Protein 2NYG (pdb70)

Solvent-accessible surface area: 66482 Å² total; per-residue (Å²): 132,48,72,48,8,148,85,7,116,47,9,34,8,76,130,42,0,19,56,39,0,109,94,10,4,2,123,144,35,27,14,0,0,0,10,17,32,36,66,36,0,5,31,6,1,30,22,12,9,0,0,0,29,0,0,29,76,1,0,28,144,97,0,0,0,0,0,7,0,26,0,56,80,23,6,27,1,43,85,54,39,156,108,92,22,76,128,91,100,61,102,67,0,82,124,12,8,14,12,11,35,28,96,12,3,44,7,30,177,77,28,20,130,1,1,56,13,0,22,30,22,51,126,21,94,31,2,97,0,3,0,21,0,1,0,0,27,14,132,56,36,87,131,8,9,123,76,11,33,26,85,61,0,0,0,85,99,0,0,0,12,46,0,52,132,62,137,3,51,0,0,0,0,26,22,58,0,84,44,0,9,0,0,17,0,0,9,32,58,14,119,88,86,96,83,43,110,33,2,0,0,27,62,70,49,21,36,90,67,57,89,122,12,97,0,8,74,29,37,89,126,42,3,47,96,0,0,103,32,0,63,82,160,62,135,34,100,101,24,128,0,16,50,3,99,3,48,4,4,27,0,39,61,0,0,50,45,0,42,131,37,0,58,63,43,70,84,159,88,227,43,88,2,69,99,31,0,23,117,26,0,107,94,12,33,8,42,129,32,32,10,2,1,0,11,14,30,35,100,35,0,21,115,9,2,23,25,7,9,0,0,0,23,0,3,27,73,1,0,33,129,105,0,0,1,0,0,4,0,23,0,55,85,21,7,34,2,44,142,56,51,106,31,83,16,53,110,146,12,61,100,66,0,55,110,20,5,15,11,6,37,26,99,21,6,47,12,36,93,77,30,20,90,2,1,60,11,0,16,31,19,50,110,18,108,27,2,109,0,1,0,20,0,0,0,0,18,16,64,69,33,84,52,0,9,126,71,18,48,47,95,56,0,0,0,80,118,0,0,0,5,39,1,53,130,68,99,2,39,0,1,1,0,24,19,90,24,83,47,0,9,0,0,8,0,0,8,31,63,12,115,113,74,101,90,59,116,54,4,0,0,24,79,88,101,74,52,97,68,56,22,128,14,22,1,10,83,28,62,91,124,53,1,50,43,0,0,103,41,48,83,108,80,111,35,114,0,14,42,2,101,0,23,16,27,20,0,42,111,0,0,52,52,0,50,55,62,10,95,127,98,137,57,68,45,7,144,88,12,112,94,5,32,11,79,66,44,0,23,57,40,0,107,86,8,18,4,51,66,40,27,9,0,0,1,10,18,36,43,63,35,0,6,33,6,2,29,21,9,9,0,0,0,27,0,0,26,64,2,0,55,118,124,0,1,0,0,1,6,0,31,0,58,87,20,10,18,1,79,111,61,46,157,30,86,14,45,118,135,8,50,109,48,0,66,125,21,5,14,13,4,36,31,102,23,6,47,16,34,87,79,27,24,112,2,2,66,10,0,34,34,23,45,120,23,33,27,2,83,0,0,0,21,0,0,0,0,18,12,60,91,44,52,59,9,8,73,62,15,58,20,90,64,0,0,2,95,128,1,0,0,4,54,0,47,139,44,138,2,47,0,0,0,0,23,18,66,0,80,46,0,9,0,0,16,0,0,9,33,51,10,109,84,86,100,106,49,68,44,2,0,0,14,78,53,170,58,55,92,56,63,83,122,15,86,0,9,77,28,36,84,120,41,2,48,103,0,0,99,29,1,65,86,165,67,118,32,124,110,22,114,0,19,48,1,105,0,45,6,4,26,0,42,57,0,0,52,43,0,46,139,35,0,59,68,40,56,86,155,89,224,135,50,75,38,8,140,91,8,112,106,8,28,11,73,57,37,0,22,111,40,0,109,88,9,6,1,114,69,36,22,15,0,0,2,12,15,35,39,64,35,0,6,29,9,2,27,22,11,8,0,0,0,25,0,1,26,78,1,0,53,120,108,0,0,0,0,0,8,0,30,0,59,89,19,19,28,2,44,131,50,58,146,24,85,9,59,116,138,11,52,107,45,0,58,126,19,4,13,13,5,35,30,99,21,6,46,11,38,100,77,26,21,127,0,4,66,13,0,22,35,25,47,113,20,37,29,2,87,0,1,8,33,0,1,0,0,11,8,110,66,45,97,141,9,11,107,50,15,49,41,91,66,0,0,0,97,121,0,0,0,5,63,0,44,146,41,135,1,43,0,0,0,0,24,19,60,0,82,45,0,12,0,0,16,0,0,7,27,50,13,105,84,83,90,94,70,92,28,5,0,0,19,74,78,107,74,54,96,62,56,25,141,15,98,5,11,72,21,37,82,126,40,1,49,95,0,0,102,34,0,63,86,164,66,129,30,95,99,26,114,0,16,52,0,94,0,45,2,4,24,0,40,63,0,0,53,40,0,47,134,39,0,62,73,78,58,89,198,76,83,7,78,74,41,0,19,56,41,0,118,89,7,10,2,138,145,39,25,15,0,0,0,8,17,33,40,100,39,1,26,115,9,2,28,23,7,11,0,1,0,24,0,0,29,64,2,0,33,133,98,0,1,0,0,0,8,0,32,0,48,90,18,9,37,1,52,96,56,49,154,100,96,30,88,61,158,27,88,73,103,4,66,77,34,4,14,13,8,42,30,97,23,4,42,13,33,102,75,26,27,117,3,2,59,12,0,22,32,24,56,122,21,34,30,3,102,0,0,0,16,0,2,0,0,25,10,111,90,47,94,72,10,10,123,94,18,54,32,76,52,0,0,0,78,108,0,0,0,10,28,1,49,135,58,126,0,52,0,0,0,0,22,15,60,0,84,47,0,12,0,0,17,0,0,9,35,52,14,98,74,97,105,93,69,124,60,1,0,0,24,81,83,114,67,75,96,62,43,99,109,12,86,0,12,86,33,36,91,125,41,2,44,95,0,0,99,28,0,64,81,158,64,126,34,115,100,27,128,1,14,44,1,98,0,46,6,6,31,0,40,64,0,0,60,43,0,46,146,36,0,55,64,42,58,78,157,90,220,114,13,65,68,31,2,22,112,31,0,121,88,10,16,5,46,147,31,23,10,0,2,0,11,12,32,25,93,42,2,25,134,9,3,21,24,10,12,0,4,0,24,0,2,30,69,4,0,51,124,58,0,0,0,0,0,4,0,15,2,64,73,20,18,33,1,59,85,83,168,39,92,68,90,11,72,103,89,0,53,74,30,5,15,16,7,41,24,104,26,7,45,12,55,104,73,47,22,125,1,2,63,14,0,30,30,23,48,123,23,31,30,2,46,0,2,8,38,0,0,0,0,13,8,76,101,41,100,61,8,12,105,65,15,44,39,41,76,0,1,0,90,63,0,1,6,7,53,4,53,140,41,89,4,70,0,0,0,1,27,18,77,7,94,40,0,10,3,5,13,0,3,17,30,57,13,108,116,98,33,105,98,101,27,2,0,0,18,47,61,124,55,53,95,56,56,94,103,22,40,10,15,37,37,72,97,126,69,9,51,126,26,0,68,42,34,64,87,127,142,123,21,54,0,19,65,1,118,2,82,6,29,42,5,46,47,0,2,52,65,5,41,55,28,37,94,89,116

Secondary structure (DSSP, 8-state):
-HHHHHT-SS-B-HHHHHHHHHHHT--TT-EEEEEE-SGGG--BTTHHHHHHHHHHHHHTTTSEEEEE---TTSS-GGG--SS---GGGTTHHHHSPPPP-TTT-PPPGGG-HHHHHHTTSTT-EE-S-SSS-EEEEETTHHHHHS---SSS-SSTTSHHHHHHHS--EEEEEB--GGG-THHHHHTTSSS---EEEEEE--EETTEE--EEEEEE---GGGHHHHHHHHHHHS--EEEEETTEEEEEEEHHHHHHHHHHHHHHHHHS--/-B-HHHHHHHHHHHT--TT-EEEEEE-TGGG--BTTTHHHHHHHHHHHHTTTSEEEEE---TTSS-GGG--SS---GGGHHHHHHHPPPP-TTT-PPPGGG-HHHHHHTTSTT-EE---TTT-EEEEESSHHHHHS---STTTTSTTSHHHHTTTS--EEEEES--GGG-TTHHHHHTTSS---EEEEEEEEESSSSEEEEEEEEE----THHHHHHHHHH----EETTEEEEEEEHHHHHHHHHHHHHT-/-HHHHTT-SS-B-HHHHHHHHHHHT--TT-EEEEEE-SGGG-SBTTHHHHHHHHHHHHHTTTSEEEEE---TTSS-GGG--SS---GGGHHHHHHHSPPP-TTTPPPPGGG-HHHHHHTTSTT-EE---TTT-EEEEETTHHHHHS---SSSTTSTTSHHHHHHSS--EEEEEB--GGG-TTHHHHTTSSS---EEEEEEEEEETTEEEEEEEEEE---GGGHHHHHHHHHHHS--EEEEETTEEEEEEEHHHHHHHHHHHHHHHHHH--/-HHHHHT-SS-B-HHHHHHHHHHHT--TT-EEEEEE-SGGG--BTTHHHHHHHHHHHHHTTTSEEEEE---TTSS-GGG--SS---TTTHHHHHHHPPPP-TTTPPPPGGG-HHHHHHTTSTT-EE---TTT-EEEEETTHHHHHS---SSSSSSTTSHHHHHHHS--EEEEEB--GGG-TTHHHHTTSSS---EEEEEEEEEETTEEEEEEEEEE---TTSHHHHHHHHHTTS--EEEEETTEEEEEEEHHHHHHHHHHHHHHHH--/-B-HHHHHHHHHHHT--TT-EEEEEE-TGGG--BTTHHHHHHHHHHHHH-TTSEEEEE---TTSS-GGG--SS---GGGHHHHHHHPPPP-TTT-PPPGGG-HHHHHHTTSTT-EE---SSS-EEEEETTHHHHHS---STTSSSTTSHHHHHHHS--EEEEES--GGG-GGGGGGGGSSS---EEEEEEEEEETTEEEEEEEEEE---TTSHHHHHHHHHHHS--EEEESSS-EEEEEEHHHHHHHHHHHHHHHHHH--/--HHHHHHHHHHHT--TT-EEEEEE-TGGG-S-TTHHHHHHHHHHHHHTTTSEEEEE---TTSS-GGG----TTTHHHHHHHPPPP-TTT-PPPGGG-HHHHHHTTSTT-EE-S-SSS-EEEEETTHHHHHTT--STT-SSTTSHHHHHHHTTEEEEEEB--GGG-GGGGGGGGSSS---EEEEEEEEEETTEEEEEEEEEE---GGGHHHHHHHHHH---EESSS-EEEEEEHHHHHHHHHHHHHT-

Sequence (1567 aa):
LKKIVESTTFPRTKQSITEDLKALGLKKGMTVLVHSSLSSIGWVNGGAVAVIQALIDVVTEEGTIVMPSQSVELSDPKEWGNPPVPEEWWDIIRESMPAYNSNYTPTTRGMGQIVELFRSYPEVKRSNHPNYSFVAWGKHKNKILNQHPLEFGLGEQSPLGKLYIRESYVLLLGADFDSSTCFHLAEYRIPYQKIINRGAPIIVEGKRVWKEYKELEFREELFQEVGQAFEAEHNMKVGKVGSANCRLFSLTEAVDFAEKWFINNDSKNIPRTKQSITEDLKALGLKKGMTVLVHSSLSSIGWVNGGAVAVIQALIDVVTEEGTIVMPSQSVELSDPKEWGNPPVPEEWWDIIRESMPAYNSNYTPTTRGMGQIVELFRSYPEVKRSNHPNYSFVAWGKHKNKILNQHPLEFGLGEQSPLGKLYIRESYVLLLGADFDSSTCFHLAEYRIPYQKIINRGAPIIVEGKRVWKEYKELEFREELFQEVGQAFEAKVGKVGSANCRLFSLTEAVDFAEKWFINNLKKIVESTTFPRTKQSITEDLKALGLKKGMTVLVHSSLSSIGWVNGGAVAVIQALIDVVTEEGTIVMPSQSVELSDPKEWGNPPVPEEWWDIIRESMPAYNSNYTPTTRGMGQIVELFRSYPEVKRSNHPNYSFVAWGKHKNKILNQHPLEFGLGEQSPLGKLYIRESYVLLLGADFDSSTCFHLAEYRIPYQKIINRGAPIIVEGKRVWKEYKELEFREELFQEVGQAFEAEHNMKVGKVGSANCRLFSLTEAVDFAEKWFINNDSKNILKKIVESTTFPRTKQSITEDLKALGLKKGMTVLVHSSLSSIGWVNGGAVAVIQALIDVVTEEGTIVMPSQSVELSDPKEWGNPPVPEEWWDIIRESMPAYNSNYTPTTRGMGQIVELFRSYPEVKRSNHPNYSFVAWGKHKNKILNQHPLEFGLGEQSPLGKLYIRESYVLLLGADFDSSTCFHLAEYRIPYQKIINRGAPIIVEGKRVWKEYKELEFREELFQEVGQAFEAEHNMKVGKVGSANCRLFSLTEAVDFAEKWFINNDSKPRTKQSITEDLKALGLKKGMTVLVHSSLSSIGWVNGGAVAVIQALIDVVTEEGTIVMPSQSVELSDPKEWGNPPVPEEWWDIIRESMPAYNSNYTPTTRGMGQIVELFRSYPEVKRSNHPNYSFVAWGKHKNKILNQHPLEFGLGEQSPLGKLYIRESYVLLLGADFDSSTCFHLAEYRIPYQKIINRGAPIIVEGKRVWKEYKELEFREELFQEVGQAFEAEHNMKVGKVGSANCRLFSLTEAVDFAEKWFINNDSKNIRTKQSITEDLKALGLKKGMTVLVHSSLSSIGWVNGGAVAVIQALIDVVTEEGTIVMPSQSVELSDPKEWPVPEEWWDIIRESMPAYNSNYTPTTRGMGQIVELFRSYPEVKRSNHPNYSFVAWGKHKNKILNQHPLEFGLGEQSPLGKLYIRESYVLLLGADFDSSTCFHLAEYRIPYQKIINRGAPIIVEGKRVWKEYKELEFREELFQEVGQAFEAEKVGKVGSANCRLFSLTEAVDFAEKWFINN

Nearest PDB structures (foldseek):
  2nyg-assembly2_C  TM=1.001E+00  e=3.223E-57  Bacillus subtilis
  2nyg-assembly1_B  TM=9.990E-01  e=1.771E-51  Bacillus subtilis
  3n0s-assembly1_A  TM=9.880E-01  e=1.382E-40  Bacillus anthracis str. Ames
  3kzl-assembly1_A  TM=9.866E-01  e=2.403E-40  Bacillus anthracis
  3e4f-assembly1_B  TM=9.806E-01  e=7.514E-39  Bacillus anthracis

Organism: Bacillus subtilis (strain 168) (NCBI:txid224308)

Foldseek 3Di:
DVVLAVVAPDAFFLVLLLVQCVVLPQAALAEEEEQAAQSLQGHHDVGLVSNVVSNCVGNDQNYKYKYKFFLQVQWQLVPDPPPHDPPVCSPVCLVPPDADDLQDRHGDPNRYPNQRDQSNDPQKGWAPEHGTIMIMHHDCRCVQRPFQDHAAQLECRHSLVVLQPDWHKYKYWLHAQLRVSNQSHLVVVAPDFDKDKMWGWHADPNHTDIDIYIYTPDDSVCRRVLVVVCVVDHDWGWGHSRSGTMIMGTSNSSNVSSNVVVHCPVVVHD/DAFLVLQLVQVVVLPQAALAEEEEAEEQPLLPDYDPGLVSNVVSSCVGNDLNHKYKYKQFDQVQWQLVPDPVPHDDPVCRVVCLVPPDADDLQDRHGDPNRYDNNRVQSNDPQKDWAPERGTIMIMHHDCRCVLRVHADNAARQECRHSLNVQLVPWYKYKYWLHAQLPVVNLSHLQVVAPDWDKDWMWGWHADPNRTDIDIHIYTPDDSVCRRVQVVVLVCSWGGRNNGTMDMGTSNSSNVSSNVVVRVD/DVCLAVVADDAAFLVLLLVFCVVLPQAEQAEEEEQAEQSLLGHHVVTLVSNVVSSCVRHDLNHKYKYKQFQQVQWQLVDDPVPRDPPVCRVVCLVPPDADDLQDRHGDDNSYDNQRVVSNPPQWGWAAEHGTIMIMGHDCGCVLSVHQDNAARCECVHSLVVLQPDWHKYKYHLHAQLPPSLLSHLQVVAPDWAKDKMWGWHADPNHTDTDIYIYTDDDSVCRRVLVVVCVPPDDWGWGRRNNGTMIMGTSNSSSVSSNVVVRCPVVPPD/DVVLAVPADDAAFLVLLQVQCVVLPQAAQAEEEEQAAQSLQGHHDVGLVSNVSSSCVGHDLNYKYKYKQFDQVQWQLVPDVVPRDDPVCRVVCLVPPDADDLVDRHG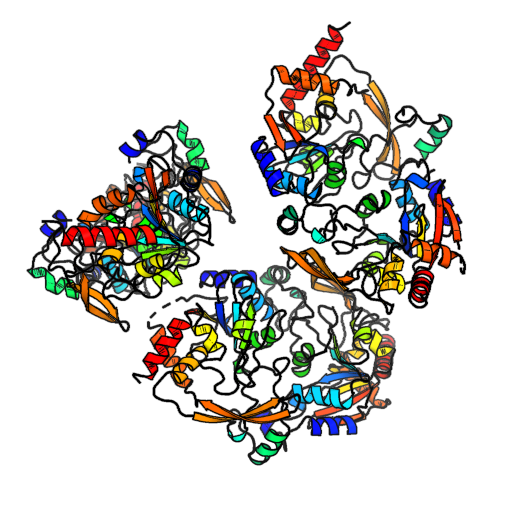DPNRYPNQRDQSNPPPWDWAPENGTIMIMGHDCRCVLRVDQDHAARQECPHSLVVQQVPWHKYKYALHAQLPPCLLVHLQHVAPDWDKDKMWGWHQDPNRTDTDIYIYTDDDSVCRRVLVVVCVPPDDWRWGHSRSGIMIMDTSNSSNVSSNVVVRVPVVD/DQFLVLLLVQCVVLPQAELAAEEEAEEQVLLPDYDPTLVSNVVSNCVRHDLSHKYKYKFFQQVQWQLCPDPVPHDDPVCRVVCLVPPDAADLQDRHGDPRRYPNQRVQSVDPQWAWAPARGTIMIMHHDCRCVQRVFQDNAARDAPRHSLNVLQVDKHKYKYWLHAQLRVSLLSNLQVVAPDWDWDKMWGWHDDPHDTDIDIYIYTDDPSVCRRVLVVVCVPPDDWRWGHRNNGTMIMDISNSSNVSSNVVVRCCVPVPD/DFLVLQLVQVVVLPQAALAEAEEQDAQPLQPDYDVGLVSNVVSSCVRHPLSYKYKYKQFDQVQWQCVPDPDDPVCRVVCLVPPDAADLQDRHGDPNRYDNNRVQSVPPPKGWAAEHGTIMIMHHDCRCVLRPHQDHEQSDADVHSLPVLQVDWHKYKYAQNAQLGRSNLVNLVVLAPDWDKDKIWGFHADPNHTDIDIYIYTDDDSVCSRVLGVVLVVVSWGHRRSGTMDMGTSNSSSVSSNVVVRVD

B-factor: mean 52.34, std 14.73, range [15.19, 96.34]

Structure (mmCIF, N/CA/C/O backbone):
data_2NYG
#
_entry.id   2NYG
#
_cell.length_a   73.020
_cell.length_b   132.390
_cell.length_c   185.800
_cell.angle_alpha   90.00
_cell.angle_beta   90.00
_cell.angle_gamma   90.00
#
_symmetry.space_group_name_H-M   'P 21 21 21'
#
loop_
_entity.id
_entity.type
_entity.pdbx_description
1 polymer 'YokD protein'
2 non-polymer 'COENZYME A'
3 water water
#
loop_
_atom_site.group_PDB
_atom_site.id
_atom_site.type_symbol
_atom_site.label_atom_id
_atom_site.label_alt_id
_atom_site.label_comp_id
_atom_site.label_asym_id
_atom_site.label_entity_id
_atom_site.label_seq_id
_atom_site.pdbx_PDB_ins_code
_atom_site.Cartn_x
_atom_site.Cartn_y
_atom_site.Cartn_z
_atom_site.occupancy
_atom_site.B_iso_or_equiv
_atom_site.auth_seq_id
_atom_site.auth_comp_id
_atom_site.auth_asym_id
_atom_site.auth_atom_id
_atom_site.pdbx_PDB_model_num
ATOM 1 N N . LEU A 1 2 ? 45.687 38.483 109.051 1.00 61.38 2 LEU A N 1
ATOM 2 C CA . LEU A 1 2 ? 44.604 37.737 109.743 1.00 60.67 2 LEU A CA 1
ATOM 3 C C . LEU A 1 2 ? 45.159 36.508 110.460 1.00 60.63 2 LEU A C 1
ATOM 4 O O . LEU A 1 2 ? 44.634 36.114 111.512 1.00 60.65 2 LEU A O 1
ATOM 9 N N . LYS A 1 3 ? 46.224 35.913 109.896 1.00 60.67 3 LYS A N 1
ATOM 10 C CA . LYS A 1 3 ? 46.830 34.723 110.496 1.00 60.48 3 LYS A CA 1
ATOM 11 C C . LYS A 1 3 ? 47.319 35.102 111.870 1.00 60.87 3 LYS A C 1
ATOM 12 O O . LYS A 1 3 ? 47.345 34.274 112.785 1.00 61.04 3 LYS A O 1
ATOM 14 N N . LYS A 1 4 ? 47.703 36.371 111.997 1.00 59.91 4 LYS A N 1
ATOM 15 C CA . LYS A 1 4 ? 48.199 36.939 113.245 1.00 59.49 4 LYS A CA 1
ATOM 16 C C . LYS A 1 4 ? 47.020 37.152 114.193 1.00 59.21 4 LYS A C 1
ATOM 17 O O . LYS A 1 4 ? 47.117 36.888 115.393 1.00 58.99 4 LYS A O 1
ATOM 19 N N . ILE A 1 5 ? 45.903 37.619 113.639 1.00 58.91 5 ILE A N 1
ATOM 20 C CA . ILE A 1 5 ? 44.697 37.853 114.424 1.00 58.23 5 ILE A CA 1
ATOM 21 C C . ILE A 1 5 ? 44.178 36.509 114.930 1.00 58.37 5 ILE A C 1
ATOM 22 O O . ILE A 1 5 ? 43.665 36.419 116.037 1.00 58.09 5 ILE A O 1
ATOM 27 N N . VAL A 1 6 ? 44.328 35.464 114.122 1.00 56.77 6 VAL A N 1
ATOM 28 C CA . VAL A 1 6 ? 43.860 34.131 114.503 1.00 55.35 6 VAL A CA 1
ATOM 29 C C . VAL A 1 6 ? 44.806 33.407 115.472 1.00 57.45 6 VAL A C 1
ATOM 30 O O . VAL A 1 6 ? 44.378 32.564 116.269 1.00 56.89 6 VAL A O 1
ATOM 34 N N . GLU A 1 7 ? 46.088 33.735 115.397 1.00 57.73 7 GLU A N 1
ATOM 35 C CA . GLU A 1 7 ? 47.070 33.103 116.260 1.00 58.67 7 GLU A CA 1
ATOM 36 C C . GLU A 1 7 ? 47.245 33.803 117.602 1.00 56.08 7 GLU A C 1
ATOM 37 O O . GLU A 1 7 ? 47.796 33.236 118.543 1.00 56.38 7 GLU A O 1
ATOM 43 N N . SER A 1 8 ? 46.766 35.037 117.694 1.00 53.85 8 SER A N 1
ATOM 44 C CA . SER A 1 8 ? 46.874 35.778 118.941 1.00 51.51 8 SER A CA 1
ATOM 45 C C . SER A 1 8 ? 45.554 35.640 119.688 1.00 51.35 8 SER A C 1
ATOM 46 O O . SER A 1 8 ? 45.304 36.351 120.655 1.00 50.44 8 SER A O 1
ATOM 49 N N . THR A 1 9 ? 44.712 34.712 119.229 1.00 50.94 9 THR A N 1
ATOM 50 C CA . THR A 1 9 ? 43.404 34.475 119.840 1.00 50.19 9 THR A CA 1
ATOM 51 C C . THR A 1 9 ? 43.302 33.109 120.514 1.00 49.31 9 THR A C 1
ATOM 52 O O . THR A 1 9 ? 43.330 32.072 119.855 1.00 48.53 9 THR A O 1
ATOM 56 N N . THR A 1 10 ? 43.169 33.123 121.834 1.00 49.87 10 THR A N 1
ATOM 57 C CA . THR A 1 10 ? 43.062 31.908 122.636 1.00 49.94 10 THR A CA 1
ATOM 58 C C . THR A 1 10 ? 41.916 31.023 122.122 1.00 49.07 10 THR A C 1
ATOM 59 O O . THR A 1 10 ? 42.134 29.874 121.747 1.00 48.39 10 THR A O 1
ATOM 63 N N . PHE A 1 11 ? 40.702 31.566 122.093 1.00 48.07 11 PHE A N 1
ATOM 64 C CA . PHE A 1 11 ? 39.527 30.846 121.601 1.00 47.76 11 PHE A CA 1
ATOM 65 C C . PHE A 1 11 ? 38.710 31.869 120.807 1.00 46.59 11 PHE A C 1
ATOM 66 O O . PHE A 1 11 ? 38.870 33.072 120.998 1.00 48.76 11 PHE A O 1
ATOM 68 N N . PRO A 1 12 ? 37.823 31.407 119.909 1.00 45.29 12 PRO A N 1
ATOM 69 C CA . PRO A 1 12 ? 37.007 32.319 119.101 1.00 43.64 12 PRO A CA 1
ATOM 70 C C . PRO A 1 12 ? 36.067 33.241 119.881 1.00 42.93 12 PRO A C 1
ATOM 71 O O . PRO A 1 12 ? 35.367 32.805 120.797 1.00 44.09 12 PRO A O 1
ATOM 75 N N . ARG A 1 13 ? 36.048 34.516 119.508 1.00 41.78 13 ARG A N 1
ATOM 76 C CA . ARG A 1 13 ? 35.148 35.472 120.144 1.00 41.36 13 ARG A CA 1
ATOM 77 C C . ARG A 1 13 ? 33.849 35.344 119.345 1.00 38.36 13 ARG A C 1
ATOM 78 O O . ARG A 1 13 ? 33.859 35.471 118.127 1.00 36.62 13 ARG A O 1
ATOM 86 N N . THR A 1 14 ? 32.737 35.088 120.024 1.00 36.92 14 THR A N 1
ATOM 87 C CA . THR A 1 14 ? 31.458 34.948 119.344 1.00 35.50 14 THR A CA 1
ATOM 88 C C . THR A 1 14 ? 30.447 35.998 119.771 1.00 35.05 14 THR A C 1
ATOM 89 O O . THR A 1 14 ? 30.646 36.720 120.751 1.00 33.96 14 THR A O 1
ATOM 93 N N . LYS A 1 15 ? 29.357 36.066 119.016 1.00 34.45 15 LYS A N 1
ATOM 94 C CA . LYS A 1 15 ? 28.279 36.988 119.305 1.00 36.63 15 LYS A CA 1
ATOM 95 C C . LYS A 1 15 ? 27.920 36.891 120.780 1.00 38.00 15 LYS A C 1
ATOM 96 O O . LYS A 1 15 ? 27.766 37.888 121.462 1.00 36.90 15 LYS A O 1
ATOM 102 N N . GLN A 1 16 ? 27.809 35.665 121.263 1.00 38.57 16 GLN A N 1
ATOM 103 C CA . GLN A 1 16 ? 27.451 35.400 122.648 1.00 40.15 16 GLN A CA 1
ATOM 104 C C . GLN A 1 16 ? 28.509 35.797 123.664 1.00 38.06 16 GLN A C 1
ATOM 105 O O . GLN A 1 16 ? 28.184 36.329 124.725 1.00 37.03 16 GLN A O 1
ATOM 111 N N . SER A 1 17 ? 29.770 35.513 123.359 1.00 34.66 17 SER A N 1
ATOM 112 C CA . SER A 1 17 ? 30.833 35.840 124.291 1.00 32.09 17 SER A CA 1
ATOM 113 C C . SER A 1 17 ? 31.058 37.340 124.298 1.00 31.21 17 SER A C 1
ATOM 114 O O . SER A 1 17 ? 31.480 37.896 125.306 1.00 29.78 17 SER A O 1
ATOM 117 N N . ILE A 1 18 ? 30.788 37.985 123.167 1.00 28.73 18 ILE A N 1
ATOM 118 C CA . ILE A 1 18 ? 30.939 39.427 123.075 1.00 29.06 18 ILE A CA 1
ATOM 119 C C . ILE A 1 18 ? 29.731 40.038 123.769 1.00 28.29 18 ILE A C 1
ATOM 120 O O . ILE A 1 18 ? 29.839 41.075 124.410 1.00 30.66 18 ILE A O 1
ATOM 125 N N . THR A 1 19 ? 28.580 39.389 123.646 1.00 28.91 19 THR A N 1
ATOM 126 C CA . THR A 1 19 ? 27.375 39.877 124.291 1.00 28.35 19 THR A CA 1
ATOM 127 C C . THR A 1 19 ? 27.622 39.853 125.787 1.00 30.20 19 THR A C 1
ATOM 128 O O . THR A 1 19 ? 27.287 40.795 126.504 1.00 31.93 19 THR A O 1
ATOM 132 N N . GLU A 1 20 ? 28.225 38.773 126.259 1.00 30.93 20 GLU A N 1
ATOM 133 C CA . GLU A 1 20 ? 28.494 38.638 127.672 1.00 31.48 20 GLU A CA 1
ATOM 134 C C . GLU A 1 20 ? 29.426 39.747 128.131 1.00 32.18 20 GLU A C 1
ATOM 135 O O . GLU A 1 20 ? 29.110 40.462 129.066 1.00 32.21 20 GLU A O 1
ATOM 137 N N . ASP A 1 21 ? 30.564 39.901 127.462 1.00 33.02 21 ASP A N 1
ATOM 138 C CA . ASP A 1 21 ? 31.534 40.928 127.826 1.00 34.01 21 ASP A CA 1
ATOM 139 C C . ASP A 1 21 ? 30.926 42.304 127.827 1.00 35.35 21 ASP A C 1
ATOM 140 O O . ASP A 1 21 ? 31.212 43.107 128.695 1.00 39.06 21 ASP A O 1
ATOM 145 N N . LEU A 1 22 ? 30.089 42.596 126.848 1.00 35.65 22 LEU A N 1
ATOM 146 C CA . LEU A 1 22 ? 29.475 43.907 126.798 1.00 36.53 22 LEU A CA 1
ATOM 147 C C . LEU A 1 22 ? 28.643 44.165 128.047 1.00 36.45 22 LEU A C 1
ATOM 148 O O . LEU A 1 22 ? 28.679 45.270 128.595 1.00 36.30 22 LEU A O 1
ATOM 153 N N . LYS A 1 23 ? 27.904 43.153 128.499 1.00 34.97 23 LYS A N 1
ATOM 154 C CA . LYS A 1 23 ? 27.075 43.302 129.689 1.00 35.96 23 LYS A CA 1
ATOM 155 C C . LYS A 1 23 ? 27.940 43.442 130.957 1.00 36.34 23 LYS A C 1
ATOM 156 O O . LYS A 1 23 ? 27.643 44.241 131.838 1.00 35.88 23 LYS A O 1
ATOM 162 N N . ALA A 1 24 ? 29.009 42.662 131.040 1.00 36.00 24 ALA A N 1
ATOM 163 C CA . ALA A 1 24 ? 29.900 42.722 132.184 1.00 36.61 24 ALA A CA 1
ATOM 164 C C . ALA A 1 24 ? 30.513 44.114 132.261 1.00 38.96 24 ALA A C 1
ATOM 165 O O . ALA A 1 24 ? 30.679 44.668 133.341 1.00 40.19 24 ALA A O 1
ATOM 167 N N . LEU A 1 25 ? 30.845 44.673 131.100 1.00 40.44 25 LEU A N 1
ATOM 168 C CA . LEU A 1 25 ? 31.444 46.001 131.005 1.00 39.34 25 LEU A CA 1
ATOM 169 C C . LEU A 1 25 ? 30.498 47.075 131.547 1.00 39.45 25 LEU A C 1
ATOM 170 O O . LEU A 1 25 ? 30.921 47.963 132.287 1.00 40.38 25 LEU A O 1
ATOM 175 N N . GLY A 1 26 ? 29.220 46.996 131.193 1.00 36.91 26 GLY A N 1
ATOM 176 C CA . GLY A 1 26 ? 28.277 47.979 131.701 1.00 36.59 26 GLY A CA 1
ATOM 177 C C . GLY A 1 26 ? 27.179 48.395 130.747 1.00 36.02 26 GLY A C 1
ATOM 178 O O . GLY A 1 26 ? 26.290 49.155 131.110 1.00 34.87 26 GLY A O 1
ATOM 179 N N . LEU A 1 27 ? 27.247 47.894 129.520 1.00 36.27 27 LEU A N 1
ATOM 180 C CA . LEU A 1 27 ? 26.260 48.212 128.510 1.00 36.40 27 LEU A CA 1
ATOM 181 C C . LEU A 1 27 ? 24.945 47.555 128.907 1.00 37.24 27 LEU A C 1
ATOM 182 O O . LEU A 1 27 ? 24.906 46.368 129.213 1.00 37.45 27 LEU A O 1
ATOM 187 N N . LYS A 1 28 ? 23.864 48.326 128.897 1.00 38.82 28 LYS A N 1
ATOM 188 C CA . LYS A 1 28 ? 22.575 47.785 129.293 1.00 41.05 28 LYS A CA 1
ATOM 189 C C . LYS A 1 28 ? 21.416 48.023 128.331 1.00 40.42 28 LYS A C 1
ATOM 190 O O . LYS A 1 28 ? 21.489 48.838 127.416 1.00 41.26 28 LYS A O 1
ATOM 196 N N . LYS A 1 29 ? 20.349 47.272 128.555 1.00 38.82 29 LYS A N 1
ATOM 197 C CA . LYS A 1 29 ? 19.144 47.356 127.759 1.00 38.87 29 LYS A CA 1
ATOM 198 C C . LYS A 1 29 ? 18.560 48.765 127.762 1.00 36.44 29 LYS A C 1
ATOM 199 O O . LYS A 1 29 ? 18.413 49.374 128.815 1.00 36.76 29 LYS A O 1
ATOM 205 N N . GLY A 1 30 ? 18.234 49.278 126.582 1.00 36.37 30 GLY A N 1
ATOM 206 C CA . GLY A 1 30 ? 17.638 50.602 126.478 1.00 34.78 30 GLY A CA 1
ATOM 207 C C . GLY A 1 30 ? 18.609 51.762 126.519 1.00 34.15 30 GLY A C 1
ATOM 208 O O . GLY A 1 30 ? 18.223 52.917 126.427 1.00 35.39 30 GLY A O 1
ATOM 209 N N . MET A 1 31 ? 19.882 51.444 126.658 1.00 34.66 31 MET A N 1
ATOM 210 C CA . MET A 1 31 ? 20.938 52.441 126.706 1.00 32.66 31 MET A CA 1
ATOM 211 C C . MET A 1 31 ? 21.198 52.996 125.299 1.00 31.34 31 MET A C 1
ATOM 212 O O . MET A 1 31 ? 21.165 52.262 124.325 1.00 32.00 31 MET A O 1
ATOM 217 N N . THR A 1 32 ? 21.423 54.295 125.180 1.00 29.75 32 THR A N 1
ATOM 218 C CA . THR A 1 32 ? 21.740 54.863 123.873 1.00 27.85 32 THR A CA 1
ATOM 219 C C . THR A 1 32 ? 23.239 55.033 123.922 1.00 28.18 32 THR A C 1
ATOM 220 O O . THR A 1 32 ? 23.749 55.679 124.836 1.00 28.06 32 THR A O 1
ATOM 224 N N . VAL A 1 33 ? 23.950 54.457 122.962 1.00 27.04 33 VAL A N 1
ATOM 225 C CA . VAL A 1 33 ? 25.399 54.540 123.001 1.00 25.54 33 VAL A CA 1
ATOM 226 C C . VAL A 1 33 ? 26.108 54.828 121.681 1.00 27.84 33 VAL A C 1
ATOM 227 O O . VAL A 1 33 ? 25.824 54.219 120.648 1.00 29.22 33 VAL A O 1
ATOM 231 N N . LEU A 1 34 ? 27.036 55.774 121.734 1.00 28.48 34 LEU A N 1
ATOM 232 C CA . LEU A 1 34 ? 27.847 56.125 120.579 1.00 27.06 34 LEU A CA 1
ATOM 233 C C . LEU A 1 34 ? 29.074 55.202 120.646 1.00 28.79 34 LEU A C 1
ATOM 234 O O . LEU A 1 34 ? 29.790 55.181 121.656 1.00 27.80 34 LEU A O 1
ATOM 239 N N . VAL A 1 35 ? 29.308 54.453 119.567 1.00 27.75 35 VAL A N 1
ATOM 240 C CA . VAL A 1 35 ? 30.408 53.491 119.496 1.00 27.20 35 VAL A CA 1
ATOM 241 C C . VAL A 1 35 ? 31.554 53.827 118.542 1.00 28.95 35 VAL A C 1
ATOM 242 O O . VAL A 1 35 ? 31.345 54.265 117.411 1.00 30.76 35 VAL A O 1
ATOM 246 N N . HIS A 1 36 ? 32.768 53.578 119.016 1.00 26.94 36 HIS A N 1
ATOM 247 C CA . HIS A 1 36 ? 33.990 53.784 118.262 1.00 25.89 36 HIS A CA 1
ATOM 248 C C . HIS A 1 36 ? 34.716 52.455 118.422 1.00 27.41 36 HIS A C 1
ATOM 249 O O . HIS A 1 36 ? 35.181 52.103 119.504 1.00 28.15 36 HIS A O 1
ATOM 256 N N . SER A 1 37 ? 34.812 51.711 117.333 1.00 27.50 37 SER A N 1
ATOM 257 C CA . SER A 1 37 ? 35.403 50.386 117.398 1.00 28.10 37 SER A CA 1
ATOM 258 C C . SER A 1 37 ? 36.655 50.099 116.596 1.00 27.92 37 SER A C 1
ATOM 259 O O . SER A 1 37 ? 37.124 50.915 115.815 1.00 29.32 37 SER A O 1
ATOM 262 N N . SER A 1 38 ? 37.175 48.903 116.826 1.00 28.31 38 SER A N 1
ATOM 263 C CA . SER A 1 38 ? 38.341 48.352 116.155 1.00 29.95 38 SER A CA 1
ATOM 264 C C . SER A 1 38 ? 38.040 46.861 116.103 1.00 31.87 38 SER A C 1
ATOM 265 O O . SER A 1 38 ? 38.209 46.144 117.098 1.00 33.36 38 SER A O 1
ATOM 268 N N . LEU A 1 39 ? 37.578 46.388 114.954 1.00 31.50 39 LEU A N 1
ATOM 269 C CA . LEU A 1 39 ? 37.256 44.981 114.836 1.00 32.20 39 LEU A CA 1
ATOM 270 C C . LEU A 1 39 ? 38.431 44.068 115.188 1.00 32.33 39 LEU A C 1
ATOM 271 O O . LEU A 1 39 ? 38.233 43.064 115.858 1.00 34.21 39 LEU A O 1
ATOM 276 N N . SER A 1 40 ? 39.643 44.414 114.763 1.00 32.93 40 SER A N 1
ATOM 277 C CA . SER A 1 40 ? 40.805 43.573 115.049 1.00 33.60 40 SER A CA 1
ATOM 278 C C . SER A 1 40 ? 41.256 43.502 116.512 1.00 33.61 40 SER A C 1
ATOM 279 O O . SER A 1 40 ? 41.733 42.469 116.969 1.00 33.48 40 SER A O 1
ATOM 282 N N . SER A 1 41 ? 41.092 44.590 117.244 1.00 32.40 41 SER A N 1
ATOM 283 C CA . SER A 1 41 ? 41.499 44.642 118.631 1.00 34.14 41 SER A CA 1
ATOM 284 C C . SER A 1 41 ? 40.750 43.653 119.501 1.00 35.76 41 SER A C 1
ATOM 285 O O . SER A 1 41 ? 41.069 43.469 120.679 1.00 35.27 41 SER A O 1
ATOM 288 N N . ILE A 1 42 ? 39.742 43.018 118.923 1.00 36.37 42 ILE A N 1
ATOM 289 C CA . ILE A 1 42 ? 38.934 42.081 119.682 1.00 36.45 42 ILE A CA 1
ATOM 290 C C . ILE A 1 42 ? 39.476 40.661 119.673 1.00 37.11 42 ILE A C 1
ATOM 291 O O . ILE A 1 42 ? 39.231 39.889 120.608 1.00 36.83 42 ILE A O 1
ATOM 296 N N . GLY A 1 43 ? 40.234 40.337 118.630 1.00 35.36 43 GLY A N 1
ATOM 297 C CA . GLY A 1 43 ? 40.748 38.992 118.483 1.00 35.64 43 GLY A CA 1
ATOM 298 C C . GLY A 1 43 ? 39.814 38.399 117.446 1.00 35.87 43 GLY A C 1
ATOM 299 O O . GLY A 1 43 ? 38.763 38.979 117.176 1.00 34.97 43 GLY A O 1
ATOM 300 N N . TRP A 1 44 ? 40.170 37.264 116.861 1.00 35.76 44 TRP A N 1
ATOM 301 C CA . TRP A 1 44 ? 39.316 36.674 115.843 1.00 35.81 44 TRP A CA 1
ATOM 302 C C . TRP A 1 44 ? 37.891 36.478 116.322 1.00 34.68 44 TRP A C 1
ATOM 303 O O . TRP A 1 44 ? 37.669 35.858 117.361 1.00 34.44 44 TRP A O 1
ATOM 314 N N . VAL A 1 45 ? 36.920 37.007 115.583 1.00 32.99 45 VAL A N 1
ATOM 315 C CA . VAL A 1 45 ? 35.532 36.784 115.975 1.00 33.44 45 VAL A CA 1
ATOM 316 C C . VAL A 1 45 ? 34.801 35.994 114.873 1.00 31.94 45 VAL A C 1
ATOM 317 O O . VAL A 1 45 ? 34.860 36.338 113.701 1.00 30.51 45 VAL A O 1
ATOM 321 N N . ASN A 1 46 ? 34.147 34.907 115.256 1.00 31.29 46 ASN A N 1
ATOM 322 C CA . ASN A 1 46 ? 33.405 34.075 114.308 1.00 30.50 46 ASN A CA 1
ATOM 323 C C . ASN A 1 46 ? 32.201 34.873 113.838 1.00 27.96 46 ASN A C 1
ATOM 324 O O . ASN A 1 46 ? 31.257 35.088 114.586 1.00 28.69 46 ASN A O 1
ATOM 329 N N . GLY A 1 47 ? 32.262 35.308 112.586 1.00 26.54 47 GLY A N 1
ATOM 330 C CA . GLY A 1 47 ? 31.216 36.122 112.011 1.00 25.69 47 GLY A CA 1
ATOM 331 C C . GLY A 1 47 ? 31.744 37.533 111.798 1.00 27.26 47 GLY A C 1
ATOM 332 O O . GLY A 1 47 ? 31.116 38.357 111.142 1.00 26.41 47 GLY A O 1
ATOM 333 N N . GLY A 1 48 ? 32.918 37.803 112.361 1.00 26.84 48 GLY A N 1
ATOM 334 C CA . GLY A 1 48 ? 33.534 39.106 112.229 1.00 27.02 48 GLY A CA 1
ATOM 335 C C . GLY A 1 48 ? 32.622 40.225 112.678 1.00 29.20 48 GLY A C 1
ATOM 336 O O . GLY A 1 48 ? 32.000 40.146 113.735 1.00 31.50 48 GLY A O 1
ATOM 337 N N . ALA A 1 49 ? 32.528 41.256 111.847 1.00 28.65 49 ALA A N 1
ATOM 338 C CA . ALA A 1 49 ? 31.718 42.428 112.121 1.00 27.87 49 ALA A CA 1
ATOM 339 C C . ALA A 1 49 ? 30.225 42.202 112.387 1.00 30.29 49 ALA A C 1
ATOM 340 O O . ALA A 1 49 ? 29.681 42.796 113.318 1.00 31.88 49 ALA A O 1
ATOM 342 N N . VAL A 1 50 ? 29.551 41.368 111.589 1.00 28.83 50 VAL A N 1
ATOM 343 C CA . VAL A 1 50 ? 28.120 41.150 111.807 1.00 27.66 50 VAL A CA 1
ATOM 344 C C . VAL A 1 50 ? 27.879 40.579 113.201 1.00 28.75 50 VAL A C 1
ATOM 345 O O . VAL A 1 50 ? 26.888 40.897 113.842 1.00 29.87 50 VAL A O 1
ATOM 349 N N . ALA A 1 51 ? 28.795 39.749 113.680 1.00 27.48 51 ALA A N 1
ATOM 350 C CA . ALA A 1 51 ? 28.649 39.169 114.999 1.00 26.14 51 ALA A CA 1
ATOM 351 C C . ALA A 1 51 ? 28.795 40.239 116.081 1.00 29.81 51 ALA A C 1
ATOM 352 O O . ALA A 1 51 ? 28.189 40.143 117.150 1.00 31.04 51 ALA A O 1
ATOM 354 N N . VAL A 1 52 ? 29.600 41.262 115.811 1.00 28.48 52 VAL A N 1
ATOM 355 C CA . VAL A 1 52 ? 29.795 42.306 116.796 1.00 27.80 52 VAL A CA 1
ATOM 356 C C . VAL A 1 52 ? 28.584 43.209 116.783 1.00 28.55 52 VAL A C 1
ATOM 357 O O . VAL A 1 52 ? 28.138 43.656 117.829 1.00 30.29 52 VAL A O 1
ATOM 361 N N . ILE A 1 53 ? 28.041 43.460 115.600 1.00 26.79 53 ILE A N 1
ATOM 362 C CA . ILE A 1 53 ? 26.874 44.316 115.474 1.00 27.01 53 ILE A CA 1
ATOM 363 C C . ILE A 1 53 ? 25.655 43.713 116.166 1.00 28.84 53 ILE A C 1
ATOM 364 O O . ILE A 1 53 ? 24.884 44.408 116.806 1.00 28.49 53 ILE A O 1
ATOM 369 N N . GLN A 1 54 ? 25.485 42.407 116.032 1.00 30.15 54 GLN A N 1
ATOM 370 C CA . GLN A 1 54 ? 24.349 41.731 116.624 1.00 29.68 54 GLN A CA 1
ATOM 371 C C . GLN A 1 54 ? 24.488 41.644 118.132 1.00 30.20 54 GLN A C 1
ATOM 372 O O . GLN A 1 54 ? 23.501 41.661 118.860 1.00 29.78 54 GLN A O 1
ATOM 378 N N . ALA A 1 55 ? 25.726 41.561 118.596 1.00 30.67 55 ALA A N 1
ATOM 379 C CA . ALA A 1 55 ? 25.989 41.493 120.020 1.00 30.97 55 ALA A CA 1
ATOM 380 C C . ALA A 1 55 ? 25.622 42.849 120.613 1.00 31.13 55 ALA A C 1
ATOM 381 O O . ALA A 1 55 ? 25.127 42.942 121.733 1.00 35.38 55 ALA A O 1
ATOM 383 N N . LEU A 1 56 ? 25.856 43.905 119.852 1.00 29.95 56 LEU A N 1
ATOM 384 C CA . LEU A 1 56 ? 25.528 45.235 120.317 1.00 30.05 56 LEU A CA 1
ATOM 385 C C . LEU A 1 56 ? 24.027 45.384 120.381 1.00 31.05 56 LEU A C 1
ATOM 386 O O . LEU A 1 56 ? 23.486 45.949 121.333 1.00 32.06 56 LEU A O 1
ATOM 391 N N . ILE A 1 57 ? 23.359 44.860 119.363 1.00 30.46 57 ILE A N 1
ATOM 392 C CA . ILE A 1 57 ? 21.906 44.923 119.285 1.00 32.36 57 ILE A CA 1
ATOM 393 C C . ILE A 1 57 ? 21.256 44.053 120.368 1.00 34.83 57 ILE A C 1
ATOM 394 O O . ILE A 1 57 ? 20.270 44.444 120.998 1.00 34.02 57 ILE A O 1
ATOM 399 N N . ASP A 1 58 ? 21.840 42.886 120.602 1.00 35.92 58 ASP A N 1
ATOM 400 C CA . ASP A 1 58 ? 21.328 41.970 121.603 1.00 37.98 58 ASP A CA 1
ATOM 401 C C . ASP A 1 58 ? 21.353 42.590 122.979 1.00 39.71 58 ASP A C 1
ATOM 402 O O . ASP A 1 58 ? 20.438 42.399 123.783 1.00 40.93 58 ASP A O 1
ATOM 407 N N . VAL A 1 59 ? 22.408 43.345 123.248 1.00 40.26 59 VAL A N 1
ATOM 408 C CA . VAL A 1 59 ? 22.548 43.956 124.544 1.00 38.14 59 VAL A CA 1
ATOM 409 C C . VAL A 1 59 ? 21.655 45.168 124.678 1.00 41.14 59 VAL A C 1
ATOM 410 O O . VAL A 1 59 ? 20.801 45.219 125.564 1.00 42.84 59 VAL A O 1
ATOM 414 N N . VAL A 1 60 ? 21.828 46.126 123.775 1.00 43.71 60 VAL A N 1
ATOM 415 C CA . VAL A 1 60 ? 21.065 47.367 123.828 1.00 43.78 60 VAL A CA 1
ATOM 416 C C . VAL A 1 60 ? 19.568 47.222 123.549 1.00 44.16 60 VAL A C 1
ATOM 417 O O . VAL A 1 60 ? 18.787 48.132 123.822 1.00 44.97 60 VAL A O 1
ATOM 421 N N . THR A 1 61 ? 19.177 46.076 123.008 1.00 44.27 61 THR A N 1
ATOM 422 C CA . THR A 1 61 ? 17.774 45.785 122.704 1.00 45.89 61 THR A CA 1
ATOM 423 C C . THR A 1 61 ? 17.093 46.804 121.798 1.00 45.92 61 THR A C 1
ATOM 424 O O . THR A 1 61 ? 17.609 47.888 121.555 1.00 46.95 61 THR A O 1
ATOM 428 N N . GLU A 1 62 ? 15.921 46.438 121.299 1.00 47.06 62 GLU A N 1
ATOM 429 C CA . GLU A 1 62 ? 15.138 47.299 120.415 1.00 47.60 62 GLU A CA 1
ATOM 430 C C . GLU A 1 62 ? 14.631 48.566 121.128 1.00 45.62 62 GLU A C 1
ATOM 431 O O . GLU A 1 62 ? 14.030 49.447 120.510 1.00 45.41 62 GLU A O 1
ATOM 437 N N . GLU A 1 63 ? 14.884 48.635 122.432 1.00 44.24 63 GLU A N 1
ATOM 438 C CA . GLU A 1 63 ? 14.495 49.767 123.267 1.00 44.89 63 GLU A CA 1
ATOM 439 C C . GLU A 1 63 ? 15.702 50.698 123.389 1.00 44.98 63 GLU A C 1
ATOM 440 O O . GLU A 1 63 ? 15.574 51.865 123.767 1.00 44.32 63 GLU A O 1
ATOM 446 N N . GLY A 1 64 ? 16.879 50.150 123.088 1.00 43.93 64 GLY A N 1
ATOM 447 C CA . GLY A 1 64 ? 18.110 50.916 123.125 1.00 41.39 64 GLY A CA 1
ATOM 448 C C . GLY A 1 64 ? 18.382 51.517 121.753 1.00 40.45 64 GLY A C 1
ATOM 449 O O . GLY A 1 64 ? 17.657 51.263 120.788 1.00 39.13 64 GLY A O 1
ATOM 450 N N . THR A 1 65 ? 19.438 52.313 121.657 1.00 38.46 65 THR A N 1
ATOM 451 C CA . THR A 1 65 ? 19.776 52.964 120.399 1.00 36.66 65 THR A CA 1
ATOM 452 C C . THR A 1 65 ? 21.289 52.944 120.231 1.00 35.52 65 THR A C 1
ATOM 453 O O . THR A 1 65 ? 21.998 53.360 121.132 1.00 36.21 65 THR A O 1
ATOM 457 N N . ILE A 1 66 ? 21.789 52.438 119.105 1.00 32.76 66 ILE A N 1
ATOM 458 C CA . ILE A 1 66 ? 23.226 52.458 118.880 1.00 32.53 66 ILE A CA 1
ATOM 459 C C . ILE A 1 66 ? 23.560 53.403 117.733 1.00 32.14 66 ILE A C 1
ATOM 460 O O . ILE A 1 66 ? 23.011 53.306 116.637 1.00 30.28 66 ILE A O 1
ATOM 465 N N . VAL A 1 67 ? 24.455 54.341 118.021 1.00 31.08 67 VAL A N 1
ATOM 466 C CA . VAL A 1 67 ? 24.883 55.334 117.051 1.00 30.12 67 VAL A CA 1
ATOM 467 C C . VAL A 1 67 ? 26.375 55.171 116.767 1.00 30.77 67 VAL A C 1
ATOM 468 O O . VAL A 1 67 ? 27.147 54.753 117.637 1.00 31.72 67 VAL A O 1
ATOM 472 N N . MET A 1 68 ? 26.773 55.491 115.543 1.00 28.56 68 MET A N 1
ATOM 473 C CA . MET A 1 68 ? 28.165 55.404 115.168 1.00 28.04 68 MET A CA 1
ATOM 474 C C . MET A 1 68 ? 28.459 56.526 114.214 1.00 28.01 68 MET A C 1
ATOM 475 O O . MET A 1 68 ? 27.591 56.949 113.461 1.00 27.80 68 MET A O 1
ATOM 480 N N . PRO A 1 69 ? 29.697 57.028 114.232 1.00 28.51 69 PRO A N 1
ATOM 481 C CA . PRO A 1 69 ? 30.091 58.109 113.340 1.00 26.70 69 PRO A CA 1
ATOM 482 C C . PRO A 1 69 ? 30.372 57.447 112.005 1.00 27.25 69 PRO A C 1
ATOM 483 O O . PRO A 1 69 ? 30.985 56.388 111.960 1.00 27.62 69 PRO A O 1
ATOM 487 N N . SER A 1 70 ? 29.906 58.043 110.916 1.00 29.83 70 SER A N 1
ATOM 488 C CA . SER A 1 70 ? 30.123 57.451 109.598 1.00 30.75 70 SER A CA 1
ATOM 489 C C . SER A 1 70 ? 30.624 58.474 108.601 1.00 32.43 70 SER A C 1
ATOM 490 O O . SER A 1 70 ? 30.097 58.596 107.498 1.00 32.31 70 SER A O 1
ATOM 493 N N . GLN A 1 71 ? 31.664 59.192 109.009 1.00 35.24 71 GLN A N 1
ATOM 494 C CA . GLN A 1 71 ? 32.308 60.241 108.223 1.00 35.33 71 GLN A CA 1
ATOM 495 C C . GLN A 1 71 ? 32.861 59.825 106.863 1.00 35.16 71 GLN A C 1
ATOM 496 O O . GLN A 1 71 ? 33.359 58.722 106.685 1.00 34.16 71 GLN A O 1
ATOM 502 N N . SER A 1 72 ? 32.774 60.747 105.915 1.00 36.12 72 SER A N 1
ATOM 503 C CA . SER A 1 72 ? 33.252 60.553 104.558 1.00 37.86 72 SER A CA 1
ATOM 504 C C . SER A 1 72 ? 34.042 61.816 104.195 1.00 39.61 72 SER A C 1
ATOM 505 O O . SER A 1 72 ? 33.744 62.526 103.220 1.00 38.37 72 SER A O 1
ATOM 508 N N . VAL A 1 73 ? 35.051 62.070 105.023 1.00 40.32 73 VAL A N 1
ATOM 509 C CA . VAL A 1 73 ? 35.944 63.212 104.923 1.00 41.22 73 VAL A CA 1
ATOM 510 C C . VAL A 1 73 ? 36.582 63.432 103.551 1.00 41.01 73 VAL A C 1
ATOM 511 O O . VAL A 1 73 ? 36.978 64.547 103.235 1.00 40.95 73 VAL A O 1
ATOM 515 N N . GLU A 1 74 ? 36.670 62.378 102.740 1.00 40.28 74 GLU A N 1
ATOM 516 C CA . GLU A 1 74 ? 37.270 62.456 101.404 1.00 39.53 74 GLU A CA 1
ATOM 517 C C . GLU A 1 74 ? 36.507 63.334 100.412 1.00 40.53 74 GLU A C 1
ATOM 518 O O . GLU A 1 74 ? 37.044 63.726 99.376 1.00 39.47 74 GLU A O 1
ATOM 524 N N . LEU A 1 75 ? 35.250 63.631 100.725 1.00 40.77 75 LEU A N 1
ATOM 525 C CA . LEU A 1 75 ? 34.421 64.464 99.862 1.00 41.97 75 LEU A CA 1
ATOM 526 C C . LEU A 1 75 ? 34.626 65.943 100.188 1.00 43.82 75 LEU A C 1
ATOM 527 O O . LEU A 1 75 ? 33.675 66.706 100.360 1.00 42.42 75 LEU A O 1
ATOM 532 N N . SER A 1 76 ? 35.890 66.338 100.249 1.00 45.34 76 SER A N 1
ATOM 533 C CA . SER A 1 76 ? 36.265 67.706 100.576 1.00 47.57 76 SER A CA 1
ATOM 534 C C . SER A 1 76 ? 37.094 68.357 99.477 1.00 48.14 76 SER A C 1
ATOM 535 O O . SER A 1 76 ? 37.459 67.713 98.493 1.00 47.94 76 SER A O 1
ATOM 538 N N . ASP A 1 77 ? 37.383 69.640 99.655 1.00 50.47 77 ASP A N 1
ATOM 539 C CA . ASP A 1 77 ? 38.186 70.383 98.697 1.00 52.52 77 ASP A CA 1
ATOM 540 C C . ASP A 1 77 ? 39.589 69.779 98.671 1.00 54.05 77 ASP A C 1
ATOM 541 O O . ASP A 1 77 ? 40.279 69.751 99.687 1.00 53.79 77 ASP A O 1
ATOM 546 N N . PRO A 1 78 ? 40.035 69.307 97.497 1.00 55.15 78 PRO A N 1
ATOM 547 C CA . PRO A 1 78 ? 41.352 68.683 97.316 1.00 57.11 78 PRO A CA 1
ATOM 548 C C . PRO A 1 78 ? 42.552 69.451 97.876 1.00 59.92 78 PRO A C 1
ATOM 549 O O . PRO A 1 78 ? 43.574 68.847 98.203 1.00 60.10 78 PRO A O 1
ATOM 553 N N . LYS A 1 79 ? 42.429 70.773 97.984 1.00 61.30 79 LYS A N 1
ATOM 554 C CA . LYS A 1 79 ? 43.510 71.597 98.521 1.00 64.01 79 LYS A CA 1
ATOM 555 C C . LYS A 1 79 ? 43.889 71.113 99.921 1.00 65.22 79 LYS A C 1
ATOM 556 O O . LYS A 1 79 ? 45.041 70.750 100.174 1.00 65.24 79 LYS A O 1
ATOM 558 N N . GLU A 1 80 ? 42.904 71.106 100.819 1.00 65.79 80 GLU A N 1
ATOM 559 C CA . GLU A 1 80 ? 43.089 70.688 102.203 1.00 66.10 80 GLU A CA 1
ATOM 560 C C . GLU A 1 80 ? 43.662 69.289 102.327 1.00 67.16 80 GLU A C 1
ATOM 561 O O . GLU A 1 80 ? 44.105 68.891 103.399 1.00 67.29 80 GLU A O 1
ATOM 563 N N . TRP A 1 81 ? 43.651 68.544 101.228 1.00 69.79 81 TRP A N 1
ATOM 564 C CA . TRP A 1 81 ? 44.157 67.177 101.225 1.00 71.72 81 TRP A CA 1
ATOM 565 C C . TRP A 1 81 ? 45.648 67.121 101.498 1.00 73.92 81 TRP A C 1
ATOM 566 O O . TRP A 1 81 ? 46.365 68.082 101.233 1.00 74.14 81 TRP A O 1
ATOM 577 N N . GLY A 1 82 ? 46.111 65.989 102.021 1.00 76.18 82 GLY A N 1
ATOM 578 C CA . GLY A 1 82 ? 47.525 65.839 102.313 1.00 79.28 82 GLY A CA 1
ATOM 579 C C . GLY A 1 82 ? 47.894 64.475 102.859 1.00 81.49 82 GLY A C 1
ATOM 580 O O . GLY A 1 82 ? 48.982 64.304 103.412 1.00 81.06 82 GLY A O 1
ATOM 581 N N . ASN A 1 83 ? 46.990 63.508 102.709 1.00 83.81 83 ASN A N 1
ATOM 582 C CA . ASN A 1 83 ? 47.222 62.145 103.188 1.00 86.34 83 ASN A CA 1
ATOM 583 C C . ASN A 1 83 ? 46.773 61.099 102.177 1.00 87.89 83 ASN A C 1
ATOM 584 O O . ASN A 1 83 ? 45.846 60.332 102.442 1.00 88.44 83 ASN A O 1
ATOM 589 N N . PRO A 1 84 ? 47.414 61.061 100.998 1.00 88.97 84 PRO A N 1
ATOM 590 C CA . PRO A 1 84 ? 48.512 61.939 100.589 1.00 89.21 84 PRO A CA 1
ATOM 591 C C . PRO A 1 84 ? 47.948 63.166 99.885 1.00 89.23 84 PRO A C 1
ATOM 592 O O . PRO A 1 84 ? 46.743 63.263 99.654 1.00 90.07 84 PRO A O 1
ATOM 596 N N . PRO A 1 85 ? 48.810 64.128 99.550 1.00 88.86 85 PRO A N 1
ATOM 597 C CA . PRO A 1 85 ? 48.302 65.313 98.862 1.00 88.45 85 PRO A CA 1
ATOM 598 C C . PRO A 1 85 ? 48.133 64.977 97.384 1.00 88.51 85 PRO A C 1
ATOM 599 O O . PRO A 1 85 ? 48.530 63.899 96.933 1.00 87.57 85 PRO A O 1
ATOM 603 N N . VAL A 1 86 ? 47.538 65.899 96.638 1.00 89.18 86 VAL A N 1
ATOM 604 C CA . VAL A 1 86 ? 47.301 65.705 95.208 1.00 89.49 86 VAL A CA 1
ATOM 605 C C . VAL A 1 86 ? 47.799 66.911 94.420 1.00 90.38 86 VAL A C 1
ATOM 606 O O . VAL A 1 86 ? 47.617 68.061 94.843 1.00 90.59 86 VAL A O 1
ATOM 610 N N . PRO A 1 87 ? 48.429 66.663 93.259 1.00 90.93 87 PRO A N 1
ATOM 611 C CA . PRO A 1 87 ? 48.957 67.731 92.400 1.00 90.72 87 PRO A CA 1
ATOM 612 C C . PRO A 1 87 ? 47.919 68.813 92.186 1.00 90.48 87 PRO A C 1
ATOM 613 O O . PRO A 1 87 ? 46.769 68.523 91.843 1.00 90.71 87 PRO A O 1
ATOM 617 N N . GLU A 1 88 ? 48.315 70.057 92.375 1.00 89.94 88 GLU A N 1
ATOM 618 C CA . GLU A 1 88 ? 47.382 71.161 92.224 1.00 89.52 88 GLU A CA 1
ATOM 619 C C . GLU A 1 88 ? 46.708 71.249 90.854 1.00 88.57 88 GLU A C 1
ATOM 620 O O . GLU A 1 88 ? 45.593 71.765 90.732 1.00 87.76 88 GLU A O 1
ATOM 626 N N . GLU A 1 89 ? 47.389 70.749 89.829 1.00 88.09 89 GLU A N 1
ATOM 627 C CA . GLU A 1 89 ? 46.854 70.778 88.471 1.00 87.29 89 GLU A CA 1
ATOM 628 C C . GLU A 1 89 ? 45.581 69.925 88.344 1.00 86.04 89 GLU A C 1
ATOM 629 O O . GLU A 1 89 ? 44.891 69.981 87.338 1.00 86.06 89 GLU A O 1
ATOM 631 N N . TRP A 1 90 ? 45.275 69.161 89.385 1.00 84.03 90 TRP A N 1
ATOM 632 C CA . TRP A 1 90 ? 44.109 68.300 89.376 1.00 81.93 90 TRP A CA 1
ATOM 633 C C . TRP A 1 90 ? 43.006 68.759 90.324 1.00 80.03 90 TRP A C 1
ATOM 634 O O . TRP A 1 90 ? 41.939 68.169 90.396 1.00 80.24 90 TRP A O 1
ATOM 645 N N . TRP A 1 91 ? 43.267 69.836 91.049 1.00 78.23 91 TRP A N 1
ATOM 646 C CA . TRP A 1 91 ? 42.313 70.350 92.013 1.00 76.31 91 TRP A CA 1
ATOM 647 C C . TRP A 1 91 ? 41.067 70.952 91.400 1.00 75.16 91 TRP A C 1
ATOM 648 O O . TRP A 1 91 ? 40.194 71.407 92.127 1.00 76.18 91 TRP A O 1
ATOM 659 N N . ASP A 1 92 ? 40.982 70.993 90.075 1.00 73.12 92 ASP A N 1
ATOM 660 C CA . ASP A 1 92 ? 39.800 71.591 89.463 1.00 72.45 92 ASP A CA 1
ATOM 661 C C . ASP A 1 92 ? 38.888 70.601 88.787 1.00 71.06 92 ASP A C 1
ATOM 662 O O . ASP A 1 92 ? 37.662 70.720 88.857 1.00 70.82 92 ASP A O 1
ATOM 667 N N . ILE A 1 93 ? 39.486 69.620 88.128 1.00 69.06 93 ILE A N 1
ATOM 668 C CA . ILE A 1 93 ? 38.680 68.613 87.461 1.00 67.05 93 ILE A CA 1
ATOM 669 C C . ILE A 1 93 ? 38.171 67.716 88.595 1.00 65.94 93 ILE A C 1
ATOM 670 O O . ILE A 1 93 ? 37.163 67.012 88.473 1.00 66.18 93 ILE A O 1
ATOM 675 N N . ILE A 1 94 ? 38.857 67.787 89.726 1.00 63.95 94 ILE A N 1
ATOM 676 C CA . ILE A 1 94 ? 38.454 67.003 90.878 1.00 61.51 94 ILE A CA 1
ATOM 677 C C . ILE A 1 94 ? 37.195 67.526 91.558 1.00 61.22 94 ILE A C 1
ATOM 678 O O . ILE A 1 94 ? 36.340 66.731 91.949 1.00 60.99 94 ILE A O 1
ATOM 683 N N . ARG A 1 95 ? 37.055 68.856 91.680 1.00 61.01 95 ARG A N 1
ATOM 684 C CA . ARG A 1 95 ? 35.893 69.432 92.343 1.00 62.12 95 ARG A CA 1
ATOM 685 C C . ARG A 1 95 ? 34.804 69.315 91.355 1.00 62.09 95 ARG A C 1
ATOM 686 O O . ARG A 1 95 ? 33.659 69.237 91.722 1.00 63.03 95 ARG A O 1
ATOM 694 N N . GLU A 1 96 ? 35.184 69.307 90.096 1.00 62.35 96 GLU A N 1
ATOM 695 C CA . GLU A 1 96 ? 34.233 69.239 88.996 1.00 61.67 96 GLU A CA 1
ATOM 696 C C . GLU A 1 96 ? 33.568 67.871 88.772 1.00 60.44 96 GLU A C 1
ATOM 697 O O . GLU A 1 96 ? 32.383 67.782 88.450 1.00 59.19 96 GLU A O 1
ATOM 703 N N . SER A 1 97 ? 34.334 66.809 88.968 1.00 58.46 97 SER A N 1
ATOM 704 C CA . SER A 1 97 ? 33.837 65.474 88.737 1.00 57.58 97 SER A CA 1
ATOM 705 C C . SER A 1 97 ? 33.692 64.616 89.980 1.00 57.96 97 SER A C 1
ATOM 706 O O . SER A 1 97 ? 33.581 63.397 89.872 1.00 57.51 97 SER A O 1
ATOM 709 N N . MET A 1 98 ? 33.674 65.222 91.160 1.00 56.15 98 MET A N 1
ATOM 710 C CA . MET A 1 98 ? 33.546 64.415 92.369 1.00 53.33 98 MET A CA 1
ATOM 711 C C . MET A 1 98 ? 32.100 63.979 92.610 1.00 51.00 98 MET A C 1
ATOM 712 O O . MET A 1 98 ? 31.205 64.813 92.763 1.00 49.63 98 MET A O 1
ATOM 717 N N . PRO A 1 99 ? 31.849 62.657 92.634 1.00 48.94 99 PRO A N 1
ATOM 718 C CA . PRO A 1 99 ? 30.478 62.193 92.867 1.00 46.79 99 PRO A CA 1
ATOM 719 C C . PRO A 1 99 ? 29.925 62.832 94.125 1.00 45.37 99 PRO A C 1
ATOM 720 O O . PRO A 1 99 ? 30.594 62.861 95.156 1.00 45.95 99 PRO A O 1
ATOM 724 N N . ALA A 1 100 ? 28.713 63.359 94.027 1.00 43.53 100 ALA A N 1
ATOM 725 C CA . ALA A 1 100 ? 28.076 63.975 95.166 1.00 41.38 100 ALA A CA 1
ATOM 726 C C . ALA A 1 100 ? 27.840 62.948 96.277 1.00 41.25 100 ALA A C 1
ATOM 727 O O . ALA A 1 100 ? 27.776 61.740 96.035 1.00 41.30 100 ALA A O 1
ATOM 729 N N . TYR A 1 101 ? 27.710 63.447 97.499 1.00 39.56 101 TYR A N 1
ATOM 730 C CA . TYR A 1 101 ? 27.472 62.610 98.661 1.00 39.09 101 TYR A CA 1
ATOM 731 C C . TYR A 1 101 ? 26.051 62.069 98.683 1.00 39.60 101 TYR A C 1
ATOM 732 O O . TYR A 1 101 ? 25.102 62.801 98.455 1.00 41.58 101 TYR A O 1
ATOM 741 N N . ASN A 1 102 ? 25.907 60.789 98.983 1.00 41.21 102 ASN A N 1
ATOM 742 C CA . ASN A 1 102 ? 24.588 60.186 99.058 1.00 42.74 102 ASN A CA 1
ATOM 743 C C . ASN A 1 102 ? 24.556 59.287 100.293 1.00 42.64 102 ASN A C 1
ATOM 744 O O . ASN A 1 102 ? 25.363 58.374 100.410 1.00 44.52 102 ASN A O 1
ATOM 749 N N . SER A 1 103 ? 23.643 59.553 101.219 1.00 43.21 103 SER A N 1
ATOM 750 C CA . SER A 1 103 ? 23.535 58.753 102.438 1.00 44.08 103 SER A CA 1
ATOM 751 C C . SER A 1 103 ? 23.439 57.255 102.165 1.00 42.88 103 SER A C 1
ATOM 752 O O . SER A 1 103 ? 23.782 56.439 103.015 1.00 43.43 103 SER A O 1
ATOM 755 N N . ASN A 1 104 ? 22.974 56.883 100.983 1.00 41.58 104 ASN A N 1
ATOM 756 C CA . ASN A 1 104 ? 22.807 55.471 100.693 1.00 41.42 104 ASN A CA 1
ATOM 757 C C . ASN A 1 104 ? 24.012 54.713 100.164 1.00 41.13 104 ASN A C 1
ATOM 758 O O . ASN A 1 104 ? 24.008 53.479 100.145 1.00 40.34 104 ASN A O 1
ATOM 763 N N . TYR A 1 105 ? 25.056 55.429 99.757 1.00 40.21 105 TYR A N 1
ATOM 764 C CA . TYR A 1 105 ? 26.223 54.732 99.251 1.00 40.02 105 TYR A CA 1
ATOM 765 C C . TYR A 1 105 ? 27.609 55.303 99.461 1.00 39.64 105 TYR A C 1
ATOM 766 O O . TYR A 1 105 ? 28.578 54.580 99.295 1.00 40.86 105 TYR A O 1
ATOM 775 N N . THR A 1 106 ? 27.740 56.568 99.836 1.00 38.23 106 THR A N 1
ATOM 776 C CA . THR A 1 106 ? 29.084 57.120 100.021 1.00 37.74 106 THR A CA 1
ATOM 777 C C . THR A 1 106 ? 29.888 56.401 101.109 1.00 38.11 106 THR A C 1
ATOM 778 O O . THR A 1 106 ? 29.657 56.585 102.304 1.00 38.29 106 THR A O 1
ATOM 782 N N . PRO A 1 107 ? 30.869 55.587 100.702 1.00 37.84 107 PRO A N 1
ATOM 783 C CA . PRO A 1 107 ? 31.700 54.842 101.654 1.00 38.43 107 PRO A CA 1
ATOM 784 C C . PRO A 1 107 ? 32.337 55.682 102.772 1.00 40.90 107 PRO A C 1
ATOM 785 O O . PRO A 1 107 ? 32.841 56.780 102.538 1.00 41.41 107 PRO A O 1
ATOM 789 N N . THR A 1 108 ? 32.306 55.157 103.992 1.00 42.74 108 THR A N 1
ATOM 790 C CA . THR A 1 108 ? 32.896 55.852 105.135 1.00 43.55 108 THR A CA 1
ATOM 791 C C . THR A 1 108 ? 34.406 55.868 104.992 1.00 45.99 108 THR A C 1
ATOM 792 O O . THR A 1 108 ? 34.990 55.016 104.324 1.00 46.15 108 THR A O 1
ATOM 796 N N . THR A 1 109 ? 35.032 56.841 105.645 1.00 49.41 109 THR A N 1
ATOM 797 C CA . THR A 1 109 ? 36.480 56.989 105.637 1.00 50.58 109 THR A CA 1
ATOM 798 C C . THR A 1 109 ? 37.079 55.775 106.337 1.00 51.04 109 THR A C 1
ATOM 799 O O . THR A 1 109 ? 36.612 55.364 107.392 1.00 51.37 109 THR A O 1
ATOM 803 N N . ARG A 1 110 ? 38.120 55.212 105.737 1.00 53.51 110 ARG A N 1
ATOM 804 C CA . ARG A 1 110 ? 38.784 54.021 106.258 1.00 54.18 110 ARG A CA 1
ATOM 805 C C . ARG A 1 110 ? 39.033 54.004 107.772 1.00 52.03 110 ARG A C 1
ATOM 806 O O . ARG A 1 110 ? 38.902 52.964 108.423 1.00 51.73 110 ARG A O 1
ATOM 814 N N . GLY A 1 111 ? 39.399 55.152 108.326 1.00 49.55 111 GLY A N 1
ATOM 815 C CA . GLY A 1 111 ? 39.665 55.229 109.750 1.00 45.46 111 GLY A CA 1
ATOM 816 C C . GLY A 1 111 ? 38.482 54.940 110.658 1.00 44.07 111 GLY A C 1
ATOM 817 O O . GLY A 1 111 ? 38.682 54.664 111.835 1.00 43.28 111 GLY A O 1
ATOM 818 N N . MET A 1 112 ? 37.261 55.002 110.125 1.00 42.12 112 MET A N 1
ATOM 819 C CA . MET A 1 112 ? 36.051 54.745 110.916 1.00 41.16 112 MET A CA 1
ATOM 820 C C . MET A 1 112 ? 35.891 53.279 111.325 1.00 39.54 112 MET A C 1
ATOM 821 O O . MET A 1 112 ? 35.166 52.961 112.265 1.00 36.45 112 MET A O 1
ATOM 826 N N . GLY A 1 113 ? 36.556 52.389 110.601 1.00 38.30 113 GLY A N 1
ATOM 827 C CA . GLY A 1 113 ? 36.479 50.980 110.934 1.00 39.40 113 GLY A CA 1
ATOM 828 C C . GLY A 1 113 ? 35.569 50.146 110.057 1.00 39.36 113 GLY A C 1
ATOM 829 O O . GLY A 1 113 ? 34.649 50.663 109.434 1.00 39.85 113 GLY A O 1
ATOM 830 N N . GLN A 1 114 ? 35.836 48.846 110.014 1.00 39.84 114 GLN A N 1
ATOM 831 C CA . GLN A 1 114 ? 35.050 47.922 109.224 1.00 40.74 114 GLN A CA 1
ATOM 832 C C . GLN A 1 114 ? 33.635 47.784 109.763 1.00 39.51 114 GLN A C 1
ATOM 833 O O . GLN A 1 114 ? 32.671 47.764 108.996 1.00 40.48 114 GLN A O 1
ATOM 839 N N . ILE A 1 115 ? 33.509 47.683 111.082 1.00 35.63 115 ILE A N 1
ATOM 840 C CA . ILE A 1 115 ? 32.205 47.550 111.712 1.00 32.48 115 ILE A CA 1
ATOM 841 C C . ILE A 1 115 ? 31.250 48.670 111.306 1.00 33.83 115 ILE A C 1
ATOM 842 O O . ILE A 1 115 ? 30.089 48.419 110.987 1.00 35.22 115 ILE A O 1
ATOM 847 N N . VAL A 1 116 ? 31.734 49.905 111.312 1.00 33.21 116 VAL A N 1
ATOM 848 C CA . VAL A 1 116 ? 30.896 51.032 110.928 1.00 33.59 116 VAL A CA 1
ATOM 849 C C . VAL A 1 116 ? 30.521 50.954 109.460 1.00 33.89 116 VAL A C 1
ATOM 850 O O . VAL A 1 116 ? 29.409 51.303 109.079 1.00 34.57 116 VAL A O 1
ATOM 854 N N . GLU A 1 117 ? 31.449 50.493 108.630 1.00 33.81 117 GLU A N 1
ATOM 855 C CA . GLU A 1 117 ? 31.185 50.410 107.202 1.00 33.54 117 GLU A CA 1
ATOM 856 C C . GLU A 1 117 ? 30.077 49.406 106.906 1.00 32.00 117 GLU A C 1
ATOM 857 O O . GLU A 1 117 ? 29.254 49.612 106.016 1.00 31.71 117 GLU A O 1
ATOM 863 N N . LEU A 1 118 ? 30.060 48.319 107.661 1.00 31.40 118 LEU A N 1
ATOM 864 C CA . LEU A 1 118 ? 29.040 47.311 107.487 1.00 31.16 118 LEU A CA 1
ATOM 865 C C . LEU A 1 118 ? 27.758 47.741 108.200 1.00 31.59 118 LEU A C 1
ATOM 866 O O . LEU A 1 118 ? 26.655 47.503 107.717 1.00 32.61 118 LEU A O 1
ATOM 871 N N . PHE A 1 119 ? 27.914 48.384 109.350 1.00 31.43 119 PHE A N 1
ATOM 872 C CA . PHE A 1 119 ? 26.775 48.817 110.133 1.00 32.59 119 PHE A CA 1
ATOM 873 C C . PHE A 1 119 ? 25.897 49.823 109.403 1.00 34.98 119 PHE A C 1
ATOM 874 O O . PHE A 1 119 ? 24.687 49.889 109.638 1.00 34.36 119 PHE A O 1
ATOM 882 N N . ARG A 1 120 ? 26.506 50.606 108.516 1.00 35.00 120 ARG A N 1
ATOM 883 C CA . ARG A 1 120 ? 25.770 51.626 107.778 1.00 35.70 120 ARG A CA 1
ATOM 884 C C . ARG A 1 120 ? 24.772 51.060 106.786 1.00 35.08 120 ARG A C 1
ATOM 885 O O . ARG A 1 120 ? 23.793 51.709 106.462 1.00 35.92 120 ARG A O 1
ATOM 893 N N . SER A 1 121 ? 25.011 49.861 106.290 1.00 34.05 121 SER A N 1
ATOM 894 C CA . SER A 1 121 ? 24.069 49.290 105.348 1.00 35.32 121 SER A CA 1
ATOM 895 C C . SER A 1 121 ? 23.480 48.015 105.932 1.00 35.45 121 SER A C 1
ATOM 896 O O . SER A 1 121 ? 23.227 47.039 105.222 1.00 37.01 121 SER A O 1
ATOM 899 N N . TYR A 1 122 ? 23.278 48.039 107.247 1.00 34.97 122 TYR A N 1
ATOM 900 C CA . TYR A 1 122 ? 22.698 46.917 107.979 1.00 34.42 122 TYR A CA 1
ATOM 901 C C . TYR A 1 122 ? 21.188 47.176 108.049 1.00 35.43 122 TYR A C 1
ATOM 902 O O . TYR A 1 122 ? 20.751 48.323 108.156 1.00 34.16 122 TYR A O 1
ATOM 911 N N . PRO A 1 123 ? 20.375 46.110 108.003 1.00 35.87 123 PRO A N 1
ATOM 912 C CA . PRO A 1 123 ? 18.921 46.281 108.054 1.00 35.84 123 PRO A CA 1
ATOM 913 C C . PRO A 1 123 ? 18.448 47.155 109.205 1.00 36.00 123 PRO A C 1
ATOM 914 O O . PRO A 1 123 ? 18.718 46.865 110.379 1.00 34.98 123 PRO A O 1
ATOM 918 N N . GLU A 1 124 ? 17.758 48.235 108.852 1.00 36.99 124 GLU A N 1
ATOM 919 C CA . GLU A 1 124 ? 17.175 49.162 109.819 1.00 38.97 124 GLU A CA 1
ATOM 920 C C . GLU A 1 124 ? 18.049 50.287 110.367 1.00 38.66 124 GLU A C 1
ATOM 921 O O . GLU A 1 124 ? 17.639 51.021 111.261 1.00 40.20 124 GLU A O 1
ATOM 927 N N . VAL A 1 125 ? 19.244 50.432 109.817 1.00 38.01 125 VAL A N 1
ATOM 928 C CA . VAL A 1 125 ? 20.156 51.482 110.231 1.00 38.36 125 VAL A CA 1
ATOM 929 C C . VAL A 1 125 ? 19.937 52.734 109.379 1.00 39.15 125 VAL A C 1
ATOM 930 O O . VAL A 1 125 ? 19.880 52.660 108.153 1.00 38.78 125 VAL A O 1
ATOM 934 N N . LYS A 1 126 ? 19.822 53.883 110.032 1.00 40.28 126 LYS A N 1
ATOM 935 C CA . LYS A 1 126 ? 19.627 55.136 109.318 1.00 41.59 126 LYS A CA 1
ATOM 936 C C . LYS A 1 126 ? 20.915 55.954 109.334 1.00 41.58 126 LYS A C 1
ATOM 937 O O . LYS A 1 126 ? 21.779 55.739 110.187 1.00 41.44 126 LYS A O 1
ATOM 943 N N . ARG A 1 127 ? 21.028 56.894 108.396 1.00 41.04 127 ARG A N 1
ATOM 944 C CA . ARG A 1 127 ? 22.206 57.746 108.268 1.00 39.26 127 ARG A CA 1
ATOM 945 C C . ARG A 1 127 ? 21.797 59.197 108.068 1.00 40.29 127 ARG A C 1
ATOM 946 O O . ARG A 1 127 ? 20.875 59.483 107.306 1.00 40.28 127 ARG A O 1
ATOM 954 N N . SER A 1 128 ? 22.491 60.110 108.748 1.00 39.83 128 SER A N 1
ATOM 955 C CA . SER A 1 128 ? 22.210 61.546 108.641 1.00 39.42 128 SER A CA 1
ATOM 956 C C . SER A 1 128 ? 22.710 62.127 107.307 1.00 39.25 128 SER A C 1
ATOM 957 O O . SER A 1 128 ? 23.570 61.554 106.637 1.00 37.72 128 SER A O 1
ATOM 960 N N . ASN A 1 129 ? 22.183 63.283 106.930 1.00 40.01 129 ASN A N 1
ATOM 961 C CA . ASN A 1 129 ? 22.547 63.865 105.651 1.00 40.03 129 ASN A CA 1
ATOM 962 C C . ASN A 1 129 ? 23.775 64.779 105.488 1.00 40.20 129 ASN A C 1
ATOM 963 O O . ASN A 1 129 ? 23.822 65.589 104.566 1.00 42.63 129 ASN A O 1
ATOM 968 N N . HIS A 1 130 ? 24.782 64.654 106.340 1.00 39.38 130 HIS A N 1
ATOM 969 C CA . HIS A 1 130 ? 25.960 65.503 106.185 1.00 38.96 130 HIS A CA 1
ATOM 970 C C . HIS A 1 130 ? 26.971 64.785 105.293 1.00 38.05 130 HIS A C 1
ATOM 971 O O . HIS A 1 130 ? 27.153 63.571 105.399 1.00 38.27 130 HIS A O 1
ATOM 978 N N . PRO A 1 131 ? 27.637 65.520 104.395 1.00 37.15 131 PRO A N 1
ATOM 979 C CA . PRO A 1 131 ? 28.630 64.972 103.463 1.00 36.31 131 PRO A CA 1
ATOM 980 C C . PRO A 1 131 ? 29.985 64.574 104.049 1.00 37.26 131 PRO A C 1
ATOM 981 O O . PRO A 1 131 ? 30.733 63.785 103.442 1.00 37.50 131 PRO A O 1
ATOM 985 N N . ASN A 1 132 ? 30.302 65.106 105.229 1.00 36.91 132 ASN A N 1
ATOM 986 C CA . ASN A 1 132 ? 31.565 64.772 105.860 1.00 37.12 132 ASN A CA 1
ATOM 987 C C . ASN A 1 132 ? 31.427 64.132 107.224 1.00 37.52 132 ASN A C 1
ATOM 988 O O . ASN A 1 132 ? 32.099 63.159 107.522 1.00 37.59 132 ASN A O 1
ATOM 993 N N . TYR A 1 133 ? 30.552 64.681 108.056 1.00 38.41 133 TYR A N 1
ATOM 994 C CA . TYR A 1 133 ? 30.390 64.183 109.412 1.00 39.03 133 TYR A CA 1
ATOM 995 C C . TYR A 1 133 ? 29.040 63.541 109.702 1.00 39.36 133 TYR A C 1
ATOM 996 O O . TYR A 1 133 ? 28.340 63.916 110.647 1.00 39.75 133 TYR A O 1
ATOM 1005 N N . SER A 1 134 ? 28.670 62.568 108.884 1.00 38.78 134 SER A N 1
ATOM 1006 C CA . SER A 1 134 ? 27.405 61.881 109.074 1.00 35.77 134 SER A CA 1
ATOM 1007 C C . SER A 1 134 ? 27.534 60.861 110.186 1.00 34.62 134 SER A C 1
ATOM 1008 O O . SER A 1 134 ? 28.634 60.473 110.572 1.00 34.59 134 SER A O 1
ATOM 1011 N N . PHE A 1 135 ? 26.385 60.458 110.712 1.00 33.97 135 PHE A N 1
ATOM 1012 C CA . PHE A 1 135 ? 26.303 59.445 111.743 1.00 31.96 135 PHE A CA 1
ATOM 1013 C C . PHE A 1 135 ? 25.300 58.422 111.236 1.00 30.68 135 PHE A C 1
ATOM 1014 O O . PHE A 1 135 ? 24.561 58.669 110.285 1.00 29.09 135 PHE A O 1
ATOM 1022 N N . VAL A 1 136 ? 25.297 57.263 111.869 1.00 30.00 136 VAL A N 1
ATOM 1023 C CA . VAL A 1 136 ? 24.379 56.200 111.526 1.00 28.39 136 VAL A CA 1
ATOM 1024 C C . VAL A 1 136 ? 23.830 55.725 112.850 1.00 31.03 136 VAL A C 1
ATOM 1025 O O . VAL A 1 136 ? 24.553 55.675 113.846 1.00 31.23 136 VAL A O 1
ATOM 1029 N N . ALA A 1 137 ? 22.548 55.395 112.875 1.00 32.09 137 ALA A N 1
ATOM 1030 C CA . ALA A 1 137 ? 21.942 54.925 114.106 1.00 33.77 137 ALA A CA 1
ATOM 1031 C C . ALA A 1 137 ? 20.902 53.851 113.853 1.00 35.00 137 ALA A C 1
ATOM 1032 O O . ALA A 1 137 ? 20.295 53.779 112.785 1.00 35.12 137 ALA A O 1
ATOM 1034 N N . TRP A 1 138 ? 20.730 53.012 114.866 1.00 36.93 138 TRP A N 1
ATOM 1035 C CA . TRP A 1 138 ? 19.791 51.901 114.879 1.00 37.27 138 TRP A CA 1
ATOM 1036 C C . TRP A 1 138 ? 19.120 51.979 116.242 1.00 38.57 138 TRP A C 1
ATOM 1037 O O . TRP A 1 138 ? 19.793 52.226 117.246 1.00 37.40 138 TRP A O 1
ATOM 1048 N N . GLY A 1 139 ? 17.810 51.776 116.294 1.00 38.98 139 GLY A N 1
ATOM 1049 C CA . GLY A 1 139 ? 17.157 51.811 117.587 1.00 39.79 139 GLY A CA 1
ATOM 1050 C C . GLY A 1 139 ? 16.018 52.784 117.800 1.00 39.88 139 GLY A C 1
ATOM 1051 O O . GLY A 1 139 ? 15.647 53.558 116.923 1.00 39.83 139 GLY A O 1
ATOM 1052 N N . LYS A 1 140 ? 15.481 52.732 119.010 1.00 40.82 140 LYS A N 1
ATOM 1053 C CA . LYS A 1 140 ? 14.364 53.553 119.423 1.00 41.87 140 LYS A CA 1
ATOM 1054 C C . LYS A 1 140 ? 14.447 55.019 119.013 1.00 42.52 140 LYS A C 1
ATOM 1055 O O . LYS A 1 140 ? 13.487 55.562 118.474 1.00 42.21 140 LYS A O 1
ATOM 1061 N N . HIS A 1 141 ? 15.591 55.657 119.248 1.00 41.57 141 HIS A N 1
ATOM 1062 C CA . HIS A 1 141 ? 15.725 57.078 118.931 1.00 42.79 141 HIS A CA 1
ATOM 1063 C C . HIS A 1 141 ? 16.504 57.512 117.684 1.00 41.92 141 HIS A C 1
ATOM 1064 O O . HIS A 1 141 ? 16.813 58.684 117.529 1.00 41.48 141 HIS A O 1
ATOM 1071 N N . LYS A 1 142 ? 16.791 56.580 116.789 1.00 41.26 142 LYS A N 1
ATOM 1072 C CA . LYS A 1 142 ? 17.533 56.879 115.565 1.00 40.94 142 LYS A CA 1
ATOM 1073 C C . LYS A 1 142 ? 16.964 58.021 114.718 1.00 41.43 142 LYS A C 1
ATOM 1074 O O . LYS A 1 142 ? 17.704 58.722 114.031 1.00 40.33 142 LYS A O 1
ATOM 1080 N N . ASN A 1 143 ? 15.651 58.201 114.747 1.00 42.25 143 ASN A N 1
ATOM 1081 C CA . ASN A 1 143 ? 15.029 59.249 113.942 1.00 43.45 143 ASN A CA 1
ATOM 1082 C C . ASN A 1 143 ? 15.226 60.665 114.452 1.00 42.95 143 ASN A C 1
ATOM 1083 O O . ASN A 1 143 ? 15.505 61.566 113.660 1.00 41.65 143 ASN A O 1
ATOM 1088 N N . LYS A 1 144 ? 15.092 60.875 115.758 1.00 43.08 144 LYS A N 1
ATOM 1089 C CA . LYS A 1 144 ? 15.256 62.221 116.293 1.00 45.18 144 LYS A CA 1
ATOM 1090 C C . LYS A 1 144 ? 16.706 62.643 116.419 1.00 45.23 144 LYS A C 1
ATOM 1091 O O . LYS A 1 144 ? 17.003 63.815 116.624 1.00 46.44 144 LYS A O 1
ATOM 1097 N N . ILE A 1 145 ? 17.605 61.687 116.261 1.00 43.86 145 ILE A N 1
ATOM 1098 C CA . ILE A 1 145 ? 19.018 61.948 116.359 1.00 42.87 145 ILE A CA 1
ATOM 1099 C C . ILE A 1 145 ? 19.665 62.279 115.012 1.00 43.55 145 ILE A C 1
ATOM 1100 O O . ILE A 1 145 ? 20.534 63.150 114.944 1.00 43.33 145 ILE A O 1
ATOM 1105 N N . LEU A 1 146 ? 19.234 61.599 113.952 1.00 44.49 146 LEU A N 1
ATOM 1106 C CA . LEU A 1 146 ? 19.803 61.827 112.634 1.00 45.49 146 LEU A CA 1
ATOM 1107 C C . LEU A 1 146 ? 19.012 62.818 111.782 1.00 47.16 146 LEU A C 1
ATOM 1108 O O . LEU A 1 146 ? 19.550 63.451 110.892 1.00 46.85 146 LEU A O 1
ATOM 1113 N N . ASN A 1 147 ? 17.727 62.943 112.084 1.00 51.13 147 ASN A N 1
ATOM 1114 C CA . ASN A 1 147 ? 16.782 63.810 111.366 1.00 54.70 147 ASN A CA 1
ATOM 1115 C C . ASN A 1 147 ? 17.217 65.114 110.685 1.00 54.56 147 ASN A C 1
ATOM 1116 O O . ASN A 1 147 ? 17.111 65.251 109.467 1.00 53.23 147 ASN A O 1
ATOM 1121 N N . GLN A 1 148 ? 17.610 66.049 111.551 1.00 55.76 148 GLN A N 1
ATOM 1122 C CA . GLN A 1 148 ? 17.991 67.416 111.184 1.00 57.34 148 GLN A CA 1
ATOM 1123 C C . GLN A 1 148 ? 19.295 67.743 110.403 1.00 55.35 148 GLN A C 1
ATOM 1124 O O . GLN A 1 148 ? 19.249 68.424 109.372 1.00 54.67 148 GLN A O 1
ATOM 1130 N N . HIS A 1 149 ? 20.436 67.277 110.922 1.00 53.08 149 HIS A N 1
ATOM 1131 C CA . HIS A 1 149 ? 21.781 67.505 110.344 1.00 51.05 149 HIS A CA 1
ATOM 1132 C C . HIS A 1 149 ? 22.068 68.596 109.248 1.00 50.58 149 HIS A C 1
ATOM 1133 O O . HIS A 1 149 ? 22.101 68.298 108.065 1.00 51.94 149 HIS A O 1
ATOM 1140 N N . PRO A 1 150 ? 22.319 69.848 109.674 1.00 49.90 150 PRO A N 1
ATOM 1141 C CA . PRO A 1 150 ? 22.614 70.980 108.794 1.00 48.91 150 PRO A CA 1
ATOM 1142 C C . PRO A 1 150 ? 24.052 70.897 108.253 1.00 48.68 150 PRO A C 1
ATOM 1143 O O . PRO A 1 150 ? 24.933 70.312 108.877 1.00 48.13 150 PRO A O 1
ATOM 1147 N N . LEU A 1 151 ? 24.309 71.482 107.092 1.00 49.67 151 LEU A N 1
ATOM 1148 C CA . LEU A 1 151 ? 25.658 71.425 106.543 1.00 51.19 151 LEU A CA 1
ATOM 1149 C C . LEU A 1 151 ? 26.666 72.209 107.386 1.00 52.75 151 LEU A C 1
ATOM 1150 O O . LEU A 1 151 ? 27.736 71.715 107.719 1.00 53.05 151 LEU A O 1
ATOM 1155 N N . GLU A 1 152 ? 26.306 73.446 107.704 1.00 55.68 152 GLU A N 1
ATOM 1156 C CA . GLU A 1 152 ? 27.135 74.349 108.491 1.00 57.55 152 GLU A CA 1
ATOM 1157 C C . GLU A 1 152 ? 27.369 73.852 109.913 1.00 57.56 152 GLU A C 1
ATOM 1158 O O . GLU A 1 152 ? 26.422 73.613 110.668 1.00 56.28 152 GLU A O 1
ATOM 1164 N N . PHE A 1 153 ? 28.647 73.720 110.266 1.00 58.13 153 PHE A N 1
ATOM 1165 C CA . PHE A 1 153 ? 29.062 73.253 111.577 1.00 59.37 153 PHE A CA 1
ATOM 1166 C C . PHE A 1 153 ? 28.724 71.779 111.663 1.00 59.51 153 PHE A C 1
ATOM 1167 O O . PHE A 1 153 ? 29.600 70.934 111.542 1.00 60.30 153 PHE A O 1
ATOM 1175 N N . GLY A 1 154 ? 27.450 71.466 111.840 1.00 59.35 154 GLY A N 1
ATOM 1176 C CA . GLY A 1 154 ? 27.030 70.073 111.891 1.00 58.73 154 GLY A CA 1
ATOM 1177 C C . GLY A 1 154 ? 27.988 69.062 112.508 1.00 57.04 154 GLY A C 1
ATOM 1178 O O . GLY A 1 154 ? 28.424 68.112 111.872 1.00 56.38 154 GLY A O 1
ATOM 1179 N N . LEU A 1 155 ? 28.306 69.291 113.771 1.00 55.10 155 LEU A N 1
ATOM 1180 C CA . LEU A 1 155 ? 29.173 68.443 114.567 1.00 51.77 155 LEU A CA 1
ATOM 1181 C C . LEU A 1 155 ? 29.101 69.217 115.876 1.00 49.47 155 LEU A C 1
ATOM 1182 O O . LEU A 1 155 ? 29.659 68.844 116.907 1.00 48.05 155 LEU A O 1
ATOM 1187 N N . GLY A 1 156 ? 28.359 70.315 115.790 1.00 48.03 156 GLY A N 1
ATOM 1188 C CA . GLY A 1 156 ? 28.119 71.175 116.921 1.00 47.63 156 GLY A CA 1
ATOM 1189 C C . GLY A 1 156 ? 26.640 71.085 117.244 1.00 47.16 156 GLY A C 1
ATOM 1190 O O . GLY A 1 156 ? 26.035 70.022 117.092 1.00 45.10 156 GLY A O 1
ATOM 1191 N N . GLU A 1 157 ? 26.061 72.193 117.700 1.00 48.22 157 GLU A N 1
ATOM 1192 C CA . GLU A 1 157 ? 24.641 72.240 118.031 1.00 48.44 157 GLU A CA 1
ATOM 1193 C C . GLU A 1 157 ? 23.919 71.902 116.736 1.00 49.32 157 GLU A C 1
ATOM 1194 O O . GLU A 1 157 ? 24.402 72.232 115.647 1.00 50.20 157 GLU A O 1
ATOM 1200 N N . GLN A 1 158 ? 22.778 71.238 116.853 1.00 48.40 158 GLN A N 1
ATOM 1201 C CA . GLN A 1 158 ? 21.979 70.856 115.694 1.00 47.87 158 GLN A CA 1
ATOM 1202 C C . GLN A 1 158 ? 22.381 69.545 115.044 1.00 45.57 158 GLN A C 1
ATOM 1203 O O . GLN A 1 158 ? 21.565 68.909 114.385 1.00 45.48 158 GLN A O 1
ATOM 1209 N N . SER A 1 159 ? 23.634 69.146 115.208 1.00 42.30 159 SER A N 1
ATOM 1210 C CA . SER A 1 159 ? 24.082 67.886 114.645 1.00 39.49 159 SER A CA 1
ATOM 1211 C C . SER A 1 159 ? 23.653 66.793 115.632 1.00 38.73 159 SER A C 1
ATOM 1212 O O . SER A 1 159 ? 23.139 67.081 116.719 1.00 38.37 159 SER A O 1
ATOM 1215 N N . PRO A 1 160 ? 23.858 65.520 115.269 1.00 38.34 160 PRO A N 1
ATOM 1216 C CA . PRO A 1 160 ? 23.453 64.457 116.192 1.00 37.51 160 PRO A CA 1
ATOM 1217 C C . PRO A 1 160 ? 24.084 64.520 117.578 1.00 38.14 160 PRO A C 1
ATOM 1218 O O . PRO A 1 160 ? 23.535 63.967 118.539 1.00 38.74 160 PRO A O 1
ATOM 1222 N N . LEU A 1 161 ? 25.237 65.179 117.690 1.00 36.86 161 LEU A N 1
ATOM 1223 C CA . LEU A 1 161 ? 25.899 65.304 118.981 1.00 35.69 161 LEU A CA 1
ATOM 1224 C C . LEU A 1 161 ? 25.021 66.167 119.855 1.00 35.11 161 LEU A C 1
ATOM 1225 O O . LEU A 1 161 ? 25.068 66.087 121.082 1.00 36.12 161 LEU A O 1
ATOM 1230 N N . GLY A 1 162 ? 24.220 67.006 119.213 1.00 34.86 162 GLY A N 1
ATOM 1231 C CA . GLY A 1 162 ? 23.322 67.864 119.954 1.00 36.57 162 GLY A CA 1
ATOM 1232 C C . GLY A 1 162 ? 22.190 67.065 120.567 1.00 37.92 162 GLY A C 1
ATOM 1233 O O . GLY A 1 162 ? 21.599 67.470 121.561 1.00 38.28 162 GLY A O 1
ATOM 1234 N N . LYS A 1 163 ? 21.893 65.917 119.973 1.00 38.37 163 LYS A N 1
ATOM 1235 C CA . LYS A 1 163 ? 20.823 65.068 120.457 1.00 39.61 163 LYS A CA 1
ATOM 1236 C C . LYS A 1 163 ? 21.368 64.027 121.425 1.00 39.12 163 LYS A C 1
ATOM 1237 O O . LYS A 1 163 ? 20.637 63.503 122.262 1.00 41.17 163 LYS A O 1
ATOM 1243 N N . LEU A 1 164 ? 22.647 63.706 121.316 1.00 37.26 164 LEU A N 1
ATOM 1244 C CA . LEU A 1 164 ? 23.212 62.728 122.225 1.00 37.28 164 LEU A CA 1
ATOM 1245 C C . LEU A 1 164 ? 23.581 63.414 123.536 1.00 37.64 164 LEU A C 1
ATOM 1246 O O . LEU A 1 164 ? 23.755 62.761 124.567 1.00 38.13 164 LEU A O 1
ATOM 1251 N N . TYR A 1 165 ? 23.701 64.736 123.500 1.00 38.16 165 TYR A N 1
ATOM 1252 C CA . TYR A 1 165 ? 24.060 65.470 124.698 1.00 38.64 165 TYR A CA 1
ATOM 1253 C C . TYR A 1 165 ? 22.871 65.695 125.625 1.00 41.30 165 TYR A C 1
ATOM 1254 O O . TYR A 1 165 ? 23.007 65.561 126.846 1.00 39.59 165 TYR A O 1
ATOM 1263 N N . ILE A 1 166 ? 21.713 66.025 125.053 1.00 43.29 166 ILE A N 1
ATOM 1264 C CA . ILE A 1 166 ? 20.513 66.284 125.849 1.00 45.13 166 ILE A CA 1
ATOM 1265 C C . ILE A 1 166 ? 19.972 65.053 126.581 1.00 45.47 166 ILE A C 1
ATOM 1266 O O . ILE A 1 166 ? 19.717 65.102 127.785 1.00 47.22 166 ILE A O 1
ATOM 1271 N N . ARG A 1 167 ? 19.799 63.948 125.867 1.00 43.89 167 ARG A N 1
ATOM 1272 C CA . ARG A 1 167 ? 19.292 62.740 126.497 1.00 42.76 167 ARG A CA 1
ATOM 1273 C C . ARG A 1 167 ? 20.407 61.764 126.864 1.00 41.87 167 ARG A C 1
ATOM 1274 O O . ARG A 1 167 ? 21.320 61.505 126.082 1.00 39.59 167 ARG A O 1
ATOM 1276 N N . GLU A 1 168 ? 20.318 61.228 128.072 1.00 41.71 168 GLU A N 1
ATOM 1277 C CA . GLU A 1 168 ? 21.296 60.282 128.590 1.00 43.29 168 GLU A CA 1
ATOM 1278 C C . GLU A 1 168 ? 21.877 59.397 127.486 1.00 43.09 168 GLU A C 1
ATOM 1279 O O . GLU A 1 168 ? 21.160 58.607 126.873 1.00 44.32 168 GLU A O 1
ATOM 1285 N N . SER A 1 169 ? 23.178 59.548 127.236 1.00 41.35 169 SER A N 1
ATOM 1286 C CA . SER A 1 169 ? 23.896 58.773 126.220 1.00 39.15 169 SER A CA 1
ATOM 1287 C C . SER A 1 169 ? 25.243 58.335 126.740 1.00 37.95 169 SER A C 1
ATOM 1288 O O . SER A 1 169 ? 25.821 58.982 127.604 1.00 40.80 169 SER A O 1
ATOM 1291 N N . TYR A 1 170 ? 25.765 57.242 126.215 1.00 34.96 170 TYR A N 1
ATOM 1292 C CA . TYR A 1 170 ? 27.079 56.812 126.648 1.00 34.22 170 TYR A CA 1
ATOM 1293 C C . TYR A 1 170 ? 27.972 56.652 125.446 1.00 32.82 170 TYR A C 1
ATOM 1294 O O . TYR A 1 170 ? 27.494 56.485 124.325 1.00 33.32 170 TYR A O 1
ATOM 1303 N N . VAL A 1 171 ? 29.273 56.732 125.680 1.00 29.86 171 VAL A N 1
ATOM 1304 C CA . VAL A 1 171 ? 30.244 56.536 124.621 1.00 27.70 171 VAL A CA 1
ATOM 1305 C C . VAL A 1 171 ? 30.861 55.170 124.906 1.00 28.01 171 VAL A C 1
ATOM 1306 O O . VAL A 1 171 ? 31.055 54.799 126.057 1.00 27.68 171 VAL A O 1
ATOM 1310 N N . LEU A 1 172 ? 31.126 54.399 123.866 1.00 29.29 172 LEU A N 1
ATOM 1311 C CA . LEU A 1 172 ? 31.735 53.095 124.056 1.00 29.76 172 LEU A CA 1
ATOM 1312 C C . LEU A 1 172 ? 32.962 53.015 123.172 1.00 31.26 172 LEU A C 1
ATOM 1313 O O . LEU A 1 172 ? 32.859 53.045 121.952 1.00 32.63 172 LEU A O 1
ATOM 1318 N N . LEU A 1 173 ? 34.129 52.948 123.788 1.00 30.45 173 LEU A N 1
ATOM 1319 C CA . LEU A 1 173 ? 35.345 52.830 123.025 1.00 30.97 173 LEU A CA 1
ATOM 1320 C C . LEU A 1 173 ? 35.641 51.344 123.084 1.00 32.13 173 LEU A C 1
ATOM 1321 O O . LEU A 1 173 ? 36.049 50.811 124.113 1.00 33.94 173 LEU A O 1
ATOM 1326 N N . LEU A 1 174 ? 35.383 50.674 121.969 1.00 32.89 174 LEU A N 1
ATOM 1327 C CA . LEU A 1 174 ? 35.593 49.236 121.852 1.00 32.46 174 LEU A CA 1
ATOM 1328 C C . LEU A 1 174 ? 36.901 49.023 121.107 1.00 31.48 174 LEU A C 1
ATOM 1329 O O . LEU A 1 174 ? 36.951 48.955 119.883 1.00 30.82 174 LEU A O 1
ATOM 1334 N N . GLY A 1 175 ? 37.974 48.939 121.866 1.00 31.99 175 GLY A N 1
ATOM 1335 C CA . GLY A 1 175 ? 39.253 48.769 121.232 1.00 33.08 175 GLY A CA 1
ATOM 1336 C C . GLY A 1 175 ? 39.828 50.098 120.781 1.00 32.15 175 GLY A C 1
ATOM 1337 O O . GLY A 1 175 ? 40.924 50.119 120.257 1.00 34.46 175 GLY A O 1
ATOM 1338 N N . ALA A 1 176 ? 39.109 51.201 120.973 1.00 31.40 176 ALA A N 1
ATOM 1339 C CA . ALA A 1 176 ? 39.625 52.515 120.576 1.00 32.27 176 ALA A CA 1
ATOM 1340 C C . ALA A 1 176 ? 39.986 53.361 121.780 1.00 33.08 176 ALA A C 1
ATOM 1341 O O . ALA A 1 176 ? 39.569 53.079 122.896 1.00 33.39 176 ALA A O 1
ATOM 1343 N N . ASP A 1 177 ? 40.758 54.413 121.545 1.00 35.85 177 ASP A N 1
ATOM 1344 C CA . ASP A 1 177 ? 41.153 55.311 122.622 1.00 37.22 177 ASP A CA 1
ATOM 1345 C C . ASP A 1 177 ? 40.389 56.625 122.487 1.00 35.64 177 ASP A C 1
ATOM 1346 O O . ASP A 1 177 ? 39.544 56.779 121.606 1.00 34.62 177 ASP A O 1
ATOM 1351 N N . PHE A 1 178 ? 40.702 57.568 123.365 1.00 34.65 178 PHE A N 1
ATOM 1352 C CA . PHE A 1 178 ? 40.055 58.869 123.376 1.00 36.07 178 PHE A CA 1
ATOM 1353 C C . PHE A 1 178 ? 40.211 59.713 122.120 1.00 37.47 178 PHE A C 1
ATOM 1354 O O . PHE A 1 178 ? 39.334 60.510 121.785 1.00 36.81 178 PHE A O 1
ATOM 1362 N N . ASP A 1 179 ? 41.326 59.535 121.427 1.00 39.80 179 ASP A N 1
ATOM 1363 C CA . ASP A 1 179 ? 41.608 60.292 120.213 1.00 42.25 179 ASP A CA 1
ATOM 1364 C C . ASP A 1 179 ? 40.531 60.093 119.161 1.00 41.16 179 ASP A C 1
ATOM 1365 O O . ASP A 1 179 ? 40.538 60.778 118.147 1.00 41.23 179 ASP A O 1
ATOM 1370 N N . SER A 1 180 ? 39.618 59.158 119.421 1.00 40.78 180 SER A N 1
ATOM 1371 C CA . SER A 1 180 ? 38.513 58.830 118.516 1.00 40.53 180 SER A CA 1
ATOM 1372 C C . SER A 1 180 ? 37.163 59.261 119.034 1.00 39.35 180 SER A C 1
ATOM 1373 O O . SER A 1 180 ? 36.176 59.055 118.358 1.00 38.09 180 SER A O 1
ATOM 1376 N N . SER A 1 181 ? 37.107 59.826 120.238 1.00 38.89 181 SER A N 1
ATOM 1377 C CA . SER A 1 181 ? 35.831 60.245 120.830 1.00 39.87 181 SER A CA 1
ATOM 1378 C C . SER A 1 181 ? 35.188 61.437 120.172 1.00 38.61 181 SER A C 1
ATOM 1379 O O . SER A 1 181 ? 35.241 62.539 120.695 1.00 39.56 181 SER A O 1
ATOM 1382 N N . THR A 1 182 ? 34.542 61.204 119.042 1.00 35.17 182 THR A N 1
ATOM 1383 C CA . THR A 1 182 ? 33.887 62.266 118.314 1.00 34.34 182 THR A CA 1
ATOM 1384 C C . THR A 1 182 ? 33.069 63.237 119.171 1.00 32.97 182 THR A C 1
ATOM 1385 O O . THR A 1 182 ? 32.952 64.404 118.820 1.00 31.85 182 THR A O 1
ATOM 1389 N N . CYS A 1 183 ? 32.509 62.775 120.286 1.00 32.52 183 CYS A N 1
ATOM 1390 C CA . CYS A 1 183 ? 31.688 63.656 121.107 1.00 33.72 183 CYS A CA 1
ATOM 1391 C C . CYS A 1 183 ? 32.403 64.938 121.542 1.00 33.87 183 CYS A C 1
ATOM 1392 O O . CYS A 1 183 ? 31.771 65.992 121.664 1.00 35.10 183 CYS A O 1
ATOM 1395 N N . PHE A 1 184 ? 33.711 64.859 121.775 1.00 33.04 184 PHE A N 1
ATOM 1396 C CA . PHE A 1 184 ? 34.472 66.034 122.187 1.00 33.26 184 PHE A CA 1
ATOM 1397 C C . PHE A 1 184 ? 34.363 67.217 121.225 1.00 34.57 184 PHE A C 1
ATOM 1398 O O . PHE A 1 184 ? 34.341 68.370 121.663 1.00 34.24 184 PHE A O 1
ATOM 1406 N N . HIS A 1 185 ? 34.300 66.934 119.924 1.00 33.51 185 HIS A N 1
ATOM 1407 C CA . HIS A 1 185 ? 34.182 67.994 118.941 1.00 34.66 185 HIS A CA 1
ATOM 1408 C C . HIS A 1 185 ? 33.072 68.948 119.355 1.00 35.87 185 HIS A C 1
ATOM 1409 O O . HIS A 1 185 ? 33.196 70.150 119.166 1.00 36.97 185 HIS A O 1
ATOM 1416 N N . LEU A 1 186 ? 31.983 68.418 119.905 1.00 35.08 186 LEU A N 1
ATOM 1417 C CA . LEU A 1 186 ? 30.870 69.267 120.317 1.00 36.24 186 LEU A CA 1
ATOM 1418 C C . LEU A 1 186 ? 31.305 70.388 121.273 1.00 37.40 186 LEU A C 1
ATOM 1419 O O . LEU A 1 186 ? 30.850 71.529 121.142 1.00 38.42 186 LEU A O 1
ATOM 1424 N N . ALA A 1 187 ? 32.175 70.070 122.232 1.00 37.63 187 ALA A N 1
ATOM 1425 C CA . ALA A 1 187 ? 32.662 71.075 123.170 1.00 36.74 187 ALA A CA 1
ATOM 1426 C C . ALA A 1 187 ? 33.344 72.236 122.421 1.00 36.59 187 ALA A C 1
ATOM 1427 O O . ALA A 1 187 ? 33.247 73.395 122.837 1.00 36.83 187 ALA A O 1
ATOM 1429 N N . GLU A 1 188 ? 34.017 71.930 121.314 1.00 34.95 188 GLU A N 1
ATOM 1430 C CA . GLU A 1 188 ? 34.689 72.963 120.530 1.00 34.73 188 GLU A CA 1
ATOM 1431 C C . GLU A 1 188 ? 33.746 74.037 120.000 1.00 35.42 188 GLU A C 1
ATOM 1432 O O . GLU A 1 188 ? 34.203 75.054 119.492 1.00 38.41 188 GLU A O 1
ATOM 1438 N N . TYR A 1 189 ? 32.438 73.825 120.118 1.00 35.66 189 TYR A N 1
ATOM 1439 C CA . TYR A 1 189 ? 31.469 74.830 119.675 1.00 36.07 189 TYR A CA 1
ATOM 1440 C C . TYR A 1 189 ? 30.878 75.580 120.887 1.00 35.54 189 TYR A C 1
ATOM 1441 O O . TYR A 1 189 ? 29.962 76.398 120.750 1.00 35.58 189 TYR A O 1
ATOM 1450 N N . ARG A 1 190 ? 31.416 75.300 122.070 1.00 33.56 190 ARG A N 1
ATOM 1451 C CA . ARG A 1 190 ? 30.950 75.923 123.302 1.00 33.52 190 ARG A CA 1
ATOM 1452 C C . ARG A 1 190 ? 32.074 76.668 124.030 1.00 33.33 190 ARG A C 1
ATOM 1453 O O . ARG A 1 190 ? 31.954 76.965 125.219 1.00 32.35 190 ARG A O 1
ATOM 1461 N N . ILE A 1 191 ? 33.154 76.978 123.310 1.00 32.04 191 ILE A N 1
ATOM 1462 C CA . ILE A 1 191 ? 34.304 77.676 123.888 1.00 31.09 191 ILE A CA 1
ATOM 1463 C C . ILE A 1 191 ? 34.674 78.967 123.154 1.00 32.73 191 ILE A C 1
ATOM 1464 O O . ILE A 1 191 ? 34.320 79.149 121.992 1.00 36.93 191 ILE A O 1
ATOM 1469 N N . PRO A 1 192 ? 35.392 79.881 123.830 1.00 32.05 192 PRO A N 1
ATOM 1470 C CA . PRO A 1 192 ? 35.826 81.177 123.282 1.00 32.28 192 PRO A CA 1
ATOM 1471 C C . PRO A 1 192 ? 36.661 81.098 122.008 1.00 32.58 192 PRO A C 1
ATOM 1472 O O . PRO A 1 192 ? 36.490 81.889 121.077 1.00 33.92 192 PRO A O 1
ATOM 1476 N N . TYR A 1 193 ? 37.573 80.140 121.977 1.00 31.59 193 TYR A N 1
ATOM 1477 C CA . TYR A 1 193 ? 38.420 79.956 120.827 1.00 30.65 193 TYR A CA 1
ATOM 1478 C C . TYR A 1 193 ? 37.639 79.372 119.660 1.00 32.20 193 TYR A C 1
ATOM 1479 O O . TYR A 1 193 ? 36.817 78.483 119.844 1.00 34.42 193 TYR A O 1
ATOM 1488 N N . GLN A 1 194 ? 37.901 79.876 118.459 1.00 34.22 194 GLN A N 1
ATOM 1489 C CA . GLN A 1 194 ? 37.233 79.391 117.249 1.00 35.40 194 GLN A CA 1
ATOM 1490 C C . GLN A 1 194 ? 37.888 79.810 115.956 1.00 34.81 194 GLN A C 1
ATOM 1491 O O . GLN A 1 194 ? 37.793 80.961 115.574 1.00 36.92 194 GLN A O 1
ATOM 1497 N N . LYS A 1 195 ? 38.549 78.880 115.282 1.00 34.65 195 LYS A N 1
ATOM 1498 C CA . LYS A 1 195 ? 39.156 79.185 113.993 1.00 36.10 195 LYS A CA 1
ATOM 1499 C C . LYS A 1 195 ? 38.160 78.673 112.960 1.00 36.05 195 LYS A C 1
ATOM 1500 O O . LYS A 1 195 ? 37.921 77.475 112.853 1.00 34.84 195 LYS A O 1
ATOM 1506 N N . ILE A 1 196 ? 37.565 79.605 112.227 1.00 37.57 196 ILE A N 1
ATOM 1507 C CA . ILE A 1 196 ? 36.566 79.304 111.218 1.00 37.27 196 ILE A CA 1
ATOM 1508 C C . ILE A 1 196 ? 37.133 79.155 109.815 1.00 38.95 196 ILE A C 1
ATOM 1509 O O . ILE A 1 196 ? 37.615 80.122 109.229 1.00 38.63 196 ILE A O 1
ATOM 1514 N N . ILE A 1 197 ? 37.068 77.933 109.289 1.00 40.96 197 ILE A N 1
ATOM 1515 C CA . ILE A 1 197 ? 37.550 77.640 107.948 1.00 43.16 197 ILE A CA 1
ATOM 1516 C C . ILE A 1 197 ? 36.394 77.473 106.968 1.00 45.28 197 ILE A C 1
ATOM 1517 O O . ILE A 1 197 ? 35.246 77.264 107.358 1.00 46.64 197 ILE A O 1
ATOM 1522 N N . ASN A 1 198 ? 36.713 77.587 105.686 1.00 48.20 198 ASN A N 1
ATOM 1523 C CA . ASN A 1 198 ? 35.731 77.461 104.618 1.00 49.03 198 ASN A CA 1
ATOM 1524 C C . ASN A 1 198 ? 35.938 76.102 104.003 1.00 49.83 198 ASN A C 1
ATOM 1525 O O . ASN A 1 198 ? 37.049 75.775 103.589 1.00 49.19 198 ASN A O 1
ATOM 1530 N N . ARG A 1 199 ? 34.879 75.302 103.966 1.00 50.31 199 ARG A N 1
ATOM 1531 C CA . ARG A 1 199 ? 34.970 73.974 103.383 1.00 50.23 199 ARG A CA 1
ATOM 1532 C C . ARG A 1 199 ? 34.034 73.847 102.185 1.00 50.27 199 ARG A C 1
ATOM 1533 O O . ARG A 1 199 ? 33.132 74.669 101.979 1.00 50.34 199 ARG A O 1
ATOM 1541 N N . GLY A 1 200 ? 34.268 72.818 101.384 1.00 50.36 200 GLY A N 1
ATOM 1542 C CA . GLY A 1 200 ? 33.437 72.600 100.220 1.00 51.87 200 GLY A CA 1
ATOM 1543 C C . GLY A 1 200 ? 33.207 71.123 99.979 1.00 51.35 200 GLY A C 1
ATOM 1544 O O . GLY A 1 200 ? 34.059 70.293 100.313 1.00 51.12 200 GLY A O 1
ATOM 1545 N N . ALA A 1 201 ? 32.060 70.789 99.400 1.00 50.81 201 ALA A N 1
ATOM 1546 C CA . ALA A 1 201 ? 31.750 69.399 99.128 1.00 52.01 201 ALA A CA 1
ATOM 1547 C C . ALA A 1 201 ? 30.659 69.210 98.091 1.00 51.52 201 ALA A C 1
ATOM 1548 O O . ALA A 1 201 ? 29.829 70.087 97.877 1.00 52.10 201 ALA A O 1
ATOM 1550 N N . PRO A 1 202 ? 30.670 68.052 97.415 1.00 51.69 202 PRO A N 1
ATOM 1551 C CA . PRO A 1 202 ? 29.687 67.693 96.393 1.00 53.13 202 PRO A CA 1
ATOM 1552 C C . PRO A 1 202 ? 28.366 67.370 97.089 1.00 54.81 202 PRO A C 1
ATOM 1553 O O . PRO A 1 202 ? 28.330 66.610 98.048 1.00 54.64 202 PRO A O 1
ATOM 1557 N N . ILE A 1 203 ? 27.279 67.960 96.623 1.00 56.90 203 ILE A N 1
ATOM 1558 C CA . ILE A 1 203 ? 25.985 67.695 97.229 1.00 58.79 203 ILE A CA 1
ATOM 1559 C C . ILE A 1 203 ? 24.924 67.696 96.144 1.00 60.31 203 ILE A C 1
ATOM 1560 O O . ILE A 1 203 ? 25.190 68.076 95.009 1.00 61.35 203 ILE A O 1
ATOM 1565 N N . ILE A 1 204 ? 23.721 67.258 96.483 1.00 61.94 204 ILE A N 1
ATOM 1566 C CA . ILE A 1 204 ? 22.644 67.245 95.511 1.00 62.83 204 ILE A CA 1
ATOM 1567 C C . ILE A 1 204 ? 21.552 68.195 95.978 1.00 64.39 204 ILE A C 1
ATOM 1568 O O . ILE A 1 204 ? 20.967 68.012 97.049 1.00 63.84 204 ILE A O 1
ATOM 1573 N N . VAL A 1 205 ? 21.298 69.227 95.180 1.00 66.06 205 VAL A N 1
ATOM 1574 C CA . VAL A 1 205 ? 20.264 70.198 95.506 1.00 66.57 205 VAL A CA 1
ATOM 1575 C C . VAL A 1 205 ? 19.295 70.315 94.341 1.00 66.66 205 VAL A C 1
ATOM 1576 O O . VAL A 1 205 ? 19.703 70.518 93.198 1.00 66.29 205 VAL A O 1
ATOM 1580 N N . GLU A 1 206 ? 18.009 70.180 94.641 1.00 66.97 206 GLU A N 1
ATOM 1581 C CA . GLU A 1 206 ? 16.980 70.266 93.618 1.00 67.87 206 GLU A CA 1
ATOM 1582 C C . GLU A 1 206 ? 17.101 69.075 92.675 1.00 67.90 206 GLU A C 1
ATOM 1583 O O . GLU A 1 206 ? 16.563 69.084 91.567 1.00 68.99 206 GLU A O 1
ATOM 1585 N N . GLY A 1 207 ? 17.813 68.049 93.130 1.00 66.89 207 GLY A N 1
ATOM 1586 C CA . GLY A 1 207 ? 17.995 66.859 92.324 1.00 64.74 207 GLY A CA 1
ATOM 1587 C C . GLY A 1 207 ? 19.090 67.010 91.294 1.00 64.39 207 GLY A C 1
ATOM 1588 O O . GLY A 1 207 ? 19.089 66.311 90.283 1.00 64.72 207 GLY A O 1
ATOM 1589 N N . LYS A 1 208 ? 20.018 67.927 91.540 1.00 63.62 208 LYS A N 1
ATOM 1590 C CA . LYS A 1 208 ? 21.141 68.154 90.632 1.00 62.63 208 LYS A CA 1
ATOM 1591 C C . LYS A 1 208 ? 22.416 68.354 91.458 1.00 61.73 208 LYS A C 1
ATOM 1592 O O . LYS A 1 208 ? 22.389 69.018 92.494 1.00 60.83 208 LYS A O 1
ATOM 1594 N N . ARG A 1 209 ? 23.522 67.764 91.013 1.00 60.91 209 ARG A N 1
ATOM 1595 C CA . ARG A 1 209 ? 24.795 67.882 91.725 1.00 59.74 209 ARG A CA 1
ATOM 1596 C C . ARG A 1 209 ? 25.227 69.337 91.765 1.00 60.57 209 ARG A C 1
ATOM 1597 O O . ARG A 1 209 ? 25.184 70.028 90.748 1.00 60.11 209 ARG A O 1
ATOM 1605 N N . VAL A 1 210 ? 25.667 69.793 92.933 1.00 61.28 210 VAL A N 1
ATOM 1606 C CA . VAL A 1 210 ? 26.057 71.191 93.118 1.00 62.20 210 VAL A CA 1
ATOM 1607 C C . VAL A 1 210 ? 27.160 71.382 94.154 1.00 61.81 210 VAL A C 1
ATOM 1608 O O . VAL A 1 210 ? 26.875 71.345 95.350 1.00 62.23 210 VAL A O 1
ATOM 1612 N N . TRP A 1 211 ? 28.400 71.606 93.711 1.00 60.88 211 TRP A N 1
ATOM 1613 C CA . TRP A 1 211 ? 29.510 71.816 94.646 1.00 59.64 211 TRP A CA 1
ATOM 1614 C C . TRP A 1 211 ? 29.202 73.013 95.540 1.00 59.05 211 TRP A C 1
ATOM 1615 O O . TRP A 1 211 ? 29.109 74.138 95.065 1.00 57.89 211 TRP A O 1
ATOM 1626 N N . LYS A 1 212 ? 29.055 72.761 96.836 1.00 59.35 212 LYS A N 1
ATOM 1627 C CA . LYS A 1 212 ? 28.712 73.807 97.785 1.00 60.88 212 LYS A CA 1
ATOM 1628 C C . LYS A 1 212 ? 29.782 74.110 98.813 1.00 61.43 212 LYS A C 1
ATOM 1629 O O . LYS A 1 212 ? 30.533 73.228 99.222 1.00 61.23 212 LYS A O 1
ATOM 1635 N N . GLU A 1 213 ? 29.849 75.373 99.221 1.00 61.86 213 GLU A N 1
ATOM 1636 C CA . GLU A 1 213 ? 30.817 75.794 100.222 1.00 61.52 213 GLU A CA 1
ATOM 1637 C C . GLU A 1 213 ? 30.103 76.160 101.511 1.00 59.23 213 GLU A C 1
ATOM 1638 O O . GLU A 1 213 ? 29.064 76.820 101.503 1.00 58.88 213 GLU A O 1
ATOM 1644 N N . TYR A 1 214 ? 30.665 75.715 102.623 1.00 56.38 214 TYR A N 1
ATOM 1645 C CA . TYR A 1 214 ? 30.086 75.986 103.923 1.00 53.88 214 TYR A CA 1
ATOM 1646 C C . TYR A 1 214 ? 31.205 76.297 104.916 1.00 53.10 214 TYR A C 1
ATOM 1647 O O . TYR A 1 214 ? 32.392 76.022 104.656 1.00 52.90 214 TYR A O 1
ATOM 1656 N N . LYS A 1 215 ? 30.826 76.882 106.048 1.00 50.32 215 LYS A N 1
ATOM 1657 C CA . LYS A 1 215 ? 31.795 77.231 107.071 1.00 49.46 215 LYS A CA 1
ATOM 1658 C C . LYS A 1 215 ? 31.857 76.123 108.109 1.00 47.73 215 LYS A C 1
ATOM 1659 O O . LYS A 1 215 ? 30.862 75.443 108.360 1.00 47.48 215 LYS A O 1
ATOM 1665 N N . GLU A 1 216 ? 33.035 75.946 108.699 1.00 44.44 216 GLU A N 1
ATOM 1666 C CA . GLU A 1 216 ? 33.254 74.905 109.688 1.00 41.80 216 GLU A CA 1
ATOM 1667 C C . GLU A 1 216 ? 34.413 75.252 110.614 1.00 41.55 216 GLU A C 1
ATOM 1668 O O . GLU A 1 216 ? 35.311 75.998 110.238 1.00 42.65 216 GLU A O 1
ATOM 1674 N N . LEU A 1 217 ? 34.410 74.700 111.818 1.00 40.36 217 LEU A N 1
ATOM 1675 C CA . LEU A 1 217 ? 35.499 74.951 112.750 1.00 40.71 217 LEU A CA 1
ATOM 1676 C C . LEU A 1 217 ? 36.736 74.113 112.379 1.00 41.29 217 LEU A C 1
ATOM 1677 O O . LEU A 1 217 ? 36.618 73.005 111.842 1.00 41.78 217 LEU A O 1
ATOM 1682 N N . GLU A 1 218 ? 37.923 74.646 112.638 1.00 41.73 218 GLU A N 1
ATOM 1683 C CA . GLU A 1 218 ? 39.136 73.899 112.347 1.00 42.57 218 GLU A CA 1
ATOM 1684 C C . GLU A 1 218 ? 39.439 73.169 113.641 1.00 41.34 218 GLU A C 1
ATOM 1685 O O . GLU A 1 218 ? 40.130 73.678 114.515 1.00 43.08 218 GLU A O 1
ATOM 1691 N N . PHE A 1 219 ? 38.895 71.972 113.755 1.00 40.18 219 PHE A N 1
ATOM 1692 C CA . PHE A 1 219 ? 39.040 71.163 114.951 1.00 39.55 219 PHE A CA 1
ATOM 1693 C C . PHE A 1 219 ? 40.447 70.919 115.436 1.00 38.70 219 PHE A C 1
ATOM 1694 O O . PHE A 1 219 ? 41.393 70.967 114.672 1.00 39.66 219 PHE A O 1
ATOM 1702 N N . ARG A 1 220 ? 40.561 70.658 116.733 1.00 38.14 220 ARG A N 1
ATOM 1703 C CA . ARG A 1 220 ? 41.836 70.377 117.380 1.00 36.99 220 ARG A CA 1
ATOM 1704 C C . ARG A 1 220 ? 41.782 68.978 117.988 1.00 37.33 220 ARG A C 1
ATOM 1705 O O . ARG A 1 220 ? 42.165 68.767 119.141 1.00 36.38 220 ARG A O 1
ATOM 1713 N N . GLU A 1 221 ? 41.312 68.020 117.197 1.00 36.44 221 GLU A N 1
ATOM 1714 C CA . GLU A 1 221 ? 41.201 66.652 117.667 1.00 36.02 221 GLU A CA 1
ATOM 1715 C C . GLU A 1 221 ? 42.517 66.073 118.208 1.00 34.01 221 GLU A C 1
ATOM 1716 O O . GLU A 1 221 ? 42.504 65.079 118.937 1.00 33.02 221 GLU A O 1
ATOM 1722 N N . GLU A 1 222 ? 43.642 66.705 117.874 1.00 31.28 222 GLU A N 1
ATOM 1723 C CA . GLU A 1 222 ? 44.949 66.235 118.322 1.00 30.51 222 GLU A CA 1
ATOM 1724 C C . GLU A 1 222 ? 45.074 66.215 119.835 1.00 29.26 222 GLU A C 1
ATOM 1725 O O . GLU A 1 222 ? 45.924 65.520 120.377 1.00 29.75 222 GLU A O 1
ATOM 1731 N N . LEU A 1 223 ? 44.220 66.982 120.507 1.00 29.42 223 LEU A N 1
ATOM 1732 C CA . LEU A 1 223 ? 44.210 67.085 121.965 1.00 27.93 223 LEU A CA 1
ATOM 1733 C C . LEU A 1 223 ? 43.289 66.078 122.681 1.00 29.70 223 LEU A C 1
ATOM 1734 O O . LEU A 1 223 ? 43.499 65.772 123.860 1.00 28.87 223 LEU A O 1
ATOM 1739 N N . PHE A 1 224 ? 42.282 65.573 121.965 1.00 27.56 224 PHE A N 1
ATOM 1740 C CA . PHE A 1 224 ? 41.304 64.646 122.524 1.00 28.10 224 PHE A CA 1
ATOM 1741 C C . PHE A 1 224 ? 41.892 63.581 123.411 1.00 26.80 224 PHE A C 1
ATOM 1742 O O . PHE A 1 224 ? 41.296 63.228 124.417 1.00 26.38 224 PHE A O 1
ATOM 1750 N N . GLN A 1 225 ? 43.063 63.074 123.041 1.00 27.20 225 GLN A N 1
ATOM 1751 C CA . GLN A 1 225 ? 43.714 62.052 123.835 1.00 26.93 225 GLN A CA 1
ATOM 1752 C C . GLN A 1 225 ? 44.094 62.616 125.199 1.00 29.19 225 GLN A C 1
ATOM 1753 O O . GLN A 1 225 ? 44.028 61.914 126.203 1.00 31.82 225 GLN A O 1
ATOM 1759 N N . GLU A 1 226 ? 44.476 63.891 125.234 1.00 29.66 226 GLU A N 1
ATOM 1760 C CA . GLU A 1 226 ? 44.839 64.536 126.487 1.00 29.44 226 GLU A CA 1
ATOM 1761 C C . GLU A 1 226 ? 43.574 64.837 127.282 1.00 27.90 226 GLU A C 1
ATOM 1762 O O . GLU A 1 226 ? 43.524 64.647 128.490 1.00 27.21 226 GLU A O 1
ATOM 1768 N N . VAL A 1 227 ? 42.544 65.301 126.594 1.00 26.73 227 VAL A N 1
ATOM 1769 C CA . VAL A 1 227 ? 41.288 65.619 127.260 1.00 27.01 227 VAL A CA 1
ATOM 1770 C C . VAL A 1 227 ? 40.696 64.398 127.966 1.00 28.84 227 VAL A C 1
ATOM 1771 O O . VAL A 1 227 ? 40.260 64.486 129.107 1.00 28.66 227 VAL A O 1
ATOM 1775 N N . GLY A 1 228 ? 40.703 63.263 127.271 1.00 28.66 228 GLY A N 1
ATOM 1776 C CA . GLY A 1 228 ? 40.160 62.040 127.822 1.00 29.75 228 GLY A CA 1
ATOM 1777 C C . GLY A 1 228 ? 40.955 61.545 129.008 1.00 31.70 228 GLY A C 1
ATOM 1778 O O . GLY A 1 228 ? 40.411 61.021 129.969 1.00 31.95 228 GLY A O 1
ATOM 1779 N N . GLN A 1 229 ? 42.263 61.721 128.946 1.00 32.47 229 GLN A N 1
ATOM 1780 C CA . GLN A 1 229 ? 43.093 61.251 130.041 1.00 34.72 229 GLN A CA 1
ATOM 1781 C C . GLN A 1 229 ? 42.908 62.115 131.299 1.00 33.49 229 GLN A C 1
ATOM 1782 O O . GLN A 1 229 ? 43.101 61.654 132.421 1.00 33.87 229 GLN A O 1
ATOM 1788 N N . ALA A 1 230 ? 42.507 63.365 131.092 1.00 32.69 230 ALA A N 1
ATOM 1789 C CA . ALA A 1 230 ? 42.283 64.282 132.192 1.00 32.61 230 ALA A CA 1
ATOM 1790 C C . ALA A 1 230 ? 40.897 63.977 132.785 1.00 33.79 230 ALA A C 1
ATOM 1791 O O . ALA A 1 230 ? 40.669 64.090 133.992 1.00 33.17 230 ALA A O 1
ATOM 1793 N N . PHE A 1 231 ? 39.969 63.576 131.904 1.00 34.15 231 PHE A N 1
ATOM 1794 C CA . PHE A 1 231 ? 38.611 63.243 132.294 1.00 33.73 231 PHE A CA 1
ATOM 1795 C C . PHE A 1 231 ? 38.653 62.041 133.213 1.00 33.58 231 PHE A C 1
ATOM 1796 O O . PHE A 1 231 ? 37.830 61.907 134.090 1.00 32.35 231 PHE A O 1
ATOM 1804 N N . GLU A 1 232 ? 39.616 61.167 132.981 1.00 34.44 232 GLU A N 1
ATOM 1805 C CA . GLU A 1 232 ? 39.771 59.945 133.734 1.00 34.56 232 GLU A CA 1
ATOM 1806 C C . GLU A 1 232 ? 40.305 60.122 135.120 1.00 34.71 232 GLU A C 1
ATOM 1807 O O . GLU A 1 232 ? 40.274 59.191 135.899 1.00 34.77 232 GLU A O 1
ATOM 1813 N N . ALA A 1 233 ? 40.843 61.290 135.416 1.00 34.25 233 ALA A N 1
ATOM 1814 C CA . ALA A 1 233 ? 41.414 61.525 136.723 1.00 34.27 233 ALA A CA 1
ATOM 1815 C C . ALA A 1 233 ? 40.356 61.436 137.812 1.00 34.66 233 ALA A C 1
ATOM 1816 O O . ALA A 1 233 ? 40.543 60.741 138.801 1.00 33.25 233 ALA A O 1
ATOM 1818 N N . GLU A 1 234 ? 39.212 62.075 137.568 1.00 34.91 234 GLU A N 1
ATOM 1819 C CA . GLU A 1 234 ? 38.141 62.141 138.560 1.00 35.12 234 GLU A CA 1
ATOM 1820 C C . GLU A 1 234 ? 36.733 61.768 138.115 1.00 35.79 234 GLU A C 1
ATOM 1821 O O . GLU A 1 234 ? 35.787 61.946 138.866 1.00 37.55 234 GLU A O 1
ATOM 1827 N N . HIS A 1 235 ? 36.576 61.279 136.898 1.00 36.82 235 HIS A N 1
ATOM 1828 C CA . HIS A 1 235 ? 35.237 60.941 136.432 1.00 39.08 235 HIS A CA 1
ATOM 1829 C C . HIS A 1 235 ? 34.953 59.457 136.329 1.00 40.17 235 HIS A C 1
ATOM 1830 O O . HIS A 1 235 ? 35.831 58.667 135.980 1.00 39.02 235 HIS A O 1
ATOM 1837 N N . ASN A 1 236 ? 33.723 59.084 136.673 1.00 43.47 236 ASN A N 1
ATOM 1838 C CA . ASN A 1 236 ? 33.315 57.687 136.647 1.00 46.68 236 ASN A CA 1
ATOM 1839 C C . ASN A 1 236 ? 33.381 57.161 135.243 1.00 47.45 236 ASN A C 1
ATOM 1840 O O . ASN A 1 236 ? 32.910 57.796 134.301 1.00 47.90 236 ASN A O 1
ATOM 1845 N N . MET A 1 237 ? 33.969 55.986 135.112 1.00 47.84 237 MET A N 1
ATOM 1846 C CA . MET A 1 237 ? 34.144 55.386 133.812 1.00 49.31 237 MET A CA 1
ATOM 1847 C C . MET A 1 237 ? 34.353 53.887 133.963 1.00 48.62 237 MET A C 1
ATOM 1848 O O . MET A 1 237 ? 35.221 53.454 134.709 1.00 50.75 237 MET A O 1
ATOM 1853 N N . LYS A 1 238 ? 33.560 53.093 133.261 1.00 48.35 238 LYS A N 1
ATOM 1854 C CA . LYS A 1 238 ? 33.704 51.649 133.358 1.00 47.98 238 LYS A CA 1
ATOM 1855 C C . LYS A 1 238 ? 34.758 51.146 132.384 1.00 45.98 238 LYS A C 1
ATOM 1856 O O . LYS A 1 238 ? 34.764 51.510 131.217 1.00 47.60 238 LYS A O 1
ATOM 1862 N N . VAL A 1 239 ? 35.674 50.334 132.882 1.00 44.62 239 VAL A N 1
ATOM 1863 C CA . VAL A 1 239 ? 36.722 49.780 132.047 1.00 43.94 239 VAL A CA 1
ATOM 1864 C C . VAL A 1 239 ? 36.559 48.261 132.067 1.00 42.47 239 VAL A C 1
ATOM 1865 O O . VAL A 1 239 ? 36.099 47.689 133.052 1.00 42.64 239 VAL A O 1
ATOM 1869 N N . GLY A 1 240 ? 36.925 47.612 130.970 1.00 42.69 240 GLY A N 1
ATOM 1870 C CA . GLY A 1 240 ? 36.796 46.171 130.893 1.00 42.82 240 GLY A CA 1
ATOM 1871 C C . GLY A 1 240 ? 37.015 45.658 129.482 1.00 43.42 240 GLY A C 1
ATOM 1872 O O . GLY A 1 240 ? 36.834 46.391 128.510 1.00 41.81 240 GLY A O 1
ATOM 1873 N N . LYS A 1 241 ? 37.396 44.388 129.371 1.00 43.93 241 LYS A N 1
ATOM 1874 C CA . LYS A 1 241 ? 37.669 43.780 128.080 1.00 44.50 241 LYS A CA 1
ATOM 1875 C C . LYS A 1 241 ? 36.494 43.133 127.349 1.00 43.27 241 LYS A C 1
ATOM 1876 O O . LYS A 1 241 ? 35.691 42.416 127.951 1.00 43.52 241 LYS A O 1
ATOM 1882 N N . VAL A 1 242 ? 36.400 43.409 126.049 1.00 40.47 242 VAL A N 1
ATOM 1883 C CA . VAL A 1 242 ? 35.386 42.811 125.185 1.00 39.99 242 VAL A CA 1
ATOM 1884 C C . VAL A 1 242 ? 36.230 41.962 124.246 1.00 40.79 242 VAL A C 1
ATOM 1885 O O . VAL A 1 242 ? 36.740 42.443 123.227 1.00 40.96 242 VAL A O 1
ATOM 1889 N N . GLY A 1 243 ? 36.391 40.695 124.606 1.00 40.27 243 GLY A N 1
ATOM 1890 C CA . GLY A 1 243 ? 37.242 39.824 123.821 1.00 42.51 243 GLY A CA 1
ATOM 1891 C C . GLY A 1 243 ? 38.656 40.146 124.278 1.00 43.36 243 GLY A C 1
ATOM 1892 O O . GLY A 1 243 ? 38.964 40.060 125.471 1.00 44.53 243 GLY A O 1
ATOM 1893 N N . SER A 1 244 ? 39.534 40.528 123.362 1.00 42.50 244 SER A N 1
ATOM 1894 C CA . SER A 1 244 ? 40.884 40.869 123.789 1.00 42.91 244 SER A CA 1
ATOM 1895 C C . SER A 1 244 ? 41.112 42.382 123.688 1.00 42.38 244 SER A C 1
ATOM 1896 O O . SER A 1 244 ? 42.215 42.871 123.923 1.00 43.23 244 SER A O 1
ATOM 1899 N N . ALA A 1 245 ? 40.048 43.120 123.373 1.00 41.71 245 ALA A N 1
ATOM 1900 C CA . ALA A 1 245 ? 40.117 44.572 123.253 1.00 39.67 245 ALA A CA 1
ATOM 1901 C C . ALA A 1 245 ? 39.815 45.252 124.574 1.00 38.94 245 ALA A C 1
ATOM 1902 O O . ALA A 1 245 ? 38.967 44.802 125.332 1.00 38.76 245 ALA A O 1
ATOM 1904 N N . ASN A 1 246 ? 40.520 46.347 124.835 1.00 39.60 246 ASN A N 1
ATOM 1905 C CA . ASN A 1 246 ? 40.346 47.125 126.064 1.00 38.19 246 ASN A CA 1
ATOM 1906 C C . ASN A 1 246 ? 39.280 48.158 125.827 1.00 36.79 246 ASN A C 1
ATOM 1907 O O . ASN A 1 246 ? 39.363 48.939 124.882 1.00 37.62 246 ASN A O 1
ATOM 1912 N N . CYS A 1 247 ? 38.282 48.184 126.692 1.00 36.46 247 CYS A N 1
ATOM 1913 C CA . CYS A 1 247 ? 37.194 49.125 126.483 1.00 36.70 247 CYS A CA 1
ATOM 1914 C C . CYS A 1 247 ? 36.814 50.000 127.662 1.00 37.54 247 CYS A C 1
ATOM 1915 O O . CYS A 1 247 ? 37.104 49.698 128.823 1.00 38.86 247 CYS A O 1
ATOM 1918 N N . ARG A 1 248 ? 36.161 51.109 127.349 1.00 36.41 248 ARG A N 1
ATOM 1919 C CA . ARG A 1 248 ? 35.653 51.947 128.396 1.00 37.17 248 ARG A CA 1
ATOM 1920 C C . ARG A 1 248 ? 34.339 52.525 127.956 1.00 36.61 248 ARG A C 1
ATOM 1921 O O . ARG A 1 248 ? 34.143 52.842 126.791 1.00 35.91 248 ARG A O 1
ATOM 1929 N N . LEU A 1 249 ? 33.416 52.592 128.904 1.00 36.48 249 LEU A N 1
ATOM 1930 C CA . LEU A 1 249 ? 32.086 53.111 128.660 1.00 36.09 249 LEU A CA 1
ATOM 1931 C C . LEU A 1 249 ? 31.895 54.266 129.623 1.00 35.94 249 LEU A C 1
ATOM 1932 O O . LEU A 1 249 ? 32.141 54.111 130.819 1.00 36.48 249 LEU A O 1
ATOM 1937 N N . PHE A 1 250 ? 31.471 55.417 129.108 1.00 35.50 250 PHE A N 1
ATOM 1938 C CA . PHE A 1 250 ? 31.238 56.589 129.948 1.00 34.33 250 PHE A CA 1
ATOM 1939 C C . PHE A 1 250 ? 30.124 57.487 129.434 1.00 32.97 250 PHE A C 1
ATOM 1940 O O . PHE A 1 250 ? 29.632 57.321 128.322 1.00 33.70 250 PHE A O 1
ATOM 1948 N N . SER A 1 251 ? 29.733 58.439 130.271 1.00 33.77 251 SER A N 1
ATOM 1949 C CA . SER A 1 251 ? 28.675 59.392 129.953 1.00 32.83 251 SER A CA 1
ATOM 1950 C C . SER A 1 251 ? 29.119 60.371 128.860 1.00 33.09 251 SER A C 1
ATOM 1951 O O . SER A 1 251 ? 30.205 60.931 128.933 1.00 32.88 251 SER A O 1
ATOM 1954 N N . LEU A 1 252 ? 28.285 60.568 127.846 1.00 33.39 252 LEU A N 1
ATOM 1955 C CA . LEU A 1 252 ? 28.652 61.461 126.768 1.00 33.82 252 LEU A CA 1
ATOM 1956 C C . LEU A 1 252 ? 28.496 62.896 127.235 1.00 36.41 252 LEU A C 1
ATOM 1957 O O . LEU A 1 252 ? 29.395 63.722 127.056 1.00 36.43 252 LEU A O 1
ATOM 1962 N N . THR A 1 253 ? 27.351 63.184 127.859 1.00 38.64 253 THR A N 1
ATOM 1963 C CA . THR A 1 253 ? 27.067 64.510 128.394 1.00 39.44 253 THR A CA 1
ATOM 1964 C C . THR A 1 253 ? 28.164 64.940 129.375 1.00 40.14 253 THR A C 1
ATOM 1965 O O . THR A 1 253 ? 28.585 66.093 129.403 1.00 41.17 253 THR A O 1
ATOM 1969 N N . GLU A 1 254 ? 28.611 63.987 130.173 1.00 40.09 254 GLU A N 1
ATOM 1970 C CA . GLU A 1 254 ? 29.634 64.206 131.179 1.00 38.54 254 GLU A CA 1
ATOM 1971 C C . GLU A 1 254 ? 30.975 64.467 130.520 1.00 38.75 254 GLU A C 1
ATOM 1972 O O . GLU A 1 254 ? 31.780 65.262 131.000 1.00 40.62 254 GLU A O 1
ATOM 1978 N N . ALA A 1 255 ? 31.215 63.789 129.406 1.00 38.01 255 ALA A N 1
ATOM 1979 C CA . ALA A 1 255 ? 32.461 63.933 128.676 1.00 36.47 255 ALA A CA 1
ATOM 1980 C C . ALA A 1 255 ? 32.503 65.272 127.954 1.00 36.10 255 ALA A C 1
ATOM 1981 O O . ALA A 1 255 ? 33.521 65.956 127.946 1.00 36.46 255 ALA A O 1
ATOM 1983 N N . VAL A 1 256 ? 31.401 65.656 127.336 1.00 35.60 256 VAL A N 1
ATOM 1984 C CA . VAL A 1 256 ? 31.403 66.923 126.623 1.00 36.81 256 VAL A CA 1
ATOM 1985 C C . VAL A 1 256 ? 31.647 68.081 127.585 1.00 36.64 256 VAL A C 1
ATOM 1986 O O . VAL A 1 256 ? 32.485 68.951 127.328 1.00 36.00 256 VAL A O 1
ATOM 1990 N N . ASP A 1 257 ? 30.929 68.077 128.701 1.00 34.93 257 ASP A N 1
ATOM 1991 C CA . ASP A 1 257 ? 31.067 69.145 129.673 1.00 34.90 257 ASP A CA 1
ATOM 1992 C C . ASP A 1 257 ? 32.491 69.325 130.145 1.00 34.02 257 ASP A C 1
ATOM 1993 O O . ASP A 1 257 ? 32.969 70.450 130.208 1.00 35.60 257 ASP A O 1
ATOM 1998 N N . PHE A 1 258 ? 33.168 68.224 130.463 1.00 31.99 258 PHE A N 1
ATOM 1999 C CA . PHE A 1 258 ? 34.549 68.280 130.925 1.00 30.44 258 PHE A CA 1
ATOM 2000 C C . PHE A 1 258 ? 35.465 68.808 129.834 1.00 31.20 258 PHE A C 1
ATOM 2001 O O . PHE A 1 258 ? 36.384 69.568 130.105 1.00 29.48 258 PHE A O 1
ATOM 2009 N N . ALA A 1 259 ? 35.208 68.387 128.600 1.00 31.13 259 ALA A N 1
ATOM 2010 C CA . ALA A 1 259 ? 35.993 68.816 127.453 1.00 31.01 259 ALA A CA 1
ATOM 2011 C C . ALA A 1 259 ? 35.930 70.337 127.316 1.00 32.08 259 ALA A C 1
ATOM 2012 O O . ALA A 1 259 ? 36.932 71.004 127.044 1.00 31.52 259 ALA A O 1
ATOM 2014 N N . GLU A 1 260 ? 34.736 70.879 127.496 1.00 33.52 260 GLU A N 1
ATOM 2015 C CA . GLU A 1 260 ? 34.538 72.307 127.406 1.00 34.68 260 GLU A CA 1
ATOM 2016 C C . GLU A 1 260 ? 35.447 72.998 128.417 1.00 34.09 260 GLU A C 1
ATOM 2017 O O . GLU A 1 260 ? 36.255 73.841 128.053 1.00 32.64 260 GLU A O 1
ATOM 2023 N N . LYS A 1 261 ? 35.329 72.619 129.682 1.00 32.86 261 LYS A N 1
ATOM 2024 C CA . LYS A 1 261 ? 36.131 73.222 130.733 1.00 34.90 261 LYS A CA 1
ATOM 2025 C C . LYS A 1 261 ? 37.636 73.096 130.527 1.00 34.84 261 LYS A C 1
ATOM 2026 O O . LYS A 1 261 ? 38.366 74.084 130.645 1.00 35.80 261 LYS A O 1
ATOM 2032 N N . TRP A 1 262 ? 38.104 71.896 130.211 1.00 34.84 262 TRP A N 1
ATOM 2033 C CA . TRP A 1 262 ? 39.522 71.688 129.954 1.00 35.16 262 TRP A CA 1
ATOM 2034 C C . TRP A 1 262 ? 39.948 72.690 128.871 1.00 36.09 262 TRP A C 1
ATOM 2035 O O . TRP A 1 262 ? 40.964 73.358 129.006 1.00 36.11 262 TRP A O 1
ATOM 2046 N N . PHE A 1 263 ? 39.168 72.789 127.799 1.00 37.17 263 PHE A N 1
ATOM 2047 C CA . PHE A 1 263 ? 39.466 73.726 126.719 1.00 37.60 263 PHE A CA 1
ATOM 2048 C C . PHE A 1 263 ? 39.435 75.185 127.189 1.00 39.10 263 PHE A C 1
ATOM 2049 O O . PHE A 1 263 ? 40.372 75.938 126.936 1.00 41.55 263 PHE A O 1
ATOM 2057 N N . ILE A 1 264 ? 38.353 75.577 127.856 1.00 39.23 264 ILE A N 1
ATOM 2058 C CA . ILE A 1 264 ? 38.192 76.945 128.326 1.00 41.29 264 ILE A CA 1
ATOM 2059 C C . ILE A 1 264 ? 39.327 77.418 129.229 1.00 43.60 264 ILE A C 1
ATOM 2060 O O . ILE A 1 264 ? 39.888 78.506 129.029 1.00 44.39 264 ILE A O 1
ATOM 2065 N N . ASN A 1 265 ? 39.661 76.604 130.222 1.00 44.51 265 ASN A N 1
ATOM 2066 C CA . ASN A 1 265 ? 40.710 76.965 131.162 1.00 44.22 265 ASN A CA 1
ATOM 2067 C C . ASN A 1 265 ? 42.115 76.711 130.659 1.00 45.70 265 ASN A C 1
ATOM 2068 O O . ASN A 1 265 ? 43.091 77.096 131.295 1.00 46.72 265 ASN A O 1
ATOM 2073 N N . ASN A 1 266 ? 42.244 76.075 129.510 1.00 46.90 266 ASN A N 1
ATOM 2074 C CA . ASN A 1 266 ? 43.583 75.816 129.030 1.00 49.41 266 ASN A CA 1
ATOM 2075 C C . ASN A 1 266 ? 44.001 76.789 127.952 1.00 52.63 266 ASN A C 1
ATOM 2076 O O . ASN A 1 266 ? 45.185 76.902 127.684 1.00 53.93 266 ASN A O 1
ATOM 2081 N N . ASP A 1 267 ? 43.046 77.478 127.293 1.00 51.62 267 ASP A N 1
ATOM 2082 C CA . ASP A 1 267 ? 43.422 78.462 126.276 1.00 54.17 267 ASP A CA 1
ATOM 2083 C C . ASP A 1 267 ? 43.387 79.845 126.927 1.00 54.11 267 ASP A C 1
ATOM 2084 O O . ASP A 1 267 ? 43.935 80.798 126.393 1.00 53.33 267 ASP A O 1
ATOM 2089 N N . SER A 1 268 ? 42.728 79.934 128.079 1.00 53.29 268 SER A N 1
ATOM 2090 C CA . SER A 1 268 ? 42.634 81.192 128.805 1.00 52.73 268 SER A CA 1
ATOM 2091 C C . SER A 1 268 ? 43.704 81.323 129.956 1.00 52.50 268 SER A C 1
ATOM 2092 O O . SER A 1 268 ? 44.376 82.359 130.086 1.00 52.58 268 SER A O 1
ATOM 2095 N N . LYS A 1 269 ? 43.870 80.244 130.718 1.00 52.45 269 LYS A N 1
ATOM 2096 C CA . LYS A 1 269 ? 44.788 80.207 131.846 1.00 52.75 269 LYS A CA 1
ATOM 2097 C C . LYS A 1 269 ? 46.147 79.729 131.459 1.00 53.51 269 LYS A C 1
ATOM 2098 O O . LYS A 1 269 ? 47.059 79.755 132.265 1.00 50.49 269 LYS A O 1
ATOM 2104 N N . ASN A 1 270 ? 46.285 79.293 130.205 1.00 54.37 270 ASN A N 1
ATOM 2105 C CA . ASN A 1 270 ? 47.569 78.786 129.766 1.00 54.97 270 ASN A CA 1
ATOM 2106 C C . ASN A 1 270 ? 48.552 79.798 129.247 1.00 58.09 270 ASN A C 1
ATOM 2107 O O . ASN A 1 270 ? 48.215 80.813 128.619 1.00 57.38 270 ASN A O 1
ATOM 2112 N N . ILE A 1 271 ? 49.823 79.461 129.486 1.00 60.08 271 ILE A N 1
ATOM 2113 C CA . ILE A 1 271 ? 50.936 80.316 129.070 1.00 59.13 271 ILE A CA 1
ATOM 2114 C C . ILE A 1 271 ? 51.330 79.988 127.621 1.00 59.59 271 ILE A C 1
ATOM 2115 O O . ILE A 1 271 ? 51.422 80.944 126.803 1.00 59.47 271 ILE A O 1
ATOM 2120 N N . PRO B 1 12 ? 43.794 62.298 86.784 1.00 80.54 12 PRO B N 1
ATOM 2121 C CA . PRO B 1 12 ? 42.802 61.668 87.678 1.00 79.71 12 PRO B CA 1
ATOM 2122 C C . PRO B 1 12 ? 41.630 61.069 86.898 1.00 78.93 12 PRO B C 1
ATOM 2123 O O . PRO B 1 12 ? 40.963 61.776 86.135 1.00 78.98 12 PRO B O 1
ATOM 2127 N N . ARG B 1 13 ? 41.377 59.774 87.096 1.00 77.38 13 ARG B N 1
ATOM 2128 C CA . ARG B 1 13 ? 40.281 59.094 86.407 1.00 75.38 13 ARG B CA 1
ATOM 2129 C C . ARG B 1 13 ? 38.966 59.705 86.873 1.00 74.21 13 ARG B C 1
ATOM 2130 O O . ARG B 1 13 ? 38.882 60.241 87.977 1.00 73.91 13 ARG B O 1
ATOM 2138 N N . THR B 1 14 ? 37.939 59.619 86.036 1.00 72.20 14 THR B N 1
ATOM 2139 C CA . THR B 1 14 ? 36.643 60.193 86.373 1.00 70.14 14 THR B CA 1
ATOM 2140 C C . THR B 1 14 ? 35.475 59.339 85.914 1.00 69.33 14 THR B C 1
ATOM 2141 O O . THR B 1 14 ? 35.626 58.441 85.089 1.00 69.87 14 THR B O 1
ATOM 2145 N N . LYS B 1 15 ? 34.305 59.626 86.470 1.00 67.80 15 LYS B N 1
ATOM 2146 C CA . LYS B 1 15 ? 33.086 58.935 86.088 1.00 66.86 15 LYS B CA 1
ATOM 2147 C C . LYS B 1 15 ? 33.051 59.050 84.566 1.00 67.62 15 LYS B C 1
ATOM 2148 O O . LYS B 1 15 ? 33.080 58.041 83.850 1.00 67.96 15 LYS B O 1
ATOM 2154 N N . GLN B 1 16 ? 33.013 60.297 84.091 1.00 67.95 16 GLN B N 1
ATOM 2155 C CA . GLN B 1 16 ? 32.986 60.604 82.663 1.00 67.12 16 GLN B CA 1
ATOM 2156 C C . GLN B 1 16 ? 34.106 59.848 81.959 1.00 65.21 16 GLN B C 1
ATOM 2157 O O . GLN B 1 16 ? 33.872 59.169 80.964 1.00 64.79 16 GLN B O 1
ATOM 2163 N N . SER B 1 17 ? 35.324 59.972 82.478 1.00 62.15 17 SER B N 1
ATOM 2164 C CA . SER B 1 17 ? 36.464 59.287 81.892 1.00 60.66 17 SER B CA 1
ATOM 2165 C C . SER B 1 17 ? 36.144 57.816 81.687 1.00 62.64 17 SER B C 1
ATOM 2166 O O . SER B 1 17 ? 36.171 57.311 80.566 1.00 62.71 17 SER B O 1
ATOM 2169 N N . ILE B 1 18 ? 35.833 57.137 82.783 1.00 64.53 18 ILE B N 1
ATOM 2170 C CA . ILE B 1 18 ? 35.514 55.720 82.748 1.00 66.08 18 ILE B CA 1
ATOM 2171 C C . ILE B 1 18 ? 34.335 55.389 81.832 1.00 66.71 18 ILE B C 1
ATOM 2172 O O . ILE B 1 18 ? 34.451 54.496 81.002 1.00 66.85 18 ILE B O 1
ATOM 2177 N N . THR B 1 19 ? 33.212 56.096 81.972 1.00 67.91 19 THR B N 1
ATOM 2178 C CA . THR B 1 19 ? 32.042 55.838 81.123 1.00 69.46 19 THR B CA 1
ATOM 2179 C C . THR B 1 19 ? 32.530 55.756 79.681 1.00 71.78 19 THR B C 1
ATOM 2180 O O . THR B 1 19 ? 32.216 54.826 78.931 1.00 72.17 19 THR B O 1
ATOM 2184 N N . GLU B 1 20 ? 33.301 56.770 79.316 1.00 73.47 20 GLU B N 1
ATOM 2185 C CA . GLU B 1 20 ? 33.916 56.893 78.004 1.00 74.14 20 GLU B CA 1
ATOM 2186 C C . GLU B 1 20 ? 34.762 55.621 77.770 1.00 73.98 20 GLU B C 1
ATOM 2187 O O . GLU B 1 20 ? 34.421 54.792 76.919 1.00 73.94 20 GLU B O 1
ATOM 2193 N N . ASP B 1 21 ? 35.843 55.460 78.537 1.00 72.29 21 ASP B N 1
ATOM 2194 C CA . ASP B 1 21 ? 36.724 54.289 78.426 1.00 72.05 21 ASP B CA 1
ATOM 2195 C C . ASP B 1 21 ? 35.985 52.967 78.178 1.00 71.64 21 ASP B C 1
ATOM 2196 O O . ASP B 1 21 ? 36.413 52.133 77.382 1.00 69.40 21 ASP B O 1
ATOM 2201 N N . LEU B 1 22 ? 34.881 52.782 78.891 1.00 71.91 22 LEU B N 1
ATOM 2202 C CA . LEU B 1 22 ? 34.086 51.566 78.791 1.00 71.24 22 LEU B CA 1
ATOM 2203 C C . LEU B 1 22 ? 33.538 51.334 77.401 1.00 70.32 22 LEU B C 1
ATOM 2204 O O . LEU B 1 22 ? 33.731 50.264 76.821 1.00 70.19 22 LEU B O 1
ATOM 2209 N N . LYS B 1 23 ? 32.843 52.334 76.874 1.00 69.19 23 LYS B N 1
ATOM 2210 C CA . LYS B 1 23 ? 32.282 52.225 75.542 1.00 67.39 23 LYS B CA 1
ATOM 2211 C C . LYS B 1 23 ? 33.392 51.864 74.560 1.00 67.17 23 LYS B C 1
ATOM 2212 O O . LYS B 1 23 ? 33.244 50.926 73.778 1.00 67.14 23 LYS B O 1
ATOM 2218 N N . ALA B 1 24 ? 34.506 52.594 74.613 1.00 66.44 24 ALA B N 1
ATOM 2219 C CA . ALA B 1 24 ? 35.636 52.322 73.726 1.00 66.74 24 ALA B CA 1
ATOM 2220 C C . ALA B 1 24 ? 35.963 50.834 73.750 1.00 67.39 24 ALA B C 1
ATOM 2221 O O . ALA B 1 24 ? 36.374 50.258 72.743 1.00 67.94 24 ALA B O 1
ATOM 2223 N N . LEU B 1 25 ? 35.782 50.211 74.909 1.00 68.19 25 LEU B N 1
ATOM 2224 C CA . LEU B 1 25 ? 36.047 48.786 75.040 1.00 68.19 25 LEU B CA 1
ATOM 2225 C C . LEU B 1 25 ? 34.974 48.028 74.268 1.00 68.30 25 LEU B C 1
ATOM 2226 O O . LEU B 1 25 ? 35.274 47.101 73.514 1.00 68.20 25 LEU B O 1
ATOM 2231 N N . GLY B 1 26 ? 33.719 48.421 74.465 1.00 68.04 26 GLY B N 1
ATOM 2232 C CA . GLY B 1 26 ? 32.636 47.766 73.754 1.00 68.98 26 GLY B CA 1
ATOM 2233 C C . GLY B 1 26 ? 31.329 47.602 74.499 1.00 69.55 26 GLY B C 1
ATOM 2234 O O . GLY B 1 26 ? 30.385 46.998 73.974 1.00 71.09 26 GLY B O 1
ATOM 2235 N N . LEU B 1 27 ? 31.259 48.147 75.709 1.00 68.67 27 LEU B N 1
ATOM 2236 C CA . LEU B 1 27 ? 30.049 48.021 76.509 1.00 67.64 27 LEU B CA 1
ATOM 2237 C C . LEU B 1 27 ? 28.938 48.827 75.856 1.00 65.48 27 LEU B C 1
ATOM 2238 O O . LEU B 1 27 ? 29.161 49.944 75.399 1.00 66.28 27 LEU B O 1
ATOM 2243 N N . LYS B 1 28 ? 27.738 48.270 75.805 1.00 63.14 28 LYS B N 1
ATOM 2244 C CA . LYS B 1 28 ? 26.642 48.994 75.191 1.00 62.86 28 LYS B CA 1
ATOM 2245 C C . LYS B 1 28 ? 25.323 49.019 75.942 1.00 62.51 28 LYS B C 1
ATOM 2246 O O . LYS B 1 28 ? 25.016 48.111 76.695 1.00 62.86 28 LYS B O 1
ATOM 2248 N N . LYS B 1 29 ? 24.541 50.069 75.696 1.00 62.38 29 LYS B N 1
ATOM 2249 C CA . LYS B 1 29 ? 23.237 50.241 76.321 1.00 63.75 29 LYS B CA 1
ATOM 2250 C C . LYS B 1 29 ? 22.364 48.988 76.247 1.00 65.86 29 LYS B C 1
ATOM 2251 O O . LYS B 1 29 ? 22.346 48.285 75.226 1.00 67.13 29 LYS B O 1
ATOM 2257 N N . GLY B 1 30 ? 21.602 48.741 77.318 1.00 66.19 30 GLY B N 1
ATOM 2258 C CA . GLY B 1 30 ? 20.724 47.589 77.359 1.00 64.85 30 GLY B CA 1
ATOM 2259 C C . GLY B 1 30 ? 21.409 46.218 77.388 1.00 64.58 30 GLY B C 1
ATOM 2260 O O . GLY B 1 30 ? 20.746 45.172 77.433 1.00 64.95 30 GLY B O 1
ATOM 2261 N N . MET B 1 31 ? 22.742 46.214 77.370 1.00 62.67 31 MET B N 1
ATOM 2262 C CA . MET B 1 31 ? 23.522 44.975 77.379 1.00 61.46 31 MET B CA 1
ATOM 2263 C C . MET B 1 31 ? 23.366 44.240 78.720 1.00 61.86 31 MET B C 1
ATOM 2264 O O . MET B 1 31 ? 22.857 44.814 79.679 1.00 62.66 31 MET B O 1
ATOM 2269 N N . THR B 1 32 ? 23.793 42.976 78.790 1.00 61.63 32 THR B N 1
ATOM 2270 C CA . THR B 1 32 ? 23.731 42.186 80.033 1.00 59.91 32 THR B CA 1
ATOM 2271 C C . THR B 1 32 ? 25.111 41.597 80.333 1.00 58.93 32 THR B C 1
ATOM 2272 O O . THR B 1 32 ? 25.573 40.678 79.651 1.00 58.85 32 THR B O 1
ATOM 2276 N N . VAL B 1 33 ? 25.754 42.125 81.371 1.00 57.80 33 VAL B N 1
ATOM 2277 C CA . VAL B 1 33 ? 27.104 41.709 81.737 1.00 56.23 33 VAL B CA 1
ATOM 2278 C C . VAL B 1 33 ? 27.316 41.348 83.209 1.00 55.15 33 VAL B C 1
ATOM 2279 O O . VAL B 1 33 ? 26.698 41.918 84.111 1.00 54.47 33 VAL B O 1
ATOM 2283 N N . LEU B 1 34 ? 28.190 40.374 83.421 1.00 54.24 34 LEU B N 1
ATOM 2284 C CA . LEU B 1 34 ? 28.571 39.925 84.744 1.00 55.17 34 LEU B CA 1
ATOM 2285 C C . LEU B 1 34 ? 29.929 40.599 84.864 1.00 55.62 34 LEU B C 1
ATOM 2286 O O . LEU B 1 34 ? 30.794 40.421 84.012 1.00 55.05 34 LEU B O 1
ATOM 2291 N N . VAL B 1 35 ? 30.121 41.386 85.910 1.00 56.40 35 VAL B N 1
ATOM 2292 C CA . VAL B 1 35 ? 31.387 42.084 86.066 1.00 57.38 35 VAL B CA 1
ATOM 2293 C C . VAL B 1 35 ? 32.293 41.573 87.180 1.00 57.65 35 VAL B C 1
ATOM 2294 O O . VAL B 1 35 ? 31.833 41.209 88.257 1.00 57.40 35 VAL B O 1
ATOM 2298 N N . HIS B 1 36 ? 33.586 41.533 86.889 1.00 58.76 36 HIS B N 1
ATOM 2299 C CA . HIS B 1 36 ? 34.601 41.140 87.863 1.00 61.47 36 HIS B CA 1
ATOM 2300 C C . HIS B 1 36 ? 35.521 42.341 87.812 1.00 61.51 36 HIS B C 1
ATOM 2301 O O . HIS B 1 36 ? 35.685 42.932 86.747 1.00 62.24 36 HIS B O 1
ATOM 2308 N N . SER B 1 37 ? 36.116 42.728 88.933 1.00 61.11 37 SER B N 1
ATOM 2309 C CA . SER B 1 37 ? 36.950 43.916 88.890 1.00 61.01 37 SER B CA 1
ATOM 2310 C C . SER B 1 37 ? 37.908 44.146 90.043 1.00 61.28 37 SER B C 1
ATOM 2311 O O . SER B 1 37 ? 37.896 43.435 91.043 1.00 61.67 37 SER B O 1
ATOM 2314 N N . SER B 1 38 ? 38.740 45.167 89.882 1.00 61.44 38 SER B N 1
ATOM 2315 C CA . SER B 1 38 ? 39.723 45.528 90.884 1.00 62.13 38 SER B CA 1
ATOM 2316 C C . SER B 1 38 ? 39.855 47.033 90.859 1.00 61.51 38 SER B C 1
ATOM 2317 O O . SER B 1 38 ? 40.237 47.601 89.843 1.00 61.20 38 SER B O 1
ATOM 2320 N N . LEU B 1 39 ? 39.539 47.681 91.972 1.00 61.58 39 LEU B N 1
ATOM 2321 C CA . LEU B 1 39 ? 39.601 49.134 92.020 1.00 62.30 39 LEU B CA 1
ATOM 2322 C C . LEU B 1 39 ? 40.989 49.711 91.793 1.00 62.42 39 LEU B C 1
ATOM 2323 O O . LEU B 1 39 ? 41.130 50.723 91.106 1.00 61.67 39 LEU B O 1
ATOM 2328 N N . SER B 1 40 ? 42.003 49.074 92.373 1.00 62.31 40 SER B N 1
ATOM 2329 C CA . SER B 1 40 ? 43.375 49.551 92.241 1.00 62.80 40 SER B CA 1
ATOM 2330 C C . SER B 1 40 ? 43.857 49.527 90.802 1.00 62.53 40 SER B C 1
ATOM 2331 O O . SER B 1 40 ? 44.405 50.508 90.307 1.00 62.29 40 SER B O 1
ATOM 2334 N N . SER B 1 41 ? 43.655 48.394 90.139 1.00 62.96 41 SER B N 1
ATOM 2335 C CA . SER B 1 41 ? 44.068 48.208 88.747 1.00 63.19 41 SER B CA 1
ATOM 2336 C C . SER B 1 41 ? 43.671 49.350 87.816 1.00 63.07 41 SER B C 1
ATOM 2337 O O . SER B 1 41 ? 44.315 49.568 86.793 1.00 64.31 41 SER B O 1
ATOM 2340 N N . ILE B 1 42 ? 42.615 50.073 88.163 1.00 62.32 42 ILE B N 1
ATOM 2341 C CA . ILE B 1 42 ? 42.150 51.175 87.331 1.00 63.32 42 ILE B CA 1
ATOM 2342 C C . ILE B 1 42 ? 42.963 52.455 87.516 1.00 63.58 42 ILE B C 1
ATOM 2343 O O . ILE B 1 42 ? 42.966 53.332 86.647 1.00 62.66 42 ILE B O 1
ATOM 2348 N N . GLY B 1 43 ? 43.676 52.552 88.636 1.00 64.61 43 GLY B N 1
ATOM 2349 C CA . GLY B 1 43 ? 44.445 53.755 88.902 1.00 64.84 43 GLY B CA 1
ATOM 2350 C C . GLY B 1 43 ? 43.504 54.779 89.512 1.00 64.10 43 GLY B C 1
ATOM 2351 O O . GLY B 1 43 ? 42.314 54.779 89.201 1.00 65.56 43 GLY B O 1
ATOM 2352 N N . TRP B 1 44 ? 44.030 55.655 90.364 1.00 62.46 44 TRP B N 1
ATOM 2353 C CA . TRP B 1 44 ? 43.231 56.675 91.043 1.00 59.82 44 TRP B CA 1
ATOM 2354 C C . TRP B 1 44 ? 42.013 57.282 90.338 1.00 59.29 44 TRP B C 1
ATOM 2355 O O . TRP B 1 44 ? 42.147 58.056 89.384 1.00 59.58 44 TRP B O 1
ATOM 2366 N N . VAL B 1 45 ? 40.827 56.950 90.844 1.00 56.95 45 VAL B N 1
ATOM 2367 C CA . VAL B 1 45 ? 39.588 57.463 90.288 1.00 55.64 45 VAL B CA 1
ATOM 2368 C C . VAL B 1 45 ? 39.005 58.463 91.272 1.00 54.26 45 VAL B C 1
ATOM 2369 O O . VAL B 1 45 ? 38.988 58.230 92.482 1.00 54.82 45 VAL B O 1
ATOM 2373 N N . ASN B 1 46 ? 38.542 59.587 90.748 1.00 52.32 46 ASN B N 1
ATOM 2374 C CA . ASN B 1 46 ? 37.952 60.622 91.572 1.00 50.07 46 ASN B CA 1
ATOM 2375 C C . ASN B 1 46 ? 36.545 60.161 91.946 1.00 50.10 46 ASN B C 1
ATOM 2376 O O . ASN B 1 46 ? 35.580 60.399 91.219 1.00 50.87 46 ASN B O 1
ATOM 2381 N N . GLY B 1 47 ? 36.432 59.486 93.081 1.00 48.69 47 GLY B N 1
ATOM 2382 C CA . GLY B 1 47 ? 35.136 59.002 93.511 1.00 46.59 47 GLY B CA 1
ATOM 2383 C C . GLY B 1 47 ? 35.206 57.569 93.999 1.00 45.77 47 GLY B C 1
ATOM 2384 O O . GLY B 1 47 ? 34.224 57.042 94.488 1.00 45.23 47 GLY B O 1
ATOM 2385 N N . GLY B 1 48 ? 36.369 56.936 93.882 1.00 45.79 48 GLY B N 1
ATOM 2386 C CA . GLY B 1 48 ? 36.491 55.564 94.328 1.00 45.92 48 GLY B CA 1
ATOM 2387 C C . GLY B 1 48 ? 35.437 54.663 93.702 1.00 46.96 48 GLY B C 1
ATOM 2388 O O . GLY B 1 48 ? 34.842 55.003 92.680 1.00 47.11 48 GLY B O 1
ATOM 2389 N N . ALA B 1 49 ? 35.198 53.510 94.318 1.00 48.06 49 ALA B N 1
ATOM 2390 C CA . ALA B 1 49 ? 34.217 52.550 93.811 1.00 48.63 49 ALA B CA 1
ATOM 2391 C C . ALA B 1 49 ? 32.868 53.157 93.385 1.00 49.06 49 ALA B C 1
ATOM 2392 O O . ALA B 1 49 ? 32.193 52.610 92.510 1.00 49.98 49 ALA B O 1
ATOM 2394 N N . VAL B 1 50 ? 32.462 54.269 93.990 1.00 46.96 50 VAL B N 1
ATOM 2395 C CA . VAL B 1 50 ? 31.199 54.864 93.592 1.00 47.02 50 VAL B CA 1
ATOM 2396 C C . VAL B 1 50 ? 31.370 55.534 92.240 1.00 48.96 50 VAL B C 1
ATOM 2397 O O . VAL B 1 50 ? 30.395 55.893 91.585 1.00 50.77 50 VAL B O 1
ATOM 2401 N N . ALA B 1 51 ? 32.612 55.682 91.797 1.00 49.67 51 ALA B N 1
ATOM 2402 C CA . ALA B 1 51 ? 32.855 56.306 90.500 1.00 50.06 51 ALA B CA 1
ATOM 2403 C C . ALA B 1 51 ? 32.757 55.239 89.413 1.00 50.27 51 ALA B C 1
ATOM 2404 O O . ALA B 1 51 ? 32.145 55.465 88.369 1.00 50.10 51 ALA B O 1
ATOM 2406 N N . VAL B 1 52 ? 33.343 54.070 89.669 1.00 50.10 52 VAL B N 1
ATOM 2407 C CA . VAL B 1 52 ? 33.301 52.974 88.707 1.00 51.67 52 VAL B CA 1
ATOM 2408 C C . VAL B 1 52 ? 31.876 52.430 88.535 1.00 52.40 52 VAL B C 1
ATOM 2409 O O . VAL B 1 52 ? 31.437 52.151 87.418 1.00 51.85 52 VAL B O 1
ATOM 2413 N N . ILE B 1 53 ? 31.160 52.288 89.647 1.00 52.42 53 ILE B N 1
ATOM 2414 C CA . ILE B 1 53 ? 29.790 51.788 89.625 1.00 53.12 53 ILE B CA 1
ATOM 2415 C C . ILE B 1 53 ? 28.875 52.704 88.831 1.00 53.97 53 ILE B C 1
ATOM 2416 O O . ILE B 1 53 ? 28.146 52.237 87.960 1.00 55.31 53 ILE B O 1
ATOM 2421 N N . GLN B 1 54 ? 28.899 54.001 89.130 1.00 53.34 54 GLN B N 1
ATOM 2422 C CA . GLN B 1 54 ? 28.022 54.939 88.429 1.00 52.95 54 GLN B CA 1
ATOM 2423 C C . GLN B 1 54 ? 28.319 55.019 86.944 1.00 53.02 54 GLN B C 1
ATOM 2424 O O . GLN B 1 54 ? 27.459 55.400 86.148 1.00 51.98 54 GLN B O 1
ATOM 2430 N N . ALA B 1 55 ? 29.547 54.670 86.580 1.00 53.35 55 ALA B N 1
ATOM 2431 C CA . ALA B 1 55 ? 29.954 54.670 85.186 1.00 53.70 55 ALA B CA 1
ATOM 2432 C C . ALA B 1 55 ? 29.216 53.507 84.530 1.00 54.25 55 ALA B C 1
ATOM 2433 O O . ALA B 1 55 ? 28.298 53.719 83.732 1.00 53.62 55 ALA B O 1
ATOM 2435 N N . LEU B 1 56 ? 29.618 52.284 84.883 1.00 53.96 56 LEU B N 1
ATOM 2436 C CA . LEU B 1 56 ? 28.987 51.076 84.360 1.00 53.61 56 LEU B CA 1
ATOM 2437 C C . LEU B 1 56 ? 27.474 51.295 84.292 1.00 54.38 56 LEU B C 1
ATOM 2438 O O . LEU B 1 56 ? 26.841 50.925 83.315 1.00 56.29 56 LEU B O 1
ATOM 2443 N N . ILE B 1 57 ? 26.898 51.904 85.324 1.00 53.80 57 ILE B N 1
ATOM 2444 C CA . ILE B 1 57 ? 25.465 52.160 85.340 1.00 54.34 57 ILE B CA 1
ATOM 2445 C C . ILE B 1 57 ? 25.010 53.149 84.280 1.00 55.61 57 ILE B C 1
ATOM 2446 O O . ILE B 1 57 ? 23.861 53.110 83.844 1.00 57.19 57 ILE B O 1
ATOM 2451 N N . ASP B 1 58 ? 25.877 54.058 83.865 1.00 57.56 58 ASP B N 1
ATOM 2452 C CA . ASP B 1 58 ? 25.432 55.002 82.857 1.00 59.53 58 ASP B CA 1
ATOM 2453 C C . ASP B 1 58 ? 25.564 54.424 81.458 1.00 59.94 58 ASP B C 1
ATOM 2454 O O . ASP B 1 58 ? 24.728 54.685 80.596 1.00 58.63 58 ASP B O 1
ATOM 2459 N N . VAL B 1 59 ? 26.600 53.621 81.245 1.00 60.46 59 VAL B N 1
ATOM 2460 C CA . VAL B 1 59 ? 26.810 52.968 79.961 1.00 61.13 59 VAL B CA 1
ATOM 2461 C C . VAL B 1 59 ? 25.654 51.990 79.722 1.00 62.72 59 VAL B C 1
ATOM 2462 O O . VAL B 1 59 ? 24.798 52.224 78.867 1.00 62.98 59 VAL B O 1
ATOM 2466 N N . VAL B 1 60 ? 25.625 50.908 80.495 1.00 63.39 60 VAL B N 1
ATOM 2467 C CA . VAL B 1 60 ? 24.579 49.895 80.383 1.00 64.03 60 VAL B CA 1
ATOM 2468 C C . VAL B 1 60 ? 23.156 50.444 80.376 1.00 65.27 60 VAL B C 1
ATOM 2469 O O . VAL B 1 60 ? 22.277 49.873 79.735 1.00 66.50 60 VAL B O 1
ATOM 2473 N N . THR B 1 61 ? 22.914 51.536 81.089 1.00 65.94 61 THR B N 1
ATOM 2474 C CA . THR B 1 61 ? 21.577 52.117 81.113 1.00 66.75 61 THR B CA 1
ATOM 2475 C C . THR B 1 61 ? 20.591 51.205 81.828 1.00 67.23 61 THR B C 1
ATOM 2476 O O . THR B 1 61 ? 20.847 50.017 81.999 1.00 67.16 61 THR B O 1
ATOM 2480 N N . GLU B 1 62 ? 19.459 51.765 82.240 1.00 67.99 62 GLU B N 1
ATOM 2481 C CA . GLU B 1 62 ? 18.444 50.994 82.943 1.00 70.31 62 GLU B CA 1
ATOM 2482 C C . GLU B 1 62 ? 17.823 49.911 82.068 1.00 71.51 62 GLU B C 1
ATOM 2483 O O . GLU B 1 62 ? 16.972 49.143 82.527 1.00 71.07 62 GLU B O 1
ATOM 2489 N N . GLU B 1 63 ? 18.247 49.862 80.806 1.00 72.06 63 GLU B N 1
ATOM 2490 C CA . GLU B 1 63 ? 17.741 48.877 79.856 1.00 71.45 63 GLU B CA 1
ATOM 2491 C C . GLU B 1 63 ? 18.598 47.631 79.977 1.00 70.09 63 GLU B C 1
ATOM 2492 O O . GLU B 1 63 ? 18.131 46.511 79.766 1.00 69.76 63 GLU B O 1
ATOM 2498 N N . GLY B 1 64 ? 19.868 47.841 80.304 1.00 68.70 64 GLY B N 1
ATOM 2499 C CA . GLY B 1 64 ? 20.781 46.729 80.459 1.00 65.82 64 GLY B CA 1
ATOM 2500 C C . GLY B 1 64 ? 20.642 46.098 81.826 1.00 64.33 64 GLY B C 1
ATOM 2501 O O . GLY B 1 64 ? 19.678 46.346 82.562 1.00 63.06 64 GLY B O 1
ATOM 2502 N N . THR B 1 65 ? 21.615 45.271 82.172 1.00 62.70 65 THR B N 1
ATOM 2503 C CA . THR B 1 65 ? 21.594 44.601 83.456 1.00 62.43 65 THR B CA 1
ATOM 2504 C C . THR B 1 65 ? 23.013 44.391 83.949 1.00 60.51 65 THR B C 1
ATOM 2505 O O . THR B 1 65 ? 23.825 43.741 83.284 1.00 61.14 65 THR B O 1
ATOM 2509 N N . ILE B 1 66 ? 23.308 44.966 85.112 1.00 57.00 66 ILE B N 1
ATOM 2510 C CA . ILE B 1 66 ? 24.625 44.849 85.713 1.00 54.45 66 ILE B CA 1
ATOM 2511 C C . ILE B 1 66 ? 24.618 43.740 86.745 1.00 51.87 66 ILE B C 1
ATOM 2512 O O . ILE B 1 66 ? 23.840 43.781 87.699 1.00 50.69 66 ILE B O 1
ATOM 2517 N N . VAL B 1 67 ? 25.495 42.758 86.560 1.00 48.29 67 VAL B N 1
ATOM 2518 C CA . VAL B 1 67 ? 25.576 41.622 87.478 1.00 45.22 67 VAL B CA 1
ATOM 2519 C C . VAL B 1 67 ? 26.980 41.436 88.047 1.00 43.87 67 VAL B C 1
ATOM 2520 O O . VAL B 1 67 ? 27.975 41.601 87.353 1.00 42.82 67 VAL B O 1
ATOM 2524 N N . MET B 1 68 ? 27.052 41.081 89.322 1.00 43.21 68 MET B N 1
ATOM 2525 C CA . MET B 1 68 ? 28.333 40.880 89.969 1.00 43.34 68 MET B CA 1
ATOM 2526 C C . MET B 1 68 ? 28.331 39.765 91.000 1.00 44.45 68 MET B C 1
ATOM 2527 O O . MET B 1 68 ? 27.343 39.533 91.695 1.00 43.40 68 MET B O 1
ATOM 2532 N N . PRO B 1 69 ? 29.451 39.042 91.099 1.00 45.20 69 PRO B N 1
ATOM 2533 C CA . PRO B 1 69 ? 29.522 37.968 92.083 1.00 45.65 69 PRO B CA 1
ATOM 2534 C C . PRO B 1 69 ? 29.660 38.621 93.457 1.00 46.26 69 PRO B C 1
ATOM 2535 O O . PRO B 1 69 ? 30.372 39.623 93.593 1.00 45.94 69 PRO B O 1
ATOM 2539 N N . SER B 1 70 ? 28.958 38.079 94.456 1.00 45.50 70 SER B N 1
ATOM 2540 C CA . SER B 1 70 ? 29.024 38.598 95.818 1.00 42.50 70 SER B CA 1
ATOM 2541 C C . SER B 1 70 ? 29.175 37.425 96.785 1.00 42.27 70 SER B C 1
ATOM 2542 O O . SER B 1 70 ? 28.468 37.303 97.787 1.00 41.35 70 SER B O 1
ATOM 2545 N N . GLN B 1 71 ? 30.129 36.566 96.459 1.00 41.66 71 GLN B N 1
ATOM 2546 C CA . GLN B 1 71 ? 30.429 35.382 97.241 1.00 43.63 71 GLN B CA 1
ATOM 2547 C C . GLN B 1 71 ? 30.812 35.630 98.695 1.00 42.17 71 GLN B C 1
ATOM 2548 O O . GLN B 1 71 ? 31.394 36.660 99.028 1.00 43.49 71 GLN B O 1
ATOM 2554 N N . SER B 1 72 ? 30.472 34.678 99.560 1.00 39.78 72 SER B N 1
ATOM 2555 C CA . SER B 1 72 ? 30.781 34.785 100.984 1.00 39.69 72 SER B CA 1
ATOM 2556 C C . SER B 1 72 ? 31.185 33.412 101.495 1.00 39.83 72 SER B C 1
ATOM 2557 O O . SER B 1 72 ? 30.571 32.860 102.414 1.00 37.70 72 SER B O 1
ATOM 2560 N N . VAL B 1 73 ? 32.241 32.881 100.887 1.00 41.67 73 VAL B N 1
ATOM 2561 C CA . VAL B 1 73 ? 32.748 31.549 101.189 1.00 42.40 73 VAL B CA 1
ATOM 2562 C C . VAL B 1 73 ? 33.264 31.319 102.599 1.00 42.07 73 VAL B C 1
ATOM 2563 O O . VAL B 1 73 ? 33.696 30.218 102.914 1.00 42.47 73 VAL B O 1
ATOM 2567 N N . GLU B 1 74 ? 33.226 32.334 103.455 1.00 42.50 74 GLU B N 1
ATOM 2568 C CA . GLU B 1 74 ? 33.703 32.139 104.819 1.00 42.35 74 GLU B CA 1
ATOM 2569 C C . GLU B 1 74 ? 32.649 31.453 105.655 1.00 40.61 74 GLU B C 1
ATOM 2570 O O . GLU B 1 74 ? 32.938 30.961 106.737 1.00 40.72 74 GLU B O 1
ATOM 2576 N N . LEU B 1 75 ? 31.425 31.422 105.150 1.00 37.94 75 LEU B N 1
ATOM 2577 C CA . LEU B 1 75 ? 30.342 30.774 105.859 1.00 37.73 75 LEU B CA 1
ATOM 2578 C C . LEU B 1 75 ? 30.331 29.300 105.490 1.00 38.54 75 LEU B C 1
ATOM 2579 O O . LEU B 1 75 ? 29.346 28.778 104.978 1.00 39.80 75 LEU B O 1
ATOM 2584 N N . SER B 1 76 ? 31.438 28.634 105.784 1.00 39.16 76 SER B N 1
ATOM 2585 C CA . SER B 1 76 ? 31.607 27.239 105.459 1.00 40.77 76 SER B CA 1
ATOM 2586 C C . SER B 1 76 ? 32.190 26.460 106.615 1.00 41.69 76 SER B C 1
ATOM 2587 O O . SER B 1 76 ? 32.577 27.027 107.631 1.00 41.61 76 SER B O 1
ATOM 2590 N N . ASP B 1 77 ? 32.254 25.145 106.453 1.00 43.39 77 ASP B N 1
ATOM 2591 C CA . ASP B 1 77 ? 32.802 24.295 107.498 1.00 45.43 77 ASP B CA 1
ATOM 2592 C C . ASP B 1 77 ? 34.279 24.607 107.695 1.00 46.05 77 ASP B C 1
ATOM 2593 O O . ASP B 1 77 ? 35.074 24.492 106.766 1.00 45.47 77 ASP B O 1
ATOM 2598 N N . PRO B 1 78 ? 34.660 25.001 108.917 1.00 48.69 78 PRO B N 1
ATOM 2599 C CA . PRO B 1 78 ? 36.045 25.339 109.258 1.00 51.27 78 PRO B CA 1
ATOM 2600 C C . PRO B 1 78 ? 37.045 24.212 109.017 1.00 53.78 78 PRO B C 1
ATOM 2601 O O . PRO B 1 78 ? 38.254 24.451 108.932 1.00 54.65 78 PRO B O 1
ATOM 2605 N N . LYS B 1 79 ? 36.541 22.987 108.896 1.00 55.81 79 LYS B N 1
ATOM 2606 C CA . LYS B 1 79 ? 37.401 21.840 108.643 1.00 57.45 79 LYS B CA 1
ATOM 2607 C C . LYS B 1 79 ? 38.123 22.032 107.310 1.00 58.24 79 LYS B C 1
ATOM 2608 O O . LYS B 1 79 ? 39.203 21.493 107.096 1.00 58.76 79 LYS B O 1
ATOM 2610 N N . GLU B 1 80 ? 37.525 22.815 106.421 1.00 58.65 80 GLU B N 1
ATOM 2611 C CA . GLU B 1 80 ? 38.111 23.055 105.114 1.00 59.71 80 GLU B CA 1
ATOM 2612 C C . GLU B 1 80 ? 38.867 24.373 104.983 1.00 59.99 80 GLU B C 1
ATOM 2613 O O . GLU B 1 80 ? 39.420 24.666 103.926 1.00 60.71 80 GLU B O 1
ATOM 2619 N N . TRP B 1 81 ? 38.904 25.164 106.050 1.00 59.70 81 TRP B N 1
ATOM 2620 C CA . TRP B 1 81 ? 39.624 26.439 106.019 1.00 58.77 81 TRP B CA 1
ATOM 2621 C C . TRP B 1 81 ? 41.139 26.248 105.988 1.00 59.75 81 TRP B C 1
ATOM 2622 O O . TRP B 1 81 ? 41.677 25.314 106.589 1.00 59.03 81 TRP B O 1
ATOM 2633 N N . GLY B 1 82 ? 41.828 27.150 105.296 1.00 61.03 82 GLY B N 1
ATOM 2634 C CA . GLY B 1 82 ? 43.273 27.050 105.214 1.00 62.05 82 GLY B CA 1
ATOM 2635 C C . GLY B 1 82 ? 43.965 28.367 104.911 1.00 62.58 82 GLY B C 1
ATOM 2636 O O . GLY B 1 82 ? 45.199 28.433 104.900 1.00 63.08 82 GLY B O 1
ATOM 2637 N N . ASN B 1 83 ? 43.180 29.417 104.686 1.00 61.54 83 ASN B N 1
ATOM 2638 C CA . ASN B 1 83 ? 43.746 30.720 104.364 1.00 61.75 83 ASN B CA 1
ATOM 2639 C C . ASN B 1 83 ? 43.189 31.882 105.185 1.00 61.99 83 ASN B C 1
ATOM 2640 O O . ASN B 1 83 ? 42.515 32.754 104.651 1.00 63.17 83 ASN B O 1
ATOM 2642 N N . PRO B 1 84 ? 43.496 31.934 106.493 1.00 62.10 84 PRO B N 1
ATOM 2643 C CA . PRO B 1 84 ? 44.315 30.982 107.246 1.00 62.23 84 PRO B CA 1
ATOM 2644 C C . PRO B 1 84 ? 43.516 29.827 107.859 1.00 63.11 84 PRO B C 1
ATOM 2645 O O . PRO B 1 84 ? 42.281 29.809 107.829 1.00 63.81 84 PRO B O 1
ATOM 2649 N N . PRO B 1 85 ? 44.223 28.828 108.404 1.00 63.23 85 PRO B N 1
ATOM 2650 C CA . PRO B 1 85 ? 43.549 27.690 109.023 1.00 62.87 85 PRO B CA 1
ATOM 2651 C C . PRO B 1 85 ? 43.002 28.197 110.347 1.00 62.22 85 PRO B C 1
ATOM 2652 O O . PRO B 1 85 ? 42.951 29.403 110.580 1.00 62.53 85 PRO B O 1
ATOM 2656 N N . VAL B 1 86 ? 42.619 27.270 111.216 1.00 60.95 86 VAL B N 1
ATOM 2657 C CA . VAL B 1 86 ? 42.071 27.595 112.520 1.00 58.21 86 VAL B CA 1
ATOM 2658 C C . VAL B 1 86 ? 42.145 26.341 113.371 1.00 58.39 86 VAL B C 1
ATOM 2659 O O . VAL B 1 86 ? 41.843 25.240 112.900 1.00 57.70 86 VAL B O 1
ATOM 2663 N N . PRO B 1 87 ? 42.556 26.487 114.639 1.00 59.01 87 PRO B N 1
ATOM 2664 C CA . PRO B 1 87 ? 42.664 25.332 115.536 1.00 59.55 87 PRO B CA 1
ATOM 2665 C C . PRO B 1 87 ? 41.493 24.357 115.387 1.00 60.01 87 PRO B C 1
ATOM 2666 O O . PRO B 1 87 ? 40.344 24.769 115.237 1.00 59.80 87 PRO B O 1
ATOM 2670 N N . GLU B 1 88 ? 41.784 23.063 115.412 1.00 59.91 88 GLU B N 1
ATOM 2671 C CA . GLU B 1 88 ? 40.727 22.073 115.286 1.00 60.06 88 GLU B CA 1
ATOM 2672 C C . GLU B 1 88 ? 39.790 22.129 116.484 1.00 60.22 88 GLU B C 1
ATOM 2673 O O . GLU B 1 88 ? 38.633 21.713 116.395 1.00 60.64 88 GLU B O 1
ATOM 2679 N N . GLU B 1 89 ? 40.297 22.640 117.603 1.00 59.34 89 GLU B N 1
ATOM 2680 C CA . GLU B 1 89 ? 39.513 22.752 118.827 1.00 58.38 89 GLU B CA 1
ATOM 2681 C C . GLU B 1 89 ? 38.424 23.822 118.718 1.00 57.04 89 GLU B C 1
ATOM 2682 O O . GLU B 1 89 ? 37.568 23.944 119.596 1.00 56.71 89 GLU B O 1
ATOM 2688 N N . TRP B 1 90 ? 38.458 24.586 117.631 1.00 54.94 90 TRP B N 1
ATOM 2689 C CA . TRP B 1 90 ? 37.499 25.661 117.394 1.00 53.72 90 TRP B CA 1
ATOM 2690 C C . TRP B 1 90 ? 36.362 25.295 116.433 1.00 53.07 90 TRP B C 1
ATOM 2691 O O . TRP B 1 90 ? 35.354 25.995 116.370 1.00 52.72 90 TRP B O 1
ATOM 2702 N N . TRP B 1 91 ? 36.526 24.215 115.679 1.00 51.64 91 TRP B N 1
ATOM 2703 C CA . TRP B 1 91 ? 35.535 23.821 114.681 1.00 51.78 91 TRP B CA 1
ATOM 2704 C C . TRP B 1 91 ? 34.083 23.699 115.117 1.00 51.75 91 TRP B C 1
ATOM 2705 O O . TRP B 1 91 ? 33.184 24.253 114.486 1.00 50.93 91 TRP B O 1
ATOM 2716 N N . ASP B 1 92 ? 33.845 22.953 116.181 1.00 51.03 92 ASP B N 1
ATOM 2717 C CA . ASP B 1 92 ? 32.492 22.765 116.651 1.00 50.59 92 ASP B CA 1
ATOM 2718 C C . ASP B 1 92 ? 31.927 24.060 117.203 1.00 48.94 92 ASP B C 1
ATOM 2719 O O . ASP B 1 92 ? 30.776 24.396 116.952 1.00 47.98 92 ASP B O 1
ATOM 2724 N N . ILE B 1 93 ? 32.732 24.801 117.949 1.00 48.30 93 ILE B N 1
ATOM 2725 C CA . ILE B 1 93 ? 32.240 26.049 118.493 1.00 47.59 93 ILE B CA 1
ATOM 2726 C C . ILE B 1 93 ? 31.985 27.058 117.368 1.00 45.90 93 ILE B C 1
ATOM 2727 O O . ILE B 1 93 ? 31.126 27.936 117.486 1.00 45.08 93 ILE B O 1
ATOM 2732 N N . ILE B 1 94 ? 32.720 26.917 116.269 1.00 45.67 94 ILE B N 1
ATOM 2733 C CA . ILE B 1 94 ? 32.585 27.815 115.120 1.00 43.41 94 ILE B CA 1
ATOM 2734 C C . ILE B 1 94 ? 31.314 27.524 114.343 1.00 43.28 94 ILE B C 1
ATOM 2735 O O . ILE B 1 94 ? 30.606 28.436 113.905 1.00 42.39 94 ILE B O 1
ATOM 2740 N N . ARG B 1 95 ? 31.041 26.235 114.199 1.00 41.37 95 ARG B N 1
ATOM 2741 C CA . ARG B 1 95 ? 29.876 25.727 113.501 1.00 40.97 95 ARG B CA 1
ATOM 2742 C C . ARG B 1 95 ? 28.604 26.101 114.264 1.00 40.73 95 ARG B C 1
ATOM 2743 O O . ARG B 1 95 ? 27.587 26.449 113.662 1.00 39.30 95 ARG B O 1
ATOM 2751 N N . GLU B 1 96 ? 28.695 26.040 115.593 1.00 40.44 96 GLU B N 1
ATOM 2752 C CA . GLU B 1 96 ? 27.598 26.329 116.518 1.00 41.89 96 GLU B CA 1
ATOM 2753 C C . GLU B 1 96 ? 27.207 27.787 116.630 1.00 40.66 96 GLU B C 1
ATOM 2754 O O . GLU B 1 96 ? 26.020 28.124 116.669 1.00 39.22 96 GLU B O 1
ATOM 2760 N N . SER B 1 97 ? 28.214 28.647 116.683 1.00 39.72 97 SER B N 1
ATOM 2761 C CA . SER B 1 97 ? 27.986 30.068 116.871 1.00 38.07 97 SER B CA 1
ATOM 2762 C C . SER B 1 97 ? 28.070 30.934 115.628 1.00 37.53 97 SER B C 1
ATOM 2763 O O . SER B 1 97 ? 27.884 32.149 115.701 1.00 37.57 97 SER B O 1
ATOM 2766 N N . MET B 1 98 ? 28.340 30.322 114.486 1.00 35.93 98 MET B N 1
ATOM 2767 C CA . MET B 1 98 ? 28.476 31.096 113.263 1.00 36.19 98 MET B CA 1
ATOM 2768 C C . MET B 1 98 ? 27.213 31.831 112.820 1.00 36.74 98 MET B C 1
ATOM 2769 O O . MET B 1 98 ? 26.163 31.223 112.621 1.00 37.82 98 MET B O 1
ATOM 2774 N N . PRO B 1 99 ? 27.306 33.158 112.637 1.00 37.01 99 PRO B N 1
ATOM 2775 C CA . PRO B 1 99 ? 26.108 33.882 112.209 1.00 36.37 99 PRO B CA 1
ATOM 2776 C C . PRO B 1 99 ? 25.661 33.432 110.818 1.00 36.13 99 PRO B C 1
ATOM 2777 O O . PRO B 1 99 ? 26.476 33.307 109.898 1.00 36.36 99 PRO B O 1
ATOM 2781 N N . ALA B 1 100 ? 24.359 33.184 110.691 1.00 35.31 100 ALA B N 1
ATOM 2782 C CA . ALA B 1 100 ? 23.743 32.722 109.447 1.00 33.83 100 ALA B CA 1
ATOM 2783 C C . ALA B 1 100 ? 23.891 33.712 108.314 1.00 32.53 100 ALA B C 1
ATOM 2784 O O . ALA B 1 100 ? 24.058 34.891 108.546 1.00 32.56 100 ALA B O 1
ATOM 2786 N N . TYR B 1 101 ? 23.819 33.228 107.083 1.00 35.04 101 TYR B N 1
ATOM 2787 C CA . TYR B 1 101 ? 23.912 34.102 105.919 1.00 35.46 101 TYR B CA 1
ATOM 2788 C C . TYR B 1 101 ? 22.619 34.914 105.812 1.00 37.15 101 TYR B C 1
ATOM 2789 O O . TYR B 1 101 ? 21.563 34.482 106.272 1.00 40.19 101 TYR B O 1
ATOM 2798 N N . ASN B 1 102 ? 22.709 36.097 105.220 1.00 37.65 102 ASN B N 1
ATOM 2799 C CA . ASN B 1 102 ? 21.550 36.952 105.022 1.00 37.97 102 ASN B CA 1
ATOM 2800 C C . ASN B 1 102 ? 21.956 37.928 103.947 1.00 39.46 102 ASN B C 1
ATOM 2801 O O . ASN B 1 102 ? 22.685 38.878 104.213 1.00 41.92 102 ASN B O 1
ATOM 2806 N N . SER B 1 103 ? 21.489 37.688 102.729 1.00 40.26 103 SER B N 1
ATOM 2807 C CA . SER B 1 103 ? 21.846 38.527 101.595 1.00 40.59 103 SER B CA 1
ATOM 2808 C C . SER B 1 103 ? 21.858 40.038 101.876 1.00 40.19 103 SER B C 1
ATOM 2809 O O . SER B 1 103 ? 22.584 40.777 101.220 1.00 41.30 103 SER B O 1
ATOM 2812 N N . ASN B 1 104 ? 21.076 40.491 102.854 1.00 39.82 104 ASN B N 1
ATOM 2813 C CA . ASN B 1 104 ? 21.019 41.917 103.187 1.00 40.80 104 ASN B CA 1
ATOM 2814 C C . ASN B 1 104 ? 22.236 42.477 103.913 1.00 39.97 104 ASN B C 1
ATOM 2815 O O . ASN B 1 104 ? 22.447 43.682 103.904 1.00 41.21 104 ASN B O 1
ATOM 2820 N N . TYR B 1 105 ? 23.027 41.628 104.558 1.00 38.87 105 TYR B N 1
ATOM 2821 C CA . TYR B 1 105 ? 24.180 42.132 105.285 1.00 37.73 105 TYR B CA 1
ATOM 2822 C C . TYR B 1 105 ? 25.460 41.303 105.298 1.00 37.23 105 TYR B C 1
ATOM 2823 O O . TYR B 1 105 ? 26.508 41.827 105.609 1.00 39.43 105 TYR B O 1
ATOM 2832 N N . THR B 1 106 ? 25.400 40.020 104.980 1.00 37.64 106 THR B N 1
ATOM 2833 C CA . THR B 1 106 ? 26.620 39.222 104.992 1.00 38.24 106 THR B CA 1
ATOM 2834 C C . THR B 1 106 ? 27.652 39.792 104.021 1.00 40.79 106 THR B C 1
ATOM 2835 O O . THR B 1 106 ? 27.455 39.778 102.812 1.00 41.58 106 THR B O 1
ATOM 2839 N N . PRO B 1 107 ? 28.773 40.308 104.540 1.00 42.44 107 PRO B N 1
ATOM 2840 C CA . PRO B 1 107 ? 29.803 40.868 103.660 1.00 43.81 107 PRO B CA 1
ATOM 2841 C C . PRO B 1 107 ? 30.389 39.840 102.689 1.00 44.51 107 PRO B C 1
ATOM 2842 O O . PRO B 1 107 ? 30.336 38.636 102.939 1.00 43.35 107 PRO B O 1
ATOM 2846 N N . THR B 1 108 ? 30.944 40.341 101.585 1.00 46.36 108 THR B N 1
ATOM 2847 C CA . THR B 1 108 ? 31.557 39.527 100.536 1.00 48.65 108 THR B CA 1
ATOM 2848 C C . THR B 1 108 ? 32.982 39.140 100.903 1.00 50.13 108 THR B C 1
ATOM 2849 O O . THR B 1 108 ? 33.645 39.848 101.646 1.00 49.98 108 THR B O 1
ATOM 2853 N N . THR B 1 109 ? 33.455 38.013 100.384 1.00 52.63 109 THR B N 1
ATOM 2854 C CA . THR B 1 109 ? 34.812 37.590 100.681 1.00 54.46 109 THR B CA 1
ATOM 2855 C C . THR B 1 109 ? 35.735 38.696 100.185 1.00 55.74 109 THR B C 1
ATOM 2856 O O . THR B 1 109 ? 35.365 39.459 99.296 1.00 55.64 109 THR B O 1
ATOM 2860 N N . ARG B 1 110 ? 36.921 38.791 100.777 1.00 57.40 110 ARG B N 1
ATOM 2861 C CA . ARG B 1 110 ? 37.887 39.828 100.424 1.00 59.03 110 ARG B CA 1
ATOM 2862 C C . ARG B 1 110 ? 38.331 39.828 98.964 1.00 58.62 110 ARG B C 1
ATOM 2863 O O . ARG B 1 110 ? 38.385 40.885 98.324 1.00 58.72 110 ARG B O 1
ATOM 2865 N N . GLY B 1 111 ? 38.653 38.647 98.445 1.00 57.11 111 GLY B N 1
ATOM 2866 C CA . GLY B 1 111 ? 39.081 38.548 97.063 1.00 56.36 111 GLY B CA 1
ATOM 2867 C C . GLY B 1 111 ? 38.109 39.123 96.037 1.00 55.67 111 GLY B C 1
ATOM 2868 O O . GLY B 1 111 ? 38.525 39.488 94.943 1.00 57.14 111 GLY B O 1
ATOM 2869 N N . MET B 1 112 ? 36.822 39.203 96.375 1.00 53.55 112 MET B N 1
ATOM 2870 C CA . MET B 1 112 ? 35.810 39.732 95.462 1.00 51.20 112 MET B CA 1
ATOM 2871 C C . MET B 1 112 ? 36.078 41.173 95.077 1.00 51.28 112 MET B C 1
ATOM 2872 O O . MET B 1 112 ? 35.609 41.639 94.049 1.00 51.75 112 MET B O 1
ATOM 2877 N N . GLY B 1 113 ? 36.803 41.895 95.916 1.00 50.43 113 GLY B N 1
ATOM 2878 C CA . GLY B 1 113 ? 37.102 43.274 95.583 1.00 50.72 113 GLY B CA 1
ATOM 2879 C C . GLY B 1 113 ? 36.233 44.336 96.220 1.00 50.55 113 GLY B C 1
ATOM 2880 O O . GLY B 1 113 ? 35.141 44.063 96.709 1.00 51.31 113 GLY B O 1
ATOM 2881 N N . GLN B 1 114 ? 36.730 45.567 96.177 1.00 51.63 114 GLN B N 1
ATOM 2882 C CA . GLN B 1 114 ? 36.070 46.723 96.759 1.00 52.85 114 GLN B CA 1
ATOM 2883 C C . GLN B 1 114 ? 34.831 47.207 96.040 1.00 52.57 114 GLN B C 1
ATOM 2884 O O . GLN B 1 114 ? 33.936 47.779 96.654 1.00 54.12 114 GLN B O 1
ATOM 2890 N N . ILE B 1 115 ? 34.777 47.003 94.736 1.00 51.76 115 ILE B N 1
ATOM 2891 C CA . ILE B 1 115 ? 33.622 47.453 93.972 1.00 51.25 115 ILE B CA 1
ATOM 2892 C C . ILE B 1 115 ? 32.352 46.679 94.328 1.00 49.74 115 ILE B C 1
ATOM 2893 O O . ILE B 1 115 ? 31.266 47.252 94.415 1.00 46.22 115 ILE B O 1
ATOM 2898 N N . VAL B 1 116 ? 32.508 45.379 94.555 1.00 49.34 116 VAL B N 1
ATOM 2899 C CA . VAL B 1 116 ? 31.391 44.516 94.897 1.00 48.86 116 VAL B CA 1
ATOM 2900 C C . VAL B 1 116 ? 30.838 44.779 96.290 1.00 48.54 116 VAL B C 1
ATOM 2901 O O . VAL B 1 116 ? 29.628 44.729 96.497 1.00 48.00 116 VAL B O 1
ATOM 2905 N N . GLU B 1 117 ? 31.718 45.049 97.249 1.00 48.13 117 GLU B N 1
ATOM 2906 C CA . GLU B 1 117 ? 31.267 45.306 98.608 1.00 47.67 117 GLU B CA 1
ATOM 2907 C C . GLU B 1 117 ? 30.399 46.537 98.674 1.00 46.12 117 GLU B C 1
ATOM 2908 O O . GLU B 1 117 ? 29.488 46.622 99.496 1.00 46.01 117 GLU B O 1
ATOM 2914 N N . LEU B 1 118 ? 30.675 47.506 97.818 1.00 43.81 118 LEU B N 1
ATOM 2915 C CA . LEU B 1 118 ? 29.861 48.708 97.826 1.00 44.60 118 LEU B CA 1
ATOM 2916 C C . LEU B 1 118 ? 28.585 48.495 97.000 1.00 44.81 118 LEU B C 1
ATOM 2917 O O . LEU B 1 118 ? 27.471 48.848 97.421 1.00 44.79 118 LEU B O 1
ATOM 2922 N N . PHE B 1 119 ? 28.757 47.897 95.829 1.00 44.07 119 PHE B N 1
ATOM 2923 C CA . PHE B 1 119 ? 27.651 47.632 94.925 1.00 44.07 119 PHE B CA 1
ATOM 2924 C C . PHE B 1 119 ? 26.527 46.813 95.556 1.00 43.44 119 PHE B C 1
ATOM 2925 O O . PHE B 1 119 ? 25.362 47.077 95.295 1.00 41.62 119 PHE B O 1
ATOM 2933 N N . ARG B 1 120 ? 26.874 45.842 96.399 1.00 42.14 120 ARG B N 1
ATOM 2934 C CA . ARG B 1 120 ? 25.855 44.989 97.005 1.00 43.25 120 ARG B CA 1
ATOM 2935 C C . ARG B 1 120 ? 24.851 45.697 97.913 1.00 44.97 120 ARG B C 1
ATOM 2936 O O . ARG B 1 120 ? 23.818 45.125 98.264 1.00 43.96 120 ARG B O 1
ATOM 2944 N N . SER B 1 121 ? 25.148 46.938 98.287 1.00 45.06 121 SER B N 1
ATOM 2945 C CA . SER B 1 121 ? 24.240 47.702 99.131 1.00 46.45 121 SER B CA 1
ATOM 2946 C C . SER B 1 121 ? 23.964 49.058 98.484 1.00 47.28 121 SER B C 1
ATOM 2947 O O . SER B 1 121 ? 23.583 50.019 99.143 1.00 46.79 121 SER B O 1
ATOM 2950 N N . TYR B 1 122 ? 24.161 49.103 97.167 1.00 50.34 122 TYR B N 1
ATOM 2951 C CA . TYR B 1 122 ? 23.927 50.298 96.359 1.00 52.12 122 TYR B CA 1
ATOM 2952 C C . TYR B 1 122 ? 22.455 50.281 95.947 1.00 53.01 122 TYR B C 1
ATOM 2953 O O . TYR B 1 122 ? 21.905 49.229 95.622 1.00 52.91 122 TYR B O 1
ATOM 2962 N N . PRO B 1 123 ? 21.806 51.451 95.930 1.00 53.91 123 PRO B N 1
ATOM 2963 C CA . PRO B 1 123 ? 20.392 51.568 95.565 1.00 54.41 123 PRO B CA 1
ATOM 2964 C C . PRO B 1 123 ? 19.997 50.806 94.315 1.00 54.72 123 PRO B C 1
ATOM 2965 O O . PRO B 1 123 ? 20.652 50.925 93.274 1.00 55.09 123 PRO B O 1
ATOM 2969 N N . GLU B 1 124 ? 18.912 50.040 94.440 1.00 55.72 124 GLU B N 1
ATOM 2970 C CA . GLU B 1 124 ? 18.344 49.227 93.361 1.00 55.35 124 GLU B CA 1
ATOM 2971 C C . GLU B 1 124 ? 18.941 47.841 93.258 1.00 54.50 124 GLU B C 1
ATOM 2972 O O . GLU B 1 124 ? 18.288 46.938 92.746 1.00 56.94 124 GLU B O 1
ATOM 2978 N N . VAL B 1 125 ? 20.171 47.661 93.734 1.00 52.21 125 VAL B N 1
ATOM 2979 C CA . VAL B 1 125 ? 20.809 46.355 93.644 1.00 50.31 125 VAL B CA 1
ATOM 2980 C C . VAL B 1 125 ? 20.154 45.290 94.512 1.00 49.97 125 VAL B C 1
ATOM 2981 O O . VAL B 1 125 ? 19.750 45.554 95.644 1.00 49.35 125 VAL B O 1
ATOM 2985 N N . LYS B 1 126 ? 20.052 44.087 93.952 1.00 50.17 126 LYS B N 1
ATOM 2986 C CA . LYS B 1 126 ? 19.467 42.941 94.631 1.00 50.38 126 LYS B CA 1
ATOM 2987 C C . LYS B 1 126 ? 20.504 41.822 94.802 1.00 49.90 126 LYS B C 1
ATOM 2988 O O . LYS B 1 126 ? 21.519 41.785 94.098 1.00 48.40 126 LYS B O 1
ATOM 2994 N N . ARG B 1 127 ? 20.242 40.908 95.736 1.00 49.40 127 ARG B N 1
ATOM 2995 C CA . ARG B 1 127 ? 21.163 39.806 95.992 1.00 48.36 127 ARG B CA 1
ATOM 2996 C C . ARG B 1 127 ? 20.473 38.439 96.029 1.00 48.21 127 ARG B C 1
ATOM 2997 O O . ARG B 1 127 ? 19.409 38.280 96.634 1.00 46.73 127 ARG B O 1
ATOM 3005 N N . SER B 1 128 ? 21.080 37.459 95.361 1.00 48.39 128 SER B N 1
ATOM 3006 C CA . SER B 1 128 ? 20.528 36.112 95.343 1.00 48.34 128 SER B CA 1
ATOM 3007 C C . SER B 1 128 ? 20.732 35.541 96.748 1.00 48.30 128 SER B C 1
ATOM 3008 O O . SER B 1 128 ? 21.650 35.950 97.463 1.00 47.77 128 SER B O 1
ATOM 3011 N N . ASN B 1 129 ? 19.882 34.592 97.127 1.00 47.52 129 ASN B N 1
ATOM 3012 C CA . ASN B 1 129 ? 19.910 34.005 98.455 1.00 46.47 129 ASN B CA 1
ATOM 3013 C C . ASN B 1 129 ? 20.812 32.802 98.696 1.00 46.32 129 ASN B C 1
ATOM 3014 O O . ASN B 1 129 ? 20.441 31.907 99.443 1.00 48.05 129 ASN B O 1
ATOM 3019 N N . HIS B 1 130 ? 21.993 32.770 98.087 1.00 45.23 130 HIS B N 1
ATOM 3020 C CA . HIS B 1 130 ? 22.901 31.655 98.323 1.00 44.18 130 HIS B CA 1
ATOM 3021 C C . HIS B 1 130 ? 23.925 32.084 99.367 1.00 45.48 130 HIS B C 1
ATOM 3022 O O . HIS B 1 130 ? 24.529 33.146 99.259 1.00 47.19 130 HIS B O 1
ATOM 3029 N N . PRO B 1 131 ? 24.149 31.246 100.386 1.00 44.74 131 PRO B N 1
ATOM 3030 C CA . PRO B 1 131 ? 25.090 31.536 101.466 1.00 44.28 131 PRO B CA 1
ATOM 3031 C C . PRO B 1 131 ? 26.577 31.516 101.157 1.00 44.60 131 PRO B C 1
ATOM 3032 O O . PRO B 1 131 ? 27.383 31.747 102.048 1.00 46.15 131 PRO B O 1
ATOM 3036 N N . ASN B 1 132 ? 26.956 31.246 99.916 1.00 45.48 132 ASN B N 1
ATOM 3037 C CA . ASN B 1 132 ? 28.376 31.192 99.573 1.00 45.57 132 ASN B CA 1
ATOM 3038 C C . ASN B 1 132 ? 28.663 31.742 98.199 1.00 45.80 132 ASN B C 1
ATOM 3039 O O . ASN B 1 132 ? 29.652 32.441 98.008 1.00 46.46 132 ASN B O 1
ATOM 3044 N N . TYR B 1 133 ? 27.794 31.415 97.246 1.00 44.05 133 TYR B N 1
ATOM 3045 C CA . TYR B 1 133 ? 27.966 31.836 95.864 1.00 43.18 133 TYR B CA 1
ATOM 3046 C C . TYR B 1 133 ? 26.908 32.796 95.341 1.00 42.88 133 TYR B C 1
ATOM 3047 O O . TYR B 1 133 ? 26.529 32.725 94.177 1.00 42.61 133 TYR B O 1
ATOM 3056 N N . SER B 1 134 ? 26.431 33.698 96.188 1.00 43.25 134 SER B N 1
ATOM 3057 C CA . SER B 1 134 ? 25.419 34.645 95.749 1.00 42.75 134 SER B CA 1
ATOM 3058 C C . SER B 1 134 ? 25.929 35.616 94.689 1.00 41.98 134 SER B C 1
ATOM 3059 O O . SER B 1 134 ? 27.128 35.732 94.452 1.00 42.14 134 SER B O 1
ATOM 3062 N N . PHE B 1 135 ? 24.998 36.298 94.038 1.00 42.51 135 PHE B N 1
ATOM 3063 C CA . PHE B 1 135 ? 25.318 37.280 93.007 1.00 43.29 135 PHE B CA 1
ATOM 3064 C C . PHE B 1 135 ? 24.464 38.498 93.310 1.00 43.52 135 PHE B C 1
ATOM 3065 O O . PHE B 1 135 ? 23.473 38.401 94.035 1.00 42.29 135 PHE B O 1
ATOM 3073 N N . VAL B 1 136 ? 24.857 39.647 92.783 1.00 45.19 136 VAL B N 1
ATOM 3074 C CA . VAL B 1 136 ? 24.071 40.862 92.972 1.00 46.78 136 VAL B CA 1
ATOM 3075 C C . VAL B 1 136 ? 23.760 41.351 91.581 1.00 47.14 136 VAL B C 1
ATOM 3076 O O . VAL B 1 136 ? 24.541 41.125 90.654 1.00 46.70 136 VAL B O 1
ATOM 3080 N N . ALA B 1 137 ? 22.617 42.003 91.422 1.00 47.66 137 ALA B N 1
ATOM 3081 C CA . ALA B 1 137 ? 22.244 42.486 90.109 1.00 47.76 137 ALA B CA 1
ATOM 3082 C C . ALA B 1 137 ? 21.565 43.823 90.174 1.00 48.65 137 ALA B C 1
ATOM 3083 O O . ALA B 1 137 ? 20.887 44.140 91.144 1.00 47.46 137 ALA B O 1
ATOM 3085 N N . TRP B 1 138 ? 21.767 44.600 89.120 1.00 50.45 138 TRP B N 1
ATOM 3086 C CA . TRP B 1 138 ? 21.167 45.907 88.971 1.00 53.66 138 TRP B CA 1
ATOM 3087 C C . TRP B 1 138 ? 20.639 45.902 87.538 1.00 56.36 138 TRP B C 1
ATOM 3088 O O . TRP B 1 138 ? 21.340 45.461 86.623 1.00 56.24 138 TRP B O 1
ATOM 3099 N N . GLY B 1 139 ? 19.404 46.359 87.342 1.00 58.93 139 GLY B N 1
ATOM 3100 C CA . GLY B 1 139 ? 18.842 46.379 85.999 1.00 62.41 139 GLY B CA 1
ATOM 3101 C C . GLY B 1 139 ? 17.406 45.891 85.858 1.00 64.59 139 GLY B C 1
ATOM 3102 O O . GLY B 1 139 ? 16.668 45.790 86.838 1.00 64.49 139 GLY B O 1
ATOM 3103 N N . LYS B 1 140 ? 17.016 45.585 84.623 1.00 66.41 140 LYS B N 1
ATOM 3104 C CA . LYS B 1 140 ? 15.666 45.119 84.321 1.00 67.84 140 LYS B CA 1
ATOM 3105 C C . LYS B 1 140 ? 15.505 43.641 84.613 1.00 68.31 140 LYS B C 1
ATOM 3106 O O . LYS B 1 140 ? 14.499 43.206 85.170 1.00 69.37 140 LYS B O 1
ATOM 3108 N N . HIS B 1 141 ? 16.513 42.869 84.237 1.00 69.48 141 HIS B N 1
ATOM 3109 C CA . HIS B 1 141 ? 16.483 41.426 84.428 1.00 70.88 141 HIS B CA 1
ATOM 3110 C C . HIS B 1 141 ? 17.179 40.976 85.711 1.00 70.56 141 HIS B C 1
ATOM 3111 O O . HIS B 1 141 ? 17.635 39.839 85.803 1.00 70.71 141 HIS B O 1
ATOM 3118 N N . LYS B 1 142 ? 17.259 41.853 86.707 1.00 69.21 142 LYS B N 1
ATOM 3119 C CA . LYS B 1 142 ? 17.933 41.472 87.941 1.00 67.31 142 LYS B CA 1
ATOM 3120 C C . LYS B 1 142 ? 17.170 40.366 88.671 1.00 67.96 142 LYS B C 1
ATOM 3121 O O . LYS B 1 142 ? 17.769 39.386 89.120 1.00 68.06 142 LYS B O 1
ATOM 3127 N N . ASN B 1 143 ? 15.850 40.504 88.765 1.00 68.01 143 ASN B N 1
ATOM 3128 C CA . ASN B 1 143 ? 15.034 39.513 89.459 1.00 68.32 143 ASN B CA 1
ATOM 3129 C C . ASN B 1 143 ? 15.001 38.126 88.821 1.00 67.93 143 ASN B C 1
ATOM 3130 O O . ASN B 1 143 ? 15.249 37.125 89.492 1.00 68.10 143 ASN B O 1
ATOM 3135 N N . LYS B 1 144 ? 14.683 38.056 87.535 1.00 66.64 144 LYS B N 1
ATOM 3136 C CA . LYS B 1 144 ? 14.618 36.763 86.864 1.00 64.84 144 LYS B CA 1
ATOM 3137 C C . LYS B 1 144 ? 15.972 36.076 86.871 1.00 63.19 144 LYS B C 1
ATOM 3138 O O . LYS B 1 144 ? 16.064 34.879 86.616 1.00 63.52 144 LYS B O 1
ATOM 3140 N N . ILE B 1 145 ? 17.020 36.831 87.173 1.00 61.92 145 ILE B N 1
ATOM 3141 C CA . ILE B 1 145 ? 18.372 36.282 87.182 1.00 61.07 145 ILE B CA 1
ATOM 3142 C C . ILE B 1 145 ? 18.833 35.915 88.579 1.00 60.46 145 ILE B C 1
ATOM 3143 O O . ILE B 1 145 ? 19.859 35.257 88.750 1.00 59.72 145 ILE B O 1
ATOM 3148 N N . LEU B 1 146 ? 18.061 36.328 89.577 1.00 60.05 146 LEU B N 1
ATOM 3149 C CA . LEU B 1 146 ? 18.400 36.034 90.964 1.00 61.45 146 LEU B CA 1
ATOM 3150 C C . LEU B 1 146 ? 17.248 35.396 91.718 1.00 62.78 146 LEU B C 1
ATOM 3151 O O . LEU B 1 146 ? 17.473 34.747 92.739 1.00 63.29 146 LEU B O 1
ATOM 3156 N N . ASN B 1 147 ? 16.025 35.589 91.217 1.00 65.23 147 ASN B N 1
ATOM 3157 C CA . ASN B 1 147 ? 14.814 35.056 91.855 1.00 66.39 147 ASN B CA 1
ATOM 3158 C C . ASN B 1 147 ? 15.074 33.782 92.635 1.00 65.50 147 ASN B C 1
ATOM 3159 O O . ASN B 1 147 ? 14.899 33.737 93.857 1.00 64.72 147 ASN B O 1
ATOM 3164 N N . GLN B 1 148 ? 15.480 32.741 91.923 1.00 64.54 148 GLN B N 1
ATOM 3165 C CA . GLN B 1 148 ? 15.752 31.484 92.580 1.00 65.17 148 GLN B CA 1
ATOM 3166 C C . GLN B 1 148 ? 17.219 31.180 92.474 1.00 64.11 148 GLN B C 1
ATOM 3167 O O . GLN B 1 148 ? 17.884 31.537 91.496 1.00 65.42 148 GLN B O 1
ATOM 3173 N N . HIS B 1 149 ? 17.714 30.519 93.505 1.00 61.31 149 HIS B N 1
ATOM 3174 C CA . HIS B 1 149 ? 19.106 30.150 93.579 1.00 57.96 149 HIS B CA 1
ATOM 3175 C C . HIS B 1 149 ? 19.119 29.041 94.612 1.00 57.41 149 HIS B C 1
ATOM 3176 O O . HIS B 1 149 ? 19.147 29.290 95.821 1.00 57.64 149 HIS B O 1
ATOM 3183 N N . PRO B 1 150 ? 19.039 27.792 94.137 1.00 57.09 150 PRO B N 1
ATOM 3184 C CA . PRO B 1 150 ? 19.043 26.622 95.009 1.00 55.25 150 PRO B CA 1
ATOM 3185 C C . PRO B 1 150 ? 20.404 26.497 95.658 1.00 53.43 150 PRO B C 1
ATOM 3186 O O . PRO B 1 150 ? 21.430 26.676 94.999 1.00 52.44 150 PRO B O 1
ATOM 3190 N N . LEU B 1 151 ? 20.401 26.205 96.951 1.00 50.94 151 LEU B N 1
ATOM 3191 C CA . LEU B 1 151 ? 21.621 26.024 97.712 1.00 49.26 151 LEU B CA 1
ATOM 3192 C C . LEU B 1 151 ? 22.481 24.937 97.067 1.00 50.16 151 LEU B C 1
ATOM 3193 O O . LEU B 1 151 ? 23.681 25.099 96.859 1.00 48.94 151 LEU B O 1
ATOM 3198 N N . GLU B 1 152 ? 21.843 23.826 96.744 1.00 52.34 152 GLU B N 1
ATOM 3199 C CA . GLU B 1 152 ? 22.517 22.693 96.134 1.00 56.19 152 GLU B CA 1
ATOM 3200 C C . GLU B 1 152 ? 23.045 23.062 94.750 1.00 56.89 152 GLU B C 1
ATOM 3201 O O . GLU B 1 152 ? 22.273 23.358 93.842 1.00 56.83 152 GLU B O 1
ATOM 3207 N N . PHE B 1 153 ? 24.367 23.048 94.603 1.00 58.32 153 PHE B N 1
ATOM 3208 C CA . PHE B 1 153 ? 25.019 23.379 93.337 1.00 60.12 153 PHE B CA 1
ATOM 3209 C C . PHE B 1 153 ? 24.881 24.858 93.026 1.00 61.51 153 PHE B C 1
ATOM 3210 O O . PHE B 1 153 ? 24.398 25.244 91.966 1.00 61.67 153 PHE B O 1
ATOM 3218 N N . GLY B 1 154 ? 25.334 25.667 93.978 1.00 62.92 154 GLY B N 1
ATOM 3219 C CA . GLY B 1 154 ? 25.269 27.116 93.896 1.00 64.58 154 GLY B CA 1
ATOM 3220 C C . GLY B 1 154 ? 25.463 27.801 92.563 1.00 65.94 154 GLY B C 1
ATOM 3221 O O . GLY B 1 154 ? 24.818 28.815 92.296 1.00 65.70 154 GLY B O 1
ATOM 3222 N N . LEU B 1 155 ? 26.359 27.290 91.729 1.00 66.54 155 LEU B N 1
ATOM 3223 C CA . LEU B 1 155 ? 26.564 27.913 90.431 1.00 68.29 155 LEU B CA 1
ATOM 3224 C C . LEU B 1 155 ? 26.565 26.902 89.275 1.00 68.02 155 LEU B C 1
ATOM 3225 O O . LEU B 1 155 ? 27.593 26.561 88.693 1.00 67.66 155 LEU B O 1
ATOM 3230 N N . GLY B 1 156 ? 25.369 26.424 88.965 1.00 67.92 156 GLY B N 1
ATOM 3231 C CA . GLY B 1 156 ? 25.182 25.472 87.890 1.00 67.92 156 GLY B CA 1
ATOM 3232 C C . GLY B 1 156 ? 23.782 25.718 87.377 1.00 66.71 156 GLY B C 1
ATOM 3233 O O . GLY B 1 156 ? 23.165 26.705 87.768 1.00 66.08 156 GLY B O 1
ATOM 3234 N N . GLU B 1 157 ? 23.271 24.846 86.515 1.00 66.44 157 GLU B N 1
ATOM 3235 C CA . GLU B 1 157 ? 21.922 25.032 86.000 1.00 65.63 157 GLU B CA 1
ATOM 3236 C C . GLU B 1 157 ? 21.064 25.455 87.197 1.00 66.15 157 GLU B C 1
ATOM 3237 O O . GLU B 1 157 ? 21.270 24.984 88.317 1.00 66.33 157 GLU B O 1
ATOM 3243 N N . GLN B 1 158 ? 20.123 26.361 86.964 1.00 67.35 158 GLN B N 1
ATOM 3244 C CA . GLN B 1 158 ? 19.230 26.862 88.018 1.00 68.47 158 GLN B CA 1
ATOM 3245 C C . GLN B 1 158 ? 19.831 27.934 88.927 1.00 67.47 158 GLN B C 1
ATOM 3246 O O . GLN B 1 158 ? 19.137 28.491 89.779 1.00 67.59 158 GLN B O 1
ATOM 3252 N N . SER B 1 159 ? 21.113 28.231 88.728 1.00 65.91 159 SER B N 1
ATOM 3253 C CA . SER B 1 159 ? 21.798 29.269 89.495 1.00 64.32 159 SER B CA 1
ATOM 3254 C C . SER B 1 159 ? 21.768 30.522 88.632 1.00 63.32 159 SER B C 1
ATOM 3255 O O . SER B 1 159 ? 21.250 30.497 87.518 1.00 63.00 159 SER B O 1
ATOM 3258 N N . PRO B 1 160 ? 22.312 31.643 89.138 1.00 62.88 160 PRO B N 1
ATOM 3259 C CA . PRO B 1 160 ? 22.296 32.853 88.311 1.00 61.46 160 PRO B CA 1
ATOM 3260 C C . PRO B 1 160 ? 23.223 32.672 87.115 1.00 60.32 160 PRO B C 1
ATOM 3261 O O . PRO B 1 160 ? 22.884 33.041 85.993 1.00 59.86 160 PRO B O 1
ATOM 3265 N N . LEU B 1 161 ? 24.391 32.088 87.361 1.00 60.21 161 LEU B N 1
ATOM 3266 C CA . LEU B 1 161 ? 25.358 31.856 86.297 1.00 61.15 161 LEU B CA 1
ATOM 3267 C C . LEU B 1 161 ? 24.786 30.833 85.316 1.00 63.35 161 LEU B C 1
ATOM 3268 O O . LEU B 1 161 ? 25.406 30.484 84.314 1.00 63.85 161 LEU B O 1
ATOM 3273 N N . GLY B 1 162 ? 23.582 30.365 85.615 1.00 64.96 162 GLY B N 1
ATOM 3274 C CA . GLY B 1 162 ? 22.921 29.410 84.749 1.00 66.45 162 GLY B CA 1
ATOM 3275 C C . GLY B 1 162 ? 21.892 30.167 83.937 1.00 67.28 162 GLY B C 1
ATOM 3276 O O . GLY B 1 162 ? 21.794 29.995 82.724 1.00 68.57 162 GLY B O 1
ATOM 3277 N N . LYS B 1 163 ? 21.129 31.018 84.619 1.00 67.66 163 LYS B N 1
ATOM 3278 C CA . LYS B 1 163 ? 20.105 31.829 83.981 1.00 67.64 163 LYS B CA 1
ATOM 3279 C C . LYS B 1 163 ? 20.706 32.906 83.087 1.00 68.80 163 LYS B C 1
ATOM 3280 O O . LYS B 1 163 ? 19.982 33.649 82.418 1.00 69.33 163 LYS B O 1
ATOM 3286 N N . LEU B 1 164 ? 22.031 32.999 83.083 1.00 68.69 164 LEU B N 1
ATOM 3287 C CA . LEU B 1 164 ? 22.704 33.985 82.258 1.00 69.61 164 LEU B CA 1
ATOM 3288 C C . LEU B 1 164 ? 23.142 33.326 80.969 1.00 70.01 164 LEU B C 1
ATOM 3289 O O . LEU B 1 164 ? 23.188 33.967 79.916 1.00 70.89 164 LEU B O 1
ATOM 3294 N N . TYR B 1 165 ? 23.465 32.038 81.062 1.00 70.07 165 TYR B N 1
ATOM 3295 C CA . TYR B 1 165 ? 23.896 31.277 79.898 1.00 69.25 165 TYR B CA 1
ATOM 3296 C C . TYR B 1 165 ? 22.780 31.282 78.866 1.00 68.71 165 TYR B C 1
ATOM 3297 O O . TYR B 1 165 ? 23.039 31.271 77.668 1.00 68.84 165 TYR B O 1
ATOM 3306 N N . ILE B 1 166 ? 21.541 31.307 79.347 1.00 68.86 166 ILE B N 1
ATOM 3307 C CA . ILE B 1 166 ? 20.369 31.308 78.480 1.00 69.85 166 ILE B CA 1
ATOM 3308 C C . ILE B 1 166 ? 20.061 32.689 77.895 1.00 70.50 166 ILE B C 1
ATOM 3309 O O . ILE B 1 166 ? 19.269 32.813 76.962 1.00 70.81 166 ILE B O 1
ATOM 3314 N N . ARG B 1 167 ? 20.677 33.729 78.448 1.00 71.26 167 ARG B N 1
ATOM 3315 C CA . ARG B 1 167 ? 20.478 35.080 77.942 1.00 71.04 167 ARG B CA 1
ATOM 3316 C C . ARG B 1 167 ? 21.722 35.495 77.173 1.00 71.26 167 ARG B C 1
ATOM 3317 O O . ARG B 1 167 ? 22.813 34.956 77.397 1.00 70.63 167 ARG B O 1
ATOM 3325 N N . GLU B 1 168 ? 21.561 36.434 76.247 1.00 71.02 168 GLU B N 1
ATOM 3326 C CA . GLU B 1 168 ? 22.707 36.919 75.487 1.00 71.07 168 GLU B CA 1
ATOM 3327 C C . GLU B 1 168 ? 23.496 37.722 76.516 1.00 70.09 168 GLU B C 1
ATOM 3328 O O . GLU B 1 168 ? 23.163 38.877 76.793 1.00 69.13 168 GLU B O 1
ATOM 3334 N N . SER B 1 169 ? 24.529 37.111 77.093 1.00 69.41 169 SER B N 1
ATOM 3335 C CA . SER B 1 169 ? 25.305 37.792 78.127 1.00 68.79 169 SER B CA 1
ATOM 3336 C C . SER B 1 169 ? 26.812 37.884 77.926 1.00 67.77 169 SER B C 1
ATOM 3337 O O . SER B 1 169 ? 27.435 36.997 77.332 1.00 65.19 169 SER B O 1
ATOM 3340 N N . TYR B 1 170 ? 27.385 38.968 78.453 1.00 67.77 170 TYR B N 1
ATOM 3341 C CA . TYR B 1 170 ? 28.822 39.220 78.357 1.00 67.26 170 TYR B CA 1
ATOM 3342 C C . TYR B 1 170 ? 29.483 39.314 79.717 1.00 65.94 170 TYR B C 1
ATOM 3343 O O . TYR B 1 170 ? 28.839 39.632 80.715 1.00 64.85 170 TYR B O 1
ATOM 3352 N N . VAL B 1 171 ? 30.784 39.051 79.731 1.00 64.88 171 VAL B N 1
ATOM 3353 C CA . VAL B 1 171 ? 31.569 39.099 80.948 1.00 64.56 171 VAL B CA 1
ATOM 3354 C C . VAL B 1 171 ? 32.706 40.102 80.854 1.00 64.72 171 VAL B C 1
ATOM 3355 O O . VAL B 1 171 ? 33.719 39.851 80.201 1.00 65.13 171 VAL B O 1
ATOM 3359 N N . LEU B 1 172 ? 32.527 41.236 81.521 1.00 64.06 172 LEU B N 1
ATOM 3360 C CA . LEU B 1 172 ? 33.523 42.291 81.556 1.00 62.87 172 LEU B CA 1
ATOM 3361 C C . LEU B 1 172 ? 34.542 42.065 82.677 1.00 63.39 172 LEU B C 1
ATOM 3362 O O . LEU B 1 172 ? 34.192 42.073 83.854 1.00 63.92 172 LEU B O 1
ATOM 3367 N N . LEU B 1 173 ? 35.798 41.845 82.308 1.00 64.16 173 LEU B N 1
ATOM 3368 C CA . LEU B 1 173 ? 36.856 41.644 83.292 1.00 65.61 173 LEU B CA 1
ATOM 3369 C C . LEU B 1 173 ? 37.613 42.956 83.439 1.00 66.85 173 LEU B C 1
ATOM 3370 O O . LEU B 1 173 ? 38.541 43.236 82.680 1.00 67.68 173 LEU B O 1
ATOM 3375 N N . LEU B 1 174 ? 37.219 43.758 84.422 1.00 67.17 174 LEU B N 1
ATOM 3376 C CA . LEU B 1 174 ? 37.856 45.049 84.668 1.00 65.62 174 LEU B CA 1
ATOM 3377 C C . LEU B 1 174 ? 39.009 44.955 85.664 1.00 65.61 174 LEU B C 1
ATOM 3378 O O . LEU B 1 174 ? 38.788 44.923 86.868 1.00 66.07 174 LEU B O 1
ATOM 3383 N N . GLY B 1 175 ? 40.237 44.922 85.150 1.00 65.23 175 GLY B N 1
ATOM 3384 C CA . GLY B 1 175 ? 41.399 44.824 86.015 1.00 65.43 175 GLY B CA 1
ATOM 3385 C C . GLY B 1 175 ? 41.451 43.451 86.653 1.00 66.62 175 GLY B C 1
ATOM 3386 O O . GLY B 1 175 ? 42.221 43.199 87.584 1.00 66.43 175 GLY B O 1
ATOM 3387 N N . ALA B 1 176 ? 40.618 42.554 86.134 1.00 67.63 176 ALA B N 1
ATOM 3388 C CA . ALA B 1 176 ? 40.534 41.188 86.631 1.00 68.84 176 ALA B CA 1
ATOM 3389 C C . ALA B 1 176 ? 40.987 40.157 85.585 1.00 70.21 176 ALA B C 1
ATOM 3390 O O . ALA B 1 176 ? 40.703 40.299 84.386 1.00 69.23 176 ALA B O 1
ATOM 3392 N N . ASP B 1 177 ? 41.692 39.124 86.047 1.00 72.28 177 ASP B N 1
ATOM 3393 C CA . ASP B 1 177 ? 42.166 38.055 85.166 1.00 74.68 177 ASP B CA 1
ATOM 3394 C C . ASP B 1 177 ? 41.066 37.022 84.895 1.00 74.92 177 ASP B C 1
ATOM 3395 O O . ASP B 1 177 ? 39.911 37.207 85.284 1.00 75.32 177 ASP B O 1
ATOM 3400 N N . PHE B 1 178 ? 41.421 35.938 84.217 1.00 75.02 178 PHE B N 1
ATOM 3401 C CA . PHE B 1 178 ? 40.441 34.900 83.930 1.00 74.97 178 PHE B CA 1
ATOM 3402 C C . PHE B 1 178 ? 40.327 33.965 85.136 1.00 74.60 178 PHE B C 1
ATOM 3403 O O . PHE B 1 178 ? 39.320 33.269 85.299 1.00 74.92 178 PHE B O 1
ATOM 3411 N N . ASP B 1 179 ? 41.348 33.959 85.990 1.00 73.75 179 ASP B N 1
ATOM 3412 C CA . ASP B 1 179 ? 41.329 33.091 87.167 1.00 73.46 179 ASP B CA 1
ATOM 3413 C C . ASP B 1 179 ? 40.100 33.345 88.034 1.00 72.75 179 ASP B C 1
ATOM 3414 O O . ASP B 1 179 ? 39.845 32.604 88.982 1.00 73.89 179 ASP B O 1
ATOM 3419 N N . SER B 1 180 ? 39.339 34.388 87.717 1.00 71.10 180 SER B N 1
ATOM 3420 C CA . SER B 1 180 ? 38.134 34.683 88.472 1.00 69.30 180 SER B CA 1
ATOM 3421 C C . SER B 1 180 ? 36.928 34.912 87.570 1.00 68.53 180 SER B C 1
ATOM 3422 O O . SER B 1 180 ? 36.081 35.736 87.872 1.00 68.12 180 SER B O 1
ATOM 3425 N N . SER B 1 181 ? 36.853 34.191 86.457 1.00 67.94 181 SER B N 1
ATOM 3426 C CA . SER B 1 181 ? 35.714 34.332 85.558 1.00 68.27 181 SER B CA 1
ATOM 3427 C C . SER B 1 181 ? 34.682 33.283 85.949 1.00 67.96 181 SER B C 1
ATOM 3428 O O . SER B 1 181 ? 34.303 32.420 85.155 1.00 67.69 181 SER B O 1
ATOM 3431 N N . THR B 1 182 ? 34.263 33.378 87.206 1.00 67.36 182 THR B N 1
ATOM 3432 C CA . THR B 1 182 ? 33.274 32.507 87.818 1.00 67.60 182 THR B CA 1
ATOM 3433 C C . THR B 1 182 ? 32.398 31.721 86.849 1.00 66.49 182 THR B C 1
ATOM 3434 O O . THR B 1 182 ? 32.143 30.535 87.069 1.00 66.51 182 THR B O 1
ATOM 3438 N N . CYS B 1 183 ? 31.923 32.380 85.794 1.00 65.18 183 CYS B N 1
ATOM 3439 C CA . CYS B 1 183 ? 31.075 31.715 84.813 1.00 64.28 183 CYS B CA 1
ATOM 3440 C C . CYS B 1 183 ? 31.634 30.320 84.515 1.00 63.83 183 CYS B C 1
ATOM 3441 O O . CYS B 1 183 ? 30.897 29.333 84.511 1.00 62.89 183 CYS B O 1
ATOM 3444 N N . PHE B 1 184 ? 32.942 30.240 84.296 1.00 63.84 184 PHE B N 1
ATOM 3445 C CA . PHE B 1 184 ? 33.573 28.965 84.014 1.00 64.56 184 PHE B CA 1
ATOM 3446 C C . PHE B 1 184 ? 32.962 27.837 84.829 1.00 65.35 184 PHE B C 1
ATOM 3447 O O . PHE B 1 184 ? 32.714 26.757 84.304 1.00 65.75 184 PHE B O 1
ATOM 3455 N N . HIS B 1 185 ? 32.705 28.087 86.109 1.00 65.54 185 HIS B N 1
ATOM 3456 C CA . HIS B 1 185 ? 32.132 27.062 86.972 1.00 65.50 185 HIS B CA 1
ATOM 3457 C C . HIS B 1 185 ? 30.957 26.294 86.377 1.00 64.20 185 HIS B C 1
ATOM 3458 O O . HIS B 1 185 ? 30.831 25.093 86.606 1.00 63.69 185 HIS B O 1
ATOM 3465 N N . LEU B 1 186 ? 30.106 26.977 85.618 1.00 62.80 186 LEU B N 1
ATOM 3466 C CA . LEU B 1 186 ? 28.962 26.324 84.994 1.00 62.42 186 LEU B CA 1
ATOM 3467 C C . LEU B 1 186 ? 29.432 25.101 84.215 1.00 62.77 186 LEU B C 1
ATOM 3468 O O . LEU B 1 186 ? 28.885 24.007 84.355 1.00 61.97 186 LEU B O 1
ATOM 3473 N N . ALA B 1 187 ? 30.466 25.299 83.409 1.00 63.29 187 ALA B N 1
ATOM 3474 C CA . ALA B 1 187 ? 31.031 24.238 82.588 1.00 64.46 187 ALA B CA 1
ATOM 3475 C C . ALA B 1 187 ? 31.363 22.970 83.347 1.00 65.22 187 ALA B C 1
ATOM 3476 O O . ALA B 1 187 ? 31.160 21.873 82.828 1.00 66.67 187 ALA B O 1
ATOM 3478 N N . GLU B 1 188 ? 31.889 23.104 84.560 1.00 65.03 188 GLU B N 1
ATOM 3479 C CA . GLU B 1 188 ? 32.241 21.919 85.341 1.00 65.67 188 GLU B CA 1
ATOM 3480 C C . GLU B 1 188 ? 31.031 21.065 85.681 1.00 65.12 188 GLU B C 1
ATOM 3481 O O . GLU B 1 188 ? 31.162 19.868 85.925 1.00 65.24 188 GLU B O 1
ATOM 3487 N N . TYR B 1 189 ? 29.857 21.686 85.683 1.00 65.50 189 TYR B N 1
ATOM 3488 C CA . TYR B 1 189 ? 28.611 20.984 85.961 1.00 67.04 189 TYR B CA 1
ATOM 3489 C C . TYR B 1 189 ? 28.163 20.250 84.700 1.00 66.57 189 TYR B C 1
ATOM 3490 O O . TYR B 1 189 ? 27.228 19.442 84.735 1.00 64.59 189 TYR B O 1
ATOM 3499 N N . ARG B 1 190 ? 28.841 20.542 83.592 1.00 65.84 190 ARG B N 1
ATOM 3500 C CA . ARG B 1 190 ? 28.488 19.973 82.297 1.00 64.85 190 ARG B CA 1
ATOM 3501 C C . ARG B 1 190 ? 29.467 19.016 81.616 1.00 65.76 190 ARG B C 1
ATOM 3502 O O . ARG B 1 190 ? 29.284 18.693 80.444 1.00 67.24 190 ARG B O 1
ATOM 3510 N N . ILE B 1 191 ? 30.493 18.561 82.330 1.00 66.02 191 ILE B N 1
ATOM 3511 C CA . ILE B 1 191 ? 31.462 17.632 81.754 1.00 66.42 191 ILE B CA 1
ATOM 3512 C C . ILE B 1 191 ? 31.329 16.253 82.406 1.00 68.09 191 ILE B C 1
ATOM 3513 O O . ILE B 1 191 ? 30.671 16.104 83.430 1.00 68.02 191 ILE B O 1
ATOM 3518 N N . PRO B 1 192 ? 31.967 15.226 81.827 1.00 69.71 192 PRO B N 1
ATOM 3519 C CA . PRO B 1 192 ? 31.867 13.882 82.403 1.00 70.64 192 PRO B CA 1
ATOM 3520 C C . PRO B 1 192 ? 32.415 13.767 83.817 1.00 70.43 192 PRO B C 1
ATOM 3521 O O . PRO B 1 192 ? 31.935 12.960 84.610 1.00 70.87 192 PRO B O 1
ATOM 3525 N N . TYR B 1 193 ? 33.427 14.570 84.124 1.00 70.53 193 TYR B N 1
ATOM 3526 C CA . TYR B 1 193 ? 34.036 14.543 85.448 1.00 70.48 193 TYR B CA 1
ATOM 3527 C C . TYR B 1 193 ? 33.321 15.477 86.407 1.00 70.17 193 TYR B C 1
ATOM 3528 O O . TYR B 1 193 ? 33.067 16.639 86.083 1.00 71.15 193 TYR B O 1
ATOM 3537 N N . GLN B 1 194 ? 33.003 14.960 87.590 1.00 69.33 194 GLN B N 1
ATOM 3538 C CA . GLN B 1 194 ? 32.328 15.730 88.623 1.00 67.21 194 GLN B CA 1
ATOM 3539 C C . GLN B 1 194 ? 32.497 15.056 89.973 1.00 66.22 194 GLN B C 1
ATOM 3540 O O . GLN B 1 194 ? 31.988 13.959 90.185 1.00 67.13 194 GLN B O 1
ATOM 3546 N N . LYS B 1 195 ? 33.225 15.703 90.876 1.00 64.63 195 LYS B N 1
ATOM 3547 C CA . LYS B 1 195 ? 33.422 15.162 92.216 1.00 62.29 195 LYS B CA 1
ATOM 3548 C C . LYS B 1 195 ? 32.446 15.840 93.184 1.00 61.55 195 LYS B C 1
ATOM 3549 O O . LYS B 1 195 ? 32.655 16.978 93.598 1.00 59.86 195 LYS B O 1
ATOM 3555 N N . ILE B 1 196 ? 31.372 15.133 93.526 1.00 61.67 196 ILE B N 1
ATOM 3556 C CA . ILE B 1 196 ? 30.361 15.661 94.432 1.00 62.26 196 ILE B CA 1
ATOM 3557 C C . ILE B 1 196 ? 30.833 15.617 95.873 1.00 62.47 196 ILE B C 1
ATOM 3558 O O . ILE B 1 196 ? 31.402 14.620 96.321 1.00 62.35 196 ILE B O 1
ATOM 3563 N N . ILE B 1 197 ? 30.591 16.703 96.601 1.00 62.58 197 ILE B N 1
ATOM 3564 C CA . ILE B 1 197 ? 30.988 16.768 97.996 1.00 61.54 197 ILE B CA 1
ATOM 3565 C C . ILE B 1 197 ? 29.960 17.457 98.875 1.00 60.27 197 ILE B C 1
ATOM 3566 O O . ILE B 1 197 ? 29.146 18.249 98.401 1.00 59.59 197 ILE B O 1
ATOM 3571 N N . ASN B 1 198 ? 29.999 17.119 100.161 1.00 59.22 198 ASN B N 1
ATOM 3572 C CA . ASN B 1 198 ? 29.113 17.705 101.149 1.00 56.82 198 ASN B CA 1
ATOM 3573 C C . ASN B 1 198 ? 29.826 18.932 101.680 1.00 55.88 198 ASN B C 1
ATOM 3574 O O . ASN B 1 198 ? 31.021 18.897 101.949 1.00 56.24 198 ASN B O 1
ATOM 3579 N N . ARG B 1 199 ? 29.086 20.020 101.805 1.00 54.53 199 ARG B N 1
ATOM 3580 C CA . ARG B 1 199 ? 29.609 21.265 102.324 1.00 52.34 199 ARG B CA 1
ATOM 3581 C C . ARG B 1 199 ? 28.644 21.621 103.433 1.00 51.58 199 ARG B C 1
ATOM 3582 O O . ARG B 1 199 ? 27.672 20.909 103.651 1.00 51.81 199 ARG B O 1
ATOM 3590 N N . GLY B 1 200 ? 28.907 22.714 104.136 1.00 50.79 200 GLY B N 1
ATOM 3591 C CA . GLY B 1 200 ? 28.018 23.119 105.206 1.00 49.46 200 GLY B CA 1
ATOM 3592 C C . GLY B 1 200 ? 28.006 24.622 105.323 1.00 48.65 200 GLY B C 1
ATOM 3593 O O . GLY B 1 200 ? 29.021 25.259 105.077 1.00 48.28 200 GLY B O 1
ATOM 3594 N N . ALA B 1 201 ? 26.863 25.191 105.689 1.00 47.33 201 ALA B N 1
ATOM 3595 C CA . ALA B 1 201 ? 26.754 26.637 105.834 1.00 46.45 201 ALA B CA 1
ATOM 3596 C C . ALA B 1 201 ? 25.609 27.024 106.761 1.00 45.94 201 ALA B C 1
ATOM 3597 O O . ALA B 1 201 ? 24.538 26.427 106.712 1.00 46.61 201 ALA B O 1
ATOM 3599 N N . PRO B 1 202 ? 25.819 28.043 107.612 1.00 46.39 202 PRO B N 1
ATOM 3600 C CA . PRO B 1 202 ? 24.816 28.535 108.564 1.00 46.27 202 PRO B CA 1
ATOM 3601 C C . PRO B 1 202 ? 23.726 29.260 107.780 1.00 46.91 202 PRO B C 1
ATOM 3602 O O . PRO B 1 202 ? 24.013 30.149 106.986 1.00 46.89 202 PRO B O 1
ATOM 3606 N N . ILE B 1 203 ? 22.475 28.904 108.020 1.00 49.30 203 ILE B N 1
ATOM 3607 C CA . ILE B 1 203 ? 21.390 29.480 107.247 1.00 52.61 203 ILE B CA 1
ATOM 3608 C C . ILE B 1 203 ? 20.086 29.649 108.017 1.00 54.18 203 ILE B C 1
ATOM 3609 O O . ILE B 1 203 ? 19.917 29.079 109.091 1.00 53.13 203 ILE B O 1
ATOM 3614 N N . ILE B 1 204 ? 19.170 30.436 107.458 1.00 57.16 204 ILE B N 1
ATOM 3615 C CA . ILE B 1 204 ? 17.881 30.683 108.097 1.00 61.64 204 ILE B CA 1
ATOM 3616 C C . ILE B 1 204 ? 16.728 29.972 107.389 1.00 63.80 204 ILE B C 1
ATOM 3617 O O . ILE B 1 204 ? 16.240 30.432 106.356 1.00 64.01 204 ILE B O 1
ATOM 3622 N N . VAL B 1 205 ? 16.292 28.851 107.951 1.00 66.85 205 VAL B N 1
ATOM 3623 C CA . VAL B 1 205 ? 15.190 28.100 107.370 1.00 68.60 205 VAL B CA 1
ATOM 3624 C C . VAL B 1 205 ? 13.939 28.176 108.228 1.00 69.87 205 VAL B C 1
ATOM 3625 O O . VAL B 1 205 ? 13.932 27.752 109.388 1.00 69.15 205 VAL B O 1
ATOM 3629 N N . GLU B 1 206 ? 12.877 28.713 107.634 1.00 72.21 206 GLU B N 1
ATOM 3630 C CA . GLU B 1 206 ? 11.603 28.870 108.319 1.00 72.88 206 GLU B CA 1
ATOM 3631 C C . GLU B 1 206 ? 11.833 29.793 109.508 1.00 72.88 206 GLU B C 1
ATOM 3632 O O . GLU B 1 206 ? 11.405 29.506 110.625 1.00 72.53 206 GLU B O 1
ATOM 3634 N N . GLY B 1 207 ? 12.518 30.906 109.255 1.00 72.46 207 GLY B N 1
ATOM 3635 C CA . GLY B 1 207 ? 12.801 31.861 110.314 1.00 72.21 207 GLY B CA 1
ATOM 3636 C C . GLY B 1 207 ? 13.472 31.206 111.509 1.00 71.22 207 GLY B C 1
ATOM 3637 O O . GLY B 1 207 ? 12.995 31.299 112.638 1.00 72.02 207 GLY B O 1
ATOM 3638 N N . LYS B 1 208 ? 14.589 30.536 111.259 1.00 69.17 208 LYS B N 1
ATOM 3639 C CA . LYS B 1 208 ? 15.325 29.871 112.317 1.00 66.68 208 LYS B CA 1
ATOM 3640 C C . LYS B 1 208 ? 16.687 29.478 111.771 1.00 64.40 208 LYS B C 1
ATOM 3641 O O . LYS B 1 208 ? 16.808 28.978 110.653 1.00 62.55 208 LYS B O 1
ATOM 3643 N N . ARG B 1 209 ? 17.715 29.724 112.575 1.00 61.63 209 ARG B N 1
ATOM 3644 C CA . ARG B 1 209 ? 19.079 29.413 112.185 1.00 59.36 209 ARG B CA 1
ATOM 3645 C C . ARG B 1 209 ? 19.319 27.921 112.187 1.00 58.73 209 ARG B C 1
ATOM 3646 O O . ARG B 1 209 ? 18.898 27.223 113.103 1.00 59.66 209 ARG B O 1
ATOM 3654 N N . VAL B 1 210 ? 20.026 27.445 111.168 1.00 56.91 210 VAL B N 1
ATOM 3655 C CA . VAL B 1 210 ? 20.334 26.031 111.045 1.00 53.82 210 VAL B CA 1
ATOM 3656 C C . VAL B 1 210 ? 21.605 25.799 110.241 1.00 51.81 210 VAL B C 1
ATOM 3657 O O . VAL B 1 210 ? 21.866 26.486 109.255 1.00 50.86 210 VAL B O 1
ATOM 3661 N N . TRP B 1 211 ? 22.403 24.836 110.681 1.00 49.46 211 TRP B N 1
ATOM 3662 C CA . TRP B 1 211 ? 23.620 24.499 109.968 1.00 49.50 211 TRP B CA 1
ATOM 3663 C C . TRP B 1 211 ? 23.178 23.411 109.002 1.00 49.32 211 TRP B C 1
ATOM 3664 O O . TRP B 1 211 ? 22.895 22.298 109.413 1.00 49.98 211 TRP B O 1
ATOM 3675 N N . LYS B 1 212 ? 23.091 23.751 107.721 1.00 50.09 212 LYS B N 1
ATOM 3676 C CA . LYS B 1 212 ? 22.654 22.812 106.698 1.00 50.73 212 LYS B CA 1
ATOM 3677 C C . LYS B 1 212 ? 23.783 22.303 105.826 1.00 52.64 212 LYS B C 1
ATOM 3678 O O . LYS B 1 212 ? 24.600 23.079 105.341 1.00 54.23 212 LYS B O 1
ATOM 3680 N N . GLU B 1 213 ? 23.829 20.995 105.621 1.00 53.85 213 GLU B N 1
ATOM 3681 C CA . GLU B 1 213 ? 24.848 20.422 104.762 1.00 54.65 213 GLU B CA 1
ATOM 3682 C C . GLU B 1 213 ? 24.197 20.251 103.399 1.00 54.46 213 GLU B C 1
ATOM 3683 O O . GLU B 1 213 ? 22.995 20.009 103.304 1.00 54.59 213 GLU B O 1
ATOM 3689 N N . TYR B 1 214 ? 24.975 20.390 102.339 1.00 53.16 214 TYR B N 1
ATOM 3690 C CA . TYR B 1 214 ? 24.408 20.255 101.018 1.00 52.68 214 TYR B CA 1
ATOM 3691 C C . TYR B 1 214 ? 25.456 19.728 100.069 1.00 52.17 214 TYR B C 1
ATOM 3692 O O . TYR B 1 214 ? 26.626 19.632 100.422 1.00 52.28 214 TYR B O 1
ATOM 3701 N N . LYS B 1 215 ? 25.024 19.376 98.864 1.00 50.86 215 LYS B N 1
ATOM 3702 C CA . LYS B 1 215 ? 25.919 18.830 97.863 1.00 49.88 215 LYS B CA 1
ATOM 3703 C C . LYS B 1 215 ? 26.439 19.913 96.935 1.00 49.20 215 LYS B C 1
ATOM 3704 O O . LYS B 1 215 ? 25.692 20.780 96.496 1.00 47.54 215 LYS B O 1
ATOM 3706 N N . GLU B 1 216 ? 27.732 19.857 96.641 1.00 50.02 216 GLU B N 1
ATOM 3707 C CA . GLU B 1 216 ? 28.341 20.820 95.746 1.00 51.36 216 GLU B CA 1
ATOM 3708 C C . GLU B 1 216 ? 29.516 20.178 95.041 1.00 52.79 216 GLU B C 1
ATOM 3709 O O . GLU B 1 216 ? 30.038 19.160 95.489 1.00 53.99 216 GLU B O 1
ATOM 3715 N N . LEU B 1 217 ? 29.937 20.767 93.934 1.00 54.06 217 LEU B N 1
ATOM 3716 C CA . LEU B 1 217 ? 31.056 20.209 93.199 1.00 57.10 217 LEU B CA 1
ATOM 3717 C C . LEU B 1 217 ? 32.391 20.735 93.714 1.00 58.12 217 LEU B C 1
ATOM 3718 O O . LEU B 1 217 ? 32.512 21.900 94.079 1.00 57.01 217 LEU B O 1
ATOM 3723 N N . GLU B 1 218 ? 33.380 19.849 93.756 1.00 59.81 218 GLU B N 1
ATOM 3724 C CA . GLU B 1 218 ? 34.727 20.192 94.184 1.00 62.17 218 GLU B CA 1
ATOM 3725 C C . GLU B 1 218 ? 35.410 20.801 92.967 1.00 63.49 218 GLU B C 1
ATOM 3726 O O . GLU B 1 218 ? 36.108 20.110 92.225 1.00 64.04 218 GLU B O 1
ATOM 3732 N N . PHE B 1 219 ? 35.185 22.094 92.765 1.00 64.29 219 PHE B N 1
ATOM 3733 C CA . PHE B 1 219 ? 35.750 22.821 91.637 1.00 65.79 219 PHE B CA 1
ATOM 3734 C C . PHE B 1 219 ? 37.254 22.708 91.458 1.00 68.01 219 PHE B C 1
ATOM 3735 O O . PHE B 1 219 ? 37.983 22.243 92.334 1.00 67.52 219 PHE B O 1
ATOM 3743 N N . ARG B 1 220 ? 37.693 23.169 90.294 1.00 70.68 220 ARG B N 1
ATOM 3744 C CA . ARG B 1 220 ? 39.094 23.201 89.906 1.00 73.81 220 ARG B CA 1
ATOM 3745 C C . ARG B 1 220 ? 39.282 24.572 89.265 1.00 75.44 220 ARG B C 1
ATOM 3746 O O . ARG B 1 220 ? 39.336 24.703 88.047 1.00 75.29 220 ARG B O 1
ATOM 3754 N N . GLU B 1 221 ? 39.367 25.596 90.102 1.00 77.35 221 GLU B N 1
ATOM 3755 C CA . GLU B 1 221 ? 39.514 26.963 89.632 1.00 78.59 221 GLU B CA 1
ATOM 3756 C C . GLU B 1 221 ? 40.908 27.285 89.074 1.00 79.00 221 GLU B C 1
ATOM 3757 O O . GLU B 1 221 ? 41.044 28.156 88.217 1.00 78.93 221 GLU B O 1
ATOM 3763 N N . GLU B 1 222 ? 41.936 26.580 89.545 1.00 79.23 222 GLU B N 1
ATOM 3764 C CA . GLU B 1 222 ? 43.303 26.805 89.066 1.00 79.75 222 GLU B CA 1
ATOM 3765 C C . GLU B 1 222 ? 43.346 26.683 87.542 1.00 80.16 222 GLU B C 1
ATOM 3766 O O . GLU B 1 222 ? 43.943 27.516 86.851 1.00 79.96 222 GLU B O 1
ATOM 3772 N N . LEU B 1 223 ? 42.702 25.641 87.023 1.00 80.09 223 LEU B N 1
ATOM 3773 C CA . LEU B 1 223 ? 42.654 25.414 85.584 1.00 80.03 223 LEU B CA 1
ATOM 3774 C C . LEU B 1 223 ? 41.892 26.548 84.907 1.00 80.40 223 LEU B C 1
ATOM 3775 O O . LEU B 1 223 ? 41.847 26.620 83.683 1.00 81.10 223 LEU B O 1
ATOM 3780 N N . PHE B 1 224 ? 41.296 27.434 85.699 1.00 80.74 224 PHE B N 1
ATOM 3781 C CA . PHE B 1 224 ? 40.529 28.542 85.140 1.00 81.10 224 PHE B CA 1
ATOM 3782 C C . PHE B 1 224 ? 41.338 29.521 84.299 1.00 80.64 224 PHE B C 1
ATOM 3783 O O . PHE B 1 224 ? 40.790 30.134 83.381 1.00 80.43 224 PHE B O 1
ATOM 3791 N N . GLN B 1 225 ? 42.627 29.677 84.604 1.00 79.97 225 GLN B N 1
ATOM 3792 C CA . GLN B 1 225 ? 43.472 30.594 83.833 1.00 79.20 225 GLN B CA 1
ATOM 3793 C C . GLN B 1 225 ? 43.820 29.938 82.496 1.00 78.61 225 GLN B C 1
ATOM 3794 O O . GLN B 1 225 ? 43.807 30.581 81.441 1.00 76.50 225 GLN B O 1
ATOM 3800 N N . GLU B 1 226 ? 44.131 28.647 82.558 1.00 78.83 226 GLU B N 1
ATOM 3801 C CA . GLU B 1 226 ? 44.463 27.888 81.368 1.00 79.09 226 GLU B CA 1
ATOM 3802 C C . GLU B 1 226 ? 43.254 27.922 80.436 1.00 79.05 226 GLU B C 1
ATOM 3803 O O . GLU B 1 226 ? 43.393 28.222 79.250 1.00 79.67 226 GLU B O 1
ATOM 3805 N N . VAL B 1 227 ? 42.070 27.629 80.972 1.00 78.75 227 VAL B N 1
ATOM 3806 C CA . VAL B 1 227 ? 40.845 27.640 80.169 1.00 79.44 227 VAL B CA 1
ATOM 3807 C C . VAL B 1 227 ? 40.614 29.005 79.531 1.00 80.05 227 VAL B C 1
ATOM 3808 O O . VAL B 1 227 ? 40.403 29.104 78.323 1.00 80.63 227 VAL B O 1
ATOM 3812 N N . GLY B 1 228 ? 40.647 30.059 80.336 1.00 80.46 228 GLY B N 1
ATOM 3813 C CA . GLY B 1 228 ? 40.454 31.381 79.776 1.00 80.99 228 GLY B CA 1
ATOM 3814 C C . GLY B 1 228 ? 41.493 31.622 78.698 1.00 81.17 228 GLY B C 1
ATOM 3815 O O . GLY B 1 228 ? 41.172 32.076 77.593 1.00 80.66 228 GLY B O 1
ATOM 3816 N N . GLN B 1 229 ? 42.746 31.309 79.030 1.00 81.40 229 GLN B N 1
ATOM 3817 C CA . GLN B 1 229 ? 43.862 31.472 78.105 1.00 80.63 229 GLN B CA 1
ATOM 3818 C C . GLN B 1 229 ? 43.432 30.985 76.734 1.00 79.64 229 GLN B C 1
ATOM 3819 O O . GLN B 1 229 ? 43.241 31.779 75.809 1.00 79.01 229 GLN B O 1
ATOM 3825 N N . ALA B 1 230 ? 43.264 29.671 76.626 1.00 78.59 230 ALA B N 1
ATOM 3826 C CA . ALA B 1 230 ? 42.859 29.047 75.376 1.00 79.60 230 ALA B CA 1
ATOM 3827 C C . ALA B 1 230 ? 41.558 29.617 74.801 1.00 80.27 230 ALA B C 1
ATOM 3828 O O . ALA B 1 230 ? 41.310 29.504 73.600 1.00 81.49 230 ALA B O 1
ATOM 3830 N N . PHE B 1 231 ? 40.725 30.239 75.629 1.00 80.94 231 PHE B N 1
ATOM 3831 C CA . PHE B 1 231 ? 39.478 30.780 75.091 1.00 80.37 231 PHE B CA 1
ATOM 3832 C C . PHE B 1 231 ? 39.692 31.999 74.190 1.00 81.44 231 PHE B C 1
ATOM 3833 O O . PHE B 1 231 ? 38.945 32.213 73.229 1.00 81.88 231 PHE B O 1
ATOM 3841 N N . GLU B 1 232 ? 40.709 32.797 74.504 1.00 83.56 232 GLU B N 1
ATOM 3842 C CA . GLU B 1 232 ? 41.004 33.999 73.727 1.00 84.83 232 GLU B CA 1
ATOM 3843 C C . GLU B 1 232 ? 41.908 33.717 72.533 1.00 84.25 232 GLU B C 1
ATOM 3844 O O . GLU B 1 232 ? 41.962 34.504 71.586 1.00 81.04 232 GLU B O 1
ATOM 3846 N N . ALA B 1 233 ? 42.624 32.597 72.595 1.00 83.34 233 ALA B N 1
ATOM 3847 C CA . ALA B 1 233 ? 43.525 32.203 71.523 1.00 85.57 233 ALA B CA 1
ATOM 3848 C C . ALA B 1 233 ? 42.725 31.918 70.259 1.00 84.79 233 ALA B C 1
ATOM 3849 O O . ALA B 1 233 ? 43.267 31.932 69.156 1.00 85.25 233 ALA B O 1
ATOM 3851 N N . LYS B 1 238 ? 36.933 41.273 72.835 1.00 80.13 238 LYS B N 1
ATOM 3852 C CA . LYS B 1 238 ? 37.487 42.619 72.762 1.00 80.92 238 LYS B CA 1
ATOM 3853 C C . LYS B 1 238 ? 38.507 42.848 73.875 1.00 80.94 238 LYS B C 1
ATOM 3854 O O . LYS B 1 238 ? 38.684 42.001 74.746 1.00 80.49 238 LYS B O 1
ATOM 3856 N N . VAL B 1 239 ? 39.179 43.993 73.829 1.00 81.29 239 VAL B N 1
ATOM 3857 C CA . VAL B 1 239 ? 40.189 44.365 74.818 1.00 81.61 239 VAL B CA 1
ATOM 3858 C C . VAL B 1 239 ? 40.279 45.895 74.819 1.00 82.14 239 VAL B C 1
ATOM 3859 O O . VAL B 1 239 ? 39.562 46.561 74.067 1.00 82.03 239 VAL B O 1
ATOM 3863 N N . GLY B 1 240 ? 41.149 46.446 75.663 1.00 82.28 240 GLY B N 1
ATOM 3864 C CA . GLY B 1 240 ? 41.312 47.890 75.731 1.00 80.96 240 GLY B CA 1
ATOM 3865 C C . GLY B 1 240 ? 41.808 48.321 77.095 1.00 79.32 240 GLY B C 1
ATOM 3866 O O . GLY B 1 240 ? 42.611 47.617 77.715 1.00 78.89 240 GLY B O 1
ATOM 3867 N N . LYS B 1 241 ? 41.344 49.478 77.561 1.00 77.44 241 LYS B N 1
ATOM 3868 C CA . LYS B 1 241 ? 41.743 49.975 78.875 1.00 75.28 241 LYS B CA 1
ATOM 3869 C C . LYS B 1 241 ? 40.741 50.929 79.497 1.00 74.10 241 LYS B C 1
ATOM 3870 O O . LYS B 1 241 ? 40.294 51.884 78.863 1.00 73.28 241 LYS B O 1
ATOM 3876 N N . VAL B 1 242 ? 40.370 50.631 80.738 1.00 73.22 242 VAL B N 1
ATOM 3877 C CA . VAL B 1 242 ? 39.465 51.477 81.506 1.00 72.64 242 VAL B CA 1
ATOM 3878 C C . VAL B 1 242 ? 40.431 52.095 82.500 1.00 71.91 242 VAL B C 1
ATOM 3879 O O . VAL B 1 242 ? 40.984 51.389 83.347 1.00 70.83 242 VAL B O 1
ATOM 3883 N N . GLY B 1 243 ? 40.649 53.401 82.393 1.00 71.04 243 GLY B N 1
ATOM 3884 C CA . GLY B 1 243 ? 41.618 54.018 83.273 1.00 70.40 243 GLY B CA 1
ATOM 3885 C C . GLY B 1 243 ? 42.923 53.334 82.904 1.00 69.99 243 GLY B C 1
ATOM 3886 O O . GLY B 1 243 ? 43.370 53.442 81.768 1.00 68.73 243 GLY B O 1
ATOM 3887 N N . SER B 1 244 ? 43.521 52.603 83.836 1.00 70.61 244 SER B N 1
ATOM 3888 C CA . SER B 1 244 ? 44.769 51.909 83.549 1.00 71.04 244 SER B CA 1
ATOM 3889 C C . SER B 1 244 ? 44.632 50.414 83.816 1.00 71.80 244 SER B C 1
ATOM 3890 O O . SER B 1 244 ? 45.574 49.757 84.256 1.00 71.56 244 SER B O 1
ATOM 3893 N N . ALA B 1 245 ? 43.450 49.876 83.549 1.00 73.11 245 ALA B N 1
ATOM 3894 C CA . ALA B 1 245 ? 43.215 48.455 83.763 1.00 75.07 245 ALA B CA 1
ATOM 3895 C C . ALA B 1 245 ? 43.035 47.743 82.428 1.00 75.76 245 ALA B C 1
ATOM 3896 O O . ALA B 1 245 ? 42.392 48.265 81.509 1.00 75.85 245 ALA B O 1
ATOM 3898 N N . ASN B 1 246 ? 43.616 46.551 82.329 1.00 76.09 246 ASN B N 1
ATOM 3899 C CA . ASN B 1 246 ? 43.527 45.736 81.124 1.00 76.59 246 ASN B CA 1
ATOM 3900 C C . ASN B 1 246 ? 42.180 45.033 81.171 1.00 75.84 246 ASN B C 1
ATOM 3901 O O . ASN B 1 246 ? 41.965 44.133 81.982 1.00 76.14 246 ASN B O 1
ATOM 3906 N N . CYS B 1 247 ? 41.270 45.452 80.299 1.00 75.81 247 CYS B N 1
ATOM 3907 C CA . CYS B 1 247 ? 39.929 44.886 80.289 1.00 75.56 247 CYS B CA 1
ATOM 3908 C C . CYS B 1 247 ? 39.542 44.054 79.071 1.00 74.47 247 CYS B C 1
ATOM 3909 O O . CYS B 1 247 ? 39.583 44.523 77.933 1.00 74.18 247 CYS B O 1
ATOM 3912 N N . ARG B 1 248 ? 39.149 42.815 79.341 1.00 73.00 248 ARG B N 1
ATOM 3913 C CA . ARG B 1 248 ? 38.740 41.879 78.311 1.00 72.89 248 ARG B CA 1
ATOM 3914 C C . ARG B 1 248 ? 37.220 41.708 78.355 1.00 73.13 248 ARG B C 1
ATOM 3915 O O . ARG B 1 248 ? 36.686 41.239 79.357 1.00 73.84 248 ARG B O 1
ATOM 3917 N N . LEU B 1 249 ? 36.522 42.088 77.284 1.00 72.64 249 LEU B N 1
ATOM 3918 C CA . LEU B 1 249 ? 35.064 41.947 77.233 1.00 72.54 249 LEU B CA 1
ATOM 3919 C C . LEU B 1 249 ? 34.592 40.861 76.263 1.00 73.46 249 LEU B C 1
ATOM 3920 O O . LEU B 1 249 ? 34.593 41.065 75.049 1.00 74.32 249 LEU B O 1
ATOM 3925 N N . PHE B 1 250 ? 34.172 39.718 76.799 1.00 74.08 250 PHE B N 1
ATOM 3926 C CA . PHE B 1 250 ? 33.687 38.618 75.971 1.00 73.88 250 PHE B CA 1
ATOM 3927 C C . PHE B 1 250 ? 32.249 38.221 76.308 1.00 74.29 250 PHE B C 1
ATOM 3928 O O . PHE B 1 250 ? 31.599 38.848 77.147 1.00 75.04 250 PHE B O 1
ATOM 3936 N N . SER B 1 251 ? 31.755 37.182 75.639 1.00 73.96 251 SER B N 1
ATOM 3937 C CA . SER B 1 251 ? 30.392 36.719 75.850 1.00 73.63 251 SER B CA 1
ATOM 3938 C C . SER B 1 251 ? 30.360 35.529 76.785 1.00 73.43 251 SER B C 1
ATOM 3939 O O . SER B 1 251 ? 31.221 34.646 76.731 1.00 72.18 251 SER B O 1
ATOM 3942 N N . LEU B 1 252 ? 29.342 35.514 77.635 1.00 73.71 252 LEU B N 1
ATOM 3943 C CA . LEU B 1 252 ? 29.168 34.463 78.618 1.00 73.79 252 LEU B CA 1
ATOM 3944 C C . LEU B 1 252 ? 28.924 33.101 77.986 1.00 73.67 252 LEU B C 1
ATOM 3945 O O . LEU B 1 252 ? 29.647 32.141 78.270 1.00 73.97 252 LEU B O 1
ATOM 3950 N N . THR B 1 253 ? 27.909 33.028 77.128 1.00 73.06 253 THR B N 1
ATOM 3951 C CA . THR B 1 253 ? 27.548 31.781 76.463 1.00 72.84 253 THR B CA 1
ATOM 3952 C C . THR B 1 253 ? 28.734 31.120 75.774 1.00 72.26 253 THR B C 1
ATOM 3953 O O . THR B 1 253 ? 28.980 29.928 75.963 1.00 72.99 253 THR B O 1
ATOM 3957 N N . GLU B 1 254 ? 29.468 31.885 74.974 1.00 71.32 254 GLU B N 1
ATOM 3958 C CA . GLU B 1 254 ? 30.630 31.339 74.288 1.00 71.28 254 GLU B CA 1
ATOM 3959 C C . GLU B 1 254 ? 31.685 30.927 75.316 1.00 70.60 254 GLU B C 1
ATOM 3960 O O . GLU B 1 254 ? 32.154 29.788 75.313 1.00 69.52 254 GLU B O 1
ATOM 3966 N N . ALA B 1 255 ? 32.038 31.860 76.199 1.00 70.56 255 ALA B N 1
ATOM 3967 C CA . ALA B 1 255 ? 33.033 31.636 77.246 1.00 70.07 255 ALA B CA 1
ATOM 3968 C C . ALA B 1 255 ? 32.805 30.318 77.977 1.00 70.06 255 ALA B C 1
ATOM 3969 O O . ALA B 1 255 ? 33.754 29.570 78.245 1.00 69.67 255 ALA B O 1
ATOM 3971 N N . VAL B 1 256 ? 31.545 30.043 78.307 1.00 69.23 256 VAL B N 1
ATOM 3972 C CA . VAL B 1 256 ? 31.190 28.810 78.994 1.00 68.79 256 VAL B CA 1
ATOM 3973 C C . VAL B 1 256 ? 31.447 27.618 78.087 1.00 69.16 256 VAL B C 1
ATOM 3974 O O . VAL B 1 256 ? 32.274 26.758 78.395 1.00 69.75 256 VAL B O 1
ATOM 3978 N N . ASP B 1 257 ? 30.730 27.581 76.966 1.00 68.19 257 ASP B N 1
ATOM 3979 C CA . ASP B 1 257 ? 30.847 26.496 76.010 1.00 66.70 257 ASP B CA 1
ATOM 3980 C C . ASP B 1 257 ? 32.266 25.989 75.814 1.00 67.36 257 ASP B C 1
ATOM 3981 O O . ASP B 1 257 ? 32.495 24.780 75.831 1.00 68.43 257 ASP B O 1
ATOM 3986 N N . PHE B 1 258 ? 33.225 26.896 75.660 1.00 66.68 258 PHE B N 1
ATOM 3987 C CA . PHE B 1 258 ? 34.612 26.485 75.470 1.00 67.33 258 PHE B CA 1
ATOM 3988 C C . PHE B 1 258 ? 35.157 25.657 76.627 1.00 68.11 258 PHE B C 1
ATOM 3989 O O . PHE B 1 258 ? 35.821 24.638 76.408 1.00 68.56 258 PHE B O 1
ATOM 3997 N N . ALA B 1 259 ? 34.904 26.104 77.855 1.00 68.80 259 ALA B N 1
ATOM 3998 C CA . ALA B 1 259 ? 35.382 25.380 79.032 1.00 69.69 259 ALA B CA 1
ATOM 3999 C C . ALA B 1 259 ? 34.870 23.949 78.969 1.00 69.38 259 ALA B C 1
ATOM 4000 O O . ALA B 1 259 ? 35.619 22.997 79.200 1.00 68.21 259 ALA B O 1
ATOM 4002 N N . GLU B 1 260 ? 33.586 23.812 78.648 1.00 69.90 260 GLU B N 1
ATOM 4003 C CA . GLU B 1 260 ? 32.967 22.505 78.537 1.00 70.90 260 GLU B CA 1
ATOM 4004 C C . GLU B 1 260 ? 33.844 21.652 77.631 1.00 72.20 260 GLU B C 1
ATOM 4005 O O . GLU B 1 260 ? 34.213 20.532 77.984 1.00 72.59 260 GLU B O 1
ATOM 4011 N N . LYS B 1 261 ? 34.199 22.199 76.473 1.00 73.57 261 LYS B N 1
ATOM 4012 C CA . LYS B 1 261 ? 35.048 21.483 75.527 1.00 74.78 261 LYS B CA 1
ATOM 4013 C C . LYS B 1 261 ? 36.452 21.302 76.111 1.00 74.92 261 LYS B C 1
ATOM 4014 O O . LYS B 1 261 ? 37.023 20.208 76.054 1.00 74.44 261 LYS B O 1
ATOM 4016 N N . TRP B 1 262 ? 36.993 22.373 76.689 1.00 74.38 262 TRP B N 1
ATOM 4017 C CA . TRP B 1 262 ? 38.327 22.332 77.269 1.00 74.03 262 TRP B CA 1
ATOM 4018 C C . TRP B 1 262 ? 38.453 21.225 78.301 1.00 74.33 262 TRP B C 1
ATOM 4019 O O . TRP B 1 262 ? 39.395 20.435 78.251 1.00 74.84 262 TRP B O 1
ATOM 4030 N N . PHE B 1 263 ? 37.511 21.171 79.239 1.00 73.74 263 PHE B N 1
ATOM 4031 C CA . PHE B 1 263 ? 37.546 20.155 80.289 1.00 73.66 263 PHE B CA 1
ATOM 4032 C C . PHE B 1 263 ? 37.409 18.742 79.728 1.00 73.79 263 PHE B C 1
ATOM 4033 O O . PHE B 1 263 ? 38.243 17.868 79.999 1.00 72.98 263 PHE B O 1
ATOM 4041 N N . ILE B 1 264 ? 36.357 18.525 78.946 1.00 73.60 264 ILE B N 1
ATOM 4042 C CA . ILE B 1 264 ? 36.110 17.227 78.341 1.00 73.18 264 ILE B CA 1
ATOM 4043 C C . ILE B 1 264 ? 37.398 16.679 77.737 1.00 75.11 264 ILE B C 1
ATOM 4044 O O . ILE B 1 264 ? 37.914 15.657 78.188 1.00 73.35 264 ILE B O 1
ATOM 4049 N N . ASN B 1 265 ? 37.922 17.380 76.735 1.00 76.45 265 ASN B N 1
ATOM 4050 C CA . ASN B 1 265 ? 39.160 16.994 76.055 1.00 78.05 265 ASN B CA 1
ATOM 4051 C C . ASN B 1 265 ? 40.403 17.312 76.910 1.00 77.28 265 ASN B C 1
ATOM 4052 O O . ASN B 1 265 ? 41.416 17.814 76.426 1.00 77.45 265 ASN B O 1
ATOM 4057 N N . ASN B 1 266 ? 40.324 16.995 78.197 1.00 76.00 266 ASN B N 1
ATOM 4058 C CA . ASN B 1 266 ? 41.438 17.264 79.100 1.00 76.01 266 ASN B CA 1
ATOM 4059 C C . ASN B 1 266 ? 41.509 16.285 80.282 1.00 75.38 266 ASN B C 1
ATOM 4060 O O . ASN B 1 266 ? 42.598 15.711 80.512 1.00 74.51 266 ASN B O 1
ATOM 4062 N N . LEU C 1 2 ? 29.763 57.486 36.682 1.00 58.24 2 LEU C N 1
ATOM 4063 C CA . LEU C 1 2 ? 29.366 58.674 37.472 1.00 59.02 2 LEU C CA 1
ATOM 4064 C C . LEU C 1 2 ? 28.739 59.777 36.622 1.00 58.86 2 LEU C C 1
ATOM 4065 O O . LEU C 1 2 ? 27.646 60.255 36.927 1.00 57.95 2 LEU C O 1
ATOM 4070 N N . LYS C 1 3 ? 29.450 60.169 35.583 1.00 58.81 3 LYS C N 1
ATOM 4071 C CA . LYS C 1 3 ? 28.998 61.187 34.651 1.00 59.09 3 LYS C CA 1
ATOM 4072 C C . LYS C 1 3 ? 27.569 60.849 34.244 1.00 59.24 3 LYS C C 1
ATOM 4073 O O . LYS C 1 3 ? 26.632 61.608 34.506 1.00 60.18 3 LYS C O 1
ATOM 4075 N N . LYS C 1 4 ? 27.399 59.692 33.623 1.00 58.49 4 LYS C N 1
ATOM 4076 C CA . LYS C 1 4 ? 26.086 59.252 33.206 1.00 57.64 4 LYS C CA 1
ATOM 4077 C C . LYS C 1 4 ? 25.044 59.308 34.325 1.00 57.60 4 LYS C C 1
ATOM 4078 O O . LYS C 1 4 ? 23.899 59.666 34.076 1.00 58.20 4 LYS C O 1
ATOM 4080 N N . ILE C 1 5 ? 25.430 58.967 35.554 1.00 56.80 5 ILE C N 1
ATOM 4081 C CA . ILE C 1 5 ? 24.486 58.994 36.680 1.00 56.19 5 ILE C CA 1
ATOM 4082 C C . ILE C 1 5 ? 24.071 60.420 36.996 1.00 56.07 5 ILE C C 1
ATOM 4083 O O . ILE C 1 5 ? 22.885 60.726 37.114 1.00 55.26 5 ILE C O 1
ATOM 4088 N N . VAL C 1 6 ? 25.068 61.282 37.148 1.00 55.81 6 VAL C N 1
ATOM 4089 C CA . VAL C 1 6 ? 24.837 62.685 37.438 1.00 55.28 6 VAL C CA 1
ATOM 4090 C C . VAL C 1 6 ? 23.934 63.302 36.369 1.00 56.53 6 VAL C C 1
ATOM 4091 O O . VAL C 1 6 ? 22.831 63.760 36.672 1.00 55.39 6 VAL C O 1
ATOM 4095 N N . GLU C 1 7 ? 24.388 63.293 35.119 1.00 56.64 7 GLU C N 1
ATOM 4096 C CA . GLU C 1 7 ? 23.600 63.879 34.046 1.00 58.22 7 GLU C CA 1
ATOM 4097 C C . GLU C 1 7 ? 22.379 63.070 33.620 1.00 58.53 7 GLU C C 1
ATOM 4098 O O . GLU C 1 7 ? 21.866 63.248 32.516 1.00 60.17 7 GLU C O 1
ATOM 4104 N N . SER C 1 8 ? 21.913 62.183 34.493 1.00 56.84 8 SER C N 1
ATOM 4105 C CA . SER C 1 8 ? 20.732 61.384 34.202 1.00 55.65 8 SER C CA 1
ATOM 4106 C C . SER C 1 8 ? 19.792 61.600 35.370 1.00 56.07 8 SER C C 1
ATOM 4107 O O . SER C 1 8 ? 18.614 61.239 35.319 1.00 55.04 8 SER C O 1
ATOM 4110 N N . THR C 1 9 ? 20.334 62.201 36.424 1.00 56.01 9 THR C N 1
ATOM 4111 C CA . THR C 1 9 ? 19.575 62.494 37.627 1.00 56.60 9 THR C CA 1
ATOM 4112 C C . THR C 1 9 ? 19.060 63.931 37.615 1.00 56.75 9 THR C C 1
ATOM 4113 O O . THR C 1 9 ? 19.784 64.883 37.323 1.00 56.06 9 THR C O 1
ATOM 4117 N N . THR C 1 10 ? 17.786 64.061 37.947 1.00 57.01 10 THR C N 1
ATOM 4118 C CA . THR C 1 10 ? 17.097 65.335 37.974 1.00 57.11 10 THR C CA 1
ATOM 4119 C C . THR C 1 10 ? 17.533 66.269 39.121 1.00 57.08 10 THR C C 1
ATOM 4120 O O . THR C 1 10 ? 17.859 67.433 38.896 1.00 56.52 10 THR C O 1
ATOM 4124 N N . PHE C 1 11 ? 17.561 65.743 40.342 1.00 56.75 11 PHE C N 1
ATOM 4125 C CA . PHE C 1 11 ? 17.929 66.505 41.538 1.00 55.53 11 PHE C CA 1
ATOM 4126 C C . PHE C 1 11 ? 18.601 65.521 42.499 1.00 53.41 11 PHE C C 1
ATOM 4127 O O . PHE C 1 11 ? 18.253 64.338 42.534 1.00 53.62 11 PHE C O 1
ATOM 4135 N N . PRO C 1 12 ? 19.565 65.995 43.295 1.00 50.47 12 PRO C N 1
ATOM 4136 C CA . PRO C 1 12 ? 20.271 65.136 44.244 1.00 49.82 12 PRO C CA 1
ATOM 4137 C C . PRO C 1 12 ? 19.346 64.296 45.141 1.00 49.39 12 PRO C C 1
ATOM 4138 O O . PRO C 1 12 ? 18.258 64.742 45.531 1.00 48.80 12 PRO C O 1
ATOM 4142 N N . ARG C 1 13 ? 19.786 63.078 45.454 1.00 47.10 13 ARG C N 1
ATOM 4143 C CA . ARG C 1 13 ? 19.039 62.218 46.355 1.00 46.26 13 ARG C CA 1
ATOM 4144 C C . ARG C 1 13 ? 19.720 62.514 47.682 1.00 44.60 13 ARG C C 1
ATOM 4145 O O . ARG C 1 13 ? 20.930 62.703 47.723 1.00 44.65 13 ARG C O 1
ATOM 4153 N N . THR C 1 14 ? 18.950 62.549 48.758 1.00 42.54 14 THR C N 1
ATOM 4154 C CA . THR C 1 14 ? 19.480 62.870 50.061 1.00 42.47 14 THR C CA 1
ATOM 4155 C C . THR C 1 14 ? 19.135 61.823 51.062 1.00 42.73 14 THR C C 1
ATOM 4156 O O . THR C 1 14 ? 18.330 60.941 50.787 1.00 42.87 14 THR C O 1
ATOM 4160 N N . LYS C 1 15 ? 19.757 61.930 52.239 1.00 41.19 15 LYS C N 1
ATOM 4161 C CA . LYS C 1 15 ? 19.493 61.016 53.328 1.00 41.39 15 LYS C CA 1
ATOM 4162 C C . LYS C 1 15 ? 18.050 61.301 53.735 1.00 42.02 15 LYS C C 1
ATOM 4163 O O . LYS C 1 15 ? 17.322 60.411 54.110 1.00 42.42 15 LYS C O 1
ATOM 4169 N N . GLN C 1 16 ? 17.645 62.557 53.659 1.00 41.90 16 GLN C N 1
ATOM 4170 C CA . GLN C 1 16 ? 16.284 62.937 54.012 1.00 41.87 16 GLN C CA 1
ATOM 4171 C C . GLN C 1 16 ? 15.309 62.445 52.936 1.00 42.07 16 GLN C C 1
ATOM 4172 O O . GLN C 1 16 ? 14.348 61.737 53.225 1.00 42.58 16 GLN C O 1
ATOM 4174 N N . SER C 1 17 ? 15.549 62.819 51.689 1.00 41.71 17 SER C N 1
ATOM 4175 C CA . SER C 1 17 ? 14.676 62.385 50.621 1.00 41.55 17 SER C CA 1
ATOM 4176 C C . SER C 1 17 ? 14.546 60.863 50.701 1.00 42.68 17 SER C C 1
ATOM 4177 O O . SER C 1 17 ? 13.443 60.313 50.712 1.00 42.08 17 SER C O 1
ATOM 4180 N N . ILE C 1 18 ? 15.688 60.192 50.782 1.00 40.98 18 ILE C N 1
ATOM 4181 C CA . ILE C 1 18 ? 15.738 58.747 50.841 1.00 40.31 18 ILE C CA 1
ATOM 4182 C C . ILE C 1 18 ? 15.059 58.183 52.080 1.00 40.96 18 ILE C C 1
ATOM 4183 O O . ILE C 1 18 ? 14.544 57.062 52.055 1.00 40.42 18 ILE C O 1
ATOM 4188 N N . THR C 1 19 ? 15.050 58.954 53.161 1.00 39.57 19 THR C N 1
ATOM 4189 C CA . THR C 1 19 ? 14.387 58.503 54.376 1.00 39.74 19 THR C CA 1
ATOM 4190 C C . THR C 1 19 ? 12.891 58.654 54.141 1.00 42.21 19 THR C C 1
ATOM 4191 O O . THR C 1 19 ? 12.097 57.827 54.581 1.00 41.41 19 THR C O 1
ATOM 4195 N N . GLU C 1 20 ? 12.519 59.724 53.444 1.00 43.84 20 GLU C N 1
ATOM 4196 C CA . GLU C 1 20 ? 11.122 60.001 53.154 1.00 45.63 20 GLU C CA 1
ATOM 4197 C C . GLU C 1 20 ? 10.509 58.899 52.293 1.00 46.59 20 GLU C C 1
ATOM 4198 O O . GLU C 1 20 ? 9.410 58.420 52.577 1.00 46.15 20 GLU C O 1
ATOM 4200 N N . ASP C 1 21 ? 11.230 58.488 51.255 1.00 47.16 21 ASP C N 1
ATOM 4201 C CA . ASP C 1 21 ? 10.740 57.463 50.345 1.00 47.51 21 ASP C CA 1
ATOM 4202 C C . ASP C 1 21 ? 10.644 56.064 50.931 1.00 46.59 21 ASP C C 1
ATOM 4203 O O . ASP C 1 21 ? 9.730 55.320 50.589 1.00 46.96 21 ASP C O 1
ATOM 4208 N N . LEU C 1 22 ? 11.593 55.698 51.788 1.00 46.46 22 LEU C N 1
ATOM 4209 C CA . LEU C 1 22 ? 11.594 54.375 52.416 1.00 46.31 22 LEU C CA 1
ATOM 4210 C C . LEU C 1 22 ? 10.381 54.226 53.323 1.00 45.96 22 LEU C C 1
ATOM 4211 O O . LEU C 1 22 ? 9.792 53.148 53.437 1.00 46.73 22 LEU C O 1
ATOM 4216 N N . LYS C 1 23 ? 10.023 55.318 53.984 1.00 45.29 23 LYS C N 1
ATOM 4217 C CA . LYS C 1 23 ? 8.875 55.310 54.863 1.00 45.11 23 LYS C CA 1
ATOM 4218 C C . LYS C 1 23 ? 7.659 55.231 53.965 1.00 44.45 23 LYS C C 1
ATOM 4219 O O . LYS C 1 23 ? 6.745 54.455 54.213 1.00 44.53 23 LYS C O 1
ATOM 4225 N N . ALA C 1 24 ? 7.676 56.031 52.906 1.00 44.79 24 ALA C N 1
ATOM 4226 C CA . ALA C 1 24 ? 6.598 56.073 51.930 1.00 44.93 24 ALA C CA 1
ATOM 4227 C C . ALA C 1 24 ? 6.351 54.692 51.339 1.00 46.16 24 ALA C C 1
ATOM 4228 O O . ALA C 1 24 ? 5.209 54.290 51.132 1.00 47.65 24 ALA C O 1
ATOM 4230 N N . LEU C 1 25 ? 7.432 53.975 51.062 1.00 46.20 25 LEU C N 1
ATOM 4231 C CA . LEU C 1 25 ? 7.368 52.630 50.502 1.00 45.89 25 LEU C CA 1
ATOM 4232 C C . LEU C 1 25 ? 6.691 51.655 51.455 1.00 45.91 25 LEU C C 1
ATOM 4233 O O . LEU C 1 25 ? 5.926 50.796 51.034 1.00 45.07 25 LEU C O 1
ATOM 4238 N N . GLY C 1 26 ? 6.985 51.784 52.743 1.00 47.74 26 GLY C N 1
ATOM 4239 C CA . GLY C 1 26 ? 6.386 50.893 53.717 1.00 48.52 26 GLY C CA 1
ATOM 4240 C C . GLY C 1 26 ? 7.356 50.377 54.763 1.00 49.73 26 GLY C C 1
ATOM 4241 O O . GLY C 1 26 ? 7.022 49.469 55.516 1.00 50.91 26 GLY C O 1
ATOM 4242 N N . LEU C 1 27 ? 8.564 50.929 54.816 1.00 49.66 27 LEU C N 1
ATOM 4243 C CA . LEU C 1 27 ? 9.518 50.478 55.819 1.00 49.76 27 LEU C CA 1
ATOM 4244 C C . LEU C 1 27 ? 9.137 51.217 57.098 1.00 48.47 27 LEU C C 1
ATOM 4245 O O . LEU C 1 27 ? 8.913 52.430 57.072 1.00 47.83 27 LEU C O 1
ATOM 4250 N N . LYS C 1 28 ? 9.054 50.492 58.209 1.00 46.61 28 LYS C N 1
ATOM 4251 C CA . LYS C 1 28 ? 8.652 51.089 59.475 1.00 45.89 28 LYS C CA 1
ATOM 4252 C C . LYS C 1 28 ? 9.588 50.721 60.618 1.00 45.50 28 LYS C C 1
ATOM 4253 O O . LYS C 1 28 ? 10.381 49.785 60.502 1.00 47.11 28 LYS C O 1
ATOM 4255 N N . LYS C 1 29 ? 9.482 51.450 61.724 1.00 44.03 29 LYS C N 1
ATOM 4256 C CA . LYS C 1 29 ? 10.322 51.195 62.885 1.00 43.23 29 LYS C CA 1
ATOM 4257 C C . LYS C 1 29 ? 10.188 49.747 63.347 1.00 43.16 29 LYS C C 1
ATOM 4258 O O . LYS C 1 29 ? 9.166 49.105 63.121 1.00 45.49 29 LYS C O 1
ATOM 4260 N N . GLY C 1 30 ? 11.235 49.222 63.972 1.00 42.87 30 GLY C N 1
ATOM 4261 C CA . GLY C 1 30 ? 11.188 47.865 64.480 1.00 43.14 30 GLY C CA 1
ATOM 4262 C C . GLY C 1 30 ? 11.157 46.712 63.497 1.00 45.89 30 GLY C C 1
ATOM 4263 O O . GLY C 1 30 ? 11.126 45.552 63.911 1.00 48.22 30 GLY C O 1
ATOM 4264 N N . MET C 1 31 ? 11.164 46.989 62.202 1.00 46.86 31 MET C N 1
ATOM 4265 C CA . MET C 1 31 ? 11.162 45.887 61.246 1.00 47.55 31 MET C CA 1
ATOM 4266 C C . MET C 1 31 ? 12.521 45.207 61.186 1.00 46.96 31 MET C C 1
ATOM 4267 O O . MET C 1 31 ? 13.536 45.790 61.542 1.00 46.83 31 MET C O 1
ATOM 4272 N N . THR C 1 32 ? 12.524 43.964 60.730 1.00 46.33 32 THR C N 1
ATOM 4273 C CA . THR C 1 32 ? 13.753 43.207 60.553 1.00 46.42 32 THR C CA 1
ATOM 4274 C C . THR C 1 32 ? 13.763 42.993 59.050 1.00 46.35 32 THR C C 1
ATOM 4275 O O . THR C 1 32 ? 12.984 42.208 58.506 1.00 46.08 32 THR C O 1
ATOM 4279 N N . VAL C 1 33 ? 14.650 43.698 58.371 1.00 44.98 33 VAL C N 1
ATOM 4280 C CA . VAL C 1 33 ? 14.670 43.609 56.931 1.00 42.85 33 VAL C CA 1
ATOM 4281 C C . VAL C 1 33 ? 15.991 43.214 56.288 1.00 41.26 33 VAL C C 1
ATOM 4282 O O . VAL C 1 33 ? 17.051 43.722 56.649 1.00 41.42 33 VAL C O 1
ATOM 4286 N N . LEU C 1 34 ? 15.896 42.289 55.335 1.00 39.93 34 LEU C N 1
ATOM 4287 C CA . LEU C 1 34 ? 17.038 41.804 54.565 1.00 38.74 34 LEU C CA 1
ATOM 4288 C C . LEU C 1 34 ? 17.076 42.643 53.285 1.00 37.47 34 LEU C C 1
ATOM 4289 O O . LEU C 1 34 ? 16.203 42.533 52.431 1.00 37.51 34 LEU C O 1
ATOM 4294 N N . VAL C 1 35 ? 18.096 43.480 53.160 1.00 37.63 35 VAL C N 1
ATOM 4295 C CA . VAL C 1 35 ? 18.227 44.375 52.013 1.00 37.22 35 VAL C CA 1
ATOM 4296 C C . VAL C 1 35 ? 19.167 43.937 50.876 1.00 36.65 35 VAL C C 1
ATOM 4297 O O . VAL C 1 35 ? 20.274 43.449 51.106 1.00 36.13 35 VAL C O 1
ATOM 4301 N N . HIS C 1 36 ? 18.697 44.117 49.647 1.00 35.00 36 HIS C N 1
ATOM 4302 C CA . HIS C 1 36 ? 19.484 43.835 48.456 1.00 35.63 36 HIS C CA 1
ATOM 4303 C C . HIS C 1 36 ? 19.401 45.157 47.720 1.00 36.61 36 HIS C C 1
ATOM 4304 O O . HIS C 1 36 ? 18.321 45.579 47.307 1.00 37.60 36 HIS C O 1
ATOM 4311 N N . SER C 1 37 ? 20.538 45.822 47.565 1.00 36.61 37 SER C N 1
ATOM 4312 C CA . SER C 1 37 ? 20.530 47.136 46.944 1.00 37.95 37 SER C CA 1
ATOM 4313 C C . SER C 1 37 ? 21.435 47.378 45.762 1.00 38.17 37 SER C C 1
ATOM 4314 O O . SER C 1 37 ? 22.311 46.583 45.445 1.00 37.54 37 SER C O 1
ATOM 4317 N N . SER C 1 38 ? 21.183 48.515 45.122 1.00 38.44 38 SER C N 1
ATOM 4318 C CA . SER C 1 38 ? 21.958 49.008 44.001 1.00 38.93 38 SER C CA 1
ATOM 4319 C C . SER C 1 38 ? 22.044 50.518 44.205 1.00 39.58 38 SER C C 1
ATOM 4320 O O . SER C 1 38 ? 21.037 51.215 44.118 1.00 40.69 38 SER C O 1
ATOM 4323 N N . LEU C 1 39 ? 23.237 51.025 44.490 1.00 40.05 39 LEU C N 1
ATOM 4324 C CA . LEU C 1 39 ? 23.425 52.452 44.703 1.00 39.47 39 LEU C CA 1
ATOM 4325 C C . LEU C 1 39 ? 23.066 53.342 43.502 1.00 39.68 39 LEU C C 1
ATOM 4326 O O . LEU C 1 39 ? 22.307 54.299 43.647 1.00 40.59 39 LEU C O 1
ATOM 4331 N N . SER C 1 40 ? 23.601 53.036 42.324 1.00 39.60 40 SER C N 1
ATOM 4332 C CA . SER C 1 40 ? 23.340 53.853 41.139 1.00 40.62 40 SER C CA 1
ATOM 4333 C C . SER C 1 40 ? 21.877 53.907 40.666 1.00 41.16 40 SER C C 1
ATOM 4334 O O . SER C 1 40 ? 21.452 54.891 40.058 1.00 41.07 40 SER C O 1
ATOM 4337 N N . SER C 1 41 ? 21.112 52.854 40.941 1.00 39.58 41 SER C N 1
ATOM 4338 C CA . SER C 1 41 ? 19.717 52.811 40.526 1.00 40.32 41 SER C CA 1
ATOM 4339 C C . SER C 1 41 ? 18.897 53.912 41.192 1.00 41.25 41 SER C C 1
ATOM 4340 O O . SER C 1 41 ? 17.796 54.237 40.747 1.00 40.94 41 SER C O 1
ATOM 4343 N N . ILE C 1 42 ? 19.423 54.476 42.272 1.00 39.97 42 ILE C N 1
ATOM 4344 C CA . ILE C 1 42 ? 18.717 55.524 42.977 1.00 39.20 42 ILE C CA 1
ATOM 4345 C C . ILE C 1 42 ? 18.957 56.853 42.265 1.00 39.33 42 ILE C C 1
ATOM 4346 O O . ILE C 1 42 ? 18.187 57.803 42.410 1.00 39.55 42 ILE C O 1
ATOM 4351 N N . GLY C 1 43 ? 20.003 56.901 41.450 1.00 38.57 43 GLY C N 1
ATOM 4352 C CA . GLY C 1 43 ? 20.333 58.137 40.774 1.00 38.14 43 GLY C CA 1
ATOM 4353 C C . GLY C 1 43 ? 21.360 58.765 41.696 1.00 39.16 43 GLY C C 1
ATOM 4354 O O . GLY C 1 43 ? 21.558 58.266 42.804 1.00 37.29 43 GLY C O 1
ATOM 4355 N N . TRP C 1 44 ? 22.007 59.848 41.281 1.00 40.23 44 TRP C N 1
ATOM 4356 C CA . TRP C 1 44 ? 23.020 60.463 42.132 1.00 41.37 44 TRP C CA 1
ATOM 4357 C C . TRP C 1 44 ? 22.544 60.847 43.528 1.00 42.98 44 TRP C C 1
ATOM 4358 O O . TRP C 1 44 ? 21.625 61.660 43.679 1.00 43.62 44 TRP C O 1
ATOM 4369 N N . VAL C 1 45 ? 23.178 60.273 44.551 1.00 42.80 45 VAL C N 1
ATOM 4370 C CA . VAL C 1 45 ? 22.811 60.590 45.927 1.00 43.94 45 VAL C CA 1
ATOM 4371 C C . VAL C 1 45 ? 23.979 61.265 46.616 1.00 44.05 45 VAL C C 1
ATOM 4372 O O . VAL C 1 45 ? 25.128 60.844 46.478 1.00 43.93 45 VAL C O 1
ATOM 4376 N N . ASN C 1 46 ? 23.675 62.323 47.358 1.00 43.70 46 ASN C N 1
ATOM 4377 C CA . ASN C 1 46 ? 24.700 63.074 48.071 1.00 44.34 46 ASN C CA 1
ATOM 4378 C C . ASN C 1 46 ? 25.182 62.301 49.290 1.00 42.20 46 ASN C C 1
ATOM 4379 O O . ASN C 1 46 ? 24.439 62.080 50.238 1.00 40.97 46 ASN C O 1
ATOM 4384 N N . GLY C 1 47 ? 26.443 61.894 49.252 1.00 40.92 47 GLY C N 1
ATOM 4385 C CA . GLY C 1 47 ? 27.008 61.126 50.344 1.00 38.85 47 GLY C CA 1
ATOM 4386 C C . GLY C 1 47 ? 26.989 59.641 50.010 1.00 38.50 47 GLY C C 1
ATOM 4387 O O . GLY C 1 47 ? 27.301 58.800 50.858 1.00 38.42 47 GLY C O 1
ATOM 4388 N N . GLY C 1 48 ? 26.612 59.323 48.773 1.00 36.11 48 GLY C N 1
ATOM 4389 C CA . GLY C 1 48 ? 26.557 57.941 48.322 1.00 38.35 48 GLY C CA 1
ATOM 4390 C C . GLY C 1 48 ? 26.085 56.878 49.314 1.00 39.83 48 GLY C C 1
ATOM 4391 O O . GLY C 1 48 ? 25.061 57.032 49.987 1.00 40.65 48 GLY C O 1
ATOM 4392 N N . ALA C 1 49 ? 26.855 55.796 49.401 1.00 39.52 49 ALA C N 1
ATOM 4393 C CA . ALA C 1 49 ? 26.556 54.669 50.276 1.00 39.76 49 ALA C CA 1
ATOM 4394 C C . ALA C 1 49 ? 26.215 54.994 51.721 1.00 40.32 49 ALA C C 1
ATOM 4395 O O . ALA C 1 49 ? 25.279 54.409 52.274 1.00 39.15 49 ALA C O 1
ATOM 4397 N N . VAL C 1 50 ? 26.958 55.901 52.350 1.00 38.99 50 VAL C N 1
ATOM 4398 C CA . VAL C 1 50 ? 26.656 56.211 53.745 1.00 39.28 50 VAL C CA 1
ATOM 4399 C C . VAL C 1 50 ? 25.276 56.856 53.867 1.00 40.22 50 VAL C C 1
ATOM 4400 O O . VAL C 1 50 ? 24.521 56.542 54.792 1.00 40.92 50 VAL C O 1
ATOM 4404 N N . ALA C 1 51 ? 24.946 57.747 52.933 1.00 38.81 51 ALA C N 1
ATOM 4405 C CA . ALA C 1 51 ? 23.653 58.420 52.948 1.00 37.62 51 ALA C CA 1
ATOM 4406 C C . ALA C 1 51 ? 22.548 57.369 53.062 1.00 37.99 51 ALA C C 1
ATOM 4407 O O . ALA C 1 51 ? 21.710 57.423 53.960 1.00 38.34 51 ALA C O 1
ATOM 4409 N N . VAL C 1 52 ? 22.583 56.399 52.155 1.00 36.41 52 VAL C N 1
ATOM 4410 C CA . VAL C 1 52 ? 21.605 55.326 52.122 1.00 34.01 52 VAL C CA 1
ATOM 4411 C C . VAL C 1 52 ? 21.617 54.460 53.383 1.00 34.95 52 VAL C C 1
ATOM 4412 O O . VAL C 1 52 ? 20.559 54.127 53.919 1.00 36.16 52 VAL C O 1
ATOM 4416 N N . ILE C 1 53 ? 22.800 54.087 53.858 1.00 33.42 53 ILE C N 1
ATOM 4417 C CA . ILE C 1 53 ? 22.883 53.258 55.054 1.00 34.23 53 ILE C CA 1
ATOM 4418 C C . ILE C 1 53 ? 22.209 53.963 56.228 1.00 35.95 53 ILE C C 1
ATOM 4419 O O . ILE C 1 53 ? 21.428 53.371 56.974 1.00 34.25 53 ILE C O 1
ATOM 4424 N N . GLN C 1 54 ? 22.508 55.244 56.379 1.00 35.94 54 GLN C N 1
ATOM 4425 C CA . GLN C 1 54 ? 21.944 56.011 57.465 1.00 36.30 54 GLN C CA 1
ATOM 4426 C C . GLN C 1 54 ? 20.426 56.123 57.359 1.00 37.25 54 GLN C C 1
ATOM 4427 O O . GLN C 1 54 ? 19.728 56.018 58.368 1.00 37.95 54 GLN C O 1
ATOM 4433 N N . ALA C 1 55 ? 19.918 56.310 56.142 1.00 36.16 55 ALA C N 1
ATOM 4434 C CA . ALA C 1 55 ? 18.477 56.429 55.920 1.00 36.28 55 ALA C CA 1
ATOM 4435 C C . ALA C 1 55 ? 17.778 55.179 56.440 1.00 36.15 55 ALA C C 1
ATOM 4436 O O . ALA C 1 55 ? 16.840 55.258 57.226 1.00 37.89 55 ALA C O 1
ATOM 4438 N N . LEU C 1 56 ? 18.246 54.021 56.004 1.00 36.66 56 LEU C N 1
ATOM 4439 C CA . LEU C 1 56 ? 17.670 52.768 56.449 1.00 37.95 56 LEU C CA 1
ATOM 4440 C C . LEU C 1 56 ? 17.680 52.698 57.972 1.00 39.46 56 LEU C C 1
ATOM 4441 O O . LEU C 1 56 ? 16.690 52.316 58.585 1.00 40.03 56 LEU C O 1
ATOM 4446 N N . ILE C 1 57 ? 18.799 53.074 58.583 1.00 40.89 57 ILE C N 1
ATOM 4447 C CA . ILE C 1 57 ? 18.913 53.052 60.034 1.00 41.06 57 ILE C CA 1
ATOM 4448 C C . ILE C 1 57 ? 17.998 54.068 60.719 1.00 43.43 57 ILE C C 1
ATOM 4449 O O . ILE C 1 57 ? 17.519 53.821 61.827 1.00 43.36 57 ILE C O 1
ATOM 4454 N N . ASP C 1 58 ? 17.745 55.203 60.075 1.00 44.91 58 ASP C N 1
ATOM 4455 C CA . ASP C 1 58 ? 16.861 56.198 60.677 1.00 47.54 58 ASP C CA 1
ATOM 4456 C C . ASP C 1 58 ? 15.418 55.701 60.640 1.00 48.82 58 ASP C C 1
ATOM 4457 O O . ASP C 1 58 ? 14.636 55.972 61.550 1.00 49.35 58 ASP C O 1
ATOM 4462 N N . VAL C 1 59 ? 15.063 54.978 59.587 1.00 47.32 59 VAL C N 1
ATOM 4463 C CA . VAL C 1 59 ? 13.713 54.469 59.481 1.00 47.20 59 VAL C CA 1
ATOM 4464 C C . VAL C 1 59 ? 13.479 53.355 60.508 1.00 49.05 59 VAL C C 1
ATOM 4465 O O . VAL C 1 59 ? 12.577 53.428 61.346 1.00 50.29 59 VAL C O 1
ATOM 4469 N N . VAL C 1 60 ? 14.326 52.341 60.452 1.00 48.94 60 VAL C N 1
ATOM 4470 C CA . VAL C 1 60 ? 14.234 51.185 61.321 1.00 48.62 60 VAL C CA 1
ATOM 4471 C C . VAL C 1 60 ? 14.425 51.424 62.818 1.00 49.57 60 VAL C C 1
ATOM 4472 O O . VAL C 1 60 ? 13.752 50.783 63.632 1.00 49.44 60 VAL C O 1
ATOM 4476 N N . THR C 1 61 ? 15.324 52.334 63.190 1.00 49.51 61 THR C N 1
ATOM 4477 C CA . THR C 1 61 ? 15.577 52.614 64.607 1.00 50.21 61 THR C CA 1
ATOM 4478 C C . THR C 1 61 ? 16.319 51.433 65.226 1.00 50.96 61 THR C C 1
ATOM 4479 O O . THR C 1 61 ? 16.385 50.355 64.635 1.00 49.93 61 THR C O 1
ATOM 4483 N N . GLU C 1 62 ? 16.883 51.633 66.409 1.00 52.44 62 GLU C N 1
ATOM 4484 C CA . GLU C 1 62 ? 17.596 50.558 67.074 1.00 54.81 62 GLU C CA 1
ATOM 4485 C C . GLU C 1 62 ? 16.669 49.390 67.388 1.00 55.40 62 GLU C C 1
ATOM 4486 O O . GLU C 1 62 ? 17.130 48.272 67.630 1.00 54.06 62 GLU C O 1
ATOM 4492 N N . GLU C 1 63 ? 15.361 49.651 67.380 1.00 56.13 63 GLU C N 1
ATOM 4493 C CA . GLU C 1 63 ? 14.368 48.620 67.681 1.00 56.93 63 GLU C CA 1
ATOM 4494 C C . GLU C 1 63 ? 14.335 47.604 66.553 1.00 55.78 63 GLU C C 1
ATOM 4495 O O . GLU C 1 63 ? 14.099 46.412 66.767 1.00 54.69 63 GLU C O 1
ATOM 4501 N N . GLY C 1 64 ? 14.580 48.088 65.344 1.00 54.83 64 GLY C N 1
ATOM 4502 C CA . GLY C 1 64 ? 14.575 47.203 64.204 1.00 54.28 64 GLY C CA 1
ATOM 4503 C C . GLY C 1 64 ? 15.953 46.651 63.914 1.00 53.57 64 GLY C C 1
ATOM 4504 O O . GLY C 1 64 ? 16.940 47.018 64.549 1.00 53.43 64 GLY C O 1
ATOM 4505 N N . THR C 1 65 ? 16.010 45.758 62.942 1.00 52.21 65 THR C N 1
ATOM 4506 C CA . THR C 1 65 ? 17.254 45.141 62.540 1.00 52.11 65 THR C CA 1
ATOM 4507 C C . THR C 1 65 ? 17.304 45.185 61.022 1.00 50.94 65 THR C C 1
ATOM 4508 O O . THR C 1 65 ? 16.271 45.106 60.355 1.00 50.87 65 THR C O 1
ATOM 4512 N N . ILE C 1 66 ? 18.506 45.348 60.484 1.00 48.96 66 ILE C N 1
ATOM 4513 C CA . ILE C 1 66 ? 18.710 45.366 59.043 1.00 47.19 66 ILE C CA 1
ATOM 4514 C C . ILE C 1 66 ? 19.768 44.307 58.802 1.00 45.95 66 ILE C C 1
ATOM 4515 O O . ILE C 1 66 ? 20.780 44.255 59.508 1.00 46.38 66 ILE C O 1
ATOM 4520 N N . VAL C 1 67 ? 19.510 43.443 57.828 1.00 41.86 67 VAL C N 1
ATOM 4521 C CA . VAL C 1 67 ? 20.429 42.372 57.473 1.00 38.16 67 VAL C CA 1
ATOM 4522 C C . VAL C 1 67 ? 20.724 42.506 55.990 1.00 36.98 67 VAL C C 1
ATOM 4523 O O . VAL C 1 67 ? 19.906 43.011 55.230 1.00 34.78 67 VAL C O 1
ATOM 4527 N N . MET C 1 68 ? 21.896 42.043 55.584 1.00 33.99 68 MET C N 1
ATOM 4528 C CA . MET C 1 68 ? 22.289 42.091 54.190 1.00 31.97 68 MET C CA 1
ATOM 4529 C C . MET C 1 68 ? 23.253 40.957 53.976 1.00 31.74 68 MET C C 1
ATOM 4530 O O . MET C 1 68 ? 23.990 40.588 54.884 1.00 31.82 68 MET C O 1
ATOM 4535 N N . PRO C 1 69 ? 23.257 40.381 52.771 1.00 31.41 69 PRO C N 1
ATOM 4536 C CA . PRO C 1 69 ? 24.185 39.282 52.484 1.00 29.14 69 PRO C CA 1
ATOM 4537 C C . PRO C 1 69 ? 25.607 39.837 52.339 1.00 30.37 69 PRO C C 1
ATOM 4538 O O . PRO C 1 69 ? 25.801 40.937 51.833 1.00 30.87 69 PRO C O 1
ATOM 4542 N N . SER C 1 70 ? 26.599 39.097 52.815 1.00 31.48 70 SER C N 1
ATOM 4543 C CA . SER C 1 70 ? 27.986 39.539 52.718 1.00 30.75 70 SER C CA 1
ATOM 4544 C C . SER C 1 70 ? 28.856 38.369 52.289 1.00 32.67 70 SER C C 1
ATOM 4545 O O . SER C 1 70 ? 29.874 38.059 52.907 1.00 34.24 70 SER C O 1
ATOM 4548 N N . GLN C 1 71 ? 28.421 37.721 51.216 1.00 34.51 71 GLN C N 1
ATOM 4549 C CA . GLN C 1 71 ? 29.095 36.563 50.655 1.00 35.65 71 GLN C CA 1
ATOM 4550 C C . GLN C 1 71 ? 30.540 36.825 50.274 1.00 35.43 71 GLN C C 1
ATOM 4551 O O . GLN C 1 71 ? 30.909 37.953 49.928 1.00 34.70 71 GLN C O 1
ATOM 4557 N N . SER C 1 72 ? 31.351 35.774 50.359 1.00 31.31 72 SER C N 1
ATOM 4558 C CA . SER C 1 72 ? 32.764 35.832 50.019 1.00 31.30 72 SER C CA 1
ATOM 4559 C C . SER C 1 72 ? 33.093 34.516 49.317 1.00 32.15 72 SER C C 1
ATOM 4560 O O . SER C 1 72 ? 33.910 33.726 49.772 1.00 31.19 72 SER C O 1
ATOM 4563 N N . VAL C 1 73 ? 32.424 34.308 48.195 1.00 34.30 73 VAL C N 1
ATOM 4564 C CA . VAL C 1 73 ? 32.538 33.111 47.374 1.00 35.48 73 VAL C CA 1
ATOM 4565 C C . VAL C 1 73 ? 33.915 32.756 46.841 1.00 34.80 73 VAL C C 1
ATOM 4566 O O . VAL C 1 73 ? 34.131 31.635 46.393 1.00 34.60 73 VAL C O 1
ATOM 4570 N N . GLU C 1 74 ? 34.840 33.703 46.882 1.00 36.15 74 GLU C N 1
ATOM 4571 C CA . GLU C 1 74 ? 36.192 33.456 46.408 1.00 37.34 74 GLU C CA 1
ATOM 4572 C C . GLU C 1 74 ? 36.904 32.421 47.290 1.00 36.94 74 GLU C C 1
ATOM 4573 O O . GLU C 1 74 ? 37.874 31.809 46.871 1.00 39.23 74 GLU C O 1
ATOM 4579 N N . LEU C 1 75 ? 36.427 32.239 48.515 1.00 35.91 75 LEU C N 1
ATOM 4580 C CA . LEU C 1 75 ? 37.013 31.274 49.440 1.00 37.24 75 LEU C CA 1
ATOM 4581 C C . LEU C 1 75 ? 36.476 29.856 49.205 1.00 38.33 75 LEU C C 1
ATOM 4582 O O . LEU C 1 75 ? 35.817 29.253 50.066 1.00 35.64 75 LEU C O 1
ATOM 4587 N N . SER C 1 76 ? 36.792 29.327 48.027 1.00 38.94 76 SER C N 1
ATOM 4588 C CA . SER C 1 76 ? 36.332 28.015 47.615 1.00 39.54 76 SER C CA 1
ATOM 4589 C C . SER C 1 76 ? 37.399 27.250 46.834 1.00 41.02 76 SER C C 1
ATOM 4590 O O . SER C 1 76 ? 38.481 27.778 46.569 1.00 39.68 76 SER C O 1
ATOM 4593 N N . ASP C 1 77 ? 37.086 26.007 46.471 1.00 41.55 77 ASP C N 1
ATOM 4594 C CA . ASP C 1 77 ? 38.021 25.165 45.726 1.00 42.22 77 ASP C CA 1
ATOM 4595 C C . ASP C 1 77 ? 38.167 25.692 44.294 1.00 42.14 77 ASP C C 1
ATOM 4596 O O . ASP C 1 77 ? 37.191 25.869 43.575 1.00 38.86 77 ASP C O 1
ATOM 4601 N N . PRO C 1 78 ? 39.406 25.936 43.866 1.00 43.72 78 PRO C N 1
ATOM 4602 C CA . PRO C 1 78 ? 39.716 26.452 42.534 1.00 46.27 78 PRO C CA 1
ATOM 4603 C C . PRO C 1 78 ? 39.426 25.479 41.412 1.00 49.56 78 PRO C C 1
ATOM 4604 O O . PRO C 1 78 ? 39.456 25.849 40.240 1.00 49.26 78 PRO C O 1
ATOM 4608 N N . LYS C 1 79 ? 39.147 24.232 41.770 1.00 53.14 79 LYS C N 1
ATOM 4609 C CA . LYS C 1 79 ? 38.852 23.215 40.771 1.00 56.40 79 LYS C CA 1
ATOM 4610 C C . LYS C 1 79 ? 37.622 23.608 39.968 1.00 57.16 79 LYS C C 1
ATOM 4611 O O . LYS C 1 79 ? 37.389 23.079 38.888 1.00 58.51 79 LYS C O 1
ATOM 4617 N N . GLU C 1 80 ? 36.843 24.546 40.493 1.00 58.89 80 GLU C N 1
ATOM 4618 C CA . GLU C 1 80 ? 35.633 24.967 39.809 1.00 61.05 80 GLU C CA 1
ATOM 4619 C C . GLU C 1 80 ? 35.491 26.460 39.556 1.00 60.40 80 GLU C C 1
ATOM 4620 O O . GLU C 1 80 ? 34.382 26.983 39.435 1.00 60.35 80 GLU C O 1
ATOM 4626 N N . TRP C 1 81 ? 36.617 27.150 39.474 1.00 58.89 81 TRP C N 1
ATOM 4627 C CA . TRP C 1 81 ? 36.567 28.567 39.185 1.00 58.37 81 TRP C CA 1
ATOM 4628 C C . TRP C 1 81 ? 36.454 28.649 37.675 1.00 59.70 81 TRP C C 1
ATOM 4629 O O . TRP C 1 81 ? 36.996 27.804 36.967 1.00 59.97 81 TRP C O 1
ATOM 4640 N N . GLY C 1 82 ? 35.753 29.662 37.181 1.00 61.14 82 GLY C N 1
ATOM 4641 C CA . GLY C 1 82 ? 35.603 29.805 35.745 1.00 62.71 82 GLY C CA 1
ATOM 4642 C C . GLY C 1 82 ? 35.520 31.246 35.282 1.00 63.51 82 GLY C C 1
ATOM 4643 O O . GLY C 1 82 ? 35.371 31.509 34.083 1.00 62.96 82 GLY C O 1
ATOM 4644 N N . ASN C 1 83 ? 35.614 32.178 36.228 1.00 63.25 83 ASN C N 1
ATOM 4645 C CA . ASN C 1 83 ? 35.551 33.599 35.909 1.00 64.18 83 ASN C CA 1
ATOM 4646 C C . ASN C 1 83 ? 36.582 34.434 36.646 1.00 63.52 83 ASN C C 1
ATOM 4647 O O . ASN C 1 83 ? 36.226 35.250 37.492 1.00 65.12 83 ASN C O 1
ATOM 4652 N N . PRO C 1 84 ? 37.869 34.272 36.315 1.00 62.40 84 PRO C N 1
ATOM 4653 C CA . PRO C 1 84 ? 38.406 33.364 35.301 1.00 62.05 84 PRO C CA 1
ATOM 4654 C C . PRO C 1 84 ? 38.891 32.035 35.858 1.00 61.49 84 PRO C C 1
ATOM 4655 O O . PRO C 1 84 ? 39.022 31.857 37.068 1.00 61.48 84 PRO C O 1
ATOM 4659 N N . PRO C 1 85 ? 39.145 31.070 34.970 1.00 61.22 85 PRO C N 1
ATOM 4660 C CA . PRO C 1 85 ? 39.631 29.769 35.424 1.00 59.86 85 PRO C CA 1
ATOM 4661 C C . PRO C 1 85 ? 41.108 30.008 35.689 1.00 58.98 85 PRO C C 1
ATOM 4662 O O . PRO C 1 85 ? 41.672 30.994 35.219 1.00 59.24 85 PRO C O 1
ATOM 4666 N N . VAL C 1 86 ? 41.737 29.112 36.426 1.00 58.00 86 VAL C N 1
ATOM 4667 C CA . VAL C 1 86 ? 43.152 29.243 36.751 1.00 57.50 86 VAL C CA 1
ATOM 4668 C C . VAL C 1 86 ? 43.850 27.953 36.299 1.00 56.36 86 VAL C C 1
ATOM 4669 O O . VAL C 1 86 ? 43.207 26.914 36.157 1.00 55.26 86 VAL C O 1
ATOM 4673 N N . PRO C 1 87 ? 45.164 28.010 36.031 1.00 56.11 87 PRO C N 1
ATOM 4674 C CA . PRO C 1 87 ? 45.884 26.808 35.600 1.00 56.11 87 PRO C CA 1
ATOM 4675 C C . PRO C 1 87 ? 45.756 25.666 36.616 1.00 56.39 87 PRO C C 1
ATOM 4676 O O . PRO C 1 87 ? 46.065 25.841 37.792 1.00 55.61 87 PRO C O 1
ATOM 4680 N N . GLU C 1 88 ? 45.310 24.498 36.168 1.00 57.79 88 GLU C N 1
ATOM 4681 C CA . GLU C 1 88 ? 45.170 23.374 37.077 1.00 59.61 88 GLU C CA 1
ATOM 4682 C C . GLU C 1 88 ? 46.464 23.170 37.872 1.00 59.50 88 GLU C C 1
ATOM 4683 O O . GLU C 1 88 ? 46.448 22.663 38.999 1.00 58.56 88 GLU C O 1
ATOM 4689 N N . GLU C 1 89 ? 47.584 23.592 37.289 1.00 59.43 89 GLU C N 1
ATOM 4690 C CA . GLU C 1 89 ? 48.887 23.453 37.936 1.00 59.16 89 GLU C CA 1
ATOM 4691 C C . GLU C 1 89 ? 48.989 24.301 39.200 1.00 58.63 89 GLU C C 1
ATOM 4692 O O . GLU C 1 89 ? 49.934 24.156 39.969 1.00 58.62 89 GLU C O 1
ATOM 4698 N N . TRP C 1 90 ? 48.016 25.183 39.404 1.00 57.20 90 TRP C N 1
ATOM 4699 C CA . TRP C 1 90 ? 48.005 26.092 40.548 1.00 56.02 90 TRP C CA 1
ATOM 4700 C C . TRP C 1 90 ? 47.116 25.650 41.700 1.00 55.25 90 TRP C C 1
ATOM 4701 O O . TRP C 1 90 ? 47.326 26.050 42.840 1.00 56.47 90 TRP C O 1
ATOM 4712 N N . TRP C 1 91 ? 46.110 24.843 41.394 1.00 53.03 91 TRP C N 1
ATOM 4713 C CA . TRP C 1 91 ? 45.149 24.381 42.391 1.00 51.85 91 TRP C CA 1
ATOM 4714 C C . TRP C 1 91 ? 45.648 23.977 43.770 1.00 50.63 91 TRP C C 1
ATOM 4715 O O . TRP C 1 91 ? 45.046 24.356 44.768 1.00 50.33 91 TRP C O 1
ATOM 4726 N N . ASP C 1 92 ? 46.737 23.218 43.831 1.00 49.92 92 ASP C N 1
ATOM 4727 C CA . ASP C 1 92 ? 47.293 22.762 45.113 1.00 49.98 92 ASP C CA 1
ATOM 4728 C C . ASP C 1 92 ? 47.908 23.850 45.972 1.00 47.94 92 ASP C C 1
ATOM 4729 O O . ASP C 1 92 ? 47.693 23.901 47.181 1.00 48.46 92 ASP C O 1
ATOM 4734 N N . ILE C 1 93 ? 48.699 24.714 45.349 1.00 46.73 93 ILE C N 1
ATOM 4735 C CA . ILE C 1 93 ? 49.314 25.815 46.088 1.00 43.80 93 ILE C CA 1
ATOM 4736 C C . ILE C 1 93 ? 48.172 26.745 46.502 1.00 43.95 93 ILE C C 1
ATOM 4737 O O . ILE C 1 93 ? 48.242 27.416 47.534 1.00 44.34 93 ILE C O 1
ATOM 4742 N N . ILE C 1 94 ? 47.121 26.794 45.697 1.00 42.17 94 ILE C N 1
ATOM 4743 C CA . ILE C 1 94 ? 46.059 27.680 46.070 1.00 40.09 94 ILE C CA 1
ATOM 4744 C C . ILE C 1 94 ? 45.306 27.269 47.310 1.00 40.26 94 ILE C C 1
ATOM 4745 O O . ILE C 1 94 ? 45.177 28.056 48.249 1.00 40.37 94 ILE C O 1
ATOM 4750 N N . ARG C 1 95 ? 44.902 26.000 47.349 1.00 39.99 95 ARG C N 1
ATOM 4751 C CA . ARG C 1 95 ? 44.115 25.465 48.459 1.00 40.41 95 ARG C CA 1
ATOM 4752 C C . ARG C 1 95 ? 44.951 25.626 49.671 1.00 39.90 95 ARG C C 1
ATOM 4753 O O . ARG C 1 95 ? 44.425 25.972 50.679 1.00 40.34 95 ARG C O 1
ATOM 4761 N N . GLU C 1 96 ? 46.253 25.353 49.567 1.00 37.64 96 GLU C N 1
ATOM 4762 C CA . GLU C 1 96 ? 47.123 25.443 50.724 1.00 39.12 96 GLU C CA 1
ATOM 4763 C C . GLU C 1 96 ? 47.593 26.818 51.223 1.00 37.97 96 GLU C C 1
ATOM 4764 O O . GLU C 1 96 ? 47.975 26.931 52.383 1.00 35.56 96 GLU C O 1
ATOM 4770 N N . SER C 1 97 ? 47.591 27.844 50.372 1.00 35.19 97 SER C N 1
ATOM 4771 C CA . SER C 1 97 ? 48.082 29.133 50.827 1.00 33.37 97 SER C CA 1
ATOM 4772 C C . SER C 1 97 ? 46.982 30.184 50.868 1.00 33.02 97 SER C C 1
ATOM 4773 O O . SER C 1 97 ? 47.194 31.328 51.270 1.00 33.97 97 SER C O 1
ATOM 4776 N N . MET C 1 98 ? 45.776 29.767 50.505 1.00 33.07 98 MET C N 1
ATOM 4777 C CA . MET C 1 98 ? 44.640 30.655 50.500 1.00 32.23 98 MET C CA 1
ATOM 4778 C C . MET C 1 98 ? 44.338 31.119 51.905 1.00 32.60 98 MET C C 1
ATOM 4779 O O . MET C 1 98 ? 44.117 30.299 52.786 1.00 32.17 98 MET C O 1
ATOM 4784 N N . PRO C 1 99 ? 44.357 32.442 52.143 1.00 33.45 99 PRO C N 1
ATOM 4785 C CA . PRO C 1 99 ? 44.060 32.917 53.497 1.00 32.05 99 PRO C CA 1
ATOM 4786 C C . PRO C 1 99 ? 42.688 32.385 53.963 1.00 33.35 99 PRO C C 1
ATOM 4787 O O . PRO C 1 99 ? 41.750 32.245 53.169 1.00 31.90 99 PRO C O 1
ATOM 4791 N N . ALA C 1 100 ? 42.581 32.086 55.251 1.00 33.63 100 ALA C N 1
ATOM 4792 C CA . ALA C 1 100 ? 41.331 31.587 55.792 1.00 33.79 100 ALA C CA 1
ATOM 4793 C C . ALA C 1 100 ? 40.353 32.725 55.927 1.00 33.56 100 ALA C C 1
ATOM 4794 O O . ALA C 1 100 ? 40.749 33.885 56.019 1.00 34.02 100 ALA C O 1
ATOM 4796 N N . TYR C 1 101 ? 39.073 32.374 55.939 1.00 33.81 101 TYR C N 1
ATOM 4797 C CA . TYR C 1 101 ? 37.995 33.331 56.103 1.00 32.64 101 TYR C CA 1
ATOM 4798 C C . TYR C 1 101 ? 38.028 33.865 57.517 1.00 33.00 101 TYR C C 1
ATOM 4799 O O . TYR C 1 101 ? 38.317 33.129 58.462 1.00 32.87 101 TYR C O 1
ATOM 4808 N N . ASN C 1 102 ? 37.735 35.149 57.659 1.00 33.14 102 ASN C N 1
ATOM 4809 C CA . ASN C 1 102 ? 37.686 35.771 58.968 1.00 33.59 102 ASN C CA 1
ATOM 4810 C C . ASN C 1 102 ? 36.701 36.912 58.905 1.00 33.19 102 ASN C C 1
ATOM 4811 O O . ASN C 1 102 ? 37.036 37.999 58.440 1.00 33.98 102 ASN C O 1
ATOM 4816 N N . SER C 1 103 ? 35.490 36.639 59.377 1.00 33.05 103 SER C N 1
ATOM 4817 C CA . SER C 1 103 ? 34.381 37.588 59.419 1.00 32.34 103 SER C CA 1
ATOM 4818 C C . SER C 1 103 ? 34.753 39.039 59.682 1.00 30.35 103 SER C C 1
ATOM 4819 O O . SER C 1 103 ? 34.007 39.942 59.335 1.00 30.06 103 SER C O 1
ATOM 4822 N N . ASN C 1 104 ? 35.902 39.261 60.301 1.00 30.35 104 ASN C N 1
ATOM 4823 C CA . ASN C 1 104 ? 36.336 40.612 60.582 1.00 32.72 104 ASN C CA 1
ATOM 4824 C C . ASN C 1 104 ? 36.995 41.328 59.416 1.00 33.26 104 ASN C C 1
ATOM 4825 O O . ASN C 1 104 ? 37.051 42.545 59.418 1.00 32.80 104 ASN C O 1
ATOM 4830 N N . TYR C 1 105 ? 37.500 40.597 58.423 1.00 32.99 105 TYR C N 1
ATOM 4831 C CA . TYR C 1 105 ? 38.139 41.276 57.302 1.00 32.61 105 TYR C CA 1
ATOM 4832 C C . TYR C 1 105 ? 37.994 40.691 55.903 1.00 32.79 105 TYR C C 1
ATOM 4833 O O . TYR C 1 105 ? 38.312 41.361 54.935 1.00 33.04 105 TYR C O 1
ATOM 4842 N N . THR C 1 106 ? 37.511 39.465 55.766 1.00 31.88 106 THR C N 1
ATOM 4843 C CA . THR C 1 106 ? 37.370 38.915 54.424 1.00 31.24 106 THR C CA 1
ATOM 4844 C C . THR C 1 106 ? 36.429 39.771 53.579 1.00 32.88 106 THR C C 1
ATOM 4845 O O . THR C 1 106 ? 35.256 39.939 53.899 1.00 33.46 106 THR C O 1
ATOM 4849 N N . PRO C 1 107 ? 36.941 40.329 52.480 1.00 34.37 107 PRO C N 1
ATOM 4850 C CA . PRO C 1 107 ? 36.076 41.157 51.641 1.00 32.34 107 PRO C CA 1
ATOM 4851 C C . PRO C 1 107 ? 34.968 40.340 51.021 1.00 33.98 107 PRO C C 1
ATOM 4852 O O . PRO C 1 107 ? 35.066 39.123 50.914 1.00 35.66 107 PRO C O 1
ATOM 4856 N N . THR C 1 108 ? 33.905 41.019 50.623 1.00 35.75 108 THR C N 1
ATOM 4857 C CA . THR C 1 108 ? 32.763 40.373 49.994 1.00 36.78 108 THR C CA 1
ATOM 4858 C C . THR C 1 108 ? 32.992 40.247 48.479 1.00 39.62 108 THR C C 1
ATOM 4859 O O . THR C 1 108 ? 33.847 40.915 47.896 1.00 38.92 108 THR C O 1
ATOM 4863 N N . THR C 1 109 ? 32.229 39.373 47.845 1.00 41.69 109 THR C N 1
ATOM 4864 C CA . THR C 1 109 ? 32.363 39.194 46.417 1.00 44.95 109 THR C CA 1
ATOM 4865 C C . THR C 1 109 ? 31.947 40.496 45.735 1.00 46.01 109 THR C C 1
ATOM 4866 O O . THR C 1 109 ? 31.246 41.316 46.335 1.00 47.77 109 THR C O 1
ATOM 4870 N N . ARG C 1 110 ? 32.387 40.689 44.494 1.00 47.27 110 ARG C N 1
ATOM 4871 C CA . ARG C 1 110 ? 32.091 41.911 43.747 1.00 49.02 110 ARG C CA 1
ATOM 4872 C C . ARG C 1 110 ? 30.610 42.289 43.599 1.00 48.50 110 ARG C C 1
ATOM 4873 O O . ARG C 1 110 ? 30.213 43.425 43.868 1.00 48.84 110 ARG C O 1
ATOM 4875 N N . GLY C 1 111 ? 29.791 41.334 43.189 1.00 47.81 111 GLY C N 1
ATOM 4876 C CA . GLY C 1 111 ? 28.381 41.614 42.999 1.00 47.46 111 GLY C CA 1
ATOM 4877 C C . GLY C 1 111 ? 27.518 41.929 44.212 1.00 47.90 111 GLY C C 1
ATOM 4878 O O . GLY C 1 111 ? 26.304 42.061 44.066 1.00 50.32 111 GLY C O 1
ATOM 4879 N N . MET C 1 112 ? 28.101 42.035 45.405 1.00 46.80 112 MET C N 1
ATOM 4880 C CA . MET C 1 112 ? 27.294 42.351 46.590 1.00 45.78 112 MET C CA 1
ATOM 4881 C C . MET C 1 112 ? 26.876 43.823 46.587 1.00 44.56 112 MET C C 1
ATOM 4882 O O . MET C 1 112 ? 25.843 44.186 47.164 1.00 43.21 112 MET C O 1
ATOM 4887 N N . GLY C 1 113 ? 27.693 44.661 45.946 1.00 41.53 113 GLY C N 1
ATOM 4888 C CA . GLY C 1 113 ? 27.392 46.075 45.867 1.00 40.55 113 GLY C CA 1
ATOM 4889 C C . GLY C 1 113 ? 28.165 46.908 46.865 1.00 40.24 113 GLY C C 1
ATOM 4890 O O . GLY C 1 113 ? 28.609 46.399 47.898 1.00 39.85 113 GLY C O 1
ATOM 4891 N N . GLN C 1 114 ? 28.302 48.198 46.569 1.00 39.38 114 GLN C N 1
ATOM 4892 C CA . GLN C 1 114 ? 29.051 49.091 47.438 1.00 40.60 114 GLN C CA 1
ATOM 4893 C C . GLN C 1 114 ? 28.436 49.370 48.787 1.00 38.07 114 GLN C C 1
ATOM 4894 O O . GLN C 1 114 ? 29.154 49.637 49.744 1.00 38.01 114 GLN C O 1
ATOM 4900 N N . ILE C 1 115 ? 27.112 49.311 48.868 1.00 36.93 115 ILE C N 1
ATOM 4901 C CA . ILE C 1 115 ? 26.438 49.562 50.134 1.00 33.20 115 ILE C CA 1
ATOM 4902 C C . ILE C 1 115 ? 26.752 48.422 51.101 1.00 32.58 115 ILE C C 1
ATOM 4903 O O . ILE C 1 115 ? 26.988 48.658 52.279 1.00 33.05 115 ILE C O 1
ATOM 4908 N N . VAL C 1 116 ? 26.774 47.192 50.598 1.00 32.48 116 VAL C N 1
ATOM 4909 C CA . VAL C 1 116 ? 27.083 46.046 51.439 1.00 32.78 116 VAL C CA 1
ATOM 4910 C C . VAL C 1 116 ? 28.539 46.088 51.835 1.00 33.86 116 VAL C C 1
ATOM 4911 O O . VAL C 1 116 ? 28.889 45.759 52.957 1.00 33.25 116 VAL C O 1
ATOM 4915 N N . GLU C 1 117 ? 29.388 46.488 50.898 1.00 36.62 117 GLU C N 1
ATOM 4916 C CA . GLU C 1 117 ? 30.825 46.571 51.141 1.00 39.24 117 GLU C CA 1
ATOM 4917 C C . GLU C 1 117 ? 31.127 47.540 52.282 1.00 38.04 117 GLU C C 1
ATOM 4918 O O . GLU C 1 117 ? 31.960 47.268 53.146 1.00 39.04 117 GLU C O 1
ATOM 4924 N N . LEU C 1 118 ? 30.436 48.671 52.288 1.00 37.42 118 LEU C N 1
ATOM 4925 C CA . LEU C 1 118 ? 30.639 49.669 53.319 1.00 38.72 118 LEU C CA 1
ATOM 4926 C C . LEU C 1 118 ? 29.879 49.296 54.582 1.00 38.89 118 LEU C C 1
ATOM 4927 O O . LEU C 1 118 ? 30.350 49.510 55.693 1.00 37.91 118 LEU C O 1
ATOM 4932 N N . PHE C 1 119 ? 28.696 48.730 54.399 1.00 38.42 119 PHE C N 1
ATOM 4933 C CA . PHE C 1 119 ? 27.865 48.351 55.516 1.00 37.42 119 PHE C CA 1
ATOM 4934 C C . PHE C 1 119 ? 28.506 47.324 56.443 1.00 38.09 119 PHE C C 1
ATOM 4935 O O . PHE C 1 119 ? 28.332 47.390 57.659 1.00 38.17 119 PHE C O 1
ATOM 4943 N N . ARG C 1 120 ? 29.264 46.393 55.881 1.00 36.51 120 ARG C N 1
ATOM 4944 C CA . ARG C 1 120 ? 29.877 45.359 56.700 1.00 38.98 120 ARG C CA 1
ATOM 4945 C C . ARG C 1 120 ? 30.936 45.865 57.663 1.00 40.00 120 ARG C C 1
ATOM 4946 O O . ARG C 1 120 ? 31.377 45.126 58.543 1.00 41.56 120 ARG C O 1
ATOM 4954 N N . SER C 1 121 ? 31.351 47.115 57.507 1.00 41.32 121 SER C N 1
ATOM 4955 C CA . SER C 1 121 ? 32.362 47.658 58.393 1.00 41.71 121 SER C CA 1
ATOM 4956 C C . SER C 1 121 ? 31.785 48.828 59.175 1.00 42.27 121 SER C C 1
ATOM 4957 O O . SER C 1 121 ? 32.485 49.469 59.958 1.00 44.32 121 SER C O 1
ATOM 4960 N N . TYR C 1 122 ? 30.498 49.091 58.968 1.00 41.51 122 TYR C N 1
ATOM 4961 C CA . TYR C 1 122 ? 29.812 50.180 59.652 1.00 41.05 122 TYR C CA 1
ATOM 4962 C C . TYR C 1 122 ? 29.766 49.929 61.164 1.00 41.51 122 TYR C C 1
ATOM 4963 O O . TYR C 1 122 ? 29.758 48.787 61.612 1.00 39.52 122 TYR C O 1
ATOM 4972 N N . PRO C 1 123 ? 29.745 51.002 61.971 1.00 42.69 123 PRO C N 1
ATOM 4973 C CA . PRO C 1 123 ? 29.694 50.884 63.430 1.00 43.17 123 PRO C CA 1
ATOM 4974 C C . PRO C 1 123 ? 28.667 49.879 63.952 1.00 43.74 123 PRO C C 1
ATOM 4975 O O . PRO C 1 123 ? 27.490 49.911 63.586 1.00 41.06 123 PRO C O 1
ATOM 4979 N N . GLU C 1 124 ? 29.146 49.000 64.827 1.00 44.38 124 GLU C N 1
ATOM 4980 C CA . GLU C 1 124 ? 28.362 47.949 65.458 1.00 45.66 124 GLU C CA 1
ATOM 4981 C C . GLU C 1 124 ? 27.460 47.126 64.543 1.00 44.83 124 GLU C C 1
ATOM 4982 O O . GLU C 1 124 ? 26.259 46.987 64.775 1.00 45.65 124 GLU C O 1
ATOM 4988 N N . VAL C 1 125 ? 28.070 46.583 63.497 1.00 42.94 125 VAL C N 1
ATOM 4989 C CA . VAL C 1 125 ? 27.391 45.719 62.555 1.00 40.92 125 VAL C CA 1
ATOM 4990 C C . VAL C 1 125 ? 28.162 44.424 62.703 1.00 40.71 125 VAL C C 1
ATOM 4991 O O . VAL C 1 125 ? 29.387 44.423 62.644 1.00 41.41 125 VAL C O 1
ATOM 4995 N N . LYS C 1 126 ? 27.451 43.330 62.938 1.00 40.11 126 LYS C N 1
ATOM 4996 C CA . LYS C 1 126 ? 28.096 42.042 63.115 1.00 39.39 126 LYS C CA 1
ATOM 4997 C C . LYS C 1 126 ? 27.929 41.207 61.855 1.00 39.73 126 LYS C C 1
ATOM 4998 O O . LYS C 1 126 ? 27.031 41.459 61.042 1.00 39.29 126 LYS C O 1
ATOM 5000 N N . ARG C 1 127 ? 28.794 40.206 61.715 1.00 38.26 127 ARG C N 1
ATOM 5001 C CA . ARG C 1 127 ? 28.804 39.345 60.546 1.00 39.02 127 ARG C CA 1
ATOM 5002 C C . ARG C 1 127 ? 28.867 37.860 60.952 1.00 39.48 127 ARG C C 1
ATOM 5003 O O . ARG C 1 127 ? 29.773 37.450 61.668 1.00 39.98 127 ARG C O 1
ATOM 5011 N N . SER C 1 128 ? 27.910 37.052 60.500 1.00 39.39 128 SER C N 1
ATOM 5012 C CA . SER C 1 128 ? 27.927 35.623 60.829 1.00 39.61 128 SER C CA 1
ATOM 5013 C C . SER C 1 128 ? 29.260 34.989 60.380 1.00 39.64 128 SER C C 1
ATOM 5014 O O . SER C 1 128 ? 30.010 35.580 59.609 1.00 40.78 128 SER C O 1
ATOM 5017 N N . ASN C 1 129 ? 29.541 33.777 60.840 1.00 39.75 129 ASN C N 1
ATOM 5018 C CA . ASN C 1 129 ? 30.810 33.137 60.529 1.00 40.44 129 ASN C CA 1
ATOM 5019 C C . ASN C 1 129 ? 30.891 32.123 59.395 1.00 40.55 129 ASN C C 1
ATOM 5020 O O . ASN C 1 129 ? 31.680 31.200 59.473 1.00 41.39 129 ASN C O 1
ATOM 5025 N N . HIS C 1 130 ? 30.104 32.271 58.336 1.00 40.80 130 HIS C N 1
ATOM 5026 C CA . HIS C 1 130 ? 30.208 31.312 57.239 1.00 38.54 130 HIS C CA 1
ATOM 5027 C C . HIS C 1 130 ? 31.209 31.851 56.219 1.00 38.61 130 HIS C C 1
ATOM 5028 O O . HIS C 1 130 ? 31.156 33.020 55.849 1.00 38.17 130 HIS C O 1
ATOM 5035 N N . PRO C 1 131 ? 32.145 31.005 55.762 1.00 38.30 131 PRO C N 1
ATOM 5036 C CA . PRO C 1 131 ? 33.158 31.415 54.787 1.00 37.72 131 PRO C CA 1
ATOM 5037 C C . PRO C 1 131 ? 32.677 31.813 53.388 1.00 37.21 131 PRO C C 1
ATOM 5038 O O . PRO C 1 131 ? 33.369 32.560 52.710 1.00 39.99 131 PRO C O 1
ATOM 5042 N N . ASN C 1 132 ? 31.523 31.336 52.936 1.00 36.44 132 ASN C N 1
ATOM 5043 C CA . ASN C 1 132 ? 31.062 31.733 51.601 1.00 35.22 132 ASN C CA 1
ATOM 5044 C C . ASN C 1 132 ? 29.753 32.490 51.585 1.00 34.33 132 ASN C C 1
ATOM 5045 O O . ASN C 1 132 ? 29.602 33.425 50.805 1.00 35.50 132 ASN C O 1
ATOM 5050 N N . TYR C 1 133 ? 28.815 32.097 52.446 1.00 33.11 133 TYR C N 1
ATOM 5051 C CA . TYR C 1 133 ? 27.495 32.722 52.496 1.00 33.39 133 TYR C CA 1
ATOM 5052 C C . TYR C 1 133 ? 27.154 33.480 53.777 1.00 33.72 133 TYR C C 1
ATOM 5053 O O . TYR C 1 133 ? 26.017 33.417 54.251 1.00 34.24 133 TYR C O 1
ATOM 5062 N N . SER C 1 134 ? 28.113 34.201 54.342 1.00 33.00 134 SER C N 1
ATOM 5063 C CA . SER C 1 134 ? 27.838 34.958 55.551 1.00 31.87 134 SER C CA 1
ATOM 5064 C C . SER C 1 134 ? 26.793 36.052 55.297 1.00 33.74 134 SER C C 1
ATOM 5065 O O . SER C 1 134 ? 26.324 36.248 54.173 1.00 32.47 134 SER C O 1
ATOM 5068 N N . PHE C 1 135 ? 26.421 36.737 56.373 1.00 34.96 135 PHE C N 1
ATOM 5069 C CA . PHE C 1 135 ? 25.483 37.850 56.348 1.00 34.76 135 PHE C CA 1
ATOM 5070 C C . PHE C 1 135 ? 25.995 38.821 57.405 1.00 35.99 135 PHE C C 1
ATOM 5071 O O . PHE C 1 135 ? 26.738 38.434 58.315 1.00 34.64 135 PHE C O 1
ATOM 5079 N N . VAL C 1 136 ? 25.595 40.081 57.283 1.00 37.69 136 VAL C N 1
ATOM 5080 C CA . VAL C 1 136 ? 25.978 41.110 58.236 1.00 38.17 136 VAL C CA 1
ATOM 5081 C C . VAL C 1 136 ? 24.667 41.688 58.747 1.00 39.99 136 VAL C C 1
ATOM 5082 O O . VAL C 1 136 ? 23.667 41.711 58.024 1.00 40.45 136 VAL C O 1
ATOM 5086 N N . ALA C 1 137 ? 24.653 42.136 59.995 1.00 40.99 137 ALA C N 1
ATOM 5087 C CA . ALA C 1 137 ? 23.425 42.670 60.560 1.00 41.42 137 ALA C CA 1
ATOM 5088 C C . ALA C 1 137 ? 23.663 43.727 61.621 1.00 41.92 137 ALA C C 1
ATOM 5089 O O . ALA C 1 137 ? 24.621 43.662 62.385 1.00 41.09 137 ALA C O 1
ATOM 5091 N N . TRP C 1 138 ? 22.754 44.692 61.656 1.00 42.90 138 TRP C N 1
ATOM 5092 C CA . TRP C 1 138 ? 22.786 45.822 62.575 1.00 44.06 138 TRP C CA 1
ATOM 5093 C C . TRP C 1 138 ? 21.454 45.846 63.328 1.00 46.36 138 TRP C C 1
ATOM 5094 O O . TRP C 1 138 ? 20.412 45.510 62.746 1.00 47.04 138 TRP C O 1
ATOM 5105 N N . GLY C 1 139 ? 21.469 46.232 64.606 1.00 45.94 139 GLY C N 1
ATOM 5106 C CA . GLY C 1 139 ? 20.217 46.292 65.344 1.00 45.84 139 GLY C CA 1
ATOM 5107 C C . GLY C 1 139 ? 19.963 45.260 66.424 1.00 47.24 139 GLY C C 1
ATOM 5108 O O . GLY C 1 139 ? 20.820 44.434 66.743 1.00 49.46 139 GLY C O 1
ATOM 5109 N N . LYS C 1 140 ? 18.744 45.307 66.956 1.00 48.97 140 LYS C N 1
ATOM 5110 C CA . LYS C 1 140 ? 18.275 44.455 68.050 1.00 49.52 140 LYS C CA 1
ATOM 5111 C C . LYS C 1 140 ? 18.432 42.946 67.983 1.00 50.35 140 LYS C C 1
ATOM 5112 O O . LYS C 1 140 ? 18.712 42.309 68.990 1.00 49.69 140 LYS C O 1
ATOM 5114 N N . HIS C 1 141 ? 18.269 42.361 66.808 1.00 51.22 141 HIS C N 1
ATOM 5115 C CA . HIS C 1 141 ? 18.370 40.915 66.705 1.00 51.22 141 HIS C CA 1
ATOM 5116 C C . HIS C 1 141 ? 19.598 40.369 66.002 1.00 50.76 141 HIS C C 1
ATOM 5117 O O . HIS C 1 141 ? 19.653 39.182 65.680 1.00 48.76 141 HIS C O 1
ATOM 5124 N N . LYS C 1 142 ? 20.585 41.226 65.781 1.00 50.73 142 LYS C N 1
ATOM 5125 C CA . LYS C 1 142 ? 21.791 40.810 65.076 1.00 51.79 142 LYS C CA 1
ATOM 5126 C C . LYS C 1 142 ? 22.516 39.589 65.647 1.00 52.95 142 LYS C C 1
ATOM 5127 O O . LYS C 1 142 ? 22.851 38.659 64.899 1.00 50.12 142 LYS C O 1
ATOM 5133 N N . ASN C 1 143 ? 22.764 39.584 66.956 1.00 53.91 143 ASN C N 1
ATOM 5134 C CA . ASN C 1 143 ? 23.464 38.450 67.568 1.00 55.45 143 ASN C CA 1
ATOM 5135 C C . ASN C 1 143 ? 22.606 37.204 67.472 1.00 55.33 143 ASN C C 1
ATOM 5136 O O . ASN C 1 143 ? 23.125 36.100 67.317 1.00 55.49 143 ASN C O 1
ATOM 5141 N N . LYS C 1 144 ? 21.291 37.385 67.561 1.00 54.98 144 LYS C N 1
ATOM 5142 C CA . LYS C 1 144 ? 20.368 36.260 67.488 1.00 54.88 144 LYS C CA 1
ATOM 5143 C C . LYS C 1 144 ? 20.268 35.741 66.058 1.00 53.65 144 LYS C C 1
ATOM 5144 O O . LYS C 1 144 ? 20.083 34.543 65.834 1.00 54.64 144 LYS C O 1
ATOM 5146 N N . ILE C 1 145 ? 20.410 36.638 65.091 1.00 52.35 145 ILE C N 1
ATOM 5147 C CA . ILE C 1 145 ? 20.326 36.243 63.693 1.00 52.49 145 ILE C CA 1
ATOM 5148 C C . ILE C 1 145 ? 21.616 35.642 63.121 1.00 52.67 145 ILE C C 1
ATOM 5149 O O . ILE C 1 145 ? 21.566 34.674 62.367 1.00 53.58 145 ILE C O 1
ATOM 5154 N N . LEU C 1 146 ? 22.764 36.198 63.492 1.00 52.90 146 LEU C N 1
ATOM 5155 C CA . LEU C 1 146 ? 24.046 35.704 62.981 1.00 53.21 146 LEU C CA 1
ATOM 5156 C C . LEU C 1 146 ? 24.713 34.736 63.951 1.00 53.47 146 LEU C C 1
ATOM 5157 O O . LEU C 1 146 ? 25.719 34.114 63.620 1.00 52.81 146 LEU C O 1
ATOM 5162 N N . ASN C 1 147 ? 24.134 34.634 65.147 1.00 54.10 147 ASN C N 1
ATOM 5163 C CA . ASN C 1 147 ? 24.622 33.773 66.221 1.00 55.60 147 ASN C CA 1
ATOM 5164 C C . ASN C 1 147 ? 25.447 32.568 65.766 1.00 55.24 147 ASN C C 1
ATOM 5165 O O . ASN C 1 147 ? 26.674 32.569 65.856 1.00 55.34 147 ASN C O 1
ATOM 5167 N N . GLN C 1 148 ? 24.759 31.536 65.294 1.00 55.31 148 GLN C N 1
ATOM 5168 C CA . GLN C 1 148 ? 25.414 30.318 64.841 1.00 55.72 148 GLN C CA 1
ATOM 5169 C C . GLN C 1 148 ? 25.148 30.140 63.351 1.00 54.48 148 GLN C C 1
ATOM 5170 O O . GLN C 1 148 ? 24.022 30.317 62.887 1.00 57.46 148 GLN C O 1
ATOM 5172 N N . HIS C 1 149 ? 26.180 29.793 62.595 1.00 50.37 149 HIS C N 1
ATOM 5173 C CA . HIS C 1 149 ? 26.023 29.623 61.162 1.00 47.77 149 HIS C CA 1
ATOM 5174 C C . HIS C 1 149 ? 26.911 28.493 60.672 1.00 45.92 149 HIS C C 1
ATOM 5175 O O . HIS C 1 149 ? 27.961 28.727 60.093 1.00 46.57 149 HIS C O 1
ATOM 5182 N N . PRO C 1 150 ? 26.486 27.247 60.901 1.00 45.40 150 PRO C N 1
ATOM 5183 C CA . PRO C 1 150 ? 27.225 26.051 60.493 1.00 45.83 150 PRO C CA 1
ATOM 5184 C C . PRO C 1 150 ? 27.644 26.025 59.026 1.00 45.83 150 PRO C C 1
ATOM 5185 O O . PRO C 1 150 ? 26.926 26.471 58.127 1.00 45.54 150 PRO C O 1
ATOM 5189 N N . LEU C 1 151 ? 28.822 25.483 58.801 1.00 45.17 151 LEU C N 1
ATOM 5190 C CA . LEU C 1 151 ? 29.382 25.396 57.464 1.00 46.73 151 LEU C CA 1
ATOM 5191 C C . LEU C 1 151 ? 28.531 24.583 56.472 1.00 46.69 151 LEU C C 1
ATOM 5192 O O . LEU C 1 151 ? 28.363 24.964 55.313 1.00 45.40 151 LEU C O 1
ATOM 5197 N N . GLU C 1 152 ? 28.004 23.465 56.951 1.00 46.84 152 GLU C N 1
ATOM 5198 C CA . GLU C 1 152 ? 27.156 22.586 56.133 1.00 47.79 152 GLU C CA 1
ATOM 5199 C C . GLU C 1 152 ? 25.877 23.284 55.740 1.00 47.06 152 GLU C C 1
ATOM 5200 O O . GLU C 1 152 ? 25.237 23.888 56.610 1.00 43.75 152 GLU C O 1
ATOM 5206 N N . PHE C 1 153 ? 25.534 23.211 54.445 1.00 46.86 153 PHE C N 1
ATOM 5207 C CA . PHE C 1 153 ? 24.264 23.797 54.065 1.00 46.56 153 PHE C CA 1
ATOM 5208 C C . PHE C 1 153 ? 24.208 25.251 54.529 1.00 45.63 153 PHE C C 1
ATOM 5209 O O . PHE C 1 153 ? 23.433 25.568 55.400 1.00 45.35 153 PHE C O 1
ATOM 5217 N N . GLY C 1 154 ? 25.050 26.072 53.901 1.00 44.45 154 GLY C N 1
ATOM 5218 C CA . GLY C 1 154 ? 25.165 27.434 54.320 1.00 43.85 154 GLY C CA 1
ATOM 5219 C C . GLY C 1 154 ? 23.977 28.345 54.406 1.00 44.92 154 GLY C C 1
ATOM 5220 O O . GLY C 1 154 ? 23.928 29.178 55.284 1.00 44.38 154 GLY C O 1
ATOM 5221 N N . LEU C 1 155 ? 23.000 28.159 53.522 1.00 45.69 155 LEU C N 1
ATOM 5222 C CA . LEU C 1 155 ? 21.822 28.981 53.492 1.00 47.28 155 LEU C CA 1
ATOM 5223 C C . LEU C 1 155 ? 20.604 28.202 53.968 1.00 48.43 155 LEU C C 1
ATOM 5224 O O . LEU C 1 155 ? 19.459 28.567 53.716 1.00 48.84 155 LEU C O 1
ATOM 5229 N N . GLY C 1 156 ? 20.873 27.127 54.693 1.00 48.72 156 GLY C N 1
ATOM 5230 C CA . GLY C 1 156 ? 19.790 26.306 55.172 1.00 47.83 156 GLY C CA 1
ATOM 5231 C C . GLY C 1 156 ? 19.052 26.735 56.429 1.00 48.44 156 GLY C C 1
ATOM 5232 O O . GLY C 1 156 ? 19.204 27.856 56.919 1.00 46.97 156 GLY C O 1
ATOM 5233 N N . GLU C 1 157 ? 18.256 25.812 56.963 1.00 49.10 157 GLU C N 1
ATOM 5234 C CA . GLU C 1 157 ? 17.455 26.032 58.165 1.00 51.94 157 GLU C CA 1
ATOM 5235 C C . GLU C 1 157 ? 18.157 26.666 59.370 1.00 53.73 157 GLU C C 1
ATOM 5236 O O . GLU C 1 157 ? 17.582 27.481 60.075 1.00 55.46 157 GLU C O 1
ATOM 5242 N N . GLN C 1 158 ? 19.397 26.294 59.626 1.00 54.33 158 GLN C N 1
ATOM 5243 C CA . GLN C 1 158 ? 20.082 26.852 60.791 1.00 55.78 158 GLN C CA 1
ATOM 5244 C C . GLN C 1 158 ? 20.846 28.147 60.574 1.00 54.24 158 GLN C C 1
ATOM 5245 O O . GLN C 1 158 ? 21.232 28.836 61.529 1.00 56.18 158 GLN C O 1
ATOM 5251 N N . SER C 1 159 ? 21.046 28.462 59.301 1.00 50.68 159 SER C N 1
ATOM 5252 C CA . SER C 1 159 ? 21.722 29.675 58.874 1.00 47.25 159 SER C CA 1
ATOM 5253 C C . SER C 1 159 ? 20.824 30.871 59.187 1.00 45.03 159 SER C C 1
ATOM 5254 O O . SER C 1 159 ? 19.641 30.711 59.479 1.00 45.06 159 SER C O 1
ATOM 5257 N N . PRO C 1 160 ? 21.373 32.087 59.093 1.00 43.67 160 PRO C N 1
ATOM 5258 C CA . PRO C 1 160 ? 20.623 33.317 59.366 1.00 42.47 160 PRO C CA 1
ATOM 5259 C C . PRO C 1 160 ? 19.283 33.306 58.633 1.00 42.70 160 PRO C C 1
ATOM 5260 O O . PRO C 1 160 ? 18.276 33.827 59.123 1.00 42.33 160 PRO C O 1
ATOM 5264 N N . LEU C 1 161 ? 19.286 32.719 57.440 1.00 42.58 161 LEU C N 1
ATOM 5265 C CA . LEU C 1 161 ? 18.082 32.653 56.638 1.00 42.08 161 LEU C CA 1
ATOM 5266 C C . LEU C 1 161 ? 17.006 31.951 57.458 1.00 40.68 161 LEU C C 1
ATOM 5267 O O . LEU C 1 161 ? 15.858 32.393 57.510 1.00 38.33 161 LEU C O 1
ATOM 5272 N N . GLY C 1 162 ? 17.398 30.871 58.124 1.00 41.25 162 GLY C N 1
ATOM 5273 C CA . GLY C 1 162 ? 16.460 30.134 58.948 1.00 42.03 162 GLY C CA 1
ATOM 5274 C C . GLY C 1 162 ? 15.964 30.976 60.109 1.00 42.75 162 GLY C C 1
ATOM 5275 O O . GLY C 1 162 ? 14.852 30.795 60.601 1.00 42.72 162 GLY C O 1
ATOM 5276 N N . LYS C 1 163 ? 16.796 31.909 60.547 1.00 43.44 163 LYS C N 1
ATOM 5277 C CA . LYS C 1 163 ? 16.436 32.783 61.648 1.00 45.11 163 LYS C CA 1
ATOM 5278 C C . LYS C 1 163 ? 15.441 33.842 61.184 1.00 44.41 163 LYS C C 1
ATOM 5279 O O . LYS C 1 163 ? 14.542 34.215 61.927 1.00 44.83 163 LYS C O 1
ATOM 5285 N N . LEU C 1 164 ? 15.602 34.318 59.955 1.00 44.49 164 LEU C N 1
ATOM 5286 C CA . LEU C 1 164 ? 14.711 35.331 59.410 1.00 46.82 164 LEU C CA 1
ATOM 5287 C C . LEU C 1 164 ? 13.373 34.737 59.021 1.00 49.25 164 LEU C C 1
ATOM 5288 O O . LEU C 1 164 ? 12.370 35.443 58.957 1.00 50.84 164 LEU C O 1
ATOM 5293 N N . TYR C 1 165 ? 13.353 33.436 58.771 1.00 50.61 165 TYR C N 1
ATOM 5294 C CA . TYR C 1 165 ? 12.118 32.769 58.395 1.00 52.58 165 TYR C CA 1
ATOM 5295 C C . TYR C 1 165 ? 11.117 32.648 59.548 1.00 52.83 165 TYR C C 1
ATOM 5296 O O . TYR C 1 165 ? 9.929 32.917 59.380 1.00 52.83 165 TYR C O 1
ATOM 5305 N N . ILE C 1 166 ? 11.616 32.253 60.718 1.00 52.66 166 ILE C N 1
ATOM 5306 C CA . ILE C 1 166 ? 10.792 32.048 61.908 1.00 51.18 166 ILE C CA 1
ATOM 5307 C C . ILE C 1 166 ? 10.437 33.301 62.711 1.00 51.55 166 ILE C C 1
ATOM 5308 O O . ILE C 1 166 ? 9.813 33.212 63.765 1.00 49.75 166 ILE C O 1
ATOM 5313 N N . ARG C 1 167 ? 10.847 34.462 62.216 1.00 52.37 167 ARG C N 1
ATOM 5314 C CA . ARG C 1 167 ? 10.560 35.724 62.881 1.00 54.28 167 ARG C CA 1
ATOM 5315 C C . ARG C 1 167 ? 9.880 36.576 61.822 1.00 55.70 167 ARG C C 1
ATOM 5316 O O . ARG C 1 167 ? 10.033 36.308 60.635 1.00 56.37 167 ARG C O 1
ATOM 5318 N N . GLU C 1 168 ? 9.098 37.576 62.226 1.00 56.70 168 GLU C N 1
ATOM 5319 C CA . GLU C 1 168 ? 8.465 38.425 61.227 1.00 57.04 168 GLU C CA 1
ATOM 5320 C C . GLU C 1 168 ? 9.541 39.281 60.598 1.00 56.27 168 GLU C C 1
ATOM 5321 O O . GLU C 1 168 ? 10.154 40.108 61.266 1.00 57.20 168 GLU C O 1
ATOM 5327 N N . SER C 1 169 ? 9.780 39.081 59.313 1.00 54.20 169 SER C N 1
ATOM 5328 C CA . SER C 1 169 ? 10.774 39.888 58.644 1.00 52.73 169 SER C CA 1
ATOM 5329 C C . SER C 1 169 ? 10.386 40.129 57.202 1.00 50.89 169 SER C C 1
ATOM 5330 O O . SER C 1 169 ? 9.530 39.445 56.652 1.00 49.02 169 SER C O 1
ATOM 5333 N N . TYR C 1 170 ? 11.014 41.127 56.601 1.00 50.06 170 TYR C N 1
ATOM 5334 C CA . TYR C 1 170 ? 10.711 41.477 55.232 1.00 48.69 170 TYR C CA 1
ATOM 5335 C C . TYR C 1 170 ? 11.970 41.566 54.414 1.00 47.54 170 TYR C C 1
ATOM 5336 O O . TYR C 1 170 ? 13.065 41.662 54.958 1.00 47.47 170 TYR C O 1
ATOM 5345 N N . VAL C 1 171 ? 11.808 41.517 53.100 1.00 44.49 171 VAL C N 1
ATOM 5346 C CA . VAL C 1 171 ? 12.931 41.642 52.196 1.00 41.17 171 VAL C CA 1
ATOM 5347 C C . VAL C 1 171 ? 12.757 42.987 51.517 1.00 40.11 171 VAL C C 1
ATOM 5348 O O . VAL C 1 171 ? 11.652 43.316 51.106 1.00 40.37 171 VAL C O 1
ATOM 5352 N N . LEU C 1 172 ? 13.824 43.780 51.440 1.00 39.43 172 LEU C N 1
ATOM 5353 C CA . LEU C 1 172 ? 13.759 45.067 50.746 1.00 37.78 172 LEU C CA 1
ATOM 5354 C C . LEU C 1 172 ? 14.695 45.035 49.556 1.00 38.42 172 LEU C C 1
ATOM 5355 O O . LEU C 1 172 ? 15.908 44.896 49.710 1.00 41.11 172 LEU C O 1
ATOM 5360 N N . LEU C 1 173 ? 14.117 45.148 48.367 1.00 38.87 173 LEU C N 1
ATOM 5361 C CA . LEU C 1 173 ? 14.888 45.177 47.140 1.00 40.11 173 LEU C CA 1
ATOM 5362 C C . LEU C 1 173 ? 15.008 46.653 46.782 1.00 41.32 173 LEU C C 1
ATOM 5363 O O . LEU C 1 173 ? 14.075 47.243 46.251 1.00 40.67 173 LEU C O 1
ATOM 5368 N N . LEU C 1 174 ? 16.159 47.244 47.085 1.00 41.84 174 LEU C N 1
ATOM 5369 C CA . LEU C 1 174 ? 16.399 48.662 46.822 1.00 41.12 174 LEU C CA 1
ATOM 5370 C C . LEU C 1 174 ? 17.010 48.930 45.448 1.00 39.63 174 LEU C C 1
ATOM 5371 O O . LEU C 1 174 ? 18.207 49.148 45.334 1.00 40.03 174 LEU C O 1
ATOM 5376 N N . GLY C 1 175 ? 16.175 48.917 44.412 1.00 38.72 175 GLY C N 1
ATOM 5377 C CA . GLY C 1 175 ? 16.651 49.140 43.058 1.00 38.22 175 GLY C CA 1
ATOM 5378 C C . GLY C 1 175 ? 17.285 47.886 42.483 1.00 39.52 175 GLY C C 1
ATOM 5379 O O . GLY C 1 175 ? 17.834 47.901 41.381 1.00 39.75 175 GLY C O 1
ATOM 5380 N N . ALA C 1 176 ? 17.211 46.793 43.238 1.00 38.26 176 ALA C N 1
ATOM 5381 C CA . ALA C 1 176 ? 17.772 45.514 42.819 1.00 38.66 176 ALA C CA 1
ATOM 5382 C C . ALA C 1 176 ? 16.616 44.599 42.413 1.00 39.21 176 ALA C C 1
ATOM 5383 O O . ALA C 1 176 ? 15.474 44.851 42.799 1.00 39.18 176 ALA C O 1
ATOM 5385 N N . ASP C 1 177 ? 16.906 43.542 41.654 1.00 40.07 177 ASP C N 1
ATOM 5386 C CA . ASP C 1 177 ? 15.868 42.609 41.187 1.00 40.22 177 ASP C CA 1
ATOM 5387 C C . ASP C 1 177 ? 15.738 41.295 41.982 1.00 40.64 177 ASP C C 1
ATOM 5388 O O . ASP C 1 177 ? 16.520 41.029 42.886 1.00 40.00 177 ASP C O 1
ATOM 5393 N N . PHE C 1 178 ? 14.745 40.473 41.645 1.00 40.17 178 PHE C N 1
ATOM 5394 C CA . PHE C 1 178 ? 14.537 39.205 42.350 1.00 39.36 178 PHE C CA 1
ATOM 5395 C C . PHE C 1 178 ? 15.699 38.239 42.186 1.00 40.08 178 PHE C C 1
ATOM 5396 O O . PHE C 1 178 ? 15.926 37.391 43.046 1.00 42.83 178 PHE C O 1
ATOM 5404 N N . ASP C 1 179 ? 16.428 38.363 41.085 1.00 38.65 179 ASP C N 1
ATOM 5405 C CA . ASP C 1 179 ? 17.559 37.482 40.821 1.00 39.89 179 ASP C CA 1
ATOM 5406 C C . ASP C 1 179 ? 18.593 37.535 41.925 1.00 39.75 179 ASP C C 1
ATOM 5407 O O . ASP C 1 179 ? 19.545 36.767 41.922 1.00 41.07 179 ASP C O 1
ATOM 5412 N N . SER C 1 180 ? 18.407 38.434 42.878 1.00 38.58 180 SER C N 1
ATOM 5413 C CA . SER C 1 180 ? 19.359 38.541 43.959 1.00 39.37 180 SER C CA 1
ATOM 5414 C C . SER C 1 180 ? 18.741 38.396 45.338 1.00 39.79 180 SER C C 1
ATOM 5415 O O . SER C 1 180 ? 19.359 38.777 46.328 1.00 39.97 180 SER C O 1
ATOM 5418 N N . SER C 1 181 ? 17.528 37.854 45.407 1.00 39.87 181 SER C N 1
ATOM 5419 C CA . SER C 1 181 ? 16.883 37.649 46.700 1.00 42.86 181 SER C CA 1
ATOM 5420 C C . SER C 1 181 ? 17.365 36.321 47.288 1.00 42.62 181 SER C C 1
ATOM 5421 O O . SER C 1 181 ? 16.804 35.254 47.011 1.00 43.26 181 SER C O 1
ATOM 5424 N N . THR C 1 182 ? 18.417 36.411 48.094 1.00 40.85 182 THR C N 1
ATOM 5425 C CA . THR C 1 182 ? 19.020 35.266 48.750 1.00 40.93 182 THR C CA 1
ATOM 5426 C C . THR C 1 182 ? 18.020 34.367 49.482 1.00 38.31 182 THR C C 1
ATOM 5427 O O . THR C 1 182 ? 18.206 33.157 49.521 1.00 37.12 182 THR C O 1
ATOM 5431 N N . CYS C 1 183 ? 16.967 34.949 50.053 1.00 35.66 183 CYS C N 1
ATOM 5432 C CA . CYS C 1 183 ? 15.978 34.166 50.799 1.00 35.59 183 CYS C CA 1
ATOM 5433 C C . CYS C 1 183 ? 15.443 32.955 50.027 1.00 34.08 183 CYS C C 1
ATOM 5434 O O . CYS C 1 183 ? 15.196 31.902 50.609 1.00 34.08 183 CYS C O 1
ATOM 5437 N N . PHE C 1 184 ? 15.271 33.100 48.721 1.00 33.96 184 PHE C N 1
ATOM 5438 C CA . PHE C 1 184 ? 14.776 31.998 47.913 1.00 37.11 184 PHE C CA 1
ATOM 5439 C C . PHE C 1 184 ? 15.621 30.742 48.078 1.00 37.74 184 PHE C C 1
ATOM 5440 O O . PHE C 1 184 ? 15.137 29.631 47.847 1.00 36.63 184 PHE C O 1
ATOM 5448 N N . HIS C 1 185 ? 16.881 30.921 48.477 1.00 37.00 185 HIS C N 1
ATOM 5449 C CA . HIS C 1 185 ? 17.790 29.798 48.687 1.00 36.90 185 HIS C CA 1
ATOM 5450 C C . HIS C 1 185 ? 17.284 28.848 49.770 1.00 36.41 185 HIS C C 1
ATOM 5451 O O . HIS C 1 185 ? 17.436 27.637 49.657 1.00 35.72 185 HIS C O 1
ATOM 5458 N N . LEU C 1 186 ? 16.694 29.395 50.824 1.00 35.48 186 LEU C N 1
ATOM 5459 C CA . LEU C 1 186 ? 16.171 28.561 51.894 1.00 37.22 186 LEU C CA 1
ATOM 5460 C C . LEU C 1 186 ? 15.119 27.600 51.332 1.00 37.66 186 LEU C C 1
ATOM 5461 O O . LEU C 1 186 ? 15.167 26.401 51.582 1.00 38.67 186 LEU C O 1
ATOM 5466 N N . ALA C 1 187 ? 14.179 28.133 50.563 1.00 37.43 187 ALA C N 1
ATOM 5467 C CA . ALA C 1 187 ? 13.143 27.318 49.951 1.00 36.98 187 ALA C CA 1
ATOM 5468 C C . ALA C 1 187 ? 13.707 26.075 49.250 1.00 37.31 187 ALA C C 1
ATOM 5469 O O . ALA C 1 187 ? 13.040 25.041 49.167 1.00 38.08 187 ALA C O 1
ATOM 5471 N N . GLU C 1 188 ? 14.936 26.181 48.753 1.00 37.23 188 GLU C N 1
ATOM 5472 C CA . GLU C 1 188 ? 15.599 25.081 48.039 1.00 39.53 188 GLU C CA 1
ATOM 5473 C C . GLU C 1 188 ? 16.004 23.923 48.920 1.00 39.12 188 GLU C C 1
ATOM 5474 O O . GLU C 1 188 ? 16.283 22.834 48.429 1.00 41.38 188 GLU C O 1
ATOM 5480 N N . TYR C 1 189 ? 16.061 24.175 50.220 1.00 38.93 189 TYR C N 1
ATOM 5481 C CA . TYR C 1 189 ? 16.421 23.158 51.191 1.00 40.37 189 TYR C CA 1
ATOM 5482 C C . TYR C 1 189 ? 15.159 22.428 51.661 1.00 41.21 189 TYR C C 1
ATOM 5483 O O . TYR C 1 189 ? 15.232 21.400 52.325 1.00 41.73 189 TYR C O 1
ATOM 5492 N N . ARG C 1 190 ? 14.003 22.975 51.297 1.00 43.19 190 ARG C N 1
ATOM 5493 C CA . ARG C 1 190 ? 12.709 22.425 51.680 1.00 44.01 190 ARG C CA 1
ATOM 5494 C C . ARG C 1 190 ? 11.932 21.821 50.499 1.00 45.07 190 ARG C C 1
ATOM 5495 O O . ARG C 1 190 ? 10.704 21.864 50.472 1.00 46.25 190 ARG C O 1
ATOM 5503 N N . ILE C 1 191 ? 12.646 21.256 49.528 1.00 44.64 191 ILE C N 1
ATOM 5504 C CA . ILE C 1 191 ? 11.996 20.659 48.368 1.00 43.63 191 ILE C CA 1
ATOM 5505 C C . ILE C 1 191 ? 12.595 19.326 47.918 1.00 44.67 191 ILE C C 1
ATOM 5506 O O . ILE C 1 191 ? 13.773 19.028 48.165 1.00 45.25 191 ILE C O 1
ATOM 5511 N N . PRO C 1 192 ? 11.778 18.505 47.241 1.00 44.43 192 PRO C N 1
ATOM 5512 C CA . PRO C 1 192 ? 12.192 17.193 46.739 1.00 43.68 192 PRO C CA 1
ATOM 5513 C C . PRO C 1 192 ? 13.497 17.235 45.974 1.00 42.93 192 PRO C C 1
ATOM 5514 O O . PRO C 1 192 ? 14.362 16.396 46.181 1.00 43.73 192 PRO C O 1
ATOM 5518 N N . TYR C 1 193 ? 13.632 18.217 45.089 1.00 43.85 193 TYR C N 1
ATOM 5519 C CA . TYR C 1 193 ? 14.846 18.363 44.285 1.00 43.62 193 TYR C CA 1
ATOM 5520 C C . TYR C 1 193 ? 16.016 18.821 45.146 1.00 44.15 193 TYR C C 1
ATOM 5521 O O . TYR C 1 193 ? 15.944 19.862 45.800 1.00 43.10 193 TYR C O 1
ATOM 5530 N N . GLN C 1 194 ? 17.091 18.036 45.134 1.00 45.04 194 GLN C N 1
ATOM 5531 C CA . GLN C 1 194 ? 18.296 18.336 45.899 1.00 45.32 194 GLN C CA 1
ATOM 5532 C C . GLN C 1 194 ? 19.471 17.790 45.117 1.00 44.23 194 GLN C C 1
ATOM 5533 O O . GLN C 1 194 ? 19.446 16.653 44.672 1.00 43.80 194 GLN C O 1
ATOM 5539 N N . LYS C 1 195 ? 20.499 18.600 44.940 1.00 44.54 195 LYS C N 1
ATOM 5540 C CA . LYS C 1 195 ? 21.688 18.146 44.251 1.00 44.79 195 LYS C CA 1
ATOM 5541 C C . LYS C 1 195 ? 22.800 18.399 45.257 1.00 45.06 195 LYS C C 1
ATOM 5542 O O . LYS C 1 195 ? 23.444 19.448 45.253 1.00 45.34 195 LYS C O 1
ATOM 5548 N N . ILE C 1 196 ? 22.987 17.439 46.155 1.00 45.09 196 ILE C N 1
ATOM 5549 C CA . ILE C 1 196 ? 24.012 17.548 47.181 1.00 45.37 196 ILE C CA 1
ATOM 5550 C C . ILE C 1 196 ? 25.395 17.504 46.557 1.00 44.04 196 ILE C C 1
ATOM 5551 O O . ILE C 1 196 ? 25.777 16.539 45.905 1.00 44.26 196 ILE C O 1
ATOM 5556 N N . ILE C 1 197 ? 26.132 18.585 46.762 1.00 43.56 197 ILE C N 1
ATOM 5557 C CA . ILE C 1 197 ? 27.450 18.750 46.184 1.00 45.04 197 ILE C CA 1
ATOM 5558 C C . ILE C 1 197 ? 28.543 18.870 47.256 1.00 45.76 197 ILE C C 1
ATOM 5559 O O . ILE C 1 197 ? 28.262 19.048 48.443 1.00 45.57 197 ILE C O 1
ATOM 5564 N N . ASN C 1 198 ? 29.793 18.758 46.832 1.00 47.13 198 ASN C N 1
ATOM 5565 C CA . ASN C 1 198 ? 30.918 18.850 47.750 1.00 48.47 198 ASN C CA 1
ATOM 5566 C C . ASN C 1 198 ? 31.746 20.114 47.501 1.00 46.43 198 ASN C C 1
ATOM 5567 O O . ASN C 1 198 ? 32.139 20.396 46.374 1.00 47.12 198 ASN C O 1
ATOM 5572 N N . ARG C 1 199 ? 31.998 20.877 48.560 1.00 45.58 199 ARG C N 1
ATOM 5573 C CA . ARG C 1 199 ? 32.778 22.115 48.467 1.00 44.15 199 ARG C CA 1
ATOM 5574 C C . ARG C 1 199 ? 33.910 22.151 49.491 1.00 43.84 199 ARG C C 1
ATOM 5575 O O . ARG C 1 199 ? 33.913 21.397 50.457 1.00 43.02 199 ARG C O 1
ATOM 5583 N N . GLY C 1 200 ? 34.862 23.047 49.264 1.00 42.94 200 GLY C N 1
ATOM 5584 C CA . GLY C 1 200 ? 35.983 23.215 50.163 1.00 42.73 200 GLY C CA 1
ATOM 5585 C C . GLY C 1 200 ? 36.147 24.694 50.469 1.00 43.41 200 GLY C C 1
ATOM 5586 O O . GLY C 1 200 ? 35.725 25.533 49.676 1.00 43.90 200 GLY C O 1
ATOM 5587 N N . ALA C 1 201 ? 36.749 25.017 51.611 1.00 42.94 201 ALA C N 1
ATOM 5588 C CA . ALA C 1 201 ? 36.966 26.407 52.006 1.00 42.97 201 ALA C CA 1
ATOM 5589 C C . ALA C 1 201 ? 37.937 26.478 53.169 1.00 43.51 201 ALA C C 1
ATOM 5590 O O . ALA C 1 201 ? 37.906 25.640 54.060 1.00 45.48 201 ALA C O 1
ATOM 5592 N N . PRO C 1 202 ? 38.820 27.481 53.176 1.00 42.61 202 PRO C N 1
ATOM 5593 C CA . PRO C 1 202 ? 39.812 27.682 54.233 1.00 42.89 202 PRO C CA 1
ATOM 5594 C C . PRO C 1 202 ? 39.137 28.396 55.390 1.00 43.36 202 PRO C C 1
ATOM 5595 O O . PRO C 1 202 ? 38.691 29.527 55.258 1.00 43.06 202 PRO C O 1
ATOM 5599 N N . ILE C 1 203 ? 39.056 27.727 56.528 1.00 45.25 203 ILE C N 1
ATOM 5600 C CA . ILE C 1 203 ? 38.397 28.307 57.680 1.00 46.85 203 ILE C CA 1
ATOM 5601 C C . ILE C 1 203 ? 39.306 28.181 58.898 1.00 46.78 203 ILE C C 1
ATOM 5602 O O . ILE C 1 203 ? 40.366 27.562 58.824 1.00 46.67 203 ILE C O 1
ATOM 5607 N N . ILE C 1 204 ? 38.911 28.789 60.008 1.00 47.21 204 ILE C N 1
ATOM 5608 C CA . ILE C 1 204 ? 39.709 28.714 61.227 1.00 49.03 204 ILE C CA 1
ATOM 5609 C C . ILE C 1 204 ? 39.027 27.825 62.262 1.00 49.79 204 ILE C C 1
ATOM 5610 O O . ILE C 1 204 ? 37.946 28.136 62.769 1.00 48.50 204 ILE C O 1
ATOM 5615 N N . VAL C 1 205 ? 39.671 26.709 62.565 1.00 52.81 205 VAL C N 1
ATOM 5616 C CA . VAL C 1 205 ? 39.144 25.772 63.537 1.00 55.83 205 VAL C CA 1
ATOM 5617 C C . VAL C 1 205 ? 40.201 25.535 64.594 1.00 58.02 205 VAL C C 1
ATOM 5618 O O . VAL C 1 205 ? 41.361 25.283 64.275 1.00 58.43 205 VAL C O 1
ATOM 5622 N N . GLU C 1 206 ? 39.793 25.633 65.855 1.00 61.32 206 GLU C N 1
ATOM 5623 C CA . GLU C 1 206 ? 40.692 25.415 66.981 1.00 63.47 206 GLU C CA 1
ATOM 5624 C C . GLU C 1 206 ? 41.807 26.443 66.997 1.00 63.00 206 GLU C C 1
ATOM 5625 O O . GLU C 1 206 ? 42.822 26.248 67.649 1.00 63.81 206 GLU C O 1
ATOM 5631 N N . GLY C 1 207 ? 41.616 27.540 66.278 1.00 62.39 207 GLY C N 1
ATOM 5632 C CA . GLY C 1 207 ? 42.641 28.564 66.232 1.00 61.27 207 GLY C CA 1
ATOM 5633 C C . GLY C 1 207 ? 43.669 28.302 65.142 1.00 60.76 207 GLY C C 1
ATOM 5634 O O . GLY C 1 207 ? 44.655 29.026 65.029 1.00 61.03 207 GLY C O 1
ATOM 5635 N N . LYS C 1 208 ? 43.440 27.270 64.335 1.00 59.25 208 LYS C N 1
ATOM 5636 C CA . LYS C 1 208 ? 44.356 26.923 63.253 1.00 58.01 208 LYS C CA 1
ATOM 5637 C C . LYS C 1 208 ? 43.627 26.975 61.914 1.00 56.62 208 LYS C C 1
ATOM 5638 O O . LYS C 1 208 ? 42.405 26.848 61.871 1.00 56.48 208 LYS C O 1
ATOM 5640 N N . ARG C 1 209 ? 44.377 27.177 60.831 1.00 54.61 209 ARG C N 1
ATOM 5641 C CA . ARG C 1 209 ? 43.804 27.224 59.489 1.00 51.89 209 ARG C CA 1
ATOM 5642 C C . ARG C 1 209 ? 43.736 25.801 58.965 1.00 49.95 209 ARG C C 1
ATOM 5643 O O . ARG C 1 209 ? 44.707 25.065 59.042 1.00 49.57 209 ARG C O 1
ATOM 5651 N N . VAL C 1 210 ? 42.580 25.426 58.433 1.00 49.84 210 VAL C N 1
ATOM 5652 C CA . VAL C 1 210 ? 42.353 24.084 57.902 1.00 48.93 210 VAL C CA 1
ATOM 5653 C C . VAL C 1 210 ? 41.535 24.188 56.630 1.00 48.45 210 VAL C C 1
ATOM 5654 O O . VAL C 1 210 ? 40.705 25.080 56.513 1.00 47.50 210 VAL C O 1
ATOM 5658 N N . TRP C 1 211 ? 41.761 23.303 55.667 1.00 48.19 211 TRP C N 1
ATOM 5659 C CA . TRP C 1 211 ? 40.927 23.354 54.477 1.00 48.66 211 TRP C CA 1
ATOM 5660 C C . TRP C 1 211 ? 39.845 22.319 54.734 1.00 49.31 211 TRP C C 1
ATOM 5661 O O . TRP C 1 211 ? 40.082 21.114 54.626 1.00 50.20 211 TRP C O 1
ATOM 5672 N N . LYS C 1 212 ? 38.659 22.792 55.100 1.00 49.43 212 LYS C N 1
ATOM 5673 C CA . LYS C 1 212 ? 37.567 21.890 55.416 1.00 50.04 212 LYS C CA 1
ATOM 5674 C C . LYS C 1 212 ? 36.552 21.661 54.307 1.00 50.05 212 LYS C C 1
ATOM 5675 O O . LYS C 1 212 ? 35.983 22.607 53.749 1.00 50.54 212 LYS C O 1
ATOM 5681 N N . GLU C 1 213 ? 36.323 20.389 53.996 1.00 49.18 213 GLU C N 1
ATOM 5682 C CA . GLU C 1 213 ? 35.342 20.032 52.999 1.00 47.65 213 GLU C CA 1
ATOM 5683 C C . GLU C 1 213 ? 34.011 20.036 53.727 1.00 46.05 213 GLU C C 1
ATOM 5684 O O . GLU C 1 213 ? 33.972 19.937 54.949 1.00 44.16 213 GLU C O 1
ATOM 5690 N N . TYR C 1 214 ? 32.922 20.188 52.986 1.00 45.93 214 TYR C N 1
ATOM 5691 C CA . TYR C 1 214 ? 31.610 20.207 53.602 1.00 45.11 214 TYR C CA 1
ATOM 5692 C C . TYR C 1 214 ? 30.490 20.032 52.571 1.00 45.35 214 TYR C C 1
ATOM 5693 O O . TYR C 1 214 ? 30.669 20.323 51.388 1.00 44.57 214 TYR C O 1
ATOM 5702 N N . LYS C 1 215 ? 29.343 19.534 53.031 1.00 45.32 215 LYS C N 1
ATOM 5703 C CA . LYS C 1 215 ? 28.196 19.298 52.165 1.00 46.16 215 LYS C CA 1
ATOM 5704 C C . LYS C 1 215 ? 27.407 20.559 51.900 1.00 43.54 215 LYS C C 1
ATOM 5705 O O . LYS C 1 215 ? 27.295 21.418 52.771 1.00 43.13 215 LYS C O 1
ATOM 5711 N N . GLU C 1 216 ? 26.852 20.655 50.695 1.00 41.75 216 GLU C N 1
ATOM 5712 C CA . GLU C 1 216 ? 26.088 21.831 50.290 1.00 41.39 216 GLU C CA 1
ATOM 5713 C C . GLU C 1 216 ? 25.249 21.500 49.062 1.00 40.44 216 GLU C C 1
ATOM 5714 O O . GLU C 1 216 ? 25.547 20.555 48.344 1.00 40.38 216 GLU C O 1
ATOM 5720 N N . LEU C 1 217 ? 24.207 22.286 48.811 1.00 40.81 217 LEU C N 1
ATOM 5721 C CA . LEU C 1 217 ? 23.329 22.046 47.660 1.00 39.16 217 LEU C CA 1
ATOM 5722 C C . LEU C 1 217 ? 23.784 22.850 46.454 1.00 38.42 217 LEU C C 1
ATOM 5723 O O . LEU C 1 217 ? 24.300 23.962 46.615 1.00 38.04 217 LEU C O 1
ATOM 5728 N N . GLU C 1 218 ? 23.611 22.303 45.254 1.00 38.13 218 GLU C N 1
ATOM 5729 C CA . GLU C 1 218 ? 23.981 23.063 44.062 1.00 38.30 218 GLU C CA 1
ATOM 5730 C C . GLU C 1 218 ? 22.725 23.846 43.760 1.00 38.80 218 GLU C C 1
ATOM 5731 O O . GLU C 1 218 ? 21.692 23.259 43.446 1.00 39.70 218 GLU C O 1
ATOM 5737 N N . PHE C 1 219 ? 22.821 25.170 43.880 1.00 38.12 219 PHE C N 1
ATOM 5738 C CA . PHE C 1 219 ? 21.710 26.089 43.661 1.00 37.61 219 PHE C CA 1
ATOM 5739 C C . PHE C 1 219 ? 21.348 26.434 42.223 1.00 37.25 219 PHE C C 1
ATOM 5740 O O . PHE C 1 219 ? 22.173 26.375 41.311 1.00 37.06 219 PHE C O 1
ATOM 5748 N N . ARG C 1 220 ? 20.094 26.830 42.044 1.00 36.34 220 ARG C N 1
ATOM 5749 C CA . ARG C 1 220 ? 19.585 27.233 40.742 1.00 36.43 220 ARG C CA 1
ATOM 5750 C C . ARG C 1 220 ? 19.098 28.689 40.814 1.00 37.80 220 ARG C C 1
ATOM 5751 O O . ARG C 1 220 ? 17.975 28.991 40.414 1.00 37.46 220 ARG C O 1
ATOM 5759 N N . GLU C 1 221 ? 19.953 29.585 41.309 1.00 37.76 221 GLU C N 1
ATOM 5760 C CA . GLU C 1 221 ? 19.595 30.991 41.451 1.00 39.76 221 GLU C CA 1
ATOM 5761 C C . GLU C 1 221 ? 19.206 31.692 40.161 1.00 40.37 221 GLU C C 1
ATOM 5762 O O . GLU C 1 221 ? 18.813 32.859 40.203 1.00 41.27 221 GLU C O 1
ATOM 5768 N N . GLU C 1 222 ? 19.318 30.991 39.028 1.00 38.70 222 GLU C N 1
ATOM 5769 C CA . GLU C 1 222 ? 18.944 31.529 37.720 1.00 37.50 222 GLU C CA 1
ATOM 5770 C C . GLU C 1 222 ? 17.426 31.415 37.522 1.00 37.53 222 GLU C C 1
ATOM 5771 O O . GLU C 1 222 ? 16.888 31.797 36.493 1.00 36.82 222 GLU C O 1
ATOM 5777 N N . LEU C 1 223 ? 16.743 30.874 38.521 1.00 36.71 223 LEU C N 1
ATOM 5778 C CA . LEU C 1 223 ? 15.300 30.735 38.474 1.00 35.28 223 LEU C CA 1
ATOM 5779 C C . LEU C 1 223 ? 14.681 31.742 39.453 1.00 35.58 223 LEU C C 1
ATOM 5780 O O . LEU C 1 223 ? 13.454 31.880 39.532 1.00 36.28 223 LEU C O 1
ATOM 5785 N N . PHE C 1 224 ? 15.539 32.453 40.180 1.00 34.17 224 PHE C N 1
ATOM 5786 C CA . PHE C 1 224 ? 15.089 33.427 41.168 1.00 35.59 224 PHE C CA 1
ATOM 5787 C C . PHE C 1 224 ? 14.271 34.588 40.628 1.00 34.79 224 PHE C C 1
ATOM 5788 O O . PHE C 1 224 ? 13.376 35.101 41.299 1.00 32.43 224 PHE C O 1
ATOM 5796 N N . GLN C 1 225 ? 14.589 34.997 39.410 1.00 33.81 225 GLN C N 1
ATOM 5797 C CA . GLN C 1 225 ? 13.876 36.076 38.765 1.00 33.69 225 GLN C CA 1
ATOM 5798 C C . GLN C 1 225 ? 12.453 35.593 38.481 1.00 34.64 225 GLN C C 1
ATOM 5799 O O . GLN C 1 225 ? 11.469 36.276 38.782 1.00 34.04 225 GLN C O 1
ATOM 5805 N N . GLU C 1 226 ? 12.351 34.398 37.914 1.00 35.55 226 GLU C N 1
ATOM 5806 C CA . GLU C 1 226 ? 11.053 33.825 37.609 1.00 37.29 226 GLU C CA 1
ATOM 5807 C C . GLU C 1 226 ? 10.206 33.575 38.868 1.00 37.31 226 GLU C C 1
ATOM 5808 O O . GLU C 1 226 ? 9.008 33.877 38.892 1.00 36.89 226 GLU C O 1
ATOM 5814 N N . VAL C 1 227 ? 10.824 33.026 39.913 1.00 35.47 227 VAL C N 1
ATOM 5815 C CA . VAL C 1 227 ? 10.097 32.758 41.144 1.00 33.25 227 VAL C CA 1
ATOM 5816 C C . VAL C 1 227 ? 9.576 34.050 41.755 1.00 33.64 227 VAL C C 1
ATOM 5817 O O . VAL C 1 227 ? 8.457 34.096 42.279 1.00 32.68 227 VAL C O 1
ATOM 5821 N N . GLY C 1 228 ? 10.393 35.095 41.680 1.00 32.47 228 GLY C N 1
ATOM 5822 C CA . GLY C 1 228 ? 10.004 36.376 42.233 1.00 32.91 228 GLY C CA 1
ATOM 5823 C C . GLY C 1 228 ? 8.791 36.959 41.541 1.00 33.17 228 GLY C C 1
ATOM 5824 O O . GLY C 1 228 ? 7.834 37.367 42.191 1.00 30.55 228 GLY C O 1
ATOM 5825 N N . GLN C 1 229 ? 8.841 37.001 40.214 1.00 34.11 229 GLN C N 1
ATOM 5826 C CA . GLN C 1 229 ? 7.734 37.516 39.423 1.00 36.22 229 GLN C CA 1
ATOM 5827 C C . GLN C 1 229 ? 6.458 36.682 39.624 1.00 35.43 229 GLN C C 1
ATOM 5828 O O . GLN C 1 229 ? 5.349 37.215 39.599 1.00 36.01 229 GLN C O 1
ATOM 5834 N N . ALA C 1 230 ? 6.615 35.380 39.833 1.00 34.98 230 ALA C N 1
ATOM 5835 C CA . ALA C 1 230 ? 5.469 34.516 40.094 1.00 36.13 230 ALA C CA 1
ATOM 5836 C C . ALA C 1 230 ? 4.820 34.992 41.414 1.00 37.12 230 ALA C C 1
ATOM 5837 O O . ALA C 1 230 ? 3.617 35.260 41.496 1.00 37.11 230 ALA C O 1
ATOM 5839 N N . PHE C 1 231 ? 5.646 35.099 42.445 1.00 37.82 231 PHE C N 1
ATOM 5840 C CA . PHE C 1 231 ? 5.207 35.542 43.755 1.00 37.08 231 PHE C CA 1
ATOM 5841 C C . PHE C 1 231 ? 4.337 36.791 43.655 1.00 38.12 231 PHE C C 1
ATOM 5842 O O . PHE C 1 231 ? 3.336 36.944 44.363 1.00 39.99 231 PHE C O 1
ATOM 5850 N N . GLU C 1 232 ? 4.727 37.681 42.762 1.00 37.99 232 GLU C N 1
ATOM 5851 C CA . GLU C 1 232 ? 4.023 38.930 42.569 1.00 39.53 232 GLU C CA 1
ATOM 5852 C C . GLU C 1 232 ? 2.568 38.844 42.160 1.00 39.10 232 GLU C C 1
ATOM 5853 O O . GLU C 1 232 ? 1.785 39.729 42.493 1.00 36.12 232 GLU C O 1
ATOM 5859 N N . ALA C 1 233 ? 2.211 37.781 41.444 1.00 38.52 233 ALA C N 1
ATOM 5860 C CA . ALA C 1 233 ? 0.842 37.598 40.989 1.00 38.58 233 ALA C CA 1
ATOM 5861 C C . ALA C 1 233 ? -0.220 37.710 42.095 1.00 39.69 233 ALA C C 1
ATOM 5862 O O . ALA C 1 233 ? -1.039 38.617 42.071 1.00 38.73 233 ALA C O 1
ATOM 5864 N N . GLU C 1 234 ? -0.197 36.814 43.076 1.00 41.98 234 GLU C N 1
ATOM 5865 C CA . GLU C 1 234 ? -1.219 36.840 44.127 1.00 43.74 234 GLU C CA 1
ATOM 5866 C C . GLU C 1 234 ? -0.772 37.136 45.566 1.00 44.12 234 GLU C C 1
ATOM 5867 O O . GLU C 1 234 ? -1.511 36.866 46.509 1.00 44.99 234 GLU C O 1
ATOM 5873 N N . HIS C 1 235 ? 0.413 37.711 45.742 1.00 45.43 235 HIS C N 1
ATOM 5874 C CA . HIS C 1 235 ? 0.910 38.016 47.086 1.00 44.97 235 HIS C CA 1
ATOM 5875 C C . HIS C 1 235 ? 1.203 39.485 47.347 1.00 44.12 235 HIS C C 1
ATOM 5876 O O . HIS C 1 235 ? 1.570 40.241 46.447 1.00 41.42 235 HIS C O 1
ATOM 5883 N N . ASN C 1 236 ? 1.035 39.869 48.605 1.00 46.01 236 ASN C N 1
ATOM 5884 C CA . ASN C 1 236 ? 1.268 41.236 49.039 1.00 48.80 236 ASN C CA 1
ATOM 5885 C C . ASN C 1 236 ? 2.685 41.675 48.739 1.00 48.19 236 ASN C C 1
ATOM 5886 O O . ASN C 1 236 ? 3.630 40.905 48.893 1.00 47.99 236 ASN C O 1
ATOM 5891 N N . MET C 1 237 ? 2.824 42.916 48.298 1.00 47.96 237 MET C N 1
ATOM 5892 C CA . MET C 1 237 ? 4.134 43.464 48.007 1.00 48.13 237 MET C CA 1
ATOM 5893 C C . MET C 1 237 ? 4.029 44.937 47.712 1.00 47.70 237 MET C C 1
ATOM 5894 O O . MET C 1 237 ? 3.479 45.342 46.688 1.00 47.51 237 MET C O 1
ATOM 5899 N N . LYS C 1 238 ? 4.559 45.739 48.624 1.00 47.23 238 LYS C N 1
ATOM 5900 C CA . LYS C 1 238 ? 4.519 47.171 48.461 1.00 47.40 238 LYS C CA 1
ATOM 5901 C C . LYS C 1 238 ? 5.542 47.566 47.406 1.00 47.08 238 LYS C C 1
ATOM 5902 O O . LYS C 1 238 ? 6.603 46.955 47.284 1.00 45.77 238 LYS C O 1
ATOM 5908 N N . VAL C 1 239 ? 5.178 48.574 46.622 1.00 47.75 239 VAL C N 1
ATOM 5909 C CA . VAL C 1 239 ? 5.995 49.098 45.535 1.00 47.20 239 VAL C CA 1
ATOM 5910 C C . VAL C 1 239 ? 6.142 50.594 45.739 1.00 47.74 239 VAL C C 1
ATOM 5911 O O . VAL C 1 239 ? 5.243 51.247 46.282 1.00 48.09 239 VAL C O 1
ATOM 5915 N N . GLY C 1 240 ? 7.264 51.142 45.292 1.00 46.48 240 GLY C N 1
ATOM 5916 C CA . GLY C 1 240 ? 7.474 52.563 45.442 1.00 45.09 240 GLY C CA 1
ATOM 5917 C C . GLY C 1 240 ? 8.878 52.912 45.034 1.00 45.71 240 GLY C C 1
ATOM 5918 O O . GLY C 1 240 ? 9.751 52.046 45.019 1.00 45.52 240 GLY C O 1
ATOM 5919 N N . LYS C 1 241 ? 9.103 54.176 44.698 1.00 45.10 241 LYS C N 1
ATOM 5920 C CA . LYS C 1 241 ? 10.433 54.596 44.306 1.00 46.67 241 LYS C CA 1
ATOM 5921 C C . LYS C 1 241 ? 11.198 55.215 45.468 1.00 46.14 241 LYS C C 1
ATOM 5922 O O . LYS C 1 241 ? 10.618 55.832 46.372 1.00 46.31 241 LYS C O 1
ATOM 5928 N N . VAL C 1 242 ? 12.509 55.006 45.431 1.00 44.40 242 VAL C N 1
ATOM 5929 C CA . VAL C 1 242 ? 13.447 55.566 46.384 1.00 42.23 242 VAL C CA 1
ATOM 5930 C C . VAL C 1 242 ? 14.359 56.244 45.392 1.00 42.62 242 VAL C C 1
ATOM 5931 O O . VAL C 1 242 ? 15.011 55.575 44.597 1.00 39.77 242 VAL C O 1
ATOM 5935 N N . GLY C 1 243 ? 14.393 57.570 45.420 1.00 44.19 243 GLY C N 1
ATOM 5936 C CA . GLY C 1 243 ? 15.200 58.280 44.453 1.00 46.40 243 GLY C CA 1
ATOM 5937 C C . GLY C 1 243 ? 14.581 57.882 43.128 1.00 49.04 243 GLY C C 1
ATOM 5938 O O . GLY C 1 243 ? 13.385 58.092 42.911 1.00 50.93 243 GLY C O 1
ATOM 5939 N N . SER C 1 244 ? 15.367 57.293 42.237 1.00 49.55 244 SER C N 1
ATOM 5940 C CA . SER C 1 244 ? 14.821 56.855 40.961 1.00 50.33 244 SER C CA 1
ATOM 5941 C C . SER C 1 244 ? 15.013 55.349 40.807 1.00 51.54 244 SER C C 1
ATOM 5942 O O . SER C 1 244 ? 15.233 54.835 39.712 1.00 53.10 244 SER C O 1
ATOM 5945 N N . ALA C 1 245 ? 14.915 54.653 41.935 1.00 51.86 245 ALA C N 1
ATOM 5946 C CA . ALA C 1 245 ? 15.058 53.206 41.993 1.00 51.37 245 ALA C CA 1
ATOM 5947 C C . ALA C 1 245 ? 13.694 52.558 42.225 1.00 52.15 245 ALA C C 1
ATOM 5948 O O . ALA C 1 245 ? 12.954 52.954 43.132 1.00 52.99 245 ALA C O 1
ATOM 5950 N N . ASN C 1 246 ? 13.353 51.569 41.404 1.00 51.00 246 ASN C N 1
ATOM 5951 C CA . ASN C 1 246 ? 12.083 50.867 41.556 1.00 48.70 246 ASN C CA 1
ATOM 5952 C C . ASN C 1 246 ? 12.341 49.900 42.709 1.00 46.38 246 ASN C C 1
ATOM 5953 O O . ASN C 1 246 ? 13.219 49.045 42.622 1.00 45.42 246 ASN C O 1
ATOM 5958 N N . CYS C 1 247 ? 11.583 50.040 43.788 1.00 43.31 247 CYS C N 1
ATOM 5959 C CA . CYS C 1 247 ? 11.790 49.210 44.969 1.00 43.37 247 CYS C CA 1
ATOM 5960 C C . CYS C 1 247 ? 10.589 48.384 45.409 1.00 44.87 247 CYS C C 1
ATOM 5961 O O . CYS C 1 247 ? 9.435 48.798 45.245 1.00 46.97 247 CYS C O 1
ATOM 5964 N N . ARG C 1 248 ? 10.873 47.223 45.997 1.00 42.98 248 ARG C N 1
ATOM 5965 C CA . ARG C 1 248 ? 9.830 46.341 46.490 1.00 42.29 248 ARG C CA 1
ATOM 5966 C C . ARG C 1 248 ? 10.079 45.951 47.937 1.00 42.12 248 ARG C C 1
ATOM 5967 O O . ARG C 1 248 ? 11.226 45.871 48.379 1.00 40.01 248 ARG C O 1
ATOM 5975 N N . LEU C 1 249 ? 8.988 45.740 48.675 1.00 41.79 249 LEU C N 1
ATOM 5976 C CA . LEU C 1 249 ? 9.052 45.358 50.086 1.00 40.21 249 LEU C CA 1
ATOM 5977 C C . LEU C 1 249 ? 8.071 44.226 50.374 1.00 41.19 249 LEU C C 1
ATOM 5978 O O . LEU C 1 249 ? 6.862 44.439 50.322 1.00 41.41 249 LEU C O 1
ATOM 5983 N N . PHE C 1 250 ? 8.585 43.038 50.704 1.00 42.31 250 PHE C N 1
ATOM 5984 C CA . PHE C 1 250 ? 7.735 41.877 50.979 1.00 41.51 250 PHE C CA 1
ATOM 5985 C C . PHE C 1 250 ? 8.144 41.057 52.204 1.00 43.57 250 PHE C C 1
ATOM 5986 O O . PHE C 1 250 ? 9.194 41.297 52.804 1.00 44.77 250 PHE C O 1
ATOM 5994 N N . SER C 1 251 ? 7.294 40.094 52.567 1.00 42.87 251 SER C N 1
ATOM 5995 C CA . SER C 1 251 ? 7.546 39.208 53.694 1.00 42.79 251 SER C CA 1
ATOM 5996 C C . SER C 1 251 ? 8.442 38.046 53.283 1.00 42.87 251 SER C C 1
ATOM 5997 O O . SER C 1 251 ? 8.148 37.318 52.335 1.00 43.38 251 SER C O 1
ATOM 6000 N N . LEU C 1 252 ? 9.537 37.877 54.010 1.00 42.10 252 LEU C N 1
ATOM 6001 C CA . LEU C 1 252 ? 10.478 36.812 53.736 1.00 42.47 252 LEU C CA 1
ATOM 6002 C C . LEU C 1 252 ? 9.816 35.442 53.880 1.00 43.35 252 LEU C C 1
ATOM 6003 O O . LEU C 1 252 ? 9.966 34.579 53.019 1.00 44.46 252 LEU C O 1
ATOM 6008 N N . THR C 1 253 ? 9.077 35.253 54.968 1.00 43.33 253 THR C N 1
ATOM 6009 C CA . THR C 1 253 ? 8.386 33.997 55.232 1.00 42.73 253 THR C CA 1
ATOM 6010 C C . THR C 1 253 ? 7.488 33.631 54.053 1.00 42.48 253 THR C C 1
ATOM 6011 O O . THR C 1 253 ? 7.568 32.511 53.527 1.00 41.16 253 THR C O 1
ATOM 6015 N N . GLU C 1 254 ? 6.630 34.571 53.648 1.00 42.65 254 GLU C N 1
ATOM 6016 C CA . GLU C 1 254 ? 5.739 34.347 52.509 1.00 42.54 254 GLU C CA 1
ATOM 6017 C C . GLU C 1 254 ? 6.597 33.905 51.330 1.00 40.31 254 GLU C C 1
ATOM 6018 O O . GLU C 1 254 ? 6.444 32.794 50.819 1.00 40.97 254 GLU C O 1
ATOM 6024 N N . ALA C 1 255 ? 7.521 34.777 50.935 1.00 39.18 255 ALA C N 1
ATOM 6025 C CA . ALA C 1 255 ? 8.444 34.531 49.828 1.00 38.33 255 ALA C CA 1
ATOM 6026 C C . ALA C 1 255 ? 8.944 33.084 49.752 1.00 36.54 255 ALA C C 1
ATOM 6027 O O . ALA C 1 255 ? 8.758 32.383 48.752 1.00 34.04 255 ALA C O 1
ATOM 6029 N N . VAL C 1 256 ? 9.594 32.662 50.825 1.00 36.69 256 VAL C N 1
ATOM 6030 C CA . VAL C 1 256 ? 10.155 31.329 50.933 1.00 37.58 256 VAL C CA 1
ATOM 6031 C C . VAL C 1 256 ? 9.089 30.245 50.739 1.00 39.29 256 VAL C C 1
ATOM 6032 O O . VAL C 1 256 ? 9.328 29.236 50.056 1.00 36.95 256 VAL C O 1
ATOM 6036 N N . ASP C 1 257 ? 7.918 30.454 51.348 1.00 39.91 257 ASP C N 1
ATOM 6037 C CA . ASP C 1 257 ? 6.824 29.483 51.245 1.00 40.86 257 ASP C CA 1
ATOM 6038 C C . ASP C 1 257 ? 6.257 29.378 49.834 1.00 41.21 257 ASP C C 1
ATOM 6039 O O . ASP C 1 257 ? 5.809 28.304 49.412 1.00 41.16 257 ASP C O 1
ATOM 6044 N N . PHE C 1 258 ? 6.279 30.489 49.107 1.00 37.93 258 PHE C N 1
ATOM 6045 C CA . PHE C 1 258 ? 5.813 30.467 47.746 1.00 36.75 258 PHE C CA 1
ATOM 6046 C C . PHE C 1 258 ? 6.883 29.751 46.943 1.00 37.48 258 PHE C C 1
ATOM 6047 O O . PHE C 1 258 ? 6.588 28.834 46.190 1.00 36.79 258 PHE C O 1
ATOM 6055 N N . ALA C 1 259 ? 8.134 30.173 47.117 1.00 37.78 259 ALA C N 1
ATOM 6056 C CA . ALA C 1 259 ? 9.247 29.576 46.388 1.00 37.56 259 ALA C CA 1
ATOM 6057 C C . ALA C 1 259 ? 9.224 28.073 46.568 1.00 37.17 259 ALA C C 1
ATOM 6058 O O . ALA C 1 259 ? 9.513 27.334 45.636 1.00 37.18 259 ALA C O 1
ATOM 6060 N N . GLU C 1 260 ? 8.875 27.616 47.763 1.00 37.89 260 GLU C N 1
ATOM 6061 C CA . GLU C 1 260 ? 8.812 26.185 48.016 1.00 37.87 260 GLU C CA 1
ATOM 6062 C C . GLU C 1 260 ? 7.768 25.568 47.090 1.00 36.79 260 GLU C C 1
ATOM 6063 O O . GLU C 1 260 ? 8.015 24.565 46.436 1.00 35.67 260 GLU C O 1
ATOM 6069 N N . LYS C 1 261 ? 6.598 26.195 47.034 1.00 37.39 261 LYS C N 1
ATOM 6070 C CA . LYS C 1 261 ? 5.510 25.719 46.196 1.00 39.35 261 LYS C CA 1
ATOM 6071 C C . LYS C 1 261 ? 5.786 25.922 44.699 1.00 37.99 261 LYS C C 1
ATOM 6072 O O . LYS C 1 261 ? 5.305 25.161 43.860 1.00 38.65 261 LYS C O 1
ATOM 6078 N N . TRP C 1 262 ? 6.571 26.929 44.348 1.00 36.88 262 TRP C N 1
ATOM 6079 C CA . TRP C 1 262 ? 6.868 27.127 42.939 1.00 35.66 262 TRP C CA 1
ATOM 6080 C C . TRP C 1 262 ? 7.797 25.999 42.483 1.00 37.55 262 TRP C C 1
ATOM 6081 O O . TRP C 1 262 ? 7.575 25.396 41.429 1.00 37.20 262 TRP C O 1
ATOM 6092 N N . PHE C 1 263 ? 8.820 25.710 43.287 1.00 37.80 263 PHE C N 1
ATOM 6093 C CA . PHE C 1 263 ? 9.809 24.668 42.975 1.00 39.23 263 PHE C CA 1
ATOM 6094 C C . PHE C 1 263 ? 9.216 23.276 42.880 1.00 39.76 263 PHE C C 1
ATOM 6095 O O . PHE C 1 263 ? 9.334 22.590 41.851 1.00 37.78 263 PHE C O 1
ATOM 6103 N N . ILE C 1 264 ? 8.593 22.865 43.979 1.00 41.06 264 ILE C N 1
ATOM 6104 C CA . ILE C 1 264 ? 7.961 21.561 44.083 1.00 41.63 264 ILE C CA 1
ATOM 6105 C C . ILE C 1 264 ? 7.126 21.264 42.834 1.00 42.60 264 ILE C C 1
ATOM 6106 O O . ILE C 1 264 ? 7.311 20.241 42.172 1.00 41.67 264 ILE C O 1
ATOM 6111 N N . ASN C 1 265 ? 6.218 22.184 42.520 1.00 43.93 265 ASN C N 1
ATOM 6112 C CA . ASN C 1 265 ? 5.369 22.019 41.355 1.00 44.12 265 ASN C CA 1
ATOM 6113 C C . ASN C 1 265 ? 6.072 22.189 40.017 1.00 45.10 265 ASN C C 1
ATOM 6114 O O . ASN C 1 265 ? 5.640 21.623 39.025 1.00 48.09 265 ASN C O 1
ATOM 6119 N N . ASN C 1 266 ? 7.163 22.944 39.996 1.00 44.65 266 ASN C N 1
ATOM 6120 C CA . ASN C 1 266 ? 7.840 23.133 38.728 1.00 45.13 266 ASN C CA 1
ATOM 6121 C C . ASN C 1 266 ? 8.809 22.032 38.327 1.00 46.02 266 ASN C C 1
ATOM 6122 O O . ASN C 1 266 ? 8.961 21.762 37.133 1.00 45.58 266 ASN C O 1
ATOM 6127 N N . ASP C 1 267 ? 9.420 21.364 39.296 1.00 46.22 267 ASP C N 1
ATOM 6128 C CA . ASP C 1 267 ? 10.355 20.315 38.967 1.00 47.26 267 ASP C CA 1
ATOM 6129 C C . ASP C 1 267 ? 9.582 19.051 38.712 1.00 47.89 267 ASP C C 1
ATOM 6130 O O . ASP C 1 267 ? 9.919 18.303 37.796 1.00 46.70 267 ASP C O 1
ATOM 6135 N N . SER C 1 268 ? 8.534 18.844 39.508 1.00 46.91 268 SER C N 1
ATOM 6136 C CA . SER C 1 268 ? 7.752 17.619 39.368 1.00 48.56 268 SER C CA 1
ATOM 6137 C C . SER C 1 268 ? 6.760 17.611 38.191 1.00 49.74 268 SER C C 1
ATOM 6138 O O . SER C 1 268 ? 6.503 16.549 37.661 1.00 52.17 268 SER C O 1
ATOM 6141 N N . LYS C 1 269 ? 6.256 18.778 37.766 1.00 50.43 269 LYS C N 1
ATOM 6142 C CA . LYS C 1 269 ? 5.308 18.776 36.662 1.00 50.92 269 LYS C CA 1
ATOM 6143 C C . LYS C 1 269 ? 5.829 19.336 35.373 1.00 53.43 269 LYS C C 1
ATOM 6144 O O . LYS C 1 269 ? 5.167 19.262 34.346 1.00 51.53 269 LYS C O 1
ATOM 6150 N N . ASN C 1 270 ? 7.004 19.930 35.393 1.00 54.27 270 ASN C N 1
ATOM 6151 C CA . ASN C 1 270 ? 7.500 20.387 34.113 1.00 54.43 270 ASN C CA 1
ATOM 6152 C C . ASN C 1 270 ? 8.184 19.210 33.348 1.00 56.46 270 ASN C C 1
ATOM 6153 O O . ASN C 1 270 ? 8.466 18.131 33.907 1.00 56.77 270 ASN C O 1
ATOM 6158 N N . ILE C 1 271 ? 8.433 19.419 32.057 1.00 57.80 271 ILE C N 1
ATOM 6159 C CA . ILE C 1 271 ? 9.101 18.407 31.237 1.00 58.00 271 ILE C CA 1
ATOM 6160 C C . ILE C 1 271 ? 10.595 18.740 31.261 1.00 59.69 271 ILE C C 1
ATOM 6161 O O . ILE C 1 271 ? 11.396 17.816 31.502 1.00 59.35 271 ILE C O 1
ATOM 6166 N N . LEU D 1 2 ? 40.377 40.642 35.566 1.00 58.11 2 LEU D N 1
ATOM 6167 C CA . LEU D 1 2 ? 41.239 39.707 36.335 1.00 57.84 2 LEU D CA 1
ATOM 6168 C C . LEU D 1 2 ? 41.777 38.579 35.448 1.00 57.99 2 LEU D C 1
ATOM 6169 O O . LEU D 1 2 ? 42.807 37.956 35.760 1.00 57.25 2 LEU D O 1
ATOM 6174 N N . LYS D 1 3 ? 41.072 38.329 34.350 1.00 56.75 3 LYS D N 1
ATOM 6175 C CA . LYS D 1 3 ? 41.485 37.321 33.392 1.00 56.51 3 LYS D CA 1
ATOM 6176 C C . LYS D 1 3 ? 42.842 37.790 32.879 1.00 56.49 3 LYS D C 1
ATOM 6177 O O . LYS D 1 3 ? 43.771 36.997 32.734 1.00 56.93 3 LYS D O 1
ATOM 6179 N N . LYS D 1 4 ? 42.960 39.090 32.629 1.00 56.23 4 LYS D N 1
ATOM 6180 C CA . LYS D 1 4 ? 44.213 39.654 32.141 1.00 56.01 4 LYS D CA 1
ATOM 6181 C C . LYS D 1 4 ? 45.323 39.434 33.160 1.00 56.93 4 LYS D C 1
ATOM 6182 O O . LYS D 1 4 ? 46.450 39.100 32.795 1.00 56.38 4 LYS D O 1
ATOM 6184 N N . ILE D 1 5 ? 44.986 39.601 34.438 1.00 58.83 5 ILE D N 1
ATOM 6185 C CA . ILE D 1 5 ? 45.949 39.434 35.529 1.00 61.22 5 ILE D CA 1
ATOM 6186 C C . ILE D 1 5 ? 46.443 37.998 35.679 1.00 62.39 5 ILE D C 1
ATOM 6187 O O . ILE D 1 5 ? 47.638 37.763 35.874 1.00 61.24 5 ILE D O 1
ATOM 6192 N N . VAL D 1 6 ? 45.517 37.047 35.607 1.00 63.13 6 VAL D N 1
ATOM 6193 C CA . VAL D 1 6 ? 45.866 35.636 35.720 1.00 64.68 6 VAL D CA 1
ATOM 6194 C C . VAL D 1 6 ? 46.772 35.219 34.566 1.00 65.09 6 VAL D C 1
ATOM 6195 O O . VAL D 1 6 ? 47.808 34.577 34.768 1.00 64.25 6 VAL D O 1
ATOM 6199 N N . GLU D 1 7 ? 46.357 35.593 33.358 1.00 66.19 7 GLU D N 1
ATOM 6200 C CA . GLU D 1 7 ? 47.079 35.292 32.127 1.00 66.33 7 GLU D CA 1
ATOM 6201 C C . GLU D 1 7 ? 48.552 35.707 32.159 1.00 65.95 7 GLU D C 1
ATOM 6202 O O . GLU D 1 7 ? 49.442 34.942 31.769 1.00 64.64 7 GLU D O 1
ATOM 6208 N N . SER D 1 8 ? 48.807 36.926 32.620 1.00 65.30 8 SER D N 1
ATOM 6209 C CA . SER D 1 8 ? 50.167 37.435 32.664 1.00 65.01 8 SER D CA 1
ATOM 6210 C C . SER D 1 8 ? 50.922 37.013 33.911 1.00 65.25 8 SER D C 1
ATOM 6211 O O . SER D 1 8 ? 52.053 37.449 34.134 1.00 66.48 8 SER D O 1
ATOM 6214 N N . THR D 1 9 ? 50.304 36.168 34.729 1.00 64.62 9 THR D N 1
ATOM 6215 C CA . THR D 1 9 ? 50.969 35.707 35.936 1.00 63.26 9 THR D CA 1
ATOM 6216 C C . THR D 1 9 ? 51.554 34.318 35.725 1.00 61.53 9 THR D C 1
ATOM 6217 O O . THR D 1 9 ? 50.864 33.380 35.320 1.00 61.26 9 THR D O 1
ATOM 6221 N N . THR D 1 10 ? 52.845 34.214 35.998 1.00 60.56 10 THR D N 1
ATOM 6222 C CA . THR D 1 10 ? 53.583 32.975 35.837 1.00 60.61 10 THR D CA 1
ATOM 6223 C C . THR D 1 10 ? 53.116 31.902 36.824 1.00 60.60 10 THR D C 1
ATOM 6224 O O . THR D 1 10 ? 52.624 30.848 36.424 1.00 60.13 10 THR D O 1
ATOM 6228 N N . PHE D 1 11 ? 53.268 32.195 38.112 1.00 60.16 11 PHE D N 1
ATOM 6229 C CA . PHE D 1 11 ? 52.881 31.306 39.198 1.00 58.42 11 PHE D CA 1
ATOM 6230 C C . PHE D 1 11 ? 52.281 32.245 40.242 1.00 56.52 11 PHE D C 1
ATOM 6231 O O . PHE D 1 11 ? 52.830 33.315 40.511 1.00 54.26 11 PHE D O 1
ATOM 6239 N N . PRO D 1 12 ? 51.152 31.852 40.845 1.00 56.07 12 PRO D N 1
ATOM 6240 C CA . PRO D 1 12 ? 50.422 32.617 41.858 1.00 54.63 12 PRO D CA 1
ATOM 6241 C C . PRO D 1 12 ? 51.266 33.286 42.929 1.00 53.02 12 PRO D C 1
ATOM 6242 O O . PRO D 1 12 ? 52.267 32.734 43.379 1.00 52.52 12 PRO D O 1
ATOM 6246 N N . ARG D 1 13 ? 50.858 34.489 43.323 1.00 51.30 13 ARG D N 1
ATOM 6247 C CA . ARG D 1 13 ? 51.566 35.222 44.363 1.00 50.78 13 ARG D CA 1
ATOM 6248 C C . ARG D 1 13 ? 50.894 34.785 45.647 1.00 47.80 13 ARG D C 1
ATOM 6249 O O . ARG D 1 13 ? 49.685 34.603 45.686 1.00 46.22 13 ARG D O 1
ATOM 6257 N N . THR D 1 14 ? 51.681 34.639 46.698 1.00 46.00 14 THR D N 1
ATOM 6258 C CA . THR D 1 14 ? 51.175 34.174 47.976 1.00 45.03 14 THR D CA 1
ATOM 6259 C C . THR D 1 14 ? 51.554 35.092 49.115 1.00 44.29 14 THR D C 1
ATOM 6260 O O . THR D 1 14 ? 52.465 35.900 48.983 1.00 44.86 14 THR D O 1
ATOM 6264 N N . LYS D 1 15 ? 50.842 34.979 50.231 1.00 42.67 15 LYS D N 1
ATOM 6265 C CA . LYS D 1 15 ? 51.183 35.777 51.391 1.00 42.20 15 LYS D CA 1
ATOM 6266 C C . LYS D 1 15 ? 52.636 35.414 51.690 1.00 42.76 15 LYS D C 1
ATOM 6267 O O . LYS D 1 15 ? 53.413 36.238 52.153 1.00 43.50 15 LYS D O 1
ATOM 6273 N N . GLN D 1 16 ? 52.990 34.166 51.405 1.00 42.34 16 GLN D N 1
ATOM 6274 C CA . GLN D 1 16 ? 54.344 33.671 51.623 1.00 43.36 16 GLN D CA 1
ATOM 6275 C C . GLN D 1 16 ? 55.322 34.294 50.610 1.00 42.21 16 GLN D C 1
ATOM 6276 O O . GLN D 1 16 ? 56.349 34.861 51.003 1.00 41.89 16 GLN D O 1
ATOM 6278 N N . SER D 1 17 ? 54.999 34.196 49.316 1.00 41.21 17 SER D N 1
ATOM 6279 C CA . SER D 1 17 ? 55.861 34.753 48.269 1.00 40.34 17 SER D CA 1
ATOM 6280 C C . SER D 1 17 ? 56.025 36.254 48.438 1.00 40.37 17 SER D C 1
ATOM 6281 O O . SER D 1 17 ? 57.129 36.778 48.373 1.00 39.00 17 SER D O 1
ATOM 6284 N N . ILE D 1 18 ? 54.905 36.931 48.659 1.00 39.81 18 ILE D N 1
ATOM 6285 C CA . ILE D 1 18 ? 54.875 38.367 48.856 1.00 40.43 18 ILE D CA 1
ATOM 6286 C C . ILE D 1 18 ? 55.649 38.801 50.109 1.00 41.78 18 ILE D C 1
ATOM 6287 O O . ILE D 1 18 ? 56.065 39.957 50.208 1.00 43.70 18 ILE D O 1
ATOM 6292 N N . THR D 1 19 ? 55.867 37.883 51.047 1.00 40.74 19 THR D N 1
ATOM 6293 C CA . THR D 1 19 ? 56.595 38.223 52.266 1.00 41.34 19 THR D CA 1
ATOM 6294 C C . THR D 1 19 ? 58.111 38.206 52.098 1.00 44.08 19 THR D C 1
ATOM 6295 O O . THR D 1 19 ? 58.799 39.102 52.585 1.00 44.92 19 THR D O 1
ATOM 6299 N N . GLU D 1 20 ? 58.650 37.190 51.430 1.00 46.45 20 GLU D N 1
ATOM 6300 C CA . GLU D 1 20 ? 60.100 37.151 51.251 1.00 49.56 20 GLU D CA 1
ATOM 6301 C C . GLU D 1 20 ? 60.524 38.191 50.225 1.00 48.08 20 GLU D C 1
ATOM 6302 O O . GLU D 1 20 ? 61.647 38.675 50.256 1.00 47.68 20 GLU D O 1
ATOM 6308 N N . ASP D 1 21 ? 59.612 38.537 49.324 1.00 46.53 21 ASP D N 1
ATOM 6309 C CA . ASP D 1 21 ? 59.881 39.574 48.338 1.00 45.22 21 ASP D CA 1
ATOM 6310 C C . ASP D 1 21 ? 60.035 40.895 49.090 1.00 44.28 21 ASP D C 1
ATOM 6311 O O . ASP D 1 21 ? 60.898 41.708 48.775 1.00 43.50 21 ASP D O 1
ATOM 6316 N N . LEU D 1 22 ? 59.193 41.107 50.091 1.00 42.61 22 LEU D N 1
ATOM 6317 C CA . LEU D 1 22 ? 59.269 42.332 50.856 1.00 43.15 22 LEU D CA 1
ATOM 6318 C C . LEU D 1 22 ? 60.547 42.377 51.681 1.00 44.26 22 LEU D C 1
ATOM 6319 O O . LEU D 1 22 ? 61.182 43.428 51.800 1.00 43.23 22 LEU D O 1
ATOM 6324 N N . LYS D 1 23 ? 60.930 41.244 52.257 1.00 45.57 23 LYS D N 1
ATOM 6325 C CA . LYS D 1 23 ? 62.150 41.214 53.055 1.00 48.26 23 LYS D CA 1
ATOM 6326 C C . LYS D 1 23 ? 63.391 41.391 52.170 1.00 47.28 23 LYS D C 1
ATOM 6327 O O . LYS D 1 23 ? 64.393 41.965 52.589 1.00 46.00 23 LYS D O 1
ATOM 6333 N N . ALA D 1 24 ? 63.312 40.887 50.948 1.00 45.18 24 ALA D N 1
ATOM 6334 C CA . ALA D 1 24 ? 64.411 40.985 50.015 1.00 45.52 24 ALA D CA 1
ATOM 6335 C C . ALA D 1 24 ? 64.619 42.440 49.620 1.00 47.22 24 ALA D C 1
ATOM 6336 O O . ALA D 1 24 ? 65.757 42.913 49.530 1.00 47.78 24 ALA D O 1
ATOM 6338 N N . LEU D 1 25 ? 63.508 43.141 49.386 1.00 48.76 25 LEU D N 1
ATOM 6339 C CA . LEU D 1 25 ? 63.533 44.548 48.994 1.00 47.96 25 LEU D CA 1
ATOM 6340 C C . LEU D 1 25 ? 64.224 45.352 50.077 1.00 48.33 25 LEU D C 1
ATOM 6341 O O . LEU D 1 25 ? 64.993 46.268 49.786 1.00 49.09 25 LEU D O 1
ATOM 6346 N N . GLY D 1 26 ? 63.951 45.023 51.331 1.00 47.54 26 GLY D N 1
ATOM 6347 C CA . GLY D 1 26 ? 64.599 45.753 52.398 1.00 47.33 26 GLY D CA 1
ATOM 6348 C C . GLY D 1 26 ? 63.641 46.138 53.489 1.00 47.31 26 GLY D C 1
ATOM 6349 O O . GLY D 1 26 ? 64.021 46.818 54.444 1.00 47.65 26 GLY D O 1
ATOM 6350 N N . LEU D 1 27 ? 62.388 45.724 53.336 1.00 47.04 27 LEU D N 1
ATOM 6351 C CA . LEU D 1 27 ? 61.389 46.010 54.347 1.00 46.85 27 LEU D CA 1
ATOM 6352 C C . LEU D 1 27 ? 61.812 45.130 55.507 1.00 46.85 27 LEU D C 1
ATOM 6353 O O . LEU D 1 27 ? 61.893 43.915 55.368 1.00 47.90 27 LEU D O 1
ATOM 6358 N N . LYS D 1 28 ? 62.099 45.741 56.648 1.00 47.62 28 LYS D N 1
ATOM 6359 C CA . LYS D 1 28 ? 62.573 44.990 57.797 1.00 49.22 28 LYS D CA 1
ATOM 6360 C C . LYS D 1 28 ? 61.651 45.064 59.000 1.00 48.52 28 LYS D C 1
ATOM 6361 O O . LYS D 1 28 ? 60.879 46.007 59.142 1.00 48.60 28 LYS D O 1
ATOM 6367 N N . LYS D 1 29 ? 61.745 44.060 59.867 1.00 46.97 29 LYS D N 1
ATOM 6368 C CA . LYS D 1 29 ? 60.930 44.021 61.072 1.00 46.21 29 LYS D CA 1
ATOM 6369 C C . LYS D 1 29 ? 61.187 45.294 61.867 1.00 44.50 29 LYS D C 1
ATOM 6370 O O . LYS D 1 29 ? 62.309 45.798 61.889 1.00 45.75 29 LYS D O 1
ATOM 6372 N N . GLY D 1 30 ? 60.139 45.819 62.495 1.00 43.53 30 GLY D N 1
ATOM 6373 C CA . GLY D 1 30 ? 60.266 47.021 63.300 1.00 39.51 30 GLY D CA 1
ATOM 6374 C C . GLY D 1 30 ? 60.148 48.357 62.585 1.00 38.12 30 GLY D C 1
ATOM 6375 O O . GLY D 1 30 ? 59.985 49.386 63.229 1.00 38.32 30 GLY D O 1
ATOM 6376 N N . MET D 1 31 ? 60.230 48.360 61.263 1.00 37.14 31 MET D N 1
ATOM 6377 C CA . MET D 1 31 ? 60.143 49.607 60.526 1.00 37.91 31 MET D CA 1
ATOM 6378 C C . MET D 1 31 ? 58.837 50.348 60.736 1.00 38.52 31 MET D C 1
ATOM 6379 O O . MET D 1 31 ? 57.884 49.815 61.285 1.00 39.55 31 MET D O 1
ATOM 6384 N N . THR D 1 32 ? 58.821 51.606 60.326 1.00 38.19 32 THR D N 1
ATOM 6385 C CA . THR D 1 32 ? 57.620 52.420 60.369 1.00 39.35 32 THR D CA 1
ATOM 6386 C C . THR D 1 32 ? 57.567 52.843 58.912 1.00 40.40 32 THR D C 1
ATOM 6387 O O . THR D 1 32 ? 58.385 53.648 58.463 1.00 42.15 32 THR D O 1
ATOM 6391 N N . VAL D 1 33 ? 56.635 52.279 58.156 1.00 37.86 33 VAL D N 1
ATOM 6392 C CA . VAL D 1 33 ? 56.571 52.609 56.746 1.00 34.64 33 VAL D CA 1
ATOM 6393 C C . VAL D 1 33 ? 55.219 53.041 56.218 1.00 33.85 33 VAL D C 1
ATOM 6394 O O . VAL D 1 33 ? 54.177 52.471 56.566 1.00 33.46 33 VAL D O 1
ATOM 6398 N N . LEU D 1 34 ? 55.273 54.072 55.380 1.00 31.96 34 LEU D N 1
ATOM 6399 C CA . LEU D 1 34 ? 54.108 54.650 54.722 1.00 32.04 34 LEU D CA 1
ATOM 6400 C C . LEU D 1 34 ? 54.051 53.942 53.377 1.00 32.23 34 LEU D C 1
ATOM 6401 O O . LEU D 1 34 ? 54.974 54.035 52.575 1.00 34.52 34 LEU D O 1
ATOM 6406 N N . VAL D 1 35 ? 52.954 53.237 53.140 1.00 32.41 35 VAL D N 1
ATOM 6407 C CA . VAL D 1 35 ? 52.794 52.454 51.936 1.00 30.22 35 VAL D CA 1
ATOM 6408 C C . VAL D 1 35 ? 51.818 52.996 50.919 1.00 32.66 35 VAL D C 1
ATOM 6409 O O . VAL D 1 35 ? 50.748 53.478 51.279 1.00 33.46 35 VAL D O 1
ATOM 6413 N N . HIS D 1 36 ? 52.209 52.930 49.646 1.00 31.99 36 HIS D N 1
ATOM 6414 C CA . HIS D 1 36 ? 51.351 53.340 48.540 1.00 31.84 36 HIS D CA 1
ATOM 6415 C C . HIS D 1 36 ? 51.358 52.130 47.613 1.00 33.52 36 HIS D C 1
ATOM 6416 O O . HIS D 1 36 ? 52.414 51.713 47.108 1.00 34.26 36 HIS D O 1
ATOM 6423 N N . SER D 1 37 ? 50.181 51.552 47.397 1.00 33.30 37 SER D N 1
ATOM 6424 C CA . SER D 1 37 ? 50.103 50.342 46.600 1.00 34.68 37 SER D CA 1
ATOM 6425 C C . SER D 1 37 ? 49.093 50.249 45.453 1.00 36.17 37 SER D C 1
ATOM 6426 O O . SER D 1 37 ? 48.227 51.107 45.274 1.00 35.38 37 SER D O 1
ATOM 6429 N N . SER D 1 38 ? 49.243 49.183 44.670 1.00 37.54 38 SER D N 1
ATOM 6430 C CA . SER D 1 38 ? 48.339 48.858 43.571 1.00 37.58 38 SER D CA 1
ATOM 6431 C C . SER D 1 38 ? 48.276 47.327 43.587 1.00 38.06 38 SER D C 1
ATOM 6432 O O . SER D 1 38 ? 49.286 46.646 43.411 1.00 36.78 38 SER D O 1
ATOM 6435 N N . LEU D 1 39 ? 47.094 46.780 43.825 1.00 37.50 39 LEU D N 1
ATOM 6436 C CA . LEU D 1 39 ? 46.959 45.331 43.892 1.00 37.55 39 LEU D CA 1
ATOM 6437 C C . LEU D 1 39 ? 47.404 44.595 42.622 1.00 39.03 39 LEU D C 1
ATOM 6438 O O . LEU D 1 39 ? 48.165 43.630 42.697 1.00 40.09 39 LEU D O 1
ATOM 6443 N N . SER D 1 40 ? 46.944 45.055 41.461 1.00 39.70 40 SER D N 1
ATOM 6444 C CA . SER D 1 40 ? 47.271 44.404 40.194 1.00 40.01 40 SER D CA 1
ATOM 6445 C C . SER D 1 40 ? 48.734 44.397 39.767 1.00 39.20 40 SER D C 1
ATOM 6446 O O . SER D 1 40 ? 49.213 43.408 39.234 1.00 38.79 40 SER D O 1
ATOM 6449 N N . SER D 1 41 ? 49.451 45.484 39.989 1.00 37.79 41 SER D N 1
ATOM 6450 C CA . SER D 1 41 ? 50.846 45.515 39.588 1.00 39.19 41 SER D CA 1
ATOM 6451 C C . SER D 1 41 ? 51.611 44.308 40.117 1.00 40.50 41 SER D C 1
ATOM 6452 O O . SER D 1 41 ? 52.685 43.974 39.612 1.00 40.16 41 SER D O 1
ATOM 6455 N N . ILE D 1 42 ? 51.071 43.656 41.139 1.00 41.93 42 ILE D N 1
ATOM 6456 C CA . ILE D 1 42 ? 51.749 42.509 41.726 1.00 42.26 42 ILE D CA 1
ATOM 6457 C C . ILE D 1 42 ? 51.615 41.202 40.937 1.00 43.28 42 ILE D C 1
ATOM 6458 O O . ILE D 1 42 ? 52.525 40.368 40.948 1.00 44.66 42 ILE D O 1
ATOM 6463 N N . GLY D 1 43 ? 50.501 41.028 40.236 1.00 42.62 43 GLY D N 1
ATOM 6464 C CA . GLY D 1 43 ? 50.285 39.787 39.510 1.00 42.85 43 GLY D CA 1
ATOM 6465 C C . GLY D 1 43 ? 49.166 39.152 40.302 1.00 43.08 43 GLY D C 1
ATOM 6466 O O . GLY D 1 43 ? 48.784 39.720 41.320 1.00 42.72 43 GLY D O 1
ATOM 6467 N N . TRP D 1 44 ? 48.639 38.008 39.872 1.00 41.65 44 TRP D N 1
ATOM 6468 C CA . TRP D 1 44 ? 47.534 37.377 40.604 1.00 40.15 44 TRP D CA 1
ATOM 6469 C C . TRP D 1 44 ? 47.931 36.863 41.978 1.00 38.70 44 TRP D C 1
ATOM 6470 O O . TRP D 1 44 ? 48.823 36.015 42.110 1.00 38.89 44 TRP D O 1
ATOM 6481 N N . VAL D 1 45 ? 47.252 37.364 43.001 1.00 36.35 45 VAL D N 1
ATOM 6482 C CA . VAL D 1 45 ? 47.563 36.945 44.351 1.00 35.67 45 VAL D CA 1
ATOM 6483 C C . VAL D 1 45 ? 46.421 36.218 45.036 1.00 34.52 45 VAL D C 1
ATOM 6484 O O . VAL D 1 45 ? 45.307 36.703 45.127 1.00 33.37 45 VAL D O 1
ATOM 6488 N N . ASN D 1 46 ? 46.742 35.020 45.493 1.00 33.82 46 ASN D N 1
ATOM 6489 C CA . ASN D 1 46 ? 45.832 34.137 46.199 1.00 33.46 46 ASN D CA 1
ATOM 6490 C C . ASN D 1 46 ? 45.461 34.843 47.495 1.00 32.08 46 ASN D C 1
ATOM 6491 O O . ASN D 1 46 ? 46.300 35.004 48.369 1.00 32.48 46 ASN D O 1
ATOM 6496 N N . GLY D 1 47 ? 44.209 35.267 47.608 1.00 30.46 47 GLY D N 1
ATOM 6497 C CA . GLY D 1 47 ? 43.779 35.980 48.794 1.00 31.60 47 GLY D CA 1
ATOM 6498 C C . GLY D 1 47 ? 43.633 37.481 48.557 1.00 31.98 47 GLY D C 1
ATOM 6499 O O . GLY D 1 47 ? 43.164 38.221 49.422 1.00 30.80 47 GLY D O 1
ATOM 6500 N N . GLY D 1 48 ? 44.047 37.930 47.378 1.00 32.73 48 GLY D N 1
ATOM 6501 C CA . GLY D 1 48 ? 43.939 39.333 47.028 1.00 31.33 48 GLY D CA 1
ATOM 6502 C C . GLY D 1 48 ? 44.549 40.276 48.037 1.00 31.10 48 GLY D C 1
ATOM 6503 O O . GLY D 1 48 ? 45.621 40.019 48.594 1.00 31.74 48 GLY D O 1
ATOM 6504 N N . ALA D 1 49 ? 43.855 41.377 48.276 1.00 28.37 49 ALA D N 1
ATOM 6505 C CA . ALA D 1 49 ? 44.327 42.369 49.220 1.00 29.00 49 ALA D CA 1
ATOM 6506 C C . ALA D 1 49 ? 44.690 41.831 50.612 1.00 29.62 49 ALA D C 1
ATOM 6507 O O . ALA D 1 49 ? 45.690 42.258 51.189 1.00 29.47 49 ALA D O 1
ATOM 6509 N N . VAL D 1 50 ? 43.902 40.895 51.145 1.00 29.36 50 VAL D N 1
ATOM 6510 C CA . VAL D 1 50 ? 44.171 40.379 52.482 1.00 30.73 50 VAL D CA 1
ATOM 6511 C C . VAL D 1 50 ? 45.494 39.636 52.587 1.00 31.18 50 VAL D C 1
ATOM 6512 O O . VAL D 1 50 ? 46.143 39.677 53.633 1.00 34.39 50 VAL D O 1
ATOM 6516 N N . ALA D 1 51 ? 45.920 38.982 51.515 1.00 30.19 51 ALA D N 1
ATOM 6517 C CA . ALA D 1 51 ? 47.199 38.284 51.556 1.00 30.75 51 ALA D CA 1
ATOM 6518 C C . ALA D 1 51 ? 48.332 39.308 51.595 1.00 32.36 51 ALA D C 1
ATOM 6519 O O . ALA D 1 51 ? 49.357 39.068 52.219 1.00 32.97 51 ALA D O 1
ATOM 6521 N N . VAL D 1 52 ? 48.122 40.452 50.937 1.00 30.97 52 VAL D N 1
ATOM 6522 C CA . VAL D 1 52 ? 49.097 41.545 50.865 1.00 29.34 52 VAL D CA 1
ATOM 6523 C C . VAL D 1 52 ? 49.207 42.282 52.198 1.00 30.89 52 VAL D C 1
ATOM 6524 O O . VAL D 1 52 ? 50.291 42.688 52.621 1.00 34.06 52 VAL D O 1
ATOM 6528 N N . ILE D 1 53 ? 48.071 42.484 52.846 1.00 31.15 53 ILE D N 1
ATOM 6529 C CA . ILE D 1 53 ? 48.048 43.157 54.131 1.00 30.23 53 ILE D CA 1
ATOM 6530 C C . ILE D 1 53 ? 48.742 42.258 55.154 1.00 31.43 53 ILE D C 1
ATOM 6531 O O . ILE D 1 53 ? 49.581 42.716 55.933 1.00 29.60 53 ILE D O 1
ATOM 6536 N N . GLN D 1 54 ? 48.387 40.972 55.136 1.00 32.40 54 GLN D N 1
ATOM 6537 C CA . GLN D 1 54 ? 48.962 40.010 56.064 1.00 33.71 54 GLN D CA 1
ATOM 6538 C C . GLN D 1 54 ? 50.473 39.905 55.909 1.00 33.07 54 GLN D C 1
ATOM 6539 O O . GLN D 1 54 ? 51.197 39.843 56.902 1.00 34.35 54 GLN D O 1
ATOM 6545 N N . ALA D 1 55 ? 50.950 39.897 54.669 1.00 32.12 55 ALA D N 1
ATOM 6546 C CA . ALA D 1 55 ? 52.383 39.815 54.434 1.00 33.12 55 ALA D CA 1
ATOM 6547 C C . ALA D 1 55 ? 53.057 41.056 54.997 1.00 33.26 55 ALA D C 1
ATOM 6548 O O . ALA D 1 55 ? 54.088 40.947 55.648 1.00 35.12 55 ALA D O 1
ATOM 6550 N N . LEU D 1 56 ? 52.473 42.229 54.761 1.00 31.27 56 LEU D N 1
ATOM 6551 C CA . LEU D 1 56 ? 53.052 43.461 55.273 1.00 32.52 56 LEU D CA 1
ATOM 6552 C C . LEU D 1 56 ? 53.176 43.391 56.794 1.00 34.23 56 LEU D C 1
ATOM 6553 O O . LEU D 1 56 ? 54.236 43.675 57.363 1.00 35.86 56 LEU D O 1
ATOM 6558 N N . ILE D 1 57 ? 52.088 42.995 57.442 1.00 33.43 57 ILE D N 1
ATOM 6559 C CA . ILE D 1 57 ? 52.046 42.878 58.890 1.00 33.06 57 ILE D CA 1
ATOM 6560 C C . ILE D 1 57 ? 53.033 41.819 59.396 1.00 34.03 57 ILE D C 1
ATOM 6561 O O . ILE D 1 57 ? 53.695 42.016 60.414 1.00 31.84 57 ILE D O 1
ATOM 6566 N N . ASP D 1 58 ? 53.139 40.702 58.681 1.00 34.66 58 ASP D N 1
ATOM 6567 C CA . ASP D 1 58 ? 54.055 39.640 59.088 1.00 39.07 58 ASP D CA 1
ATOM 6568 C C . ASP D 1 58 ? 55.511 40.108 59.085 1.00 40.29 58 ASP D C 1
ATOM 6569 O O . ASP D 1 58 ? 56.251 39.806 60.014 1.00 40.26 58 ASP D O 1
ATOM 6574 N N . VAL D 1 59 ? 55.913 40.844 58.048 1.00 41.39 59 VAL D N 1
ATOM 6575 C CA . VAL D 1 59 ? 57.280 41.357 57.942 1.00 41.80 59 VAL D CA 1
ATOM 6576 C C . VAL D 1 59 ? 57.619 42.422 58.997 1.00 43.70 59 VAL D C 1
ATOM 6577 O O . VAL D 1 59 ? 58.616 42.314 59.708 1.00 42.76 59 VAL D O 1
ATOM 6581 N N . VAL D 1 60 ? 56.778 43.444 59.084 1.00 45.34 60 VAL D N 1
ATOM 6582 C CA . VAL D 1 60 ? 56.958 44.550 60.017 1.00 47.73 60 VAL D CA 1
ATOM 6583 C C . VAL D 1 60 ? 56.742 44.205 61.490 1.00 49.55 60 VAL D C 1
ATOM 6584 O O . VAL D 1 60 ? 57.402 44.766 62.369 1.00 49.14 60 VAL D O 1
ATOM 6588 N N . THR D 1 61 ? 55.806 43.299 61.765 1.00 50.74 61 THR D N 1
ATOM 6589 C CA . THR D 1 61 ? 55.523 42.897 63.140 1.00 52.20 61 THR D CA 1
ATOM 6590 C C . THR D 1 61 ? 54.858 44.026 63.928 1.00 53.47 61 THR D C 1
ATOM 6591 O O . THR D 1 61 ? 54.821 45.170 63.474 1.00 53.52 61 THR D O 1
ATOM 6595 N N . GLU D 1 62 ? 54.328 43.696 65.104 1.00 54.94 62 GLU D N 1
ATOM 6596 C CA . GLU D 1 62 ? 53.683 44.684 65.956 1.00 56.48 62 GLU D CA 1
ATOM 6597 C C . GLU D 1 62 ? 54.739 45.636 66.490 1.00 55.04 62 GLU D C 1
ATOM 6598 O O . GLU D 1 62 ? 54.428 46.648 67.115 1.00 53.30 62 GLU D O 1
ATOM 6604 N N . GLU D 1 63 ? 55.998 45.296 66.220 1.00 55.54 63 GLU D N 1
ATOM 6605 C CA . GLU D 1 63 ? 57.137 46.117 66.623 1.00 55.11 63 GLU D CA 1
ATOM 6606 C C . GLU D 1 63 ? 57.220 47.322 65.683 1.00 53.93 63 GLU D C 1
ATOM 6607 O O . GLU D 1 63 ? 57.698 48.391 66.059 1.00 54.75 63 GLU D O 1
ATOM 6613 N N . GLY D 1 64 ? 56.755 47.131 64.451 1.00 51.69 64 GLY D N 1
ATOM 6614 C CA . GLY D 1 64 ? 56.772 48.204 63.478 1.00 49.12 64 GLY D CA 1
ATOM 6615 C C . GLY D 1 64 ? 55.433 48.904 63.293 1.00 46.68 64 GLY D C 1
ATOM 6616 O O . GLY D 1 64 ? 54.489 48.698 64.049 1.00 45.65 64 GLY D O 1
ATOM 6617 N N . THR D 1 65 ? 55.346 49.744 62.273 1.00 45.56 65 THR D N 1
ATOM 6618 C CA . THR D 1 65 ? 54.112 50.460 62.016 1.00 44.57 65 THR D CA 1
ATOM 6619 C C . THR D 1 65 ? 53.837 50.648 60.527 1.00 43.46 65 THR D C 1
ATOM 6620 O O . THR D 1 65 ? 54.716 51.056 59.767 1.00 44.06 65 THR D O 1
ATOM 6624 N N . ILE D 1 66 ? 52.613 50.340 60.108 1.00 41.36 66 ILE D N 1
ATOM 6625 C CA . ILE D 1 66 ? 52.250 50.510 58.708 1.00 39.58 66 ILE D CA 1
ATOM 6626 C C . ILE D 1 66 ? 51.218 51.609 58.563 1.00 38.14 66 ILE D C 1
ATOM 6627 O O . ILE D 1 66 ? 50.147 51.557 59.171 1.00 37.67 66 ILE D O 1
ATOM 6632 N N . VAL D 1 67 ? 51.571 52.619 57.772 1.00 34.07 67 VAL D N 1
ATOM 6633 C CA . VAL D 1 67 ? 50.701 53.754 57.557 1.00 29.92 67 VAL D CA 1
ATOM 6634 C C . VAL D 1 67 ? 50.322 53.849 56.098 1.00 30.14 67 VAL D C 1
ATOM 6635 O O . VAL D 1 67 ? 51.113 53.524 55.216 1.00 27.83 67 VAL D O 1
ATOM 6639 N N . MET D 1 68 ? 49.097 54.297 55.850 1.00 28.91 68 MET D N 1
ATOM 6640 C CA . MET D 1 68 ? 48.604 54.464 54.483 1.00 29.21 68 MET D CA 1
ATOM 6641 C C . MET D 1 68 ? 47.668 55.649 54.441 1.00 28.22 68 MET D C 1
ATOM 6642 O O . MET D 1 68 ? 47.026 55.977 55.427 1.00 27.30 68 MET D O 1
ATOM 6647 N N . PRO D 1 69 ? 47.602 56.327 53.295 1.00 29.83 69 PRO D N 1
ATOM 6648 C CA . PRO D 1 69 ? 46.690 57.468 53.209 1.00 30.77 69 PRO D CA 1
ATOM 6649 C C . PRO D 1 69 ? 45.265 56.900 53.033 1.00 32.42 69 PRO D C 1
ATOM 6650 O O . PRO D 1 69 ? 45.084 55.852 52.406 1.00 29.76 69 PRO D O 1
ATOM 6654 N N . SER D 1 70 ? 44.262 57.559 53.606 1.00 33.33 70 SER D N 1
ATOM 6655 C CA . SER D 1 70 ? 42.882 57.087 53.466 1.00 34.06 70 SER D CA 1
ATOM 6656 C C . SER D 1 70 ? 41.969 58.255 53.129 1.00 33.80 70 SER D C 1
ATOM 6657 O O . SER D 1 70 ? 40.846 58.342 53.611 1.00 34.83 70 SER D O 1
ATOM 6660 N N . GLN D 1 71 ? 42.476 59.146 52.283 1.00 34.47 71 GLN D N 1
ATOM 6661 C CA . GLN D 1 71 ? 41.763 60.342 51.847 1.00 34.44 71 GLN D CA 1
ATOM 6662 C C . GLN D 1 71 ? 40.302 60.154 51.427 1.00 34.28 71 GLN D C 1
ATOM 6663 O O . GLN D 1 71 ? 39.913 59.110 50.917 1.00 30.75 71 GLN D O 1
ATOM 6669 N N . SER D 1 72 ? 39.509 61.198 51.652 1.00 34.96 72 SER D N 1
ATOM 6670 C CA . SER D 1 72 ? 38.089 61.240 51.301 1.00 35.49 72 SER D CA 1
ATOM 6671 C C . SER D 1 72 ? 37.806 62.662 50.828 1.00 35.95 72 SER D C 1
ATOM 6672 O O . SER D 1 72 ? 37.178 63.455 51.527 1.00 37.55 72 SER D O 1
ATOM 6675 N N . VAL D 1 73 ? 38.285 62.973 49.629 1.00 36.77 73 VAL D N 1
ATOM 6676 C CA . VAL D 1 73 ? 38.141 64.296 49.039 1.00 36.46 73 VAL D CA 1
ATOM 6677 C C . VAL D 1 73 ? 36.754 64.645 48.493 1.00 36.71 73 VAL D C 1
ATOM 6678 O O . VAL D 1 73 ? 36.527 65.772 48.053 1.00 33.95 73 VAL D O 1
ATOM 6682 N N . GLU D 1 74 ? 35.833 63.681 48.514 1.00 37.60 74 GLU D N 1
ATOM 6683 C CA . GLU D 1 74 ? 34.466 63.914 48.044 1.00 38.36 74 GLU D CA 1
ATOM 6684 C C . GLU D 1 74 ? 33.720 64.821 49.039 1.00 38.50 74 GLU D C 1
ATOM 6685 O O . GLU D 1 74 ? 32.755 65.490 48.675 1.00 38.95 74 GLU D O 1
ATOM 6691 N N . LEU D 1 75 ? 34.188 64.839 50.285 1.00 37.03 75 LEU D N 1
ATOM 6692 C CA . LEU D 1 75 ? 33.607 65.675 51.323 1.00 37.25 75 LEU D CA 1
ATOM 6693 C C . LEU D 1 75 ? 34.193 67.081 51.226 1.00 37.84 75 LEU D C 1
ATOM 6694 O O . LEU D 1 75 ? 34.790 67.609 52.161 1.00 35.67 75 LEU D O 1
ATOM 6699 N N . SER D 1 76 ? 34.003 67.674 50.063 1.00 39.30 76 SER D N 1
ATOM 6700 C CA . SER D 1 76 ? 34.499 68.998 49.780 1.00 42.20 76 SER D CA 1
ATOM 6701 C C . SER D 1 76 ? 33.357 69.821 49.219 1.00 45.18 76 SER D C 1
ATOM 6702 O O . SER D 1 76 ? 32.245 69.322 49.073 1.00 47.55 76 SER D O 1
ATOM 6705 N N . ASP D 1 77 ? 33.647 71.074 48.893 1.00 45.69 77 ASP D N 1
ATOM 6706 C CA . ASP D 1 77 ? 32.662 71.991 48.335 1.00 46.05 77 ASP D CA 1
ATOM 6707 C C . ASP D 1 77 ? 32.388 71.640 46.870 1.00 45.87 77 ASP D C 1
ATOM 6708 O O . ASP D 1 77 ? 33.298 71.606 46.050 1.00 45.67 77 ASP D O 1
ATOM 6713 N N . PRO D 1 78 ? 31.123 71.384 46.524 1.00 46.62 78 PRO D N 1
ATOM 6714 C CA . PRO D 1 78 ? 30.741 71.034 45.149 1.00 49.41 78 PRO D CA 1
ATOM 6715 C C . PRO D 1 78 ? 31.200 72.006 44.062 1.00 51.97 78 PRO D C 1
ATOM 6716 O O . PRO D 1 78 ? 31.234 71.660 42.886 1.00 51.14 78 PRO D O 1
ATOM 6720 N N . LYS D 1 79 ? 31.549 73.224 44.463 1.00 55.99 79 LYS D N 1
ATOM 6721 C CA . LYS D 1 79 ? 32.006 74.251 43.523 1.00 59.74 79 LYS D CA 1
ATOM 6722 C C . LYS D 1 79 ? 33.360 73.867 42.968 1.00 60.43 79 LYS D C 1
ATOM 6723 O O . LYS D 1 79 ? 33.776 74.376 41.927 1.00 61.44 79 LYS D O 1
ATOM 6725 N N . GLU D 1 80 ? 34.042 72.967 43.669 1.00 61.00 80 GLU D N 1
ATOM 6726 C CA . GLU D 1 80 ? 35.363 72.517 43.258 1.00 61.64 80 GLU D CA 1
ATOM 6727 C C . GLU D 1 80 ? 35.399 71.120 42.674 1.00 60.60 80 GLU D C 1
ATOM 6728 O O . GLU D 1 80 ? 36.472 70.532 42.562 1.00 61.89 80 GLU D O 1
ATOM 6734 N N . TRP D 1 81 ? 34.246 70.579 42.293 1.00 59.06 81 TRP D N 1
ATOM 6735 C CA . TRP D 1 81 ? 34.208 69.229 41.720 1.00 59.00 81 TRP D CA 1
ATOM 6736 C C . TRP D 1 81 ? 34.477 69.251 40.232 1.00 60.99 81 TRP D C 1
ATOM 6737 O O . TRP D 1 81 ? 33.810 69.952 39.475 1.00 61.44 81 TRP D O 1
ATOM 6748 N N . GLY D 1 82 ? 35.485 68.486 39.819 1.00 63.58 82 GLY D N 1
ATOM 6749 C CA . GLY D 1 82 ? 35.852 68.396 38.408 1.00 66.10 82 GLY D CA 1
ATOM 6750 C C . GLY D 1 82 ? 35.220 67.215 37.705 1.00 67.42 82 GLY D C 1
ATOM 6751 O O . GLY D 1 82 ? 34.457 67.395 36.764 1.00 68.39 82 GLY D O 1
ATOM 6752 N N . ASN D 1 83 ? 35.538 65.993 38.131 1.00 68.97 83 ASN D N 1
ATOM 6753 C CA . ASN D 1 83 ? 34.953 64.821 37.499 1.00 70.24 83 ASN D CA 1
ATOM 6754 C C . ASN D 1 83 ? 34.399 63.851 38.501 1.00 69.63 83 ASN D C 1
ATOM 6755 O O . ASN D 1 83 ? 35.146 63.143 39.240 1.00 69.60 83 ASN D O 1
ATOM 6760 N N . PRO D 1 84 ? 33.067 63.811 38.555 1.00 68.84 84 PRO D N 1
ATOM 6761 C CA . PRO D 1 84 ? 32.272 64.670 37.674 1.00 67.57 84 PRO D CA 1
ATOM 6762 C C . PRO D 1 84 ? 31.849 65.970 38.362 1.00 67.03 84 PRO D C 1
ATOM 6763 O O . PRO D 1 84 ? 31.844 66.071 39.586 1.00 68.04 84 PRO D O 1
ATOM 6767 N N . PRO D 1 85 ? 31.470 66.987 37.573 1.00 65.31 85 PRO D N 1
ATOM 6768 C CA . PRO D 1 85 ? 31.025 68.304 38.051 1.00 64.35 85 PRO D CA 1
ATOM 6769 C C . PRO D 1 85 ? 29.483 68.300 37.968 1.00 64.41 85 PRO D C 1
ATOM 6770 O O . PRO D 1 85 ? 28.896 67.854 36.961 1.00 65.71 85 PRO D O 1
ATOM 6774 N N . VAL D 1 86 ? 28.812 68.791 39.005 1.00 62.41 86 VAL D N 1
ATOM 6775 C CA . VAL D 1 86 ? 27.354 68.771 38.990 1.00 61.18 86 VAL D CA 1
ATOM 6776 C C . VAL D 1 86 ? 26.752 70.155 38.865 1.00 60.44 86 VAL D C 1
ATOM 6777 O O . VAL D 1 86 ? 27.368 71.139 39.263 1.00 60.70 86 VAL D O 1
ATOM 6781 N N . PRO D 1 87 ? 25.535 70.242 38.285 1.00 59.44 87 PRO D N 1
ATOM 6782 C CA . PRO D 1 87 ? 24.850 71.524 38.111 1.00 58.62 87 PRO D CA 1
ATOM 6783 C C . PRO D 1 87 ? 24.997 72.417 39.325 1.00 58.58 87 PRO D C 1
ATOM 6784 O O . PRO D 1 87 ? 24.818 71.968 40.454 1.00 57.65 87 PRO D O 1
ATOM 6788 N N . GLU D 1 88 ? 25.343 73.678 39.093 1.00 58.85 88 GLU D N 1
ATOM 6789 C CA . GLU D 1 88 ? 25.524 74.615 40.191 1.00 60.26 88 GLU D CA 1
ATOM 6790 C C . GLU D 1 88 ? 24.260 74.815 41.044 1.00 59.29 88 GLU D C 1
ATOM 6791 O O . GLU D 1 88 ? 24.350 75.178 42.221 1.00 56.98 88 GLU D O 1
ATOM 6797 N N . GLU D 1 89 ? 23.091 74.570 40.453 1.00 58.78 89 GLU D N 1
ATOM 6798 C CA . GLU D 1 89 ? 21.827 74.724 41.167 1.00 59.36 89 GLU D CA 1
ATOM 6799 C C . GLU D 1 89 ? 21.590 73.665 42.254 1.00 58.91 89 GLU D C 1
ATOM 6800 O O . GLU D 1 89 ? 20.602 73.734 42.990 1.00 58.69 89 GLU D O 1
ATOM 6806 N N . TRP D 1 90 ? 22.506 72.702 42.355 1.00 57.63 90 TRP D N 1
ATOM 6807 C CA . TRP D 1 90 ? 22.435 71.643 43.363 1.00 56.50 90 TRP D CA 1
ATOM 6808 C C . TRP D 1 90 ? 23.321 71.998 44.570 1.00 55.88 90 TRP D C 1
ATOM 6809 O O . TRP D 1 90 ? 23.032 71.634 45.711 1.00 54.44 90 TRP D O 1
ATOM 6820 N N . TRP D 1 91 ? 24.413 72.699 44.291 1.00 55.39 91 TRP D N 1
ATOM 6821 C CA . TRP D 1 91 ? 25.400 73.090 45.293 1.00 56.04 91 TRP D CA 1
ATOM 6822 C C . TRP D 1 91 ? 24.939 73.397 46.705 1.00 56.04 91 TRP D C 1
ATOM 6823 O O . TRP D 1 91 ? 25.532 72.908 47.669 1.00 55.66 91 TRP D O 1
ATOM 6834 N N . ASP D 1 92 ? 23.902 74.212 46.838 1.00 55.33 92 ASP D N 1
ATOM 6835 C CA . ASP D 1 92 ? 23.406 74.559 48.161 1.00 55.10 92 ASP D CA 1
ATOM 6836 C C . ASP D 1 92 ? 22.853 73.374 48.950 1.00 54.26 92 ASP D C 1
ATOM 6837 O O . ASP D 1 92 ? 23.264 73.137 50.092 1.00 53.32 92 ASP D O 1
ATOM 6842 N N . ILE D 1 93 ? 21.929 72.623 48.360 1.00 53.31 93 ILE D N 1
ATOM 6843 C CA . ILE D 1 93 ? 21.389 71.493 49.091 1.00 52.76 93 ILE D CA 1
ATOM 6844 C C . ILE D 1 93 ? 22.485 70.463 49.309 1.00 51.34 93 ILE D C 1
ATOM 6845 O O . ILE D 1 93 ? 22.485 69.757 50.315 1.00 50.41 93 ILE D O 1
ATOM 6850 N N . ILE D 1 94 ? 23.427 70.397 48.371 1.00 50.13 94 ILE D N 1
ATOM 6851 C CA . ILE D 1 94 ? 24.549 69.467 48.468 1.00 48.72 94 ILE D CA 1
ATOM 6852 C C . ILE D 1 94 ? 25.302 69.729 49.762 1.00 47.75 94 ILE D C 1
ATOM 6853 O O . ILE D 1 94 ? 25.468 68.835 50.586 1.00 48.03 94 ILE D O 1
ATOM 6858 N N . ARG D 1 95 ? 25.750 70.965 49.938 1.00 47.53 95 ARG D N 1
ATOM 6859 C CA . ARG D 1 95 ? 26.477 71.346 51.140 1.00 48.26 95 ARG D CA 1
ATOM 6860 C C . ARG D 1 95 ? 25.590 71.212 52.378 1.00 47.25 95 ARG D C 1
ATOM 6861 O O . ARG D 1 95 ? 26.058 70.875 53.468 1.00 45.96 95 ARG D O 1
ATOM 6869 N N . GLU D 1 96 ? 24.301 71.466 52.194 1.00 47.97 96 GLU D N 1
ATOM 6870 C CA . GLU D 1 96 ? 23.342 71.404 53.288 1.00 48.22 96 GLU D CA 1
ATOM 6871 C C . GLU D 1 96 ? 23.057 70.001 53.809 1.00 45.24 96 GLU D C 1
ATOM 6872 O O . GLU D 1 96 ? 22.955 69.781 55.014 1.00 42.62 96 GLU D O 1
ATOM 6878 N N . SER D 1 97 ? 22.935 69.055 52.886 1.00 44.29 97 SER D N 1
ATOM 6879 C CA . SER D 1 97 ? 22.613 67.673 53.222 1.00 43.65 97 SER D CA 1
ATOM 6880 C C . SER D 1 97 ? 23.764 66.682 53.234 1.00 43.62 97 SER D C 1
ATOM 6881 O O . SER D 1 97 ? 23.575 65.534 53.644 1.00 43.76 97 SER D O 1
ATOM 6884 N N . MET D 1 98 ? 24.942 67.104 52.788 1.00 42.26 98 MET D N 1
ATOM 6885 C CA . MET D 1 98 ? 26.086 66.203 52.735 1.00 41.20 98 MET D CA 1
ATOM 6886 C C . MET D 1 98 ? 26.428 65.569 54.065 1.00 39.48 98 MET D C 1
ATOM 6887 O O . MET D 1 98 ? 26.648 66.261 55.042 1.00 39.21 98 MET D O 1
ATOM 6892 N N . PRO D 1 99 ? 26.468 64.230 54.116 1.00 39.07 99 PRO D N 1
ATOM 6893 C CA . PRO D 1 99 ? 26.794 63.512 55.354 1.00 38.47 99 PRO D CA 1
ATOM 6894 C C . PRO D 1 99 ? 28.200 63.823 55.870 1.00 38.51 99 PRO D C 1
ATOM 6895 O O . PRO D 1 99 ? 29.173 63.814 55.116 1.00 37.21 99 PRO D O 1
ATOM 6899 N N . ALA D 1 100 ? 28.286 64.077 57.173 1.00 39.40 100 ALA D N 1
ATOM 6900 C CA . ALA D 1 100 ? 29.538 64.421 57.846 1.00 39.50 100 ALA D CA 1
ATOM 6901 C C . ALA D 1 100 ? 30.582 63.323 57.842 1.00 39.42 100 ALA D C 1
ATOM 6902 O O . ALA D 1 100 ? 30.258 62.142 57.845 1.00 40.54 100 ALA D O 1
ATOM 6904 N N . TYR D 1 101 ? 31.843 63.736 57.849 1.00 39.47 101 TYR D N 1
ATOM 6905 C CA . TYR D 1 101 ? 32.948 62.806 57.880 1.00 38.43 101 TYR D CA 1
ATOM 6906 C C . TYR D 1 101 ? 32.945 62.142 59.241 1.00 39.17 101 TYR D C 1
ATOM 6907 O O . TYR D 1 101 ? 32.606 62.759 60.247 1.00 38.87 101 TYR D O 1
ATOM 6916 N N . ASN D 1 102 ? 33.311 60.867 59.249 1.00 40.20 102 ASN D N 1
ATOM 6917 C CA . ASN D 1 102 ? 33.429 60.082 60.468 1.00 41.04 102 ASN D CA 1
ATOM 6918 C C . ASN D 1 102 ? 34.496 59.065 60.107 1.00 40.49 102 ASN D C 1
ATOM 6919 O O . ASN D 1 102 ? 34.374 58.356 59.115 1.00 41.74 102 ASN D O 1
ATOM 6924 N N . SER D 1 103 ? 35.552 59.007 60.901 1.00 40.29 103 SER D N 1
ATOM 6925 C CA . SER D 1 103 ? 36.636 58.085 60.633 1.00 41.27 103 SER D CA 1
ATOM 6926 C C . SER D 1 103 ? 36.268 56.616 60.808 1.00 40.88 103 SER D C 1
ATOM 6927 O O . SER D 1 103 ? 37.068 55.732 60.517 1.00 42.87 103 SER D O 1
ATOM 6930 N N . ASN D 1 104 ? 35.062 56.339 61.277 1.00 40.57 104 ASN D N 1
ATOM 6931 C CA . ASN D 1 104 ? 34.675 54.947 61.437 1.00 40.32 104 ASN D CA 1
ATOM 6932 C C . ASN D 1 104 ? 33.972 54.403 60.204 1.00 38.24 104 ASN D C 1
ATOM 6933 O O . ASN D 1 104 ? 33.849 53.194 60.051 1.00 38.05 104 ASN D O 1
ATOM 6938 N N . TYR D 1 105 ? 33.528 55.279 59.311 1.00 35.63 105 TYR D N 1
ATOM 6939 C CA . TYR D 1 105 ? 32.842 54.783 58.134 1.00 35.31 105 TYR D CA 1
ATOM 6940 C C . TYR D 1 105 ? 32.985 55.524 56.817 1.00 34.01 105 TYR D C 1
ATOM 6941 O O . TYR D 1 105 ? 32.728 54.944 55.776 1.00 34.54 105 TYR D O 1
ATOM 6950 N N . THR D 1 106 ? 33.392 56.784 56.823 1.00 33.17 106 THR D N 1
ATOM 6951 C CA . THR D 1 106 ? 33.504 57.491 55.543 1.00 32.41 106 THR D CA 1
ATOM 6952 C C . THR D 1 106 ? 34.472 56.797 54.585 1.00 33.63 106 THR D C 1
ATOM 6953 O O . THR D 1 106 ? 35.660 56.638 54.883 1.00 32.40 106 THR D O 1
ATOM 6957 N N . PRO D 1 107 ? 33.969 56.362 53.420 1.00 34.16 107 PRO D N 1
ATOM 6958 C CA . PRO D 1 107 ? 34.811 55.687 52.432 1.00 34.09 107 PRO D CA 1
ATOM 6959 C C . PRO D 1 107 ? 35.921 56.547 51.858 1.00 35.70 107 PRO D C 1
ATOM 6960 O O . PRO D 1 107 ? 35.820 57.773 51.797 1.00 36.57 107 PRO D O 1
ATOM 6964 N N . THR D 1 108 ? 36.977 55.870 51.425 1.00 36.09 108 THR D N 1
ATOM 6965 C CA . THR D 1 108 ? 38.137 56.515 50.840 1.00 34.72 108 THR D CA 1
ATOM 6966 C C . THR D 1 108 ? 37.975 56.651 49.331 1.00 36.47 108 THR D C 1
ATOM 6967 O O . THR D 1 108 ? 37.385 55.805 48.682 1.00 37.62 108 THR D O 1
ATOM 6971 N N . THR D 1 109 ? 38.498 57.739 48.788 1.00 38.77 109 THR D N 1
ATOM 6972 C CA . THR D 1 109 ? 38.438 58.002 47.362 1.00 40.75 109 THR D CA 1
ATOM 6973 C C . THR D 1 109 ? 38.986 56.790 46.597 1.00 43.59 109 THR D C 1
ATOM 6974 O O . THR D 1 109 ? 39.968 56.176 47.017 1.00 44.48 109 THR D O 1
ATOM 6978 N N . ARG D 1 110 ? 38.344 56.465 45.477 1.00 45.18 110 ARG D N 1
ATOM 6979 C CA . ARG D 1 110 ? 38.720 55.325 44.639 1.00 46.06 110 ARG D CA 1
ATOM 6980 C C . ARG D 1 110 ? 40.218 55.161 44.360 1.00 44.81 110 ARG D C 1
ATOM 6981 O O . ARG D 1 110 ? 40.745 54.046 44.377 1.00 44.88 110 ARG D O 1
ATOM 6983 N N . GLY D 1 111 ? 40.903 56.271 44.119 1.00 43.68 111 GLY D N 1
ATOM 6984 C CA . GLY D 1 111 ? 42.322 56.198 43.821 1.00 42.65 111 GLY D CA 1
ATOM 6985 C C . GLY D 1 111 ? 43.264 55.804 44.943 1.00 41.01 111 GLY D C 1
ATOM 6986 O O . GLY D 1 111 ? 44.472 55.856 44.760 1.00 42.29 111 GLY D O 1
ATOM 6987 N N . MET D 1 112 ? 42.740 55.424 46.101 1.00 39.01 112 MET D N 1
ATOM 6988 C CA . MET D 1 112 ? 43.607 55.035 47.204 1.00 39.97 112 MET D CA 1
ATOM 6989 C C . MET D 1 112 ? 44.056 53.587 47.041 1.00 40.23 112 MET D C 1
ATOM 6990 O O . MET D 1 112 ? 45.092 53.178 47.567 1.00 40.35 112 MET D O 1
ATOM 6995 N N . GLY D 1 113 ? 43.278 52.815 46.297 1.00 39.01 113 GLY D N 1
ATOM 6996 C CA . GLY D 1 113 ? 43.641 51.432 46.082 1.00 39.57 113 GLY D CA 1
ATOM 6997 C C . GLY D 1 113 ? 42.763 50.519 46.892 1.00 39.81 113 GLY D C 1
ATOM 6998 O O . GLY D 1 113 ? 42.308 50.889 47.973 1.00 39.89 113 GLY D O 1
ATOM 6999 N N . GLN D 1 114 ? 42.518 49.321 46.378 1.00 37.82 114 GLN D N 1
ATOM 7000 C CA . GLN D 1 114 ? 41.673 48.392 47.097 1.00 38.17 114 GLN D CA 1
ATOM 7001 C C . GLN D 1 114 ? 42.295 47.957 48.405 1.00 36.40 114 GLN D C 1
ATOM 7002 O O . GLN D 1 114 ? 41.587 47.637 49.344 1.00 38.99 114 GLN D O 1
ATOM 7008 N N . ILE D 1 115 ? 43.617 47.947 48.462 1.00 33.94 115 ILE D N 1
ATOM 7009 C CA . ILE D 1 115 ? 44.318 47.570 49.666 1.00 33.57 115 ILE D CA 1
ATOM 7010 C C . ILE D 1 115 ? 44.095 48.569 50.822 1.00 35.12 115 ILE D C 1
ATOM 7011 O O . ILE D 1 115 ? 44.062 48.187 51.987 1.00 36.14 115 ILE D O 1
ATOM 7016 N N . VAL D 1 116 ? 43.926 49.844 50.498 1.00 34.62 116 VAL D N 1
ATOM 7017 C CA . VAL D 1 116 ? 43.683 50.846 51.515 1.00 34.90 116 VAL D CA 1
ATOM 7018 C C . VAL D 1 116 ? 42.291 50.648 52.101 1.00 37.12 116 VAL D C 1
ATOM 7019 O O . VAL D 1 116 ? 42.124 50.615 53.320 1.00 37.72 116 VAL D O 1
ATOM 7023 N N . GLU D 1 117 ? 41.292 50.541 51.226 1.00 39.64 117 GLU D N 1
ATOM 7024 C CA . GLU D 1 117 ? 39.905 50.384 51.650 1.00 39.91 117 GLU D CA 1
ATOM 7025 C C . GLU D 1 117 ? 39.737 49.211 52.583 1.00 37.37 117 GLU D C 1
ATOM 7026 O O . GLU D 1 117 ? 38.973 49.280 53.535 1.00 36.75 117 GLU D O 1
ATOM 7032 N N . LEU D 1 118 ? 40.443 48.127 52.292 1.00 35.85 118 LEU D N 1
ATOM 7033 C CA . LEU D 1 118 ? 40.364 46.942 53.121 1.00 37.17 118 LEU D CA 1
ATOM 7034 C C . LEU D 1 118 ? 41.113 47.170 54.434 1.00 38.09 118 LEU D C 1
ATOM 7035 O O . LEU D 1 118 ? 40.568 46.942 55.515 1.00 40.33 118 LEU D O 1
ATOM 7040 N N . PHE D 1 119 ? 42.353 47.635 54.324 1.00 36.71 119 PHE D N 1
ATOM 7041 C CA . PHE D 1 119 ? 43.210 47.899 55.465 1.00 35.54 119 PHE D CA 1
ATOM 7042 C C . PHE D 1 119 ? 42.578 48.830 56.497 1.00 35.50 119 PHE D C 1
ATOM 7043 O O . PHE D 1 119 ? 42.699 48.605 57.698 1.00 33.35 119 PHE D O 1
ATOM 7051 N N . ARG D 1 120 ? 41.905 49.878 56.032 1.00 37.62 120 ARG D N 1
ATOM 7052 C CA . ARG D 1 120 ? 41.274 50.831 56.941 1.00 39.50 120 ARG D CA 1
ATOM 7053 C C . ARG D 1 120 ? 40.251 50.204 57.886 1.00 39.74 120 ARG D C 1
ATOM 7054 O O . ARG D 1 120 ? 39.916 50.790 58.914 1.00 39.41 120 ARG D O 1
ATOM 7062 N N . SER D 1 121 ? 39.748 49.025 57.533 1.00 40.19 121 SER D N 1
ATOM 7063 C CA . SER D 1 121 ? 38.777 48.319 58.373 1.00 40.92 121 SER D CA 1
ATOM 7064 C C . SER D 1 121 ? 39.391 47.017 58.893 1.00 39.95 121 SER D C 1
ATOM 7065 O O . SER D 1 121 ? 38.711 46.183 59.494 1.00 40.18 121 SER D O 1
ATOM 7068 N N . TYR D 1 122 ? 40.684 46.841 58.653 1.00 38.72 122 TYR D N 1
ATOM 7069 C CA . TYR D 1 122 ? 41.352 45.644 59.116 1.00 40.41 122 TYR D CA 1
ATOM 7070 C C . TYR D 1 122 ? 41.377 45.674 60.638 1.00 42.25 122 TYR D C 1
ATOM 7071 O O . TYR D 1 122 ? 41.331 46.741 61.248 1.00 42.85 122 TYR D O 1
ATOM 7080 N N . PRO D 1 123 ? 41.435 44.499 61.278 1.00 43.05 123 PRO D N 1
ATOM 7081 C CA . PRO D 1 123 ? 41.459 44.510 62.738 1.00 43.16 123 PRO D CA 1
ATOM 7082 C C . PRO D 1 123 ? 42.577 45.349 63.344 1.00 43.78 123 PRO D C 1
ATOM 7083 O O . PRO D 1 123 ? 43.758 45.202 62.992 1.00 41.66 123 PRO D O 1
ATOM 7087 N N . GLU D 1 124 ? 42.152 46.215 64.267 1.00 44.41 124 GLU D N 1
ATOM 7088 C CA . GLU D 1 124 ? 42.967 47.161 65.027 1.00 45.70 124 GLU D CA 1
ATOM 7089 C C . GLU D 1 124 ? 43.740 48.202 64.227 1.00 45.25 124 GLU D C 1
ATOM 7090 O O . GLU D 1 124 ? 44.872 48.535 64.550 1.00 45.86 124 GLU D O 1
ATOM 7096 N N . VAL D 1 125 ? 43.112 48.724 63.185 1.00 43.59 125 VAL D N 1
ATOM 7097 C CA . VAL D 1 125 ? 43.732 49.753 62.369 1.00 42.24 125 VAL D CA 1
ATOM 7098 C C . VAL D 1 125 ? 42.981 51.049 62.690 1.00 42.53 125 VAL D C 1
ATOM 7099 O O . VAL D 1 125 ? 41.762 51.140 62.517 1.00 41.35 125 VAL D O 1
ATOM 7103 N N . LYS D 1 126 ? 43.723 52.037 63.189 1.00 41.66 126 LYS D N 1
ATOM 7104 C CA . LYS D 1 126 ? 43.146 53.320 63.577 1.00 41.43 126 LYS D CA 1
ATOM 7105 C C . LYS D 1 126 ? 43.179 54.319 62.433 1.00 39.77 126 LYS D C 1
ATOM 7106 O O . LYS D 1 126 ? 44.012 54.206 61.542 1.00 40.76 126 LYS D O 1
ATOM 7108 N N . ARG D 1 127 ? 42.268 55.291 62.464 1.00 37.41 127 ARG D N 1
ATOM 7109 C CA . ARG D 1 127 ? 42.191 56.316 61.427 1.00 37.88 127 ARG D CA 1
ATOM 7110 C C . ARG D 1 127 ? 42.174 57.725 62.031 1.00 38.90 127 ARG D C 1
ATOM 7111 O O . ARG D 1 127 ? 41.498 57.966 63.031 1.00 41.34 127 ARG D O 1
ATOM 7119 N N . SER D 1 128 ? 42.921 58.651 61.433 1.00 38.36 128 SER D N 1
ATOM 7120 C CA . SER D 1 128 ? 42.964 60.025 61.931 1.00 38.68 128 SER D CA 1
ATOM 7121 C C . SER D 1 128 ? 41.679 60.791 61.601 1.00 40.22 128 SER D C 1
ATOM 7122 O O . SER D 1 128 ? 40.891 60.372 60.749 1.00 39.57 128 SER D O 1
ATOM 7125 N N . ASN D 1 129 ? 41.493 61.933 62.258 1.00 42.26 129 ASN D N 1
ATOM 7126 C CA . ASN D 1 129 ? 40.269 62.705 62.108 1.00 42.11 129 ASN D CA 1
ATOM 7127 C C . ASN D 1 129 ? 40.167 63.807 61.081 1.00 41.93 129 ASN D C 1
ATOM 7128 O O . ASN D 1 129 ? 39.437 64.765 61.291 1.00 44.00 129 ASN D O 1
ATOM 7133 N N . HIS D 1 130 ? 40.863 63.701 59.965 1.00 41.07 130 HIS D N 1
ATOM 7134 C CA . HIS D 1 130 ? 40.720 64.748 58.971 1.00 39.92 130 HIS D CA 1
ATOM 7135 C C . HIS D 1 130 ? 39.721 64.280 57.913 1.00 40.13 130 HIS D C 1
ATOM 7136 O O . HIS D 1 130 ? 39.821 63.178 57.401 1.00 41.33 130 HIS D O 1
ATOM 7143 N N . PRO D 1 131 ? 38.738 65.125 57.579 1.00 40.00 131 PRO D N 1
ATOM 7144 C CA . PRO D 1 131 ? 37.691 64.834 56.597 1.00 39.36 131 PRO D CA 1
ATOM 7145 C C . PRO D 1 131 ? 38.122 64.716 55.144 1.00 40.12 131 PRO D C 1
ATOM 7146 O O . PRO D 1 131 ? 37.305 64.413 54.277 1.00 39.02 131 PRO D O 1
ATOM 7150 N N . ASN D 1 132 ? 39.399 64.954 54.875 1.00 42.02 132 ASN D N 1
ATOM 7151 C CA . ASN D 1 132 ? 39.894 64.903 53.508 1.00 42.18 132 ASN D CA 1
ATOM 7152 C C . ASN D 1 132 ? 41.187 64.139 53.361 1.00 41.88 132 ASN D C 1
ATOM 7153 O O . ASN D 1 132 ? 41.318 63.305 52.465 1.00 43.96 132 ASN D O 1
ATOM 7158 N N . TYR D 1 133 ? 42.146 64.440 54.234 1.00 37.07 133 TYR D N 1
ATOM 7159 C CA . TYR D 1 133 ? 43.458 63.837 54.147 1.00 33.20 133 TYR D CA 1
ATOM 7160 C C . TYR D 1 133 ? 43.833 62.929 55.314 1.00 31.37 133 TYR D C 1
ATOM 7161 O O . TYR D 1 133 ? 44.958 62.949 55.815 1.00 29.94 133 TYR D O 1
ATOM 7170 N N . SER D 1 134 ? 42.889 62.098 55.730 1.00 30.73 134 SER D N 1
ATOM 7171 C CA . SER D 1 134 ? 43.140 61.198 56.842 1.00 29.95 134 SER D CA 1
ATOM 7172 C C . SER D 1 134 ? 44.148 60.133 56.459 1.00 27.84 134 SER D C 1
ATOM 7173 O O . SER D 1 134 ? 44.488 59.977 55.300 1.00 27.76 134 SER D O 1
ATOM 7176 N N . PHE D 1 135 ? 44.621 59.410 57.463 1.00 27.55 135 PHE D N 1
ATOM 7177 C CA . PHE D 1 135 ? 45.576 58.333 57.285 1.00 28.21 135 PHE D CA 1
ATOM 7178 C C . PHE D 1 135 ? 45.127 57.190 58.183 1.00 28.37 135 PHE D C 1
ATOM 7179 O O . PHE D 1 135 ? 44.369 57.393 59.128 1.00 30.51 135 PHE D O 1
ATOM 7187 N N . VAL D 1 136 ? 45.578 55.984 57.882 1.00 28.36 136 VAL D N 1
ATOM 7188 C CA . VAL D 1 136 ? 45.255 54.850 58.724 1.00 28.75 136 VAL D CA 1
ATOM 7189 C C . VAL D 1 136 ? 46.580 54.230 59.087 1.00 29.84 136 VAL D C 1
ATOM 7190 O O . VAL D 1 136 ? 47.536 54.298 58.320 1.00 31.13 136 VAL D O 1
ATOM 7194 N N . ALA D 1 137 ? 46.642 53.658 60.278 1.00 30.90 137 ALA D N 1
ATOM 7195 C CA . ALA D 1 137 ? 47.857 53.020 60.756 1.00 31.50 137 ALA D CA 1
ATOM 7196 C C . ALA D 1 137 ? 47.540 51.826 61.642 1.00 33.13 137 ALA D C 1
ATOM 7197 O O . ALA D 1 137 ? 46.473 51.727 62.256 1.00 30.34 137 ALA D O 1
ATOM 7199 N N . TRP D 1 138 ? 48.509 50.924 61.670 1.00 34.66 138 TRP D N 1
ATOM 7200 C CA . TRP D 1 138 ? 48.487 49.684 62.421 1.00 36.04 138 TRP D CA 1
ATOM 7201 C C . TRP D 1 138 ? 49.912 49.578 62.958 1.00 38.87 138 TRP D C 1
ATOM 7202 O O . TRP D 1 138 ? 50.875 49.948 62.277 1.00 39.83 138 TRP D O 1
ATOM 7213 N N . GLY D 1 139 ? 50.069 49.074 64.168 1.00 40.11 139 GLY D N 1
ATOM 7214 C CA . GLY D 1 139 ? 51.411 48.976 64.694 1.00 40.71 139 GLY D CA 1
ATOM 7215 C C . GLY D 1 139 ? 51.520 49.641 66.037 1.00 42.08 139 GLY D C 1
ATOM 7216 O O . GLY D 1 139 ? 50.537 50.126 66.582 1.00 42.10 139 GLY D O 1
ATOM 7217 N N . LYS D 1 140 ? 52.733 49.695 66.558 1.00 44.51 140 LYS D N 1
ATOM 7218 C CA . LYS D 1 140 ? 52.949 50.266 67.872 1.00 48.37 140 LYS D CA 1
ATOM 7219 C C . LYS D 1 140 ? 52.826 51.779 67.990 1.00 48.66 140 LYS D C 1
ATOM 7220 O O . LYS D 1 140 ? 52.565 52.287 69.080 1.00 50.27 140 LYS D O 1
ATOM 7226 N N . HIS D 1 141 ? 52.995 52.505 66.891 1.00 47.98 141 HIS D N 1
ATOM 7227 C CA . HIS D 1 141 ? 52.914 53.957 66.973 1.00 48.90 141 HIS D CA 1
ATOM 7228 C C . HIS D 1 141 ? 51.758 54.591 66.236 1.00 49.59 141 HIS D C 1
ATOM 7229 O O . HIS D 1 141 ? 51.788 55.783 65.928 1.00 50.74 141 HIS D O 1
ATOM 7236 N N . LYS D 1 142 ? 50.726 53.806 65.970 1.00 49.90 142 LYS D N 1
ATOM 7237 C CA . LYS D 1 142 ? 49.574 54.320 65.251 1.00 49.87 142 LYS D CA 1
ATOM 7238 C C . LYS D 1 142 ? 48.904 55.449 66.030 1.00 49.01 142 LYS D C 1
ATOM 7239 O O . LYS D 1 142 ? 48.482 56.456 65.457 1.00 46.72 142 LYS D O 1
ATOM 7245 N N . ASN D 1 143 ? 48.837 55.286 67.344 1.00 49.72 143 ASN D N 1
ATOM 7246 C CA . ASN D 1 143 ? 48.194 56.273 68.201 1.00 52.02 143 ASN D CA 1
ATOM 7247 C C . ASN D 1 143 ? 48.791 57.671 68.105 1.00 51.78 143 ASN D C 1
ATOM 7248 O O . ASN D 1 143 ? 48.101 58.617 67.728 1.00 50.86 143 ASN D O 1
ATOM 7253 N N . LYS D 1 144 ? 50.068 57.802 68.436 1.00 51.07 144 LYS D N 1
ATOM 7254 C CA . LYS D 1 144 ? 50.704 59.101 68.397 1.00 50.86 144 LYS D CA 1
ATOM 7255 C C . LYS D 1 144 ? 50.874 59.626 66.983 1.00 49.51 144 LYS D C 1
ATOM 7256 O O . LYS D 1 144 ? 50.989 60.831 66.774 1.00 49.36 144 LYS D O 1
ATOM 7262 N N . ILE D 1 145 ? 50.862 58.734 66.002 1.00 47.54 145 ILE D N 1
ATOM 7263 C CA . ILE D 1 145 ? 51.009 59.174 64.626 1.00 46.18 145 ILE D CA 1
ATOM 7264 C C . ILE D 1 145 ? 49.702 59.786 64.120 1.00 47.54 145 ILE D C 1
ATOM 7265 O O . ILE D 1 145 ? 49.710 60.800 63.413 1.00 46.81 145 ILE D O 1
ATOM 7270 N N . LEU D 1 146 ? 48.579 59.198 64.519 1.00 49.48 146 LEU D N 1
ATOM 7271 C CA . LEU D 1 146 ? 47.265 59.683 64.097 1.00 51.49 146 LEU D CA 1
ATOM 7272 C C . LEU D 1 146 ? 46.641 60.546 65.173 1.00 53.86 146 LEU D C 1
ATOM 7273 O O . LEU D 1 146 ? 45.629 61.211 64.949 1.00 53.48 146 LEU D O 1
ATOM 7278 N N . ASN D 1 147 ? 47.256 60.499 66.348 1.00 56.48 147 ASN D N 1
ATOM 7279 C CA . ASN D 1 147 ? 46.828 61.237 67.532 1.00 60.27 147 ASN D CA 1
ATOM 7280 C C . ASN D 1 147 ? 46.059 62.526 67.253 1.00 59.84 147 ASN D C 1
ATOM 7281 O O . ASN D 1 147 ? 44.853 62.599 67.477 1.00 60.22 147 ASN D O 1
ATOM 7286 N N . GLN D 1 148 ? 46.769 63.548 66.789 1.00 58.65 148 GLN D N 1
ATOM 7287 C CA . GLN D 1 148 ? 46.151 64.834 66.503 1.00 58.24 148 GLN D CA 1
ATOM 7288 C C . GLN D 1 148 ? 46.219 65.110 65.019 1.00 57.79 148 GLN D C 1
ATOM 7289 O O . GLN D 1 148 ? 47.257 64.922 64.395 1.00 60.48 148 GLN D O 1
ATOM 7291 N N . HIS D 1 149 ? 45.108 65.550 64.446 1.00 55.71 149 HIS D N 1
ATOM 7292 C CA . HIS D 1 149 ? 45.073 65.846 63.025 1.00 53.83 149 HIS D CA 1
ATOM 7293 C C . HIS D 1 149 ? 44.095 66.986 62.775 1.00 53.71 149 HIS D C 1
ATOM 7294 O O . HIS D 1 149 ? 42.928 66.765 62.452 1.00 53.40 149 HIS D O 1
ATOM 7301 N N . PRO D 1 150 ? 44.577 68.229 62.923 1.00 53.67 150 PRO D N 1
ATOM 7302 C CA . PRO D 1 150 ? 43.840 69.480 62.746 1.00 53.68 150 PRO D CA 1
ATOM 7303 C C . PRO D 1 150 ? 43.331 69.753 61.344 1.00 53.52 150 PRO D C 1
ATOM 7304 O O . PRO D 1 150 ? 44.038 69.566 60.354 1.00 53.19 150 PRO D O 1
ATOM 7308 N N . LEU D 1 151 ? 42.098 70.231 61.281 1.00 54.11 151 LEU D N 1
ATOM 7309 C CA . LEU D 1 151 ? 41.452 70.547 60.022 1.00 53.63 151 LEU D CA 1
ATOM 7310 C C . LEU D 1 151 ? 42.326 71.421 59.123 1.00 53.15 151 LEU D C 1
ATOM 7311 O O . LEU D 1 151 ? 42.616 71.059 57.984 1.00 53.15 151 LEU D O 1
ATOM 7316 N N . GLU D 1 152 ? 42.740 72.573 59.638 1.00 53.60 152 GLU D N 1
ATOM 7317 C CA . GLU D 1 152 ? 43.562 73.497 58.869 1.00 53.86 152 GLU D CA 1
ATOM 7318 C C . GLU D 1 152 ? 44.869 72.826 58.484 1.00 52.89 152 GLU D C 1
ATOM 7319 O O . GLU D 1 152 ? 45.535 72.212 59.317 1.00 51.59 152 GLU D O 1
ATOM 7325 N N . PHE D 1 153 ? 45.228 72.926 57.213 1.00 52.50 153 PHE D N 1
ATOM 7326 C CA . PHE D 1 153 ? 46.469 72.325 56.751 1.00 53.28 153 PHE D CA 1
ATOM 7327 C C . PHE D 1 153 ? 46.523 70.815 56.992 1.00 52.87 153 PHE D C 1
ATOM 7328 O O . PHE D 1 153 ? 47.337 70.307 57.773 1.00 52.62 153 PHE D O 1
ATOM 7336 N N . GLY D 1 154 ? 45.627 70.119 56.304 1.00 51.84 154 GLY D N 1
ATOM 7337 C CA . GLY D 1 154 ? 45.530 68.675 56.382 1.00 51.14 154 GLY D CA 1
ATOM 7338 C C . GLY D 1 154 ? 46.816 67.905 56.321 1.00 50.01 154 GLY D C 1
ATOM 7339 O O . GLY D 1 154 ? 47.070 67.094 57.192 1.00 49.06 154 GLY D O 1
ATOM 7340 N N . LEU D 1 155 ? 47.603 68.116 55.280 1.00 49.64 155 LEU D N 1
ATOM 7341 C CA . LEU D 1 155 ? 48.902 67.466 55.150 1.00 51.71 155 LEU D CA 1
ATOM 7342 C C . LEU D 1 155 ? 49.628 68.621 55.694 1.00 52.47 155 LEU D C 1
ATOM 7343 O O . LEU D 1 155 ? 49.140 69.742 55.579 1.00 55.54 155 LEU D O 1
ATOM 7348 N N . GLY D 1 156 ? 50.754 68.436 56.347 1.00 51.66 156 GLY D N 1
ATOM 7349 C CA . GLY D 1 156 ? 51.358 69.626 56.884 1.00 50.99 156 GLY D CA 1
ATOM 7350 C C . GLY D 1 156 ? 51.950 69.326 58.222 1.00 49.97 156 GLY D C 1
ATOM 7351 O O . GLY D 1 156 ? 51.730 68.236 58.730 1.00 49.89 156 GLY D O 1
ATOM 7352 N N . GLU D 1 157 ? 52.605 70.270 58.862 1.00 55.52 157 GLU D N 1
ATOM 7353 C CA . GLU D 1 157 ? 53.430 70.178 60.060 1.00 55.89 157 GLU D CA 1
ATOM 7354 C C . GLU D 1 157 ? 52.693 69.452 61.180 1.00 56.70 157 GLU D C 1
ATOM 7355 O O . GLU D 1 157 ? 53.443 68.782 61.985 1.00 56.20 157 GLU D O 1
ATOM 7361 N N . GLN D 1 158 ? 51.426 69.551 61.449 1.00 50.72 158 GLN D N 1
ATOM 7362 C CA . GLN D 1 158 ? 50.814 68.880 62.582 1.00 50.40 158 GLN D CA 1
ATOM 7363 C C . GLN D 1 158 ? 49.971 67.694 62.199 1.00 48.10 158 GLN D C 1
ATOM 7364 O O . GLN D 1 158 ? 49.245 67.123 63.015 1.00 47.44 158 GLN D O 1
ATOM 7370 N N . SER D 1 159 ? 50.038 67.349 60.921 1.00 45.43 159 SER D N 1
ATOM 7371 C CA . SER D 1 159 ? 49.319 66.197 60.403 1.00 44.66 159 SER D CA 1
ATOM 7372 C C . SER D 1 159 ? 50.243 65.015 60.595 1.00 43.06 159 SER D C 1
ATOM 7373 O O . SER D 1 159 ? 51.424 65.186 60.815 1.00 41.68 159 SER D O 1
ATOM 7376 N N . PRO D 1 160 ? 49.717 63.790 60.523 1.00 42.68 160 PRO D N 1
ATOM 7377 C CA . PRO D 1 160 ? 50.442 62.515 60.657 1.00 41.68 160 PRO D CA 1
ATOM 7378 C C . PRO D 1 160 ? 51.770 62.496 59.871 1.00 40.59 160 PRO D C 1
ATOM 7379 O O . PRO D 1 160 ? 52.774 61.884 60.258 1.00 38.60 160 PRO D O 1
ATOM 7383 N N . LEU D 1 161 ? 51.746 63.155 58.726 1.00 41.02 161 LEU D N 1
ATOM 7384 C CA . LEU D 1 161 ? 52.926 63.209 57.878 1.00 41.70 161 LEU D CA 1
ATOM 7385 C C . LEU D 1 161 ? 54.106 63.965 58.508 1.00 41.95 161 LEU D C 1
ATOM 7386 O O . LEU D 1 161 ? 55.283 63.737 58.199 1.00 43.99 161 LEU D O 1
ATOM 7391 N N . GLY D 1 162 ? 53.778 64.851 59.431 1.00 41.72 162 GLY D N 1
ATOM 7392 C CA . GLY D 1 162 ? 54.809 65.567 60.148 1.00 39.49 162 GLY D CA 1
ATOM 7393 C C . GLY D 1 162 ? 55.351 64.633 61.218 1.00 39.24 162 GLY D C 1
ATOM 7394 O O . GLY D 1 162 ? 56.525 64.665 61.573 1.00 39.59 162 GLY D O 1
ATOM 7395 N N . LYS D 1 163 ? 54.477 63.779 61.728 1.00 37.72 163 LYS D N 1
ATOM 7396 C CA . LYS D 1 163 ? 54.850 62.820 62.758 1.00 37.96 163 LYS D CA 1
ATOM 7397 C C . LYS D 1 163 ? 55.740 61.728 62.168 1.00 36.68 163 LYS D C 1
ATOM 7398 O O . LYS D 1 163 ? 56.558 61.138 62.864 1.00 37.10 163 LYS D O 1
ATOM 7404 N N . LEU D 1 164 ? 55.565 61.449 60.885 1.00 37.26 164 LEU D N 1
ATOM 7405 C CA . LEU D 1 164 ? 56.364 60.430 60.238 1.00 37.68 164 LEU D CA 1
ATOM 7406 C C . LEU D 1 164 ? 57.708 61.010 59.886 1.00 38.68 164 LEU D C 1
ATOM 7407 O O . LEU D 1 164 ? 58.685 60.288 59.733 1.00 39.60 164 LEU D O 1
ATOM 7412 N N . TYR D 1 165 ? 57.748 62.327 59.769 1.00 38.95 165 TYR D N 1
ATOM 7413 C CA . TYR D 1 165 ? 58.966 63.014 59.409 1.00 42.22 165 TYR D CA 1
ATOM 7414 C C . TYR D 1 165 ? 60.000 63.129 60.519 1.00 44.07 165 TYR D C 1
ATOM 7415 O O . TYR D 1 165 ? 61.196 63.046 60.268 1.00 43.29 165 TYR D O 1
ATOM 7424 N N . ILE D 1 166 ? 59.549 63.349 61.745 1.00 45.62 166 ILE D N 1
ATOM 7425 C CA . ILE D 1 166 ? 60.487 63.462 62.842 1.00 48.67 166 ILE D CA 1
ATOM 7426 C C . ILE D 1 166 ? 60.902 62.052 63.249 1.00 50.02 166 ILE D C 1
ATOM 7427 O O . ILE D 1 166 ? 62.003 61.840 63.752 1.00 51.30 166 ILE D O 1
ATOM 7432 N N . ARG D 1 167 ? 60.018 61.087 63.031 1.00 50.61 167 ARG D N 1
ATOM 7433 C CA . ARG D 1 167 ? 60.328 59.704 63.358 1.00 52.10 167 ARG D CA 1
ATOM 7434 C C . ARG D 1 167 ? 61.013 59.098 62.135 1.00 53.43 167 ARG D C 1
ATOM 7435 O O . ARG D 1 167 ? 60.604 59.348 61.002 1.00 55.20 167 ARG D O 1
ATOM 7437 N N . GLU D 1 168 ? 62.070 58.322 62.348 1.00 54.07 168 GLU D N 1
ATOM 7438 C CA . GLU D 1 168 ? 62.752 57.702 61.216 1.00 54.81 168 GLU D CA 1
ATOM 7439 C C . GLU D 1 168 ? 61.726 56.869 60.455 1.00 53.15 168 GLU D C 1
ATOM 7440 O O . GLU D 1 168 ? 61.278 55.829 60.945 1.00 53.47 168 GLU D O 1
ATOM 7446 N N . SER D 1 169 ? 61.351 57.312 59.261 1.00 49.18 169 SER D N 1
ATOM 7447 C CA . SER D 1 169 ? 60.366 56.558 58.505 1.00 46.57 169 SER D CA 1
ATOM 7448 C C . SER D 1 169 ? 60.741 56.181 57.089 1.00 43.45 169 SER D C 1
ATOM 7449 O O . SER D 1 169 ? 61.722 56.660 56.533 1.00 43.30 169 SER D O 1
ATOM 7452 N N . TYR D 1 170 ? 59.929 55.303 56.517 1.00 39.89 170 TYR D N 1
ATOM 7453 C CA . TYR D 1 170 ? 60.121 54.849 55.156 1.00 38.48 170 TYR D CA 1
ATOM 7454 C C . TYR D 1 170 ? 58.841 54.871 54.347 1.00 36.85 170 TYR D C 1
ATOM 7455 O O . TYR D 1 170 ? 57.738 54.711 54.870 1.00 36.01 170 TYR D O 1
ATOM 7464 N N . VAL D 1 171 ? 59.014 55.086 53.054 1.00 34.50 171 VAL D N 1
ATOM 7465 C CA . VAL D 1 171 ? 57.918 55.093 52.119 1.00 30.92 171 VAL D CA 1
ATOM 7466 C C . VAL D 1 171 ? 58.135 53.846 51.269 1.00 32.12 171 VAL D C 1
ATOM 7467 O O . VAL D 1 171 ? 59.247 53.579 50.814 1.00 31.26 171 VAL D O 1
ATOM 7471 N N . LEU D 1 172 ? 57.076 53.062 51.109 1.00 33.19 172 LEU D N 1
ATOM 7472 C CA . LEU D 1 172 ? 57.121 51.848 50.317 1.00 35.20 172 LEU D CA 1
ATOM 7473 C C . LEU D 1 172 ? 56.189 52.058 49.160 1.00 35.86 172 LEU D C 1
ATOM 7474 O O . LEU D 1 172 ? 54.987 52.210 49.350 1.00 38.37 172 LEU D O 1
ATOM 7479 N N . LEU D 1 173 ? 56.738 52.100 47.956 1.00 36.97 173 LEU D N 1
ATOM 7480 C CA . LEU D 1 173 ? 55.909 52.267 46.778 1.00 37.80 173 LEU D CA 1
ATOM 7481 C C . LEU D 1 173 ? 55.791 50.872 46.203 1.00 38.49 173 LEU D C 1
ATOM 7482 O O . LEU D 1 173 ? 56.701 50.394 45.540 1.00 39.67 173 LEU D O 1
ATOM 7487 N N . LEU D 1 174 ? 54.668 50.222 46.489 1.00 38.56 174 LEU D N 1
ATOM 7488 C CA . LEU D 1 174 ? 54.411 48.858 46.045 1.00 39.36 174 LEU D CA 1
ATOM 7489 C C . LEU D 1 174 ? 53.556 48.836 44.763 1.00 38.35 174 LEU D C 1
ATOM 7490 O O . LEU D 1 174 ? 52.325 48.738 44.801 1.00 38.13 174 LEU D O 1
ATOM 7495 N N . GLY D 1 175 ? 54.227 48.931 43.624 1.00 36.76 175 GLY D N 1
ATOM 7496 C CA . GLY D 1 175 ? 53.520 48.952 42.366 1.00 36.20 175 GLY D CA 1
ATOM 7497 C C . GLY D 1 175 ? 53.039 50.353 42.049 1.00 36.64 175 GLY D C 1
ATOM 7498 O O . GLY D 1 175 ? 52.457 50.590 41.002 1.00 39.23 175 GLY D O 1
ATOM 7499 N N . ALA D 1 176 ? 53.281 51.289 42.955 1.00 35.41 176 ALA D N 1
ATOM 7500 C CA . ALA D 1 176 ? 52.863 52.664 42.748 1.00 34.61 176 ALA D CA 1
ATOM 7501 C C . ALA D 1 176 ? 54.045 53.536 42.322 1.00 36.54 176 ALA D C 1
ATOM 7502 O O . ALA D 1 176 ? 55.209 53.117 42.400 1.00 37.75 176 ALA D O 1
ATOM 7504 N N . ASP D 1 177 ? 53.740 54.750 41.872 1.00 36.36 177 ASP D N 1
ATOM 7505 C CA . ASP D 1 177 ? 54.773 55.677 41.421 1.00 37.42 177 ASP D CA 1
ATOM 7506 C C . ASP D 1 177 ? 54.911 56.855 42.395 1.00 37.04 177 ASP D C 1
ATOM 7507 O O . ASP D 1 177 ? 54.245 56.889 43.431 1.00 36.83 177 ASP D O 1
ATOM 7512 N N . PHE D 1 178 ? 55.786 57.802 42.053 1.00 36.71 178 PHE D N 1
ATOM 7513 C CA . PHE D 1 178 ? 56.041 58.993 42.863 1.00 36.09 178 PHE D CA 1
ATOM 7514 C C . PHE D 1 178 ? 54.899 59.989 42.808 1.00 35.93 178 PHE D C 1
ATOM 7515 O O . PHE D 1 178 ? 54.715 60.775 43.723 1.00 37.09 178 PHE D O 1
ATOM 7523 N N . ASP D 1 179 ? 54.139 59.964 41.725 1.00 36.88 179 ASP D N 1
ATOM 7524 C CA . ASP D 1 179 ? 53.009 60.867 41.578 1.00 38.36 179 ASP D CA 1
ATOM 7525 C C . ASP D 1 179 ? 52.040 60.600 42.725 1.00 38.20 179 ASP D C 1
ATOM 7526 O O . ASP D 1 179 ? 51.170 61.417 43.022 1.00 39.41 179 ASP D O 1
ATOM 7531 N N . SER D 1 180 ? 52.201 59.455 43.381 1.00 37.58 180 SER D N 1
ATOM 7532 C CA . SER D 1 180 ? 51.330 59.126 44.498 1.00 37.44 180 SER D CA 1
ATOM 7533 C C . SER D 1 180 ? 52.007 59.034 45.869 1.00 35.77 180 SER D C 1
ATOM 7534 O O . SER D 1 180 ? 51.440 58.458 46.794 1.00 35.38 180 SER D O 1
ATOM 7537 N N . SER D 1 181 ? 53.211 59.566 46.027 1.00 34.06 181 SER D N 1
ATOM 7538 C CA . SER D 1 181 ? 53.767 59.495 47.360 1.00 35.60 181 SER D CA 1
ATOM 7539 C C . SER D 1 181 ? 53.372 60.812 48.010 1.00 35.14 181 SER D C 1
ATOM 7540 O O . SER D 1 181 ? 53.930 61.875 47.736 1.00 35.58 181 SER D O 1
ATOM 7543 N N . THR D 1 182 ? 52.346 60.694 48.843 1.00 35.07 182 THR D N 1
ATOM 7544 C CA . THR D 1 182 ? 51.740 61.780 49.583 1.00 35.58 182 THR D CA 1
ATOM 7545 C C . THR D 1 182 ? 52.715 62.631 50.382 1.00 34.41 182 THR D C 1
ATOM 7546 O O . THR D 1 182 ? 52.543 63.841 50.447 1.00 32.38 182 THR D O 1
ATOM 7550 N N . CYS D 1 183 ? 53.736 61.997 50.964 1.00 33.16 183 CYS D N 1
ATOM 7551 C CA . CYS D 1 183 ? 54.736 62.681 51.797 1.00 32.93 183 CYS D CA 1
ATOM 7552 C C . CYS D 1 183 ? 55.302 63.982 51.208 1.00 31.89 183 CYS D C 1
ATOM 7553 O O . CYS D 1 183 ? 55.641 64.901 51.954 1.00 32.98 183 CYS D O 1
ATOM 7556 N N . PHE D 1 184 ? 55.399 64.063 49.886 1.00 29.01 184 PHE D N 1
ATOM 7557 C CA . PHE D 1 184 ? 55.918 65.264 49.250 1.00 29.97 184 PHE D CA 1
ATOM 7558 C C . PHE D 1 184 ? 55.118 66.501 49.628 1.00 31.24 184 PHE D C 1
ATOM 7559 O O . PHE D 1 184 ? 55.653 67.605 49.691 1.00 29.55 184 PHE D O 1
ATOM 7567 N N . HIS D 1 185 ? 53.830 66.304 49.877 1.00 32.88 185 HIS D N 1
ATOM 7568 C CA . HIS D 1 185 ? 52.968 67.395 50.261 1.00 34.63 185 HIS D CA 1
ATOM 7569 C C . HIS D 1 185 ? 53.538 68.131 51.470 1.00 35.75 185 HIS D C 1
ATOM 7570 O O . HIS D 1 185 ? 53.369 69.346 51.577 1.00 36.45 185 HIS D O 1
ATOM 7577 N N . LEU D 1 186 ? 54.218 67.418 52.372 1.00 33.39 186 LEU D N 1
ATOM 7578 C CA . LEU D 1 186 ? 54.795 68.073 53.554 1.00 33.33 186 LEU D CA 1
ATOM 7579 C C . LEU D 1 186 ? 55.757 69.187 53.148 1.00 33.65 186 LEU D C 1
ATOM 7580 O O . LEU D 1 186 ? 55.808 70.245 53.774 1.00 33.37 186 LEU D O 1
ATOM 7585 N N . ALA D 1 187 ? 56.524 68.941 52.097 1.00 32.88 187 ALA D N 1
ATOM 7586 C CA . ALA D 1 187 ? 57.463 69.931 51.619 1.00 33.03 187 ALA D CA 1
ATOM 7587 C C . ALA D 1 187 ? 56.720 71.175 51.127 1.00 32.10 187 ALA D C 1
ATOM 7588 O O . ALA D 1 187 ? 57.255 72.281 51.147 1.00 32.15 187 ALA D O 1
ATOM 7590 N N . GLU D 1 188 ? 55.480 71.004 50.697 1.00 34.17 188 GLU D N 1
ATOM 7591 C CA . GLU D 1 188 ? 54.738 72.147 50.200 1.00 36.07 188 GLU D CA 1
ATOM 7592 C C . GLU D 1 188 ? 54.350 73.161 51.262 1.00 36.56 188 GLU D C 1
ATOM 7593 O O . GLU D 1 188 ? 53.847 74.229 50.943 1.00 38.82 188 GLU D O 1
ATOM 7599 N N . TYR D 1 189 ? 54.609 72.830 52.519 1.00 37.69 189 TYR D N 1
ATOM 7600 C CA . TYR D 1 189 ? 54.328 73.735 53.624 1.00 39.37 189 TYR D CA 1
ATOM 7601 C C . TYR D 1 189 ? 55.631 74.388 54.093 1.00 40.92 189 TYR D C 1
ATOM 7602 O O . TYR D 1 189 ? 55.609 75.327 54.890 1.00 40.55 189 TYR D O 1
ATOM 7611 N N . ARG D 1 190 ? 56.760 73.897 53.587 1.00 38.23 190 ARG D N 1
ATOM 7612 C CA . ARG D 1 190 ? 58.065 74.408 53.989 1.00 37.79 190 ARG D CA 1
ATOM 7613 C C . ARG D 1 190 ? 58.833 75.142 52.888 1.00 39.24 190 ARG D C 1
ATOM 7614 O O . ARG D 1 190 ? 60.054 75.081 52.847 1.00 41.22 190 ARG D O 1
ATOM 7622 N N . ILE D 1 191 ? 58.124 75.825 51.998 1.00 39.16 191 ILE D N 1
ATOM 7623 C CA . ILE D 1 191 ? 58.760 76.563 50.907 1.00 39.96 191 ILE D CA 1
ATOM 7624 C C . ILE D 1 191 ? 58.154 77.960 50.783 1.00 41.81 191 ILE D C 1
ATOM 7625 O O . ILE D 1 191 ? 57.010 78.184 51.173 1.00 44.78 191 ILE D O 1
ATOM 7630 N N . PRO D 1 192 ? 58.907 78.920 50.234 1.00 41.12 192 PRO D N 1
ATOM 7631 C CA . PRO D 1 192 ? 58.387 80.283 50.089 1.00 41.39 192 PRO D CA 1
ATOM 7632 C C . PRO D 1 192 ? 57.075 80.406 49.312 1.00 43.02 192 PRO D C 1
ATOM 7633 O O . PRO D 1 192 ? 56.203 81.192 49.678 1.00 45.19 192 PRO D O 1
ATOM 7637 N N . TYR D 1 193 ? 56.945 79.633 48.240 1.00 43.12 193 TYR D N 1
ATOM 7638 C CA . TYR D 1 193 ? 55.743 79.649 47.420 1.00 44.19 193 TYR D CA 1
ATOM 7639 C C . TYR D 1 193 ? 54.556 78.991 48.131 1.00 44.75 193 TYR D C 1
ATOM 7640 O O . TYR D 1 193 ? 54.662 77.884 48.653 1.00 44.64 193 TYR D O 1
ATOM 7649 N N . GLN D 1 194 ? 53.427 79.685 48.142 1.00 44.88 194 GLN D N 1
ATOM 7650 C CA . GLN D 1 194 ? 52.209 79.187 48.767 1.00 46.48 194 GLN D CA 1
ATOM 7651 C C . GLN D 1 194 ? 50.986 79.800 48.099 1.00 47.40 194 GLN D C 1
ATOM 7652 O O . GLN D 1 194 ? 50.928 81.001 47.865 1.00 47.38 194 GLN D O 1
ATOM 7658 N N . LYS D 1 195 ? 50.019 78.959 47.764 1.00 49.00 195 LYS D N 1
ATOM 7659 C CA . LYS D 1 195 ? 48.783 79.424 47.147 1.00 49.27 195 LYS D CA 1
ATOM 7660 C C . LYS D 1 195 ? 47.687 78.992 48.104 1.00 48.92 195 LYS D C 1
ATOM 7661 O O . LYS D 1 195 ? 47.210 77.870 48.037 1.00 48.37 195 LYS D O 1
ATOM 7667 N N . ILE D 1 196 ? 47.314 79.883 49.017 1.00 50.79 196 ILE D N 1
ATOM 7668 C CA . ILE D 1 196 ? 46.286 79.572 49.994 1.00 51.41 196 ILE D CA 1
ATOM 7669 C C . ILE D 1 196 ? 44.875 79.684 49.448 1.00 51.61 196 ILE D C 1
ATOM 7670 O O . ILE D 1 196 ? 44.503 80.654 48.792 1.00 50.12 196 ILE D O 1
ATOM 7675 N N . ILE D 1 197 ? 44.091 78.663 49.753 1.00 52.26 197 ILE D N 1
ATOM 7676 C CA . ILE D 1 197 ? 42.738 78.562 49.273 1.00 53.02 197 ILE D CA 1
ATOM 7677 C C . ILE D 1 197 ? 41.724 78.228 50.373 1.00 52.66 197 ILE D C 1
ATOM 7678 O O . ILE D 1 197 ? 42.087 77.755 51.459 1.00 51.88 197 ILE D O 1
ATOM 7683 N N . ASN D 1 198 ? 40.454 78.522 50.096 1.00 52.96 198 ASN D N 1
ATOM 7684 C CA . ASN D 1 198 ? 39.384 78.232 51.044 1.00 54.18 198 ASN D CA 1
ATOM 7685 C C . ASN D 1 198 ? 38.714 76.909 50.702 1.00 52.23 198 ASN D C 1
ATOM 7686 O O . ASN D 1 198 ? 38.571 76.546 49.529 1.00 51.80 198 ASN D O 1
ATOM 7691 N N . ARG D 1 199 ? 38.319 76.185 51.739 1.00 50.11 199 ARG D N 1
ATOM 7692 C CA . ARG D 1 199 ? 37.698 74.893 51.550 1.00 49.92 199 ARG D CA 1
ATOM 7693 C C . ARG D 1 199 ? 36.629 74.677 52.599 1.00 49.95 199 ARG D C 1
ATOM 7694 O O . ARG D 1 199 ? 36.674 75.266 53.682 1.00 50.99 199 ARG D O 1
ATOM 7696 N N . GLY D 1 200 ? 35.663 73.826 52.272 1.00 49.52 200 GLY D N 1
ATOM 7697 C CA . GLY D 1 200 ? 34.596 73.530 53.203 1.00 48.32 200 GLY D CA 1
ATOM 7698 C C . GLY D 1 200 ? 34.375 72.037 53.289 1.00 48.05 200 GLY D C 1
ATOM 7699 O O . GLY D 1 200 ? 34.459 71.338 52.282 1.00 47.77 200 GLY D O 1
ATOM 7700 N N . ALA D 1 201 ? 34.088 71.551 54.491 1.00 48.04 201 ALA D N 1
ATOM 7701 C CA . ALA D 1 201 ? 33.844 70.135 54.700 1.00 48.31 201 ALA D CA 1
ATOM 7702 C C . ALA D 1 201 ? 32.901 69.919 55.878 1.00 48.89 201 ALA D C 1
ATOM 7703 O O . ALA D 1 201 ? 32.900 70.689 56.831 1.00 49.94 201 ALA D O 1
ATOM 7705 N N . PRO D 1 202 ? 32.077 68.861 55.824 1.00 48.67 202 PRO D N 1
ATOM 7706 C CA . PRO D 1 202 ? 31.136 68.564 56.900 1.00 48.35 202 PRO D CA 1
ATOM 7707 C C . PRO D 1 202 ? 31.771 67.715 57.980 1.00 48.72 202 PRO D C 1
ATOM 7708 O O . PRO D 1 202 ? 32.245 66.618 57.717 1.00 46.45 202 PRO D O 1
ATOM 7712 N N . ILE D 1 203 ? 31.755 68.238 59.200 1.00 51.36 203 ILE D N 1
ATOM 7713 C CA . ILE D 1 203 ? 32.347 67.570 60.353 1.00 54.08 203 ILE D CA 1
ATOM 7714 C C . ILE D 1 203 ? 31.336 67.413 61.477 1.00 54.04 203 ILE D C 1
ATOM 7715 O O . ILE D 1 203 ? 30.262 68.000 61.437 1.00 54.45 203 ILE D O 1
ATOM 7720 N N . ILE D 1 204 ? 31.702 66.619 62.477 1.00 55.23 204 ILE D N 1
ATOM 7721 C CA . ILE D 1 204 ? 30.873 66.400 63.654 1.00 57.34 204 ILE D CA 1
ATOM 7722 C C . ILE D 1 204 ? 31.609 67.083 64.806 1.00 59.08 204 ILE D C 1
ATOM 7723 O O . ILE D 1 204 ? 32.564 66.541 65.362 1.00 58.59 204 ILE D O 1
ATOM 7728 N N . VAL D 1 205 ? 31.175 68.287 65.151 1.00 61.46 205 VAL D N 1
ATOM 7729 C CA . VAL D 1 205 ? 31.812 69.029 66.228 1.00 63.14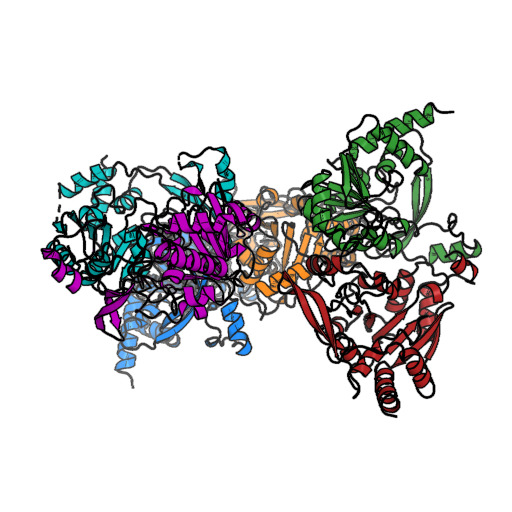 205 VAL D CA 1
ATOM 7730 C C . VAL D 1 205 ? 30.965 69.019 67.489 1.00 64.00 205 VAL D C 1
ATOM 7731 O O . VAL D 1 205 ? 29.880 69.603 67.537 1.00 62.67 205 VAL D O 1
ATOM 7735 N N . GLU D 1 206 ? 31.476 68.348 68.512 1.00 65.38 206 GLU D N 1
ATOM 7736 C CA . GLU D 1 206 ? 30.765 68.250 69.774 1.00 67.05 206 GLU D CA 1
ATOM 7737 C C . GLU D 1 206 ? 29.388 67.609 69.555 1.00 66.65 206 GLU D C 1
ATOM 7738 O O . GLU D 1 206 ? 28.364 68.128 70.002 1.00 66.23 206 GLU D O 1
ATOM 7740 N N . GLY D 1 207 ? 29.377 66.485 68.845 1.00 65.71 207 GLY D N 1
ATOM 7741 C CA . GLY D 1 207 ? 28.136 65.774 68.590 1.00 64.94 207 GLY D CA 1
ATOM 7742 C C . GLY D 1 207 ? 27.161 66.348 67.575 1.00 64.28 207 GLY D C 1
ATOM 7743 O O . GLY D 1 207 ? 26.085 65.789 67.397 1.00 64.32 207 GLY D O 1
ATOM 7744 N N . LYS D 1 208 ? 27.510 67.441 66.905 1.00 63.74 208 LYS D N 1
ATOM 7745 C CA . LYS D 1 208 ? 26.603 68.032 65.920 1.00 62.96 208 LYS D CA 1
ATOM 7746 C C . LYS D 1 208 ? 27.257 68.289 64.562 1.00 62.28 208 LYS D C 1
ATOM 7747 O O . LYS D 1 208 ? 28.381 68.789 64.490 1.00 62.92 208 LYS D O 1
ATOM 7749 N N . ARG D 1 209 ? 26.555 67.949 63.486 1.00 60.11 209 ARG D N 1
ATOM 7750 C CA . ARG D 1 209 ? 27.090 68.161 62.143 1.00 59.35 209 ARG D CA 1
ATOM 7751 C C . ARG D 1 209 ? 27.294 69.637 61.884 1.00 59.18 209 ARG D C 1
ATOM 7752 O O . ARG D 1 209 ? 26.412 70.447 62.150 1.00 59.65 209 ARG D O 1
ATOM 7760 N N . VAL D 1 210 ? 28.461 69.978 61.357 1.00 58.62 210 VAL D N 1
ATOM 7761 C CA . VAL D 1 210 ? 28.784 71.364 61.061 1.00 59.00 210 VAL D CA 1
ATOM 7762 C C . VAL D 1 210 ? 29.581 71.448 59.770 1.00 58.28 210 VAL D C 1
ATOM 7763 O O . VAL D 1 210 ? 30.515 70.680 59.563 1.00 59.90 210 VAL D O 1
ATOM 7767 N N . TRP D 1 211 ? 29.207 72.376 58.901 1.00 55.93 211 TRP D N 1
ATOM 7768 C CA . TRP D 1 211 ? 29.930 72.561 57.658 1.00 56.21 211 TRP D CA 1
ATOM 7769 C C . TRP D 1 211 ? 30.963 73.636 57.937 1.00 57.40 211 TRP D C 1
ATOM 7770 O O . TRP D 1 211 ? 30.740 74.808 57.652 1.00 58.00 211 TRP D O 1
ATOM 7781 N N . LYS D 1 212 ? 32.087 73.224 58.519 1.00 58.79 212 LYS D N 1
ATOM 7782 C CA . LYS D 1 212 ? 33.162 74.137 58.863 1.00 59.01 212 LYS D CA 1
ATOM 7783 C C . LYS D 1 212 ? 33.976 74.555 57.652 1.00 59.68 212 LYS D C 1
ATOM 7784 O O . LYS D 1 212 ? 34.235 73.752 56.760 1.00 59.94 212 LYS D O 1
ATOM 7786 N N . GLU D 1 213 ? 34.353 75.826 57.613 1.00 61.50 213 GLU D N 1
ATOM 7787 C CA . GLU D 1 213 ? 35.181 76.340 56.532 1.00 62.53 213 GLU D CA 1
ATOM 7788 C C . GLU D 1 213 ? 36.597 76.361 57.084 1.00 61.31 213 GLU D C 1
ATOM 7789 O O . GLU D 1 213 ? 36.795 76.657 58.261 1.00 61.35 213 GLU D O 1
ATOM 7795 N N . TYR D 1 214 ? 37.584 76.040 56.259 1.00 59.42 214 TYR D N 1
ATOM 7796 C CA . TYR D 1 214 ? 38.943 76.054 56.758 1.00 58.06 214 TYR D CA 1
ATOM 7797 C C . TYR D 1 214 ? 39.954 76.501 55.728 1.00 57.35 214 TYR D C 1
ATOM 7798 O O . TYR D 1 214 ? 39.641 76.636 54.543 1.00 57.34 214 TYR D O 1
ATOM 7807 N N . LYS D 1 215 ? 41.171 76.745 56.199 1.00 56.40 215 LYS D N 1
ATOM 7808 C CA . LYS D 1 215 ? 42.257 77.199 55.347 1.00 55.46 215 LYS D CA 1
ATOM 7809 C C . LYS D 1 215 ? 43.160 76.030 54.945 1.00 54.27 215 LYS D C 1
ATOM 7810 O O . LYS D 1 215 ? 43.495 75.184 55.781 1.00 53.49 215 LYS D O 1
ATOM 7816 N N . GLU D 1 216 ? 43.545 75.981 53.669 1.00 51.30 216 GLU D N 1
ATOM 7817 C CA . GLU D 1 216 ? 44.409 74.913 53.177 1.00 50.45 216 GLU D CA 1
ATOM 7818 C C . GLU D 1 216 ? 45.211 75.377 51.960 1.00 49.01 216 GLU D C 1
ATOM 7819 O O . GLU D 1 216 ? 44.853 76.356 51.319 1.00 51.77 216 GLU D O 1
ATOM 7825 N N . LEU D 1 217 ? 46.294 74.680 51.643 1.00 45.80 217 LEU D N 1
ATOM 7826 C CA . LEU D 1 217 ? 47.114 75.044 50.496 1.00 41.68 217 LEU D CA 1
ATOM 7827 C C . LEU D 1 217 ? 46.623 74.370 49.227 1.00 40.98 217 LEU D C 1
ATOM 7828 O O . LEU D 1 217 ? 45.810 73.445 49.277 1.00 37.45 217 LEU D O 1
ATOM 7833 N N . GLU D 1 218 ? 47.124 74.857 48.094 1.00 40.23 218 GLU D N 1
ATOM 7834 C CA . GLU D 1 218 ? 46.797 74.293 46.798 1.00 40.46 218 GLU D CA 1
ATOM 7835 C C . GLU D 1 218 ? 48.058 73.650 46.282 1.00 40.60 218 GLU D C 1
ATOM 7836 O O . GLU D 1 218 ? 48.934 74.317 45.719 1.00 39.54 218 GLU D O 1
ATOM 7842 N N . PHE D 1 219 ? 48.131 72.343 46.491 1.00 39.95 219 PHE D N 1
ATOM 7843 C CA . PHE D 1 219 ? 49.269 71.535 46.095 1.00 39.50 219 PHE D CA 1
ATOM 7844 C C . PHE D 1 219 ? 49.525 71.467 44.605 1.00 40.29 219 PHE D C 1
ATOM 7845 O O . PHE D 1 219 ? 48.652 71.728 43.793 1.00 39.20 219 PHE D O 1
ATOM 7853 N N . ARG D 1 220 ? 50.755 71.121 44.262 1.00 41.88 220 ARG D N 1
ATOM 7854 C CA . ARG D 1 220 ? 51.158 70.988 42.880 1.00 43.03 220 ARG D CA 1
ATOM 7855 C C . ARG D 1 220 ? 51.701 69.563 42.747 1.00 44.06 220 ARG D C 1
ATOM 7856 O O . ARG D 1 220 ? 52.881 69.364 42.433 1.00 45.59 220 ARG D O 1
ATOM 7864 N N . GLU D 1 221 ? 50.836 68.578 42.999 1.00 43.60 221 GLU D N 1
ATOM 7865 C CA . GLU D 1 221 ? 51.228 67.174 42.924 1.00 43.88 221 GLU D CA 1
ATOM 7866 C C . GLU D 1 221 ? 51.541 66.724 41.499 1.00 41.28 221 GLU D C 1
ATOM 7867 O O . GLU D 1 221 ? 51.894 65.569 41.276 1.00 42.39 221 GLU D O 1
ATOM 7873 N N . GLU D 1 222 ? 51.413 67.637 40.540 1.00 37.49 222 GLU D N 1
ATOM 7874 C CA . GLU D 1 222 ? 51.704 67.325 39.150 1.00 36.14 222 GLU D CA 1
ATOM 7875 C C . GLU D 1 222 ? 53.205 67.363 38.965 1.00 35.69 222 GLU D C 1
ATOM 7876 O O . GLU D 1 222 ? 53.715 67.015 37.903 1.00 35.57 222 GLU D O 1
ATOM 7882 N N . LEU D 1 223 ? 53.911 67.800 40.001 1.00 33.68 223 LEU D N 1
ATOM 7883 C CA . LEU D 1 223 ? 55.369 67.896 39.949 1.00 33.18 223 LEU D CA 1
ATOM 7884 C C . LEU D 1 223 ? 56.055 66.727 40.651 1.00 32.75 223 LEU D C 1
ATOM 7885 O O . LEU D 1 223 ? 57.249 66.488 40.446 1.00 34.57 223 LEU D O 1
ATOM 7890 N N . PHE D 1 224 ? 55.292 66.012 41.475 1.00 29.94 224 PHE D N 1
ATOM 7891 C CA . PHE D 1 224 ? 55.790 64.871 42.245 1.00 30.15 224 PHE D CA 1
ATOM 7892 C C . PHE D 1 224 ? 56.560 63.805 41.477 1.00 28.50 224 PHE D C 1
ATOM 7893 O O . PHE D 1 224 ? 57.572 63.307 41.960 1.00 28.74 224 PHE D O 1
ATOM 7901 N N . GLN D 1 225 ? 56.079 63.449 40.292 1.00 27.62 225 GLN D N 1
ATOM 7902 C CA . GLN D 1 225 ? 56.755 62.443 39.478 1.00 25.78 225 GLN D CA 1
ATOM 7903 C C . GLN D 1 225 ? 58.147 62.940 39.126 1.00 26.47 225 GLN D C 1
ATOM 7904 O O . GLN D 1 225 ? 59.124 62.193 39.175 1.00 25.51 225 GLN D O 1
ATOM 7910 N N . GLU D 1 226 ? 58.221 64.219 38.772 1.00 27.88 226 GLU D N 1
ATOM 7911 C CA . GLU D 1 226 ? 59.479 64.857 38.421 1.00 29.19 226 GLU D CA 1
ATOM 7912 C C . GLU D 1 226 ? 60.413 64.986 39.637 1.00 29.23 226 GLU D C 1
ATOM 7913 O O . GLU D 1 226 ? 61.643 64.839 39.520 1.00 28.61 226 GLU D O 1
ATOM 7919 N N . VAL D 1 227 ? 59.818 65.254 40.797 1.00 27.35 227 VAL D N 1
ATOM 7920 C CA . VAL D 1 227 ? 60.571 65.397 42.030 1.00 27.82 227 VAL D CA 1
ATOM 7921 C C . VAL D 1 227 ? 61.165 64.078 42.521 1.00 29.47 227 VAL D C 1
ATOM 7922 O O . VAL D 1 227 ? 62.308 64.037 42.993 1.00 26.94 227 VAL D O 1
ATOM 7926 N N . GLY D 1 228 ? 60.383 63.006 42.422 1.00 28.59 228 GLY D N 1
ATOM 7927 C CA . GLY D 1 228 ? 60.866 61.715 42.863 1.00 29.48 228 GLY D CA 1
ATOM 7928 C C . GLY D 1 228 ? 61.956 61.209 41.944 1.00 30.04 228 GLY D C 1
ATOM 7929 O O . GLY D 1 228 ? 62.905 60.549 42.374 1.00 28.14 228 GLY D O 1
ATOM 7930 N N . GLN D 1 229 ? 61.810 61.524 40.664 1.00 31.24 229 GLN D N 1
ATOM 7931 C CA . GLN D 1 229 ? 62.774 61.105 39.667 1.00 32.65 229 GLN D CA 1
ATOM 7932 C C . GLN D 1 229 ? 64.101 61.838 39.900 1.00 32.02 229 GLN D C 1
ATOM 7933 O O . GLN D 1 229 ? 65.179 61.277 39.682 1.00 33.19 229 GLN D O 1
ATOM 7939 N N . ALA D 1 230 ? 64.016 63.081 40.368 1.00 30.96 230 ALA D N 1
ATOM 7940 C CA . ALA D 1 230 ? 65.202 63.887 40.658 1.00 30.36 230 ALA D CA 1
ATOM 7941 C C . ALA D 1 230 ? 65.896 63.396 41.944 1.00 30.29 230 ALA D C 1
ATOM 7942 O O . ALA D 1 230 ? 67.124 63.464 42.079 1.00 29.48 230 ALA D O 1
ATOM 7944 N N . PHE D 1 231 ? 65.086 62.901 42.876 1.00 28.57 231 PHE D N 1
ATOM 7945 C CA . PHE D 1 231 ? 65.545 62.379 44.159 1.00 27.19 231 PHE D CA 1
ATOM 7946 C C . PHE D 1 231 ? 66.276 61.056 43.940 1.00 30.19 231 PHE D C 1
ATOM 7947 O O . PHE D 1 231 ? 67.196 60.723 44.673 1.00 29.92 231 PHE D O 1
ATOM 7955 N N . GLU D 1 232 ? 65.881 60.311 42.915 1.00 31.85 232 GLU D N 1
ATOM 7956 C CA . GLU D 1 232 ? 66.520 59.034 42.637 1.00 34.83 232 GLU D CA 1
ATOM 7957 C C . GLU D 1 232 ? 67.986 59.144 42.237 1.00 35.95 232 GLU D C 1
ATOM 7958 O O . GLU D 1 232 ? 68.789 58.269 42.552 1.00 35.74 232 GLU D O 1
ATOM 7964 N N . ALA D 1 233 ? 68.323 60.202 41.511 1.00 36.42 233 ALA D N 1
ATOM 7965 C CA . ALA D 1 233 ? 69.686 60.400 41.026 1.00 36.25 233 ALA D CA 1
ATOM 7966 C C . ALA D 1 233 ? 70.805 60.131 42.024 1.00 37.05 233 ALA D C 1
ATOM 7967 O O . ALA D 1 233 ? 71.704 59.346 41.744 1.00 35.46 233 ALA D O 1
ATOM 7969 N N . GLU D 1 234 ? 70.748 60.776 43.186 1.00 37.88 234 GLU D N 1
ATOM 7970 C CA . GLU D 1 234 ? 71.809 60.634 44.183 1.00 39.40 234 GLU D CA 1
ATOM 7971 C C . GLU D 1 234 ? 71.454 60.029 45.534 1.00 40.25 234 GLU D C 1
ATOM 7972 O O . GLU D 1 234 ? 72.345 59.700 46.314 1.00 40.36 234 GLU D O 1
ATOM 7978 N N . HIS D 1 235 ? 70.168 59.888 45.820 1.00 40.62 235 HIS D N 1
ATOM 7979 C CA . HIS D 1 235 ? 69.747 59.330 47.095 1.00 43.23 235 HIS D CA 1
ATOM 7980 C C . HIS D 1 235 ? 69.425 57.824 47.093 1.00 44.90 235 HIS D C 1
ATOM 7981 O O . HIS D 1 235 ? 68.877 57.277 46.135 1.00 44.97 235 HIS D O 1
ATOM 7988 N N . ASN D 1 236 ? 69.795 57.164 48.183 1.00 47.10 236 ASN D N 1
ATOM 7989 C CA . ASN D 1 236 ? 69.588 55.731 48.358 1.00 50.80 236 ASN D CA 1
ATOM 7990 C C . ASN D 1 236 ? 68.138 55.288 48.200 1.00 50.79 236 ASN D C 1
ATOM 7991 O O . ASN D 1 236 ? 67.222 55.862 48.786 1.00 51.06 236 ASN D O 1
ATOM 7996 N N . MET D 1 237 ? 67.937 54.240 47.414 1.00 52.49 237 MET D N 1
ATOM 7997 C CA . MET D 1 237 ? 66.593 53.751 47.164 1.00 53.36 237 MET D CA 1
ATOM 7998 C C . MET D 1 237 ? 66.503 52.275 46.798 1.00 53.10 237 MET D C 1
ATOM 7999 O O . MET D 1 237 ? 66.690 51.922 45.639 1.00 52.82 237 MET D O 1
ATOM 8004 N N . LYS D 1 238 ? 66.206 51.417 47.774 1.00 53.77 238 LYS D N 1
ATOM 8005 C CA . LYS D 1 238 ? 66.081 49.989 47.486 1.00 53.52 238 LYS D CA 1
ATOM 8006 C C . LYS D 1 238 ? 65.034 49.854 46.385 1.00 53.00 238 LYS D C 1
ATOM 8007 O O . LYS D 1 238 ? 64.025 50.562 46.372 1.00 53.04 238 LYS D O 1
ATOM 8013 N N . VAL D 1 239 ? 65.287 48.948 45.455 1.00 53.59 239 VAL D N 1
ATOM 8014 C CA . VAL D 1 239 ? 64.359 48.694 44.366 1.00 53.91 239 VAL D CA 1
ATOM 8015 C C . VAL D 1 239 ? 64.287 47.184 44.193 1.00 53.83 239 VAL D C 1
ATOM 8016 O O . VAL D 1 239 ? 65.240 46.462 44.492 1.00 53.74 239 VAL D O 1
ATOM 8020 N N . GLY D 1 240 ? 63.145 46.708 43.730 1.00 54.16 240 GLY D N 1
ATOM 8021 C CA . GLY D 1 240 ? 62.978 45.288 43.546 1.00 53.41 240 GLY D CA 1
ATOM 8022 C C . GLY D 1 240 ? 61.522 45.011 43.278 1.00 52.94 240 GLY D C 1
ATOM 8023 O O . GLY D 1 240 ? 60.704 45.933 43.236 1.00 52.41 240 GLY D O 1
ATOM 8024 N N . LYS D 1 241 ? 61.194 43.740 43.093 1.00 52.45 241 LYS D N 1
ATOM 8025 C CA . LYS D 1 241 ? 59.820 43.373 42.830 1.00 51.05 241 LYS D CA 1
ATOM 8026 C C . LYS D 1 241 ? 59.159 42.674 43.997 1.00 48.62 241 LYS D C 1
ATOM 8027 O O . LYS D 1 241 ? 59.807 42.173 44.912 1.00 47.56 241 LYS D O 1
ATOM 8033 N N . VAL D 1 242 ? 57.842 42.698 43.943 1.00 46.94 242 VAL D N 1
ATOM 8034 C CA . VAL D 1 242 ? 56.970 42.064 44.900 1.00 46.33 242 VAL D CA 1
ATOM 8035 C C . VAL D 1 242 ? 56.024 41.454 43.889 1.00 46.31 242 VAL D C 1
ATOM 8036 O O . VAL D 1 242 ? 55.107 42.113 43.400 1.00 44.40 242 VAL D O 1
ATOM 8040 N N . GLY D 1 243 ? 56.289 40.198 43.548 1.00 46.30 243 GLY D N 1
ATOM 8041 C CA . GLY D 1 243 ? 55.488 39.539 42.539 1.00 48.75 243 GLY D CA 1
ATOM 8042 C C . GLY D 1 243 ? 55.934 40.128 41.209 1.00 50.98 243 GLY D C 1
ATOM 8043 O O . GLY D 1 243 ? 57.127 40.130 40.898 1.00 50.86 243 GLY D O 1
ATOM 8044 N N . SER D 1 244 ? 54.998 40.643 40.421 1.00 51.26 244 SER D N 1
ATOM 8045 C CA . SER D 1 244 ? 55.362 41.241 39.147 1.00 51.39 244 SER D CA 1
ATOM 8046 C C . SER D 1 244 ? 55.286 42.774 39.226 1.00 51.27 244 SER D C 1
ATOM 8047 O O . SER D 1 244 ? 55.150 43.454 38.216 1.00 52.62 244 SER D O 1
ATOM 8050 N N . ALA D 1 245 ? 55.405 43.305 40.444 1.00 49.66 245 ALA D N 1
ATOM 8051 C CA . ALA D 1 245 ? 55.335 44.743 40.691 1.00 47.82 245 ALA D CA 1
ATOM 8052 C C . ALA D 1 245 ? 56.667 45.363 41.079 1.00 46.46 245 ALA D C 1
ATOM 8053 O O . ALA D 1 245 ? 57.371 44.834 41.938 1.00 47.23 245 ALA D O 1
ATOM 8055 N N . ASN D 1 246 ? 56.990 46.494 40.449 1.00 43.73 246 ASN D N 1
ATOM 8056 C CA . ASN D 1 246 ? 58.212 47.226 40.732 1.00 41.29 246 ASN D CA 1
ATOM 8057 C C . ASN D 1 246 ? 57.957 48.118 41.923 1.00 38.70 246 ASN D C 1
ATOM 8058 O O . ASN D 1 246 ? 57.011 48.900 41.951 1.00 37.22 246 ASN D O 1
ATOM 8063 N N . CYS D 1 247 ? 58.826 48.007 42.907 1.00 37.73 247 CYS D N 1
ATOM 8064 C CA . CYS D 1 247 ? 58.653 48.760 44.128 1.00 40.00 247 CYS D CA 1
ATOM 8065 C C . CYS D 1 247 ? 59.884 49.570 44.476 1.00 40.09 247 CYS D C 1
ATOM 8066 O O . CYS D 1 247 ? 60.936 49.407 43.870 1.00 40.18 247 CYS D O 1
ATOM 8069 N N . ARG D 1 248 ? 59.741 50.446 45.459 1.00 39.55 248 ARG D N 1
ATOM 8070 C CA . ARG D 1 248 ? 60.838 51.290 45.894 1.00 40.04 248 ARG D CA 1
ATOM 8071 C C . ARG D 1 248 ? 60.692 51.515 47.390 1.00 39.04 248 ARG D C 1
ATOM 8072 O O . ARG D 1 248 ? 59.582 51.611 47.899 1.00 38.28 248 ARG D O 1
ATOM 8080 N N . LEU D 1 249 ? 61.811 51.572 48.094 1.00 37.53 249 LEU D N 1
ATOM 8081 C CA . LEU D 1 249 ? 61.787 51.782 49.528 1.00 37.70 249 LEU D CA 1
ATOM 8082 C C . LEU D 1 249 ? 62.822 52.846 49.857 1.00 38.94 249 LEU D C 1
ATOM 8083 O O . LEU D 1 249 ? 64.009 52.659 49.577 1.00 39.61 249 LEU D O 1
ATOM 8088 N N . PHE D 1 250 ? 62.378 53.952 50.456 1.00 39.70 250 PHE D N 1
ATOM 8089 C CA . PHE D 1 250 ? 63.276 55.056 50.795 1.00 38.15 250 PHE D CA 1
ATOM 8090 C C . PHE D 1 250 ? 62.886 55.827 52.054 1.00 38.15 250 PHE D C 1
ATOM 8091 O O . PHE D 1 250 ? 61.792 55.661 52.579 1.00 39.64 250 PHE D O 1
ATOM 8099 N N . SER D 1 251 ? 63.794 56.670 52.533 1.00 38.13 251 SER D N 1
ATOM 8100 C CA . SER D 1 251 ? 63.558 57.462 53.732 1.00 37.84 251 SER D CA 1
ATOM 8101 C C . SER D 1 251 ? 62.551 58.572 53.495 1.00 38.59 251 SER D C 1
ATOM 8102 O O . SER D 1 251 ? 62.712 59.379 52.576 1.00 38.95 251 SER D O 1
ATOM 8105 N N . LEU D 1 252 ? 61.515 58.616 54.331 1.00 37.42 252 LEU D N 1
ATOM 8106 C CA . LEU D 1 252 ? 60.492 59.641 54.205 1.00 36.04 252 LEU D CA 1
ATOM 8107 C C . LEU D 1 252 ? 61.111 60.986 54.509 1.00 34.05 252 LEU D C 1
ATOM 8108 O O . LEU D 1 252 ? 60.855 61.955 53.805 1.00 32.80 252 LEU D O 1
ATOM 8113 N N . THR D 1 253 ? 61.934 61.029 55.550 1.00 32.86 253 THR D N 1
ATOM 8114 C CA . THR D 1 253 ? 62.606 62.256 55.943 1.00 35.28 253 THR D CA 1
ATOM 8115 C C . THR D 1 253 ? 63.545 62.745 54.845 1.00 38.31 253 THR D C 1
ATOM 8116 O O . THR D 1 253 ? 63.726 63.960 54.664 1.00 38.96 253 THR D O 1
ATOM 8120 N N . GLU D 1 254 ? 64.142 61.816 54.106 1.00 37.97 254 GLU D N 1
ATOM 8121 C CA . GLU D 1 254 ? 65.046 62.227 53.049 1.00 38.68 254 GLU D CA 1
ATOM 8122 C C . GLU D 1 254 ? 64.288 62.825 51.898 1.00 37.53 254 GLU D C 1
ATOM 8123 O O . GLU D 1 254 ? 64.645 63.886 51.389 1.00 38.44 254 GLU D O 1
ATOM 8129 N N . ALA D 1 255 ? 63.236 62.130 51.496 1.00 36.18 255 ALA D N 1
ATOM 8130 C CA . ALA D 1 255 ? 62.408 62.561 50.384 1.00 35.54 255 ALA D CA 1
ATOM 8131 C C . ALA D 1 255 ? 61.815 63.950 50.621 1.00 33.85 255 ALA D C 1
ATOM 8132 O O . ALA D 1 255 ? 61.842 64.792 49.728 1.00 31.61 255 ALA D O 1
ATOM 8134 N N . VAL D 1 256 ? 61.290 64.179 51.824 1.00 32.12 256 VAL D N 1
ATOM 8135 C CA . VAL D 1 256 ? 60.693 65.462 52.172 1.00 31.84 256 VAL D CA 1
ATOM 8136 C C . VAL D 1 256 ? 61.734 66.566 52.075 1.00 31.93 256 VAL D C 1
ATOM 8137 O O . VAL D 1 256 ? 61.478 67.631 51.506 1.00 30.18 256 VAL D O 1
ATOM 8141 N N . ASP D 1 257 ? 62.907 66.313 52.641 1.00 32.04 257 ASP D N 1
ATOM 8142 C CA . ASP D 1 257 ? 63.957 67.308 52.602 1.00 32.23 257 ASP D CA 1
ATOM 8143 C C . ASP D 1 257 ? 64.320 67.634 51.172 1.00 31.10 257 ASP D C 1
ATOM 8144 O O . ASP D 1 257 ? 64.392 68.808 50.800 1.00 33.09 257 ASP D O 1
ATOM 8149 N N . PHE D 1 258 ? 64.536 66.604 50.363 1.00 29.32 258 PHE D N 1
ATOM 8150 C CA . PHE D 1 258 ? 64.913 66.827 48.984 1.00 28.65 258 PHE D CA 1
ATOM 8151 C C . PHE D 1 258 ? 63.852 67.636 48.234 1.00 30.48 258 PHE D C 1
ATOM 8152 O O . PHE D 1 258 ? 64.174 68.567 47.506 1.00 32.44 258 PHE D O 1
ATOM 8160 N N . ALA D 1 259 ? 62.584 67.279 48.416 1.00 30.51 259 ALA D N 1
ATOM 8161 C CA . ALA D 1 259 ? 61.487 67.967 47.746 1.00 32.29 259 ALA D CA 1
ATOM 8162 C C . ALA D 1 259 ? 61.464 69.458 48.077 1.00 32.08 259 ALA D C 1
ATOM 8163 O O . ALA D 1 259 ? 61.205 70.300 47.215 1.00 29.57 259 ALA D O 1
ATOM 8165 N N . GLU D 1 260 ? 61.715 69.772 49.342 1.00 33.41 260 GLU D N 1
ATOM 8166 C CA . GLU D 1 260 ? 61.754 71.150 49.785 1.00 35.00 260 GLU D CA 1
ATOM 8167 C C . GLU D 1 260 ? 62.813 71.868 48.964 1.00 36.16 260 GLU D C 1
ATOM 8168 O O . GLU D 1 260 ? 62.564 72.944 48.427 1.00 38.53 260 GLU D O 1
ATOM 8174 N N . LYS D 1 261 ? 63.992 71.261 48.849 1.00 35.22 261 LYS D N 1
ATOM 8175 C CA . LYS D 1 261 ? 65.073 71.871 48.095 1.00 34.31 261 LYS D CA 1
ATOM 8176 C C . LYS D 1 261 ? 64.738 71.977 46.632 1.00 35.06 261 LYS D C 1
ATOM 8177 O O . LYS D 1 261 ? 64.924 73.027 46.021 1.00 36.59 261 LYS D O 1
ATOM 8183 N N . TRP D 1 262 ? 64.220 70.898 46.066 1.00 34.66 262 TRP D N 1
ATOM 8184 C CA . TRP D 1 262 ? 63.886 70.901 44.660 1.00 32.38 262 TRP D CA 1
ATOM 8185 C C . TRP D 1 262 ? 62.886 71.994 44.357 1.00 34.45 262 TRP D C 1
ATOM 8186 O O . TRP D 1 262 ? 63.032 72.691 43.362 1.00 34.08 262 TRP D O 1
ATOM 8197 N N . PHE D 1 263 ? 61.882 72.141 45.219 1.00 35.72 263 PHE D N 1
ATOM 8198 C CA . PHE D 1 263 ? 60.839 73.151 45.031 1.00 40.50 263 PHE D CA 1
ATOM 8199 C C . PHE D 1 263 ? 61.375 74.567 45.108 1.00 42.69 263 PHE D C 1
ATOM 8200 O O . PHE D 1 263 ? 61.084 75.408 44.247 1.00 42.51 263 PHE D O 1
ATOM 8208 N N . ILE D 1 264 ? 62.158 74.823 46.149 1.00 45.30 264 ILE D N 1
ATOM 8209 C CA . ILE D 1 264 ? 62.749 76.133 46.366 1.00 47.82 264 ILE D CA 1
ATOM 8210 C C . ILE D 1 264 ? 63.658 76.535 45.201 1.00 49.94 264 ILE D C 1
ATOM 8211 O O . ILE D 1 264 ? 63.545 77.643 44.675 1.00 50.11 264 ILE D O 1
ATOM 8216 N N . ASN D 1 265 ? 64.539 75.622 44.797 1.00 51.41 265 ASN D N 1
ATOM 8217 C CA . ASN D 1 265 ? 65.455 75.870 43.688 1.00 52.08 265 ASN D CA 1
ATOM 8218 C C . ASN D 1 265 ? 64.862 75.850 42.287 1.00 53.10 265 ASN D C 1
ATOM 8219 O O . ASN D 1 265 ? 65.600 76.021 41.324 1.00 56.22 265 ASN D O 1
ATOM 8224 N N . ASN D 1 266 ? 63.554 75.640 42.167 1.00 54.09 266 ASN D N 1
ATOM 8225 C CA . ASN D 1 266 ? 62.943 75.643 40.831 1.00 57.53 266 ASN D CA 1
ATOM 8226 C C . ASN D 1 266 ? 61.756 76.598 40.620 1.00 60.76 266 ASN D C 1
ATOM 8227 O O . ASN D 1 266 ? 61.456 76.940 39.466 1.00 61.04 266 ASN D O 1
ATOM 8232 N N . ASP D 1 267 ? 61.086 77.013 41.704 1.00 59.46 267 ASP D N 1
ATOM 8233 C CA . ASP D 1 267 ? 59.983 77.996 41.610 1.00 62.49 267 ASP D CA 1
ATOM 8234 C C . ASP D 1 267 ? 60.659 79.357 41.541 1.00 63.52 267 ASP D C 1
ATOM 8235 O O . ASP D 1 267 ? 60.189 80.257 40.847 1.00 62.48 267 ASP D O 1
ATOM 8240 N N . SER D 1 268 ? 61.771 79.493 42.259 1.00 63.25 268 SER D N 1
ATOM 8241 C CA . SER D 1 268 ? 62.495 80.764 42.264 1.00 65.63 268 SER D CA 1
ATOM 8242 C C . SER D 1 268 ? 63.394 80.955 41.034 1.00 66.98 268 SER D C 1
ATOM 8243 O O . SER D 1 268 ? 63.464 82.066 40.517 1.00 68.66 268 SER D O 1
ATOM 8246 N N . LYS D 1 269 ? 64.047 79.880 40.570 1.00 68.85 269 LYS D N 1
ATOM 8247 C CA . LYS D 1 269 ? 64.946 79.932 39.406 1.00 68.37 269 LYS D CA 1
ATOM 8248 C C . LYS D 1 269 ? 64.303 79.572 38.057 1.00 69.46 269 LYS D C 1
ATOM 8249 O O . LYS D 1 269 ? 64.865 80.023 37.034 1.00 68.62 269 LYS D O 1
ATOM 8255 N N . PRO E 1 12 ? -3.972 67.112 72.514 1.00 70.57 12 PRO E N 1
ATOM 8256 C CA . PRO E 1 12 ? -3.017 67.867 73.356 1.00 70.21 12 PRO E CA 1
ATOM 8257 C C . PRO E 1 12 ? -1.756 68.350 72.634 1.00 69.19 12 PRO E C 1
ATOM 8258 O O . PRO E 1 12 ? -0.929 67.546 72.206 1.00 68.29 12 PRO E O 1
ATOM 8262 N N . ARG E 1 13 ? -1.608 69.665 72.502 1.00 67.91 13 ARG E N 1
ATOM 8263 C CA . ARG E 1 13 ? -0.421 70.205 71.861 1.00 67.21 13 ARG E CA 1
ATOM 8264 C C . ARG E 1 13 ? 0.677 69.961 72.885 1.00 65.92 13 ARG E C 1
ATOM 8265 O O . ARG E 1 13 ? 0.396 69.872 74.082 1.00 66.45 13 ARG E O 1
ATOM 8273 N N . THR E 1 14 ? 1.918 69.834 72.432 1.00 63.33 14 THR E N 1
ATOM 8274 C CA . THR E 1 14 ? 3.033 69.628 73.353 1.00 60.62 14 THR E CA 1
ATOM 8275 C C . THR E 1 14 ? 4.249 70.366 72.841 1.00 60.10 14 THR E C 1
ATOM 8276 O O . THR E 1 14 ? 4.238 70.920 71.741 1.00 60.45 14 THR E O 1
ATOM 8280 N N . LYS E 1 15 ? 5.299 70.362 73.652 1.00 58.50 15 LYS E N 1
ATOM 8281 C CA . LYS E 1 15 ? 6.545 71.010 73.292 1.00 56.93 15 LYS E CA 1
ATOM 8282 C C . LYS E 1 15 ? 6.964 70.588 71.887 1.00 56.53 15 LYS E C 1
ATOM 8283 O O . LYS E 1 15 ? 7.495 71.389 71.123 1.00 55.90 15 LYS E O 1
ATOM 8289 N N . GLN E 1 16 ? 6.695 69.332 71.543 1.00 55.90 16 GLN E N 1
ATOM 8290 C CA . GLN E 1 16 ? 7.065 68.798 70.230 1.00 55.88 16 GLN E CA 1
ATOM 8291 C C . GLN E 1 16 ? 6.137 69.252 69.098 1.00 54.69 16 GLN E C 1
ATOM 8292 O O . GLN E 1 16 ? 6.593 69.731 68.051 1.00 52.78 16 GLN E O 1
ATOM 8294 N N . SER E 1 17 ? 4.833 69.105 69.312 1.00 54.66 17 SER E N 1
ATOM 8295 C CA . SER E 1 17 ? 3.855 69.515 68.311 1.00 54.33 17 SER E CA 1
ATOM 8296 C C . SER E 1 17 ? 3.996 71.007 68.046 1.00 55.02 17 SER E C 1
ATOM 8297 O O . SER E 1 17 ? 4.013 71.436 66.897 1.00 55.51 17 SER E O 1
ATOM 8300 N N . ILE E 1 18 ? 4.116 71.793 69.112 1.00 52.87 18 ILE E N 1
ATOM 8301 C CA . ILE E 1 18 ? 4.262 73.235 68.980 1.00 52.39 18 ILE E CA 1
ATOM 8302 C C . ILE E 1 18 ? 5.519 73.644 68.219 1.00 53.23 18 ILE E C 1
ATOM 8303 O O . ILE E 1 18 ? 5.471 74.510 67.336 1.00 52.88 18 ILE E O 1
ATOM 8308 N N . THR E 1 19 ? 6.643 73.028 68.569 1.00 53.98 19 THR E N 1
ATOM 8309 C CA . THR E 1 19 ? 7.918 73.336 67.925 1.00 54.68 19 THR E CA 1
ATOM 8310 C C . THR E 1 19 ? 7.795 73.040 66.439 1.00 56.07 19 THR E C 1
ATOM 8311 O O . THR E 1 19 ? 8.305 73.787 65.596 1.00 55.19 19 THR E O 1
ATOM 8315 N N . GLU E 1 20 ? 7.111 71.935 66.140 1.00 56.73 20 GLU E N 1
ATOM 8316 C CA . GLU E 1 20 ? 6.892 71.495 64.768 1.00 57.30 20 GLU E CA 1
ATOM 8317 C C . GLU E 1 20 ? 6.102 72.561 64.019 1.00 57.47 20 GLU E C 1
ATOM 8318 O O . GLU E 1 20 ? 6.554 73.093 63.003 1.00 59.42 20 GLU E O 1
ATOM 8320 N N . ASP E 1 21 ? 4.923 72.882 64.531 1.00 57.00 21 ASP E N 1
ATOM 8321 C CA . ASP E 1 21 ? 4.083 73.882 63.903 1.00 57.10 21 ASP E CA 1
ATOM 8322 C C . ASP E 1 21 ? 4.845 75.187 63.616 1.00 57.06 21 ASP E C 1
ATOM 8323 O O . ASP E 1 21 ? 4.596 75.844 62.604 1.00 56.10 21 ASP E O 1
ATOM 8328 N N . LEU E 1 22 ? 5.797 75.535 64.480 1.00 57.65 22 LEU E N 1
ATOM 8329 C CA . LEU E 1 22 ? 6.598 76.764 64.323 1.00 57.75 22 LEU E CA 1
ATOM 8330 C C . LEU E 1 22 ? 7.623 76.762 63.187 1.00 56.74 22 LEU E C 1
ATOM 8331 O O . LEU E 1 22 ? 7.836 77.781 62.535 1.00 55.73 22 LEU E O 1
ATOM 8336 N N . LYS E 1 23 ? 8.275 75.627 62.968 1.00 57.55 23 LYS E N 1
ATOM 8337 C CA . LYS E 1 23 ? 9.256 75.518 61.885 1.00 58.41 23 LYS E CA 1
ATOM 8338 C C . LYS E 1 23 ? 8.494 75.489 60.555 1.00 57.39 23 LYS E C 1
ATOM 8339 O O . LYS E 1 23 ? 8.972 75.981 59.534 1.00 56.04 23 LYS E O 1
ATOM 8345 N N . ALA E 1 24 ? 7.304 74.895 60.591 1.00 56.93 24 ALA E N 1
ATOM 8346 C CA . ALA E 1 24 ? 6.437 74.788 59.426 1.00 57.18 24 ALA E CA 1
ATOM 8347 C C . ALA E 1 24 ? 5.942 76.171 59.014 1.00 57.36 24 ALA E C 1
ATOM 8348 O O . ALA E 1 24 ? 5.849 76.480 57.826 1.00 57.44 24 ALA E O 1
ATOM 8350 N N . LEU E 1 25 ? 5.614 76.994 60.006 1.00 57.30 25 LEU E N 1
ATOM 8351 C CA . LEU E 1 25 ? 5.152 78.351 59.763 1.00 55.92 25 LEU E CA 1
ATOM 8352 C C . LEU E 1 25 ? 6.258 79.070 58.999 1.00 54.93 25 LEU E C 1
ATOM 8353 O O . LEU E 1 25 ? 6.012 79.752 58.003 1.00 55.83 25 LEU E O 1
ATOM 8358 N N . GLY E 1 26 ? 7.485 78.911 59.478 1.00 53.87 26 GLY E N 1
ATOM 8359 C CA . GLY E 1 26 ? 8.613 79.556 58.836 1.00 52.18 26 GLY E CA 1
ATOM 8360 C C . GLY E 1 26 ? 9.576 80.171 59.831 1.00 51.74 26 GLY E C 1
ATOM 8361 O O . GLY E 1 26 ? 10.408 80.987 59.448 1.00 51.97 26 GLY E O 1
ATOM 8362 N N . LEU E 1 27 ? 9.461 79.792 61.104 1.00 51.58 27 LEU E N 1
ATOM 8363 C CA . LEU E 1 27 ? 10.347 80.311 62.149 1.00 51.72 27 LEU E CA 1
ATOM 8364 C C . LEU E 1 27 ? 11.656 79.522 62.104 1.00 52.72 27 LEU E C 1
ATOM 8365 O O . LEU E 1 27 ? 11.666 78.305 62.305 1.00 51.94 27 LEU E O 1
ATOM 8370 N N . LYS E 1 28 ? 12.764 80.213 61.862 1.00 54.02 28 LYS E N 1
ATOM 8371 C CA . LYS E 1 28 ? 14.041 79.532 61.743 1.00 57.05 28 LYS E CA 1
ATOM 8372 C C . LYS E 1 28 ? 15.112 79.770 62.811 1.00 59.03 28 LYS E C 1
ATOM 8373 O O . LYS E 1 28 ? 14.888 80.424 63.829 1.00 60.33 28 LYS E O 1
ATOM 8379 N N . LYS E 1 29 ? 16.282 79.197 62.569 1.00 60.45 29 LYS E N 1
ATOM 8380 C CA . LYS E 1 29 ? 17.410 79.322 63.472 1.00 61.05 29 LYS E CA 1
ATOM 8381 C C . LYS E 1 29 ? 18.078 80.676 63.222 1.00 61.02 29 LYS E C 1
ATOM 8382 O O . LYS E 1 29 ? 18.024 81.215 62.113 1.00 61.09 29 LYS E O 1
ATOM 8388 N N . GLY E 1 30 ? 18.697 81.229 64.258 1.00 59.98 30 GLY E N 1
ATOM 8389 C CA . GLY E 1 30 ? 19.380 82.501 64.112 1.00 58.30 30 GLY E CA 1
ATOM 8390 C C . GLY E 1 30 ? 18.478 83.704 63.931 1.00 58.11 30 GLY E C 1
ATOM 8391 O O . GLY E 1 30 ? 18.965 84.835 63.904 1.00 58.45 30 GLY E O 1
ATOM 8392 N N . MET E 1 31 ? 17.172 83.477 63.814 1.00 57.01 31 MET E N 1
ATOM 8393 C CA . MET E 1 31 ? 16.225 84.576 63.641 1.00 56.02 31 MET E CA 1
ATOM 8394 C C . MET E 1 31 ? 16.006 85.429 64.891 1.00 54.46 31 MET E C 1
ATOM 8395 O O . MET E 1 31 ? 15.890 84.914 66.005 1.00 54.12 31 MET E O 1
ATOM 8400 N N . THR E 1 32 ? 15.955 86.739 64.691 1.00 52.11 32 THR E N 1
ATOM 8401 C CA . THR E 1 32 ? 15.677 87.675 65.775 1.00 51.31 32 THR E CA 1
ATOM 8402 C C . THR E 1 32 ? 14.173 87.925 65.603 1.00 49.93 32 THR E C 1
ATOM 8403 O O . THR E 1 32 ? 13.754 88.575 64.646 1.00 50.05 32 THR E O 1
ATOM 8407 N N . VAL E 1 33 ? 13.362 87.399 66.516 1.00 48.38 33 VAL E N 1
ATOM 8408 C CA . VAL E 1 33 ? 11.922 87.550 66.402 1.00 46.32 33 VAL E CA 1
ATOM 8409 C C . VAL E 1 33 ? 11.223 88.207 67.593 1.00 46.39 33 VAL E C 1
ATOM 8410 O O . VAL E 1 33 ? 11.532 87.912 68.748 1.00 45.60 33 VAL E O 1
ATOM 8414 N N . LEU E 1 34 ? 10.282 89.108 67.295 1.00 46.06 34 LEU E N 1
ATOM 8415 C CA . LEU E 1 34 ? 9.491 89.779 68.322 1.00 45.05 34 LEU E CA 1
ATOM 8416 C C . LEU E 1 34 ? 8.207 88.976 68.385 1.00 44.31 34 LEU E C 1
ATOM 8417 O O . LEU E 1 34 ? 7.507 88.834 67.389 1.00 45.28 34 LEU E O 1
ATOM 8422 N N . VAL E 1 35 ? 7.886 88.461 69.561 1.00 45.01 35 VAL E N 1
ATOM 8423 C CA . VAL E 1 35 ? 6.718 87.605 69.702 1.00 45.34 35 VAL E CA 1
ATOM 8424 C C . VAL E 1 35 ? 5.556 88.119 70.532 1.00 44.95 35 VAL E C 1
ATOM 8425 O O . VAL E 1 35 ? 5.723 88.603 71.649 1.00 46.02 35 VAL E O 1
ATOM 8429 N N . HIS E 1 36 ? 4.369 87.992 69.957 1.00 44.74 36 HIS E N 1
ATOM 8430 C CA . HIS E 1 36 ? 3.128 88.390 70.599 1.00 45.23 36 HIS E CA 1
ATOM 8431 C C . HIS E 1 36 ? 2.337 87.112 70.672 1.00 47.61 36 HIS E C 1
ATOM 8432 O O . HIS E 1 36 ? 2.397 86.313 69.744 1.00 49.98 36 HIS E O 1
ATOM 8439 N N . SER E 1 37 ? 1.585 86.905 71.745 1.00 49.81 37 SER E N 1
ATOM 8440 C CA . SER E 1 37 ? 0.868 85.649 71.844 1.00 52.41 37 SER E CA 1
ATOM 8441 C C . SER E 1 37 ? -0.273 85.572 72.840 1.00 53.94 37 SER E C 1
ATOM 8442 O O . SER E 1 37 ? -0.424 86.430 73.713 1.00 54.51 37 SER E O 1
ATOM 8445 N N . SER E 1 38 ? -1.056 84.506 72.690 1.00 54.64 38 SER E N 1
ATOM 8446 C CA . SER E 1 38 ? -2.186 84.206 73.553 1.00 57.05 38 SER E CA 1
ATOM 8447 C C . SER E 1 38 ? -2.119 82.694 73.786 1.00 58.28 38 SER E C 1
ATOM 8448 O O . SER E 1 38 ? -1.952 81.933 72.831 1.00 59.40 38 SER E O 1
ATOM 8451 N N . LEU E 1 39 ? -2.237 82.261 75.038 1.00 57.98 39 LEU E N 1
ATOM 8452 C CA . LEU E 1 39 ? -2.166 80.837 75.358 1.00 58.65 39 LEU E CA 1
ATOM 8453 C C . LEU E 1 39 ? -3.421 80.072 74.953 1.00 58.98 39 LEU E C 1
ATOM 8454 O O . LEU E 1 39 ? -3.333 79.062 74.256 1.00 58.71 39 LEU E O 1
ATOM 8459 N N . SER E 1 40 ? -4.579 80.557 75.398 1.00 59.22 40 SER E N 1
ATOM 8460 C CA . SER E 1 40 ? -5.867 79.927 75.114 1.00 59.29 40 SER E CA 1
ATOM 8461 C C . SER E 1 40 ? -6.079 79.575 73.651 1.00 59.74 40 SER E C 1
ATOM 8462 O O . SER E 1 40 ? -6.469 78.461 73.327 1.00 59.63 40 SER E O 1
ATOM 8465 N N . SER E 1 41 ? -5.824 80.532 72.766 1.00 60.87 41 SER E N 1
ATOM 8466 C CA . SER E 1 41 ? -6.013 80.315 71.335 1.00 61.46 41 SER E CA 1
ATOM 8467 C C . SER E 1 41 ? -5.420 79.003 70.810 1.00 61.95 41 SER E C 1
ATOM 8468 O O . SER E 1 41 ? -6.037 78.325 69.985 1.00 61.85 41 SER E O 1
ATOM 8471 N N . ILE E 1 42 ? -4.225 78.662 71.290 1.00 62.60 42 ILE E N 1
ATOM 8472 C CA . ILE E 1 42 ? -3.504 77.457 70.873 1.00 63.42 42 ILE E CA 1
ATOM 8473 C C . ILE E 1 42 ? -4.235 76.127 71.055 1.00 64.66 42 ILE E C 1
ATOM 8474 O O . ILE E 1 42 ? -3.899 75.133 70.399 1.00 64.09 42 ILE E O 1
ATOM 8479 N N . GLY E 1 43 ? -5.226 76.106 71.938 1.00 65.08 43 GLY E N 1
ATOM 8480 C CA . GLY E 1 43 ? -5.934 74.870 72.215 1.00 66.35 43 GLY E CA 1
ATOM 8481 C C . GLY E 1 43 ? -5.278 74.445 73.509 1.00 66.97 43 GLY E C 1
ATOM 8482 O O . GLY E 1 43 ? -4.553 75.251 74.065 1.00 67.71 43 GLY E O 1
ATOM 8483 N N . TRP E 1 44 ? -5.486 73.224 73.991 1.00 66.88 44 TRP E N 1
ATOM 8484 C CA . TRP E 1 44 ? -4.855 72.804 75.251 1.00 66.40 44 TRP E CA 1
ATOM 8485 C C . TRP E 1 44 ? -3.422 72.266 75.082 1.00 64.52 44 TRP E C 1
ATOM 8486 O O . TRP E 1 44 ? -3.197 71.268 74.391 1.00 63.66 44 TRP E O 1
ATOM 8497 N N . VAL E 1 45 ? -2.465 72.917 75.739 1.00 62.60 45 VAL E N 1
ATOM 8498 C CA . VAL E 1 45 ? -1.066 72.510 75.658 1.00 61.36 45 VAL E CA 1
ATOM 8499 C C . VAL E 1 45 ? -0.485 71.947 76.970 1.00 60.93 45 VAL E C 1
ATOM 8500 O O . VAL E 1 45 ? -0.400 72.649 77.976 1.00 60.27 45 VAL E O 1
ATOM 8504 N N . ASN E 1 46 ? -0.090 70.673 76.941 1.00 60.23 46 ASN E N 1
ATOM 8505 C CA . ASN E 1 46 ? 0.502 70.001 78.098 1.00 61.02 46 ASN E CA 1
ATOM 8506 C C . ASN E 1 46 ? 1.728 70.799 78.562 1.00 60.84 46 ASN E C 1
ATOM 8507 O O . ASN E 1 46 ? 2.761 70.828 77.886 1.00 59.67 46 ASN E O 1
ATOM 8512 N N . GLY E 1 47 ? 1.600 71.451 79.716 1.00 60.14 47 GLY E N 1
ATOM 8513 C CA . GLY E 1 47 ? 2.692 72.249 80.249 1.00 59.57 47 GLY E CA 1
ATOM 8514 C C . GLY E 1 47 ? 2.579 73.738 79.956 1.00 58.44 47 GLY E C 1
ATOM 8515 O O . GLY E 1 47 ? 3.571 74.464 80.034 1.00 59.41 47 GLY E O 1
ATOM 8516 N N . GLY E 1 48 ? 1.373 74.185 79.612 1.00 56.22 48 GLY E N 1
ATOM 8517 C CA . GLY E 1 48 ? 1.120 75.584 79.316 1.00 54.31 48 GLY E CA 1
ATOM 8518 C C . GLY E 1 48 ? 2.247 76.449 78.776 1.00 54.46 48 GLY E C 1
ATOM 8519 O O . GLY E 1 48 ? 3.009 76.058 77.887 1.00 53.93 48 GLY E O 1
ATOM 8520 N N . ALA E 1 49 ? 2.330 77.651 79.335 1.00 54.39 49 ALA E N 1
ATOM 8521 C CA . ALA E 1 49 ? 3.319 78.650 78.957 1.00 52.99 49 ALA E CA 1
ATOM 8522 C C . ALA E 1 49 ? 4.773 78.165 78.861 1.00 52.58 49 ALA E C 1
ATOM 8523 O O . ALA E 1 49 ? 5.465 78.462 77.889 1.00 50.98 49 ALA E O 1
ATOM 8525 N N . VAL E 1 50 ? 5.244 77.438 79.871 1.00 54.04 50 VAL E N 1
ATOM 8526 C CA . VAL E 1 50 ? 6.620 76.937 79.857 1.00 55.07 50 VAL E CA 1
ATOM 8527 C C . VAL E 1 50 ? 6.892 76.130 78.598 1.00 54.74 50 VAL E C 1
ATOM 8528 O O . VAL E 1 50 ? 7.942 76.284 77.965 1.00 54.19 50 VAL E O 1
ATOM 8532 N N . ALA E 1 51 ? 5.933 75.277 78.245 1.00 53.45 51 ALA E N 1
ATOM 8533 C CA . ALA E 1 51 ? 6.022 74.443 77.057 1.00 53.22 51 ALA E CA 1
ATOM 8534 C C . ALA E 1 51 ? 6.255 75.286 75.798 1.00 53.16 51 ALA E C 1
ATOM 8535 O O . ALA E 1 51 ? 7.183 75.020 75.022 1.00 52.49 51 ALA E O 1
ATOM 8537 N N . VAL E 1 52 ? 5.407 76.297 75.611 1.00 52.17 52 VAL E N 1
ATOM 8538 C CA . VAL E 1 52 ? 5.481 77.197 74.462 1.00 52.12 52 VAL E CA 1
ATOM 8539 C C . VAL E 1 52 ? 6.798 77.991 74.405 1.00 52.48 52 VAL E C 1
ATOM 8540 O O . VAL E 1 52 ? 7.278 78.342 73.319 1.00 53.39 52 VAL E O 1
ATOM 8544 N N . ILE E 1 53 ? 7.373 78.279 75.572 1.00 52.99 53 ILE E N 1
ATOM 8545 C CA . ILE E 1 53 ? 8.628 79.034 75.664 1.00 52.22 53 ILE E CA 1
ATOM 8546 C C . ILE E 1 53 ? 9.823 78.180 75.230 1.00 51.11 53 ILE E C 1
ATOM 8547 O O . ILE E 1 53 ? 10.722 78.644 74.515 1.00 46.94 53 ILE E O 1
ATOM 8552 N N . GLN E 1 54 ? 9.815 76.928 75.683 1.00 51.40 54 GLN E N 1
ATOM 8553 C CA . GLN E 1 54 ? 10.864 75.973 75.363 1.00 51.23 54 GLN E CA 1
ATOM 8554 C C . GLN E 1 54 ? 10.767 75.654 73.879 1.00 51.05 54 GLN E C 1
ATOM 8555 O O . GLN E 1 54 ? 11.791 75.496 73.204 1.00 50.26 54 GLN E O 1
ATOM 8561 N N . ALA E 1 55 ? 9.538 75.586 73.367 1.00 50.05 55 ALA E N 1
ATOM 8562 C CA . ALA E 1 55 ? 9.329 75.317 71.946 1.00 51.39 55 ALA E CA 1
ATOM 8563 C C . ALA E 1 55 ? 9.975 76.440 71.124 1.00 52.13 55 ALA E C 1
ATOM 8564 O O . ALA E 1 55 ? 10.719 76.188 70.170 1.00 52.01 55 ALA E O 1
ATOM 8566 N N . LEU E 1 56 ? 9.702 77.682 71.510 1.00 53.15 56 LEU E N 1
ATOM 8567 C CA . LEU E 1 56 ? 10.284 78.836 70.829 1.00 54.54 56 LEU E CA 1
ATOM 8568 C C . LEU E 1 56 ? 11.821 78.828 70.943 1.00 56.16 56 LEU E C 1
ATOM 8569 O O . LEU E 1 56 ? 12.535 79.002 69.943 1.00 56.03 56 LEU E O 1
ATOM 8574 N N . ILE E 1 57 ? 12.324 78.625 72.161 1.00 57.34 57 ILE E N 1
ATOM 8575 C CA . ILE E 1 57 ? 13.768 78.583 72.410 1.00 57.92 57 ILE E CA 1
ATOM 8576 C C . ILE E 1 57 ? 14.447 77.503 71.558 1.00 58.67 57 ILE E C 1
ATOM 8577 O O . ILE E 1 57 ? 15.529 77.732 70.999 1.00 57.99 57 ILE E O 1
ATOM 8582 N N . ASP E 1 58 ? 13.813 76.331 71.463 1.00 58.90 58 ASP E N 1
ATOM 8583 C CA . ASP E 1 58 ? 14.361 75.232 70.668 1.00 60.47 58 ASP E CA 1
ATOM 8584 C C . ASP E 1 58 ? 14.447 75.629 69.192 1.00 60.77 58 ASP E C 1
ATOM 8585 O O . ASP E 1 58 ? 15.485 75.447 68.539 1.00 60.80 58 ASP E O 1
ATOM 8590 N N . VAL E 1 59 ? 13.354 76.178 68.671 1.00 59.67 59 VAL E N 1
ATOM 8591 C CA . VAL E 1 59 ? 13.302 76.585 67.275 1.00 57.93 59 VAL E CA 1
ATOM 8592 C C .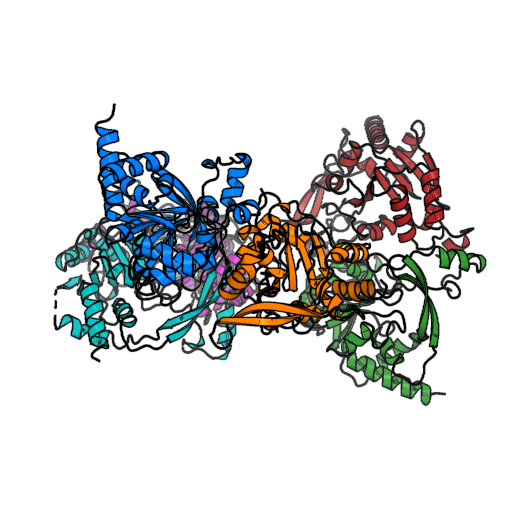 VAL E 1 59 ? 14.292 77.709 66.934 1.00 58.14 59 VAL E C 1
ATOM 8593 O O . VAL E 1 59 ? 15.014 77.644 65.937 1.00 58.32 59 VAL E O 1
ATOM 8597 N N . VAL E 1 60 ? 14.338 78.739 67.766 1.00 58.11 60 VAL E N 1
ATOM 8598 C CA . VAL E 1 60 ? 15.217 79.855 67.477 1.00 57.88 60 VAL E CA 1
ATOM 8599 C C . VAL E 1 60 ? 16.673 79.539 67.756 1.00 58.76 60 VAL E C 1
ATOM 8600 O O . VAL E 1 60 ? 17.552 79.934 66.985 1.00 57.39 60 VAL E O 1
ATOM 8604 N N . THR E 1 61 ? 16.932 78.836 68.856 1.00 59.94 61 THR E N 1
ATOM 8605 C CA . THR E 1 61 ? 18.310 78.487 69.190 1.00 62.07 61 THR E CA 1
ATOM 8606 C C . THR E 1 61 ? 19.093 79.689 69.729 1.00 63.60 61 THR E C 1
ATOM 8607 O O . THR E 1 61 ? 18.839 80.829 69.339 1.00 61.94 61 THR E O 1
ATOM 8611 N N . GLU E 1 62 ? 20.036 79.424 70.631 1.00 65.40 62 GLU E N 1
ATOM 8612 C CA . GLU E 1 62 ? 20.865 80.476 71.218 1.00 67.97 62 GLU E CA 1
ATOM 8613 C C . GLU E 1 62 ? 21.333 81.469 70.150 1.00 68.42 62 GLU E C 1
ATOM 8614 O O . GLU E 1 62 ? 21.335 82.680 70.375 1.00 69.13 62 GLU E O 1
ATOM 8620 N N . GLU E 1 63 ? 21.731 80.946 68.991 1.00 68.64 63 GLU E N 1
ATOM 8621 C CA . GLU E 1 63 ? 22.183 81.767 67.867 1.00 68.45 63 GLU E CA 1
ATOM 8622 C C . GLU E 1 63 ? 21.097 82.746 67.413 1.00 67.23 63 GLU E C 1
ATOM 8623 O O . GLU E 1 63 ? 21.362 83.676 66.644 1.00 66.93 63 GLU E O 1
ATOM 8629 N N . GLY E 1 64 ? 19.871 82.510 67.874 1.00 65.38 64 GLY E N 1
ATOM 8630 C CA . GLY E 1 64 ? 18.764 83.388 67.544 1.00 62.43 64 GLY E CA 1
ATOM 8631 C C . GLY E 1 64 ? 18.472 84.316 68.715 1.00 60.32 64 GLY E C 1
ATOM 8632 O O . GLY E 1 64 ? 19.158 84.282 69.746 1.00 59.53 64 GLY E O 1
ATOM 8633 N N . THR E 1 65 ? 17.449 85.146 68.560 1.00 57.11 65 THR E N 1
ATOM 8634 C CA . THR E 1 65 ? 17.063 86.092 69.595 1.00 54.23 65 THR E CA 1
ATOM 8635 C C . THR E 1 65 ? 15.555 86.230 69.616 1.00 51.37 65 THR E C 1
ATOM 8636 O O . THR E 1 65 ? 14.947 86.534 68.603 1.00 49.92 65 THR E O 1
ATOM 8640 N N . ILE E 1 66 ? 14.938 85.991 70.759 1.00 50.33 66 ILE E N 1
ATOM 8641 C CA . ILE E 1 66 ? 13.504 86.156 70.824 1.00 50.51 66 ILE E CA 1
ATOM 8642 C C . ILE E 1 66 ? 13.210 87.288 71.808 1.00 51.39 66 ILE E C 1
ATOM 8643 O O . ILE E 1 66 ? 13.748 87.323 72.922 1.00 51.38 66 ILE E O 1
ATOM 8648 N N . VAL E 1 67 ? 12.369 88.222 71.360 1.00 50.93 67 VAL E N 1
ATOM 8649 C CA . VAL E 1 67 ? 11.991 89.395 72.130 1.00 49.83 67 VAL E CA 1
ATOM 8650 C C . VAL E 1 67 ? 10.480 89.489 72.303 1.00 50.22 67 VAL E C 1
ATOM 8651 O O . VAL E 1 67 ? 9.723 89.196 71.381 1.00 50.36 67 VAL E O 1
ATOM 8655 N N . MET E 1 68 ? 10.044 89.896 73.492 1.00 49.10 68 MET E N 1
ATOM 8656 C CA . MET E 1 68 ? 8.620 90.056 73.784 1.00 48.33 68 MET E CA 1
ATOM 8657 C C . MET E 1 68 ? 8.387 91.379 74.525 1.00 49.42 68 MET E C 1
ATOM 8658 O O . MET E 1 68 ? 9.270 91.877 75.230 1.00 49.84 68 MET E O 1
ATOM 8663 N N . PRO E 1 69 ? 7.199 91.981 74.364 1.00 49.35 69 PRO E N 1
ATOM 8664 C CA . PRO E 1 69 ? 6.954 93.243 75.066 1.00 48.46 69 PRO E CA 1
ATOM 8665 C C . PRO E 1 69 ? 6.529 92.928 76.507 1.00 47.61 69 PRO E C 1
ATOM 8666 O O . PRO E 1 69 ? 5.789 91.975 76.745 1.00 47.09 69 PRO E O 1
ATOM 8670 N N . SER E 1 70 ? 7.003 93.716 77.467 1.00 46.43 70 SER E N 1
ATOM 8671 C CA . SER E 1 70 ? 6.666 93.490 78.874 1.00 46.21 70 SER E CA 1
ATOM 8672 C C . SER E 1 70 ? 6.190 94.792 79.524 1.00 47.23 70 SER E C 1
ATOM 8673 O O . SER E 1 70 ? 6.727 95.231 80.546 1.00 45.18 70 SER E O 1
ATOM 8676 N N . GLN E 1 71 ? 5.164 95.387 78.920 1.00 49.53 71 GLN E N 1
ATOM 8677 C CA . GLN E 1 71 ? 4.609 96.656 79.372 1.00 50.57 71 GLN E CA 1
ATOM 8678 C C . GLN E 1 71 ? 4.032 96.689 80.773 1.00 50.14 71 GLN E C 1
ATOM 8679 O O . GLN E 1 71 ? 3.363 95.758 81.216 1.00 48.57 71 GLN E O 1
ATOM 8685 N N . SER E 1 72 ? 4.309 97.793 81.457 1.00 50.08 72 SER E N 1
ATOM 8686 C CA . SER E 1 72 ? 3.839 98.033 82.810 1.00 50.27 72 SER E CA 1
ATOM 8687 C C . SER E 1 72 ? 3.345 99.478 82.834 1.00 49.96 72 SER E C 1
ATOM 8688 O O . SER E 1 72 ? 3.855 100.308 83.566 1.00 50.16 72 SER E O 1
ATOM 8691 N N . VAL E 1 73 ? 2.343 99.752 82.006 1.00 51.86 73 VAL E N 1
ATOM 8692 C CA . VAL E 1 73 ? 1.755 101.082 81.868 1.00 51.51 73 VAL E CA 1
ATOM 8693 C C . VAL E 1 73 ? 0.947 101.626 83.044 1.00 52.18 73 VAL E C 1
ATOM 8694 O O . VAL E 1 73 ? 0.537 102.791 83.000 1.00 52.34 73 VAL E O 1
ATOM 8698 N N . GLU E 1 74 ? 0.697 100.817 84.075 1.00 52.30 74 GLU E N 1
ATOM 8699 C CA . GLU E 1 74 ? -0.065 101.314 85.223 1.00 52.19 74 GLU E CA 1
ATOM 8700 C C . GLU E 1 74 ? 0.808 102.261 86.041 1.00 51.14 74 GLU E C 1
ATOM 8701 O O . GLU E 1 74 ? 0.311 103.043 86.838 1.00 51.18 74 GLU E O 1
ATOM 8707 N N . LEU E 1 75 ? 2.116 102.192 85.831 1.00 49.52 75 LEU E N 1
ATOM 8708 C CA . LEU E 1 75 ? 3.038 103.070 86.531 1.00 49.00 75 LEU E CA 1
ATOM 8709 C C . LEU E 1 75 ? 3.067 104.405 85.816 1.00 50.49 75 LEU E C 1
ATOM 8710 O O . LEU E 1 75 ? 4.076 104.803 85.231 1.00 48.59 75 LEU E O 1
ATOM 8715 N N . SER E 1 76 ? 1.945 105.104 85.884 1.00 52.04 76 SER E N 1
ATOM 8716 C CA . SER E 1 76 ? 1.819 106.390 85.228 1.00 55.57 76 SER E CA 1
ATOM 8717 C C . SER E 1 76 ? 0.978 107.367 86.044 1.00 58.60 76 SER E C 1
ATOM 8718 O O . SER E 1 76 ? 0.256 106.965 86.964 1.00 60.00 76 SER E O 1
ATOM 8721 N N . ASP E 1 77 ? 1.076 108.649 85.700 1.00 60.45 77 ASP E N 1
ATOM 8722 C CA . ASP E 1 77 ? 0.294 109.689 86.366 1.00 61.07 77 ASP E CA 1
ATOM 8723 C C . ASP E 1 77 ? -1.150 109.197 86.290 1.00 59.81 77 ASP E C 1
ATOM 8724 O O . ASP E 1 77 ? -1.615 108.815 85.219 1.00 60.01 77 ASP E O 1
ATOM 8729 N N . PRO E 1 78 ? -1.871 109.181 87.421 1.00 60.33 78 PRO E N 1
ATOM 8730 C CA . PRO E 1 78 ? -3.264 108.717 87.430 1.00 61.03 78 PRO E CA 1
ATOM 8731 C C . PRO E 1 78 ? -4.274 109.646 86.761 1.00 62.26 78 PRO E C 1
ATOM 8732 O O . PRO E 1 78 ? -5.376 109.221 86.426 1.00 63.15 78 PRO E O 1
ATOM 8736 N N . LYS E 1 79 ? -3.898 110.907 86.570 1.00 62.46 79 LYS E N 1
ATOM 8737 C CA . LYS E 1 79 ? -4.791 111.882 85.952 1.00 62.74 79 LYS E CA 1
ATOM 8738 C C . LYS E 1 79 ? -5.340 111.408 84.608 1.00 62.89 79 LYS E C 1
ATOM 8739 O O . LYS E 1 79 ? -6.469 111.732 84.246 1.00 63.81 79 LYS E O 1
ATOM 8741 N N . GLU E 1 80 ? -4.550 110.629 83.879 1.00 62.22 80 GLU E N 1
ATOM 8742 C CA . GLU E 1 80 ? -4.974 110.136 82.576 1.00 62.66 80 GLU E CA 1
ATOM 8743 C C . GLU E 1 80 ? -5.369 108.664 82.508 1.00 62.68 80 GLU E C 1
ATOM 8744 O O . GLU E 1 80 ? -4.991 107.960 81.576 1.00 62.75 80 GLU E O 1
ATOM 8746 N N . TRP E 1 81 ? -6.125 108.198 83.494 1.00 63.88 81 TRP E N 1
ATOM 8747 C CA . TRP E 1 81 ? -6.579 106.811 83.517 1.00 65.24 81 TRP E CA 1
ATOM 8748 C C . TRP E 1 81 ? -8.061 106.740 83.127 1.00 67.25 81 TRP E C 1
ATOM 8749 O O . TRP E 1 81 ? -8.852 107.614 83.494 1.00 66.36 81 TRP E O 1
ATOM 8760 N N . GLY E 1 82 ? -8.435 105.697 82.387 1.00 69.75 82 GLY E N 1
ATOM 8761 C CA . GLY E 1 82 ? -9.820 105.541 81.976 1.00 72.98 82 GLY E CA 1
ATOM 8762 C C . GLY E 1 82 ? -10.237 104.083 81.833 1.00 76.37 82 GLY E C 1
ATOM 8763 O O . GLY E 1 82 ? -11.249 103.785 81.196 1.00 75.92 82 GLY E O 1
ATOM 8764 N N . ASN E 1 83 ? -9.466 103.177 82.435 1.00 79.38 83 ASN E N 1
ATOM 8765 C CA . ASN E 1 83 ? -9.750 101.744 82.366 1.00 82.31 83 ASN E CA 1
ATOM 8766 C C . ASN E 1 83 ? -9.499 101.049 83.700 1.00 83.82 83 ASN E C 1
ATOM 8767 O O . ASN E 1 83 ? -8.677 100.135 83.784 1.00 83.69 83 ASN E O 1
ATOM 8772 N N . PRO E 1 84 ? -10.222 101.454 84.762 1.00 85.28 84 PRO E N 1
ATOM 8773 C CA . PRO E 1 84 ? -11.240 102.508 84.797 1.00 85.69 84 PRO E CA 1
ATOM 8774 C C . PRO E 1 84 ? -10.657 103.848 85.226 1.00 86.38 84 PRO E C 1
ATOM 8775 O O . PRO E 1 84 ? -9.475 103.951 85.569 1.00 86.23 84 PRO E O 1
ATOM 8779 N N . PRO E 1 85 ? -11.488 104.900 85.211 1.00 87.52 85 PRO E N 1
ATOM 8780 C CA . PRO E 1 85 ? -11.018 106.230 85.614 1.00 88.14 85 PRO E CA 1
ATOM 8781 C C . PRO E 1 85 ? -10.903 106.287 87.142 1.00 88.35 85 PRO E C 1
ATOM 8782 O O . PRO E 1 85 ? -11.529 105.491 87.839 1.00 87.91 85 PRO E O 1
ATOM 8786 N N . VAL E 1 86 ? -10.107 107.213 87.666 1.00 88.92 86 VAL E N 1
ATOM 8787 C CA . VAL E 1 86 ? -9.945 107.307 89.113 1.00 90.03 86 VAL E CA 1
ATOM 8788 C C . VAL E 1 86 ? -10.296 108.664 89.704 1.00 90.77 86 VAL E C 1
ATOM 8789 O O . VAL E 1 86 ? -9.927 109.706 89.154 1.00 91.19 86 VAL E O 1
ATOM 8793 N N . PRO E 1 87 ? -11.014 108.670 90.843 1.00 91.30 87 PRO E N 1
ATOM 8794 C CA . PRO E 1 87 ? -11.405 109.923 91.499 1.00 91.56 87 PRO E CA 1
ATOM 8795 C C . PRO E 1 87 ? -10.225 110.891 91.637 1.00 92.02 87 PRO E C 1
ATOM 8796 O O . PRO E 1 87 ? -9.190 110.549 92.216 1.00 91.87 87 PRO E O 1
ATOM 8800 N N . GLU E 1 88 ? -10.393 112.090 91.090 1.00 92.05 88 GLU E N 1
ATOM 8801 C CA . GLU E 1 88 ? -9.367 113.123 91.113 1.00 91.60 88 GLU E CA 1
ATOM 8802 C C . GLU E 1 88 ? -8.785 113.377 92.486 1.00 91.03 88 GLU E C 1
ATOM 8803 O O . GLU E 1 88 ? -7.676 113.869 92.598 1.00 90.78 88 GLU E O 1
ATOM 8805 N N . GLU E 1 89 ? -9.528 113.037 93.531 1.00 90.99 89 GLU E N 1
ATOM 8806 C CA . GLU E 1 89 ? -9.039 113.269 94.891 1.00 90.63 89 GLU E CA 1
ATOM 8807 C C . GLU E 1 89 ? -7.946 112.270 95.265 1.00 89.63 89 GLU E C 1
ATOM 8808 O O . GLU E 1 89 ? -7.190 112.481 96.213 1.00 89.64 89 GLU E O 1
ATOM 8814 N N . TRP E 1 90 ? -7.862 111.187 94.500 1.00 87.81 90 TRP E N 1
ATOM 8815 C CA . TRP E 1 90 ? -6.875 110.151 94.762 1.00 85.93 90 TRP E CA 1
ATOM 8816 C C . TRP E 1 90 ? -5.530 110.366 94.048 1.00 84.82 90 TRP E C 1
ATOM 8817 O O . TRP E 1 90 ? -4.528 109.747 94.417 1.00 84.94 90 TRP E O 1
ATOM 8819 N N . TRP E 1 91 ? -5.511 111.250 93.047 1.00 83.28 91 TRP E N 1
ATOM 8820 C CA . TRP E 1 91 ? -4.309 111.525 92.248 1.00 81.67 91 TRP E CA 1
ATOM 8821 C C . TRP E 1 91 ? -3.017 111.795 93.005 1.00 81.37 91 TRP E C 1
ATOM 8822 O O . TRP E 1 91 ? -2.010 111.149 92.752 1.00 81.47 91 TRP E O 1
ATOM 8833 N N . ASP E 1 92 ? -3.029 112.762 93.915 1.00 80.62 92 ASP E N 1
ATOM 8834 C CA . ASP E 1 92 ? -1.820 113.100 94.678 1.00 79.39 92 ASP E CA 1
ATOM 8835 C C . ASP E 1 92 ? -1.300 111.987 95.586 1.00 78.13 92 ASP E C 1
ATOM 8836 O O . ASP E 1 92 ? -0.087 111.790 95.712 1.00 78.31 92 ASP E O 1
ATOM 8838 N N . ILE E 1 93 ? -2.217 111.277 96.232 1.00 76.18 93 ILE E N 1
ATOM 8839 C CA . ILE E 1 93 ? -1.830 110.198 97.127 1.00 74.46 93 ILE E CA 1
ATOM 8840 C C . ILE E 1 93 ? -1.198 109.063 96.293 1.00 72.77 93 ILE E C 1
ATOM 8841 O O . ILE E 1 93 ? -0.134 108.535 96.647 1.00 72.30 93 ILE E O 1
ATOM 8846 N N . ILE E 1 94 ? -1.823 108.738 95.160 1.00 70.16 94 ILE E N 1
ATOM 8847 C CA . ILE E 1 94 ? -1.326 107.681 94.267 1.00 67.80 94 ILE E CA 1
ATOM 8848 C C . ILE E 1 94 ? 0.093 107.962 93.752 1.00 67.34 94 ILE E C 1
ATOM 8849 O O . ILE E 1 94 ? 0.970 107.112 93.840 1.00 67.46 94 ILE E O 1
ATOM 8854 N N . ARG E 1 95 ? 0.315 109.157 93.232 1.00 67.16 95 ARG E N 1
ATOM 8855 C CA . ARG E 1 95 ? 1.620 109.539 92.718 1.00 66.29 95 ARG E CA 1
ATOM 8856 C C . ARG E 1 95 ? 2.711 109.623 93.788 1.00 64.53 95 ARG E C 1
ATOM 8857 O O . ARG E 1 95 ? 3.883 109.371 93.521 1.00 62.84 95 ARG E O 1
ATOM 8865 N N . GLU E 1 96 ? 2.299 109.934 95.016 1.00 64.65 96 GLU E N 1
ATOM 8866 C CA . GLU E 1 96 ? 3.233 110.054 96.128 1.00 64.80 96 GLU E CA 1
ATOM 8867 C C . GLU E 1 96 ? 3.705 108.711 96.645 1.00 64.20 96 GLU E C 1
ATOM 8868 O O . GLU E 1 96 ? 4.860 108.562 97.023 1.00 63.37 96 GLU E O 1
ATOM 8870 N N . SER E 1 97 ? 2.798 107.738 96.642 1.00 63.09 97 SER E N 1
ATOM 8871 C CA . SER E 1 97 ? 3.106 106.408 97.177 1.00 60.56 97 SER E CA 1
ATOM 8872 C C . SER E 1 97 ? 3.293 105.273 96.162 1.00 60.32 97 SER E C 1
ATOM 8873 O O . SER E 1 97 ? 3.667 104.170 96.544 1.00 59.85 97 SER E O 1
ATOM 8876 N N . MET E 1 98 ? 3.046 105.535 94.881 1.00 59.54 98 MET E N 1
ATOM 8877 C CA . MET E 1 98 ? 3.187 104.487 93.871 1.00 58.26 98 MET E CA 1
ATOM 8878 C C . MET E 1 98 ? 4.603 103.909 93.826 1.00 56.56 98 MET E C 1
ATOM 8879 O O . MET E 1 98 ? 5.570 104.645 93.609 1.00 55.12 98 MET E O 1
ATOM 8884 N N . PRO E 1 99 ? 4.732 102.579 94.042 1.00 56.10 99 PRO E N 1
ATOM 8885 C CA . PRO E 1 99 ? 5.982 101.794 94.046 1.00 55.45 99 PRO E CA 1
ATOM 8886 C C . PRO E 1 99 ? 6.735 101.926 92.722 1.00 54.39 99 PRO E C 1
ATOM 8887 O O . PRO E 1 99 ? 6.175 101.660 91.656 1.00 53.53 99 PRO E O 1
ATOM 8891 N N . ALA E 1 100 ? 7.998 102.331 92.789 1.00 52.67 100 ALA E N 1
ATOM 8892 C CA . ALA E 1 100 ? 8.797 102.505 91.576 1.00 51.80 100 ALA E CA 1
ATOM 8893 C C . ALA E 1 100 ? 8.864 101.254 90.701 1.00 51.02 100 ALA E C 1
ATOM 8894 O O . ALA E 1 100 ? 8.510 100.152 91.118 1.00 50.14 100 ALA E O 1
ATOM 8896 N N . TYR E 1 101 ? 9.320 101.453 89.470 1.00 51.56 101 TYR E N 1
ATOM 8897 C CA . TYR E 1 101 ? 9.483 100.365 88.528 1.00 52.13 101 TYR E CA 1
ATOM 8898 C C . TYR E 1 101 ? 10.869 99.743 88.736 1.00 52.54 101 TYR E C 1
ATOM 8899 O O . TYR E 1 101 ? 11.849 100.443 89.013 1.00 51.66 101 TYR E O 1
ATOM 8908 N N . ASN E 1 102 ? 10.923 98.424 88.582 1.00 52.81 102 ASN E N 1
ATOM 8909 C CA . ASN E 1 102 ? 12.143 97.651 88.730 1.00 53.74 102 ASN E CA 1
ATOM 8910 C C . ASN E 1 102 ? 11.965 96.430 87.827 1.00 53.82 102 ASN E C 1
ATOM 8911 O O . ASN E 1 102 ? 11.119 95.569 88.094 1.00 53.37 102 ASN E O 1
ATOM 8916 N N . SER E 1 103 ? 12.755 96.375 86.757 1.00 53.28 103 SER E N 1
ATOM 8917 C CA . SER E 1 103 ? 12.699 95.282 85.782 1.00 53.83 103 SER E CA 1
ATOM 8918 C C . SER E 1 103 ? 12.546 93.903 86.416 1.00 53.85 103 SER E C 1
ATOM 8919 O O . SER E 1 103 ? 11.844 93.039 85.885 1.00 53.20 103 SER E O 1
ATOM 8922 N N . ASN E 1 104 ? 13.214 93.715 87.553 1.00 54.67 104 ASN E N 1
ATOM 8923 C CA . ASN E 1 104 ? 13.196 92.454 88.287 1.00 54.64 104 ASN E CA 1
ATOM 8924 C C . ASN E 1 104 ? 11.827 92.001 88.781 1.00 53.54 104 ASN E C 1
ATOM 8925 O O . ASN E 1 104 ? 11.572 90.794 88.836 1.00 54.14 104 ASN E O 1
ATOM 8930 N N . TYR E 1 105 ? 10.938 92.929 89.135 1.00 50.80 105 TYR E N 1
ATOM 8931 C CA . TYR E 1 105 ? 9.637 92.485 89.624 1.00 50.92 105 TYR E CA 1
ATOM 8932 C C . TYR E 1 105 ? 8.368 93.230 89.217 1.00 50.06 105 TYR E C 1
ATOM 8933 O O . TYR E 1 105 ? 7.267 92.746 89.487 1.00 49.01 105 TYR E O 1
ATOM 8942 N N . THR E 1 106 ? 8.491 94.384 88.572 1.00 49.84 106 THR E N 1
ATOM 8943 C CA . THR E 1 106 ? 7.279 95.094 88.177 1.00 50.50 106 THR E CA 1
ATOM 8944 C C . THR E 1 106 ? 6.505 94.250 87.177 1.00 50.55 106 THR E C 1
ATOM 8945 O O . THR E 1 106 ? 6.970 94.013 86.062 1.00 48.93 106 THR E O 1
ATOM 8949 N N . PRO E 1 107 ? 5.313 93.773 87.574 1.00 52.11 107 PRO E N 1
ATOM 8950 C CA . PRO E 1 107 ? 4.461 92.946 86.715 1.00 53.25 107 PRO E CA 1
ATOM 8951 C C . PRO E 1 107 ? 4.034 93.648 85.437 1.00 54.30 107 PRO E C 1
ATOM 8952 O O . PRO E 1 107 ? 4.057 94.871 85.344 1.00 55.05 107 PRO E O 1
ATOM 8956 N N . THR E 1 108 ? 3.641 92.852 84.452 1.00 54.91 108 THR E N 1
ATOM 8957 C CA . THR E 1 108 ? 3.203 93.357 83.162 1.00 54.87 108 THR E CA 1
ATOM 8958 C C . THR E 1 108 ? 1.702 93.620 83.171 1.00 55.23 108 THR E C 1
ATOM 8959 O O . THR E 1 108 ? 0.957 92.992 83.925 1.00 56.21 108 THR E O 1
ATOM 8963 N N . THR E 1 109 ? 1.270 94.554 82.329 1.00 55.02 109 THR E N 1
ATOM 8964 C CA . THR E 1 109 ? -0.139 94.916 82.221 1.00 54.45 109 THR E CA 1
ATOM 8965 C C . THR E 1 109 ? -0.905 93.678 81.783 1.00 55.36 109 THR E C 1
ATOM 8966 O O . THR E 1 109 ? -0.424 92.914 80.947 1.00 55.11 109 THR E O 1
ATOM 8970 N N . ARG E 1 110 ? -2.097 93.503 82.348 1.00 56.50 110 ARG E N 1
ATOM 8971 C CA . ARG E 1 110 ? -2.959 92.358 82.061 1.00 57.68 110 ARG E CA 1
ATOM 8972 C C . ARG E 1 110 ? -3.052 91.914 80.602 1.00 58.60 110 ARG E C 1
ATOM 8973 O O . ARG E 1 110 ? -3.270 90.732 80.314 1.00 60.06 110 ARG E O 1
ATOM 8975 N N . GLY E 1 111 ? -2.868 92.843 79.676 1.00 58.47 111 GLY E N 1
ATOM 8976 C CA . GLY E 1 111 ? -2.977 92.483 78.274 1.00 58.67 111 GLY E CA 1
ATOM 8977 C C . GLY E 1 111 ? -1.807 91.733 77.661 1.00 59.01 111 GLY E C 1
ATOM 8978 O O . GLY E 1 111 ? -1.954 91.120 76.605 1.00 59.88 111 GLY E O 1
ATOM 8979 N N . MET E 1 112 ? -0.651 91.777 78.316 1.00 59.00 112 MET E N 1
ATOM 8980 C CA . MET E 1 112 ? 0.544 91.114 77.799 1.00 58.11 112 MET E CA 1
ATOM 8981 C C . MET E 1 112 ? 0.446 89.600 77.722 1.00 56.88 112 MET E C 1
ATOM 8982 O O . MET E 1 112 ? 1.158 88.979 76.944 1.00 56.75 112 MET E O 1
ATOM 8987 N N . GLY E 1 113 ? -0.420 89.008 78.535 1.00 56.73 113 GLY E N 1
ATOM 8988 C CA . GLY E 1 113 ? -0.596 87.567 78.488 1.00 57.69 113 GLY E CA 1
ATOM 8989 C C . GLY E 1 113 ? 0.379 86.750 79.312 1.00 57.92 113 GLY E C 1
ATOM 8990 O O . GLY E 1 113 ? 1.537 87.132 79.469 1.00 57.53 113 GLY E O 1
ATOM 8991 N N . GLN E 1 114 ? -0.099 85.611 79.813 1.00 57.40 114 GLN E N 1
ATOM 8992 C CA . GLN E 1 114 ? 0.681 84.700 80.646 1.00 57.44 114 GLN E CA 1
ATOM 8993 C C . GLN E 1 114 ? 2.063 84.331 80.130 1.00 57.08 114 GLN E C 1
ATOM 8994 O O . GLN E 1 114 ? 3.005 84.176 80.903 1.00 56.91 114 GLN E O 1
ATOM 9000 N N . ILE E 1 115 ? 2.195 84.176 78.824 1.00 57.33 115 ILE E N 1
ATOM 9001 C CA . ILE E 1 115 ? 3.484 83.810 78.281 1.00 57.49 115 ILE E CA 1
ATOM 9002 C C . ILE E 1 115 ? 4.547 84.888 78.506 1.00 59.17 115 ILE E C 1
ATOM 9003 O O . ILE E 1 115 ? 5.708 84.568 78.752 1.00 60.87 115 ILE E O 1
ATOM 9008 N N . VAL E 1 116 ? 4.167 86.161 78.436 1.00 59.95 116 VAL E N 1
ATOM 9009 C CA . VAL E 1 116 ? 5.136 87.235 78.656 1.00 59.64 116 VAL E CA 1
ATOM 9010 C C . VAL E 1 116 ? 5.350 87.433 80.145 1.00 59.56 116 VAL E C 1
ATOM 9011 O O . VAL E 1 116 ? 6.413 87.867 80.573 1.00 60.25 116 VAL E O 1
ATOM 9015 N N . GLU E 1 117 ? 4.326 87.123 80.930 1.00 58.95 117 GLU E N 1
ATOM 9016 C CA . GLU E 1 117 ? 4.395 87.284 82.374 1.00 59.28 117 GLU E CA 1
ATOM 9017 C C . GLU E 1 117 ? 5.335 86.254 82.990 1.00 58.82 117 GLU E C 1
ATOM 9018 O O . GLU E 1 117 ? 5.883 86.460 84.075 1.00 59.64 117 GLU E O 1
ATOM 9024 N N . LEU E 1 118 ? 5.516 85.143 82.285 1.00 57.86 118 LEU E N 1
ATOM 9025 C CA . LEU E 1 118 ? 6.383 84.072 82.737 1.00 55.94 118 LEU E CA 1
ATOM 9026 C C . LEU E 1 118 ? 7.776 84.288 82.165 1.00 55.63 118 LEU E C 1
ATOM 9027 O O . LEU E 1 118 ? 8.762 84.405 82.899 1.00 55.22 118 LEU E O 1
ATOM 9032 N N . PHE E 1 119 ? 7.830 84.366 80.842 1.00 54.63 119 PHE E N 1
ATOM 9033 C CA . PHE E 1 119 ? 9.067 84.560 80.103 1.00 54.83 119 PHE E CA 1
ATOM 9034 C C . PHE E 1 119 ? 9.995 85.591 80.728 1.00 55.38 119 PHE E C 1
ATOM 9035 O O . PHE E 1 119 ? 11.213 85.406 80.729 1.00 53.82 119 PHE E O 1
ATOM 9043 N N . ARG E 1 120 ? 9.430 86.676 81.255 1.00 56.92 120 ARG E N 1
ATOM 9044 C CA . ARG E 1 120 ? 10.248 87.717 81.884 1.00 59.00 120 ARG E CA 1
ATOM 9045 C C . ARG E 1 120 ? 10.987 87.179 83.111 1.00 59.20 120 ARG E C 1
ATOM 9046 O O . ARG E 1 120 ? 12.153 87.520 83.341 1.00 58.00 120 ARG E O 1
ATOM 9054 N N . SER E 1 121 ? 10.312 86.346 83.901 1.00 59.54 121 SER E N 1
ATOM 9055 C CA . SER E 1 121 ? 10.946 85.769 85.080 1.00 61.60 121 SER E CA 1
ATOM 9056 C C . SER E 1 121 ? 11.429 84.355 84.761 1.00 61.87 121 SER E C 1
ATOM 9057 O O . SER E 1 121 ? 11.371 83.453 85.599 1.00 62.40 121 SER E O 1
ATOM 9060 N N . TYR E 1 122 ? 11.901 84.181 83.528 1.00 61.57 122 TYR E N 1
ATOM 9061 C CA . TYR E 1 122 ? 12.416 82.899 83.046 1.00 61.37 122 TYR E CA 1
ATOM 9062 C C . TYR E 1 122 ? 13.946 83.007 82.920 1.00 61.89 122 TYR E C 1
ATOM 9063 O O . TYR E 1 122 ? 14.489 84.103 82.730 1.00 62.85 122 TYR E O 1
ATOM 9072 N N . PRO E 1 123 ? 14.662 81.874 83.039 1.00 60.87 123 PRO E N 1
ATOM 9073 C CA . PRO E 1 123 ? 16.124 81.888 82.936 1.00 59.82 123 PRO E CA 1
ATOM 9074 C C . PRO E 1 123 ? 16.720 82.554 81.696 1.00 59.53 123 PRO E C 1
ATOM 9075 O O . PRO E 1 123 ? 16.272 82.316 80.574 1.00 59.55 123 PRO E O 1
ATOM 9079 N N . GLU E 1 124 ? 17.737 83.385 81.926 1.00 58.25 124 GLU E N 1
ATOM 9080 C CA . GLU E 1 124 ? 18.463 84.095 80.875 1.00 58.05 124 GLU E CA 1
ATOM 9081 C C . GLU E 1 124 ? 17.700 85.202 80.164 1.00 57.09 124 GLU E C 1
ATOM 9082 O O . GLU E 1 124 ? 18.233 85.824 79.241 1.00 55.99 124 GLU E O 1
ATOM 9088 N N . VAL E 1 125 ? 16.460 85.447 80.572 1.00 55.03 125 VAL E N 1
ATOM 9089 C CA . VAL E 1 125 ? 15.677 86.495 79.932 1.00 53.77 125 VAL E CA 1
ATOM 9090 C C . VAL E 1 125 ? 15.953 87.851 80.573 1.00 52.21 125 VAL E C 1
ATOM 9091 O O . VAL E 1 125 ? 15.803 88.024 81.785 1.00 53.61 125 VAL E O 1
ATOM 9095 N N . LYS E 1 126 ? 16.376 88.802 79.747 1.00 49.54 126 LYS E N 1
ATOM 9096 C CA . LYS E 1 126 ? 16.681 90.145 80.207 1.00 47.28 126 LYS E CA 1
ATOM 9097 C C . LYS E 1 126 ? 15.502 91.076 79.915 1.00 45.99 126 LYS E C 1
ATOM 9098 O O . LYS E 1 126 ? 14.720 90.825 79.001 1.00 46.39 126 LYS E O 1
ATOM 9100 N N . ARG E 1 127 ? 15.385 92.150 80.697 1.00 44.46 127 ARG E N 1
ATOM 9101 C CA . ARG E 1 127 ? 14.312 93.137 80.550 1.00 42.23 127 ARG E CA 1
ATOM 9102 C C . ARG E 1 127 ? 14.907 94.539 80.507 1.00 42.02 127 ARG E C 1
ATOM 9103 O O . ARG E 1 127 ? 15.714 94.888 81.367 1.00 40.52 127 ARG E O 1
ATOM 9111 N N . SER E 1 128 ? 14.523 95.338 79.509 1.00 42.19 128 SER E N 1
ATOM 9112 C CA . SER E 1 128 ? 15.034 96.709 79.402 1.00 42.04 128 SER E CA 1
ATOM 9113 C C . SER E 1 128 ? 14.523 97.562 80.581 1.00 41.89 128 SER E C 1
ATOM 9114 O O . SER E 1 128 ? 13.587 97.166 81.298 1.00 39.66 128 SER E O 1
ATOM 9117 N N . ASN E 1 129 ? 15.119 98.737 80.776 1.00 43.20 129 ASN E N 1
ATOM 9118 C CA . ASN E 1 129 ? 14.731 99.561 81.913 1.00 46.00 129 ASN E CA 1
ATOM 9119 C C . ASN E 1 129 ? 13.686 100.677 81.788 1.00 46.01 129 ASN E C 1
ATOM 9120 O O . ASN E 1 129 ? 13.683 101.601 82.592 1.00 44.62 129 ASN E O 1
ATOM 9125 N N . HIS E 1 130 ? 12.788 100.600 80.814 1.00 46.49 130 HIS E N 1
ATOM 9126 C CA . HIS E 1 130 ? 11.751 101.620 80.704 1.00 46.99 130 HIS E CA 1
ATOM 9127 C C . HIS E 1 130 ? 10.587 101.183 81.602 1.00 45.22 130 HIS E C 1
ATOM 9128 O O . HIS E 1 130 ? 10.080 100.078 81.467 1.00 45.59 130 HIS E O 1
ATOM 9135 N N . PRO E 1 131 ? 10.151 102.055 82.528 1.00 44.74 131 PRO E N 1
ATOM 9136 C CA . PRO E 1 131 ? 9.061 101.814 83.478 1.00 43.41 131 PRO E CA 1
ATOM 9137 C C . PRO E 1 131 ? 7.684 101.549 82.892 1.00 43.91 131 PRO E C 1
ATOM 9138 O O . PRO E 1 131 ? 6.806 101.026 83.576 1.00 43.81 131 PRO E O 1
ATOM 9142 N N . ASN E 1 132 ? 7.476 101.937 81.640 1.00 44.88 132 ASN E N 1
ATOM 9143 C CA . ASN E 1 132 ? 6.178 101.702 81.012 1.00 46.69 132 ASN E CA 1
ATOM 9144 C C . ASN E 1 132 ? 6.279 100.812 79.784 1.00 45.80 132 ASN E C 1
ATOM 9145 O O . ASN E 1 132 ? 5.445 99.932 79.566 1.00 46.52 132 ASN E O 1
ATOM 9150 N N . TYR E 1 133 ? 7.319 101.040 78.993 1.00 46.90 133 TYR E N 1
ATOM 9151 C CA . TYR E 1 133 ? 7.497 100.311 77.751 1.00 47.31 133 TYR E CA 1
ATOM 9152 C C . TYR E 1 133 ? 8.720 99.434 77.667 1.00 46.20 133 TYR E C 1
ATOM 9153 O O . TYR E 1 133 ? 9.512 99.575 76.745 1.00 47.14 133 TYR E O 1
ATOM 9162 N N . SER E 1 134 ? 8.866 98.521 78.617 1.00 46.95 134 SER E N 1
ATOM 9163 C CA . SER E 1 134 ? 10.008 97.613 78.610 1.00 47.01 134 SER E CA 1
ATOM 9164 C C . SER E 1 134 ? 9.765 96.427 77.672 1.00 48.18 134 SER E C 1
ATOM 9165 O O . SER E 1 134 ? 8.645 96.175 77.228 1.00 47.82 134 SER E O 1
ATOM 9168 N N . PHE E 1 135 ? 10.840 95.714 77.374 1.00 50.92 135 PHE E N 1
ATOM 9169 C CA . PHE E 1 135 ? 10.794 94.527 76.536 1.00 52.56 135 PHE E CA 1
ATOM 9170 C C . PHE E 1 135 ? 11.640 93.466 77.246 1.00 53.08 135 PHE E C 1
ATOM 9171 O O . PHE E 1 135 ? 12.557 93.793 77.999 1.00 53.90 135 PHE E O 1
ATOM 9179 N N . VAL E 1 136 ? 11.322 92.199 77.029 1.00 53.44 136 VAL E N 1
ATOM 9180 C CA . VAL E 1 136 ? 12.138 91.142 77.594 1.00 53.50 136 VAL E CA 1
ATOM 9181 C C . VAL E 1 136 ? 12.731 90.411 76.390 1.00 54.34 136 VAL E C 1
ATOM 9182 O O . VAL E 1 136 ? 12.118 90.375 75.315 1.00 53.58 136 VAL E O 1
ATOM 9186 N N . ALA E 1 137 ? 13.927 89.855 76.550 1.00 55.33 137 ALA E N 1
ATOM 9187 C CA . ALA E 1 137 ? 14.549 89.152 75.441 1.00 56.50 137 ALA E CA 1
ATOM 9188 C C . ALA E 1 137 ? 15.555 88.083 75.841 1.00 57.63 137 ALA E C 1
ATOM 9189 O O . ALA E 1 137 ? 16.368 88.268 76.737 1.00 58.32 137 ALA E O 1
ATOM 9191 N N . TRP E 1 138 ? 15.473 86.955 75.152 1.00 58.35 138 TRP E N 1
ATOM 9192 C CA . TRP E 1 138 ? 16.359 85.827 75.350 1.00 57.81 138 TRP E CA 1
ATOM 9193 C C . TRP E 1 138 ? 17.153 85.802 74.041 1.00 59.33 138 TRP E C 1
ATOM 9194 O O . TRP E 1 138 ? 16.836 86.543 73.106 1.00 58.83 138 TRP E O 1
ATOM 9205 N N . GLY E 1 139 ? 18.189 84.981 73.960 1.00 60.13 139 GLY E N 1
ATOM 9206 C CA . GLY E 1 139 ? 18.947 84.933 72.723 1.00 60.49 139 GLY E CA 1
ATOM 9207 C C . GLY E 1 139 ? 20.275 85.653 72.781 1.00 60.49 139 GLY E C 1
ATOM 9208 O O . GLY E 1 139 ? 20.612 86.259 73.791 1.00 59.54 139 GLY E O 1
ATOM 9209 N N . LYS E 1 140 ? 21.015 85.614 71.676 1.00 62.22 140 LYS E N 1
ATOM 9210 C CA . LYS E 1 140 ? 22.342 86.224 71.620 1.00 64.13 140 LYS E CA 1
ATOM 9211 C C . LYS E 1 140 ? 22.421 87.749 71.566 1.00 64.39 140 LYS E C 1
ATOM 9212 O O . LYS E 1 140 ? 23.338 88.345 72.138 1.00 64.88 140 LYS E O 1
ATOM 9218 N N . HIS E 1 141 ? 21.470 88.384 70.891 1.00 64.08 141 HIS E N 1
ATOM 9219 C CA . HIS E 1 141 ? 21.490 89.832 70.775 1.00 63.06 141 HIS E CA 1
ATOM 9220 C C . HIS E 1 141 ? 20.633 90.551 71.801 1.00 62.50 141 HIS E C 1
ATOM 9221 O O . HIS E 1 141 ? 20.278 91.701 71.601 1.00 62.50 141 HIS E O 1
ATOM 9228 N N . LYS E 1 142 ? 20.310 89.893 72.907 1.00 62.55 142 LYS E N 1
ATOM 9229 C CA . LYS E 1 142 ? 19.472 90.525 73.914 1.00 63.11 142 LYS E CA 1
ATOM 9230 C C . LYS E 1 142 ? 20.071 91.804 74.472 1.00 63.43 142 LYS E C 1
ATOM 9231 O O . LYS E 1 142 ? 19.343 92.723 74.831 1.00 63.76 142 LYS E O 1
ATOM 9237 N N . ASN E 1 143 ? 21.397 91.873 74.536 1.00 63.94 143 ASN E N 1
ATOM 9238 C CA . ASN E 1 143 ? 22.071 93.055 75.068 1.00 63.58 143 ASN E CA 1
ATOM 9239 C C . ASN E 1 143 ? 22.041 94.256 74.126 1.00 63.30 143 ASN E C 1
ATOM 9240 O O . ASN E 1 143 ? 21.494 95.293 74.480 1.00 64.12 143 ASN E O 1
ATOM 9245 N N . LYS E 1 144 ? 22.632 94.129 72.939 1.00 62.20 144 LYS E N 1
ATOM 9246 C CA . LYS E 1 144 ? 22.649 95.241 71.993 1.00 61.35 144 LYS E CA 1
ATOM 9247 C C . LYS E 1 144 ? 21.235 95.792 71.824 1.00 61.35 144 LYS E C 1
ATOM 9248 O O . LYS E 1 144 ? 21.050 96.993 71.598 1.00 61.86 144 LYS E O 1
ATOM 9250 N N . ILE E 1 145 ? 20.243 94.914 71.964 1.00 59.98 145 ILE E N 1
ATOM 9251 C CA . ILE E 1 145 ? 18.838 95.288 71.823 1.00 59.12 145 ILE E CA 1
ATOM 9252 C C . ILE E 1 145 ? 18.213 95.993 73.036 1.00 59.00 145 ILE E C 1
ATOM 9253 O O . ILE E 1 145 ? 17.544 97.021 72.886 1.00 59.74 145 ILE E O 1
ATOM 9258 N N . LEU E 1 146 ? 18.428 95.451 74.229 1.00 58.45 146 LEU E N 1
ATOM 9259 C CA . LEU E 1 146 ? 17.846 96.029 75.437 1.00 58.11 146 LEU E CA 1
ATOM 9260 C C . LEU E 1 146 ? 18.782 96.940 76.223 1.00 58.91 146 LEU E C 1
ATOM 9261 O O . LEU E 1 146 ? 18.328 97.715 77.059 1.00 58.78 146 LEU E O 1
ATOM 9266 N N . ASN E 1 147 ? 20.081 96.847 75.952 1.00 62.05 147 ASN E N 1
ATOM 9267 C CA . ASN E 1 147 ? 21.083 97.649 76.648 1.00 64.49 147 ASN E CA 1
ATOM 9268 C C . ASN E 1 147 ? 20.611 99.061 76.969 1.00 64.55 147 ASN E C 1
ATOM 9269 O O . ASN E 1 147 ? 20.404 99.382 78.133 1.00 65.21 147 ASN E O 1
ATOM 9274 N N . GLN E 1 148 ? 20.450 99.907 75.956 1.00 63.83 148 GLN E N 1
ATOM 9275 C CA . GLN E 1 148 ? 19.976 101.273 76.194 1.00 64.25 148 GLN E CA 1
ATOM 9276 C C . GLN E 1 148 ? 18.477 101.415 75.883 1.00 62.56 148 GLN E C 1
ATOM 9277 O O . GLN E 1 148 ? 17.981 100.887 74.876 1.00 64.03 148 GLN E O 1
ATOM 9283 N N . HIS E 1 149 ? 17.757 102.122 76.755 1.00 58.06 149 HIS E N 1
ATOM 9284 C CA . HIS E 1 149 ? 16.318 102.330 76.572 1.00 54.50 149 HIS E CA 1
ATOM 9285 C C . HIS E 1 149 ? 15.836 103.613 77.262 1.00 50.63 149 HIS E C 1
ATOM 9286 O O . HIS E 1 149 ? 15.131 103.567 78.279 1.00 49.59 149 HIS E O 1
ATOM 9293 N N . PRO E 1 150 ? 16.183 104.779 76.686 1.00 49.20 150 PRO E N 1
ATOM 9294 C CA . PRO E 1 150 ? 15.793 106.073 77.254 1.00 47.13 150 PRO E CA 1
ATOM 9295 C C . PRO E 1 150 ? 14.347 106.161 77.673 1.00 46.26 150 PRO E C 1
ATOM 9296 O O . PRO E 1 150 ? 13.471 105.598 77.030 1.00 47.36 150 PRO E O 1
ATOM 9300 N N . LEU E 1 151 ? 14.113 106.873 78.766 1.00 46.43 151 LEU E N 1
ATOM 9301 C CA . LEU E 1 151 ? 12.773 107.071 79.299 1.00 48.39 151 LEU E CA 1
ATOM 9302 C C . LEU E 1 151 ? 11.908 107.763 78.245 1.00 48.22 151 LEU E C 1
ATOM 9303 O O . LEU E 1 151 ? 10.782 107.353 77.960 1.00 46.08 151 LEU E O 1
ATOM 9308 N N . GLU E 1 152 ? 12.469 108.819 77.668 1.00 48.86 152 GLU E N 1
ATOM 9309 C CA . GLU E 1 152 ? 11.804 109.619 76.647 1.00 51.02 152 GLU E CA 1
ATOM 9310 C C . GLU E 1 152 ? 11.633 108.880 75.319 1.00 48.95 152 GLU E C 1
ATOM 9311 O O . GLU E 1 152 ? 12.589 108.325 74.764 1.00 46.68 152 GLU E O 1
ATOM 9317 N N . PHE E 1 153 ? 10.398 108.899 74.819 1.00 46.75 153 PHE E N 1
ATOM 9318 C CA . PHE E 1 153 ? 10.052 108.233 73.574 1.00 44.90 153 PHE E CA 1
ATOM 9319 C C . PHE E 1 153 ? 10.446 106.777 73.760 1.00 43.50 153 PHE E C 1
ATOM 9320 O O . PHE E 1 153 ? 11.301 106.234 73.071 1.00 42.30 153 PHE E O 1
ATOM 9328 N N . GLY E 1 154 ? 9.786 106.176 74.746 1.00 44.09 154 GLY E N 1
ATOM 9329 C CA . GLY E 1 154 ? 10.001 104.792 75.121 1.00 44.92 154 GLY E CA 1
ATOM 9330 C C . GLY E 1 154 ? 9.928 103.792 73.996 1.00 45.05 154 GLY E C 1
ATOM 9331 O O . GLY E 1 154 ? 10.489 102.703 74.099 1.00 45.97 154 GLY E O 1
ATOM 9332 N N . LEU E 1 155 ? 9.208 104.136 72.937 1.00 44.25 155 LEU E N 1
ATOM 9333 C CA . LEU E 1 155 ? 9.112 103.267 71.777 1.00 43.29 155 LEU E CA 1
ATOM 9334 C C . LEU E 1 155 ? 9.756 104.095 70.670 1.00 45.05 155 LEU E C 1
ATOM 9335 O O . LEU E 1 155 ? 10.369 105.128 70.958 1.00 45.58 155 LEU E O 1
ATOM 9340 N N . GLY E 1 156 ? 9.667 103.681 69.417 1.00 45.66 156 GLY E N 1
ATOM 9341 C CA . GLY E 1 156 ? 10.319 104.512 68.413 1.00 49.28 156 GLY E CA 1
ATOM 9342 C C . GLY E 1 156 ? 11.840 104.624 68.561 1.00 49.76 156 GLY E C 1
ATOM 9343 O O . GLY E 1 156 ? 12.430 103.976 69.425 1.00 47.68 156 GLY E O 1
ATOM 9344 N N . GLU E 1 157 ? 12.467 105.446 67.717 1.00 51.25 157 GLU E N 1
ATOM 9345 C CA . GLU E 1 157 ? 13.919 105.617 67.712 1.00 51.86 157 GLU E CA 1
ATOM 9346 C C . GLU E 1 157 ? 14.520 105.495 69.115 1.00 53.19 157 GLU E C 1
ATOM 9347 O O . GLU E 1 157 ? 13.913 105.955 70.095 1.00 55.09 157 GLU E O 1
ATOM 9353 N N . GLN E 1 158 ? 15.703 104.881 69.202 1.00 50.60 158 GLN E N 1
ATOM 9354 C CA . GLN E 1 158 ? 16.419 104.695 70.474 1.00 49.65 158 GLN E CA 1
ATOM 9355 C C . GLN E 1 158 ? 15.875 103.600 71.405 1.00 49.36 158 GLN E C 1
ATOM 9356 O O . GLN E 1 158 ? 16.581 103.134 72.305 1.00 50.21 158 GLN E O 1
ATOM 9362 N N . SER E 1 159 ? 14.626 103.192 71.203 1.00 47.57 159 SER E N 1
ATOM 9363 C CA . SER E 1 159 ? 14.043 102.137 72.025 1.00 46.04 159 SER E CA 1
ATOM 9364 C C . SER E 1 159 ? 14.415 100.789 71.401 1.00 46.18 159 SER E C 1
ATOM 9365 O O . SER E 1 159 ? 15.046 100.739 70.340 1.00 42.93 159 SER E O 1
ATOM 9368 N N . PRO E 1 160 ? 14.036 99.675 72.050 1.00 46.60 160 PRO E N 1
ATOM 9369 C CA . PRO E 1 160 ? 14.375 98.366 71.475 1.00 47.04 160 PRO E CA 1
ATOM 9370 C C . PRO E 1 160 ? 13.884 98.196 70.025 1.00 46.65 160 PRO E C 1
ATOM 9371 O O . PRO E 1 160 ? 14.516 97.494 69.230 1.00 46.36 160 PRO E O 1
ATOM 9375 N N . LEU E 1 161 ? 12.769 98.841 69.684 1.00 44.94 161 LEU E N 1
ATOM 9376 C CA . LEU E 1 161 ? 12.231 98.752 68.329 1.00 43.69 161 LEU E CA 1
ATOM 9377 C C . LEU E 1 161 ? 13.212 99.355 67.346 1.00 44.15 161 LEU E C 1
ATOM 9378 O O . LEU E 1 161 ? 13.226 98.992 66.170 1.00 44.51 161 LEU E O 1
ATOM 9383 N N . GLY E 1 162 ? 14.031 100.278 67.844 1.00 44.00 162 GLY E N 1
ATOM 9384 C CA . GLY E 1 162 ? 15.027 100.919 67.009 1.00 44.42 162 GLY E CA 1
ATOM 9385 C C . GLY E 1 162 ? 16.076 99.903 66.603 1.00 45.48 162 GLY E C 1
ATOM 9386 O O . GLY E 1 162 ? 16.540 99.897 65.464 1.00 45.15 162 GLY E O 1
ATOM 9387 N N . LYS E 1 163 ? 16.436 99.033 67.542 1.00 46.41 163 LYS E N 1
ATOM 9388 C CA . LYS E 1 163 ? 17.431 97.994 67.307 1.00 49.00 163 LYS E CA 1
ATOM 9389 C C . LYS E 1 163 ? 16.857 96.927 66.382 1.00 48.07 163 LYS E C 1
ATOM 9390 O O . LYS E 1 163 ? 17.521 96.491 65.434 1.00 48.60 163 LYS E O 1
ATOM 9396 N N . LEU E 1 164 ? 15.622 96.518 66.672 1.00 46.58 164 LEU E N 1
ATOM 9397 C CA . LEU E 1 164 ? 14.922 95.500 65.895 1.00 45.09 164 LEU E CA 1
ATOM 9398 C C . LEU E 1 164 ? 14.672 95.898 64.437 1.00 45.11 164 LEU E C 1
ATOM 9399 O O . LEU E 1 164 ? 14.619 95.051 63.547 1.00 46.23 164 LEU E O 1
ATOM 9404 N N . TYR E 1 165 ? 14.523 97.189 64.189 1.00 44.10 165 TYR E N 1
ATOM 9405 C CA . TYR E 1 165 ? 14.267 97.660 62.844 1.00 43.43 165 TYR E CA 1
ATOM 9406 C C . TYR E 1 165 ? 15.502 97.706 61.933 1.00 45.31 165 TYR E C 1
ATOM 9407 O O . TYR E 1 165 ? 15.454 97.263 60.784 1.00 43.51 165 TYR E O 1
ATOM 9416 N N . ILE E 1 166 ? 16.598 98.254 62.447 1.00 48.27 166 ILE E N 1
ATOM 9417 C CA . ILE E 1 166 ? 17.849 98.374 61.692 1.00 50.93 166 ILE E CA 1
ATOM 9418 C C . ILE E 1 166 ? 18.461 97.039 61.290 1.00 51.57 166 ILE E C 1
ATOM 9419 O O . ILE E 1 166 ? 19.123 96.942 60.255 1.00 50.64 166 ILE E O 1
ATOM 9424 N N . ARG E 1 167 ? 18.265 96.028 62.133 1.00 52.12 167 ARG E N 1
ATOM 9425 C CA . ARG E 1 167 ? 18.780 94.692 61.879 1.00 53.71 167 ARG E CA 1
ATOM 9426 C C . ARG E 1 167 ? 17.611 93.765 61.585 1.00 53.58 167 ARG E C 1
ATOM 9427 O O . ARG E 1 167 ? 16.673 93.666 62.369 1.00 53.14 167 ARG E O 1
ATOM 9429 N N . GLU E 1 168 ? 17.686 93.083 60.450 1.00 53.99 168 GLU E N 1
ATOM 9430 C CA . GLU E 1 168 ? 16.652 92.155 60.015 1.00 54.80 168 GLU E CA 1
ATOM 9431 C C . GLU E 1 168 ? 15.946 91.448 61.164 1.00 52.77 168 GLU E C 1
ATOM 9432 O O . GLU E 1 168 ? 16.543 90.641 61.872 1.00 50.83 168 GLU E O 1
ATOM 9438 N N . SER E 1 169 ? 14.666 91.748 61.334 1.00 51.49 169 SER E N 1
ATOM 9439 C CA . SER E 1 169 ? 13.897 91.147 62.403 1.00 50.54 169 SER E CA 1
ATOM 9440 C C . SER E 1 169 ? 12.585 90.588 61.926 1.00 49.43 169 SER E C 1
ATOM 9441 O O . SER E 1 169 ? 12.198 90.767 60.776 1.00 48.90 169 SER E O 1
ATOM 9444 N N . TYR E 1 170 ? 11.904 89.901 62.832 1.00 49.23 170 TYR E N 1
ATOM 9445 C CA . TYR E 1 170 ? 10.634 89.307 62.509 1.00 49.49 170 TYR E CA 1
ATOM 9446 C C . TYR E 1 170 ? 9.614 89.373 63.612 1.00 48.77 170 TYR E C 1
ATOM 9447 O O . TYR E 1 170 ? 9.925 89.270 64.793 1.00 47.19 170 TYR E O 1
ATOM 9456 N N . VAL E 1 171 ? 8.372 89.547 63.198 1.00 47.10 171 VAL E N 1
ATOM 9457 C CA . VAL E 1 171 ? 7.282 89.603 64.131 1.00 45.09 171 VAL E CA 1
ATOM 9458 C C . VAL E 1 171 ? 6.524 88.291 63.987 1.00 45.28 171 VAL E C 1
ATOM 9459 O O . VAL E 1 171 ? 6.306 87.800 62.877 1.00 42.51 171 VAL E O 1
ATOM 9463 N N . LEU E 1 172 ? 6.147 87.715 65.123 1.00 45.85 172 LEU E N 1
ATOM 9464 C CA . LEU E 1 172 ? 5.428 86.455 65.126 1.00 46.09 172 LEU E CA 1
ATOM 9465 C C . LEU E 1 172 ? 4.148 86.593 65.904 1.00 45.12 172 LEU E C 1
ATOM 9466 O O . LEU E 1 172 ? 4.177 86.735 67.127 1.00 45.61 172 LEU E O 1
ATOM 9471 N N . LEU E 1 173 ? 3.023 86.559 65.206 1.00 45.59 173 LEU E N 1
ATOM 9472 C CA . LEU E 1 173 ? 1.753 86.647 65.899 1.00 46.37 173 LEU E CA 1
ATOM 9473 C C . LEU E 1 173 ? 1.349 85.212 66.156 1.00 45.47 173 LEU E C 1
ATOM 9474 O O . LEU E 1 173 ? 1.116 84.448 65.224 1.00 44.07 173 LEU E O 1
ATOM 9479 N N . LEU E 1 174 ? 1.300 84.853 67.434 1.00 45.86 174 LEU E N 1
ATOM 9480 C CA . LEU E 1 174 ? 0.957 83.505 67.863 1.00 45.35 174 LEU E CA 1
ATOM 9481 C C . LEU E 1 174 ? -0.371 83.465 68.616 1.00 45.24 174 LEU E C 1
ATOM 9482 O O . LEU E 1 174 ? -0.414 83.397 69.846 1.00 44.16 174 LEU E O 1
ATOM 9487 N N . GLY E 1 175 ? -1.456 83.487 67.849 1.00 47.40 175 GLY E N 1
ATOM 9488 C CA . GLY E 1 175 ? -2.781 83.466 68.433 1.00 49.56 175 GLY E CA 1
ATOM 9489 C C . GLY E 1 175 ? -3.160 84.890 68.802 1.00 51.44 175 GLY E C 1
ATOM 9490 O O . GLY E 1 175 ? -4.136 85.128 69.533 1.00 51.79 175 GLY E O 1
ATOM 9491 N N . ALA E 1 176 ? -2.382 85.842 68.287 1.00 51.39 176 ALA E N 1
ATOM 9492 C CA . ALA E 1 176 ? -2.604 87.257 68.569 1.00 51.27 176 ALA E CA 1
ATOM 9493 C C . ALA E 1 176 ? -2.823 88.005 67.271 1.00 51.73 176 ALA E C 1
ATOM 9494 O O . ALA E 1 176 ? -2.158 87.725 66.270 1.00 52.71 176 ALA E O 1
ATOM 9496 N N . ASP E 1 177 ? -3.742 88.966 67.282 1.00 50.19 177 ASP E N 1
ATOM 9497 C CA . ASP E 1 177 ? -4.003 89.719 66.069 1.00 48.56 177 ASP E CA 1
ATOM 9498 C C . ASP E 1 177 ? -3.113 90.944 65.958 1.00 47.33 177 ASP E C 1
ATOM 9499 O O . ASP E 1 177 ? -2.277 91.201 66.819 1.00 48.07 177 ASP E O 1
ATOM 9504 N N . PHE E 1 178 ? -3.299 91.698 64.886 1.00 46.02 178 PHE E N 1
ATOM 9505 C CA . PHE E 1 178 ? -2.502 92.879 64.646 1.00 44.02 178 PHE E CA 1
ATOM 9506 C C . PHE E 1 178 ? -2.643 94.015 65.646 1.00 42.06 178 PHE E C 1
ATOM 9507 O O . PHE E 1 178 ? -1.836 94.943 65.647 1.00 44.58 178 PHE E O 1
ATOM 9515 N N . ASP E 1 179 ? -3.654 93.954 66.497 1.00 38.60 179 ASP E N 1
ATOM 9516 C CA . ASP E 1 179 ? -3.838 95.004 67.484 1.00 37.89 179 ASP E CA 1
ATOM 9517 C C . ASP E 1 179 ? -2.769 94.885 68.567 1.00 37.15 179 ASP E C 1
ATOM 9518 O O . ASP E 1 179 ? -2.613 95.770 69.403 1.00 38.72 179 ASP E O 1
ATOM 9523 N N . SER E 1 180 ? -2.015 93.795 68.533 1.00 35.91 180 SER E N 1
ATOM 9524 C CA . SER E 1 180 ? -0.966 93.563 69.516 1.00 34.36 180 SER E CA 1
ATOM 9525 C C . SER E 1 180 ? 0.418 93.836 68.922 1.00 35.56 180 SER E C 1
ATOM 9526 O O . SER E 1 180 ? 1.421 93.737 69.622 1.00 31.61 180 SER E O 1
ATOM 9529 N N . SER E 1 181 ? 0.466 94.189 67.639 1.00 35.53 181 SER E N 1
ATOM 9530 C CA . SER E 1 181 ? 1.736 94.415 66.961 1.00 38.78 181 SER E CA 1
ATOM 9531 C C . SER E 1 181 ? 2.500 95.703 67.291 1.00 39.61 181 SER E C 1
ATOM 9532 O O . SER E 1 181 ? 2.572 96.640 66.483 1.00 38.51 181 SER E O 1
ATOM 9535 N N . THR E 1 182 ? 3.111 95.705 68.470 1.00 38.43 182 THR E N 1
ATOM 9536 C CA . THR E 1 182 ? 3.880 96.829 68.961 1.00 38.15 182 THR E CA 1
ATOM 9537 C C . THR E 1 182 ? 4.774 97.509 67.937 1.00 38.90 182 THR E C 1
ATOM 9538 O O . THR E 1 182 ? 4.861 98.735 67.925 1.00 39.62 182 THR E O 1
ATOM 9542 N N . CYS E 1 183 ? 5.415 96.736 67.066 1.00 37.65 183 CYS E N 1
ATOM 9543 C CA . CYS E 1 183 ? 6.332 97.325 66.084 1.00 40.07 183 CYS E CA 1
ATOM 9544 C C . CYS E 1 183 ? 5.780 98.559 65.357 1.00 38.88 183 CYS E C 1
ATOM 9545 O O . CYS E 1 183 ? 6.545 99.451 64.962 1.00 38.88 183 CYS E O 1
ATOM 9548 N N . PHE E 1 184 ? 4.462 98.610 65.185 1.00 36.67 184 PHE E N 1
ATOM 9549 C CA . PHE E 1 184 ? 3.822 99.740 64.514 1.00 35.50 184 PHE E CA 1
ATOM 9550 C C . PHE E 1 184 ? 4.061 101.045 65.257 1.00 35.05 184 PHE E C 1
ATOM 9551 O O . PHE E 1 184 ? 4.091 102.118 64.648 1.00 33.30 184 PHE E O 1
ATOM 9559 N N . HIS E 1 185 ? 4.253 100.932 66.571 1.00 34.42 185 HIS E N 1
ATOM 9560 C CA . HIS E 1 185 ? 4.524 102.078 67.424 1.00 34.71 185 HIS E CA 1
ATOM 9561 C C . HIS E 1 185 ? 5.680 102.928 66.902 1.00 35.02 185 HIS E C 1
ATOM 9562 O O . HIS E 1 185 ? 5.630 104.150 66.983 1.00 34.75 185 HIS E O 1
ATOM 9569 N N . LEU E 1 186 ? 6.716 102.273 66.371 1.00 35.45 186 LEU E N 1
ATOM 9570 C CA . LEU E 1 186 ? 7.887 102.965 65.837 1.00 34.85 186 LEU E CA 1
ATOM 9571 C C . LEU E 1 186 ? 7.534 103.859 64.672 1.00 35.09 186 LEU E C 1
ATOM 9572 O O . LEU E 1 186 ? 8.162 104.887 64.484 1.00 35.37 186 LEU E O 1
ATOM 9577 N N . ALA E 1 187 ? 6.537 103.471 63.884 1.00 36.01 187 ALA E N 1
ATOM 9578 C CA . ALA E 1 187 ? 6.136 104.285 62.735 1.00 35.51 187 ALA E CA 1
ATOM 9579 C C . ALA E 1 187 ? 5.550 105.622 63.198 1.00 34.24 187 ALA E C 1
ATOM 9580 O O . ALA E 1 187 ? 5.685 106.637 62.503 1.00 34.34 187 ALA E O 1
ATOM 9582 N N . GLU E 1 188 ? 4.926 105.618 64.377 1.00 34.60 188 GLU E N 1
ATOM 9583 C CA . GLU E 1 188 ? 4.319 106.823 64.950 1.00 36.44 188 GLU E CA 1
ATOM 9584 C C . GLU E 1 188 ? 5.318 107.960 65.227 1.00 37.08 188 GLU E C 1
ATOM 9585 O O . GLU E 1 188 ? 4.937 109.134 65.302 1.00 35.90 188 GLU E O 1
ATOM 9591 N N . TYR E 1 189 ? 6.598 107.612 65.352 1.00 36.85 189 TYR E N 1
ATOM 9592 C CA . TYR E 1 189 ? 7.645 108.604 65.578 1.00 36.39 189 TYR E CA 1
ATOM 9593 C C . TYR E 1 189 ? 8.252 109.028 64.233 1.00 37.19 189 TYR E C 1
ATOM 9594 O O . TYR E 1 189 ? 9.191 109.821 64.187 1.00 37.84 189 TYR E O 1
ATOM 9603 N N . ARG E 1 190 ? 7.710 108.508 63.138 1.00 38.10 190 ARG E N 1
ATOM 9604 C CA . ARG E 1 190 ? 8.246 108.818 61.822 1.00 39.87 190 ARG E CA 1
ATOM 9605 C C . ARG E 1 190 ? 7.258 109.440 60.852 1.00 40.53 190 ARG E C 1
ATOM 9606 O O . ARG E 1 190 ? 7.409 109.329 59.631 1.00 40.69 190 ARG E O 1
ATOM 9614 N N . ILE E 1 191 ? 6.245 110.100 61.397 1.00 41.21 191 ILE E N 1
ATOM 9615 C CA . ILE E 1 191 ? 5.234 110.753 60.569 1.00 39.80 191 ILE E CA 1
ATOM 9616 C C . ILE E 1 191 ? 4.976 112.205 60.990 1.00 40.25 191 ILE E C 1
ATOM 9617 O O . ILE E 1 191 ? 5.417 112.659 62.052 1.00 39.18 191 ILE E O 1
ATOM 9622 N N . PRO E 1 192 ? 4.280 112.960 60.136 1.00 40.42 192 PRO E N 1
ATOM 9623 C CA . PRO E 1 192 ? 4.008 114.345 60.501 1.00 39.44 192 PRO E CA 1
ATOM 9624 C C . PRO E 1 192 ? 3.010 114.477 61.651 1.00 38.80 192 PRO E C 1
ATOM 9625 O O . PRO E 1 192 ? 3.086 115.415 62.429 1.00 40.32 192 PRO E O 1
ATOM 9629 N N . TYR E 1 193 ? 2.078 113.541 61.765 1.00 38.63 193 TYR E N 1
ATOM 9630 C CA . TYR E 1 193 ? 1.103 113.599 62.848 1.00 38.70 193 TYR E CA 1
ATOM 9631 C C . TYR E 1 193 ? 1.784 113.202 64.147 1.00 40.50 193 TYR E C 1
ATOM 9632 O O . TYR E 1 193 ? 2.505 112.211 64.190 1.00 41.01 193 TYR E O 1
ATOM 9641 N N . GLN E 1 194 ? 1.535 113.954 65.212 1.00 41.22 194 GLN E N 1
ATOM 9642 C CA . GLN E 1 194 ? 2.148 113.633 66.482 1.00 42.89 194 GLN E CA 1
ATOM 9643 C C . GLN E 1 194 ? 1.686 114.482 67.650 1.00 41.49 194 GLN E C 1
ATOM 9644 O O . GLN E 1 194 ? 1.748 115.706 67.606 1.00 44.42 194 GLN E O 1
ATOM 9650 N N . LYS E 1 195 ? 1.211 113.817 68.692 1.00 39.18 195 LYS E N 1
ATOM 9651 C CA . LYS E 1 195 ? 0.786 114.493 69.902 1.00 39.90 195 LYS E CA 1
ATOM 9652 C C . LYS E 1 195 ? 1.902 114.334 70.947 1.00 39.27 195 LYS E C 1
ATOM 9653 O O . LYS E 1 195 ? 1.978 113.303 71.611 1.00 38.42 195 LYS E O 1
ATOM 9659 N N . ILE E 1 196 ? 2.781 115.323 71.081 1.00 38.11 196 ILE E N 1
ATOM 9660 C CA . ILE E 1 196 ? 3.837 115.240 72.087 1.00 39.47 196 ILE E CA 1
ATOM 9661 C C . ILE E 1 196 ? 3.195 115.582 73.440 1.00 41.03 196 ILE E C 1
ATOM 9662 O O . ILE E 1 196 ? 2.655 116.669 73.630 1.00 40.79 196 ILE E O 1
ATOM 9667 N N . ILE E 1 197 ? 3.251 114.644 74.374 1.00 40.44 197 ILE E N 1
ATOM 9668 C CA . ILE E 1 197 ? 2.636 114.831 75.674 1.00 42.99 197 ILE E CA 1
ATOM 9669 C C . ILE E 1 197 ? 3.624 114.616 76.812 1.00 43.06 197 ILE E C 1
ATOM 9670 O O . ILE E 1 197 ? 4.714 114.075 76.604 1.00 43.75 197 ILE E O 1
ATOM 9675 N N . ASN E 1 198 ? 3.255 115.063 78.007 1.00 43.08 198 ASN E N 1
ATOM 9676 C CA . ASN E 1 198 ? 4.107 114.900 79.181 1.00 44.93 198 ASN E CA 1
ATOM 9677 C C . ASN E 1 198 ? 3.631 113.749 80.072 1.00 43.75 198 ASN E C 1
ATOM 9678 O O . ASN E 1 198 ? 2.467 113.683 80.460 1.00 43.76 198 ASN E O 1
ATOM 9683 N N . ARG E 1 199 ? 4.540 112.831 80.375 1.00 43.25 199 ARG E N 1
ATOM 9684 C CA . ARG E 1 199 ? 4.213 111.695 81.223 1.00 45.14 199 ARG E CA 1
ATOM 9685 C C . ARG E 1 199 ? 5.094 111.671 82.470 1.00 45.80 199 ARG E C 1
ATOM 9686 O O . ARG E 1 199 ? 6.134 112.330 82.522 1.00 45.47 199 ARG E O 1
ATOM 9694 N N . GLY E 1 200 ? 4.660 110.912 83.469 1.00 47.24 200 GLY E N 1
ATOM 9695 C CA . GLY E 1 200 ? 5.421 110.774 84.698 1.00 49.94 200 GLY E CA 1
ATOM 9696 C C . GLY E 1 200 ? 5.399 109.327 85.178 1.00 51.57 200 GLY E C 1
ATOM 9697 O O . GLY E 1 200 ? 4.425 108.600 84.929 1.00 50.92 200 GLY E O 1
ATOM 9698 N N . ALA E 1 201 ? 6.462 108.905 85.866 1.00 53.03 201 ALA E N 1
ATOM 9699 C CA . ALA E 1 201 ? 6.550 107.536 86.379 1.00 54.03 201 ALA E CA 1
ATOM 9700 C C . ALA E 1 201 ? 7.575 107.412 87.509 1.00 54.64 201 ALA E C 1
ATOM 9701 O O . ALA E 1 201 ? 8.596 108.098 87.497 1.00 54.73 201 ALA E O 1
ATOM 9703 N N . PRO E 1 202 ? 7.315 106.532 88.502 1.00 55.32 202 PRO E N 1
ATOM 9704 C CA . PRO E 1 202 ? 8.225 106.325 89.637 1.00 55.49 202 PRO E CA 1
ATOM 9705 C C . PRO E 1 202 ? 9.486 105.601 89.180 1.00 56.80 202 PRO E C 1
ATOM 9706 O O . PRO E 1 202 ? 9.440 104.458 88.742 1.00 56.28 202 PRO E O 1
ATOM 9710 N N . ILE E 1 203 ? 10.614 106.286 89.281 1.00 58.94 203 ILE E N 1
ATOM 9711 C CA . ILE E 1 203 ? 11.878 105.727 88.845 1.00 61.62 203 ILE E CA 1
ATOM 9712 C C . ILE E 1 203 ? 12.991 105.811 89.885 1.00 64.43 203 ILE E C 1
ATOM 9713 O O . ILE E 1 203 ? 13.065 106.748 90.686 1.00 65.19 203 ILE E O 1
ATOM 9718 N N . ILE E 1 204 ? 13.853 104.806 89.870 1.00 66.61 204 ILE E N 1
ATOM 9719 C CA . ILE E 1 204 ? 14.965 104.749 90.793 1.00 69.67 204 ILE E CA 1
ATOM 9720 C C . ILE E 1 204 ? 16.209 105.239 90.074 1.00 71.43 204 ILE E C 1
ATOM 9721 O O . ILE E 1 204 ? 16.792 104.526 89.255 1.00 71.37 204 ILE E O 1
ATOM 9726 N N . VAL E 1 205 ? 16.593 106.474 90.379 1.00 73.43 205 VAL E N 1
ATOM 9727 C CA . VAL E 1 205 ? 17.772 107.099 89.793 1.00 74.53 205 VAL E CA 1
ATOM 9728 C C . VAL E 1 205 ? 18.954 106.998 90.764 1.00 75.59 205 VAL E C 1
ATOM 9729 O O . VAL E 1 205 ? 18.886 107.502 91.896 1.00 75.49 205 VAL E O 1
ATOM 9733 N N . GLU E 1 206 ? 20.022 106.340 90.307 1.00 75.87 206 GLU E N 1
ATOM 9734 C CA . GLU E 1 206 ? 21.248 106.136 91.084 1.00 75.86 206 GLU E CA 1
ATOM 9735 C C . GLU E 1 206 ? 21.135 106.292 92.604 1.00 75.71 206 GLU E C 1
ATOM 9736 O O . GLU E 1 206 ? 21.961 106.958 93.225 1.00 76.15 206 GLU E O 1
ATOM 9738 N N . GLY E 1 207 ? 20.112 105.688 93.202 1.00 75.41 207 GLY E N 1
ATOM 9739 C CA . GLY E 1 207 ? 19.958 105.792 94.639 1.00 74.26 207 GLY E CA 1
ATOM 9740 C C . GLY E 1 207 ? 18.543 105.903 95.168 1.00 73.58 207 GLY E C 1
ATOM 9741 O O . GLY E 1 207 ? 17.992 104.942 95.695 1.00 72.76 207 GLY E O 1
ATOM 9742 N N . LYS E 1 208 ? 17.951 107.080 95.025 1.00 73.09 208 LYS E N 1
ATOM 9743 C CA . LYS E 1 208 ? 16.608 107.311 95.523 1.00 72.33 208 LYS E CA 1
ATOM 9744 C C . LYS E 1 208 ? 15.516 107.131 94.489 1.00 71.64 208 LYS E C 1
ATOM 9745 O O . LYS E 1 208 ? 15.778 106.947 93.301 1.00 71.58 208 LYS E O 1
ATOM 9747 N N . ARG E 1 209 ? 14.284 107.186 94.975 1.00 70.57 209 ARG E N 1
ATOM 9748 C CA . ARG E 1 209 ? 13.105 107.063 94.141 1.00 69.15 209 ARG E CA 1
ATOM 9749 C C . ARG E 1 209 ? 12.624 108.466 93.833 1.00 68.61 209 ARG E C 1
ATOM 9750 O O . ARG E 1 209 ? 12.510 109.303 94.724 1.00 69.01 209 ARG E O 1
ATOM 9758 N N . VAL E 1 210 ? 12.341 108.726 92.566 1.00 68.40 210 VAL E N 1
ATOM 9759 C CA . VAL E 1 210 ? 11.863 110.040 92.162 1.00 66.87 210 VAL E CA 1
ATOM 9760 C C . VAL E 1 210 ? 10.773 109.896 91.121 1.00 64.65 210 VAL E C 1
ATOM 9761 O O . VAL E 1 210 ? 10.740 108.922 90.376 1.00 64.13 210 VAL E O 1
ATOM 9765 N N . TRP E 1 211 ? 9.865 110.858 91.086 1.00 62.50 211 TRP E N 1
ATOM 9766 C CA . TRP E 1 211 ? 8.815 110.830 90.091 1.00 61.40 211 TRP E CA 1
ATOM 9767 C C . TRP E 1 211 ? 9.357 111.662 88.939 1.00 61.92 211 TRP E C 1
ATOM 9768 O O . TRP E 1 211 ? 9.456 112.890 89.032 1.00 62.79 211 TRP E O 1
ATOM 9779 N N . LYS E 1 212 ? 9.740 110.979 87.866 1.00 61.64 212 LYS E N 1
ATOM 9780 C CA . LYS E 1 212 ? 10.306 111.639 86.702 1.00 60.93 212 LYS E CA 1
ATOM 9781 C C . LYS E 1 212 ? 9.259 111.884 85.630 1.00 60.44 212 LYS E C 1
ATOM 9782 O O . LYS E 1 212 ? 8.410 111.027 85.353 1.00 60.62 212 LYS E O 1
ATOM 9788 N N . GLU E 1 213 ? 9.302 113.071 85.040 1.00 59.24 213 GLU E N 1
ATOM 9789 C CA . GLU E 1 213 ? 8.379 113.388 83.969 1.00 58.25 213 GLU E CA 1
ATOM 9790 C C . GLU E 1 213 ? 9.181 113.354 82.679 1.00 56.51 213 GLU E C 1
ATOM 9791 O O . GLU E 1 213 ? 10.388 113.625 82.675 1.00 54.55 213 GLU E O 1
ATOM 9797 N N . TYR E 1 214 ? 8.520 112.991 81.589 1.00 54.30 214 TYR E N 1
ATOM 9798 C CA . TYR E 1 214 ? 9.212 112.899 80.318 1.00 52.34 214 TYR E CA 1
ATOM 9799 C C . TYR E 1 214 ? 8.263 113.050 79.131 1.00 50.99 214 TYR E C 1
ATOM 9800 O O . TYR E 1 214 ? 7.066 112.781 79.222 1.00 49.65 214 TYR E O 1
ATOM 9809 N N . LYS E 1 215 ? 8.831 113.493 78.020 1.00 49.76 215 LYS E N 1
ATOM 9810 C CA . LYS E 1 215 ? 8.094 113.726 76.794 1.00 48.76 215 LYS E CA 1
ATOM 9811 C C . LYS E 1 215 ? 7.778 112.399 76.124 1.00 46.83 215 LYS E C 1
ATOM 9812 O O . LYS E 1 215 ? 8.646 111.545 75.999 1.00 46.34 215 LYS E O 1
ATOM 9818 N N . GLU E 1 216 ? 6.532 112.228 75.703 1.00 44.64 216 GLU E N 1
ATOM 9819 C CA . GLU E 1 216 ? 6.112 111.010 75.029 1.00 42.60 216 GLU E CA 1
ATOM 9820 C C . GLU E 1 216 ? 4.942 111.295 74.084 1.00 42.66 216 GLU E C 1
ATOM 9821 O O . GLU E 1 216 ? 4.190 112.254 74.256 1.00 42.93 216 GLU E O 1
ATOM 9827 N N . LEU E 1 217 ? 4.800 110.453 73.075 1.00 42.66 217 LEU E N 1
ATOM 9828 C CA . LEU E 1 217 ? 3.734 110.602 72.110 1.00 42.34 217 LEU E CA 1
ATOM 9829 C C . LEU E 1 217 ? 2.499 109.897 72.630 1.00 42.13 217 LEU E C 1
ATOM 9830 O O . LEU E 1 217 ? 2.587 108.996 73.466 1.00 41.73 217 LEU E O 1
ATOM 9835 N N . GLU E 1 218 ? 1.343 110.331 72.143 1.00 44.20 218 GLU E N 1
ATOM 9836 C CA . GLU E 1 218 ? 0.085 109.702 72.502 1.00 44.17 218 GLU E CA 1
ATOM 9837 C C . GLU E 1 218 ? -0.121 108.761 71.316 1.00 42.72 218 GLU E C 1
ATOM 9838 O O . GLU E 1 218 ? -0.284 109.215 70.185 1.00 40.94 218 GLU E O 1
ATOM 9844 N N . PHE E 1 219 ? -0.072 107.457 71.572 1.00 41.74 219 PHE E N 1
ATOM 9845 C CA . PHE E 1 219 ? -0.230 106.457 70.518 1.00 41.58 219 PHE E CA 1
ATOM 9846 C C . PHE E 1 219 ? -1.671 106.231 70.094 1.00 41.37 219 PHE E C 1
ATOM 9847 O O . PHE E 1 219 ? -2.596 106.385 70.881 1.00 42.89 219 PHE E O 1
ATOM 9855 N N . ARG E 1 220 ? -1.835 105.855 68.831 1.00 40.72 220 ARG E N 1
ATOM 9856 C CA . ARG E 1 220 ? -3.136 105.550 68.241 1.00 39.55 220 ARG E CA 1
ATOM 9857 C C . ARG E 1 220 ? -3.104 104.056 67.910 1.00 40.78 220 ARG E C 1
ATOM 9858 O O . ARG E 1 220 ? -3.153 103.678 66.740 1.00 41.02 220 ARG E O 1
ATOM 9866 N N . GLU E 1 221 ? -3.011 103.215 68.941 1.00 43.34 221 GLU E N 1
ATOM 9867 C CA . GLU E 1 221 ? -2.934 101.768 68.740 1.00 45.81 221 GLU E CA 1
ATOM 9868 C C . GLU E 1 221 ? -4.259 101.079 68.392 1.00 44.64 221 GLU E C 1
ATOM 9869 O O . GLU E 1 221 ? -4.295 99.852 68.274 1.00 45.50 221 GLU E O 1
ATOM 9875 N N . GLU E 1 222 ? -5.334 101.855 68.234 1.00 43.39 222 GLU E N 1
ATOM 9876 C CA . GLU E 1 222 ? -6.636 101.288 67.876 1.00 43.90 222 GLU E CA 1
ATOM 9877 C C . GLU E 1 222 ? -6.746 101.219 66.361 1.00 43.07 222 GLU E C 1
ATOM 9878 O O . GLU E 1 222 ? -7.749 100.767 65.810 1.00 44.80 222 GLU E O 1
ATOM 9884 N N . LEU E 1 223 ? -5.692 101.677 65.700 1.00 41.37 223 LEU E N 1
ATOM 9885 C CA . LEU E 1 223 ? -5.600 101.670 64.256 1.00 39.89 223 LEU E CA 1
ATOM 9886 C C . LEU E 1 223 ? -4.719 100.489 63.835 1.00 40.79 223 LEU E C 1
ATOM 9887 O O . LEU E 1 223 ? -4.735 100.057 62.678 1.00 41.26 223 LEU E O 1
ATOM 9892 N N . PHE E 1 224 ? -3.945 99.976 64.784 1.00 39.64 224 PHE E N 1
ATOM 9893 C CA . PHE E 1 224 ? -3.045 98.857 64.531 1.00 39.74 224 PHE E CA 1
ATOM 9894 C C . PHE E 1 224 ? -3.666 97.661 63.819 1.00 37.56 224 PHE E C 1
ATOM 9895 O O . PHE E 1 224 ? -3.011 97.041 62.989 1.00 34.63 224 PHE E O 1
ATOM 9903 N N . GLN E 1 225 ? -4.912 97.323 64.146 1.00 36.17 225 GLN E N 1
ATOM 9904 C CA . GLN E 1 225 ? -5.543 96.185 63.498 1.00 35.62 225 GLN E CA 1
ATOM 9905 C C . GLN E 1 225 ? -5.784 96.438 62.013 1.00 36.54 225 GLN E C 1
ATOM 9906 O O . GLN E 1 225 ? -5.617 95.547 61.189 1.00 37.57 225 GLN E O 1
ATOM 9912 N N . GLU E 1 226 ? -6.169 97.661 61.680 1.00 35.34 226 GLU E N 1
ATOM 9913 C CA . GLU E 1 226 ? -6.434 98.050 60.301 1.00 37.52 226 GLU E CA 1
ATOM 9914 C C . GLU E 1 226 ? -5.137 98.203 59.479 1.00 38.00 226 GLU E C 1
ATOM 9915 O O . GLU E 1 226 ? -5.099 97.928 58.273 1.00 36.67 226 GLU E O 1
ATOM 9921 N N . VAL E 1 227 ? -4.067 98.636 60.133 1.00 38.08 227 VAL E N 1
ATOM 9922 C CA . VAL E 1 227 ? -2.801 98.819 59.441 1.00 36.08 227 VAL E CA 1
ATOM 9923 C C . VAL E 1 227 ? -2.239 97.470 59.054 1.00 36.48 227 VAL E C 1
ATOM 9924 O O . VAL E 1 227 ? -1.742 97.287 57.945 1.00 36.21 227 VAL E O 1
ATOM 9928 N N . GLY E 1 228 ? -2.319 96.521 59.974 1.00 36.72 228 GLY E N 1
ATOM 9929 C CA . GLY E 1 228 ? -1.829 95.190 59.682 1.00 36.98 228 GLY E CA 1
ATOM 9930 C C . GLY E 1 228 ? -2.586 94.613 58.497 1.00 35.47 228 GLY E C 1
ATOM 9931 O O . GLY E 1 228 ? -1.983 94.123 57.535 1.00 34.12 228 GLY E O 1
ATOM 9932 N N . GLN E 1 229 ? -3.911 94.678 58.568 1.00 35.18 229 GLN E N 1
ATOM 9933 C CA . GLN E 1 229 ? -4.742 94.170 57.495 1.00 35.39 229 GLN E CA 1
ATOM 9934 C C . GLN E 1 229 ? -4.454 94.862 56.155 1.00 35.46 229 GLN E C 1
ATOM 9935 O O . GLN E 1 229 ? -4.688 94.283 55.089 1.00 35.13 229 GLN E O 1
ATOM 9941 N N . ALA E 1 230 ? -3.926 96.086 56.205 1.00 35.41 230 ALA E N 1
ATOM 9942 C CA . ALA E 1 230 ? -3.588 96.823 54.984 1.00 36.65 230 ALA E CA 1
ATOM 9943 C C . ALA E 1 230 ? -2.281 96.283 54.416 1.00 38.31 230 ALA E C 1
ATOM 9944 O O . ALA E 1 230 ? -2.133 96.069 53.208 1.00 38.29 230 ALA E O 1
ATOM 9946 N N . PHE E 1 231 ? -1.332 96.087 55.318 1.00 38.79 231 PHE E N 1
ATOM 9947 C CA . PHE E 1 231 ? -0.019 95.558 55.006 1.00 38.21 231 PHE E CA 1
ATOM 9948 C C . PHE E 1 231 ? -0.173 94.232 54.233 1.00 39.95 231 PHE E C 1
ATOM 9949 O O . PHE E 1 231 ? 0.540 93.968 53.247 1.00 38.76 231 PHE E O 1
ATOM 9957 N N . GLU E 1 232 ? -1.122 93.416 54.688 1.00 40.91 232 GLU E N 1
ATOM 9958 C CA . GLU E 1 232 ? -1.407 92.115 54.095 1.00 41.64 232 GLU E CA 1
ATOM 9959 C C . GLU E 1 232 ? -1.780 92.072 52.624 1.00 41.89 232 GLU E C 1
ATOM 9960 O O . GLU E 1 232 ? -1.722 91.012 52.005 1.00 41.01 232 GLU E O 1
ATOM 9966 N N . ALA E 1 233 ? -2.167 93.211 52.064 1.00 40.57 233 ALA E N 1
ATOM 9967 C CA . ALA E 1 233 ? -2.571 93.245 50.672 1.00 41.59 233 ALA E CA 1
ATOM 9968 C C . ALA E 1 233 ? -1.430 93.008 49.694 1.00 42.66 233 ALA E C 1
ATOM 9969 O O . ALA E 1 233 ? -1.538 92.192 48.787 1.00 41.26 233 ALA E O 1
ATOM 9971 N N . GLU E 1 234 ? -0.324 93.706 49.883 1.00 44.46 234 GLU E N 1
ATOM 9972 C CA . GLU E 1 234 ? 0.780 93.566 48.948 1.00 46.39 234 GLU E CA 1
ATOM 9973 C C . GLU E 1 234 ? 2.118 93.080 49.482 1.00 45.64 234 GLU E C 1
ATOM 9974 O O . GLU E 1 234 ? 3.067 92.925 48.715 1.00 45.79 234 GLU E O 1
ATOM 9980 N N . HIS E 1 235 ? 2.189 92.815 50.779 1.00 46.22 235 HIS E N 1
ATOM 9981 C CA . HIS E 1 235 ? 3.440 92.358 51.367 1.00 46.66 235 HIS E CA 1
ATOM 9982 C C . HIS E 1 235 ? 3.412 90.936 51.901 1.00 47.47 235 HIS E C 1
ATOM 9983 O O . HIS E 1 235 ? 2.377 90.448 52.372 1.00 46.01 235 HIS E O 1
ATOM 9990 N N . ASN E 1 236 ? 4.568 90.281 51.811 1.00 50.53 236 ASN E N 1
ATOM 9991 C CA . ASN E 1 236 ? 4.734 88.898 52.248 1.00 54.55 236 ASN E CA 1
ATOM 9992 C C . ASN E 1 236 ? 4.364 88.641 53.691 1.00 55.62 236 ASN E C 1
ATOM 9993 O O . ASN E 1 236 ? 4.682 89.425 54.589 1.00 55.62 236 ASN E O 1
ATOM 9998 N N . MET E 1 237 ? 3.712 87.505 53.898 1.00 56.63 237 MET E N 1
ATOM 9999 C CA . MET E 1 237 ? 3.238 87.127 55.207 1.00 57.96 237 MET E CA 1
ATOM 10000 C C . MET E 1 237 ? 3.039 85.625 55.365 1.00 59.11 237 MET E C 1
ATOM 10001 O O . MET E 1 237 ? 2.033 85.082 54.904 1.00 58.66 237 MET E O 1
ATOM 10006 N N . LYS E 1 238 ? 3.992 84.954 56.007 1.00 59.46 238 LYS E N 1
ATOM 10007 C CA . LYS E 1 238 ? 3.862 83.520 56.228 1.00 59.43 238 LYS E CA 1
ATOM 10008 C C . LYS E 1 238 ? 2.648 83.384 57.133 1.00 58.87 238 LYS E C 1
ATOM 10009 O O . LYS E 1 238 ? 2.389 84.242 57.985 1.00 58.88 238 LYS E O 1
ATOM 10015 N N . VAL E 1 239 ? 1.893 82.316 56.935 1.00 57.79 239 VAL E N 1
ATOM 10016 C CA . VAL E 1 239 ? 0.712 82.068 57.742 1.00 58.59 239 VAL E CA 1
ATOM 10017 C C . VAL E 1 239 ? 0.651 80.569 58.010 1.00 58.52 239 VAL E C 1
ATOM 10018 O O . VAL E 1 239 ? 1.213 79.765 57.257 1.00 58.85 239 VAL E O 1
ATOM 10022 N N . GLY E 1 240 ? -0.009 80.199 59.098 1.00 56.95 240 GLY E N 1
ATOM 10023 C CA . GLY E 1 240 ? -0.124 78.802 59.435 1.00 56.64 240 GLY E CA 1
ATOM 10024 C C . GLY E 1 240 ? -0.607 78.633 60.851 1.00 56.75 240 GLY E C 1
ATOM 10025 O O . GLY E 1 240 ? -0.842 79.606 61.566 1.00 55.88 240 GLY E O 1
ATOM 10026 N N . LYS E 1 241 ? -0.761 77.382 61.255 1.00 57.01 241 LYS E N 1
ATOM 10027 C CA . LYS E 1 241 ? -1.208 77.084 62.598 1.00 57.09 241 LYS E CA 1
ATOM 10028 C C . LYS E 1 241 ? -0.089 76.569 63.495 1.00 55.91 241 LYS E C 1
ATOM 10029 O O . LYS E 1 241 ? 0.899 75.993 63.034 1.00 54.65 241 LYS E O 1
ATOM 10035 N N . VAL E 1 242 ? -0.261 76.819 64.785 1.00 54.69 242 VAL E N 1
ATOM 10036 C CA . VAL E 1 242 ? 0.643 76.361 65.823 1.00 53.90 242 VAL E CA 1
ATOM 10037 C C . VAL E 1 242 ? -0.392 75.947 66.857 1.00 54.18 242 VAL E C 1
ATOM 10038 O O . VAL E 1 242 ? -0.908 76.771 67.612 1.00 52.83 242 VAL E O 1
ATOM 10042 N N . GLY E 1 243 ? -0.713 74.657 66.852 1.00 55.53 243 GLY E N 1
ATOM 10043 C CA . GLY E 1 243 ? -1.734 74.145 67.741 1.00 56.81 243 GLY E CA 1
ATOM 10044 C C . GLY E 1 243 ? -2.972 74.614 67.021 1.00 58.12 243 GLY E C 1
ATOM 10045 O O . GLY E 1 243 ? -3.089 74.407 65.821 1.00 57.14 243 GLY E O 1
ATOM 10046 N N . SER E 1 244 ? -3.884 75.266 67.726 1.00 60.05 244 SER E N 1
ATOM 10047 C CA . SER E 1 244 ? -5.086 75.785 67.084 1.00 60.64 244 SER E CA 1
ATOM 10048 C C . SER E 1 244 ? -5.061 77.320 67.137 1.00 59.75 244 SER E C 1
ATOM 10049 O O . SER E 1 244 ? -6.044 77.965 67.493 1.00 59.80 244 SER E O 1
ATOM 10052 N N . ALA E 1 245 ? -3.915 77.892 66.774 1.00 59.35 245 ALA E N 1
ATOM 10053 C CA . ALA E 1 245 ? -3.735 79.340 66.778 1.00 58.31 245 ALA E CA 1
ATOM 10054 C C . ALA E 1 245 ? -3.370 79.848 65.402 1.00 57.39 245 ALA E C 1
ATOM 10055 O O . ALA E 1 245 ? -2.405 79.379 64.793 1.00 56.28 245 ALA E O 1
ATOM 10057 N N . ASN E 1 246 ? -4.136 80.818 64.915 1.00 57.08 246 ASN E N 1
ATOM 10058 C CA . ASN E 1 246 ? -3.865 81.378 63.600 1.00 56.94 246 ASN E CA 1
ATOM 10059 C C . ASN E 1 246 ? -2.639 82.248 63.770 1.00 54.62 246 ASN E C 1
ATOM 10060 O O . ASN E 1 246 ? -2.669 83.250 64.475 1.00 52.73 246 ASN E O 1
ATOM 10065 N N . CYS E 1 247 ? -1.547 81.845 63.135 1.00 53.32 247 CYS E N 1
ATOM 10066 C CA . CYS E 1 247 ? -0.299 82.571 63.274 1.00 51.82 247 CYS E CA 1
ATOM 10067 C C . CYS E 1 247 ? 0.168 83.259 62.005 1.00 51.96 247 CYS E C 1
ATOM 10068 O O . CYS E 1 247 ? -0.153 82.851 60.887 1.00 51.85 247 CYS E O 1
ATOM 10071 N N . ARG E 1 248 ? 0.925 84.329 62.196 1.00 52.32 248 ARG E N 1
ATOM 10072 C CA . ARG E 1 248 ? 1.458 85.094 61.084 1.00 52.56 248 ARG E CA 1
ATOM 10073 C C . ARG E 1 248 ? 2.926 85.386 61.409 1.00 52.38 248 ARG E C 1
ATOM 10074 O O . ARG E 1 248 ? 3.270 85.655 62.564 1.00 53.26 248 ARG E O 1
ATOM 10082 N N . LEU E 1 249 ? 3.784 85.309 60.396 1.00 50.91 249 LEU E N 1
ATOM 10083 C CA . LEU E 1 249 ? 5.205 85.582 60.563 1.00 48.29 249 LEU E CA 1
ATOM 10084 C C . LEU E 1 249 ? 5.627 86.556 59.469 1.00 45.90 249 LEU E C 1
ATOM 10085 O O . LEU E 1 249 ? 5.463 86.273 58.287 1.00 46.27 249 LEU E O 1
ATOM 10090 N N . PHE E 1 250 ? 6.173 87.698 59.864 1.00 44.63 250 PHE E N 1
ATOM 10091 C CA . PHE E 1 250 ? 6.588 88.700 58.897 1.00 44.00 250 PHE E CA 1
ATOM 10092 C C . PHE E 1 250 ? 7.752 89.567 59.361 1.00 43.85 250 PHE E C 1
ATOM 10093 O O . PHE E 1 250 ? 8.089 89.620 60.546 1.00 43.52 250 PHE E O 1
ATOM 10101 N N . SER E 1 251 ? 8.357 90.242 58.388 1.00 44.37 251 SER E N 1
ATOM 10102 C CA . SER E 1 251 ? 9.482 91.140 58.606 1.00 44.93 251 SER E CA 1
ATOM 10103 C C . SER E 1 251 ? 9.028 92.405 59.332 1.00 44.81 251 SER E C 1
ATOM 10104 O O . SER E 1 251 ? 8.018 93.011 58.980 1.00 45.37 251 SER E O 1
ATOM 10107 N N . LEU E 1 252 ? 9.794 92.803 60.337 1.00 44.33 252 LEU E N 1
ATOM 10108 C CA . LEU E 1 252 ? 9.463 93.978 61.121 1.00 44.05 252 LEU E CA 1
ATOM 10109 C C . LEU E 1 252 ? 9.788 95.261 60.387 1.00 44.09 252 LEU E C 1
ATOM 10110 O O . LEU E 1 252 ? 9.002 96.196 60.385 1.00 44.41 252 LEU E O 1
ATOM 10115 N N . THR E 1 253 ? 10.949 95.306 59.755 1.00 45.17 253 THR E N 1
ATOM 10116 C CA . THR E 1 253 ? 11.346 96.502 59.040 1.00 45.46 253 THR E CA 1
ATOM 10117 C C . THR E 1 253 ? 10.310 96.819 57.972 1.00 46.78 253 THR E C 1
ATOM 10118 O O . THR E 1 253 ? 9.880 97.965 57.829 1.00 48.40 253 THR E O 1
ATOM 10122 N N . GLU E 1 254 ? 9.892 95.801 57.231 1.00 48.01 254 GLU E N 1
ATOM 10123 C CA . GLU E 1 254 ? 8.903 96.000 56.180 1.00 47.22 254 GLU E CA 1
ATOM 10124 C C . GLU E 1 254 ? 7.614 96.598 56.758 1.00 45.11 254 GLU E C 1
ATOM 10125 O O . GLU E 1 254 ? 7.056 97.536 56.194 1.00 44.30 254 GLU E O 1
ATOM 10131 N N . ALA E 1 255 ? 7.173 96.050 57.890 1.00 41.42 255 ALA E N 1
ATOM 10132 C CA . ALA E 1 255 ? 5.952 96.462 58.582 1.00 40.82 255 ALA E CA 1
ATOM 10133 C C . ALA E 1 255 ? 5.945 97.895 59.132 1.00 39.80 255 ALA E C 1
ATOM 10134 O O . ALA E 1 255 ? 4.954 98.620 59.005 1.00 38.53 255 ALA E O 1
ATOM 10136 N N . VAL E 1 256 ? 7.037 98.294 59.767 1.00 38.05 256 VAL E N 1
ATOM 10137 C CA . VAL E 1 256 ? 7.136 99.647 60.307 1.00 38.51 256 VAL E CA 1
ATOM 10138 C C . VAL E 1 256 ? 7.160 100.594 59.112 1.00 39.58 256 VAL E C 1
ATOM 10139 O O . VAL E 1 256 ? 6.600 101.690 59.148 1.00 39.07 256 VAL E O 1
AT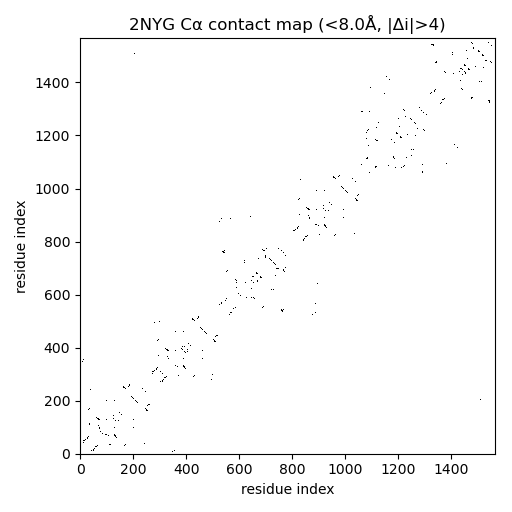OM 10143 N N . ASP E 1 257 ? 7.804 100.135 58.046 1.00 40.09 257 ASP E N 1
ATOM 10144 C CA . ASP E 1 257 ? 7.934 100.906 56.825 1.00 42.22 257 ASP E CA 1
ATOM 10145 C C . ASP E 1 257 ? 6.610 101.098 56.110 1.00 42.53 257 ASP E C 1
ATOM 10146 O O . ASP E 1 257 ? 6.408 102.103 55.426 1.00 42.96 257 ASP E O 1
ATOM 10151 N N . PHE E 1 258 ? 5.711 100.135 56.265 1.00 41.20 258 PHE E N 1
ATOM 10152 C CA . PHE E 1 258 ? 4.414 100.231 55.631 1.00 39.97 258 PHE E CA 1
ATOM 10153 C C . PHE E 1 258 ? 3.494 101.013 56.555 1.00 39.89 258 PHE E C 1
ATOM 10154 O O . PHE E 1 258 ? 2.656 101.776 56.092 1.00 40.18 258 PHE E O 1
ATOM 10162 N N . ALA E 1 259 ? 3.657 100.832 57.863 1.00 39.00 259 ALA E N 1
ATOM 10163 C CA . ALA E 1 259 ? 2.827 101.553 58.822 1.00 39.20 259 ALA E CA 1
ATOM 10164 C C . ALA E 1 259 ? 3.075 103.052 58.641 1.00 38.73 259 ALA E C 1
ATOM 10165 O O . ALA E 1 259 ? 2.159 103.870 58.690 1.00 38.01 259 ALA E O 1
ATOM 10167 N N . GLU E 1 260 ? 4.327 103.403 58.407 1.00 39.40 260 GLU E N 1
ATOM 10168 C CA . GLU E 1 260 ? 4.676 104.793 58.210 1.00 41.93 260 GLU E CA 1
ATOM 10169 C C . GLU E 1 260 ? 3.879 105.380 57.031 1.00 41.50 260 GLU E C 1
ATOM 10170 O O . GLU E 1 260 ? 3.205 106.394 57.173 1.00 38.92 260 GLU E O 1
ATOM 10176 N N . LYS E 1 261 ? 3.944 104.720 55.878 1.00 41.53 261 LYS E N 1
ATOM 10177 C CA . LYS E 1 261 ? 3.250 105.187 54.676 1.00 43.42 261 LYS E CA 1
ATOM 10178 C C . LYS E 1 261 ? 1.732 105.251 54.786 1.00 42.20 261 LYS E C 1
ATOM 10179 O O . LYS E 1 261 ? 1.086 106.104 54.169 1.00 41.36 261 LYS E O 1
ATOM 10185 N N . TRP E 1 262 ? 1.172 104.337 55.567 1.00 41.15 262 TRP E N 1
ATOM 10186 C CA . TRP E 1 262 ? -0.261 104.277 55.771 1.00 40.43 262 TRP E CA 1
ATOM 10187 C C . TRP E 1 262 ? -0.665 105.469 56.636 1.00 40.83 262 TRP E C 1
ATOM 10188 O O . TRP E 1 262 ? -1.670 106.124 56.368 1.00 41.30 262 TRP E O 1
ATOM 10199 N N . PHE E 1 263 ? 0.130 105.737 57.671 1.00 38.77 263 PHE E N 1
ATOM 10200 C CA . PHE E 1 263 ? -0.126 106.834 58.591 1.00 38.01 263 PHE E CA 1
ATOM 10201 C C . PHE E 1 263 ? 0.002 108.186 57.908 1.00 38.55 263 PHE E C 1
ATOM 10202 O O . PHE E 1 263 ? -0.879 109.043 58.020 1.00 37.16 263 PHE E O 1
ATOM 10210 N N . ILE E 1 264 ? 1.118 108.365 57.214 1.00 40.25 264 ILE E N 1
ATOM 10211 C CA . ILE E 1 264 ? 1.414 109.607 56.521 1.00 42.81 264 ILE E CA 1
ATOM 10212 C C . ILE E 1 264 ? 0.318 110.004 55.549 1.00 44.63 264 ILE E C 1
ATOM 10213 O O . ILE E 1 264 ? -0.087 111.167 55.510 1.00 45.35 264 ILE E O 1
ATOM 10218 N N . ASN E 1 265 ? -0.154 109.041 54.765 1.00 45.00 265 ASN E N 1
ATOM 10219 C CA . ASN E 1 265 ? -1.172 109.341 53.774 1.00 45.31 265 ASN E CA 1
ATOM 10220 C C . ASN E 1 265 ? -2.614 109.354 54.263 1.00 44.82 265 ASN E C 1
ATOM 10221 O O . ASN E 1 265 ? -3.460 110.027 53.675 1.00 45.73 265 ASN E O 1
ATOM 10226 N N . ASN E 1 266 ? -2.906 108.630 55.334 1.00 42.66 266 ASN E N 1
ATOM 10227 C CA . ASN E 1 266 ? -4.262 108.647 55.860 1.00 42.58 266 ASN E CA 1
ATOM 10228 C C . ASN E 1 266 ? -4.504 109.938 56.632 1.00 42.37 266 ASN E C 1
ATOM 10229 O O . ASN E 1 266 ? -5.542 110.574 56.505 1.00 39.95 266 ASN E O 1
ATOM 10234 N N . ASP E 1 267 ? -3.509 110.350 57.416 1.00 41.89 267 ASP E N 1
ATOM 10235 C CA . ASP E 1 267 ? -3.632 111.571 58.172 1.00 42.02 267 ASP E CA 1
ATOM 10236 C C . ASP E 1 267 ? -3.679 112.763 57.259 1.00 42.48 267 ASP E C 1
ATOM 10237 O O . ASP E 1 267 ? -4.310 113.766 57.590 1.00 40.96 267 ASP E O 1
ATOM 10242 N N . SER E 1 268 ? -3.011 112.649 56.112 1.00 41.99 268 SER E N 1
ATOM 10243 C CA . SER E 1 268 ? -2.949 113.751 55.164 1.00 43.85 268 SER E CA 1
ATOM 10244 C C . SER E 1 268 ? -4.015 113.791 54.049 1.00 44.80 268 SER E C 1
ATOM 10245 O O . SER E 1 268 ? -4.412 114.873 53.591 1.00 46.28 268 SER E O 1
ATOM 10248 N N . LYS E 1 269 ? -4.459 112.614 53.619 1.00 44.51 269 LYS E N 1
ATOM 10249 C CA . LYS E 1 269 ? -5.430 112.552 52.560 1.00 44.76 269 LYS E CA 1
ATOM 10250 C C . LYS E 1 269 ? -6.815 112.256 53.070 1.00 45.92 269 LYS E C 1
ATOM 10251 O O . LYS E 1 269 ? -7.779 112.498 52.374 1.00 43.58 269 LYS E O 1
ATOM 10257 N N . ASN E 1 270 ? -6.933 111.739 54.287 1.00 44.87 270 ASN E N 1
ATOM 10258 C CA . ASN E 1 270 ? -8.266 111.467 54.836 1.00 43.76 270 ASN E CA 1
ATOM 10259 C C . ASN E 1 270 ? -9.006 112.728 55.358 1.00 47.11 270 ASN E C 1
ATOM 10260 O O . ASN E 1 270 ? -8.405 113.758 55.714 1.00 46.56 270 ASN E O 1
ATOM 10265 N N . ILE E 1 271 ? -10.335 112.620 55.415 1.00 49.46 271 ILE E N 1
ATOM 10266 C CA . ILE E 1 271 ? -11.191 113.708 55.894 1.00 50.18 271 ILE E CA 1
ATOM 10267 C C . ILE E 1 271 ? -11.552 113.473 57.362 1.00 52.27 271 ILE E C 1
ATOM 10268 O O . ILE E 1 271 ? -11.337 114.397 58.179 1.00 51.66 271 ILE E O 1
ATOM 10273 N N . ARG F 1 13 ? -6.064 102.109 98.776 1.00 67.58 13 ARG F N 1
ATOM 10274 C CA . ARG F 1 13 ? -5.152 101.344 99.671 1.00 67.71 13 ARG F CA 1
ATOM 10275 C C . ARG F 1 13 ? -3.719 101.552 99.207 1.00 66.87 13 ARG F C 1
ATOM 10276 O O . ARG F 1 13 ? -3.437 101.532 98.013 1.00 67.06 13 ARG F O 1
ATOM 10284 N N . THR F 1 14 ? -2.809 101.737 100.150 1.00 66.12 14 THR F N 1
ATOM 10285 C CA . THR F 1 14 ? -1.411 101.960 99.811 1.00 65.30 14 THR F CA 1
ATOM 10286 C C . THR F 1 14 ? -0.498 101.056 100.615 1.00 64.12 14 THR F C 1
ATOM 10287 O O . THR F 1 14 ? -0.933 100.392 101.553 1.00 63.93 14 THR F O 1
ATOM 10291 N N . LYS F 1 15 ? 0.769 101.026 100.225 1.00 62.80 15 LYS F N 1
ATOM 10292 C CA . LYS F 1 15 ? 1.770 100.249 100.929 1.00 61.48 15 LYS F CA 1
ATOM 10293 C C . LYS F 1 15 ? 1.655 100.685 102.386 1.00 61.42 15 LYS F C 1
ATOM 10294 O O . LYS F 1 15 ? 1.649 99.854 103.294 1.00 61.74 15 LYS F O 1
ATOM 10300 N N . GLN F 1 16 ? 1.531 101.996 102.592 1.00 61.60 16 GLN F N 1
ATOM 10301 C CA . GLN F 1 16 ? 1.402 102.568 103.933 1.00 61.91 16 GLN F CA 1
ATOM 10302 C C . GLN F 1 16 ? 0.094 102.105 104.584 1.00 61.78 16 GLN F C 1
ATOM 10303 O O . GLN F 1 16 ? 0.080 101.651 105.731 1.00 61.39 16 GLN F O 1
ATOM 10305 N N . SER F 1 17 ? -1.003 102.220 103.850 1.00 61.80 17 SER F N 1
ATOM 10306 C CA . SER F 1 17 ? -2.301 101.800 104.364 1.00 63.33 17 SER F CA 1
ATOM 10307 C C . SER F 1 17 ? -2.293 100.330 104.756 1.00 63.50 17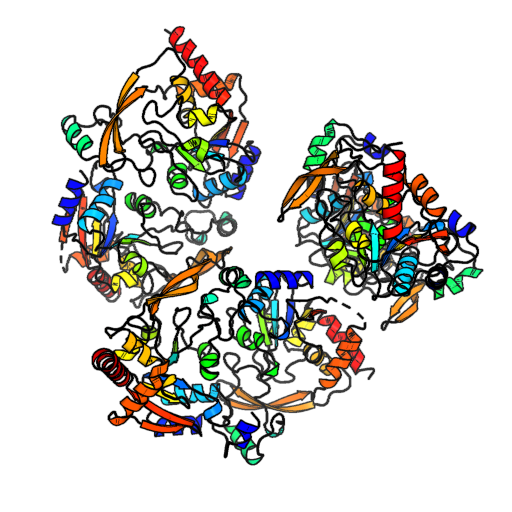 SER F C 1
ATOM 10308 O O . SER F 1 17 ? -2.847 99.948 105.781 1.00 62.73 17 SER F O 1
ATOM 10311 N N . ILE F 1 18 ? -1.675 99.512 103.913 1.00 63.40 18 ILE F N 1
ATOM 10312 C CA . ILE F 1 18 ? -1.591 98.079 104.143 1.00 63.11 18 ILE F CA 1
ATOM 10313 C C . ILE F 1 18 ? -0.719 97.775 105.358 1.00 62.57 18 ILE F C 1
ATOM 10314 O O . ILE F 1 18 ? -1.151 97.077 106.283 1.00 60.98 18 ILE F O 1
ATOM 10319 N N . THR F 1 19 ? 0.498 98.314 105.347 1.00 62.40 19 THR F N 1
ATOM 10320 C CA . THR F 1 19 ? 1.450 98.130 106.436 1.00 64.08 19 THR F CA 1
ATOM 10321 C C . THR F 1 19 ? 0.807 98.386 107.805 1.00 65.94 19 THR F C 1
ATOM 10322 O O . THR F 1 19 ? 0.840 97.531 108.698 1.00 65.01 19 THR F O 1
ATOM 10326 N N . GLU F 1 20 ? 0.221 99.568 107.962 1.00 68.50 20 GLU F N 1
ATOM 10327 C CA . GLU F 1 20 ? -0.408 99.924 109.223 1.00 71.15 20 GLU F CA 1
ATOM 10328 C C . GLU F 1 20 ? -1.582 99.012 109.551 1.00 70.93 20 GLU F C 1
ATOM 10329 O O . GLU F 1 20 ? -1.769 98.645 110.707 1.00 72.78 20 GLU F O 1
ATOM 10335 N N . ASP F 1 21 ? -2.369 98.643 108.544 1.00 70.50 21 ASP F N 1
ATOM 10336 C CA . ASP F 1 21 ? -3.525 97.765 108.757 1.00 70.23 21 ASP F CA 1
ATOM 10337 C C . ASP F 1 21 ? -3.072 96.413 109.292 1.00 69.01 21 ASP F C 1
ATOM 10338 O O . ASP F 1 21 ? -3.787 95.764 110.056 1.00 68.48 21 ASP F O 1
ATOM 10343 N N . LEU F 1 22 ? -1.877 96.003 108.882 1.00 67.67 22 LEU F N 1
ATOM 10344 C CA . LEU F 1 22 ? -1.296 94.734 109.305 1.00 67.32 22 LEU F CA 1
ATOM 10345 C C . LEU F 1 22 ? -0.718 94.798 110.723 1.00 67.28 22 LEU F C 1
ATOM 10346 O O . LEU F 1 22 ? -0.941 93.889 111.531 1.00 66.99 22 LEU F O 1
ATOM 10351 N N . LYS F 1 23 ? 0.037 95.860 111.009 1.00 66.48 23 LYS F N 1
ATOM 10352 C CA . LYS F 1 23 ? 0.636 96.045 112.327 1.00 65.69 23 LYS F CA 1
ATOM 10353 C C . LYS F 1 23 ? -0.465 96.134 113.378 1.00 65.17 23 LYS F C 1
ATOM 10354 O O . LYS F 1 23 ? -0.277 95.732 114.531 1.00 63.79 23 LYS F O 1
ATOM 10360 N N . ALA F 1 24 ? -1.615 96.662 112.958 1.00 65.24 24 ALA F N 1
ATOM 10361 C CA . ALA F 1 24 ? -2.790 96.809 113.819 1.00 66.24 24 ALA F CA 1
ATOM 10362 C C . ALA F 1 24 ? -3.323 95.418 114.099 1.00 66.57 24 ALA F C 1
ATOM 10363 O O . ALA F 1 24 ? -3.566 95.030 115.244 1.00 66.78 24 ALA F O 1
ATOM 10365 N N . LEU F 1 25 ? -3.491 94.678 113.012 1.00 67.41 25 LEU F N 1
ATOM 10366 C CA . LEU F 1 25 ? -3.981 93.313 113.040 1.00 67.21 25 LEU F CA 1
ATOM 10367 C C . LEU F 1 25 ? -3.121 92.435 113.951 1.00 66.45 25 LEU F C 1
ATOM 10368 O O . LEU F 1 25 ? -3.637 91.539 114.630 1.00 66.96 25 LEU F O 1
ATOM 10373 N N . GLY F 1 26 ? -1.813 92.691 113.955 1.00 65.14 26 GL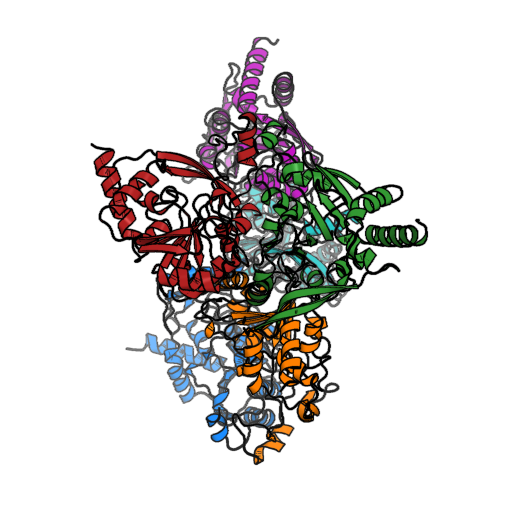Y F N 1
ATOM 10374 C CA . GLY F 1 26 ? -0.910 91.917 114.790 1.00 63.81 26 GLY F CA 1
ATOM 10375 C C . GLY F 1 26 ? 0.424 91.512 114.175 1.00 63.06 26 GLY F C 1
ATOM 10376 O O . GLY F 1 26 ? 1.316 91.056 114.880 1.00 62.74 26 GLY F O 1
ATOM 10377 N N . LEU F 1 27 ? 0.588 91.665 112.870 1.00 62.53 27 LEU F N 1
ATOM 10378 C CA . LEU F 1 27 ? 1.853 91.267 112.269 1.00 62.29 27 LEU F CA 1
ATOM 10379 C C . LEU F 1 27 ? 2.990 92.043 112.929 1.00 61.66 27 LEU F C 1
ATOM 10380 O O . LEU F 1 27 ? 2.923 93.261 113.035 1.00 62.53 27 LEU F O 1
ATOM 10385 N N . LYS F 1 28 ? 4.026 91.337 113.376 1.00 59.54 28 LYS F N 1
ATOM 10386 C CA . LYS F 1 28 ? 5.160 91.974 114.022 1.00 58.51 28 LYS F CA 1
ATOM 10387 C C . LYS F 1 28 ? 6.513 91.618 113.414 1.00 59.26 28 LYS F C 1
ATOM 10388 O O . LYS F 1 28 ? 6.659 90.601 112.730 1.00 58.89 28 LYS F O 1
ATOM 10390 N N . LYS F 1 29 ? 7.492 92.479 113.672 1.00 59.78 29 LYS F N 1
ATOM 10391 C CA . LYS F 1 29 ? 8.865 92.318 113.194 1.00 61.15 29 LYS F CA 1
ATOM 10392 C C . LYS F 1 29 ? 9.382 90.963 113.653 1.00 60.96 29 LYS F C 1
ATOM 10393 O O . LYS F 1 29 ? 8.879 90.426 114.634 1.00 60.74 29 LYS F O 1
ATOM 10399 N N . GLY F 1 30 ? 10.369 90.413 112.945 1.00 61.39 30 GLY F N 1
ATOM 10400 C CA . GLY F 1 30 ? 10.926 89.118 113.318 1.00 61.58 30 GLY F CA 1
ATOM 10401 C C . GLY F 1 30 ? 9.960 87.938 113.295 1.00 61.45 30 GLY F C 1
ATOM 10402 O O . GLY F 1 30 ? 10.387 86.788 113.233 1.00 60.42 30 GLY F O 1
ATOM 10403 N N . MET F 1 31 ? 8.661 88.220 113.344 1.00 61.80 31 MET F N 1
ATOM 10404 C CA . MET F 1 31 ? 7.635 87.181 113.330 1.00 64.00 31 MET F CA 1
ATOM 10405 C C . MET F 1 31 ? 7.626 86.363 112.036 1.00 65.19 31 MET F C 1
ATOM 10406 O O . MET F 1 31 ? 7.442 86.922 110.953 1.00 65.52 31 MET F O 1
ATOM 10411 N N . THR F 1 32 ? 7.818 85.045 112.149 1.00 65.60 32 THR F N 1
ATOM 10412 C CA . THR F 1 32 ? 7.786 84.157 110.977 1.00 65.42 32 THR F CA 1
ATOM 10413 C C . THR F 1 32 ? 6.330 83.810 110.665 1.00 64.82 32 THR F C 1
ATOM 10414 O O . THR F 1 32 ? 5.601 83.343 111.540 1.00 65.00 32 THR F O 1
ATOM 10418 N N . VAL F 1 33 ? 5.917 84.005 109.415 1.00 63.88 33 VAL F N 1
ATOM 10419 C CA . VAL F 1 33 ? 4.521 83.772 109.042 1.00 62.81 33 VAL F CA 1
ATOM 10420 C C . VAL F 1 33 ? 4.231 83.047 107.719 1.00 62.25 33 VAL F C 1
ATOM 10421 O O . VAL F 1 33 ? 5.084 82.945 106.831 1.00 60.90 33 VAL F O 1
ATOM 10425 N N . LEU F 1 34 ? 3.003 82.544 107.619 1.00 62.07 34 LEU F N 1
ATOM 10426 C CA . LEU F 1 34 ? 2.508 81.847 106.433 1.00 63.58 34 LEU F CA 1
ATOM 10427 C C . LEU F 1 34 ? 1.383 82.724 105.900 1.00 64.42 34 LEU F C 1
ATOM 10428 O O . LEU F 1 34 ? 0.473 83.077 106.648 1.00 66.10 34 LEU F O 1
ATOM 10433 N N . VAL F 1 35 ? 1.428 83.066 104.616 1.00 63.75 35 VAL F N 1
ATOM 10434 C CA . VAL F 1 35 ? 0.412 83.944 104.049 1.00 62.48 35 VAL F CA 1
ATOM 10435 C C . VAL F 1 35 ? -0.515 83.384 102.977 1.00 62.23 35 VAL F C 1
ATOM 10436 O O . VAL F 1 35 ? -0.068 82.843 101.967 1.00 61.05 35 VAL F O 1
ATOM 10440 N N . HIS F 1 36 ? -1.813 83.554 103.204 1.00 62.23 36 HIS F N 1
ATOM 10441 C CA . HIS F 1 36 ? -2.827 83.118 102.264 1.00 63.47 36 HIS F CA 1
ATOM 10442 C C . HIS F 1 36 ? -3.560 84.362 101.785 1.00 64.59 36 HIS F C 1
ATOM 10443 O O . HIS F 1 36 ? -4.491 84.837 102.437 1.00 65.50 36 HIS F O 1
ATOM 10450 N N . SER F 1 37 ? -3.135 84.881 100.635 1.00 64.62 37 SER F N 1
ATOM 10451 C CA . SER F 1 37 ? -3.710 86.105 100.091 1.00 64.46 37 SER F CA 1
ATOM 10452 C C . SER F 1 37 ? -4.655 86.038 98.896 1.00 64.59 37 SER F C 1
ATOM 10453 O O . SER F 1 37 ? -4.774 85.024 98.201 1.00 65.51 37 SER F O 1
ATOM 10456 N N . SER F 1 38 ? -5.318 87.174 98.695 1.00 64.43 38 SER F N 1
ATOM 10457 C CA . SER F 1 38 ? -6.269 87.428 97.624 1.00 63.27 38 SER F CA 1
ATOM 10458 C C . SER F 1 38 ? -6.195 88.938 97.406 1.00 62.74 38 SER F C 1
ATOM 10459 O O . SER F 1 38 ? -6.739 89.710 98.189 1.00 62.39 38 SER F O 1
ATOM 10462 N N . LEU F 1 39 ? -5.510 89.350 96.346 1.00 62.91 39 LEU F N 1
ATOM 10463 C CA . LEU F 1 39 ? -5.339 90.765 96.036 1.00 63.31 39 LEU F CA 1
ATOM 10464 C C . LEU F 1 39 ? -6.654 91.526 95.849 1.00 64.44 39 LEU F C 1
ATOM 10465 O O . LEU F 1 39 ? -6.759 92.703 96.208 1.00 64.22 39 LEU F O 1
ATOM 10470 N N . SER F 1 40 ? -7.658 90.858 95.293 1.00 65.20 40 SER F N 1
ATOM 10471 C CA . SER F 1 40 ? -8.937 91.511 95.050 1.00 66.25 40 SER F CA 1
ATOM 10472 C C . SER F 1 40 ? -9.669 91.983 96.305 1.00 67.75 40 SER F C 1
ATOM 10473 O O . SER F 1 40 ? -10.011 93.160 96.415 1.00 68.76 40 SER F O 1
ATOM 10476 N N . SER F 1 41 ? -9.890 91.072 97.250 1.00 67.97 41 SER F N 1
ATOM 10477 C CA . SER F 1 41 ? -10.617 91.383 98.482 1.00 67.19 41 SER F CA 1
ATOM 10478 C C . SER F 1 41 ? -10.206 92.663 99.208 1.00 66.15 41 SER F C 1
ATOM 10479 O O . SER F 1 41 ? -11.009 93.240 99.934 1.00 65.49 41 SER F O 1
ATOM 10482 N N . ILE F 1 42 ? -8.968 93.104 99.014 1.00 65.87 42 ILE F N 1
ATOM 10483 C CA . ILE F 1 42 ? -8.470 94.324 99.664 1.00 66.02 42 ILE F CA 1
ATOM 10484 C C . ILE F 1 42 ? -9.019 95.607 99.022 1.00 66.25 42 ILE F C 1
ATOM 10485 O O . ILE F 1 42 ? -9.055 96.666 99.655 1.00 67.04 42 ILE F O 1
ATOM 10490 N N . GLY F 1 43 ? -9.448 95.512 97.769 1.00 66.50 43 GLY F N 1
ATOM 10491 C CA . GLY F 1 43 ? -9.940 96.685 97.075 1.00 66.32 43 GLY F CA 1
ATOM 10492 C C . GLY F 1 43 ? -8.784 97.271 96.280 1.00 66.40 43 GLY F C 1
ATOM 10493 O O . GLY F 1 43 ? -7.644 96.805 96.392 1.00 65.29 43 GLY F O 1
ATOM 10494 N N . TRP F 1 44 ? -9.056 98.292 95.478 1.00 65.95 44 TRP F N 1
ATOM 10495 C CA . TRP F 1 44 ? -7.995 98.882 94.680 1.00 65.71 44 TRP F CA 1
ATOM 10496 C C . TRP F 1 44 ? -6.797 99.297 95.537 1.00 65.10 44 TRP F C 1
ATOM 10497 O O . TRP F 1 44 ? -6.938 100.044 96.507 1.00 64.37 44 TRP F O 1
ATOM 10508 N N . VAL F 1 45 ? -5.617 98.809 95.159 1.00 63.72 45 VAL F N 1
ATOM 10509 C CA . VAL F 1 45 ? -4.382 99.119 95.871 1.00 62.36 45 VAL F CA 1
ATOM 10510 C C . VAL F 1 45 ? -3.329 99.714 94.935 1.00 61.05 45 VAL F C 1
ATOM 10511 O O . VAL F 1 45 ? -3.065 99.180 93.862 1.00 60.58 45 VAL F O 1
ATOM 10515 N N . ASN F 1 46 ? -2.737 100.827 95.353 1.00 60.71 46 ASN F N 1
ATOM 10516 C CA . ASN F 1 46 ? -1.713 101.512 94.564 1.00 60.50 46 ASN F CA 1
ATOM 10517 C C . ASN F 1 46 ? -0.435 100.676 94.418 1.00 59.90 46 ASN F C 1
ATOM 10518 O O . ASN F 1 46 ? 0.377 100.558 95.345 1.00 59.43 46 ASN F O 1
ATOM 10523 N N . GLY F 1 47 ? -0.264 100.111 93.226 1.00 59.06 47 GLY F N 1
ATOM 10524 C CA . GLY F 1 47 ? 0.890 99.283 92.955 1.00 58.22 47 GLY F CA 1
ATOM 10525 C C . GLY F 1 47 ? 0.488 97.831 93.112 1.00 58.23 47 GLY F C 1
ATOM 10526 O O . GLY F 1 47 ? 1.337 96.962 93.293 1.00 57.72 47 GLY F O 1
ATOM 10527 N N . GLY F 1 48 ? -0.820 97.578 93.056 1.00 58.28 48 GLY F N 1
ATOM 10528 C CA . GLY F 1 48 ? -1.344 96.229 93.181 1.00 57.32 48 GLY F CA 1
ATOM 10529 C C . GLY F 1 48 ? -0.555 95.324 94.104 1.00 58.45 48 GLY F C 1
ATOM 10530 O O . GLY F 1 48 ? -0.074 95.746 95.152 1.00 59.13 48 GLY F O 1
ATOM 10531 N N . ALA F 1 49 ? -0.406 94.072 93.696 1.00 59.18 49 ALA F N 1
ATOM 10532 C CA . ALA F 1 49 ? 0.305 93.062 94.473 1.00 60.33 49 ALA F CA 1
ATOM 10533 C C . ALA F 1 49 ? 1.675 93.471 95.021 1.00 60.58 49 ALA F C 1
ATOM 10534 O O . ALA F 1 49 ? 1.968 93.248 96.200 1.00 60.90 49 ALA F O 1
ATOM 10536 N N . VAL F 1 50 ? 2.518 94.057 94.180 1.00 60.71 50 VAL F N 1
ATOM 10537 C CA . VAL F 1 50 ? 3.840 94.459 94.642 1.00 62.08 50 VAL F CA 1
ATOM 10538 C C . VAL F 1 50 ? 3.775 95.289 95.934 1.00 62.56 50 VAL F C 1
ATOM 10539 O O . VAL F 1 50 ? 4.609 95.118 96.825 1.00 62.96 50 VAL F O 1
ATOM 10543 N N . ALA F 1 51 ? 2.776 96.160 96.052 1.00 63.22 51 ALA F N 1
ATOM 10544 C CA . ALA F 1 51 ? 2.639 96.993 97.248 1.00 62.99 51 ALA F CA 1
ATOM 10545 C C . ALA F 1 51 ? 2.325 96.140 98.475 1.00 62.51 51 ALA F C 1
ATOM 10546 O O . ALA F 1 51 ? 2.773 96.440 99.581 1.00 62.63 51 ALA F O 1
ATOM 10548 N N . VAL F 1 52 ? 1.556 95.075 98.275 1.00 61.24 52 VAL F N 1
ATOM 10549 C CA . VAL F 1 52 ? 1.206 94.190 99.376 1.00 60.87 52 VAL F CA 1
ATOM 10550 C C . VAL F 1 52 ? 2.453 93.447 99.864 1.00 61.52 52 VAL F C 1
ATOM 10551 O O . VAL F 1 52 ? 2.730 93.398 101.058 1.00 60.84 52 VAL F O 1
ATOM 10555 N N . ILE F 1 53 ? 3.212 92.884 98.929 1.00 62.34 53 ILE F N 1
ATOM 10556 C CA . ILE F 1 53 ? 4.429 92.153 99.271 1.00 63.09 53 ILE F CA 1
ATOM 10557 C C . ILE F 1 53 ? 5.428 93.050 100.006 1.00 63.34 53 ILE F C 1
ATOM 10558 O O . ILE F 1 53 ? 6.014 92.644 101.011 1.00 63.44 53 ILE F O 1
ATOM 10563 N N . GLN F 1 54 ? 5.614 94.270 99.509 1.00 63.73 54 GLN F N 1
ATOM 10564 C CA . GLN F 1 54 ? 6.547 95.212 100.126 1.00 63.56 54 GLN F CA 1
ATOM 10565 C C . GLN F 1 54 ? 6.129 95.549 101.556 1.00 62.23 54 GLN F C 1
ATOM 10566 O O . GLN F 1 54 ? 6.981 95.709 102.439 1.00 61.79 54 GLN F O 1
ATOM 10572 N N . ALA F 1 55 ? 4.815 95.637 101.769 1.00 60.86 55 ALA F N 1
ATOM 10573 C CA . ALA F 1 55 ? 4.234 95.941 103.076 1.00 59.82 55 ALA F CA 1
ATOM 10574 C C . ALA F 1 55 ? 4.560 94.845 104.080 1.00 59.19 55 ALA F C 1
ATOM 10575 O O . ALA F 1 55 ? 5.067 95.122 105.173 1.00 59.16 55 ALA F O 1
ATOM 10577 N N . LEU F 1 56 ? 4.258 93.604 103.704 1.00 59.55 56 LEU F N 1
ATOM 10578 C CA . LEU F 1 56 ? 4.531 92.435 104.545 1.00 59.90 56 LEU F CA 1
ATOM 10579 C C . LEU F 1 56 ? 6.012 92.409 104.935 1.00 60.80 56 LEU F C 1
ATOM 10580 O O . LEU F 1 56 ? 6.374 92.052 106.062 1.00 61.10 56 LEU F O 1
ATOM 10585 N N . ILE F 1 57 ? 6.857 92.782 103.981 1.00 60.84 57 ILE F N 1
ATOM 10586 C CA . ILE F 1 57 ? 8.289 92.841 104.188 1.00 61.03 57 ILE F CA 1
ATOM 10587 C C . ILE F 1 57 ? 8.623 93.958 105.174 1.00 63.27 57 ILE F C 1
ATOM 10588 O O . ILE F 1 57 ? 9.532 93.817 106.003 1.00 64.21 57 ILE F O 1
ATOM 10593 N N . ASP F 1 58 ? 7.882 95.063 105.097 1.00 63.45 58 ASP F N 1
ATOM 10594 C CA . ASP F 1 58 ? 8.125 96.191 105.990 1.00 64.55 58 ASP F CA 1
ATOM 10595 C C . ASP F 1 58 ? 7.741 95.935 107.454 1.00 64.40 58 ASP F C 1
ATOM 10596 O O . ASP F 1 58 ? 8.457 96.340 108.374 1.00 63.34 58 ASP F O 1
ATOM 10601 N N . VAL F 1 59 ? 6.616 95.265 107.667 1.00 64.38 59 VAL F N 1
ATOM 10602 C CA . VAL F 1 59 ? 6.176 94.954 109.018 1.00 65.60 59 VAL F CA 1
ATOM 10603 C C . VAL F 1 59 ? 7.133 93.926 109.628 1.00 67.00 59 VAL F C 1
ATOM 10604 O O . VAL F 1 59 ? 7.830 94.191 110.616 1.00 67.40 59 VAL F O 1
ATOM 10608 N N . VAL F 1 60 ? 7.170 92.757 109.002 1.00 67.91 60 VAL F N 1
ATOM 10609 C CA . VAL F 1 60 ? 7.995 91.646 109.447 1.00 68.67 60 VAL F CA 1
ATOM 10610 C C . VAL F 1 60 ? 9.513 91.893 109.444 1.00 70.20 60 VAL F C 1
ATOM 10611 O O . VAL F 1 60 ? 10.220 91.369 110.307 1.00 70.49 60 VAL F O 1
ATOM 10615 N N . THR F 1 61 ? 10.007 92.685 108.491 1.00 72.02 61 THR F N 1
ATOM 10616 C CA . THR F 1 61 ? 11.443 93.007 108.376 1.00 74.19 61 THR F CA 1
ATOM 10617 C C . THR F 1 61 ? 12.312 91.771 108.138 1.00 75.07 61 THR F C 1
ATOM 10618 O O . THR F 1 61 ? 11.855 90.638 108.324 1.00 75.47 61 THR F O 1
ATOM 10622 N N . GLU F 1 62 ? 13.562 91.979 107.730 1.00 75.43 62 GLU F N 1
ATOM 10623 C CA . GLU F 1 62 ? 14.444 90.850 107.476 1.00 76.56 62 GLU F CA 1
ATOM 10624 C C . GLU F 1 62 ? 14.492 89.903 108.667 1.00 76.98 62 GLU F C 1
ATOM 10625 O O . GLU F 1 62 ? 14.757 88.709 108.504 1.00 77.15 62 GLU F O 1
ATOM 10631 N N . GLU F 1 63 ? 14.230 90.433 109.861 1.00 77.08 63 GLU F N 1
ATOM 10632 C CA . GLU F 1 63 ? 14.251 89.624 111.080 1.00 76.73 63 GLU F CA 1
ATOM 10633 C C . GLU F 1 63 ? 13.186 88.529 111.044 1.00 76.14 63 GLU F C 1
ATOM 10634 O O . GLU F 1 63 ? 13.360 87.465 111.636 1.00 76.37 63 GLU F O 1
ATOM 10636 N N . GLY F 1 64 ? 12.082 88.797 110.353 1.00 75.79 64 GLY F N 1
ATOM 10637 C CA . GLY F 1 64 ? 11.027 87.806 110.250 1.00 75.36 64 GLY F CA 1
ATOM 10638 C C . GLY F 1 64 ? 11.223 86.932 109.024 1.00 74.90 64 GLY F C 1
ATOM 10639 O O . GLY F 1 64 ? 12.237 87.048 108.325 1.00 73.94 64 GLY F O 1
ATOM 10640 N N . THR F 1 65 ? 10.264 86.048 108.764 1.00 73.65 65 THR F N 1
ATOM 10641 C CA . THR F 1 65 ? 10.342 85.167 107.608 1.00 72.82 65 THR F CA 1
ATOM 10642 C C . THR F 1 65 ? 8.942 84.949 107.041 1.00 71.75 65 THR F C 1
ATOM 10643 O O . THR F 1 65 ? 8.038 84.498 107.747 1.00 71.80 65 THR F O 1
ATOM 10647 N N . ILE F 1 66 ? 8.768 85.286 105.765 1.00 69.90 66 ILE F N 1
ATOM 10648 C CA . ILE F 1 66 ? 7.471 85.137 105.116 1.00 68.99 66 ILE F CA 1
ATOM 10649 C C . ILE F 1 66 ? 7.452 83.941 104.174 1.00 68.64 66 ILE F C 1
ATOM 10650 O O . ILE F 1 66 ? 8.305 83.808 103.292 1.00 68.64 66 ILE F O 1
ATOM 10655 N N . VAL F 1 67 ? 6.471 83.069 104.372 1.00 67.30 67 VAL F N 1
ATOM 10656 C CA . VAL F 1 67 ? 6.339 81.882 103.550 1.00 67.21 67 VAL F CA 1
ATOM 10657 C C . VAL F 1 67 ? 4.926 81.765 102.984 1.00 67.35 67 VAL F C 1
ATOM 10658 O O . VAL F 1 67 ? 3.937 81.976 103.696 1.00 66.65 67 VAL F O 1
ATOM 10662 N N . MET F 1 68 ? 4.845 81.430 101.697 1.00 66.57 68 MET F N 1
ATOM 10663 C CA . MET F 1 68 ? 3.564 81.270 101.007 1.00 65.62 68 MET F CA 1
ATOM 10664 C C . MET F 1 68 ? 3.603 79.969 100.205 1.00 64.29 68 MET F C 1
ATOM 10665 O O . MET F 1 68 ? 4.675 79.526 99.781 1.00 64.41 68 MET F O 1
ATOM 10670 N N . PRO F 1 69 ? 2.443 79.325 100.005 1.00 63.20 69 PRO F N 1
ATOM 10671 C CA . PRO F 1 69 ? 2.525 78.086 99.223 1.00 63.33 69 PRO F CA 1
ATOM 10672 C C . PRO F 1 69 ? 2.500 78.351 97.698 1.00 63.68 69 PRO F C 1
ATOM 10673 O O . PRO F 1 69 ? 1.627 79.074 97.195 1.00 62.84 69 PRO F O 1
ATOM 10677 N N . SER F 1 70 ? 3.480 77.793 96.980 1.00 63.48 70 SER F N 1
ATOM 10678 C CA . SER F 1 70 ? 3.568 77.956 95.528 1.00 64.17 70 SER F CA 1
ATOM 10679 C C . SER F 1 70 ? 3.291 76.614 94.824 1.00 64.90 70 SER F C 1
ATOM 10680 O O . SER F 1 70 ? 4.141 76.072 94.101 1.00 65.09 70 SER F O 1
ATOM 10683 N N . GLN F 1 71 ? 2.086 76.090 95.030 1.00 64.61 71 GLN F N 1
ATOM 10684 C CA . GLN F 1 71 ? 1.714 74.812 94.444 1.00 65.71 71 GLN F CA 1
ATOM 10685 C C . GLN F 1 71 ? 1.455 74.877 92.945 1.00 65.79 71 GLN F C 1
ATOM 10686 O O . GLN F 1 71 ? 0.887 75.848 92.427 1.00 65.22 71 GLN F O 1
ATOM 10692 N N . SER F 1 72 ? 1.904 73.824 92.266 1.00 65.02 72 SER F N 1
ATOM 10693 C CA . SER F 1 72 ? 1.749 73.658 90.828 1.00 63.65 72 SER F CA 1
ATOM 10694 C C . SER F 1 72 ? 1.271 72.230 90.615 1.00 62.59 72 SER F C 1
ATOM 10695 O O . SER F 1 72 ? 1.999 71.379 90.105 1.00 62.68 72 SER F O 1
ATOM 10698 N N . VAL F 1 73 ? 0.031 71.989 91.026 1.00 62.25 73 VAL F N 1
ATOM 10699 C CA . VAL F 1 73 ? -0.610 70.686 90.933 1.00 62.48 73 VAL F CA 1
ATOM 10700 C C . VAL F 1 73 ? -0.729 70.115 89.520 1.00 62.32 73 VAL F C 1
ATOM 10701 O O . VAL F 1 73 ? -0.853 68.905 89.342 1.00 62.37 73 VAL F O 1
ATOM 10705 N N . GLU F 1 74 ? -0.692 70.982 88.516 1.00 63.51 74 GLU F N 1
ATOM 10706 C CA . GLU F 1 74 ? -0.785 70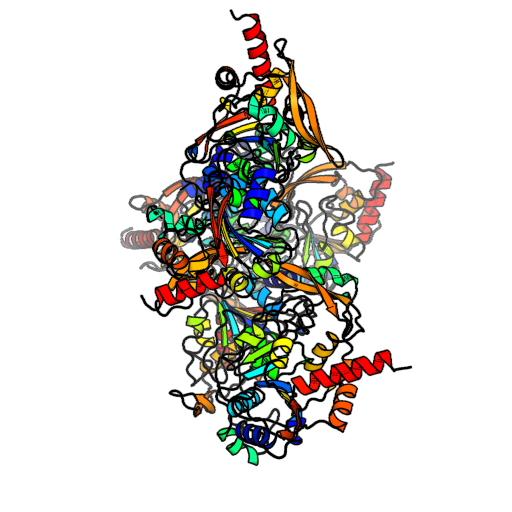.546 87.127 1.00 62.99 74 GLU F CA 1
ATOM 10707 C C . GLU F 1 74 ? 0.278 69.498 86.781 1.00 62.89 74 GLU F C 1
ATOM 10708 O O . GLU F 1 74 ? 0.121 68.731 85.836 1.00 62.27 74 GLU F O 1
ATOM 10710 N N . LEU F 1 75 ? 1.371 69.478 87.534 1.00 63.77 75 LEU F N 1
ATOM 10711 C CA . LEU F 1 75 ? 2.421 68.500 87.291 1.00 65.02 75 LEU F CA 1
ATOM 10712 C C . LEU F 1 75 ? 2.065 67.234 88.062 1.00 65.44 75 LEU F C 1
ATOM 10713 O O . LEU F 1 75 ? 2.719 66.870 89.036 1.00 65.94 75 LEU F O 1
ATOM 10718 N N . SER F 1 76 ? 1.001 66.581 87.606 1.00 65.73 76 SER F N 1
ATOM 10719 C CA . SER F 1 76 ? 0.494 65.361 88.214 1.00 66.37 76 SER F CA 1
ATOM 10720 C C . SER F 1 76 ? 0.163 64.312 87.142 1.00 67.31 76 SER F C 1
ATOM 10721 O O . SER F 1 76 ? 0.313 64.569 85.944 1.00 66.50 76 SER F O 1
ATOM 10724 N N . ASP F 1 77 ? -0.281 63.132 87.580 1.00 68.42 77 ASP F N 1
ATOM 10725 C CA . ASP F 1 77 ? -0.659 62.056 86.661 1.00 69.62 77 ASP F CA 1
ATOM 10726 C C . ASP F 1 77 ? -2.063 62.317 86.121 1.00 69.40 77 ASP F C 1
ATOM 10727 O O . ASP F 1 77 ? -3.042 62.299 86.869 1.00 67.70 77 ASP F O 1
ATOM 10732 N N . PRO F 1 78 ? -2.182 62.519 84.800 1.00 70.70 78 PRO F N 1
ATOM 10733 C CA . PRO F 1 78 ? -3.473 62.791 84.161 1.00 71.41 78 PRO F CA 1
ATOM 10734 C C . PRO F 1 78 ? -4.674 61.986 84.652 1.00 72.00 78 PRO F C 1
ATOM 10735 O O . PRO F 1 78 ? -5.806 62.449 84.546 1.00 71.72 78 PRO F O 1
ATOM 10739 N N . LYS F 1 79 ? -4.435 60.799 85.197 1.00 73.10 79 LYS F N 1
ATOM 10740 C CA . LYS F 1 79 ? -5.532 59.971 85.686 1.00 74.07 79 LYS F CA 1
ATOM 10741 C C . LYS F 1 79 ? -6.319 60.658 86.798 1.00 74.50 79 LYS F C 1
ATOM 10742 O O . LYS F 1 79 ? -7.499 60.375 86.994 1.00 74.36 79 LYS F O 1
ATOM 10744 N N . GLU F 1 80 ? -5.666 61.572 87.508 1.00 75.26 80 GLU F N 1
ATOM 10745 C CA . GLU F 1 80 ? -6.295 62.282 88.613 1.00 76.34 80 GLU F CA 1
ATOM 10746 C C . GLU F 1 80 ? -7.000 63.586 88.241 1.00 76.60 80 GLU F C 1
ATOM 10747 O O . GLU F 1 80 ? -7.878 64.054 88.967 1.00 76.99 80 GLU F O 1
ATOM 10749 N N . TRP F 1 81 ? -6.621 64.180 87.116 1.00 76.25 81 TRP F N 1
ATOM 10750 C CA . TRP F 1 81 ? -7.229 65.435 86.682 1.00 76.51 81 TRP F CA 1
ATOM 10751 C C . TRP F 1 81 ? -8.753 65.366 86.604 1.00 76.08 81 TRP F C 1
ATOM 10752 O O . TRP F 1 81 ? -9.315 64.655 85.767 1.00 76.00 81 TRP F O 1
ATOM 10763 N N . PRO F 1 85 ? -11.693 67.650 83.596 1.00 92.16 85 PRO F N 1
ATOM 10764 C CA . PRO F 1 85 ? -11.548 66.250 83.187 1.00 92.45 85 PRO F CA 1
ATOM 10765 C C . PRO F 1 85 ? -10.954 66.101 81.786 1.00 93.01 85 PRO F C 1
ATOM 10766 O O . PRO F 1 85 ? -11.353 66.799 80.854 1.00 92.95 85 PRO F O 1
ATOM 10770 N N . VAL F 1 86 ? -10.001 65.185 81.640 1.00 93.47 86 VAL F N 1
ATOM 10771 C CA . VAL F 1 86 ? -9.349 64.948 80.350 1.00 93.56 86 VAL F CA 1
ATOM 10772 C C . VAL F 1 86 ? -9.574 63.511 79.851 1.00 93.75 86 VAL F C 1
ATOM 10773 O O . VAL F 1 86 ? -9.625 62.567 80.646 1.00 93.12 86 VAL F O 1
ATOM 10777 N N . PRO F 1 87 ? -9.720 63.333 78.522 1.00 94.00 87 PRO F N 1
ATOM 10778 C CA . PRO F 1 87 ? -9.944 62.018 77.905 1.00 94.09 87 PRO F CA 1
ATOM 10779 C C . PRO F 1 87 ? -8.826 61.008 78.170 1.00 93.53 87 PRO F C 1
ATOM 10780 O O . PRO F 1 87 ? -7.648 61.297 77.956 1.00 93.67 87 PRO F O 1
ATOM 10784 N N . GLU F 1 88 ? -9.220 59.823 78.624 1.00 92.63 88 GLU F N 1
ATOM 10785 C CA . GLU F 1 88 ? -8.278 58.759 78.936 1.00 91.70 88 GLU F CA 1
ATOM 10786 C C . GLU F 1 88 ? -7.229 58.520 77.862 1.00 90.85 88 GLU F C 1
ATOM 10787 O O . GLU F 1 88 ? -6.162 57.999 78.152 1.00 90.65 88 GLU F O 1
ATOM 10789 N N . GLU F 1 89 ? -7.529 58.901 76.626 1.00 90.46 89 GLU F N 1
ATOM 10790 C CA . GLU F 1 89 ? -6.584 58.703 75.528 1.00 90.18 89 GLU F CA 1
ATOM 10791 C C . GLU F 1 89 ? -5.234 59.405 75.730 1.00 89.83 89 GLU F C 1
ATOM 10792 O O . GLU F 1 89 ? -4.193 58.754 75.824 1.00 90.01 89 GLU F O 1
ATOM 10794 N N . TRP F 1 90 ? -5.257 60.730 75.808 1.00 89.27 90 TRP F N 1
ATOM 10795 C CA . TRP F 1 90 ? -4.031 61.506 75.977 1.00 88.21 90 TRP F CA 1
ATOM 10796 C C . TRP F 1 90 ? -3.130 61.115 77.164 1.00 86.90 90 TRP F C 1
ATOM 10797 O O . TRP F 1 90 ? -1.916 61.309 77.111 1.00 87.32 90 TRP F O 1
ATOM 10799 N N . TRP F 1 91 ? -3.723 60.549 78.215 1.00 84.26 91 TRP F N 1
ATOM 10800 C CA . TRP F 1 91 ? -2.981 60.156 79.424 1.00 81.26 91 TRP F CA 1
ATOM 10801 C C . TRP F 1 91 ? -1.548 59.648 79.282 1.00 80.02 91 TRP F C 1
ATOM 10802 O O . TRP F 1 91 ? -0.695 59.992 80.092 1.00 79.44 91 TRP F O 1
ATOM 10813 N N . ASP F 1 92 ? -1.272 58.835 78.271 1.00 78.88 92 ASP F N 1
ATOM 10814 C CA . ASP F 1 92 ? 0.077 58.291 78.140 1.00 78.23 92 ASP F CA 1
ATOM 10815 C C . ASP F 1 92 ? 1.102 59.167 77.433 1.00 77.40 92 ASP F C 1
ATOM 10816 O O . ASP F 1 92 ? 2.307 58.969 77.596 1.00 77.01 92 ASP F O 1
ATOM 10821 N N . ILE F 1 93 ? 0.635 60.134 76.651 1.00 76.06 93 ILE F N 1
ATOM 10822 C CA . ILE F 1 93 ? 1.559 61.032 75.972 1.00 74.47 93 ILE F CA 1
ATOM 10823 C C . ILE F 1 93 ? 1.790 62.193 76.924 1.00 73.74 93 ILE F C 1
ATOM 10824 O O . ILE F 1 93 ? 2.830 62.854 76.890 1.00 74.76 93 ILE F O 1
ATOM 10829 N N . ILE F 1 94 ? 0.800 62.429 77.777 1.00 71.84 94 ILE F N 1
ATOM 10830 C CA . ILE F 1 94 ? 0.871 63.504 78.743 1.00 70.32 94 ILE F CA 1
ATOM 10831 C C . ILE F 1 94 ? 2.037 63.261 79.677 1.00 69.11 94 ILE F C 1
ATOM 10832 O O . ILE F 1 94 ? 2.899 64.118 79.832 1.00 68.26 94 ILE F O 1
ATOM 10837 N N . ARG F 1 95 ? 2.069 62.079 80.279 1.00 68.38 95 ARG F N 1
ATOM 10838 C CA . ARG F 1 95 ? 3.140 61.727 81.201 1.00 67.84 95 ARG F CA 1
ATOM 10839 C C . ARG F 1 95 ? 4.509 61.805 80.546 1.00 66.89 95 ARG F C 1
ATOM 10840 O O . ARG F 1 95 ? 5.473 62.233 81.171 1.00 67.65 95 ARG F O 1
ATOM 10848 N N . GLU F 1 96 ? 4.580 61.411 79.281 1.00 65.17 96 GLU F N 1
ATOM 10849 C CA . GLU F 1 96 ? 5.829 61.400 78.541 1.00 63.99 96 GLU F CA 1
ATOM 10850 C C . GLU F 1 96 ? 6.342 62.765 78.113 1.00 63.26 96 GLU F C 1
ATOM 10851 O O . GLU F 1 96 ? 7.548 62.968 78.005 1.00 63.21 96 GLU F O 1
ATOM 10853 N N . SER F 1 97 ? 5.432 63.702 77.865 1.00 62.72 97 SER F N 1
ATOM 10854 C CA . SER F 1 97 ? 5.829 65.036 77.408 1.00 61.75 97 SER F CA 1
ATOM 10855 C C . SER F 1 97 ? 5.615 66.154 78.423 1.00 61.07 97 SER F C 1
ATOM 10856 O O . SER F 1 97 ? 5.766 67.325 78.093 1.00 59.43 97 SER F O 1
ATOM 10859 N N . MET F 1 98 ? 5.252 65.789 79.647 1.00 61.12 98 MET F N 1
ATOM 10860 C CA . MET F 1 98 ? 5.012 66.761 80.707 1.00 61.67 98 MET F CA 1
ATOM 10861 C C . MET F 1 98 ? 6.336 67.437 81.040 1.00 63.18 98 MET F C 1
ATOM 10862 O O . MET F 1 98 ? 7.287 66.769 81.439 1.00 64.50 98 MET F O 1
ATOM 10867 N N . PRO F 1 99 ? 6.426 68.770 80.878 1.00 64.42 99 PRO F N 1
ATOM 10868 C CA . PRO F 1 99 ? 7.702 69.427 81.193 1.00 64.57 99 PRO F CA 1
ATOM 10869 C C . PRO F 1 99 ? 8.075 69.225 82.662 1.00 64.58 99 PRO F C 1
ATOM 10870 O O . PRO F 1 99 ? 7.219 69.288 83.545 1.00 63.75 99 PRO F O 1
ATOM 10874 N N . ALA F 1 100 ? 9.352 68.970 82.918 1.00 64.70 100 ALA F N 1
ATOM 10875 C CA . ALA F 1 100 ? 9.814 68.749 84.281 1.00 64.38 100 ALA F CA 1
ATOM 10876 C C . ALA F 1 100 ? 9.535 69.964 85.140 1.00 64.98 100 ALA F C 1
ATOM 10877 O O . ALA F 1 100 ? 9.387 71.080 84.627 1.00 65.05 100 ALA F O 1
ATOM 10879 N N . TYR F 1 101 ? 9.457 69.736 86.449 1.00 64.55 101 TYR F N 1
ATOM 10880 C CA . TYR F 1 101 ? 9.251 70.819 87.399 1.00 63.52 101 TYR F CA 1
ATOM 10881 C C . TYR F 1 101 ? 10.578 71.571 87.570 1.00 63.30 101 TYR F C 1
ATOM 10882 O O . TYR F 1 101 ? 11.662 70.971 87.548 1.00 63.29 101 TYR F O 1
ATOM 10891 N N . ASN F 1 102 ? 10.490 72.888 87.721 1.00 62.08 102 ASN F N 1
ATOM 10892 C CA . ASN F 1 102 ? 11.679 73.700 87.919 1.00 61.49 102 ASN F CA 1
ATOM 10893 C C . ASN F 1 102 ? 11.316 74.926 88.748 1.00 61.73 102 ASN F C 1
ATOM 10894 O O . ASN F 1 102 ? 10.754 75.897 88.230 1.00 61.73 102 ASN F O 1
ATOM 10899 N N . SER F 1 103 ? 11.637 74.851 90.039 1.00 60.85 103 SER F N 1
ATOM 10900 C CA . SER F 1 103 ? 11.359 75.910 91.006 1.00 61.25 103 SER F CA 1
ATOM 10901 C C . SER F 1 103 ? 11.477 77.317 90.430 1.00 61.41 103 SER F C 1
ATOM 10902 O O . SER F 1 103 ? 10.638 78.181 90.710 1.00 61.25 103 SER F O 1
ATOM 10905 N N . ASN F 1 104 ? 12.523 77.533 89.633 1.00 61.89 104 ASN F N 1
ATOM 10906 C CA . ASN F 1 104 ? 12.792 78.826 89.006 1.00 62.80 104 ASN F CA 1
ATOM 10907 C C . ASN F 1 104 ? 11.873 79.223 87.856 1.00 62.64 104 ASN F C 1
ATOM 10908 O O . ASN F 1 104 ? 12.151 80.221 87.190 1.00 62.63 104 ASN F O 1
ATOM 10913 N N . TYR F 1 105 ? 10.813 78.452 87.596 1.00 62.33 105 TYR F N 1
ATOM 10914 C CA . TYR F 1 105 ? 9.897 78.808 86.515 1.00 61.70 105 TYR F CA 1
ATOM 10915 C C . TYR F 1 105 ? 8.596 78.025 86.336 1.00 60.63 105 TYR F C 1
ATOM 10916 O O . TYR F 1 105 ? 7.932 78.198 85.324 1.00 60.83 105 TYR F O 1
ATOM 10925 N N . THR F 1 106 ? 8.212 77.179 87.285 1.00 59.28 106 THR F N 1
ATOM 10926 C CA . THR F 1 106 ? 6.952 76.452 87.123 1.00 58.85 106 THR F CA 1
ATOM 10927 C C . THR F 1 106 ? 5.833 77.238 87.803 1.00 59.22 106 THR F C 1
ATOM 10928 O O . THR F 1 106 ? 5.807 77.354 89.027 1.00 59.10 106 THR F O 1
ATOM 10932 N N . PRO F 1 107 ? 4.894 77.795 87.011 1.00 59.87 107 PRO F N 1
ATOM 10933 C CA . PRO F 1 107 ? 3.746 78.590 87.471 1.00 59.86 107 PRO F CA 1
ATOM 10934 C C . PRO F 1 107 ? 2.904 77.929 88.549 1.00 59.42 107 PRO F C 1
ATOM 10935 O O . PRO F 1 107 ? 2.903 76.719 88.666 1.00 59.56 107 PRO F O 1
ATOM 10939 N N . THR F 1 108 ? 2.185 78.727 89.333 1.00 60.87 108 THR F N 1
ATOM 10940 C CA . THR F 1 108 ? 1.364 78.185 90.419 1.00 62.22 108 THR F CA 1
ATOM 10941 C C . THR F 1 108 ? -0.093 77.970 90.006 1.00 63.80 108 THR F C 1
ATOM 10942 O O . THR F 1 108 ? -0.644 78.728 89.202 1.00 64.30 108 THR F O 1
ATOM 10946 N N . THR F 1 109 ? -0.706 76.927 90.563 1.00 64.81 109 THR F N 1
ATOM 10947 C CA . THR F 1 109 ? -2.093 76.602 90.257 1.00 65.35 109 THR F CA 1
ATOM 10948 C C . THR F 1 109 ? -2.935 77.857 90.423 1.00 66.56 109 THR F C 1
ATOM 10949 O O . THR F 1 109 ? -2.835 78.542 91.433 1.00 66.35 109 THR F O 1
ATOM 10953 N N . ARG F 1 110 ? -3.748 78.150 89.413 1.00 68.25 110 ARG F N 1
ATOM 10954 C CA . ARG F 1 110 ? -4.611 79.325 89.402 1.00 69.03 110 ARG F CA 1
ATOM 10955 C C . ARG F 1 110 ? -5.118 79.753 90.778 1.00 68.46 110 ARG F C 1
ATOM 10956 O O . ARG F 1 110 ? -4.990 80.923 91.145 1.00 68.25 110 ARG F O 1
ATOM 10958 N N . GLY F 1 111 ? -5.680 78.803 91.529 1.00 67.71 111 GLY F N 1
ATOM 10959 C CA . GLY F 1 111 ? -6.226 79.096 92.849 1.00 66.99 111 GLY F CA 1
ATOM 10960 C C . GLY F 1 111 ? -5.271 79.385 94.002 1.00 65.98 111 GLY F C 1
ATOM 10961 O O . GLY F 1 111 ? -5.641 79.239 95.170 1.00 65.61 111 GLY F O 1
ATOM 10962 N N . MET F 1 112 ? -4.047 79.796 93.685 1.00 64.97 112 MET F N 1
ATOM 10963 C CA . MET F 1 112 ? -3.053 80.107 94.706 1.00 62.95 112 MET F CA 1
ATOM 10964 C C . MET F 1 112 ? -3.093 81.587 95.042 1.00 64.01 112 MET F C 1
ATOM 10965 O O . MET F 1 112 ? -2.830 81.987 96.176 1.00 64.11 112 MET F O 1
ATOM 10970 N N . GLY F 1 113 ? -3.428 82.400 94.047 1.00 64.16 113 GLY F N 1
ATOM 10971 C CA . GLY F 1 113 ? -3.487 83.834 94.258 1.00 65.09 113 GLY F CA 1
ATOM 10972 C C . GLY F 1 113 ? -2.522 84.607 93.376 1.00 65.26 113 GLY F C 1
ATOM 10973 O O . GLY F 1 113 ? -1.551 84.055 92.846 1.00 64.85 113 GLY F O 1
ATOM 10974 N N . GLN F 1 114 ? -2.785 85.899 93.232 1.00 65.06 114 GLN F N 1
ATOM 10975 C CA . GLN F 1 114 ? -1.961 86.765 92.402 1.00 65.44 114 GLN F CA 1
ATOM 10976 C C . GLN F 1 114 ? -0.644 87.141 93.083 1.00 64.37 114 GLN F C 1
ATOM 10977 O O . GLN F 1 114 ? 0.411 87.161 92.447 1.00 64.33 114 GLN F O 1
ATOM 10983 N N . ILE F 1 115 ? -0.712 87.432 94.376 1.00 63.14 115 ILE F N 1
ATOM 10984 C CA . ILE F 1 115 ? 0.471 87.821 95.128 1.00 63.05 115 ILE F CA 1
ATOM 10985 C C . ILE F 1 115 ? 1.535 86.728 95.157 1.00 62.03 115 ILE F C 1
ATOM 10986 O O . ILE F 1 115 ? 2.729 87.019 95.150 1.00 61.51 115 ILE F O 1
ATOM 10988 N N . VAL F 1 116 ? 1.096 85.473 95.185 1.00 61.77 116 VAL F N 1
ATOM 10989 C CA . VAL F 1 116 ? 2.014 84.339 95.213 1.00 61.81 116 VAL F CA 1
ATOM 10990 C C . VAL F 1 116 ? 2.837 84.247 93.938 1.00 61.99 116 VAL F C 1
ATOM 10991 O O . VAL F 1 116 ? 4.071 84.264 93.982 1.00 61.84 116 VAL F O 1
ATOM 10995 N N . GLU F 1 117 ? 2.133 84.133 92.810 1.00 61.83 117 GLU F N 1
ATOM 10996 C CA . GLU F 1 117 ? 2.748 84.031 91.486 1.00 61.71 117 GLU F CA 1
ATOM 10997 C C . GLU F 1 117 ? 3.825 85.072 91.275 1.00 61.25 117 GLU F C 1
ATOM 10998 O O . GLU F 1 117 ? 4.809 84.823 90.585 1.00 60.07 117 GLU F O 1
ATOM 11004 N N . LEU F 1 118 ? 3.622 86.248 91.861 1.00 61.72 118 LEU F N 1
ATOM 11005 C CA . LEU F 1 118 ? 4.598 87.333 91.757 1.00 62.20 118 LEU F CA 1
ATOM 11006 C C . LEU F 1 118 ? 5.658 87.207 92.863 1.00 62.76 118 LEU F C 1
ATOM 11007 O O . LEU F 1 118 ? 6.829 87.568 92.664 1.00 61.72 118 LEU F O 1
ATOM 11012 N N . PHE F 1 119 ? 5.241 86.688 94.019 1.00 62.57 119 PHE F N 1
ATOM 11013 C CA . PHE F 1 119 ? 6.135 86.534 95.151 1.00 63.65 119 PHE F CA 1
ATOM 11014 C C . PHE F 1 119 ? 7.292 85.587 94.859 1.00 64.59 119 PHE F C 1
ATOM 11015 O O . PHE F 1 119 ? 8.436 85.878 95.212 1.00 65.31 119 PHE F O 1
ATOM 11023 N N . ARG F 1 120 ? 7.000 84.459 94.218 1.00 64.04 120 ARG F N 1
ATOM 11024 C CA . ARG F 1 120 ? 8.041 83.495 93.899 1.00 64.06 120 ARG F CA 1
ATOM 11025 C C . ARG F 1 120 ? 9.116 84.051 92.974 1.00 64.44 120 ARG F C 1
ATOM 11026 O O . ARG F 1 120 ? 10.181 83.459 92.826 1.00 63.98 120 ARG F O 1
ATOM 11034 N N . SER F 1 121 ? 8.845 85.193 92.357 1.00 65.43 121 SER F N 1
ATOM 11035 C CA . SER F 1 121 ? 9.815 85.791 91.450 1.00 67.70 121 SER F CA 1
ATOM 11036 C C . SER F 1 121 ? 10.449 87.065 92.010 1.00 68.23 121 SER F C 1
ATOM 11037 O O . SER F 1 121 ? 11.420 87.581 91.441 1.00 67.58 121 SER F O 1
ATOM 11040 N N . TYR F 1 122 ? 9.909 87.554 93.129 1.00 69.32 122 TYR F N 1
ATOM 11041 C CA . TYR F 1 122 ? 10.406 88.772 93.774 1.00 69.80 122 TYR F CA 1
ATOM 11042 C C . TYR F 1 122 ? 11.832 88.577 94.289 1.00 69.26 122 TYR F C 1
ATOM 11043 O O . TYR F 1 122 ? 12.193 87.499 94.754 1.00 68.52 122 TYR F O 1
ATOM 11052 N N . PRO F 1 123 ? 12.659 89.631 94.223 1.00 69.94 123 PRO F N 1
ATOM 11053 C CA . PRO F 1 123 ? 14.050 89.566 94.678 1.00 70.08 123 PRO F CA 1
ATOM 11054 C C . PRO F 1 123 ? 14.335 88.743 95.935 1.00 69.68 123 PRO F C 1
ATOM 11055 O O . PRO F 1 123 ? 13.648 88.858 96.956 1.00 68.19 123 PRO F O 1
ATOM 11059 N N . GLU F 1 124 ? 15.368 87.911 95.816 1.00 69.62 124 GLU F N 1
ATOM 11060 C CA . GLU F 1 124 ? 15.855 87.025 96.870 1.00 69.43 124 GLU F CA 1
ATOM 11061 C C . GLU F 1 124 ? 14.824 86.207 97.652 1.00 67.68 124 GLU F C 1
ATOM 11062 O O . GLU F 1 124 ? 15.007 85.931 98.837 1.00 68.51 124 GLU F O 1
ATOM 11068 N N . VAL F 1 125 ? 13.739 85.827 96.989 1.00 65.21 125 VAL F N 1
ATOM 11069 C CA . VAL F 1 125 ? 12.729 84.980 97.610 1.00 61.99 125 VAL F CA 1
ATOM 11070 C C . VAL F 1 125 ? 13.167 83.572 97.176 1.00 59.91 125 VAL F C 1
ATOM 11071 O O . VAL F 1 125 ? 13.837 83.420 96.148 1.00 57.89 125 VAL F O 1
ATOM 11075 N N . LYS F 1 126 ? 12.825 82.557 97.961 1.00 59.22 126 LYS F N 1
ATOM 11076 C CA . LYS F 1 126 ? 13.209 81.194 97.627 1.00 58.47 126 LYS F CA 1
ATOM 11077 C C . LYS F 1 126 ? 12.008 80.248 97.511 1.00 57.71 126 LYS F C 1
ATOM 11078 O O . LYS F 1 126 ? 10.923 80.530 98.036 1.00 55.86 126 LYS F O 1
ATOM 11080 N N . ARG F 1 127 ? 12.217 79.131 96.814 1.00 57.70 127 ARG F N 1
ATOM 11081 C CA . ARG F 1 127 ? 11.174 78.120 96.606 1.00 57.46 127 ARG F CA 1
ATOM 11082 C C . ARG F 1 127 ? 11.737 76.719 96.870 1.00 57.84 127 ARG F C 1
ATOM 11083 O O . ARG F 1 127 ? 12.795 76.364 96.341 1.00 58.47 127 ARG F O 1
ATOM 11091 N N . SER F 1 128 ? 11.039 75.924 97.679 1.00 58.05 128 SER F N 1
ATOM 11092 C CA . SER F 1 128 ? 11.494 74.562 97.965 1.00 59.19 128 SER F CA 1
ATOM 11093 C C . SER F 1 128 ? 11.520 73.743 96.667 1.00 60.80 128 SER F C 1
ATOM 11094 O O . SER F 1 128 ? 11.038 74.204 95.623 1.00 60.19 128 SER F O 1
ATOM 11097 N N . ASN F 1 129 ? 12.084 72.537 96.719 1.00 61.66 129 ASN F N 1
ATOM 11098 C CA . ASN F 1 129 ? 12.134 71.712 95.517 1.00 62.85 129 ASN F CA 1
ATOM 11099 C C . ASN F 1 129 ? 11.113 70.590 95.473 1.00 62.85 129 ASN F C 1
ATOM 11100 O O . ASN F 1 129 ? 11.449 69.424 95.636 1.00 63.00 129 ASN F O 1
ATOM 11105 N N . HIS F 1 130 ? 9.861 70.955 95.251 1.00 62.99 130 HIS F N 1
ATOM 11106 C CA . HIS F 1 130 ? 8.789 69.981 95.145 1.00 63.39 130 HIS F CA 1
ATOM 11107 C C . HIS F 1 130 ? 8.003 70.373 93.885 1.00 63.48 130 HIS F C 1
ATOM 11108 O O . HIS F 1 130 ? 7.825 71.560 93.598 1.00 64.05 130 HIS F O 1
ATOM 11115 N N . PRO F 1 131 ? 7.549 69.383 93.103 1.00 63.54 131 PRO F N 1
ATOM 11116 C CA . PRO F 1 131 ? 6.795 69.674 91.880 1.00 63.64 131 PRO F CA 1
ATOM 11117 C C . PRO F 1 131 ? 5.295 69.942 92.036 1.00 63.41 131 PRO F C 1
ATOM 11118 O O . PRO F 1 131 ? 4.657 70.406 91.094 1.00 63.43 131 PRO F O 1
ATOM 11122 N N . ASN F 1 132 ? 4.721 69.644 93.198 1.00 62.25 132 ASN F N 1
ATOM 11123 C CA . ASN F 1 132 ? 3.295 69.888 93.393 1.00 62.11 132 ASN F CA 1
ATOM 11124 C C . ASN F 1 132 ? 2.971 70.801 94.561 1.00 61.57 132 ASN F C 1
ATOM 11125 O O . ASN F 1 132 ? 2.248 71.786 94.404 1.00 60.31 132 ASN F O 1
ATOM 11130 N N . TYR F 1 133 ?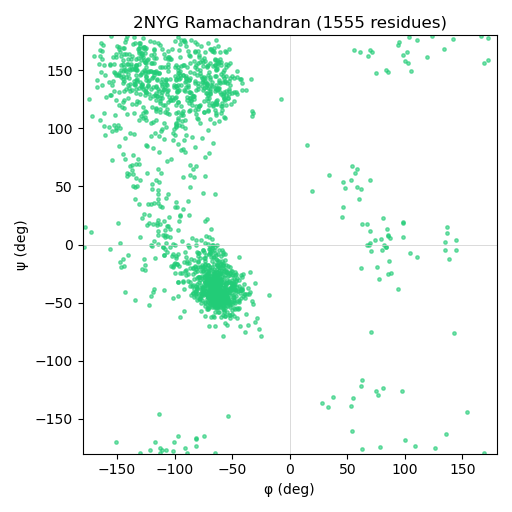 3.514 70.473 95.728 1.00 60.61 133 TYR F N 1
ATOM 11131 C CA . TYR F 1 133 ? 3.249 71.235 96.940 1.00 59.28 133 TYR F CA 1
ATOM 11132 C C . TYR F 1 133 ? 4.383 72.107 97.476 1.00 57.46 133 TYR F C 1
ATOM 11133 O O . TYR F 1 133 ? 4.580 72.189 98.684 1.00 55.55 133 TYR F O 1
ATOM 11142 N N . SER F 1 134 ? 5.120 72.770 96.595 1.00 56.89 134 SER F N 1
ATOM 11143 C CA . SER F 1 134 ? 6.214 73.611 97.056 1.00 56.44 134 SER F CA 1
ATOM 11144 C C . SER F 1 134 ? 5.710 74.810 97.867 1.00 57.36 134 SER F C 1
ATOM 11145 O O . SER F 1 134 ? 4.508 75.089 97.923 1.00 57.93 134 SER F O 1
ATOM 11148 N N . PHE F 1 135 ? 6.651 75.498 98.507 1.00 56.79 135 PHE F N 1
ATOM 11149 C CA . PHE F 1 135 ? 6.371 76.688 99.300 1.00 56.42 135 PHE F CA 1
ATOM 11150 C C . PHE F 1 135 ? 7.411 77.738 98.911 1.00 58.39 135 PHE F C 1
ATOM 11151 O O . PHE F 1 135 ? 8.508 77.397 98.429 1.00 58.92 135 PHE F O 1
ATOM 11159 N N . VAL F 1 136 ? 7.063 79.010 99.085 1.00 58.17 136 VAL F N 1
ATOM 11160 C CA . VAL F 1 136 ? 8.003 80.087 98.795 1.00 59.37 136 VAL F CA 1
ATOM 11161 C C . VAL F 1 136 ? 8.324 80.804 100.099 1.00 59.84 136 VAL F C 1
ATOM 11162 O O . VAL F 1 136 ? 7.459 80.964 100.971 1.00 57.19 136 VAL F O 1
ATOM 11166 N N . ALA F 1 137 ? 9.575 81.218 100.245 1.00 60.92 137 ALA F N 1
ATOM 11167 C CA . ALA F 1 137 ? 9.952 81.891 101.467 1.00 62.52 137 ALA F CA 1
ATOM 11168 C C . ALA F 1 137 ? 10.981 82.985 101.292 1.00 64.03 137 ALA F C 1
ATOM 11169 O O . ALA F 1 137 ? 11.947 82.861 100.549 1.00 61.47 137 ALA F O 1
ATOM 11171 N N . TRP F 1 138 ? 10.743 84.069 102.015 1.00 66.77 138 TRP F N 1
ATOM 11172 C CA . TRP F 1 138 ? 11.577 85.251 102.033 1.00 68.49 138 TRP F CA 1
ATOM 11173 C C . TRP F 1 138 ? 11.864 85.514 103.498 1.00 70.09 138 TRP F C 1
ATOM 11174 O O . TRP F 1 138 ? 10.920 85.472 104.312 1.00 69.17 138 TRP F O 1
ATOM 11185 N N . GLY F 1 139 ? 13.132 85.784 103.845 1.00 71.38 139 GLY F N 1
ATOM 11186 C CA . GLY F 1 139 ? 13.451 86.019 105.238 1.00 74.85 139 GLY F CA 1
ATOM 11187 C C . GLY F 1 139 ? 14.681 85.296 105.753 1.00 76.56 139 GLY F C 1
ATOM 11188 O O . GLY F 1 139 ? 15.196 84.373 105.079 1.00 77.43 139 GLY F O 1
ATOM 11189 N N . LYS F 1 140 ? 15.147 85.673 106.938 1.00 77.54 140 LYS F N 1
ATOM 11190 C CA . LYS F 1 140 ? 16.325 85.028 107.455 1.00 78.41 140 LYS F CA 1
ATOM 11191 C C . LYS F 1 140 ? 16.296 83.505 107.518 1.00 78.26 140 LYS F C 1
ATOM 11192 O O . LYS F 1 140 ? 17.247 82.840 107.097 1.00 77.64 140 LYS F O 1
ATOM 11194 N N . HIS F 1 141 ? 15.187 83.005 108.065 1.00 78.12 141 HIS F N 1
ATOM 11195 C CA . HIS F 1 141 ? 14.906 81.567 108.243 1.00 78.74 141 HIS F CA 1
ATOM 11196 C C . HIS F 1 141 ? 14.406 80.798 107.003 1.00 79.16 141 HIS F C 1
ATOM 11197 O O . HIS F 1 141 ? 14.271 79.563 107.065 1.00 79.60 141 HIS F O 1
ATOM 11204 N N . LYS F 1 142 ? 14.117 81.489 105.880 1.00 78.07 142 LYS F N 1
ATOM 11205 C CA . LYS F 1 142 ? 13.594 80.811 104.670 1.00 77.15 142 LYS F CA 1
ATOM 11206 C C . LYS F 1 142 ? 14.272 79.522 104.275 1.00 77.26 142 LYS F C 1
ATOM 11207 O O . LYS F 1 142 ? 13.578 78.545 104.000 1.00 77.11 142 LYS F O 1
ATOM 11213 N N . ASN F 1 143 ? 15.604 79.520 104.208 1.00 76.26 143 ASN F N 1
ATOM 11214 C CA . ASN F 1 143 ? 16.373 78.320 103.813 1.00 75.52 143 ASN F CA 1
ATOM 11215 C C . ASN F 1 143 ? 16.139 77.110 104.723 1.00 75.22 143 ASN F C 1
ATOM 11216 O O . ASN F 1 143 ? 16.093 75.966 104.258 1.00 74.57 143 ASN F O 1
ATOM 11221 N N . LYS F 1 144 ? 16.029 77.358 106.024 1.00 75.01 144 LYS F N 1
ATOM 11222 C CA . LYS F 1 144 ? 15.819 76.265 106.951 1.00 75.56 144 LYS F CA 1
ATOM 11223 C C . LYS F 1 144 ? 14.458 75.625 106.703 1.00 75.95 144 LYS F C 1
ATOM 11224 O O . LYS F 1 144 ? 14.314 74.402 106.786 1.00 76.94 144 LYS F O 1
ATOM 11226 N N . ILE F 1 145 ? 13.469 76.453 106.380 1.00 75.17 145 ILE F N 1
ATOM 11227 C CA . ILE F 1 145 ? 12.116 75.970 106.151 1.00 74.84 145 ILE F CA 1
ATOM 11228 C C . ILE F 1 145 ? 11.899 75.279 104.790 1.00 74.22 145 ILE F C 1
ATOM 11229 O O . ILE F 1 145 ? 10.956 74.500 104.636 1.00 73.12 145 ILE F O 1
ATOM 11234 N N . LEU F 1 146 ? 12.785 75.525 103.825 1.00 72.98 146 LEU F N 1
ATOM 11235 C CA . LEU F 1 146 ? 12.639 74.943 102.490 1.00 72.56 146 LEU F CA 1
ATOM 11236 C C . LEU F 1 146 ? 13.782 74.032 102.015 1.00 73.81 146 LEU F C 1
ATOM 11237 O O . LEU F 1 146 ? 13.714 73.492 100.909 1.00 73.32 146 LEU F O 1
ATOM 11242 N N . ASN F 1 147 ? 14.815 73.865 102.840 1.00 75.10 147 ASN F N 1
ATOM 11243 C CA . ASN F 1 147 ? 15.997 73.060 102.498 1.00 76.05 147 ASN F CA 1
ATOM 11244 C C . ASN F 1 147 ? 15.813 71.748 101.727 1.00 76.38 147 ASN F C 1
ATOM 11245 O O . ASN F 1 147 ? 16.132 71.664 100.536 1.00 76.75 147 ASN F O 1
ATOM 11250 N N . GLN F 1 148 ? 15.344 70.713 102.416 1.00 75.51 148 GLN F N 1
ATOM 11251 C CA . GLN F 1 148 ? 15.155 69.420 101.775 1.00 75.32 148 GLN F CA 1
ATOM 11252 C C . GLN F 1 148 ? 13.701 68.996 101.806 1.00 75.36 148 GLN F C 1
ATOM 11253 O O . GLN F 1 148 ? 13.277 68.240 102.683 1.00 76.14 148 GLN F O 1
ATOM 11255 N N . HIS F 1 149 ? 12.938 69.497 100.843 1.00 74.96 149 HIS F N 1
ATOM 11256 C CA . HIS F 1 149 ? 11.533 69.158 100.753 1.00 74.67 149 HIS F CA 1
ATOM 11257 C C . HIS F 1 149 ? 11.409 67.788 100.091 1.00 75.15 149 HIS F C 1
ATOM 11258 O O . HIS F 1 149 ? 11.646 67.640 98.891 1.00 75.00 149 HIS F O 1
ATOM 11265 N N . PRO F 1 150 ? 11.040 66.762 100.873 1.00 75.60 150 PRO F N 1
ATOM 11266 C CA . PRO F 1 150 ? 10.887 65.398 100.362 1.00 75.60 150 PRO F CA 1
ATOM 11267 C C . PRO F 1 150 ? 9.788 65.296 99.315 1.00 75.44 150 PRO F C 1
ATOM 11268 O O . PRO F 1 150 ? 8.822 66.059 99.350 1.00 76.62 150 PRO F O 1
ATOM 11272 N N . LEU F 1 151 ? 9.940 64.351 98.390 1.00 75.18 151 LEU F N 1
ATOM 11273 C CA . LEU F 1 151 ? 8.951 64.126 97.335 1.00 73.74 151 LEU F CA 1
ATOM 11274 C C . LEU F 1 151 ? 7.756 63.362 97.901 1.00 72.71 151 LEU F C 1
ATOM 11275 O O . LEU F 1 151 ? 6.606 63.690 97.618 1.00 72.11 151 LEU F O 1
ATOM 11280 N N . GLU F 1 152 ? 8.032 62.337 98.700 1.00 71.89 152 GLU F N 1
ATOM 11281 C CA . GLU F 1 152 ? 6.966 61.554 99.304 1.00 72.31 152 GLU F CA 1
ATOM 11282 C C . GLU F 1 152 ? 6.377 62.372 100.443 1.00 72.72 152 GLU F C 1
ATOM 11283 O O . GLU F 1 152 ? 7.106 63.074 101.151 1.00 72.75 152 GLU F O 1
ATOM 11285 N N . PHE F 1 153 ? 5.057 62.286 100.603 1.00 72.43 153 PHE F N 1
ATOM 11286 C CA . PHE F 1 153 ? 4.334 63.015 101.645 1.00 72.47 153 PHE F CA 1
ATOM 11287 C C . PHE F 1 153 ? 4.743 64.488 101.686 1.00 72.22 153 PHE F C 1
ATOM 11288 O O . PHE F 1 153 ? 5.034 65.030 102.753 1.00 72.31 153 PHE F O 1
ATOM 11296 N N . GLY F 1 154 ? 4.747 65.118 100.510 1.00 71.94 154 GLY F N 1
ATOM 11297 C CA . GLY F 1 154 ? 5.123 66.518 100.366 1.00 71.41 154 GLY F CA 1
ATOM 11298 C C . GLY F 1 154 ? 4.555 67.488 101.386 1.00 70.47 154 GLY F C 1
ATOM 11299 O O . GLY F 1 154 ? 4.967 68.646 101.445 1.00 68.92 154 GLY F O 1
ATOM 11300 N N . LEU F 1 155 ? 3.594 67.024 102.174 1.00 70.59 155 LEU F N 1
ATOM 11301 C CA . LEU F 1 155 ? 3.005 67.851 103.211 1.00 71.74 155 LEU F CA 1
ATOM 11302 C C . LEU F 1 155 ? 3.271 67.211 104.570 1.00 71.60 155 LEU F C 1
ATOM 11303 O O . LEU F 1 155 ? 3.379 65.991 104.686 1.00 70.67 155 LEU F O 1
ATOM 11308 N N . GLY F 1 156 ? 3.402 68.041 105.595 1.00 72.06 156 GLY F N 1
ATOM 11309 C CA . GLY F 1 156 ? 3.656 67.517 106.925 1.00 72.04 156 GLY F CA 1
ATOM 11310 C C . GLY F 1 156 ? 5.089 67.092 107.188 1.00 70.93 156 GLY F C 1
ATOM 11311 O O . GLY F 1 156 ? 5.964 67.306 106.355 1.00 69.90 156 GLY F O 1
ATOM 11312 N N . GLU F 1 157 ? 5.309 66.496 108.360 1.00 70.99 157 GLU F N 1
ATOM 11313 C CA . GLU F 1 157 ? 6.617 66.006 108.813 1.00 70.19 157 GLU F CA 1
ATOM 11314 C C . GLU F 1 157 ? 7.679 66.092 107.706 1.00 70.45 157 GLU F C 1
ATOM 11315 O O . GLU F 1 157 ? 7.481 65.563 106.608 1.00 71.01 157 GLU F O 1
ATOM 11321 N N . GLN F 1 158 ? 8.793 66.761 107.994 1.00 69.90 158 GLN F N 1
ATOM 11322 C CA . GLN F 1 158 ? 9.885 66.935 107.027 1.00 70.68 158 GLN F CA 1
ATOM 11323 C C . GLN F 1 158 ? 9.577 68.012 105.973 1.00 70.97 158 GLN F C 1
ATOM 11324 O O . GLN F 1 158 ? 10.485 68.679 105.467 1.00 71.33 158 GLN F O 1
ATOM 11326 N N . SER F 1 159 ? 8.297 68.186 105.653 1.00 71.42 159 SER F N 1
ATOM 11327 C CA . SER F 1 159 ? 7.879 69.191 104.675 1.00 71.52 159 SER F CA 1
ATOM 11328 C C . SER F 1 159 ? 7.803 70.555 105.365 1.00 71.38 159 SER F C 1
ATOM 11329 O O . SER F 1 159 ? 7.596 70.644 106.579 1.00 70.67 159 SER F O 1
ATOM 11332 N N . PRO F 1 160 ? 7.962 71.639 104.592 1.00 70.70 160 PRO F N 1
ATOM 11333 C CA . PRO F 1 160 ? 7.902 72.980 105.175 1.00 69.32 160 PRO F CA 1
ATOM 11334 C C . PRO F 1 160 ? 6.822 73.116 106.245 1.00 68.00 160 PRO F C 1
ATOM 11335 O O . PRO F 1 160 ? 7.001 73.840 107.224 1.00 66.65 160 PRO F O 1
ATOM 11339 N N . LEU F 1 161 ? 5.712 72.409 106.064 1.00 68.07 161 LEU F N 1
ATOM 11340 C CA . LEU F 1 161 ? 4.615 72.474 107.025 1.00 69.31 161 LEU F CA 1
ATOM 11341 C C . LEU F 1 161 ? 5.050 71.870 108.354 1.00 70.27 161 LEU F C 1
ATOM 11342 O O . LEU F 1 161 ? 4.480 72.169 109.402 1.00 70.57 161 LEU F O 1
ATOM 11347 N N . GLY F 1 162 ? 6.065 71.014 108.300 1.00 71.22 162 GLY F N 1
ATOM 11348 C CA . GLY F 1 162 ? 6.573 70.403 109.509 1.00 71.42 162 GLY F CA 1
ATOM 11349 C C . GLY F 1 162 ? 7.487 71.403 110.179 1.00 71.86 162 GLY F C 1
ATOM 11350 O O . GLY F 1 162 ? 7.372 71.657 111.379 1.00 72.24 162 GLY F O 1
ATOM 11351 N N . LYS F 1 163 ? 8.386 71.987 109.392 1.00 71.75 163 LYS F N 1
ATOM 11352 C CA . LYS F 1 163 ? 9.330 72.971 109.907 1.00 73.20 163 LYS F CA 1
ATOM 11353 C C . LYS F 1 163 ? 8.646 74.220 110.471 1.00 73.50 163 LYS F C 1
ATOM 11354 O O . LYS F 1 163 ? 9.125 74.799 111.445 1.00 73.54 163 LYS F O 1
ATOM 11360 N N . LEU F 1 164 ? 7.541 74.649 109.864 1.00 73.74 164 LEU F N 1
ATOM 11361 C CA . LEU F 1 164 ? 6.831 75.818 110.380 1.00 73.39 164 LEU F CA 1
ATOM 11362 C C . LEU F 1 164 ? 6.082 75.424 111.645 1.00 73.23 164 LEU F C 1
ATOM 11363 O O . LEU F 1 164 ? 5.608 76.278 112.389 1.00 73.85 164 LEU F O 1
ATOM 11368 N N . TYR F 1 165 ? 5.995 74.123 111.897 1.00 73.08 165 TYR F N 1
ATOM 11369 C CA . TYR F 1 165 ? 5.304 73.631 113.081 1.00 73.73 165 TYR F CA 1
ATOM 11370 C C . TYR F 1 165 ? 6.244 73.632 114.272 1.00 74.89 165 TYR F C 1
ATOM 11371 O O . TYR F 1 165 ? 5.827 73.876 115.409 1.00 74.37 165 TYR F O 1
ATOM 11380 N N . ILE F 1 166 ? 7.514 73.340 114.012 1.00 75.93 166 ILE F N 1
ATOM 11381 C CA . ILE F 1 166 ? 8.509 73.321 115.075 1.00 77.82 166 ILE F CA 1
ATOM 11382 C C . ILE F 1 166 ? 8.786 74.752 115.528 1.00 77.51 166 ILE F C 1
ATOM 11383 O O . ILE F 1 166 ? 8.660 75.068 116.707 1.00 76.73 166 ILE F O 1
ATOM 11388 N N . ARG F 1 167 ? 9.148 75.613 114.582 1.00 77.60 167 ARG F N 1
ATOM 11389 C CA . ARG F 1 167 ? 9.427 77.010 114.886 1.00 78.38 167 ARG F CA 1
ATOM 11390 C C . ARG F 1 167 ? 8.137 77.676 115.372 1.00 79.09 167 ARG F C 1
ATOM 11391 O O . ARG F 1 167 ? 7.090 77.031 115.469 1.00 78.95 167 ARG F O 1
ATOM 11393 N N . GLU F 1 168 ? 8.213 78.966 115.686 1.00 79.47 168 GLU F N 1
ATOM 11394 C CA . GLU F 1 168 ? 7.043 79.687 116.164 1.00 79.22 168 GLU F CA 1
ATOM 11395 C C . GLU F 1 168 ? 6.500 80.622 115.094 1.00 78.76 168 GLU F C 1
ATOM 11396 O O . GLU F 1 168 ? 6.635 81.849 115.191 1.00 79.75 168 GLU F O 1
ATOM 11398 N N . SER F 1 169 ? 5.889 80.039 114.069 1.00 77.80 169 SER F N 1
ATOM 11399 C CA . SER F 1 169 ? 5.323 80.833 112.992 1.00 76.62 169 SER F CA 1
ATOM 11400 C C . SER F 1 169 ? 3.803 80.927 113.107 1.00 75.63 169 SER F C 1
ATOM 11401 O O . SER F 1 169 ? 3.157 80.107 113.776 1.00 74.42 169 SER F O 1
ATOM 11404 N N . TYR F 1 170 ? 3.240 81.940 112.456 1.00 75.03 170 TYR F N 1
ATOM 11405 C CA . TYR F 1 170 ? 1.805 82.142 112.476 1.00 74.34 170 TYR F CA 1
ATOM 11406 C C . TYR F 1 170 ? 1.224 81.951 111.088 1.00 73.93 170 TYR F C 1
ATOM 11407 O O . TYR F 1 170 ? 1.954 81.784 110.110 1.00 73.27 170 TYR F O 1
ATOM 11416 N N . VAL F 1 171 ? -0.103 81.983 111.022 1.00 73.98 171 VAL F N 1
ATOM 11417 C CA . VAL F 1 171 ? -0.837 81.829 109.772 1.00 73.41 171 VAL F CA 1
ATOM 11418 C C . VAL F 1 171 ? -1.673 83.086 109.495 1.00 72.76 171 VAL F C 1
ATOM 11419 O O . VAL F 1 171 ? -2.558 83.437 110.278 1.00 72.29 171 VAL F O 1
ATOM 11423 N N . LEU F 1 172 ? -1.388 83.758 108.383 1.00 72.32 172 LEU F N 1
ATOM 11424 C CA . LEU F 1 172 ? -2.116 84.965 108.006 1.00 71.26 172 LEU F CA 1
ATOM 11425 C C . LEU F 1 172 ? -3.099 84.731 106.859 1.00 70.70 172 LEU F C 1
ATOM 11426 O O . LEU F 1 172 ? -2.721 84.281 105.776 1.00 71.01 172 LEU F O 1
ATOM 11431 N N . LEU F 1 173 ? -4.365 85.037 107.119 1.00 69.97 173 LEU F N 1
ATOM 11432 C CA . LEU F 1 173 ? -5.425 84.901 106.128 1.00 68.70 173 LEU F CA 1
ATOM 11433 C C . LEU F 1 173 ? -5.830 86.314 105.724 1.00 68.34 173 LEU F C 1
ATOM 11434 O O . LEU F 1 173 ? -6.698 86.934 106.340 1.00 67.80 173 LEU F O 1
ATOM 11439 N N . LEU F 1 174 ? -5.167 86.812 104.687 1.00 68.27 174 LEU F N 1
ATOM 11440 C CA . LEU F 1 174 ? -5.382 88.151 104.162 1.00 67.87 174 LEU F CA 1
ATOM 11441 C C . LEU F 1 174 ? -6.380 88.103 103.008 1.00 68.17 174 LEU F C 1
ATOM 11442 O O . LEU F 1 174 ? -5.993 88.093 101.842 1.00 68.63 174 LEU F O 1
ATOM 11447 N N . GLY F 1 175 ? -7.667 88.069 103.351 1.00 68.77 175 GLY F N 1
ATOM 11448 C CA . GLY F 1 175 ? -8.715 88.001 102.348 1.00 69.73 175 GLY F CA 1
ATOM 11449 C C . GLY F 1 175 ? -9.129 86.561 102.092 1.00 70.72 175 GLY F C 1
ATOM 11450 O O . GLY F 1 175 ? -10.310 86.258 101.895 1.00 69.95 175 GLY F O 1
ATOM 11451 N N . ALA F 1 176 ? -8.139 85.670 102.093 1.00 71.87 176 ALA F N 1
ATOM 11452 C CA . ALA F 1 176 ? -8.356 84.243 101.869 1.00 72.50 176 ALA F CA 1
ATOM 11453 C C . ALA F 1 176 ? -9.077 83.649 103.069 1.00 73.25 176 ALA F C 1
ATOM 11454 O O . ALA F 1 176 ? -8.876 84.098 104.196 1.00 73.06 176 ALA F O 1
ATOM 11456 N N . ASP F 1 177 ? -9.903 82.633 102.837 1.00 74.28 177 ASP F N 1
ATOM 11457 C CA . ASP F 1 177 ? -10.637 82.010 103.935 1.00 75.77 177 ASP F CA 1
ATOM 11458 C C . ASP F 1 177 ? -9.951 80.742 104.475 1.00 76.43 177 ASP F C 1
ATOM 11459 O O . ASP F 1 177 ? -8.771 80.502 104.196 1.00 75.95 177 ASP F O 1
ATOM 11464 N N . PHE F 1 178 ? -10.686 79.946 105.254 1.00 77.43 178 PHE F N 1
ATOM 11465 C CA . PHE F 1 178 ? -10.152 78.719 105.856 1.00 78.65 178 PHE F CA 1
ATOM 11466 C C . PHE F 1 178 ? -9.888 77.584 104.882 1.00 78.98 178 PHE F C 1
ATOM 11467 O O . PHE F 1 178 ? -9.028 76.733 105.123 1.00 79.65 178 PHE F O 1
ATOM 11475 N N . ASP F 1 179 ? -10.628 77.561 103.784 1.00 79.10 179 ASP F N 1
ATOM 11476 C CA . ASP F 1 179 ? -10.432 76.530 102.778 1.00 78.22 179 ASP F CA 1
ATOM 11477 C C . ASP F 1 179 ? -9.075 76.749 102.097 1.00 76.62 179 ASP F C 1
ATOM 11478 O O . ASP F 1 179 ? -8.785 76.142 101.070 1.00 76.68 179 ASP F O 1
ATOM 11483 N N . SER F 1 180 ? -8.242 77.604 102.695 1.00 75.72 180 SER F N 1
ATOM 11484 C CA . SER F 1 180 ? -6.919 77.926 102.148 1.00 74.85 180 SER F CA 1
ATOM 11485 C C . SER F 1 180 ? -5.737 77.734 103.108 1.00 73.97 180 SER F C 1
ATOM 11486 O O . SER F 1 180 ? -4.591 77.681 102.666 1.00 73.44 180 SER F O 1
ATOM 11489 N N . SER F 1 181 ? -6.004 77.657 104.410 1.00 73.69 181 SER F N 1
ATOM 11490 C CA . SER F 1 181 ? -4.935 77.438 105.388 1.00 73.35 181 SER F CA 1
ATOM 11491 C C . SER F 1 181 ? -4.366 76.025 105.176 1.00 72.43 181 SER F C 1
ATOM 11492 O O . SER F 1 181 ? -4.808 75.048 105.804 1.00 71.45 181 SER F O 1
ATOM 11495 N N . THR F 1 182 ? -3.392 75.928 104.275 1.00 70.78 182 THR F N 1
ATOM 11496 C CA . THR F 1 182 ? -2.758 74.659 103.944 1.00 69.59 182 THR F CA 1
ATOM 11497 C C . THR F 1 182 ? -2.414 73.821 105.180 1.00 69.63 182 THR F C 1
ATOM 11498 O O . THR F 1 182 ? -2.732 72.632 105.240 1.00 68.96 182 THR F O 1
ATOM 11502 N N . CYS F 1 183 ? -1.771 74.459 106.156 1.00 69.78 183 CYS F N 1
ATOM 11503 C CA . CYS F 1 183 ? -1.348 73.823 107.406 1.00 69.88 183 CYS F CA 1
ATOM 11504 C C . CYS F 1 183 ? -2.234 72.665 107.872 1.00 68.64 183 CYS F C 1
ATOM 11505 O O . CYS F 1 183 ? -1.750 71.720 108.483 1.00 68.02 183 CYS F O 1
ATOM 11508 N N . PHE F 1 184 ? -3.529 72.743 107.597 1.00 68.75 184 PHE F N 1
ATOM 11509 C CA . PHE F 1 184 ? -4.439 71.686 108.001 1.00 70.19 184 PHE F CA 1
ATOM 11510 C C . PHE F 1 184 ? -4.107 70.345 107.365 1.00 71.18 184 PHE F C 1
ATOM 11511 O O . PHE F 1 184 ? -4.741 69.332 107.667 1.00 70.76 184 PHE F O 1
ATOM 11519 N N . HIS F 1 185 ? -3.118 70.335 106.477 1.00 72.57 185 HIS F N 1
ATOM 11520 C CA . HIS F 1 185 ? -2.713 69.095 105.823 1.00 72.83 185 HIS F CA 1
ATOM 11521 C C . HIS F 1 185 ? -1.769 68.307 106.728 1.00 71.84 185 HIS F C 1
ATOM 11522 O O . HIS F 1 185 ? -1.874 67.085 106.827 1.00 71.24 185 HIS F O 1
ATOM 11529 N N . LEU F 1 186 ? -0.854 69.009 107.391 1.00 71.29 186 LEU F N 1
ATOM 11530 C CA . LEU F 1 186 ? 0.081 68.362 108.305 1.00 70.46 186 LEU F CA 1
ATOM 11531 C C . LEU F 1 186 ? -0.737 67.641 109.379 1.00 68.88 186 LEU F C 1
ATOM 11532 O O . LEU F 1 186 ? -0.316 66.631 109.936 1.00 68.06 186 LEU F O 1
ATOM 11537 N N . ALA F 1 187 ? -1.926 68.165 109.641 1.00 67.10 187 ALA F N 1
ATOM 11538 C CA . ALA F 1 187 ? -2.809 67.590 110.634 1.00 67.28 187 ALA F CA 1
ATOM 11539 C C . ALA F 1 187 ? -3.289 66.237 110.157 1.00 67.34 187 ALA F C 1
ATOM 11540 O O . ALA F 1 187 ? -3.730 65.403 110.950 1.00 67.19 187 ALA F O 1
ATOM 11542 N N . GLU F 1 188 ? -3.180 66.024 108.851 1.00 68.53 188 GLU F N 1
ATOM 11543 C CA . GLU F 1 188 ? -3.627 64.788 108.216 1.00 69.95 188 GLU F CA 1
ATOM 11544 C C . GLU F 1 188 ? -2.616 63.647 108.165 1.00 70.41 188 GLU F C 1
ATOM 11545 O O . GLU F 1 188 ? -2.922 62.559 107.681 1.00 70.15 188 GLU F O 1
ATOM 11551 N N . TYR F 1 189 ? -1.415 63.897 108.661 1.00 71.67 189 TYR F N 1
ATOM 11552 C CA . TYR F 1 189 ? -0.385 62.873 108.692 1.00 73.28 189 TYR F CA 1
ATOM 11553 C C . TYR F 1 189 ? -0.181 62.413 110.128 1.00 73.69 189 TYR F C 1
ATOM 11554 O O . TYR F 1 189 ? 0.661 61.566 110.398 1.00 73.47 189 TYR F O 1
ATOM 11563 N N . ARG F 1 190 ? -0.959 62.987 111.040 1.00 74.54 190 ARG F N 1
ATOM 11564 C CA . ARG F 1 190 ? -0.862 62.683 112.462 1.00 75.33 190 ARG F CA 1
ATOM 11565 C C . ARG F 1 190 ? -2.164 62.105 113.001 1.00 77.12 190 ARG F C 1
ATOM 11566 O O . ARG F 1 190 ? -2.394 62.073 114.210 1.00 77.92 190 ARG F O 1
ATOM 11574 N N . ILE F 1 191 ? -3.007 61.635 112.091 1.00 78.54 191 ILE F N 1
ATOM 11575 C CA . ILE F 1 191 ? -4.297 61.066 112.457 1.00 79.87 191 ILE F CA 1
ATOM 11576 C C . ILE F 1 191 ? -4.389 59.587 112.102 1.00 81.30 191 ILE F C 1
ATOM 11577 O O . ILE F 1 191 ? -3.630 59.087 111.264 1.00 82.00 191 ILE F O 1
ATOM 11582 N N . PRO F 1 192 ? -5.326 58.867 112.737 1.00 81.42 192 PRO F N 1
ATOM 11583 C CA . PRO F 1 192 ? -5.511 57.439 112.470 1.00 81.65 192 PRO F CA 1
ATOM 11584 C C . PRO F 1 192 ? -5.950 57.191 111.019 1.00 82.24 192 PRO F C 1
ATOM 11585 O O . PRO F 1 192 ? -5.345 56.384 110.306 1.00 83.26 192 PRO F O 1
ATOM 11589 N N . TYR F 1 193 ? -6.997 57.891 110.584 1.00 81.62 193 TYR F N 1
ATOM 11590 C CA . TYR F 1 193 ? -7.502 57.736 109.224 1.00 80.54 193 TYR F CA 1
ATOM 11591 C C . TYR F 1 193 ? -6.451 58.019 108.156 1.00 79.78 193 TYR F C 1
ATOM 11592 O O . TYR F 1 193 ? -5.818 59.078 108.155 1.00 78.75 193 TYR F O 1
ATOM 11601 N N . GLN F 1 194 ? -6.295 57.072 107.235 1.00 79.50 194 GLN F N 1
ATOM 11602 C CA . GLN F 1 194 ? -5.330 57.201 106.150 1.00 79.58 194 GLN F CA 1
ATOM 11603 C C . GLN F 1 194 ? -5.734 56.500 104.860 1.00 79.54 194 GLN F C 1
ATOM 11604 O O . GLN F 1 194 ? -6.359 55.436 104.873 1.00 79.45 194 GLN F O 1
ATOM 11610 N N . LYS F 1 195 ? -5.351 57.111 103.743 1.00 78.81 195 LYS F N 1
ATOM 11611 C CA . LYS F 1 195 ? -5.634 56.571 102.420 1.00 77.74 195 LYS F CA 1
ATOM 11612 C C . LYS F 1 195 ? -4.439 56.875 101.536 1.00 76.35 195 LYS F C 1
ATOM 11613 O O . LYS F 1 195 ? -4.372 57.941 100.926 1.00 76.30 195 LYS F O 1
ATOM 11615 N N . ILE F 1 196 ? -3.489 55.947 101.471 1.00 75.02 196 ILE F N 1
ATOM 11616 C CA . ILE F 1 196 ? -2.304 56.147 100.642 1.00 73.77 196 ILE F CA 1
ATOM 11617 C C . ILE F 1 196 ? -2.623 55.843 99.181 1.00 72.92 196 ILE F C 1
ATOM 11618 O O . ILE F 1 196 ? -3.329 54.883 98.863 1.00 72.30 196 ILE F O 1
ATOM 11623 N N . ILE F 1 197 ? -2.100 56.681 98.297 1.00 71.72 197 ILE F N 1
ATOM 11624 C CA . ILE F 1 197 ? -2.326 56.525 96.873 1.00 71.16 197 ILE F CA 1
ATOM 11625 C C . ILE F 1 197 ? -1.021 56.660 96.102 1.00 70.29 197 ILE F C 1
ATOM 11626 O O . ILE F 1 197 ? -0.098 57.361 96.528 1.00 69.84 197 ILE F O 1
ATOM 11631 N N . ASN F 1 198 ? -0.941 55.968 94.970 1.00 69.35 198 ASN F N 1
ATOM 11632 C CA . ASN F 1 198 ? 0.245 56.057 94.137 1.00 67.47 198 ASN F CA 1
ATOM 11633 C C . ASN F 1 198 ? 0.108 57.317 93.290 1.00 65.92 198 ASN F C 1
ATOM 11634 O O . ASN F 1 198 ? -0.976 57.647 92.787 1.00 64.99 198 ASN F O 1
ATOM 11639 N N . ARG F 1 199 ? 1.212 58.033 93.149 1.00 63.68 199 ARG F N 1
ATOM 11640 C CA . ARG F 1 199 ? 1.214 59.255 92.373 1.00 62.05 199 ARG F CA 1
ATOM 11641 C C . ARG F 1 199 ? 2.520 59.329 91.599 1.00 61.76 199 ARG F C 1
ATOM 11642 O O . ARG F 1 199 ? 3.367 58.437 91.706 1.00 61.80 199 ARG F O 1
ATOM 11644 N N . GLY F 1 200 ? 2.673 60.395 90.818 1.00 60.32 200 GLY F N 1
ATOM 11645 C CA . GLY F 1 200 ? 3.870 60.570 90.026 1.00 59.37 200 GLY F CA 1
ATOM 11646 C C . GLY F 1 200 ? 3.983 61.993 89.533 1.00 59.91 200 GLY F C 1
ATOM 11647 O O . GLY F 1 200 ? 2.997 62.730 89.516 1.00 60.36 200 GLY F O 1
ATOM 11648 N N . ALA F 1 201 ? 5.186 62.380 89.121 1.00 59.34 201 ALA F N 1
ATOM 11649 C CA . ALA F 1 201 ? 5.420 63.729 88.640 1.00 59.25 201 ALA F CA 1
ATOM 11650 C C . ALA F 1 201 ? 6.725 63.806 87.869 1.00 59.87 201 ALA F C 1
ATOM 11651 O O . ALA F 1 201 ? 7.670 63.090 88.163 1.00 59.95 201 ALA F O 1
ATOM 11653 N N . PRO F 1 202 ? 6.796 64.686 86.868 1.00 60.62 202 PRO F N 1
ATOM 11654 C CA . PRO F 1 202 ? 8.017 64.825 86.077 1.00 61.68 202 PRO F CA 1
ATOM 11655 C C . PRO F 1 202 ? 9.020 65.643 86.871 1.00 62.97 202 PRO F C 1
ATOM 11656 O O . PRO F 1 202 ? 8.891 66.863 86.988 1.00 63.58 202 PRO F O 1
ATOM 11660 N N . ILE F 1 203 ? 10.015 64.964 87.424 1.00 64.70 203 ILE F N 1
ATOM 11661 C CA . ILE F 1 203 ? 11.032 65.633 88.215 1.00 66.03 203 ILE F CA 1
ATOM 11662 C C . ILE F 1 203 ? 12.390 65.579 87.529 1.00 67.36 203 ILE F C 1
ATOM 11663 O O . ILE F 1 203 ? 12.522 65.057 86.421 1.00 66.30 203 ILE F O 1
ATOM 11668 N N . ILE F 1 204 ? 13.395 66.151 88.182 1.00 68.82 204 ILE F N 1
ATOM 11669 C CA . ILE F 1 204 ? 14.744 66.126 87.651 1.00 71.03 204 ILE F CA 1
ATOM 11670 C C . ILE F 1 204 ? 15.672 65.402 88.620 1.00 73.55 204 ILE F C 1
ATOM 11671 O O . ILE F 1 204 ? 16.041 65.936 89.673 1.00 74.30 204 ILE F O 1
ATOM 11676 N N . VAL F 1 205 ? 16.034 64.175 88.257 1.00 75.52 205 VAL F N 1
ATOM 11677 C CA . VAL F 1 205 ? 16.931 63.370 89.069 1.00 76.43 205 VAL F CA 1
ATOM 11678 C C . VAL F 1 205 ? 18.248 63.229 88.311 1.00 77.86 205 VAL F C 1
ATOM 11679 O O . VAL F 1 205 ? 18.252 63.122 87.085 1.00 77.67 205 VAL F O 1
ATOM 11683 N N . GLU F 1 206 ? 19.359 63.246 89.044 1.00 79.79 206 GLU F N 1
ATOM 11684 C CA . GLU F 1 206 ? 20.698 63.125 88.460 1.00 81.01 206 GLU F CA 1
ATOM 11685 C C . GLU F 1 206 ? 20.839 64.016 87.231 1.00 81.78 206 GLU F C 1
ATOM 11686 O O . GLU F 1 206 ? 21.668 63.766 86.352 1.00 81.33 206 GLU F O 1
ATOM 11692 N N . GLY F 1 207 ? 20.010 65.053 87.173 1.00 82.07 207 GLY F N 1
ATOM 11693 C CA . GLY F 1 207 ? 20.063 65.978 86.058 1.00 81.86 207 GLY F CA 1
ATOM 11694 C C . GLY F 1 207 ? 19.263 65.541 84.848 1.00 81.17 207 GLY F C 1
ATOM 11695 O O . GLY F 1 207 ? 19.353 66.175 83.799 1.00 81.03 207 GLY F O 1
ATOM 11696 N N . LYS F 1 208 ? 18.479 64.475 84.984 1.00 80.40 208 LYS F N 1
ATOM 11697 C CA . LYS F 1 208 ? 17.674 63.985 83.869 1.00 79.34 208 LYS F CA 1
ATOM 11698 C C . LYS F 1 208 ? 16.171 63.960 84.156 1.00 78.34 208 LYS F C 1
ATOM 11699 O O . LYS F 1 208 ? 15.730 63.517 85.224 1.00 78.55 208 LYS F O 1
ATOM 11701 N N . ARG F 1 209 ? 15.384 64.450 83.202 1.00 76.62 209 ARG F N 1
ATOM 11702 C CA . ARG F 1 209 ? 13.935 64.454 83.356 1.00 74.46 209 ARG F CA 1
ATOM 11703 C C . ARG F 1 209 ? 13.554 63.016 83.661 1.00 72.49 209 ARG F C 1
ATOM 11704 O O . ARG F 1 209 ? 14.094 62.088 83.062 1.00 73.26 209 ARG F O 1
ATOM 11712 N N . VAL F 1 210 ? 12.633 62.826 84.594 1.00 70.25 210 VAL F N 1
ATOM 11713 C CA . VAL F 1 210 ? 12.210 61.485 84.957 1.00 67.70 210 VAL F CA 1
ATOM 11714 C C . VAL F 1 210 ? 10.822 61.472 85.553 1.00 67.07 210 VAL F C 1
ATOM 11715 O O . VAL F 1 210 ? 10.532 62.233 86.471 1.00 67.33 210 VAL F O 1
ATOM 11719 N N . TRP F 1 211 ? 9.955 60.614 85.033 1.00 66.57 211 TRP F N 1
ATOM 11720 C CA . TRP F 1 211 ? 8.627 60.520 85.601 1.00 65.56 211 TRP F CA 1
ATOM 11721 C C . TRP F 1 211 ? 8.808 59.628 86.816 1.00 66.30 211 TRP F C 1
ATOM 11722 O O . TRP F 1 211 ? 9.120 58.450 86.679 1.00 66.75 211 TRP F O 1
ATOM 11733 N N . LYS F 1 212 ? 8.639 60.201 88.003 1.00 67.98 212 LYS F N 1
ATOM 11734 C CA . LYS F 1 212 ? 8.808 59.458 89.241 1.00 69.32 212 LYS F CA 1
ATOM 11735 C C . LYS F 1 212 ? 7.491 59.160 89.929 1.00 69.99 212 LYS F C 1
ATOM 11736 O O . LYS F 1 212 ? 6.654 60.038 90.074 1.00 70.11 212 LYS F O 1
ATOM 11742 N N . GLU F 1 213 ? 7.306 57.908 90.337 1.00 71.59 213 GLU F N 1
ATOM 11743 C CA . GLU F 1 213 ? 6.100 57.509 91.050 1.00 72.90 213 GLU F CA 1
ATOM 11744 C C . GLU F 1 213 ? 6.455 57.546 92.533 1.00 72.26 213 GLU F C 1
ATOM 11745 O O . GLU F 1 213 ? 7.619 57.381 92.897 1.00 71.60 213 GLU F O 1
ATOM 11751 N N . TYR F 1 214 ? 5.464 57.775 93.387 1.00 71.72 214 TYR F N 1
ATOM 11752 C CA . TYR F 1 214 ? 5.724 57.870 94.819 1.00 70.20 214 TYR F CA 1
ATOM 11753 C C . TYR F 1 214 ? 4.439 57.698 95.608 1.00 68.60 214 TYR F C 1
ATOM 11754 O O . TYR F 1 214 ? 3.352 57.646 95.035 1.00 68.27 214 TYR F O 1
ATOM 11763 N N . LYS F 1 215 ? 4.560 57.592 96.924 1.00 66.88 215 LYS F N 1
ATOM 11764 C CA . LYS F 1 215 ? 3.376 57.446 97.757 1.00 66.21 215 LYS F CA 1
ATOM 11765 C C . LYS F 1 215 ? 3.069 58.831 98.322 1.00 66.14 215 LYS F C 1
ATOM 11766 O O . LYS F 1 215 ? 3.956 59.673 98.459 1.00 65.57 215 LYS F O 1
ATOM 11768 N N . GLU F 1 216 ? 1.798 59.065 98.624 1.00 66.36 216 GLU F N 1
ATOM 11769 C CA . GLU F 1 216 ? 1.337 60.343 99.144 1.00 66.18 216 GLU F CA 1
ATOM 11770 C C . GLU F 1 216 ? -0.052 60.101 99.709 1.00 66.03 216 GLU F C 1
ATOM 11771 O O . GLU F 1 216 ? -0.647 59.057 99.456 1.00 66.36 216 GLU F O 1
ATOM 11777 N N . LEU F 1 217 ? -0.584 61.050 100.468 1.00 65.73 217 LEU F N 1
ATOM 11778 C CA . LEU F 1 217 ? -1.918 60.863 101.031 1.00 64.30 217 LEU F CA 1
ATOM 11779 C C . LEU F 1 217 ? -3.032 61.430 100.167 1.00 62.45 217 LEU F C 1
ATOM 11780 O O . LEU F 1 217 ? -2.819 62.342 99.372 1.00 60.66 217 LEU F O 1
ATOM 11785 N N . GLU F 1 218 ? -4.221 60.864 100.324 1.00 61.95 218 GLU F N 1
ATOM 11786 C CA . GLU F 1 218 ? -5.404 61.318 99.602 1.00 61.94 218 GLU F CA 1
ATOM 11787 C C . GLU F 1 218 ? -6.079 62.238 100.611 1.00 61.66 218 GLU F C 1
ATOM 11788 O O . GLU F 1 218 ? -6.653 61.779 101.603 1.00 60.58 218 GLU F O 1
ATOM 11790 N N . PHE F 1 219 ? -5.998 63.537 100.359 1.00 62.43 219 PHE F N 1
ATOM 11791 C CA . PHE F 1 219 ? -6.551 64.539 101.263 1.00 64.92 219 PHE F CA 1
ATOM 11792 C C . PHE F 1 219 ? -8.059 64.761 101.243 1.00 67.37 219 PHE F C 1
ATOM 11793 O O . PHE F 1 219 ? -8.780 64.255 100.386 1.00 67.95 219 PHE F O 1
ATOM 11801 N N . ARG F 1 220 ? -8.514 65.535 102.220 1.00 70.32 220 ARG F N 1
ATOM 11802 C CA . ARG F 1 220 ? -9.919 65.877 102.380 1.00 73.68 220 ARG F CA 1
ATOM 11803 C C . ARG F 1 220 ? -9.974 67.346 102.758 1.00 75.54 220 ARG F C 1
ATOM 11804 O O . ARG F 1 220 ? -10.344 67.704 103.879 1.00 75.63 220 ARG F O 1
ATOM 11812 N N . GLU F 1 221 ? -9.599 68.190 101.805 1.00 77.96 221 GLU F N 1
ATOM 11813 C CA . GLU F 1 221 ? -9.572 69.627 102.010 1.00 80.92 221 GLU F CA 1
ATOM 11814 C C . GLU F 1 221 ? -10.944 70.307 102.016 1.00 81.32 221 GLU F C 1
ATOM 11815 O O . GLU F 1 221 ? -11.049 71.499 102.313 1.00 81.48 221 GLU F O 1
ATOM 11821 N N . GLU F 1 222 ? -11.993 69.549 101.704 1.00 81.99 222 GLU F N 1
ATOM 11822 C CA . GLU F 1 222 ? -13.354 70.092 101.707 1.00 82.70 222 GLU F CA 1
ATOM 11823 C C . GLU F 1 222 ? -13.801 70.241 103.155 1.00 82.77 222 GLU F C 1
ATOM 11824 O O . GLU F 1 222 ? -14.889 70.746 103.436 1.00 82.56 222 GLU F O 1
ATOM 11830 N N . LEU F 1 223 ? -12.952 69.783 104.069 1.00 82.68 223 LEU F N 1
ATOM 11831 C CA . LEU F 1 223 ? -13.253 69.852 105.489 1.00 82.70 223 LEU F CA 1
ATOM 11832 C C . LEU F 1 223 ? -12.400 70.896 106.201 1.00 83.05 223 LEU F C 1
ATOM 11833 O O . LEU F 1 223 ? -12.406 70.980 107.433 1.00 83.47 223 LEU F O 1
ATOM 11838 N N . PHE F 1 224 ? -11.663 71.687 105.425 1.00 82.86 224 PHE F N 1
ATOM 11839 C CA . PHE F 1 224 ? -10.825 72.732 105.998 1.00 83.53 224 PHE F CA 1
ATOM 11840 C C . PHE F 1 224 ? -11.710 73.866 106.500 1.00 84.20 224 PHE F C 1
ATOM 11841 O O . PHE F 1 224 ? -11.406 74.499 107.515 1.00 84.36 224 PHE F O 1
ATOM 11849 N N . GLN F 1 225 ? -12.808 74.115 105.791 1.00 84.50 225 GLN F N 1
ATOM 11850 C CA . GLN F 1 225 ? -13.747 75.163 106.182 1.00 85.46 225 GLN F CA 1
ATOM 11851 C C . GLN F 1 225 ? -14.376 74.801 107.533 1.00 85.38 225 GLN F C 1
ATOM 11852 O O . GLN F 1 225 ? -14.421 75.627 108.451 1.00 85.97 225 GLN F O 1
ATOM 11854 N N . GLU F 1 226 ? -14.859 73.569 107.655 1.00 84.80 226 GLU F N 1
ATOM 11855 C CA . GLU F 1 226 ? -15.468 73.122 108.900 1.00 84.21 226 GLU F CA 1
ATOM 11856 C C . GLU F 1 226 ? -14.494 73.302 110.051 1.00 83.61 226 GLU F C 1
ATOM 11857 O O . GLU F 1 226 ? -14.771 74.047 110.990 1.00 83.56 226 GLU F O 1
ATOM 11863 N N . VAL F 1 227 ? -13.356 72.617 109.968 1.00 83.06 227 VAL F N 1
ATOM 11864 C CA . VAL F 1 227 ? -12.321 72.699 110.995 1.00 83.36 227 VAL F CA 1
ATOM 11865 C C . VAL F 1 227 ? -11.994 74.165 111.262 1.00 83.46 227 VAL F C 1
ATOM 11866 O O . VAL F 1 227 ? -11.667 74.550 112.387 1.00 82.62 227 VAL F O 1
ATOM 11870 N N . GLY F 1 228 ? -12.085 74.974 110.206 1.00 83.48 228 GLY F N 1
ATOM 11871 C CA . GLY F 1 228 ? -11.804 76.395 110.309 1.00 82.21 228 GLY F CA 1
ATOM 11872 C C . GLY F 1 228 ? -12.677 77.103 111.326 1.00 81.91 228 GLY F C 1
ATOM 11873 O O . GLY F 1 228 ? -12.229 77.377 112.439 1.00 82.25 228 GLY F O 1
ATOM 11874 N N . GLN F 1 229 ? -13.918 77.401 110.944 1.00 80.96 229 GLN F N 1
ATOM 11875 C CA . GLN F 1 229 ? -14.862 78.085 111.826 1.00 80.51 229 GLN F CA 1
ATOM 11876 C C . GLN F 1 229 ? -14.767 77.537 113.253 1.00 79.59 229 GLN F C 1
ATOM 11877 O O . GLN F 1 229 ? -14.838 78.291 114.232 1.00 79.16 229 GLN F O 1
ATOM 11879 N N . ALA F 1 230 ? -14.599 76.220 113.353 1.00 78.46 230 ALA F N 1
ATOM 11880 C CA . ALA F 1 230 ? -14.489 75.528 114.633 1.00 77.76 230 ALA F CA 1
ATOM 11881 C C . ALA F 1 230 ? -13.275 75.980 115.436 1.00 77.76 230 ALA F C 1
ATOM 11882 O O . ALA F 1 230 ? -13.366 76.197 116.643 1.00 78.37 230 ALA F O 1
ATOM 11884 N N . PHE F 1 231 ? -12.138 76.117 114.765 1.00 77.91 231 PHE F N 1
ATOM 11885 C CA . PHE F 1 231 ? -10.908 76.552 115.423 1.00 77.55 231 PHE F CA 1
ATOM 11886 C C . PHE F 1 231 ? -10.947 78.000 115.956 1.00 79.46 231 PHE F C 1
ATOM 11887 O O . PHE F 1 231 ? -10.303 78.331 116.956 1.00 79.60 231 PHE F O 1
ATOM 11895 N N . GLU F 1 232 ? -11.690 78.868 115.283 1.00 82.24 232 GLU F N 1
ATOM 11896 C CA . GLU F 1 232 ? -11.803 80.252 115.729 1.00 84.68 232 GLU F CA 1
ATOM 11897 C C . GLU F 1 232 ? -12.786 80.339 116.902 1.00 85.82 232 GLU F C 1
ATOM 11898 O O . GLU F 1 232 ? -12.771 81.310 117.664 1.00 83.86 232 GLU F O 1
ATOM 11900 N N . ALA F 1 233 ? -13.631 79.316 117.032 1.00 86.90 233 ALA F N 1
ATOM 11901 C CA . ALA F 1 233 ? -14.644 79.253 118.081 1.00 89.26 233 ALA F CA 1
ATOM 11902 C C . ALA F 1 233 ? -14.064 79.160 119.486 1.00 89.89 233 ALA F C 1
ATOM 11903 O O . ALA F 1 233 ? -14.407 79.955 120.359 1.00 89.77 233 ALA F O 1
ATOM 11905 N N . GLU F 1 234 ? -13.183 78.187 119.697 1.00 89.31 234 GLU F N 1
ATOM 11906 C CA . GLU F 1 234 ? -12.556 77.992 121.002 1.00 88.73 234 GLU F CA 1
ATOM 11907 C C . GLU F 1 234 ? -11.152 78.582 121.081 1.00 88.58 234 GLU F C 1
ATOM 11908 O O . GLU F 1 234 ? -10.596 78.731 122.161 1.00 88.09 234 GLU F O 1
ATOM 11910 N N . LYS F 1 238 ? -6.745 86.813 116.577 1.00 86.49 238 LYS F N 1
ATOM 11911 C CA . LYS F 1 238 ? -6.690 88.221 116.201 1.00 86.87 238 LYS F CA 1
ATOM 11912 C C . LYS F 1 238 ? -7.353 88.489 114.851 1.00 86.54 238 LYS F C 1
ATOM 11913 O O . LYS F 1 238 ? -6.719 88.351 113.803 1.00 86.54 238 LYS F O 1
ATOM 11919 N N . VAL F 1 239 ? -8.626 88.869 114.875 1.00 86.49 239 VAL F N 1
ATOM 11920 C CA . VAL F 1 239 ? -9.343 89.184 113.643 1.00 85.67 239 VAL F CA 1
ATOM 11921 C C . VAL F 1 239 ? -8.930 90.602 113.235 1.00 85.88 239 VAL F C 1
ATOM 11922 O O . VAL F 1 239 ? -8.325 91.331 114.029 1.00 86.59 239 VAL F O 1
ATOM 11926 N N . GLY F 1 240 ? -9.239 90.987 112.000 1.00 85.24 240 GLY F N 1
ATOM 11927 C CA . GLY F 1 240 ? -8.877 92.313 111.538 1.00 83.76 240 GLY F CA 1
ATOM 11928 C C . GLY F 1 240 ? -9.127 92.534 110.059 1.00 83.03 240 GLY F C 1
ATOM 11929 O O . GLY F 1 240 ? -9.558 91.631 109.345 1.00 83.59 240 GLY F O 1
ATOM 11930 N N . LYS F 1 241 ? -8.858 93.751 109.599 1.00 81.96 241 LYS F N 1
ATOM 11931 C CA . LYS F 1 241 ? -9.058 94.103 108.203 1.00 80.00 241 LYS F CA 1
ATOM 11932 C C . LYS F 1 241 ? -7.855 94.877 107.663 1.00 79.81 241 LYS F C 1
ATOM 11933 O O . LYS F 1 241 ? -7.287 95.737 108.341 1.00 79.48 241 LYS F O 1
ATOM 11935 N N . VAL F 1 242 ? -7.462 94.538 106.440 1.00 79.71 242 VAL F N 1
ATOM 11936 C CA . VAL F 1 242 ? -6.347 95.181 105.759 1.00 79.13 242 VAL F CA 1
ATOM 11937 C C . VAL F 1 242 ? -6.904 95.690 104.430 1.00 79.50 242 VAL F C 1
ATOM 11938 O O . VAL F 1 242 ? -6.810 95.016 103.401 1.00 79.64 242 VAL F O 1
ATOM 11942 N N . GLY F 1 243 ? -7.486 96.885 104.464 1.00 79.06 243 GLY F N 1
ATOM 11943 C CA . GLY F 1 243 ? -8.092 97.445 103.273 1.00 78.47 243 GLY F CA 1
ATOM 11944 C C . GLY F 1 243 ? -9.566 97.129 103.415 1.00 78.17 243 GLY F C 1
ATOM 11945 O O . GLY F 1 243 ? -10.163 97.450 104.441 1.00 78.65 243 GLY F O 1
ATOM 11946 N N . SER F 1 244 ? -10.159 96.495 102.411 1.00 76.99 244 SER F N 1
ATOM 11947 C CA . SER F 1 244 ? -11.571 96.138 102.489 1.00 76.26 244 SER F CA 1
ATOM 11948 C C . SER F 1 244 ? -11.643 94.639 102.704 1.00 74.45 244 SER F C 1
ATOM 11949 O O . SER F 1 244 ? -12.693 94.020 102.532 1.00 73.36 244 SER F O 1
ATOM 11952 N N . ALA F 1 245 ? -10.510 94.070 103.099 1.00 73.32 245 ALA F N 1
ATOM 11953 C CA . ALA F 1 245 ? -10.402 92.633 103.315 1.00 73.21 245 ALA F CA 1
ATOM 11954 C C . ALA F 1 245 ? -10.505 92.183 104.771 1.00 72.91 245 ALA F C 1
ATOM 11955 O O . ALA F 1 245 ? -10.044 92.867 105.695 1.00 72.19 245 ALA F O 1
ATOM 11957 N N . ASN F 1 246 ? -11.123 91.021 104.961 1.00 72.76 246 ASN F N 1
ATOM 11958 C CA . ASN F 1 246 ? -11.261 90.425 106.283 1.00 73.40 246 ASN F CA 1
ATOM 11959 C C . ASN F 1 246 ? -10.041 89.536 106.512 1.00 73.27 246 ASN F C 1
ATOM 11960 O O . ASN F 1 246 ? -9.583 88.842 105.604 1.00 72.80 246 ASN F O 1
ATOM 11965 N N . CYS F 1 247 ? -9.516 89.544 107.728 1.00 73.95 247 CYS F N 1
ATOM 11966 C CA . CYS F 1 247 ? -8.323 88.765 108.011 1.00 74.70 247 CYS F CA 1
ATOM 11967 C C . CYS F 1 247 ? -8.391 87.902 109.262 1.00 75.26 247 CYS F C 1
ATOM 11968 O O . CYS F 1 247 ? -9.297 88.030 110.087 1.00 75.97 247 CYS F O 1
ATOM 11971 N N . ARG F 1 248 ? -7.412 87.013 109.383 1.00 75.70 248 ARG F N 1
ATOM 11972 C CA . ARG F 1 248 ? -7.311 86.120 110.527 1.00 75.77 248 ARG F CA 1
ATOM 11973 C C . ARG F 1 248 ? -5.816 85.957 110.775 1.00 75.41 248 ARG F C 1
ATOM 11974 O O . ARG F 1 248 ? -5.021 85.914 109.836 1.00 74.19 248 ARG F O 1
ATOM 11982 N N . LEU F 1 249 ? -5.437 85.894 112.046 1.00 75.45 249 LEU F N 1
ATOM 11983 C CA . LEU F 1 249 ? -4.049 85.721 112.440 1.00 75.45 249 LEU F CA 1
ATOM 11984 C C . LEU F 1 249 ? -4.087 84.749 113.599 1.00 76.16 249 LEU F C 1
ATOM 11985 O O . LEU F 1 249 ? -4.924 84.878 114.498 1.00 75.96 249 LEU F O 1
ATOM 11990 N N . PHE F 1 250 ? -3.194 83.765 113.562 1.00 76.98 250 PHE F N 1
ATOM 11991 C CA . PHE F 1 250 ? -3.132 82.759 114.614 1.00 77.35 250 PHE F CA 1
ATOM 11992 C C . PHE F 1 250 ? -1.889 81.868 114.512 1.00 77.50 250 PHE F C 1
ATOM 11993 O O . PHE F 1 250 ? -1.218 81.806 113.472 1.00 76.82 250 PHE F O 1
ATOM 12001 N N . SER F 1 251 ? -1.580 81.196 115.617 1.00 77.79 251 SER F N 1
ATOM 12002 C CA . SER F 1 251 ? -0.437 80.298 115.681 1.00 77.53 251 SER F CA 1
ATOM 12003 C C . SER F 1 251 ? -0.738 79.093 114.801 1.00 76.88 251 SER F C 1
ATOM 12004 O O . SER F 1 251 ? -1.837 78.544 114.860 1.00 76.79 251 SER F O 1
ATOM 12007 N N . LEU F 1 252 ? 0.223 78.689 113.977 1.00 76.47 252 LEU F N 1
ATOM 12008 C CA . LEU F 1 252 ? 0.019 77.528 113.112 1.00 77.16 252 LEU F CA 1
ATOM 12009 C C . LEU F 1 252 ? -0.108 76.268 113.980 1.00 77.31 252 LEU F C 1
ATOM 12010 O O . LEU F 1 252 ? -0.934 75.391 113.713 1.00 76.87 252 LEU F O 1
ATOM 12012 N N . THR F 1 253 ? 0.715 76.192 115.023 1.00 77.21 253 THR F N 1
ATOM 12013 C CA . THR F 1 253 ? 0.702 75.056 115.935 1.00 76.33 253 THR F CA 1
ATOM 12014 C C . THR F 1 253 ? -0.698 74.881 116.504 1.00 75.50 253 THR F C 1
ATOM 12015 O O . THR F 1 253 ? -1.288 73.811 116.403 1.00 74.57 253 THR F O 1
ATOM 12019 N N . GLU F 1 254 ? -1.236 75.945 117.088 1.00 75.81 254 GLU F N 1
ATOM 12020 C CA . GLU F 1 254 ? -2.571 75.886 117.668 1.00 76.51 254 GLU F CA 1
ATOM 12021 C C . GLU F 1 254 ? -3.600 75.428 116.627 1.00 76.30 254 GLU F C 1
ATOM 12022 O O . GLU F 1 254 ? -4.636 74.844 116.964 1.00 76.09 254 GLU F O 1
ATOM 12024 N N . ALA F 1 255 ? -3.296 75.674 115.358 1.00 75.97 255 ALA F N 1
ATOM 12025 C CA . ALA F 1 255 ? -4.200 75.304 114.277 1.00 75.83 255 ALA F CA 1
ATOM 12026 C C . ALA F 1 255 ? -4.039 73.846 113.852 1.00 75.73 255 ALA F C 1
ATOM 12027 O O . ALA F 1 255 ? -5.025 73.151 113.615 1.00 75.99 255 ALA F O 1
ATOM 12029 N N . VAL F 1 256 ? -2.795 73.390 113.760 1.00 75.37 256 VAL F N 1
ATOM 12030 C CA . VAL F 1 256 ? -2.506 72.019 113.357 1.00 75.18 256 VAL F CA 1
ATOM 12031 C C . VAL F 1 256 ? -2.970 71.023 114.419 1.00 75.55 256 VAL F C 1
ATOM 12032 O O . VAL F 1 256 ? -3.510 69.962 114.099 1.00 74.45 256 VAL F O 1
ATOM 12036 N N . ASP F 1 257 ? -2.759 71.373 115.686 1.00 75.82 257 ASP F N 1
ATOM 12037 C CA . ASP F 1 257 ? -3.165 70.508 116.783 1.00 76.45 257 ASP F CA 1
ATOM 12038 C C . ASP F 1 257 ? -4.674 70.398 116.831 1.00 76.99 257 ASP F C 1
ATOM 12039 O O . ASP F 1 257 ? -5.211 69.292 116.823 1.00 77.21 257 ASP F O 1
ATOM 12044 N N . PHE F 1 258 ? -5.362 71.537 116.876 1.00 77.74 258 PHE F N 1
ATOM 12045 C CA . PHE F 1 258 ? -6.818 71.507 116.913 1.00 78.67 258 PHE F CA 1
ATOM 12046 C C . PHE F 1 258 ? -7.358 70.708 115.738 1.00 79.26 258 PHE F C 1
ATOM 12047 O O . PHE F 1 258 ? -8.284 69.910 115.895 1.00 79.43 258 PHE F O 1
ATOM 12055 N N . ALA F 1 259 ? -6.787 70.944 114.559 1.00 79.75 259 ALA F N 1
ATOM 12056 C CA . ALA F 1 259 ? -7.205 70.243 113.349 1.00 80.40 259 ALA F CA 1
ATOM 12057 C C . ALA F 1 259 ? -7.035 68.749 113.580 1.00 80.42 259 ALA F C 1
ATOM 12058 O O . ALA F 1 259 ? -7.893 67.950 113.205 1.00 80.27 259 ALA F O 1
ATOM 12060 N N . GLU F 1 260 ? -5.918 68.389 114.206 1.00 80.41 260 GLU F N 1
ATOM 12061 C CA . GLU F 1 260 ? -5.609 66.999 114.513 1.00 80.93 260 GLU F CA 1
ATOM 12062 C C . GLU F 1 260 ? -6.699 66.370 115.376 1.00 81.16 260 GLU F C 1
ATOM 12063 O O . GLU F 1 260 ? -7.267 65.332 115.024 1.00 80.41 260 GLU F O 1
ATOM 12069 N N . LYS F 1 261 ? -6.986 67.006 116.508 1.00 81.79 261 LYS F N 1
ATOM 12070 C CA . LYS F 1 261 ? -8.012 66.527 117.427 1.00 82.68 261 LYS F CA 1
ATOM 12071 C C . LYS F 1 261 ? -9.399 66.619 116.785 1.00 83.10 261 LYS F C 1
ATOM 12072 O O . LYS F 1 261 ? -10.319 65.884 117.156 1.00 82.90 261 LYS F O 1
ATOM 12074 N N . TRP F 1 262 ? -9.537 67.530 115.823 1.00 83.75 262 TRP F N 1
ATOM 12075 C CA . TRP F 1 262 ? -10.798 67.732 115.116 1.00 83.83 262 TRP F CA 1
ATOM 12076 C C . TRP F 1 262 ? -11.076 66.525 114.235 1.00 84.21 262 TRP F C 1
ATOM 12077 O O . TRP F 1 262 ? -12.224 66.104 114.100 1.00 84.28 262 TRP F O 1
ATOM 12079 N N . PHE F 1 263 ? -10.017 65.974 113.644 1.00 84.80 263 PHE F N 1
ATOM 12080 C CA . PHE F 1 263 ? -10.128 64.808 112.772 1.00 85.09 263 PHE F CA 1
ATOM 12081 C C . PHE F 1 263 ? -10.138 63.520 113.598 1.00 85.34 263 PHE F C 1
ATOM 12082 O O . PHE F 1 263 ? -10.907 62.598 113.315 1.00 84.82 263 PHE F O 1
ATOM 12084 N N . ILE F 1 264 ? -9.285 63.458 114.617 1.00 85.98 264 ILE F N 1
ATOM 12085 C CA . ILE F 1 264 ? -9.230 62.281 115.473 1.00 86.85 264 ILE F CA 1
ATOM 12086 C C . ILE F 1 264 ? -10.643 62.034 115.989 1.00 87.13 264 ILE F C 1
ATOM 12087 O O . ILE F 1 264 ? -11.308 61.067 115.599 1.00 86.50 264 ILE F O 1
ATOM 12092 N N . ASN F 1 265 ? -11.098 62.932 116.857 1.00 88.46 265 ASN F N 1
ATOM 12093 C CA . ASN F 1 265 ? -12.431 62.834 117.443 1.00 90.41 265 ASN F CA 1
ATOM 12094 C C . ASN F 1 265 ? -13.464 63.215 116.397 1.00 91.24 265 ASN F C 1
ATOM 12095 O O . ASN F 1 265 ? -14.243 64.145 116.591 1.00 90.40 265 ASN F O 1
ATOM 12097 N N . ASN F 1 266 ? -13.462 62.484 115.288 1.00 91.60 266 ASN F N 1
ATOM 12098 C CA . ASN F 1 266 ? -14.398 62.730 114.201 1.00 92.35 266 ASN F CA 1
ATOM 12099 C C . ASN F 1 266 ? -14.349 61.581 113.201 1.00 91.64 266 ASN F C 1
ATOM 12100 O O . ASN F 1 266 ? -15.409 60.950 112.973 1.00 90.13 266 ASN F O 1
#

Radius of gyration: 40.21 Å; Cα contacts (8 Å, |Δi|>4): 3386; chains: 6; bounding box: 87×101×107 Å

InterPro domains:
  IPR003679 Aminoglycoside N(3)-acetyltransferase-like [PF02522] (33-262)
  IPR003679 Aminoglycoside N(3)-acetyltransferase-like [PTHR11104] (7-271)
  IPR028345 Aminoglycoside 3-N-acetyltransferase-like [SSF110710] (1-265)